Protein 2KKX (pdb70)

Sequence (102 aa):
SQESIQNKISQCKFSVCPERLQCPLEAIQCPITLEQPEKGIFVKNSDGSDVCTLFDAAAFSRLVGEGLPHPLTREPITASIIVKHEECIYDDTRGNFIIKGNSQESIQNKISQCKFSVCPERLQCPLEAIQCPITLEQPEKGIFVKNSDGSDVCTLFDAAAFSRLVGEGLPHPLTREPITASIIVKHEECIYDDTRGNFIIKGNSQESIQNKISQCKFSVCPERLQCPLEAIQCPITLEQPEKGIFVKNSDGSDVCTLFDAAAFSRLVGEGLPHPLTREPITASIIVKHEECIYDDTRGNFIIKGNSQESIQNKISQCKFSVCPERLQCPLEAIQCPITLEQPEKGIFVKNSDGSDVCTLFDAAAFSRLVGEGLPHPLTREPITASIIVKHEECIYDDTRGNFIIKGNSQESIQNKISQCKFSVCPERLQCPLEAIQCPITLEQPEKGIFVKNSDGSDVCTLFDAAAFSRLVGEGLPHPLTREPITASIIVKHEECIYDDTRGNFIIKGNSQESIQNKISQCKFSVCPERLQCPLEAIQCPITLEQPEKGIFVKNSDGSDVCTLFDAAAFSRLVGEGLPHPLTREPITASIIVKHEECIYDDTRGNFIIKGNSQESIQNKISQCKFSVCPERLQCPLEAIQCPITLEQPEKGIFVKNSDGSDVCTLFDAAAFSRLVGEGLPHPLTREPITASIIVKHEECIYDDTRGNFIIKGNSQESIQNKISQCKFSVCPERLQCPLEAIQCPITLEQPEKGIFVKNSDGSDVCTLFDAAAFSRLVGEGLPHPLTREPITASIIVKHEECIYDDTRGNFIIKGNSQESIQNKISQCKFSVCPERLQCPLEAIQCPITLEQPEKGIFVKNSDGSDVCTLFDAAAFSRLVGEGLPHPLTREPITASIIVKHEECIYDDTRGNFIIKGNSQESIQNKISQCKFSVCPERLQCPLEAIQCPITLEQPEKGIFVKNSDGSDVCTLFDAAAFSRLVGEGLPHPLTREPITASIIVKHEECIYDDTRGNFIIKGNSQESIQNKISQCKFSVCPERLQCPLEAIQCPITLEQPEKGIFVKNSDGSDVCTLFDAAAFSRLVGEGLPHPLTREPITASIIVKHEECIYDDTRGNFIIKGNSQESIQNKISQCKFSVCPERLQCPLEAIQCPITLEQPEKGIFVKNSDGSDVCTLFDAAAFSRLVGEGLPHPLTREPITASIIVKHEECIYDDTRGNFIIKGNSQESIQNKISQCKFSVCPERLQCPLEAIQCPITLEQPEKGIFVKNSDGSDVCTLFDAAAFSRLVGEGLPHPLTREPITASIIVKHEECIYDDTRGNFIIKGNSQESIQNKISQCKFSVCPERLQCPLEAIQCPITLEQPEKGIFVKNSDGSDVCTLFDAAAFSRLVGEGLPHPLTREPITASIIVKHEECIYDDTRGNFIIKGNSQESIQNKISQCKFSVCPERLQCPLEAIQCPITLEQPEKGIFVKNSDGSDVCTLFDAAAFSRLVGEGLPHPLTREPITASIIVKHEECIYDDTRGNFIIKGNSQESIQNKISQCKFSVCPERLQCPLEAIQCPITLEQPEKGIFVKNSDGSDVCTLFDAAAFSRLVGEGLPHPLTREPITASIIVKHEECIYDDTRGNFIIKGNSQESIQNKISQCKFSVCPERLQCPLEAIQCPITLEQPEKGIFVKNSDGSDVCTLFDAAAFSRLVGEGLPHPLTREPITASIIVKHEECIYDDTRGNFIIKGNSQESIQNKISQCKFSVCPERLQCPLEAIQCPITLEQPEKGIFVKNSDGSDVCTLFDAAAFSRLVGEGLPHPLTREPITASIIVKHEECIYDDTRGNFIIKGNSQESIQNKISQCKFSVCPERLQCPLEAIQCPITLEQPEKGIFVKNSDGSDVCTLFDAAAFSRLVGEGLPHPLTREPITASIIVKHEECIYDDTRGNFIIKGNSQESIQNKISQCKFSVCPERLQCPLEAIQCPITLEQPEKGIFVKNSDGSDVCTLFDAAAFSRLVGEGLPHPLTREPITASIIVKHEECIYDDTRGNFIIKGN

GO terms:
  GO:0039648 symbiont-mediated perturbation of host ubiquitin-like protein modification (P, EXP)

Foldseek 3Di:
DLVLLLVLLVVQKDQDDCVVVVHDFVLQAAPQVRGRERMWFWFQPVVVPQATHTHHSVRVNVCSVVVAADPPPRHHDDSVRTHHPVQWDQDVVVRGIHGDPD

Organism: Escherichia coli O157:H7 (NCBI:txid83334)

CATH classification: 3.30.40.80

Secondary structure (DSSP, 8-state):
-HHHHHHHHHHH-EE--TTTTT--TGGG-BTTTTB--SEEEEEEETTTTSEEEEEEHHHHHHHHHHT---TTT-----TTTEE-TTSEEEETTTTEEEE---

InterPro domains:
  IPR010489 Effector protein NleG [PF06416] (81-189)
  IPR038436 Effector protein NleG superfamily [G3DSA:3.30.40.80] (90-191)

Structure (mmCIF, N/CA/C/O backbone):
data_2KKX
#
_entry.id   2KKX
#
loop_
_atom_site.group_PDB
_atom_site.id
_atom_site.type_symbol
_atom_site.label_atom_id
_atom_site.label_alt_id
_atom_site.label_comp_id
_atom_site.label_asym_id
_atom_site.label_entity_id
_atom_site.label_seq_id
_atom_site.pdbx_PDB_ins_code
_atom_site.Cartn_x
_atom_site.Cartn_y
_atom_site.Cartn_z
_atom_site.occupancy
_atom_site.B_iso_or_equiv
_atom_site.auth_seq_id
_atom_site.auth_comp_id
_atom_site.auth_asym_id
_atom_site.auth_atom_id
_atom_site.pdbx_PDB_model_num
ATOM 1 N N . SER A 1 1 ? -3.724 -17.973 -0.246 1.00 0.00 90 SER A N 1
ATOM 2 C CA . SER A 1 1 ? -2.926 -18.335 -1.444 1.00 0.00 90 SER A CA 1
ATOM 3 C C . SER A 1 1 ? -2.171 -17.102 -1.973 1.00 0.00 90 SER A C 1
ATOM 4 O O . SER A 1 1 ? -2.749 -16.017 -2.106 1.00 0.00 90 SER A O 1
ATOM 14 N N . GLN A 1 2 ? -0.876 -17.297 -2.278 1.00 0.00 91 GLN A N 1
ATOM 15 C CA . GLN A 1 2 ? 0.058 -16.220 -2.622 1.00 0.00 91 GLN A CA 1
ATOM 16 C C . GLN A 1 2 ? -0.251 -15.622 -3.992 1.00 0.00 91 GLN A C 1
ATOM 17 O O . GLN A 1 2 ? -0.246 -14.412 -4.145 1.00 0.00 91 GLN A O 1
ATOM 31 N N . GLU A 1 3 ? -0.551 -16.500 -4.959 1.00 0.00 92 GLU A N 1
ATOM 32 C CA . GLU A 1 3 ? -0.609 -16.155 -6.395 1.00 0.00 92 GLU A CA 1
ATOM 33 C C . GLU A 1 3 ? -1.537 -14.956 -6.705 1.00 0.00 92 GLU A C 1
ATOM 34 O O . GLU A 1 3 ? -1.136 -14.046 -7.431 1.00 0.00 92 GLU A O 1
ATOM 46 N N . SER A 1 4 ? -2.747 -14.939 -6.115 1.00 0.00 93 SER A N 1
ATOM 47 C CA . SER A 1 4 ? -3.745 -13.873 -6.365 1.00 0.00 93 SER A CA 1
ATOM 48 C C . SER A 1 4 ? -3.308 -12.558 -5.711 1.00 0.00 93 SER A C 1
ATOM 49 O O . SER A 1 4 ? -3.508 -11.482 -6.278 1.00 0.00 93 SER A O 1
ATOM 57 N N . ILE A 1 5 ? -2.689 -12.672 -4.523 1.00 0.00 94 ILE A N 1
ATOM 58 C CA . ILE A 1 5 ? -2.151 -11.522 -3.786 1.00 0.00 94 ILE A CA 1
ATOM 59 C C . ILE A 1 5 ? -1.031 -10.869 -4.615 1.00 0.00 94 ILE A C 1
ATOM 60 O O . ILE A 1 5 ? -0.978 -9.655 -4.733 1.00 0.00 94 ILE A O 1
ATOM 76 N N . GLN A 1 6 ? -0.179 -11.719 -5.222 1.00 0.00 95 GLN A N 1
ATOM 77 C CA . GLN A 1 6 ? 0.950 -11.303 -6.069 1.00 0.00 95 GLN A CA 1
ATOM 78 C C . GLN A 1 6 ? 0.487 -10.662 -7.382 1.00 0.00 95 GLN A C 1
ATOM 79 O O . GLN A 1 6 ? 1.175 -9.787 -7.912 1.00 0.00 95 GLN A O 1
ATOM 93 N N . ASN A 1 7 ? -0.674 -11.116 -7.912 1.00 0.00 96 ASN A N 1
ATOM 94 C CA . ASN A 1 7 ? -1.357 -10.421 -9.029 1.00 0.00 96 ASN A CA 1
ATOM 95 C C . ASN A 1 7 ? -1.689 -8.980 -8.622 1.00 0.00 96 ASN A C 1
ATOM 96 O O . ASN A 1 7 ? -1.414 -8.037 -9.367 1.00 0.00 96 ASN A O 1
ATOM 107 N N . LYS A 1 8 ? -2.251 -8.831 -7.409 1.00 0.00 97 LYS A N 1
ATOM 108 C CA . LYS A 1 8 ? -2.636 -7.526 -6.863 1.00 0.00 97 LYS A CA 1
ATOM 109 C C . LYS A 1 8 ? -1.395 -6.665 -6.586 1.00 0.00 97 LYS A C 1
ATOM 110 O O . LYS A 1 8 ? -1.410 -5.497 -6.888 1.00 0.00 97 LYS A O 1
ATOM 129 N N . ILE A 1 9 ? -0.314 -7.260 -6.054 1.00 0.00 98 ILE A N 1
ATOM 130 C CA . ILE A 1 9 ? 0.929 -6.520 -5.740 1.00 0.00 98 ILE A CA 1
ATOM 131 C C . ILE A 1 9 ? 1.559 -5.973 -7.040 1.00 0.00 98 ILE A C 1
ATOM 132 O O . ILE A 1 9 ? 1.935 -4.805 -7.108 1.00 0.00 98 ILE A O 1
ATOM 148 N N . SER A 1 10 ? 1.610 -6.825 -8.074 1.00 0.00 99 SER A N 1
ATOM 149 C CA . SER A 1 10 ? 2.247 -6.498 -9.361 1.00 0.00 99 SER A CA 1
ATOM 150 C C . SER A 1 10 ? 1.495 -5.385 -10.127 1.00 0.00 99 SER A C 1
ATOM 151 O O . SER A 1 10 ? 2.122 -4.578 -10.823 1.00 0.00 99 SER A O 1
ATOM 159 N N . GLN A 1 11 ? 0.157 -5.365 -10.018 1.00 0.00 100 GLN A N 1
ATOM 160 C CA . GLN A 1 11 ? -0.683 -4.346 -10.683 1.00 0.00 100 GLN A CA 1
ATOM 161 C C . GLN A 1 11 ? -0.777 -3.060 -9.844 1.00 0.00 100 GLN A C 1
ATOM 162 O O . GLN A 1 11 ? -0.481 -1.969 -10.343 1.00 0.00 100 GLN A O 1
ATOM 176 N N . CYS A 1 12 ? -1.146 -3.219 -8.561 1.00 0.00 101 CYS A N 1
ATOM 177 C CA . CYS A 1 12 ? -1.403 -2.104 -7.613 1.00 0.00 101 CYS A CA 1
ATOM 178 C C . CYS A 1 12 ? -0.153 -1.261 -7.314 1.00 0.00 101 CYS A C 1
ATOM 179 O O . CYS A 1 12 ? -0.283 -0.106 -6.875 1.00 0.00 101 CYS A O 1
ATOM 187 N N . LYS A 1 13 ? 1.049 -1.838 -7.543 1.00 0.00 102 LYS A N 1
ATOM 188 C CA . LYS A 1 13 ? 2.319 -1.137 -7.286 1.00 0.00 102 LYS A CA 1
ATOM 189 C C . LYS A 1 13 ? 2.545 0.030 -8.252 1.00 0.00 102 LYS A C 1
ATOM 190 O O . LYS A 1 13 ? 1.799 0.220 -9.222 1.00 0.00 102 LYS A O 1
ATOM 209 N N . PHE A 1 14 ? 3.606 0.779 -7.975 1.00 0.00 103 PHE A N 1
ATOM 210 C CA . PHE A 1 14 ? 4.106 1.845 -8.840 1.00 0.00 103 PHE A CA 1
ATOM 211 C C . PHE A 1 14 ? 5.578 2.102 -8.505 1.00 0.00 103 PHE A C 1
ATOM 212 O O . PHE A 1 14 ? 6.033 1.759 -7.406 1.00 0.00 103 PHE A O 1
ATOM 229 N N . SER A 1 15 ? 6.304 2.716 -9.442 1.00 0.00 104 SER A N 1
ATOM 230 C CA . SER A 1 15 ? 7.671 3.179 -9.204 1.00 0.00 104 SER A CA 1
ATOM 231 C C . SER A 1 15 ? 7.595 4.488 -8.387 1.00 0.00 104 SER A C 1
ATOM 232 O O . SER A 1 15 ? 7.140 5.528 -8.892 1.00 0.00 104 SER A O 1
ATOM 240 N N . VAL A 1 16 ? 7.988 4.400 -7.107 1.00 0.00 105 VAL A N 1
ATOM 241 C CA . VAL A 1 16 ? 7.813 5.485 -6.134 1.00 0.00 105 VAL A CA 1
ATOM 242 C C . VAL A 1 16 ? 8.776 6.650 -6.424 1.00 0.00 105 VAL A C 1
ATOM 243 O O . VAL A 1 16 ? 9.964 6.441 -6.696 1.00 0.00 105 VAL A O 1
ATOM 256 N N . CYS A 1 17 ? 8.233 7.871 -6.377 1.00 0.00 106 CYS A N 1
ATOM 257 C CA . CYS A 1 17 ? 8.968 9.109 -6.634 1.00 0.00 106 CYS A CA 1
ATOM 258 C C . CYS A 1 17 ? 8.581 10.156 -5.562 1.00 0.00 106 CYS A C 1
ATOM 259 O O . CYS A 1 17 ? 7.568 10.828 -5.720 1.00 0.00 106 CYS A O 1
ATOM 267 N N . PRO A 1 18 ? 9.375 10.288 -4.441 1.00 0.00 107 PRO A N 1
ATOM 268 C CA . PRO A 1 18 ? 9.044 11.184 -3.290 1.00 0.00 107 PRO A CA 1
ATOM 269 C C . PRO A 1 18 ? 8.877 12.666 -3.682 1.00 0.00 107 PRO A C 1
ATOM 270 O O . PRO A 1 18 ? 8.018 13.369 -3.132 1.00 0.00 107 PRO A O 1
ATOM 281 N N . GLU A 1 19 ? 9.681 13.113 -4.655 1.00 0.00 108 GLU A N 1
ATOM 282 C CA . GLU A 1 19 ? 9.717 14.525 -5.083 1.00 0.00 108 GLU A CA 1
ATOM 283 C C . GLU A 1 19 ? 8.569 14.845 -6.062 1.00 0.00 108 GLU A C 1
ATOM 284 O O . GLU A 1 19 ? 8.065 15.967 -6.074 1.00 0.00 108 GLU A O 1
ATOM 296 N N . ARG A 1 20 ? 8.158 13.855 -6.870 1.00 0.00 109 ARG A N 1
ATOM 297 C CA . ARG A 1 20 ? 7.010 14.004 -7.792 1.00 0.00 109 ARG A CA 1
ATOM 298 C C . ARG A 1 20 ? 5.678 13.937 -7.020 1.00 0.00 109 ARG A C 1
ATOM 299 O O . ARG A 1 20 ? 4.745 14.700 -7.304 1.00 0.00 109 ARG A O 1
ATOM 320 N N . LEU A 1 21 ? 5.612 13.018 -6.036 1.00 0.00 110 LEU A N 1
ATOM 321 C CA . LEU A 1 21 ? 4.439 12.844 -5.151 1.00 0.00 110 LEU A CA 1
ATOM 322 C C . LEU A 1 21 ? 4.298 14.006 -4.145 1.00 0.00 110 LEU A C 1
ATOM 323 O O . LEU A 1 21 ? 3.243 14.139 -3.520 1.00 0.00 110 LEU A O 1
ATOM 339 N N . GLN A 1 22 ? 5.382 14.812 -3.994 1.00 0.00 111 GLN A N 1
ATOM 340 C CA . GLN A 1 22 ? 5.509 15.882 -2.963 1.00 0.00 111 GLN A CA 1
ATOM 341 C C . GLN A 1 22 ? 5.510 15.303 -1.522 1.00 0.00 111 GLN A C 1
ATOM 342 O O . GLN A 1 22 ? 5.453 16.055 -0.543 1.00 0.00 111 GLN A O 1
ATOM 356 N N . CYS A 1 23 ? 5.621 13.965 -1.413 1.00 0.00 112 CYS A N 1
ATOM 357 C CA . CYS A 1 23 ? 5.483 13.231 -0.146 1.00 0.00 112 CYS A CA 1
ATOM 358 C C . CYS A 1 23 ? 6.864 13.005 0.488 1.00 0.00 112 CYS A C 1
ATOM 359 O O . CYS A 1 23 ? 7.781 12.551 -0.210 1.00 0.00 112 CYS A O 1
ATOM 367 N N . PRO A 1 24 ? 7.048 13.321 1.818 1.00 0.00 113 PRO A N 1
ATOM 368 C CA . PRO A 1 24 ? 8.323 13.075 2.527 1.00 0.00 113 PRO A CA 1
ATOM 369 C C . PRO A 1 24 ? 8.615 11.571 2.660 1.00 0.00 113 PRO A C 1
ATOM 370 O O . PRO A 1 24 ? 7.679 10.758 2.659 1.00 0.00 113 PRO A O 1
ATOM 381 N N . LEU A 1 25 ? 9.912 11.232 2.793 1.00 0.00 114 LEU A N 1
ATOM 382 C CA . LEU A 1 25 ? 10.400 9.840 2.803 1.00 0.00 114 LEU A CA 1
ATOM 383 C C . LEU A 1 25 ? 9.653 8.976 3.833 1.00 0.00 114 LEU A C 1
ATOM 384 O O . LEU A 1 25 ? 9.151 7.912 3.489 1.00 0.00 114 LEU A O 1
ATOM 400 N N . GLU A 1 26 ? 9.561 9.488 5.075 1.00 0.00 115 GLU A N 1
ATOM 401 C CA . GLU A 1 26 ? 8.858 8.828 6.198 1.00 0.00 115 GLU A CA 1
ATOM 402 C C . GLU A 1 26 ? 7.386 8.486 5.870 1.00 0.00 115 GLU A C 1
ATOM 403 O O . GLU A 1 26 ? 6.921 7.386 6.178 1.00 0.00 115 GLU A O 1
ATOM 415 N N . ALA A 1 27 ? 6.691 9.418 5.189 1.00 0.00 116 ALA A N 1
ATOM 416 C CA . ALA A 1 27 ? 5.246 9.307 4.897 1.00 0.00 116 ALA A CA 1
ATOM 417 C C . ALA A 1 27 ? 4.954 8.194 3.882 1.00 0.00 116 ALA A C 1
ATOM 418 O O . ALA A 1 27 ? 3.826 7.694 3.807 1.00 0.00 116 ALA A O 1
ATOM 425 N N . ILE A 1 28 ? 5.978 7.827 3.093 1.00 0.00 117 ILE A N 1
ATOM 426 C CA . ILE A 1 28 ? 5.875 6.788 2.048 1.00 0.00 117 ILE A CA 1
ATOM 427 C C . ILE A 1 28 ? 6.973 5.715 2.232 1.00 0.00 117 ILE A C 1
ATOM 428 O O . ILE A 1 28 ? 7.254 4.948 1.314 1.00 0.00 117 ILE A O 1
ATOM 444 N N . GLN A 1 29 ? 7.569 5.665 3.443 1.00 0.00 118 GLN A N 1
ATOM 445 C CA . GLN A 1 29 ? 8.614 4.675 3.799 1.00 0.00 118 GLN A CA 1
ATOM 446 C C . GLN A 1 29 ? 8.021 3.263 3.912 1.00 0.00 118 GLN A C 1
ATOM 447 O O . GLN A 1 29 ? 6.926 3.089 4.457 1.00 0.00 118 GLN A O 1
ATOM 461 N N . CYS A 1 30 ? 8.751 2.274 3.368 1.00 0.00 119 CYS A N 1
ATOM 462 C CA . CYS A 1 30 ? 8.443 0.858 3.547 1.00 0.00 119 CYS A CA 1
ATOM 463 C C . CYS A 1 30 ? 8.821 0.438 4.977 1.00 0.00 119 CYS A C 1
ATOM 464 O O . CYS A 1 30 ? 10.015 0.418 5.314 1.00 0.00 119 CYS A O 1
ATOM 472 N N . PRO A 1 31 ? 7.814 0.104 5.848 1.00 0.00 120 PRO A N 1
ATOM 473 C CA . PRO A 1 31 ? 8.065 -0.259 7.262 1.00 0.00 120 PRO A CA 1
ATOM 474 C C . PRO A 1 31 ? 8.700 -1.659 7.416 1.00 0.00 120 PRO A C 1
ATOM 475 O O . PRO A 1 31 ? 9.042 -2.063 8.528 1.00 0.00 120 PRO A O 1
ATOM 486 N N . ILE A 1 32 ? 8.852 -2.381 6.286 1.00 0.00 121 ILE A N 1
ATOM 487 C CA . ILE A 1 32 ? 9.490 -3.707 6.240 1.00 0.00 121 ILE A CA 1
ATOM 488 C C . ILE A 1 32 ? 11.022 -3.534 6.164 1.00 0.00 121 ILE A C 1
ATOM 489 O O . ILE A 1 32 ? 11.773 -4.050 6.997 1.00 0.00 121 ILE A O 1
ATOM 505 N N . THR A 1 33 ? 11.448 -2.762 5.151 1.00 0.00 122 THR A N 1
ATOM 506 C CA . THR A 1 33 ? 12.866 -2.574 4.789 1.00 0.00 122 THR A CA 1
ATOM 507 C C . THR A 1 33 ? 13.510 -1.401 5.557 1.00 0.00 122 THR A C 1
ATOM 508 O O . THR A 1 33 ? 14.740 -1.260 5.536 1.00 0.00 122 THR A O 1
ATOM 519 N N . LEU A 1 34 ? 12.668 -0.572 6.223 1.00 0.00 123 LEU A N 1
ATOM 520 C CA . LEU A 1 34 ? 13.111 0.631 6.978 1.00 0.00 123 LEU A CA 1
ATOM 521 C C . LEU A 1 34 ? 13.803 1.649 6.058 1.00 0.00 123 LEU A C 1
ATOM 522 O O . LEU A 1 34 ? 14.737 2.343 6.465 1.00 0.00 123 LEU A O 1
ATOM 538 N N . GLU A 1 35 ? 13.287 1.745 4.829 1.00 0.00 124 GLU A N 1
ATOM 539 C CA . GLU A 1 35 ? 13.751 2.706 3.823 1.00 0.00 124 GLU A CA 1
ATOM 540 C C . GLU A 1 35 ? 12.576 3.106 2.932 1.00 0.00 124 GLU A C 1
ATOM 541 O O . GLU A 1 35 ? 11.623 2.333 2.764 1.00 0.00 124 GLU A O 1
ATOM 553 N N . GLN A 1 36 ? 12.641 4.329 2.393 1.00 0.00 125 GLN A N 1
ATOM 554 C CA . GLN A 1 36 ? 11.681 4.816 1.400 1.00 0.00 125 GLN A CA 1
ATOM 555 C C . GLN A 1 36 ? 11.903 4.023 0.090 1.00 0.00 125 GLN A C 1
ATOM 556 O O . GLN A 1 36 ? 12.977 4.135 -0.506 1.00 0.00 125 GLN A O 1
ATOM 570 N N . PRO A 1 37 ? 10.899 3.208 -0.365 1.00 0.00 126 PRO A N 1
ATOM 571 C CA . PRO A 1 37 ? 11.104 2.221 -1.442 1.00 0.00 126 PRO A CA 1
ATOM 572 C C . PRO A 1 37 ? 11.272 2.859 -2.822 1.00 0.00 126 PRO A C 1
ATOM 573 O O . PRO A 1 37 ? 10.863 4.002 -3.057 1.00 0.00 126 PRO A O 1
ATOM 584 N N . GLU A 1 38 ? 11.858 2.083 -3.732 1.00 0.00 127 GLU A N 1
ATOM 585 C CA . GLU A 1 38 ? 12.052 2.475 -5.135 1.00 0.00 127 GLU A CA 1
ATOM 586 C C . GLU A 1 38 ? 10.766 2.172 -5.927 1.00 0.00 127 GLU A C 1
ATOM 587 O O . GLU A 1 38 ? 10.426 2.876 -6.880 1.00 0.00 127 GLU A O 1
ATOM 599 N N . LYS A 1 39 ? 10.055 1.114 -5.480 1.00 0.00 128 LYS A N 1
ATOM 600 C CA . LYS A 1 39 ? 8.738 0.700 -5.991 1.00 0.00 128 LYS A CA 1
ATOM 601 C C . LYS A 1 39 ? 7.922 0.142 -4.817 1.00 0.00 128 LYS A C 1
ATOM 602 O O . LYS A 1 39 ? 8.491 -0.463 -3.909 1.00 0.00 128 LYS A O 1
ATOM 621 N N . GLY A 1 40 ? 6.602 0.358 -4.817 1.00 0.00 129 GLY A N 1
ATOM 622 C CA . GLY A 1 40 ? 5.782 -0.067 -3.697 1.00 0.00 129 GLY A CA 1
ATOM 623 C C . GLY A 1 40 ? 4.301 -0.057 -3.986 1.00 0.00 129 GLY A C 1
ATOM 624 O O . GLY A 1 40 ? 3.859 0.483 -4.999 1.00 0.00 129 GLY A O 1
ATOM 628 N N . ILE A 1 41 ? 3.542 -0.647 -3.050 1.00 0.00 130 ILE A N 1
ATOM 629 C CA . ILE A 1 41 ? 2.082 -0.784 -3.108 1.00 0.00 130 ILE A CA 1
ATOM 630 C C . ILE A 1 41 ? 1.456 -0.110 -1.872 1.00 0.00 130 ILE A C 1
ATOM 631 O O . ILE A 1 41 ? 2.093 -0.018 -0.812 1.00 0.00 130 ILE A O 1
ATOM 647 N N . PHE A 1 42 ? 0.213 0.337 -2.014 1.00 0.00 131 PHE A N 1
ATOM 648 C CA . PHE A 1 42 ? -0.583 0.831 -0.875 1.00 0.00 131 PHE A CA 1
ATOM 649 C C . PHE A 1 42 ? -1.512 -0.290 -0.385 1.00 0.00 131 PHE A C 1
ATOM 650 O O . PHE A 1 42 ? -2.358 -0.785 -1.137 1.00 0.00 131 PHE A O 1
ATOM 667 N N . VAL A 1 43 ? -1.300 -0.716 0.871 1.00 0.00 132 VAL A N 1
ATOM 668 C CA . VAL A 1 43 ? -2.147 -1.702 1.560 1.00 0.00 132 VAL A CA 1
ATOM 669 C C . VAL A 1 43 ? -2.901 -0.971 2.677 1.00 0.00 132 VAL A C 1
ATOM 670 O O . VAL A 1 43 ? -2.274 -0.314 3.524 1.00 0.00 132 VAL A O 1
ATOM 683 N N . LYS A 1 44 ? -4.242 -1.056 2.640 1.00 0.00 133 LYS A N 1
ATOM 684 C CA . LYS A 1 44 ? -5.108 -0.374 3.602 1.00 0.00 133 LYS A CA 1
ATOM 685 C C . LYS A 1 44 ? -5.002 -1.037 4.982 1.00 0.00 133 LYS A C 1
ATOM 686 O O . LYS A 1 44 ? -5.425 -2.187 5.189 1.00 0.00 133 LYS A O 1
ATOM 705 N N . ASN A 1 45 ? -4.351 -0.324 5.908 1.00 0.00 134 ASN A N 1
ATOM 706 C CA . ASN A 1 45 ? -4.332 -0.680 7.326 1.00 0.00 134 ASN A CA 1
ATOM 707 C C . ASN A 1 45 ? -5.694 -0.293 7.929 1.00 0.00 134 ASN A C 1
ATOM 708 O O . ASN A 1 45 ? -5.846 0.755 8.583 1.00 0.00 134 ASN A O 1
ATOM 719 N N . SER A 1 46 ? -6.692 -1.140 7.611 1.00 0.00 135 SER A N 1
ATOM 720 C CA . SER A 1 46 ? -8.100 -0.942 7.966 1.00 0.00 135 SER A CA 1
ATOM 721 C C . SER A 1 46 ? -8.296 -1.103 9.474 1.00 0.00 135 SER A C 1
ATOM 722 O O . SER A 1 46 ? -9.143 -0.430 10.068 1.00 0.00 135 SER A O 1
ATOM 730 N N . ASP A 1 47 ? -7.478 -1.992 10.076 1.00 0.00 136 ASP A N 1
ATOM 731 C CA . ASP A 1 47 ? -7.452 -2.229 11.528 1.00 0.00 136 ASP A CA 1
ATOM 732 C C . ASP A 1 47 ? -7.114 -0.933 12.288 1.00 0.00 136 ASP A C 1
ATOM 733 O O . ASP A 1 47 ? -7.748 -0.619 13.299 1.00 0.00 136 ASP A O 1
ATOM 742 N N . GLY A 1 48 ? -6.100 -0.202 11.784 1.00 0.00 137 GLY A N 1
ATOM 743 C CA . GLY A 1 48 ? -5.650 1.030 12.427 1.00 0.00 137 GLY A CA 1
ATOM 744 C C . GLY A 1 48 ? -6.657 2.166 12.300 1.00 0.00 137 GLY A C 1
ATOM 745 O O . GLY A 1 48 ? -7.284 2.545 13.293 1.00 0.00 137 GLY A O 1
ATOM 749 N N . SER A 1 49 ? -6.855 2.653 11.058 1.00 0.00 138 SER A N 1
ATOM 750 C CA . SER A 1 49 ? -7.782 3.775 10.742 1.00 0.00 138 SER A CA 1
ATOM 751 C C . SER A 1 49 ? -7.942 3.924 9.211 1.00 0.00 138 SER A C 1
ATOM 752 O O . SER A 1 49 ? -8.135 5.045 8.710 1.00 0.00 138 SER A O 1
ATOM 760 N N . ASP A 1 50 ? -7.880 2.779 8.483 1.00 0.00 139 ASP A N 1
ATOM 761 C CA . ASP A 1 50 ? -8.010 2.727 6.994 1.00 0.00 139 ASP A CA 1
ATOM 762 C C . ASP A 1 50 ? -6.824 3.462 6.302 1.00 0.00 139 ASP A C 1
ATOM 763 O O . ASP A 1 50 ? -6.881 3.857 5.126 1.00 0.00 139 ASP A O 1
ATOM 772 N N . VAL A 1 51 ? -5.702 3.562 7.032 1.00 0.00 140 VAL A N 1
ATOM 773 C CA . VAL A 1 51 ? -4.525 4.317 6.567 1.00 0.00 140 VAL A CA 1
ATOM 774 C C . VAL A 1 51 ? -3.759 3.492 5.529 1.00 0.00 140 VAL A C 1
ATOM 775 O O . VAL A 1 51 ? -3.335 2.369 5.812 1.00 0.00 140 VAL A O 1
ATOM 788 N N . CYS A 1 52 ? -3.550 4.072 4.351 1.00 0.00 141 CYS A N 1
ATOM 789 C CA . CYS A 1 52 ? -2.863 3.404 3.255 1.00 0.00 141 CYS A CA 1
ATOM 790 C C . CYS A 1 52 ? -1.357 3.561 3.463 1.00 0.00 141 CYS A C 1
ATOM 791 O O . CYS A 1 52 ? -0.829 4.682 3.505 1.00 0.00 141 CYS A O 1
ATOM 799 N N . THR A 1 53 ? -0.683 2.421 3.610 1.00 0.00 142 THR A N 1
ATOM 800 C CA . THR A 1 53 ? 0.730 2.371 3.972 1.00 0.00 142 THR A CA 1
ATOM 801 C C . THR A 1 53 ? 1.513 1.846 2.774 1.00 0.00 142 THR A C 1
ATOM 802 O O . THR A 1 53 ? 1.091 0.866 2.140 1.00 0.00 142 THR A O 1
ATOM 813 N N . LEU A 1 54 ? 2.631 2.511 2.457 1.00 0.00 143 LEU A N 1
ATOM 814 C CA . LEU A 1 54 ? 3.428 2.175 1.281 1.00 0.00 143 LEU A CA 1
ATOM 815 C C . LEU A 1 54 ? 4.496 1.135 1.652 1.00 0.00 143 LEU A C 1
ATOM 816 O O . LEU A 1 54 ? 5.496 1.449 2.305 1.00 0.00 143 LEU A O 1
ATOM 832 N N . PHE A 1 55 ? 4.228 -0.112 1.264 1.00 0.00 144 PHE A N 1
ATOM 833 C CA . PHE A 1 55 ? 5.146 -1.244 1.432 1.00 0.00 144 PHE A CA 1
ATOM 834 C C . PHE A 1 55 ? 5.897 -1.437 0.122 1.00 0.00 144 PHE A C 1
ATOM 835 O O . PHE A 1 55 ? 5.264 -1.373 -0.920 1.00 0.00 144 PHE A O 1
ATOM 852 N N . ASP A 1 56 ? 7.223 -1.679 0.163 1.00 0.00 145 ASP A N 1
ATOM 853 C CA . ASP A 1 56 ? 7.997 -2.001 -1.058 1.00 0.00 145 ASP A CA 1
ATOM 854 C C . ASP A 1 56 ? 7.391 -3.243 -1.718 1.00 0.00 145 ASP A C 1
ATOM 855 O O . ASP A 1 56 ? 7.149 -4.237 -1.034 1.00 0.00 145 ASP A O 1
ATOM 864 N N . ALA A 1 57 ? 7.138 -3.151 -3.034 1.00 0.00 146 ALA A N 1
ATOM 865 C CA . ALA A 1 57 ? 6.409 -4.179 -3.794 1.00 0.00 146 ALA A CA 1
ATOM 866 C C . ALA A 1 57 ? 7.053 -5.564 -3.647 1.00 0.00 146 ALA A C 1
ATOM 867 O O . ALA A 1 57 ? 6.357 -6.542 -3.393 1.00 0.00 146 ALA A O 1
ATOM 874 N N . ALA A 1 58 ? 8.393 -5.614 -3.728 1.00 0.00 147 ALA A N 1
ATOM 875 C CA . ALA A 1 58 ? 9.153 -6.873 -3.639 1.00 0.00 147 ALA A CA 1
ATOM 876 C C . ALA A 1 58 ? 9.310 -7.341 -2.182 1.00 0.00 147 ALA A C 1
ATOM 877 O O . ALA A 1 58 ? 9.420 -8.545 -1.933 1.00 0.00 147 ALA A O 1
ATOM 884 N N . ALA A 1 59 ? 9.321 -6.388 -1.229 1.00 0.00 148 ALA A N 1
ATOM 885 C CA . ALA A 1 59 ? 9.467 -6.692 0.209 1.00 0.00 148 ALA A CA 1
ATOM 886 C C . ALA A 1 59 ? 8.185 -7.303 0.788 1.00 0.00 148 ALA A C 1
ATOM 887 O O . ALA A 1 59 ? 8.243 -8.176 1.658 1.00 0.00 148 ALA A O 1
ATOM 894 N N . PHE A 1 60 ? 7.034 -6.816 0.308 1.00 0.00 149 PHE A N 1
ATOM 895 C CA . PHE A 1 60 ? 5.718 -7.322 0.712 1.00 0.00 149 PHE A CA 1
ATOM 896 C C . PHE A 1 60 ? 5.451 -8.654 -0.004 1.00 0.00 149 PHE A C 1
ATOM 897 O O . PHE A 1 60 ? 4.935 -9.589 0.599 1.00 0.00 149 PHE A O 1
ATOM 914 N N . SER A 1 61 ? 5.855 -8.716 -1.291 1.00 0.00 150 SER A N 1
ATOM 915 C CA . SER A 1 61 ? 5.893 -9.947 -2.096 1.00 0.00 150 SER A CA 1
ATOM 916 C C . SER A 1 61 ? 6.726 -11.040 -1.411 1.00 0.00 150 SER A C 1
ATOM 917 O O . SER A 1 61 ? 6.404 -12.228 -1.512 1.00 0.00 150 SER A O 1
ATOM 925 N N . ARG A 1 62 ? 7.794 -10.614 -0.709 1.00 0.00 151 ARG A N 1
ATOM 926 C CA . ARG A 1 62 ? 8.628 -11.510 0.094 1.00 0.00 151 ARG A CA 1
ATOM 927 C C . ARG A 1 62 ? 7.800 -12.118 1.219 1.00 0.00 151 ARG A C 1
ATOM 928 O O . ARG A 1 62 ? 7.719 -13.334 1.324 1.00 0.00 151 ARG A O 1
ATOM 949 N N . LEU A 1 63 ? 7.158 -11.242 2.015 1.00 0.00 152 LEU A N 1
ATOM 950 C CA . LEU A 1 63 ? 6.338 -11.645 3.177 1.00 0.00 152 LEU A CA 1
ATOM 951 C C . LEU A 1 63 ? 5.243 -12.646 2.779 1.00 0.00 152 LEU A C 1
ATOM 952 O O . LEU A 1 63 ? 5.048 -13.655 3.456 1.00 0.00 152 LEU A O 1
ATOM 968 N N . VAL A 1 64 ? 4.563 -12.358 1.653 1.00 0.00 153 VAL A N 1
ATOM 969 C CA . VAL A 1 64 ? 3.492 -13.209 1.125 1.00 0.00 153 VAL A CA 1
ATOM 970 C C . VAL A 1 64 ? 4.077 -14.569 0.709 1.00 0.00 153 VAL A C 1
ATOM 971 O O . VAL A 1 64 ? 3.568 -15.618 1.110 1.00 0.00 153 VAL A O 1
ATOM 984 N N . GLY A 1 65 ? 5.196 -14.516 -0.033 1.00 0.00 154 GLY A N 1
ATOM 985 C CA . GLY A 1 65 ? 5.882 -15.711 -0.535 1.00 0.00 154 GLY A CA 1
ATOM 986 C C . GLY A 1 65 ? 6.410 -16.625 0.575 1.00 0.00 154 GLY A C 1
ATOM 987 O O . GLY A 1 65 ? 6.456 -17.848 0.405 1.00 0.00 154 GLY A O 1
ATOM 991 N N . GLU A 1 66 ? 6.805 -16.024 1.710 1.00 0.00 155 GLU A N 1
ATOM 992 C CA . GLU A 1 66 ? 7.343 -16.759 2.873 1.00 0.00 155 GLU A CA 1
ATOM 993 C C . GLU A 1 66 ? 6.211 -17.316 3.749 1.00 0.00 155 GLU A C 1
ATOM 994 O O . GLU A 1 66 ? 6.385 -18.346 4.405 1.00 0.00 155 GLU A O 1
ATOM 1006 N N . GLY A 1 67 ? 5.058 -16.626 3.744 1.00 0.00 156 GLY A N 1
ATOM 1007 C CA . GLY A 1 67 ? 3.928 -16.955 4.623 1.00 0.00 156 GLY A CA 1
ATOM 1008 C C . GLY A 1 67 ? 3.895 -16.098 5.883 1.00 0.00 156 GLY A C 1
ATOM 1009 O O . GLY A 1 67 ? 3.193 -16.425 6.843 1.00 0.00 156 GLY A O 1
ATOM 1013 N N . LEU A 1 68 ? 4.677 -15.008 5.875 1.00 0.00 157 LEU A N 1
ATOM 1014 C CA . LEU A 1 68 ? 4.717 -14.012 6.957 1.00 0.00 157 LEU A CA 1
ATOM 1015 C C . LEU A 1 68 ? 3.512 -13.058 6.829 1.00 0.00 157 LEU A C 1
ATOM 1016 O O . LEU A 1 68 ? 3.240 -12.588 5.720 1.00 0.00 157 LEU A O 1
ATOM 1032 N N . PRO A 1 69 ? 2.781 -12.739 7.947 1.00 0.00 158 PRO A N 1
ATOM 1033 C CA . PRO A 1 69 ? 1.580 -11.862 7.899 1.00 0.00 158 PRO A CA 1
ATOM 1034 C C . PRO A 1 69 ? 1.939 -10.374 7.709 1.00 0.00 158 PRO A C 1
ATOM 1035 O O . PRO A 1 69 ? 3.097 -10.029 7.425 1.00 0.00 158 PRO A O 1
ATOM 1046 N N . HIS A 1 70 ? 0.918 -9.507 7.840 1.00 0.00 159 HIS A N 1
ATOM 1047 C CA . HIS A 1 70 ? 1.060 -8.054 7.682 1.00 0.00 159 HIS A CA 1
ATOM 1048 C C . HIS A 1 70 ? 2.049 -7.527 8.746 1.00 0.00 159 HIS A C 1
ATOM 1049 O O . HIS A 1 70 ? 1.826 -7.737 9.935 1.00 0.00 159 HIS A O 1
ATOM 1063 N N . PRO A 1 71 ? 3.148 -6.823 8.346 1.00 0.00 160 PRO A N 1
ATOM 1064 C CA . PRO A 1 71 ? 4.273 -6.521 9.270 1.00 0.00 160 PRO A CA 1
ATOM 1065 C C . PRO A 1 71 ? 3.910 -5.476 10.350 1.00 0.00 160 PRO A C 1
ATOM 1066 O O . PRO A 1 71 ? 4.660 -5.288 11.309 1.00 0.00 160 PRO A O 1
ATOM 1077 N N . LEU A 1 72 ? 2.746 -4.813 10.185 1.00 0.00 161 LEU A N 1
ATOM 1078 C CA . LEU A 1 72 ? 2.237 -3.828 11.151 1.00 0.00 161 LEU A CA 1
ATOM 1079 C C . LEU A 1 72 ? 1.228 -4.481 12.109 1.00 0.00 161 LEU A C 1
ATOM 1080 O O . LEU A 1 72 ? 1.499 -4.623 13.302 1.00 0.00 161 LEU A O 1
ATOM 1096 N N . THR A 1 73 ? 0.074 -4.914 11.565 1.00 0.00 162 THR A N 1
ATOM 1097 C CA . THR A 1 73 ? -1.099 -5.322 12.381 1.00 0.00 162 THR A CA 1
ATOM 1098 C C . THR A 1 73 ? -1.182 -6.857 12.549 1.00 0.00 162 THR A C 1
ATOM 1099 O O . THR A 1 73 ? -2.069 -7.363 13.243 1.00 0.00 162 THR A O 1
ATOM 1110 N N . ARG A 1 74 ? -0.242 -7.578 11.891 1.00 0.00 163 ARG A N 1
ATOM 1111 C CA . ARG A 1 74 ? -0.055 -9.051 11.989 1.00 0.00 163 ARG A CA 1
ATOM 1112 C C . ARG A 1 74 ? -1.246 -9.837 11.410 1.00 0.00 163 ARG A C 1
ATOM 1113 O O . ARG A 1 74 ? -1.357 -11.045 11.637 1.00 0.00 163 ARG A O 1
ATOM 1134 N N . GLU A 1 75 ? -2.103 -9.156 10.630 1.00 0.00 164 GLU A N 1
ATOM 1135 C CA . GLU A 1 75 ? -3.291 -9.766 10.018 1.00 0.00 164 GLU A CA 1
ATOM 1136 C C . GLU A 1 75 ? -2.904 -10.629 8.807 1.00 0.00 164 GLU A C 1
ATOM 1137 O O . GLU A 1 75 ? -1.898 -10.341 8.148 1.00 0.00 164 GLU A O 1
ATOM 1149 N N . PRO A 1 76 ? -3.695 -11.707 8.501 1.00 0.00 165 PRO A N 1
ATOM 1150 C CA . PRO A 1 76 ? -3.405 -12.596 7.366 1.00 0.00 165 PRO A CA 1
ATOM 1151 C C . PRO A 1 76 ? -3.524 -11.815 6.044 1.00 0.00 165 PRO A C 1
ATOM 1152 O O . PRO A 1 76 ? -4.614 -11.309 5.715 1.00 0.00 165 PRO A O 1
ATOM 1163 N N . ILE A 1 77 ? -2.379 -11.646 5.352 1.00 0.00 166 ILE A N 1
ATOM 1164 C CA . ILE A 1 77 ? -2.313 -10.908 4.088 1.00 0.00 166 ILE A CA 1
ATOM 1165 C C . ILE A 1 77 ? -3.291 -11.510 3.068 1.00 0.00 166 ILE A C 1
ATOM 1166 O O . ILE A 1 77 ? -3.301 -12.725 2.831 1.00 0.00 166 ILE A O 1
ATOM 1182 N N . THR A 1 78 ? -4.117 -10.634 2.500 1.00 0.00 167 THR A N 1
ATOM 1183 C CA . THR A 1 78 ? -5.187 -11.003 1.580 1.00 0.00 167 THR A CA 1
ATOM 1184 C C . THR A 1 78 ? -5.313 -9.924 0.501 1.00 0.00 167 THR A C 1
ATOM 1185 O O . THR A 1 78 ? -4.890 -8.773 0.704 1.00 0.00 167 THR A O 1
ATOM 1196 N N . ALA A 1 79 ? -5.898 -10.308 -0.640 1.00 0.00 168 ALA A N 1
ATOM 1197 C CA . ALA A 1 79 ? -6.174 -9.394 -1.755 1.00 0.00 168 ALA A CA 1
ATOM 1198 C C . ALA A 1 79 ? -7.244 -8.343 -1.374 1.00 0.00 168 ALA A C 1
ATOM 1199 O O . ALA A 1 79 ? -7.391 -7.326 -2.061 1.00 0.00 168 ALA A O 1
ATOM 1206 N N . SER A 1 80 ? -7.969 -8.607 -0.263 1.00 0.00 169 SER A N 1
ATOM 1207 C CA . SER A 1 80 ? -8.963 -7.692 0.304 1.00 0.00 169 SER A CA 1
ATOM 1208 C C . SER A 1 80 ? -8.307 -6.412 0.873 1.00 0.00 169 SER A C 1
ATOM 1209 O O . SER A 1 80 ? -8.757 -5.302 0.578 1.00 0.00 169 SER A O 1
ATOM 1217 N N . ILE A 1 81 ? -7.234 -6.574 1.682 1.00 0.00 170 ILE A N 1
ATOM 1218 C CA . ILE A 1 81 ? -6.597 -5.438 2.400 1.00 0.00 170 ILE A CA 1
ATOM 1219 C C . ILE A 1 81 ? -5.594 -4.675 1.521 1.00 0.00 170 ILE A C 1
ATOM 1220 O O . ILE A 1 81 ? -5.059 -3.663 1.963 1.00 0.00 170 ILE A O 1
ATOM 1236 N N . ILE A 1 82 ? -5.313 -5.142 0.295 1.00 0.00 171 ILE A N 1
ATOM 1237 C CA . ILE A 1 82 ? -4.441 -4.397 -0.635 1.00 0.00 171 ILE A CA 1
ATOM 1238 C C . ILE A 1 82 ? -5.327 -3.662 -1.657 1.00 0.00 171 ILE A C 1
ATOM 1239 O O . ILE A 1 82 ? -6.352 -4.196 -2.107 1.00 0.00 171 ILE A O 1
ATOM 1255 N N . VAL A 1 83 ? -4.953 -2.419 -1.982 1.00 0.00 172 VAL A N 1
ATOM 1256 C CA . VAL A 1 83 ? -5.654 -1.591 -2.979 1.00 0.00 172 VAL A CA 1
ATOM 1257 C C . VAL A 1 83 ? -4.667 -1.112 -4.036 1.00 0.00 172 VAL A C 1
ATOM 1258 O O . VAL A 1 83 ? -3.443 -1.250 -3.878 1.00 0.00 172 VAL A O 1
ATOM 1271 N N . LYS A 1 84 ? -5.213 -0.523 -5.103 1.00 0.00 173 LYS A N 1
ATOM 1272 C CA . LYS A 1 84 ? -4.418 0.120 -6.147 1.00 0.00 173 LYS A CA 1
ATOM 1273 C C . LYS A 1 84 ? -4.026 1.522 -5.686 1.00 0.00 173 LYS A C 1
ATOM 1274 O O . LYS A 1 84 ? -4.769 2.167 -4.932 1.00 0.00 173 LYS A O 1
ATOM 1293 N N . HIS A 1 85 ? -2.866 1.985 -6.165 1.00 0.00 174 HIS A N 1
ATOM 1294 C CA . HIS A 1 85 ? -2.267 3.270 -5.737 1.00 0.00 174 HIS A CA 1
ATOM 1295 C C . HIS A 1 85 ? -3.134 4.493 -6.114 1.00 0.00 174 HIS A C 1
ATOM 1296 O O . HIS A 1 85 ? -2.952 5.576 -5.554 1.00 0.00 174 HIS A O 1
ATOM 1311 N N . GLU A 1 86 ? -4.057 4.305 -7.075 1.00 0.00 175 GLU A N 1
ATOM 1312 C CA . GLU A 1 86 ? -4.981 5.358 -7.529 1.00 0.00 175 GLU A CA 1
ATOM 1313 C C . GLU A 1 86 ? -6.266 5.396 -6.671 1.00 0.00 175 GLU A C 1
ATOM 1314 O O . GLU A 1 86 ? -6.905 6.447 -6.549 1.00 0.00 175 GLU A O 1
ATOM 1326 N N . GLU A 1 87 ? -6.615 4.260 -6.031 1.00 0.00 176 GLU A N 1
ATOM 1327 C CA . GLU A 1 87 ? -7.811 4.153 -5.164 1.00 0.00 176 GLU A CA 1
ATOM 1328 C C . GLU A 1 87 ? -7.471 4.560 -3.724 1.00 0.00 176 GLU A C 1
ATOM 1329 O O . GLU A 1 87 ? -8.307 4.454 -2.832 1.00 0.00 176 GLU A O 1
ATOM 1341 N N . CYS A 1 88 ? -6.237 5.029 -3.521 1.00 0.00 177 CYS A N 1
ATOM 1342 C CA . CYS A 1 88 ? -5.794 5.626 -2.267 1.00 0.00 177 CYS A CA 1
ATOM 1343 C C . CYS A 1 88 ? -5.140 6.981 -2.577 1.00 0.00 177 CYS A C 1
ATOM 1344 O O . CYS A 1 88 ? -4.298 7.087 -3.479 1.00 0.00 177 CYS A O 1
ATOM 1352 N N . ILE A 1 89 ? -5.552 8.019 -1.848 1.00 0.00 178 ILE A N 1
ATOM 1353 C CA . ILE A 1 89 ? -5.118 9.410 -2.083 1.00 0.00 178 ILE A CA 1
ATOM 1354 C C . ILE A 1 89 ? -4.727 10.033 -0.740 1.00 0.00 178 ILE A C 1
ATOM 1355 O O . ILE A 1 89 ? -5.172 9.542 0.312 1.00 0.00 178 ILE A O 1
ATOM 1371 N N . TYR A 1 90 ? -3.894 11.093 -0.757 1.00 0.00 179 TYR A N 1
ATOM 1372 C CA . TYR A 1 90 ? -3.664 11.901 0.452 1.00 0.00 179 TYR A CA 1
ATOM 1373 C C . TYR A 1 90 ? -4.984 12.631 0.778 1.00 0.00 179 TYR A C 1
ATOM 1374 O O . TYR A 1 90 ? -5.530 13.350 -0.067 1.00 0.00 179 TYR A O 1
ATOM 1392 N N . ASP A 1 91 ? -5.552 12.369 1.948 1.00 0.00 180 ASP A N 1
ATOM 1393 C CA . ASP A 1 91 ? -6.791 13.029 2.378 1.00 0.00 180 ASP A CA 1
ATOM 1394 C C . ASP A 1 91 ? -6.420 14.167 3.334 1.00 0.00 180 ASP A C 1
ATOM 1395 O O . ASP A 1 91 ? -5.601 13.974 4.243 1.00 0.00 180 ASP A O 1
ATOM 1404 N N . ASP A 1 92 ? -7.045 15.331 3.126 1.00 0.00 181 ASP A N 1
ATOM 1405 C CA . ASP A 1 92 ? -6.705 16.581 3.826 1.00 0.00 181 ASP A CA 1
ATOM 1406 C C . ASP A 1 92 ? -7.340 16.646 5.235 1.00 0.00 181 ASP A C 1
ATOM 1407 O O . ASP A 1 92 ? -6.713 17.178 6.159 1.00 0.00 181 ASP A O 1
ATOM 1416 N N . THR A 1 93 ? -8.566 16.094 5.417 1.00 0.00 182 THR A N 1
ATOM 1417 C CA . THR A 1 93 ? -9.229 16.101 6.747 1.00 0.00 182 THR A CA 1
ATOM 1418 C C . THR A 1 93 ? -8.677 14.964 7.639 1.00 0.00 182 THR A C 1
ATOM 1419 O O . THR A 1 93 ? -8.651 15.086 8.869 1.00 0.00 182 THR A O 1
ATOM 1430 N N . ARG A 1 94 ? -8.233 13.857 7.006 1.00 0.00 183 ARG A N 1
ATOM 1431 C CA . ARG A 1 94 ? -7.573 12.739 7.710 1.00 0.00 183 ARG A CA 1
ATOM 1432 C C . ARG A 1 94 ? -6.087 13.051 7.935 1.00 0.00 183 ARG A C 1
ATOM 1433 O O . ARG A 1 94 ? -5.463 12.500 8.845 1.00 0.00 183 ARG A O 1
ATOM 1454 N N . GLY A 1 95 ? -5.532 13.915 7.065 1.00 0.00 184 GLY A N 1
ATOM 1455 C CA . GLY A 1 95 ? -4.143 14.375 7.167 1.00 0.00 184 GLY A CA 1
ATOM 1456 C C . GLY A 1 95 ? -3.115 13.338 6.718 1.00 0.00 184 GLY A C 1
ATOM 1457 O O . GLY A 1 95 ? -1.927 13.465 7.038 1.00 0.00 184 GLY A O 1
ATOM 1461 N N . ASN A 1 96 ? -3.570 12.329 5.956 1.00 0.00 185 ASN A N 1
ATOM 1462 C CA . ASN A 1 96 ? -2.735 11.171 5.560 1.00 0.00 185 ASN A CA 1
ATOM 1463 C C . ASN A 1 96 ? -3.449 10.390 4.433 1.00 0.00 185 ASN A C 1
ATOM 1464 O O . ASN A 1 96 ? -4.652 10.595 4.204 1.00 0.00 185 ASN A O 1
ATOM 1475 N N . PHE A 1 97 ? -2.701 9.510 3.734 1.00 0.00 186 PHE A N 1
ATOM 1476 C CA . PHE A 1 97 ? -3.241 8.622 2.694 1.00 0.00 186 PHE A CA 1
ATOM 1477 C C . PHE A 1 97 ? -4.330 7.688 3.261 1.00 0.00 186 PHE A C 1
ATOM 1478 O O . PHE A 1 97 ? -4.080 6.954 4.218 1.00 0.00 186 PHE A O 1
ATOM 1495 N N . ILE A 1 98 ? -5.545 7.774 2.696 1.00 0.00 187 ILE A N 1
ATOM 1496 C CA . ILE A 1 98 ? -6.637 6.805 2.939 1.00 0.00 187 ILE A CA 1
ATOM 1497 C C . ILE A 1 98 ? -7.254 6.386 1.589 1.00 0.00 187 ILE A C 1
ATOM 1498 O O . ILE A 1 98 ? -6.866 6.903 0.539 1.00 0.00 187 ILE A O 1
ATOM 1514 N N . ILE A 1 99 ? -8.226 5.464 1.638 1.00 0.00 188 ILE A N 1
ATOM 1515 C CA . ILE A 1 99 ? -8.952 4.986 0.441 1.00 0.00 188 ILE A CA 1
ATOM 1516 C C . ILE A 1 99 ? -9.983 6.042 -0.023 1.00 0.00 188 ILE A C 1
ATOM 1517 O O . ILE A 1 99 ? -10.464 6.845 0.789 1.00 0.00 188 ILE A O 1
ATOM 1533 N N . LYS A 1 100 ? -10.314 6.039 -1.329 1.00 0.00 189 LYS A N 1
ATOM 1534 C CA . LYS A 1 100 ? -11.354 6.910 -1.905 1.00 0.00 189 LYS A CA 1
ATOM 1535 C C . LYS A 1 100 ? -12.760 6.493 -1.431 1.00 0.00 189 LYS A C 1
ATOM 1536 O O . LYS A 1 100 ? -12.959 5.361 -0.965 1.00 0.00 189 LYS A O 1
ATOM 1555 N N . GLY A 1 101 ? -13.729 7.409 -1.606 1.00 0.00 190 GLY A N 1
ATOM 1556 C CA . GLY A 1 101 ? -15.127 7.172 -1.217 1.00 0.00 190 GLY A CA 1
ATOM 1557 C C . GLY A 1 101 ? -15.810 6.146 -2.112 1.00 0.00 190 GLY A C 1
ATOM 1558 O O . GLY A 1 101 ? -16.518 5.251 -1.632 1.00 0.00 190 GLY A O 1
ATOM 1562 N N . ASN A 1 102 ? -15.571 6.282 -3.422 1.00 0.00 191 ASN A N 1
ATOM 1563 C CA . ASN A 1 102 ? -16.091 5.370 -4.454 1.00 0.00 191 ASN A CA 1
ATOM 1564 C C . ASN A 1 102 ? -15.110 5.399 -5.644 1.00 0.00 191 ASN A C 1
ATOM 1565 O O . ASN A 1 102 ? -14.441 4.383 -5.906 1.00 0.00 191 ASN A O 1
ATOM 1577 N N . SER A 1 1 ? -6.166 -18.021 -2.062 1.00 0.00 90 SER A N 2
ATOM 1578 C CA . SER A 1 1 ? -5.339 -17.788 -3.264 1.00 0.00 90 SER A CA 2
ATOM 1579 C C . SER A 1 1 ? -4.193 -16.822 -2.918 1.00 0.00 90 SER A C 2
ATOM 1580 O O . SER A 1 1 ? -4.359 -15.596 -2.952 1.00 0.00 90 SER A O 2
ATOM 1590 N N . GLN A 1 2 ? -3.051 -17.399 -2.525 1.00 0.00 91 GLN A N 2
ATOM 1591 C CA . GLN A 1 2 ? -1.835 -16.654 -2.143 1.00 0.00 91 GLN A CA 2
ATOM 1592 C C . GLN A 1 2 ? -1.236 -15.929 -3.370 1.00 0.00 91 GLN A C 2
ATOM 1593 O O . GLN A 1 2 ? -0.733 -14.799 -3.269 1.00 0.00 91 GLN A O 2
ATOM 1607 N N . GLU A 1 3 ? -1.323 -16.607 -4.537 1.00 0.00 92 GLU A N 2
ATOM 1608 C CA . GLU A 1 3 ? -0.837 -16.087 -5.828 1.00 0.00 92 GLU A CA 2
ATOM 1609 C C . GLU A 1 3 ? -1.693 -14.907 -6.319 1.00 0.00 92 GLU A C 2
ATOM 1610 O O . GLU A 1 3 ? -1.224 -14.099 -7.114 1.00 0.00 92 GLU A O 2
ATOM 1622 N N . SER A 1 4 ? -2.939 -14.806 -5.812 1.00 0.00 93 SER A N 2
ATOM 1623 C CA . SER A 1 4 ? -3.842 -13.689 -6.133 1.00 0.00 93 SER A CA 2
ATOM 1624 C C . SER A 1 4 ? -3.296 -12.403 -5.513 1.00 0.00 93 SER A C 2
ATOM 1625 O O . SER A 1 4 ? -3.305 -11.356 -6.149 1.00 0.00 93 SER A O 2
ATOM 1633 N N . ILE A 1 5 ? -2.781 -12.524 -4.274 1.00 0.00 94 ILE A N 2
ATOM 1634 C CA . ILE A 1 5 ? -2.159 -11.402 -3.559 1.00 0.00 94 ILE A CA 2
ATOM 1635 C C . ILE A 1 5 ? -0.914 -10.942 -4.335 1.00 0.00 94 ILE A C 2
ATOM 1636 O O . ILE A 1 5 ? -0.759 -9.759 -4.594 1.00 0.00 94 ILE A O 2
ATOM 1652 N N . GLN A 1 6 ? -0.067 -11.925 -4.720 1.00 0.00 95 GLN A N 2
ATOM 1653 C CA . GLN A 1 6 ? 1.157 -11.708 -5.531 1.00 0.00 95 GLN A CA 2
ATOM 1654 C C . GLN A 1 6 ? 0.842 -10.944 -6.837 1.00 0.00 95 GLN A C 2
ATOM 1655 O O . GLN A 1 6 ? 1.552 -9.998 -7.198 1.00 0.00 95 GLN A O 2
ATOM 1669 N N . ASN A 1 7 ? -0.247 -11.366 -7.520 1.00 0.00 96 ASN A N 2
ATOM 1670 C CA . ASN A 1 7 ? -0.747 -10.708 -8.748 1.00 0.00 96 ASN A CA 2
ATOM 1671 C C . ASN A 1 7 ? -1.127 -9.249 -8.463 1.00 0.00 96 ASN A C 2
ATOM 1672 O O . ASN A 1 7 ? -0.772 -8.353 -9.228 1.00 0.00 96 ASN A O 2
ATOM 1683 N N . LYS A 1 8 ? -1.838 -9.032 -7.341 1.00 0.00 97 LYS A N 2
ATOM 1684 C CA . LYS A 1 8 ? -2.306 -7.701 -6.928 1.00 0.00 97 LYS A CA 2
ATOM 1685 C C . LYS A 1 8 ? -1.126 -6.798 -6.545 1.00 0.00 97 LYS A C 2
ATOM 1686 O O . LYS A 1 8 ? -1.184 -5.617 -6.783 1.00 0.00 97 LYS A O 2
ATOM 1705 N N . ILE A 1 9 ? -0.055 -7.376 -5.984 1.00 0.00 98 ILE A N 2
ATOM 1706 C CA . ILE A 1 9 ? 1.162 -6.622 -5.611 1.00 0.00 98 ILE A CA 2
ATOM 1707 C C . ILE A 1 9 ? 1.877 -6.119 -6.883 1.00 0.00 98 ILE A C 2
ATOM 1708 O O . ILE A 1 9 ? 2.322 -4.971 -6.949 1.00 0.00 98 ILE A O 2
ATOM 1724 N N . SER A 1 10 ? 1.928 -6.991 -7.901 1.00 0.00 99 SER A N 2
ATOM 1725 C CA . SER A 1 10 ? 2.511 -6.672 -9.216 1.00 0.00 99 SER A CA 2
ATOM 1726 C C . SER A 1 10 ? 1.687 -5.596 -9.961 1.00 0.00 99 SER A C 2
ATOM 1727 O O . SER A 1 10 ? 2.250 -4.703 -10.599 1.00 0.00 99 SER A O 2
ATOM 1735 N N . GLN A 1 11 ? 0.349 -5.684 -9.861 1.00 0.00 100 GLN A N 2
ATOM 1736 C CA . GLN A 1 11 ? -0.576 -4.760 -10.556 1.00 0.00 100 GLN A CA 2
ATOM 1737 C C . GLN A 1 11 ? -0.770 -3.429 -9.795 1.00 0.00 100 GLN A C 2
ATOM 1738 O O . GLN A 1 11 ? -0.995 -2.392 -10.418 1.00 0.00 100 GLN A O 2
ATOM 1752 N N . CYS A 1 12 ? -0.673 -3.460 -8.454 1.00 0.00 101 CYS A N 2
ATOM 1753 C CA . CYS A 1 12 ? -0.942 -2.275 -7.603 1.00 0.00 101 CYS A CA 2
ATOM 1754 C C . CYS A 1 12 ? 0.307 -1.432 -7.358 1.00 0.00 101 CYS A C 2
ATOM 1755 O O . CYS A 1 12 ? 0.190 -0.283 -6.898 1.00 0.00 101 CYS A O 2
ATOM 1763 N N . LYS A 1 13 ? 1.501 -1.992 -7.635 1.00 0.00 102 LYS A N 2
ATOM 1764 C CA . LYS A 1 13 ? 2.756 -1.262 -7.407 1.00 0.00 102 LYS A CA 2
ATOM 1765 C C . LYS A 1 13 ? 2.966 -0.129 -8.418 1.00 0.00 102 LYS A C 2
ATOM 1766 O O . LYS A 1 13 ? 2.259 -0.020 -9.430 1.00 0.00 102 LYS A O 2
ATOM 1785 N N . PHE A 1 14 ? 3.957 0.697 -8.101 1.00 0.00 103 PHE A N 2
ATOM 1786 C CA . PHE A 1 14 ? 4.470 1.757 -8.967 1.00 0.00 103 PHE A CA 2
ATOM 1787 C C . PHE A 1 14 ? 5.908 2.070 -8.532 1.00 0.00 103 PHE A C 2
ATOM 1788 O O . PHE A 1 14 ? 6.268 1.835 -7.371 1.00 0.00 103 PHE A O 2
ATOM 1805 N N . SER A 1 15 ? 6.721 2.612 -9.449 1.00 0.00 104 SER A N 2
ATOM 1806 C CA . SER A 1 15 ? 8.081 3.053 -9.124 1.00 0.00 104 SER A CA 2
ATOM 1807 C C . SER A 1 15 ? 7.987 4.347 -8.293 1.00 0.00 104 SER A C 2
ATOM 1808 O O . SER A 1 15 ? 7.541 5.389 -8.793 1.00 0.00 104 SER A O 2
ATOM 1816 N N . VAL A 1 16 ? 8.339 4.233 -7.003 1.00 0.00 105 VAL A N 2
ATOM 1817 C CA . VAL A 1 16 ? 8.192 5.314 -6.024 1.00 0.00 105 VAL A CA 2
ATOM 1818 C C . VAL A 1 16 ? 9.248 6.402 -6.276 1.00 0.00 105 VAL A C 2
ATOM 1819 O O . VAL A 1 16 ? 10.443 6.195 -6.027 1.00 0.00 105 VAL A O 2
ATOM 1832 N N . CYS A 1 17 ? 8.778 7.538 -6.797 1.00 0.00 106 CYS A N 2
ATOM 1833 C CA . CYS A 1 17 ? 9.606 8.690 -7.161 1.00 0.00 106 CYS A CA 2
ATOM 1834 C C . CYS A 1 17 ? 9.274 9.856 -6.204 1.00 0.00 106 CYS A C 2
ATOM 1835 O O . CYS A 1 17 ? 8.305 10.560 -6.444 1.00 0.00 106 CYS A O 2
ATOM 1843 N N . PRO A 1 18 ? 10.066 10.059 -5.095 1.00 0.00 107 PRO A N 2
ATOM 1844 C CA . PRO A 1 18 ? 9.741 11.037 -4.010 1.00 0.00 107 PRO A CA 2
ATOM 1845 C C . PRO A 1 18 ? 9.522 12.477 -4.499 1.00 0.00 107 PRO A C 2
ATOM 1846 O O . PRO A 1 18 ? 8.651 13.189 -3.997 1.00 0.00 107 PRO A O 2
ATOM 1857 N N . GLU A 1 19 ? 10.314 12.868 -5.499 1.00 0.00 108 GLU A N 2
ATOM 1858 C CA . GLU A 1 19 ? 10.316 14.239 -6.042 1.00 0.00 108 GLU A CA 2
ATOM 1859 C C . GLU A 1 19 ? 9.156 14.452 -7.029 1.00 0.00 108 GLU A C 2
ATOM 1860 O O . GLU A 1 19 ? 8.665 15.574 -7.178 1.00 0.00 108 GLU A O 2
ATOM 1872 N N . ARG A 1 20 ? 8.710 13.375 -7.694 1.00 0.00 109 ARG A N 2
ATOM 1873 C CA . ARG A 1 20 ? 7.531 13.430 -8.584 1.00 0.00 109 ARG A CA 2
ATOM 1874 C C . ARG A 1 20 ? 6.240 13.402 -7.739 1.00 0.00 109 ARG A C 2
ATOM 1875 O O . ARG A 1 20 ? 5.271 14.106 -8.035 1.00 0.00 109 ARG A O 2
ATOM 1896 N N . LEU A 1 21 ? 6.257 12.581 -6.674 1.00 0.00 110 LEU A N 2
ATOM 1897 C CA . LEU A 1 21 ? 5.141 12.446 -5.715 1.00 0.00 110 LEU A CA 2
ATOM 1898 C C . LEU A 1 21 ? 5.031 13.684 -4.809 1.00 0.00 110 LEU A C 2
ATOM 1899 O O . LEU A 1 21 ? 3.972 13.938 -4.237 1.00 0.00 110 LEU A O 2
ATOM 1915 N N . GLN A 1 22 ? 6.153 14.433 -4.679 1.00 0.00 111 GLN A N 2
ATOM 1916 C CA . GLN A 1 22 ? 6.295 15.571 -3.734 1.00 0.00 111 GLN A CA 2
ATOM 1917 C C . GLN A 1 22 ? 6.012 15.179 -2.255 1.00 0.00 111 GLN A C 2
ATOM 1918 O O . GLN A 1 22 ? 5.938 16.050 -1.386 1.00 0.00 111 GLN A O 2
ATOM 1932 N N . CYS A 1 23 ? 5.920 13.867 -1.975 1.00 0.00 112 CYS A N 2
ATOM 1933 C CA . CYS A 1 23 ? 5.556 13.340 -0.654 1.00 0.00 112 CYS A CA 2
ATOM 1934 C C . CYS A 1 23 ? 6.806 13.271 0.235 1.00 0.00 112 CYS A C 2
ATOM 1935 O O . CYS A 1 23 ? 7.869 12.873 -0.263 1.00 0.00 112 CYS A O 2
ATOM 1943 N N . PRO A 1 24 ? 6.719 13.652 1.555 1.00 0.00 113 PRO A N 2
ATOM 1944 C CA . PRO A 1 24 ? 7.855 13.506 2.493 1.00 0.00 113 PRO A CA 2
ATOM 1945 C C . PRO A 1 24 ? 8.285 12.027 2.593 1.00 0.00 113 PRO A C 2
ATOM 1946 O O . PRO A 1 24 ? 7.429 11.133 2.541 1.00 0.00 113 PRO A O 2
ATOM 1957 N N . LEU A 1 25 ? 9.605 11.797 2.708 1.00 0.00 114 LEU A N 2
ATOM 1958 C CA . LEU A 1 25 ? 10.214 10.451 2.679 1.00 0.00 114 LEU A CA 2
ATOM 1959 C C . LEU A 1 25 ? 9.555 9.497 3.695 1.00 0.00 114 LEU A C 2
ATOM 1960 O O . LEU A 1 25 ? 9.291 8.339 3.370 1.00 0.00 114 LEU A O 2
ATOM 1976 N N . GLU A 1 26 ? 9.252 10.025 4.897 1.00 0.00 115 GLU A N 2
ATOM 1977 C CA . GLU A 1 26 ? 8.560 9.285 5.976 1.00 0.00 115 GLU A CA 2
ATOM 1978 C C . GLU A 1 26 ? 7.210 8.690 5.507 1.00 0.00 115 GLU A C 2
ATOM 1979 O O . GLU A 1 26 ? 6.918 7.522 5.770 1.00 0.00 115 GLU A O 2
ATOM 1991 N N . ALA A 1 27 ? 6.426 9.501 4.766 1.00 0.00 116 ALA A N 2
ATOM 1992 C CA . ALA A 1 27 ? 5.068 9.133 4.311 1.00 0.00 116 ALA A CA 2
ATOM 1993 C C . ALA A 1 27 ? 5.119 8.002 3.283 1.00 0.00 116 ALA A C 2
ATOM 1994 O O . ALA A 1 27 ? 4.195 7.186 3.190 1.00 0.00 116 ALA A O 2
ATOM 2001 N N . ILE A 1 28 ? 6.218 7.969 2.521 1.00 0.00 117 ILE A N 2
ATOM 2002 C CA . ILE A 1 28 ? 6.444 6.988 1.454 1.00 0.00 117 ILE A CA 2
ATOM 2003 C C . ILE A 1 28 ? 7.596 6.033 1.824 1.00 0.00 117 ILE A C 2
ATOM 2004 O O . ILE A 1 28 ? 8.202 5.440 0.943 1.00 0.00 117 ILE A O 2
ATOM 2020 N N . GLN A 1 29 ? 7.871 5.890 3.137 1.00 0.00 118 GLN A N 2
ATOM 2021 C CA . GLN A 1 29 ? 8.869 4.933 3.658 1.00 0.00 118 GLN A CA 2
ATOM 2022 C C . GLN A 1 29 ? 8.237 3.551 3.813 1.00 0.00 118 GLN A C 2
ATOM 2023 O O . GLN A 1 29 ? 7.169 3.427 4.417 1.00 0.00 118 GLN A O 2
ATOM 2037 N N . CYS A 1 30 ? 8.910 2.529 3.267 1.00 0.00 119 CYS A N 2
ATOM 2038 C CA . CYS A 1 30 ? 8.537 1.129 3.456 1.00 0.00 119 CYS A CA 2
ATOM 2039 C C . CYS A 1 30 ? 8.807 0.744 4.923 1.00 0.00 119 CYS A C 2
ATOM 2040 O O . CYS A 1 30 ? 9.977 0.687 5.336 1.00 0.00 119 CYS A O 2
ATOM 2048 N N . PRO A 1 31 ? 7.738 0.483 5.744 1.00 0.00 120 PRO A N 2
ATOM 2049 C CA . PRO A 1 31 ? 7.893 0.168 7.188 1.00 0.00 120 PRO A CA 2
ATOM 2050 C C . PRO A 1 31 ? 8.501 -1.227 7.432 1.00 0.00 120 PRO A C 2
ATOM 2051 O O . PRO A 1 31 ? 8.828 -1.582 8.571 1.00 0.00 120 PRO A O 2
ATOM 2062 N N . ILE A 1 32 ? 8.632 -2.015 6.351 1.00 0.00 121 ILE A N 2
ATOM 2063 C CA . ILE A 1 32 ? 9.261 -3.338 6.370 1.00 0.00 121 ILE A CA 2
ATOM 2064 C C . ILE A 1 32 ? 10.789 -3.168 6.390 1.00 0.00 121 ILE A C 2
ATOM 2065 O O . ILE A 1 32 ? 11.473 -3.619 7.310 1.00 0.00 121 ILE A O 2
ATOM 2081 N N . THR A 1 33 ? 11.294 -2.463 5.367 1.00 0.00 122 THR A N 2
ATOM 2082 C CA . THR A 1 33 ? 12.738 -2.336 5.082 1.00 0.00 122 THR A CA 2
ATOM 2083 C C . THR A 1 33 ? 13.369 -1.108 5.771 1.00 0.00 122 THR A C 2
ATOM 2084 O O . THR A 1 33 ? 14.593 -0.935 5.708 1.00 0.00 122 THR A O 2
ATOM 2095 N N . LEU A 1 34 ? 12.523 -0.264 6.417 1.00 0.00 123 LEU A N 2
ATOM 2096 C CA . LEU A 1 34 ? 12.965 0.938 7.179 1.00 0.00 123 LEU A CA 2
ATOM 2097 C C . LEU A 1 34 ? 13.688 1.955 6.280 1.00 0.00 123 LEU A C 2
ATOM 2098 O O . LEU A 1 34 ? 14.541 2.721 6.738 1.00 0.00 123 LEU A O 2
ATOM 2114 N N . GLU A 1 35 ? 13.275 1.991 5.014 1.00 0.00 124 GLU A N 2
ATOM 2115 C CA . GLU A 1 35 ? 13.843 2.890 4.008 1.00 0.00 124 GLU A CA 2
ATOM 2116 C C . GLU A 1 35 ? 12.746 3.325 3.041 1.00 0.00 124 GLU A C 2
ATOM 2117 O O . GLU A 1 35 ? 11.736 2.624 2.872 1.00 0.00 124 GLU A O 2
ATOM 2129 N N . GLN A 1 36 ? 12.950 4.490 2.441 1.00 0.00 125 GLN A N 2
ATOM 2130 C CA . GLN A 1 36 ? 12.151 4.980 1.319 1.00 0.00 125 GLN A CA 2
ATOM 2131 C C . GLN A 1 36 ? 12.446 4.048 0.100 1.00 0.00 125 GLN A C 2
ATOM 2132 O O . GLN A 1 36 ? 13.591 4.014 -0.366 1.00 0.00 125 GLN A O 2
ATOM 2146 N N . PRO A 1 37 ? 11.440 3.251 -0.399 1.00 0.00 126 PRO A N 2
ATOM 2147 C CA . PRO A 1 37 ? 11.665 2.215 -1.431 1.00 0.00 126 PRO A CA 2
ATOM 2148 C C . PRO A 1 37 ? 11.832 2.781 -2.852 1.00 0.00 126 PRO A C 2
ATOM 2149 O O . PRO A 1 37 ? 11.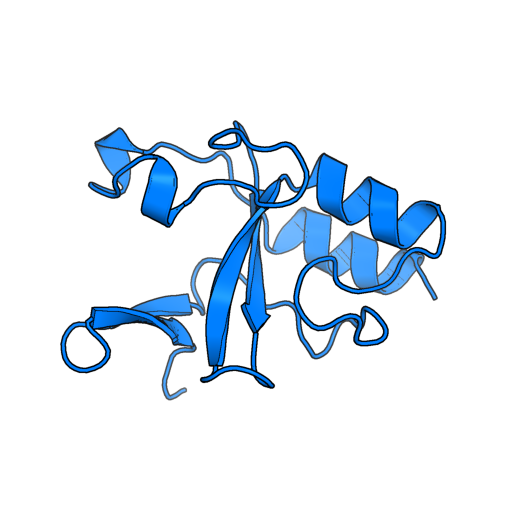520 3.946 -3.133 1.00 0.00 126 PRO A O 2
ATOM 2160 N N . GLU A 1 38 ? 12.326 1.916 -3.734 1.00 0.00 127 GLU A N 2
ATOM 2161 C CA . GLU A 1 38 ? 12.488 2.202 -5.172 1.00 0.00 127 GLU A CA 2
ATOM 2162 C C . GLU A 1 38 ? 11.142 2.040 -5.904 1.00 0.00 127 GLU A C 2
ATOM 2163 O O . GLU A 1 38 ? 10.831 2.788 -6.835 1.00 0.00 127 GLU A O 2
ATOM 2175 N N . LYS A 1 39 ? 10.357 1.052 -5.454 1.00 0.00 128 LYS A N 2
ATOM 2176 C CA . LYS A 1 39 ? 9.043 0.707 -6.014 1.00 0.00 128 LYS A CA 2
ATOM 2177 C C . LYS A 1 39 ? 8.192 0.102 -4.889 1.00 0.00 128 LYS A C 2
ATOM 2178 O O . LYS A 1 39 ? 8.726 -0.572 -4.003 1.00 0.00 128 LYS A O 2
ATOM 2197 N N . GLY A 1 40 ? 6.875 0.342 -4.919 1.00 0.00 129 GLY A N 2
ATOM 2198 C CA . GLY A 1 40 ? 6.020 -0.035 -3.804 1.00 0.00 129 GLY A CA 2
ATOM 2199 C C . GLY A 1 40 ? 4.539 0.026 -4.104 1.00 0.00 129 GLY A C 2
ATOM 2200 O O . GLY A 1 40 ? 4.113 0.580 -5.118 1.00 0.00 129 GLY A O 2
ATOM 2204 N N . ILE A 1 41 ? 3.767 -0.530 -3.160 1.00 0.00 130 ILE A N 2
ATOM 2205 C CA . ILE A 1 41 ? 2.313 -0.695 -3.234 1.00 0.00 130 ILE A CA 2
ATOM 2206 C C . ILE A 1 41 ? 1.642 0.011 -2.032 1.00 0.00 130 ILE A C 2
ATOM 2207 O O . ILE A 1 41 ? 2.263 0.190 -0.977 1.00 0.00 130 ILE A O 2
ATOM 2223 N N . PHE A 1 42 ? 0.377 0.387 -2.207 1.00 0.00 131 PHE A N 2
ATOM 2224 C CA . PHE A 1 42 ? -0.477 0.855 -1.103 1.00 0.00 131 PHE A CA 2
ATOM 2225 C C . PHE A 1 42 ? -1.292 -0.327 -0.572 1.00 0.00 131 PHE A C 2
ATOM 2226 O O . PHE A 1 42 ? -1.990 -0.986 -1.334 1.00 0.00 131 PHE A O 2
ATOM 2243 N N . VAL A 1 43 ? -1.145 -0.625 0.724 1.00 0.00 132 VAL A N 2
ATOM 2244 C CA . VAL A 1 43 ? -1.962 -1.625 1.429 1.00 0.00 132 VAL A CA 2
ATOM 2245 C C . VAL A 1 43 ? -2.545 -0.944 2.666 1.00 0.00 132 VAL A C 2
ATOM 2246 O O . VAL A 1 43 ? -1.789 -0.397 3.488 1.00 0.00 132 VAL A O 2
ATOM 2259 N N . LYS A 1 44 ? -3.880 -0.929 2.759 1.00 0.00 133 LYS A N 2
ATOM 2260 C CA . LYS A 1 44 ? -4.577 -0.376 3.913 1.00 0.00 133 LYS A CA 2
ATOM 2261 C C . LYS A 1 44 ? -4.317 -1.243 5.167 1.00 0.00 133 LYS A C 2
ATOM 2262 O O . LYS A 1 44 ? -4.663 -2.436 5.219 1.00 0.00 133 LYS A O 2
ATOM 2281 N N . ASN A 1 45 ? -3.612 -0.651 6.139 1.00 0.00 134 ASN A N 2
ATOM 2282 C CA . ASN A 1 45 ? -3.574 -1.159 7.507 1.00 0.00 134 ASN A CA 2
ATOM 2283 C C . ASN A 1 45 ? -4.951 -0.885 8.130 1.00 0.00 134 ASN A C 2
ATOM 2284 O O . ASN A 1 45 ? -5.195 0.186 8.720 1.00 0.00 134 ASN A O 2
ATOM 2295 N N . SER A 1 46 ? -5.868 -1.844 7.869 1.00 0.00 135 SER A N 2
ATOM 2296 C CA . SER A 1 46 ? -7.285 -1.756 8.234 1.00 0.00 135 SER A CA 2
ATOM 2297 C C . SER A 1 46 ? -7.464 -1.736 9.755 1.00 0.00 135 SER A C 2
ATOM 2298 O O . SER A 1 46 ? -8.200 -0.902 10.275 1.00 0.00 135 SER A O 2
ATOM 2306 N N . ASP A 1 47 ? -6.756 -2.642 10.446 1.00 0.00 136 ASP A N 2
ATOM 2307 C CA . ASP A 1 47 ? -6.829 -2.784 11.916 1.00 0.00 136 ASP A CA 2
ATOM 2308 C C . ASP A 1 47 ? -6.295 -1.528 12.624 1.00 0.00 136 ASP A C 2
ATOM 2309 O O . ASP A 1 47 ? -6.840 -1.107 13.654 1.00 0.00 136 ASP A O 2
ATOM 2318 N N . GLY A 1 48 ? -5.227 -0.946 12.051 1.00 0.00 137 GLY A N 2
ATOM 2319 C CA . GLY A 1 48 ? -4.608 0.253 12.606 1.00 0.00 137 GLY A CA 2
ATOM 2320 C C . GLY A 1 48 ? -5.534 1.469 12.562 1.00 0.00 137 GLY A C 2
ATOM 2321 O O . GLY A 1 48 ? -5.934 1.989 13.613 1.00 0.00 137 GLY A O 2
ATOM 2325 N N . SER A 1 49 ? -5.892 1.910 11.337 1.00 0.00 138 SER A N 2
ATOM 2326 C CA . SER A 1 49 ? -6.745 3.108 11.118 1.00 0.00 138 SER A CA 2
ATOM 2327 C C . SER A 1 49 ? -7.387 3.111 9.708 1.00 0.00 138 SER A C 2
ATOM 2328 O O . SER A 1 49 ? -7.928 4.135 9.284 1.00 0.00 138 SER A O 2
ATOM 2336 N N . ASP A 1 50 ? -7.347 1.952 9.013 1.00 0.00 139 ASP A N 2
ATOM 2337 C CA . ASP A 1 50 ? -7.796 1.814 7.592 1.00 0.00 139 ASP A CA 2
ATOM 2338 C C . ASP A 1 50 ? -6.983 2.724 6.644 1.00 0.00 139 ASP A C 2
ATOM 2339 O O . ASP A 1 50 ? -7.442 3.092 5.555 1.00 0.00 139 ASP A O 2
ATOM 2348 N N . VAL A 1 51 ? -5.739 3.012 7.058 1.00 0.00 140 VAL A N 2
ATOM 2349 C CA . VAL A 1 51 ? -4.847 3.962 6.358 1.00 0.00 140 VAL A CA 2
ATOM 2350 C C . VAL A 1 51 ? -3.944 3.208 5.379 1.00 0.00 140 VAL A C 2
ATOM 2351 O O . VAL A 1 51 ? -3.393 2.158 5.715 1.00 0.00 140 VAL A O 2
ATOM 2364 N N . CYS A 1 52 ? -3.770 3.796 4.189 1.00 0.00 141 CYS A N 2
ATOM 2365 C CA . CYS A 1 52 ? -2.997 3.217 3.097 1.00 0.00 141 CYS A CA 2
ATOM 2366 C C . CYS A 1 52 ? -1.522 3.554 3.313 1.00 0.00 141 CYS A C 2
ATOM 2367 O O . CYS A 1 52 ? -1.153 4.730 3.408 1.00 0.00 141 CYS A O 2
ATOM 2375 N N . THR A 1 53 ? -0.700 2.511 3.406 1.00 0.00 142 THR A N 2
ATOM 2376 C CA . THR A 1 53 ? 0.719 2.631 3.729 1.00 0.00 142 THR A CA 2
ATOM 2377 C C . THR A 1 53 ? 1.522 2.077 2.552 1.00 0.00 142 THR A C 2
ATOM 2378 O O . THR A 1 53 ? 1.110 1.087 1.927 1.00 0.00 142 THR A O 2
ATOM 2389 N N . LEU A 1 54 ? 2.642 2.726 2.242 1.00 0.00 143 LEU A N 2
ATOM 2390 C CA . LEU A 1 54 ? 3.477 2.365 1.098 1.00 0.00 143 LEU A CA 2
ATOM 2391 C C . LEU A 1 54 ? 4.564 1.367 1.535 1.00 0.00 143 LEU A C 2
ATOM 2392 O O . LEU A 1 54 ? 5.524 1.728 2.223 1.00 0.00 143 LEU A O 2
ATOM 2408 N N . PHE A 1 55 ? 4.364 0.106 1.153 1.00 0.00 144 PHE A N 2
ATOM 2409 C CA . PHE A 1 55 ? 5.317 -0.990 1.381 1.00 0.00 144 PHE A CA 2
ATOM 2410 C C . PHE A 1 55 ? 6.105 -1.200 0.092 1.00 0.00 144 PHE A C 2
ATOM 2411 O O . PHE A 1 55 ? 5.521 -1.074 -0.974 1.00 0.00 144 PHE A O 2
ATOM 2428 N N . ASP A 1 56 ? 7.412 -1.525 0.172 1.00 0.00 145 ASP A N 2
ATOM 2429 C CA . ASP A 1 56 ? 8.186 -1.917 -1.027 1.00 0.00 145 ASP A CA 2
ATOM 2430 C C . ASP A 1 56 ? 7.543 -3.177 -1.618 1.00 0.00 145 ASP A C 2
ATOM 2431 O O . ASP A 1 56 ? 7.282 -4.131 -0.880 1.00 0.00 145 ASP A O 2
ATOM 2440 N N . ALA A 1 57 ? 7.270 -3.150 -2.929 1.00 0.00 146 ALA A N 2
ATOM 2441 C CA . ALA A 1 57 ? 6.515 -4.208 -3.617 1.00 0.00 146 ALA A CA 2
ATOM 2442 C C . ALA A 1 57 ? 7.172 -5.588 -3.450 1.00 0.00 146 ALA A C 2
ATOM 2443 O O . ALA A 1 57 ? 6.482 -6.560 -3.165 1.00 0.00 146 ALA A O 2
ATOM 2450 N N . ALA A 1 58 ? 8.513 -5.644 -3.554 1.00 0.00 147 ALA A N 2
ATOM 2451 C CA . ALA A 1 58 ? 9.276 -6.905 -3.413 1.00 0.00 147 ALA A CA 2
ATOM 2452 C C . ALA A 1 58 ? 9.363 -7.344 -1.941 1.00 0.00 147 ALA A C 2
ATOM 2453 O O . ALA A 1 58 ? 9.469 -8.538 -1.659 1.00 0.00 147 ALA A O 2
ATOM 2460 N N . ALA A 1 59 ? 9.316 -6.366 -1.014 1.00 0.00 148 ALA A N 2
ATOM 2461 C CA . ALA A 1 59 ? 9.377 -6.621 0.442 1.00 0.00 148 ALA A CA 2
ATOM 2462 C C . ALA A 1 59 ? 8.070 -7.233 0.960 1.00 0.00 148 ALA A C 2
ATOM 2463 O O . ALA A 1 59 ? 8.088 -8.165 1.764 1.00 0.00 148 ALA A O 2
ATOM 2470 N N . PHE A 1 60 ? 6.939 -6.688 0.493 1.00 0.00 149 PHE A N 2
ATOM 2471 C CA . PHE A 1 60 ? 5.603 -7.148 0.899 1.00 0.00 149 PHE A CA 2
ATOM 2472 C C . PHE A 1 60 ? 5.271 -8.470 0.189 1.00 0.00 149 PHE A C 2
ATOM 2473 O O . PHE A 1 60 ? 4.667 -9.369 0.781 1.00 0.00 149 PHE A O 2
ATOM 2490 N N . SER A 1 61 ? 5.692 -8.573 -1.090 1.00 0.00 150 SER A N 2
ATOM 2491 C CA . SER A 1 61 ? 5.569 -9.806 -1.883 1.00 0.00 150 SER A CA 2
ATOM 2492 C C . SER A 1 61 ? 6.416 -10.928 -1.280 1.00 0.00 150 SER A C 2
ATOM 2493 O O . SER A 1 61 ? 6.045 -12.102 -1.373 1.00 0.00 150 SER A O 2
ATOM 2501 N N . ARG A 1 62 ? 7.558 -10.548 -0.675 1.00 0.00 151 ARG A N 2
ATOM 2502 C CA . ARG A 1 62 ? 8.406 -11.474 0.083 1.00 0.00 151 ARG A CA 2
ATOM 2503 C C . ARG A 1 62 ? 7.596 -12.079 1.229 1.00 0.00 151 ARG A C 2
ATOM 2504 O O . ARG A 1 62 ? 7.489 -13.292 1.321 1.00 0.00 151 ARG A O 2
ATOM 2525 N N . LEU A 1 63 ? 6.982 -11.198 2.047 1.00 0.00 152 LEU A N 2
ATOM 2526 C CA . LEU A 1 63 ? 6.166 -11.597 3.218 1.00 0.00 152 LEU A CA 2
ATOM 2527 C C . LEU A 1 63 ? 5.069 -12.600 2.827 1.00 0.00 152 LEU A C 2
ATOM 2528 O O . LEU A 1 63 ? 4.938 -13.650 3.448 1.00 0.00 152 LEU A O 2
ATOM 2544 N N . VAL A 1 64 ? 4.334 -12.281 1.751 1.00 0.00 153 VAL A N 2
ATOM 2545 C CA . VAL A 1 64 ? 3.230 -13.120 1.251 1.00 0.00 153 VAL A CA 2
ATOM 2546 C C . VAL A 1 64 ? 3.771 -14.463 0.720 1.00 0.00 153 VAL A C 2
ATOM 2547 O O . VAL A 1 64 ? 3.203 -15.521 0.983 1.00 0.00 153 VAL A O 2
ATOM 2560 N N . GLY A 1 65 ? 4.906 -14.405 0.019 1.00 0.00 154 GLY A N 2
ATOM 2561 C CA . GLY A 1 65 ? 5.558 -15.603 -0.516 1.00 0.00 154 GLY A CA 2
ATOM 2562 C C . GLY A 1 65 ? 6.164 -16.491 0.580 1.00 0.00 154 GLY A C 2
ATOM 2563 O O . GLY A 1 65 ? 6.387 -17.687 0.363 1.00 0.00 154 GLY A O 2
ATOM 2567 N N . GLU A 1 66 ? 6.436 -15.892 1.758 1.00 0.00 155 GLU A N 2
ATOM 2568 C CA . GLU A 1 66 ? 6.915 -16.618 2.957 1.00 0.00 155 GLU A CA 2
ATOM 2569 C C . GLU A 1 66 ? 5.731 -17.084 3.840 1.00 0.00 155 GLU A C 2
ATOM 2570 O O . GLU A 1 66 ? 5.924 -17.875 4.769 1.00 0.00 155 GLU A O 2
ATOM 2582 N N . GLY A 1 67 ? 4.518 -16.578 3.544 1.00 0.00 156 GLY A N 2
ATOM 2583 C CA . GLY A 1 67 ? 3.302 -16.916 4.299 1.00 0.00 156 GLY A CA 2
ATOM 2584 C C . GLY A 1 67 ? 3.154 -16.104 5.586 1.00 0.00 156 GLY A C 2
ATOM 2585 O O . GLY A 1 67 ? 2.357 -16.456 6.461 1.00 0.00 156 GLY A O 2
ATOM 2589 N N . LEU A 1 68 ? 3.934 -15.018 5.683 1.00 0.00 157 LEU A N 2
ATOM 2590 C CA . LEU A 1 68 ? 3.948 -14.096 6.827 1.00 0.00 157 LEU A CA 2
ATOM 2591 C C . LEU A 1 68 ? 2.791 -13.082 6.718 1.00 0.00 157 LEU A C 2
ATOM 2592 O O . LEU A 1 68 ? 2.523 -12.584 5.617 1.00 0.00 157 LEU A O 2
ATOM 2608 N N . PRO A 1 69 ? 2.086 -12.765 7.852 1.00 0.00 158 PRO A N 2
ATOM 2609 C CA . PRO A 1 69 ? 0.997 -11.761 7.861 1.00 0.00 158 PRO A CA 2
ATOM 2610 C C . PRO A 1 69 ? 1.528 -10.308 7.821 1.00 0.00 158 PRO A C 2
ATOM 2611 O O . PRO A 1 69 ? 2.743 -10.081 7.815 1.00 0.00 158 PRO A O 2
ATOM 2622 N N . HIS A 1 70 ? 0.581 -9.347 7.790 1.00 0.00 159 HIS A N 2
ATOM 2623 C CA . HIS A 1 70 ? 0.847 -7.901 7.604 1.00 0.00 159 HIS A CA 2
ATOM 2624 C C . HIS A 1 70 ? 1.917 -7.387 8.608 1.00 0.00 159 HIS A C 2
ATOM 2625 O O . HIS A 1 70 ? 1.818 -7.680 9.786 1.00 0.00 159 HIS A O 2
ATOM 2639 N N . PRO A 1 71 ? 2.957 -6.617 8.171 1.00 0.00 160 PRO A N 2
ATOM 2640 C CA . PRO A 1 71 ? 4.099 -6.263 9.057 1.00 0.00 160 PRO A CA 2
ATOM 2641 C C . PRO A 1 71 ? 3.722 -5.266 10.177 1.00 0.00 160 PRO A C 2
ATOM 2642 O O . PRO A 1 71 ? 4.381 -5.223 11.220 1.00 0.00 160 PRO A O 2
ATOM 2653 N N . LEU A 1 72 ? 2.649 -4.481 9.956 1.00 0.00 161 LEU A N 2
ATOM 2654 C CA . LEU A 1 72 ? 2.220 -3.436 10.903 1.00 0.00 161 LEU A CA 2
ATOM 2655 C C . LEU A 1 72 ? 1.275 -3.982 11.982 1.00 0.00 161 LEU A C 2
ATOM 2656 O O . LEU A 1 72 ? 1.400 -3.625 13.151 1.00 0.00 161 LEU A O 2
ATOM 2672 N N . THR A 1 73 ? 0.313 -4.819 11.575 1.00 0.00 162 THR A N 2
ATOM 2673 C CA . THR A 1 73 ? -0.772 -5.289 12.478 1.00 0.00 162 THR A CA 2
ATOM 2674 C C . THR A 1 73 ? -0.829 -6.831 12.628 1.00 0.00 162 THR A C 2
ATOM 2675 O O . THR A 1 73 ? -1.493 -7.342 13.536 1.00 0.00 162 THR A O 2
ATOM 2686 N N . ARG A 1 74 ? -0.125 -7.547 11.735 1.00 0.00 163 ARG A N 2
ATOM 2687 C CA . ARG A 1 74 ? -0.091 -9.034 11.685 1.00 0.00 163 ARG A CA 2
ATOM 2688 C C . ARG A 1 74 ? -1.468 -9.640 11.375 1.00 0.00 163 ARG A C 2
ATOM 2689 O O . ARG A 1 74 ? -1.754 -10.779 11.746 1.00 0.00 163 ARG A O 2
ATOM 2710 N N . GLU A 1 75 ? -2.291 -8.872 10.651 1.00 0.00 164 GLU A N 2
ATOM 2711 C CA . GLU A 1 75 ? -3.580 -9.341 10.117 1.00 0.00 164 GLU A CA 2
ATOM 2712 C C . GLU A 1 75 ? -3.351 -10.201 8.853 1.00 0.00 164 GLU A C 2
ATOM 2713 O O . GLU A 1 75 ? -2.338 -10.015 8.164 1.00 0.00 164 GLU A O 2
ATOM 2725 N N . PRO A 1 76 ? -4.283 -11.164 8.534 1.00 0.00 165 PRO A N 2
ATOM 2726 C CA . PRO A 1 76 ? -4.156 -12.038 7.348 1.00 0.00 165 PRO A CA 2
ATOM 2727 C C . PRO A 1 76 ? -4.187 -11.214 6.041 1.00 0.00 165 PRO A C 2
ATOM 2728 O O . PRO A 1 76 ? -5.193 -10.556 5.736 1.00 0.00 165 PRO A O 2
ATOM 2739 N N . ILE A 1 77 ? -3.050 -11.219 5.308 1.00 0.00 166 ILE A N 2
ATOM 2740 C CA . ILE A 1 77 ? -2.905 -10.453 4.059 1.00 0.00 166 ILE A CA 2
ATOM 2741 C C . ILE A 1 77 ? -3.846 -11.024 2.988 1.00 0.00 166 ILE A C 2
ATOM 2742 O O . ILE A 1 77 ? -3.991 -12.244 2.854 1.00 0.00 166 ILE A O 2
ATOM 2758 N N . THR A 1 78 ? -4.474 -10.119 2.235 1.00 0.00 167 THR A N 2
ATOM 2759 C CA . THR A 1 78 ? -5.452 -10.461 1.208 1.00 0.00 167 THR A CA 2
ATOM 2760 C C . THR A 1 78 ? -5.446 -9.409 0.093 1.00 0.00 167 THR A C 2
ATOM 2761 O O . THR A 1 78 ? -4.910 -8.304 0.263 1.00 0.00 167 THR A O 2
ATOM 2772 N N . ALA A 1 79 ? -6.051 -9.779 -1.044 1.00 0.00 168 ALA A N 2
ATOM 2773 C CA . ALA A 1 79 ? -6.222 -8.895 -2.204 1.00 0.00 168 ALA A CA 2
ATOM 2774 C C . ALA A 1 79 ? -7.183 -7.734 -1.870 1.00 0.00 168 ALA A C 2
ATOM 2775 O O . ALA A 1 79 ? -7.131 -6.674 -2.497 1.00 0.00 168 ALA A O 2
ATOM 2782 N N . SER A 1 80 ? -8.043 -7.957 -0.857 1.00 0.00 169 SER A N 2
ATOM 2783 C CA . SER A 1 80 ? -9.032 -6.976 -0.399 1.00 0.00 169 SER A CA 2
ATOM 2784 C C . SER A 1 80 ? -8.354 -5.736 0.230 1.00 0.00 169 SER A C 2
ATOM 2785 O O . SER A 1 80 ? -8.759 -4.600 -0.036 1.00 0.00 169 SER A O 2
ATOM 2793 N N . ILE A 1 81 ? -7.313 -5.962 1.066 1.00 0.00 170 ILE A N 2
ATOM 2794 C CA . ILE A 1 81 ? -6.641 -4.865 1.815 1.00 0.00 170 ILE A CA 2
ATOM 2795 C C . ILE A 1 81 ? -5.543 -4.176 0.992 1.00 0.00 170 ILE A C 2
ATOM 2796 O O . ILE A 1 81 ? -5.037 -3.132 1.408 1.00 0.00 170 ILE A O 2
ATOM 2812 N N . ILE A 1 82 ? -5.168 -4.735 -0.165 1.00 0.00 171 ILE A N 2
ATOM 2813 C CA . ILE A 1 82 ? -4.191 -4.078 -1.054 1.00 0.00 171 ILE A CA 2
ATOM 2814 C C . ILE A 1 82 ? -4.943 -3.290 -2.143 1.00 0.00 171 ILE A C 2
ATOM 2815 O O . ILE A 1 82 ? -5.932 -3.771 -2.706 1.00 0.00 171 ILE A O 2
ATOM 2831 N N . VAL A 1 83 ? -4.480 -2.058 -2.389 1.00 0.00 172 VAL A N 2
ATOM 2832 C CA . VAL A 1 83 ? -5.073 -1.108 -3.344 1.00 0.00 172 VAL A CA 2
ATOM 2833 C C . VAL A 1 83 ? -3.969 -0.451 -4.194 1.00 0.00 172 VAL A C 2
ATOM 2834 O O . VAL A 1 83 ? -2.775 -0.677 -3.972 1.00 0.00 172 VAL A O 2
ATOM 2847 N N . LYS A 1 84 ? -4.389 0.370 -5.163 1.00 0.00 173 LYS A N 2
ATOM 2848 C CA . LYS A 1 84 ? -3.473 1.107 -6.056 1.00 0.00 173 LYS A CA 2
ATOM 2849 C C . LYS A 1 84 ? -3.316 2.561 -5.586 1.00 0.00 173 LYS A C 2
ATOM 2850 O O . LYS A 1 84 ? -4.092 3.034 -4.747 1.00 0.00 173 LYS A O 2
ATOM 2869 N N . HIS A 1 85 ? -2.304 3.257 -6.141 1.00 0.00 174 HIS A N 2
ATOM 2870 C CA . HIS A 1 85 ? -2.032 4.681 -5.848 1.00 0.00 174 HIS A CA 2
ATOM 2871 C C . HIS A 1 85 ? -3.263 5.576 -6.109 1.00 0.00 174 HIS A C 2
ATOM 2872 O O . HIS A 1 85 ? -3.546 6.469 -5.319 1.00 0.00 174 HIS A O 2
ATOM 2887 N N . GLU A 1 86 ? -3.954 5.341 -7.235 1.00 0.00 175 GLU A N 2
ATOM 2888 C CA . GLU A 1 86 ? -5.145 6.124 -7.634 1.00 0.00 175 GLU A CA 2
ATOM 2889 C C . GLU A 1 86 ? -6.407 5.673 -6.859 1.00 0.00 175 GLU A C 2
ATOM 2890 O O . GLU A 1 86 ? -7.368 6.437 -6.715 1.00 0.00 175 GLU A O 2
ATOM 2902 N N . GLU A 1 87 ? -6.373 4.440 -6.332 1.00 0.00 176 GLU A N 2
ATOM 2903 C CA . GLU A 1 87 ? -7.523 3.805 -5.658 1.00 0.00 176 GLU A CA 2
ATOM 2904 C C . GLU A 1 87 ? -7.632 4.303 -4.197 1.00 0.00 176 GLU A C 2
ATOM 2905 O O . GLU A 1 87 ? -8.705 4.271 -3.583 1.00 0.00 176 GLU A O 2
ATOM 2917 N N . CYS A 1 88 ? -6.488 4.737 -3.655 1.00 0.00 177 CYS A N 2
ATOM 2918 C CA . CYS A 1 88 ? -6.401 5.480 -2.390 1.00 0.00 177 CYS A CA 2
ATOM 2919 C C . CYS A 1 88 ? -6.111 6.955 -2.700 1.00 0.00 177 CYS A C 2
ATOM 2920 O O . CYS A 1 88 ? -5.540 7.268 -3.747 1.00 0.00 177 CYS A O 2
ATOM 2928 N N . ILE A 1 89 ? -6.514 7.862 -1.805 1.00 0.00 178 ILE A N 2
ATOM 2929 C CA . ILE A 1 89 ? -6.228 9.313 -1.925 1.00 0.00 178 ILE A CA 2
ATOM 2930 C C . ILE A 1 89 ? -5.782 9.843 -0.563 1.00 0.00 178 ILE A C 2
ATOM 2931 O O . ILE A 1 89 ? -6.013 9.191 0.461 1.00 0.00 178 ILE A O 2
ATOM 2947 N N . TYR A 1 90 ? -5.141 11.021 -0.549 1.00 0.00 179 TYR A N 2
ATOM 2948 C CA . TYR A 1 90 ? -4.863 11.737 0.703 1.00 0.00 179 TYR A CA 2
ATOM 2949 C C . TYR A 1 90 ? -6.187 12.319 1.226 1.00 0.00 179 TYR A C 2
ATOM 2950 O O . TYR A 1 90 ? -6.993 12.862 0.447 1.00 0.00 179 TYR A O 2
ATOM 2968 N N . ASP A 1 91 ? -6.441 12.151 2.518 1.00 0.00 180 ASP A N 2
ATOM 2969 C CA . ASP A 1 91 ? -7.631 12.705 3.173 1.00 0.00 180 ASP A CA 2
ATOM 2970 C C . ASP A 1 91 ? -7.191 13.723 4.224 1.00 0.00 180 ASP A C 2
ATOM 2971 O O . ASP A 1 91 ? -6.459 13.374 5.157 1.00 0.00 180 ASP A O 2
ATOM 2980 N N . ASP A 1 92 ? -7.641 14.976 4.054 1.00 0.00 181 ASP A N 2
ATOM 2981 C CA . ASP A 1 92 ? -7.216 16.109 4.884 1.00 0.00 181 ASP A CA 2
ATOM 2982 C C . ASP A 1 92 ? -7.773 16.026 6.319 1.00 0.00 181 ASP A C 2
ATOM 2983 O O . ASP A 1 92 ? -7.032 16.282 7.274 1.00 0.00 181 ASP A O 2
ATOM 2992 N N . THR A 1 93 ? -9.063 15.648 6.474 1.00 0.00 182 THR A N 2
ATOM 2993 C CA . THR A 1 93 ? -9.723 15.651 7.796 1.00 0.00 182 THR A CA 2
ATOM 2994 C C . THR A 1 93 ? -9.185 14.498 8.679 1.00 0.00 182 THR A C 2
ATOM 2995 O O . THR A 1 93 ? -9.123 14.632 9.901 1.00 0.00 182 THR A O 2
ATOM 3006 N N . ARG A 1 94 ? -8.769 13.382 8.039 1.00 0.00 183 ARG A N 2
ATOM 3007 C CA . ARG A 1 94 ? -8.017 12.295 8.704 1.00 0.00 183 ARG A CA 2
ATOM 3008 C C . ARG A 1 94 ? -6.547 12.705 8.899 1.00 0.00 183 ARG A C 2
ATOM 3009 O O . ARG A 1 94 ? -5.906 12.311 9.876 1.00 0.00 183 ARG A O 2
ATOM 3030 N N . GLY A 1 95 ? -6.040 13.501 7.939 1.00 0.00 184 GLY A N 2
ATOM 3031 C CA . GLY A 1 95 ? -4.627 13.881 7.862 1.00 0.00 184 GLY A CA 2
ATOM 3032 C C . GLY A 1 95 ? -3.766 12.818 7.179 1.00 0.00 184 GLY A C 2
ATOM 3033 O O . GLY A 1 95 ? -2.545 12.976 7.087 1.00 0.00 184 GLY A O 2
ATOM 3037 N N . ASN A 1 96 ? -4.407 11.754 6.656 1.00 0.00 185 ASN A N 2
ATOM 3038 C CA . ASN A 1 96 ? -3.715 10.528 6.180 1.00 0.00 185 ASN A CA 2
ATOM 3039 C C . ASN A 1 96 ? -4.371 9.993 4.900 1.00 0.00 185 ASN A C 2
ATOM 3040 O O . ASN A 1 96 ? -5.541 10.270 4.639 1.00 0.00 185 ASN A O 2
ATOM 3051 N N . PHE A 1 97 ? -3.596 9.210 4.117 1.00 0.00 186 PHE A N 2
ATOM 3052 C CA . PHE A 1 97 ? -4.093 8.492 2.927 1.00 0.00 186 PHE A CA 2
ATOM 3053 C C . PHE A 1 97 ? -5.050 7.363 3.355 1.00 0.00 186 PHE A C 2
ATOM 3054 O O . PHE A 1 97 ? -4.710 6.573 4.225 1.00 0.00 186 PHE A O 2
ATOM 3071 N N . ILE A 1 98 ? -6.246 7.323 2.750 1.00 0.00 187 ILE A N 2
ATOM 3072 C CA . ILE A 1 98 ? -7.267 6.270 2.991 1.00 0.00 187 ILE A CA 2
ATOM 3073 C C . ILE A 1 98 ? -7.869 5.818 1.645 1.00 0.00 187 ILE A C 2
ATOM 3074 O O . ILE A 1 98 ? -7.566 6.411 0.600 1.00 0.00 187 ILE A O 2
ATOM 3090 N N . ILE A 1 99 ? -8.738 4.798 1.685 1.00 0.00 188 ILE A N 2
ATOM 3091 C CA . ILE A 1 99 ? -9.355 4.216 0.473 1.00 0.00 188 ILE A CA 2
ATOM 3092 C C . ILE A 1 99 ? -10.513 5.115 0.027 1.00 0.00 188 ILE A C 2
ATOM 3093 O O . ILE A 1 99 ? -11.225 5.661 0.878 1.00 0.00 188 ILE A O 2
ATOM 3109 N N . LYS A 1 100 ? -10.693 5.259 -1.295 1.00 0.00 189 LYS A N 2
ATOM 3110 C CA . LYS A 1 100 ? -11.804 6.026 -1.886 1.00 0.00 189 LYS A CA 2
ATOM 3111 C C . LYS A 1 100 ? -13.179 5.442 -1.514 1.00 0.00 189 LYS A C 2
ATOM 3112 O O . LYS A 1 100 ? -13.305 4.264 -1.149 1.00 0.00 189 LYS A O 2
ATOM 3131 N N . GLY A 1 101 ? -14.193 6.296 -1.642 1.00 0.00 190 GLY A N 2
ATOM 3132 C CA . GLY A 1 101 ? -15.597 5.917 -1.478 1.00 0.00 190 GLY A CA 2
ATOM 3133 C C . GLY A 1 101 ? -16.336 5.910 -2.812 1.00 0.00 190 GLY A C 2
ATOM 3134 O O . GLY A 1 101 ? -17.492 5.476 -2.882 1.00 0.00 190 GLY A O 2
ATOM 3138 N N . ASN A 1 102 ? -15.662 6.412 -3.869 1.00 0.00 191 ASN A N 2
ATOM 3139 C CA . ASN A 1 102 ? -16.183 6.434 -5.245 1.00 0.00 191 ASN A CA 2
ATOM 3140 C C . ASN A 1 102 ? -15.763 5.141 -5.977 1.00 0.00 191 ASN A C 2
ATOM 3141 O O . ASN A 1 102 ? -14.548 4.930 -6.163 1.00 0.00 191 ASN A O 2
ATOM 3153 N N . SER A 1 1 ? -4.163 -17.138 -0.078 1.00 0.00 90 SER A N 3
ATOM 3154 C CA . SER A 1 1 ? -3.805 -17.449 -1.480 1.00 0.00 90 SER A CA 3
ATOM 3155 C C . SER A 1 1 ? -2.676 -16.528 -1.954 1.00 0.00 90 SER A C 3
ATOM 3156 O O . SER A 1 1 ? -2.939 -15.422 -2.429 1.00 0.00 90 SER A O 3
ATOM 3166 N N . GLN A 1 2 ? -1.419 -17.008 -1.823 1.00 0.00 91 GLN A N 3
ATOM 3167 C CA . GLN A 1 2 ? -0.215 -16.195 -2.068 1.00 0.00 91 GLN A CA 3
ATOM 3168 C C . GLN A 1 2 ? -0.168 -15.657 -3.507 1.00 0.00 91 GLN A C 3
ATOM 3169 O O . GLN A 1 2 ? 0.008 -14.465 -3.701 1.00 0.00 91 GLN A O 3
ATOM 3183 N N . GLU A 1 3 ? -0.371 -16.549 -4.493 1.00 0.00 92 GLU A N 3
ATOM 3184 C CA . GLU A 1 3 ? -0.223 -16.217 -5.936 1.00 0.00 92 GLU A CA 3
ATOM 3185 C C . GLU A 1 3 ? -1.238 -15.142 -6.374 1.00 0.00 92 GLU A C 3
ATOM 3186 O O . GLU A 1 3 ? -0.915 -14.268 -7.184 1.00 0.00 92 GLU A O 3
ATOM 3198 N N . SER A 1 4 ? -2.449 -15.197 -5.787 1.00 0.00 93 SER A N 3
ATOM 3199 C CA . SER A 1 4 ? -3.533 -14.238 -6.067 1.00 0.00 93 SER A CA 3
ATOM 3200 C C . SER A 1 4 ? -3.136 -12.836 -5.562 1.00 0.00 93 SER A C 3
ATOM 3201 O O . SER A 1 4 ? -3.302 -11.828 -6.268 1.00 0.00 93 SER A O 3
ATOM 3209 N N . ILE A 1 5 ? -2.548 -12.821 -4.350 1.00 0.00 94 ILE A N 3
ATOM 3210 C CA . ILE A 1 5 ? -2.053 -11.592 -3.696 1.00 0.00 94 ILE A CA 3
ATOM 3211 C C . ILE A 1 5 ? -0.891 -10.999 -4.516 1.00 0.00 94 ILE A C 3
ATOM 3212 O O . ILE A 1 5 ? -0.814 -9.795 -4.688 1.00 0.00 94 ILE A O 3
ATOM 3228 N N . GLN A 1 6 ? 0.000 -11.887 -5.013 1.00 0.00 95 GLN A N 3
ATOM 3229 C CA . GLN A 1 6 ? 1.176 -11.523 -5.823 1.00 0.00 95 GLN A CA 3
ATOM 3230 C C . GLN A 1 6 ? 0.772 -10.761 -7.099 1.00 0.00 95 GLN A C 3
ATOM 3231 O O . GLN A 1 6 ? 1.423 -9.777 -7.469 1.00 0.00 95 GLN A O 3
ATOM 3245 N N . ASN A 1 7 ? -0.310 -11.228 -7.754 1.00 0.00 96 ASN A N 3
ATOM 3246 C CA . ASN A 1 7 ? -0.905 -10.537 -8.915 1.00 0.00 96 ASN A CA 3
ATOM 3247 C C . ASN A 1 7 ? -1.369 -9.123 -8.525 1.00 0.00 96 ASN A C 3
ATOM 3248 O O . ASN A 1 7 ? -1.163 -8.171 -9.283 1.00 0.00 96 ASN A O 3
ATOM 3259 N N . LYS A 1 8 ? -1.984 -9.003 -7.323 1.00 0.00 97 LYS A N 3
ATOM 3260 C CA . LYS A 1 8 ? -2.461 -7.708 -6.798 1.00 0.00 97 LYS A CA 3
ATOM 3261 C C . LYS A 1 8 ? -1.283 -6.766 -6.535 1.00 0.00 97 LYS A C 3
ATOM 3262 O O . LYS A 1 8 ? -1.331 -5.626 -6.945 1.00 0.00 97 LYS A O 3
ATOM 3281 N N . ILE A 1 9 ? -0.211 -7.290 -5.915 1.00 0.00 98 ILE A N 3
ATOM 3282 C CA . ILE A 1 9 ? 1.021 -6.525 -5.597 1.00 0.00 98 ILE A CA 3
ATOM 3283 C C . ILE A 1 9 ? 1.642 -5.965 -6.893 1.00 0.00 98 ILE A C 3
ATOM 3284 O O . ILE A 1 9 ? 2.067 -4.809 -6.950 1.00 0.00 98 ILE A O 3
ATOM 3300 N N . SER A 1 10 ? 1.628 -6.806 -7.938 1.00 0.00 99 SER A N 3
ATOM 3301 C CA . SER A 1 10 ? 2.144 -6.468 -9.273 1.00 0.00 99 SER A CA 3
ATOM 3302 C C . SER A 1 10 ? 1.324 -5.331 -9.932 1.00 0.00 99 SER A C 3
ATOM 3303 O O . SER A 1 10 ? 1.887 -4.456 -10.600 1.00 0.00 99 SER A O 3
ATOM 3311 N N . GLN A 1 11 ? -0.004 -5.370 -9.743 1.00 0.00 100 GLN A N 3
ATOM 3312 C CA . GLN A 1 11 ? -0.944 -4.390 -10.336 1.00 0.00 100 GLN A CA 3
ATOM 3313 C C . GLN A 1 11 ? -1.126 -3.126 -9.466 1.00 0.00 100 GLN A C 3
ATOM 3314 O O . GLN A 1 11 ? -1.502 -2.069 -9.987 1.00 0.00 100 GLN A O 3
ATOM 3328 N N . CYS A 1 12 ? -0.861 -3.244 -8.154 1.00 0.00 101 CYS A N 3
ATOM 3329 C CA . CYS A 1 12 ? -1.095 -2.161 -7.169 1.00 0.00 101 CYS A CA 3
ATOM 3330 C C . CYS A 1 12 ? 0.125 -1.252 -7.030 1.00 0.00 101 CYS A C 3
ATOM 3331 O O . CYS A 1 12 ? -0.012 -0.088 -6.616 1.00 0.00 101 CYS A O 3
ATOM 3339 N N . LYS A 1 13 ? 1.316 -1.789 -7.364 1.00 0.00 102 LYS A N 3
ATOM 3340 C CA . LYS A 1 13 ? 2.571 -1.046 -7.222 1.00 0.00 102 LYS A CA 3
ATOM 3341 C C . LYS A 1 13 ? 2.670 0.106 -8.219 1.00 0.00 102 LYS A C 3
ATOM 3342 O O . LYS A 1 13 ? 1.888 0.204 -9.179 1.00 0.00 102 LYS A O 3
ATOM 3361 N N . PHE A 1 14 ? 3.670 0.953 -7.981 1.00 0.00 103 PHE A N 3
ATOM 3362 C CA . PHE A 1 14 ? 4.072 2.022 -8.893 1.00 0.00 103 PHE A CA 3
ATOM 3363 C C . PHE A 1 14 ? 5.536 2.373 -8.622 1.00 0.00 103 PHE A C 3
ATOM 3364 O O . PHE A 1 14 ? 6.096 1.981 -7.583 1.00 0.00 103 PHE A O 3
ATOM 3381 N N . SER A 1 15 ? 6.146 3.099 -9.564 1.00 0.00 104 SER A N 3
ATOM 3382 C CA . SER A 1 15 ? 7.459 3.705 -9.371 1.00 0.00 104 SER A CA 3
ATOM 3383 C C . SER A 1 15 ? 7.326 4.816 -8.318 1.00 0.00 104 SER A C 3
ATOM 3384 O O . SER A 1 15 ? 6.818 5.908 -8.618 1.00 0.00 104 SER A O 3
ATOM 3392 N N . VAL A 1 16 ? 7.700 4.491 -7.065 1.00 0.00 105 VAL A N 3
ATOM 3393 C CA . VAL A 1 16 ? 7.603 5.430 -5.943 1.00 0.00 105 VAL A CA 3
ATOM 3394 C C . VAL A 1 16 ? 8.658 6.530 -6.117 1.00 0.00 105 VAL A C 3
ATOM 3395 O O . VAL A 1 16 ? 9.835 6.351 -5.778 1.00 0.00 105 VAL A O 3
ATOM 3408 N N . CYS A 1 17 ? 8.207 7.647 -6.696 1.00 0.00 106 CYS A N 3
ATOM 3409 C CA . CYS A 1 17 ? 9.035 8.812 -6.993 1.00 0.00 106 CYS A CA 3
ATOM 3410 C C . CYS A 1 17 ? 8.798 9.863 -5.893 1.00 0.00 106 CYS A C 3
ATOM 3411 O O . CYS A 1 17 ? 7.792 10.584 -5.952 1.00 0.00 106 CYS A O 3
ATOM 3419 N N . PRO A 1 18 ? 9.706 9.952 -4.864 1.00 0.00 107 PRO A N 3
ATOM 3420 C CA . PRO A 1 18 ? 9.459 10.741 -3.631 1.00 0.00 107 PRO A CA 3
ATOM 3421 C C . PRO A 1 18 ? 9.180 12.233 -3.894 1.00 0.00 107 PRO A C 3
ATOM 3422 O O . PRO A 1 18 ? 8.311 12.832 -3.248 1.00 0.00 107 PRO A O 3
ATOM 3433 N N . GLU A 1 19 ? 9.898 12.796 -4.879 1.00 0.00 108 GLU A N 3
ATOM 3434 C CA . GLU A 1 19 ? 9.790 14.218 -5.253 1.00 0.00 108 GLU A CA 3
ATOM 3435 C C . GLU A 1 19 ? 8.445 14.521 -5.948 1.00 0.00 108 GLU A C 3
ATOM 3436 O O . GLU A 1 19 ? 7.896 15.613 -5.795 1.00 0.00 108 GLU A O 3
ATOM 3448 N N . ARG A 1 20 ? 7.902 13.529 -6.684 1.00 0.00 109 ARG A N 3
ATOM 3449 C CA . ARG A 1 20 ? 6.616 13.672 -7.406 1.00 0.00 109 ARG A CA 3
ATOM 3450 C C . ARG A 1 20 ? 5.430 13.519 -6.444 1.00 0.00 109 ARG A C 3
ATOM 3451 O O . ARG A 1 20 ? 4.407 14.206 -6.592 1.00 0.00 109 ARG A O 3
ATOM 3472 N N . LEU A 1 21 ? 5.580 12.611 -5.463 1.00 0.00 110 LEU A N 3
ATOM 3473 C CA . LEU A 1 21 ? 4.547 12.357 -4.441 1.00 0.00 110 LEU A CA 3
ATOM 3474 C C . LEU A 1 21 ? 4.420 13.553 -3.485 1.00 0.00 110 LEU A C 3
ATOM 3475 O O . LEU A 1 21 ? 3.366 13.731 -2.870 1.00 0.00 110 LEU A O 3
ATOM 3491 N N . GLN A 1 22 ? 5.501 14.373 -3.425 1.00 0.00 111 GLN A N 3
ATOM 3492 C CA . GLN A 1 22 ? 5.644 15.588 -2.577 1.00 0.00 111 GLN A CA 3
ATOM 3493 C C . GLN A 1 22 ? 5.756 15.277 -1.063 1.00 0.00 111 GLN A C 3
ATOM 3494 O O . GLN A 1 22 ? 6.523 15.944 -0.358 1.00 0.00 111 GLN A O 3
ATOM 3508 N N . CYS A 1 23 ? 4.962 14.296 -0.576 1.00 0.00 112 CYS A N 3
ATOM 3509 C CA . CYS A 1 23 ? 4.999 13.800 0.805 1.00 0.00 112 CYS A CA 3
ATOM 3510 C C . CYS A 1 23 ? 6.424 13.321 1.139 1.00 0.00 112 CYS A C 3
ATOM 3511 O O . CYS A 1 23 ? 7.018 12.616 0.314 1.00 0.00 112 CYS A O 3
ATOM 3519 N N . PRO A 1 24 ? 6.987 13.692 2.343 1.00 0.00 113 PRO A N 3
ATOM 3520 C CA . PRO A 1 24 ? 8.406 13.426 2.694 1.00 0.00 113 PRO A CA 3
ATOM 3521 C C . PRO A 1 24 ? 8.743 11.928 2.725 1.00 0.00 113 PRO A C 3
ATOM 3522 O O . PRO A 1 24 ? 7.840 11.084 2.716 1.00 0.00 113 PRO A O 3
ATOM 3533 N N . LEU A 1 25 ? 10.055 11.626 2.764 1.00 0.00 114 LEU A N 3
ATOM 3534 C CA . LEU A 1 25 ? 10.583 10.250 2.678 1.00 0.00 114 LEU A CA 3
ATOM 3535 C C . LEU A 1 25 ? 9.896 9.317 3.687 1.00 0.00 114 LEU A C 3
ATOM 3536 O O . LEU A 1 25 ? 9.427 8.241 3.318 1.00 0.00 114 LEU A O 3
ATOM 3552 N N . GLU A 1 26 ? 9.795 9.789 4.947 1.00 0.00 115 GLU A N 3
ATOM 3553 C CA . GLU A 1 26 ? 9.131 9.062 6.049 1.00 0.00 115 GLU A CA 3
ATOM 3554 C C . GLU A 1 26 ? 7.650 8.738 5.736 1.00 0.00 115 GLU A C 3
ATOM 3555 O O . GLU A 1 26 ? 7.188 7.633 6.011 1.00 0.00 115 GLU A O 3
ATOM 3567 N N . ALA A 1 27 ? 6.938 9.697 5.108 1.00 0.00 116 ALA A N 3
ATOM 3568 C CA . ALA A 1 27 ? 5.485 9.589 4.834 1.00 0.00 116 ALA A CA 3
ATOM 3569 C C . ALA A 1 27 ? 5.165 8.486 3.803 1.00 0.00 116 ALA A C 3
ATOM 3570 O O . ALA A 1 27 ? 4.055 7.942 3.787 1.00 0.00 116 ALA A O 3
ATOM 3577 N N . ILE A 1 28 ? 6.161 8.171 2.964 1.00 0.00 117 ILE A N 3
ATOM 3578 C CA . ILE A 1 28 ? 6.044 7.175 1.875 1.00 0.00 117 ILE A CA 3
ATOM 3579 C C . ILE A 1 28 ? 7.070 6.030 2.062 1.00 0.00 117 ILE A C 3
ATOM 3580 O O . ILE A 1 28 ? 7.265 5.201 1.169 1.00 0.00 117 ILE A O 3
ATOM 3596 N N . GLN A 1 29 ? 7.699 6.000 3.251 1.00 0.00 118 GLN A N 3
ATOM 3597 C CA . GLN A 1 29 ? 8.703 4.992 3.640 1.00 0.00 118 GLN A CA 3
ATOM 3598 C C . GLN A 1 29 ? 8.061 3.617 3.855 1.00 0.00 118 GLN A C 3
ATOM 3599 O O . GLN A 1 29 ? 7.014 3.517 4.499 1.00 0.00 118 GLN A O 3
ATOM 3613 N N . CYS A 1 30 ? 8.702 2.580 3.300 1.00 0.00 119 CYS A N 3
ATOM 3614 C CA . CYS A 1 30 ? 8.329 1.184 3.518 1.00 0.00 119 CYS A CA 3
ATOM 3615 C C . CYS A 1 30 ? 8.604 0.809 4.988 1.00 0.00 119 CYS A C 3
ATOM 3616 O O . CYS A 1 30 ? 9.768 0.814 5.407 1.00 0.00 119 CYS A O 3
ATOM 3624 N N . PRO A 1 31 ? 7.545 0.489 5.801 1.00 0.00 120 PRO A N 3
ATOM 3625 C CA . PRO A 1 31 ? 7.712 0.139 7.236 1.00 0.00 120 PRO A CA 3
ATOM 3626 C C . PRO A 1 31 ? 8.249 -1.296 7.451 1.00 0.00 120 PRO A C 3
ATOM 3627 O O . PRO A 1 31 ? 8.396 -1.740 8.592 1.00 0.00 120 PRO A O 3
ATOM 3638 N N . ILE A 1 32 ? 8.508 -2.019 6.344 1.00 0.00 121 ILE A N 3
ATOM 3639 C CA . ILE A 1 32 ? 9.148 -3.346 6.366 1.00 0.00 121 ILE A CA 3
ATOM 3640 C C . ILE A 1 32 ? 10.677 -3.167 6.401 1.00 0.00 121 ILE A C 3
ATOM 3641 O O . ILE A 1 32 ? 11.361 -3.675 7.287 1.00 0.00 121 ILE A O 3
ATOM 3657 N N . THR A 1 33 ? 11.181 -2.403 5.420 1.00 0.00 122 THR A N 3
ATOM 3658 C CA . THR A 1 33 ? 12.629 -2.248 5.164 1.00 0.00 122 THR A CA 3
ATOM 3659 C C . THR A 1 33 ? 13.197 -0.987 5.844 1.00 0.00 122 THR A C 3
ATOM 3660 O O . THR A 1 33 ? 14.421 -0.800 5.865 1.00 0.00 122 THR A O 3
ATOM 3671 N N . LEU A 1 34 ? 12.292 -0.143 6.402 1.00 0.00 123 LEU A N 3
ATOM 3672 C CA . LEU A 1 34 ? 12.642 1.126 7.089 1.00 0.00 123 LEU A CA 3
ATOM 3673 C C . LEU A 1 34 ? 13.434 2.076 6.168 1.00 0.00 123 LEU A C 3
ATOM 3674 O O . LEU A 1 34 ? 14.370 2.753 6.598 1.00 0.00 123 LEU A O 3
ATOM 3690 N N . GLU A 1 35 ? 12.985 2.154 4.908 1.00 0.00 124 GLU A N 3
ATOM 3691 C CA . GLU A 1 35 ? 13.579 3.023 3.877 1.00 0.00 124 GLU A CA 3
ATOM 3692 C C . GLU A 1 35 ? 12.495 3.424 2.872 1.00 0.00 124 GLU A C 3
ATOM 3693 O O . GLU A 1 35 ? 11.501 2.707 2.712 1.00 0.00 124 GLU A O 3
ATOM 3705 N N . GLN A 1 36 ? 12.681 4.575 2.228 1.00 0.00 125 GLN A N 3
ATOM 3706 C CA . GLN A 1 36 ? 11.793 5.051 1.160 1.00 0.00 125 GLN A CA 3
ATOM 3707 C C . GLN A 1 36 ? 12.026 4.182 -0.115 1.00 0.00 125 GLN A C 3
ATOM 3708 O O . GLN A 1 36 ? 13.156 4.146 -0.628 1.00 0.00 125 GLN A O 3
ATOM 3722 N N . PRO A 1 37 ? 10.976 3.445 -0.621 1.00 0.00 126 PRO A N 3
ATOM 3723 C CA . PRO A 1 37 ? 11.121 2.521 -1.776 1.00 0.00 126 PRO A CA 3
ATOM 3724 C C . PRO A 1 37 ? 11.223 3.248 -3.133 1.00 0.00 126 PRO A C 3
ATOM 3725 O O . PRO A 1 37 ? 10.893 4.431 -3.251 1.00 0.00 126 PRO A O 3
ATOM 3736 N N . GLU A 1 38 ? 11.694 2.510 -4.148 1.00 0.00 127 GLU A N 3
ATOM 3737 C CA . GLU A 1 38 ? 11.726 2.979 -5.558 1.00 0.00 127 GLU A CA 3
ATOM 3738 C C . GLU A 1 38 ? 10.522 2.386 -6.324 1.00 0.00 127 GLU A C 3
ATOM 3739 O O . GLU A 1 38 ? 10.116 2.901 -7.367 1.00 0.00 127 GLU A O 3
ATOM 3751 N N . LYS A 1 39 ? 9.977 1.289 -5.767 1.00 0.00 128 LYS A N 3
ATOM 3752 C CA . LYS A 1 39 ? 8.758 0.614 -6.225 1.00 0.00 128 LYS A CA 3
ATOM 3753 C C . LYS A 1 39 ? 8.008 0.158 -4.974 1.00 0.00 128 LYS A C 3
ATOM 3754 O O . LYS A 1 39 ? 8.619 -0.383 -4.047 1.00 0.00 128 LYS A O 3
ATOM 3773 N N . GLY A 1 40 ? 6.705 0.414 -4.922 1.00 0.00 129 GLY A N 3
ATOM 3774 C CA . GLY A 1 40 ? 5.923 0.071 -3.752 1.00 0.00 129 GLY A CA 3
ATOM 3775 C C . GLY A 1 40 ? 4.437 0.079 -4.003 1.00 0.00 129 GLY A C 3
ATOM 3776 O O . GLY A 1 40 ? 3.959 0.728 -4.935 1.00 0.00 129 GLY A O 3
ATOM 3780 N N . ILE A 1 41 ? 3.718 -0.641 -3.139 1.00 0.00 130 ILE A N 3
ATOM 3781 C CA . ILE A 1 41 ? 2.270 -0.858 -3.228 1.00 0.00 130 ILE A CA 3
ATOM 3782 C C . ILE A 1 41 ? 1.554 -0.181 -2.052 1.00 0.00 130 ILE A C 3
ATOM 3783 O O . ILE A 1 41 ? 2.149 0.050 -0.991 1.00 0.00 130 ILE A O 3
ATOM 3799 N N . PHE A 1 42 ? 0.276 0.113 -2.246 1.00 0.00 131 PHE A N 3
ATOM 3800 C CA . PHE A 1 42 ? -0.600 0.622 -1.185 1.00 0.00 131 PHE A CA 3
ATOM 3801 C C . PHE A 1 42 ? -1.454 -0.528 -0.611 1.00 0.00 131 PHE A C 3
ATOM 3802 O O . PHE A 1 42 ? -2.217 -1.168 -1.337 1.00 0.00 131 PHE A O 3
ATOM 3819 N N . VAL A 1 43 ? -1.277 -0.807 0.696 1.00 0.00 132 VAL A N 3
ATOM 3820 C CA . VAL A 1 43 ? -2.051 -1.812 1.445 1.00 0.00 132 VAL A CA 3
ATOM 3821 C C . VAL A 1 43 ? -2.703 -1.098 2.635 1.00 0.00 132 VAL A C 3
ATOM 3822 O O . VAL A 1 43 ? -1.992 -0.515 3.472 1.00 0.00 132 VAL A O 3
ATOM 3835 N N . LYS A 1 44 ? -4.042 -1.117 2.683 1.00 0.00 133 LYS A N 3
ATOM 3836 C CA . LYS A 1 44 ? -4.804 -0.454 3.742 1.00 0.00 133 LYS A CA 3
ATOM 3837 C C . LYS A 1 44 ? -4.589 -1.141 5.097 1.00 0.00 133 LYS A C 3
ATOM 3838 O O . LYS A 1 44 ? -4.929 -2.318 5.279 1.00 0.00 133 LYS A O 3
ATOM 3857 N N . ASN A 1 45 ? -3.960 -0.413 6.028 1.00 0.00 134 ASN A N 3
ATOM 3858 C CA . ASN A 1 45 ? -3.951 -0.772 7.443 1.00 0.00 134 ASN A CA 3
ATOM 3859 C C . ASN A 1 45 ? -5.364 -0.453 7.997 1.00 0.00 134 ASN A C 3
ATOM 3860 O O . ASN A 1 45 ? -5.632 0.655 8.515 1.00 0.00 134 ASN A O 3
ATOM 3871 N N . SER A 1 46 ? -6.277 -1.418 7.771 1.00 0.00 135 SER A N 3
ATOM 3872 C CA . SER A 1 46 ? -7.697 -1.321 8.142 1.00 0.00 135 SER A CA 3
ATOM 3873 C C . SER A 1 46 ? -7.862 -1.185 9.668 1.00 0.00 135 SER A C 3
ATOM 3874 O O . SER A 1 46 ? -8.765 -0.488 10.143 1.00 0.00 135 SER A O 3
ATOM 3882 N N . ASP A 1 47 ? -6.958 -1.844 10.417 1.00 0.00 136 ASP A N 3
ATOM 3883 C CA . ASP A 1 47 ? -6.923 -1.784 11.894 1.00 0.00 136 ASP A CA 3
ATOM 3884 C C . ASP A 1 47 ? -6.550 -0.376 12.394 1.00 0.00 136 ASP A C 3
ATOM 3885 O O . ASP A 1 47 ? -7.063 0.065 13.427 1.00 0.00 136 ASP A O 3
ATOM 3894 N N . GLY A 1 48 ? -5.645 0.298 11.648 1.00 0.00 137 GLY A N 3
ATOM 3895 C CA . GLY A 1 48 ? -5.199 1.653 11.984 1.00 0.00 137 GLY A CA 3
ATOM 3896 C C . GLY A 1 48 ? -6.374 2.619 12.067 1.00 0.00 137 GLY A C 3
ATOM 3897 O O . GLY A 1 48 ? -6.674 3.141 13.145 1.00 0.00 137 GLY A O 3
ATOM 3901 N N . SER A 1 49 ? -7.051 2.793 10.917 1.00 0.00 138 SER A N 3
ATOM 3902 C CA . SER A 1 49 ? -8.312 3.554 10.769 1.00 0.00 138 SER A CA 3
ATOM 3903 C C . SER A 1 49 ? -8.652 3.594 9.273 1.00 0.00 138 SER A C 3
ATOM 3904 O O . SER A 1 49 ? -8.966 4.667 8.723 1.00 0.00 138 SER A O 3
ATOM 3912 N N . ASP A 1 50 ? -8.558 2.398 8.613 1.00 0.00 139 ASP A N 3
ATOM 3913 C CA . ASP A 1 50 ? -8.720 2.260 7.141 1.00 0.00 139 ASP A CA 3
ATOM 3914 C C . ASP A 1 50 ? -7.556 3.007 6.408 1.00 0.00 139 ASP A C 3
ATOM 3915 O O . ASP A 1 50 ? -7.586 3.228 5.194 1.00 0.00 139 ASP A O 3
ATOM 3924 N N . VAL A 1 51 ? -6.473 3.311 7.170 1.00 0.00 140 VAL A N 3
ATOM 3925 C CA . VAL A 1 51 ? -5.373 4.168 6.694 1.00 0.00 140 VAL A CA 3
ATOM 3926 C C . VAL A 1 51 ? -4.450 3.367 5.780 1.00 0.00 140 VAL A C 3
ATOM 3927 O O . VAL A 1 51 ? -3.919 2.342 6.191 1.00 0.00 140 VAL A O 3
ATOM 3940 N N . CYS A 1 52 ? -4.239 3.861 4.555 1.00 0.00 141 CYS A N 3
ATOM 3941 C CA . CYS A 1 52 ? -3.470 3.144 3.538 1.00 0.00 141 CYS A CA 3
ATOM 3942 C C . CYS A 1 52 ? -1.976 3.446 3.712 1.00 0.00 141 CYS A C 3
ATOM 3943 O O . CYS A 1 52 ? -1.578 4.603 3.901 1.00 0.00 141 CYS A O 3
ATOM 3951 N N . THR A 1 53 ? -1.159 2.389 3.673 1.00 0.00 142 THR A N 3
ATOM 3952 C CA . THR A 1 53 ? 0.276 2.464 3.951 1.00 0.00 142 THR A CA 3
ATOM 3953 C C . THR A 1 53 ? 1.061 2.004 2.712 1.00 0.00 142 THR A C 3
ATOM 3954 O O . THR A 1 53 ? 0.677 1.027 2.053 1.00 0.00 142 THR A O 3
ATOM 3965 N N . LEU A 1 54 ? 2.152 2.720 2.405 1.00 0.00 143 LEU A N 3
ATOM 3966 C CA . LEU A 1 54 ? 3.009 2.414 1.255 1.00 0.00 143 LEU A CA 3
ATOM 3967 C C . LEU A 1 54 ? 4.137 1.457 1.687 1.00 0.00 143 LEU A C 3
ATOM 3968 O O . LEU A 1 54 ? 5.052 1.838 2.431 1.00 0.00 143 LEU A O 3
ATOM 3984 N N . PHE A 1 55 ? 4.023 0.203 1.247 1.00 0.00 144 PHE A N 3
ATOM 3985 C CA . PHE A 1 55 ? 5.033 -0.845 1.457 1.00 0.00 144 PHE A CA 3
ATOM 3986 C C . PHE A 1 55 ? 5.876 -0.954 0.196 1.00 0.00 144 PHE A C 3
ATOM 3987 O O . PHE A 1 55 ? 5.397 -0.600 -0.868 1.00 0.00 144 PHE A O 3
ATOM 4004 N N . ASP A 1 56 ? 7.119 -1.444 0.308 1.00 0.00 145 ASP A N 3
ATOM 4005 C CA . ASP A 1 56 ? 7.948 -1.745 -0.875 1.00 0.00 145 ASP A CA 3
ATOM 4006 C C . ASP A 1 56 ? 7.358 -2.962 -1.599 1.00 0.00 145 ASP A C 3
ATOM 4007 O O . ASP A 1 56 ? 6.920 -3.918 -0.945 1.00 0.00 145 ASP A O 3
ATOM 4016 N N . ALA A 1 57 ? 7.365 -2.911 -2.942 1.00 0.00 146 ALA A N 3
ATOM 4017 C CA . ALA A 1 57 ? 6.683 -3.900 -3.781 1.00 0.00 146 ALA A CA 3
ATOM 4018 C C . ALA A 1 57 ? 7.294 -5.296 -3.601 1.00 0.00 146 ALA A C 3
ATOM 4019 O O . ALA A 1 57 ? 6.569 -6.269 -3.433 1.00 0.00 146 ALA A O 3
ATOM 4026 N N . ALA A 1 58 ? 8.637 -5.353 -3.564 1.00 0.00 147 ALA A N 3
ATOM 4027 C CA . ALA A 1 58 ? 9.390 -6.619 -3.454 1.00 0.00 147 ALA A CA 3
ATOM 4028 C C . ALA A 1 58 ? 9.471 -7.121 -1.999 1.00 0.00 147 ALA A C 3
ATOM 4029 O O . ALA A 1 58 ? 9.603 -8.329 -1.766 1.00 0.00 147 ALA A O 3
ATOM 4036 N N . ALA A 1 59 ? 9.407 -6.187 -1.032 1.00 0.00 148 ALA A N 3
ATOM 4037 C CA . ALA A 1 59 ? 9.507 -6.505 0.405 1.00 0.00 148 ALA A CA 3
ATOM 4038 C C . ALA A 1 59 ? 8.214 -7.144 0.922 1.00 0.00 148 ALA A C 3
ATOM 4039 O O . ALA A 1 59 ? 8.250 -8.103 1.697 1.00 0.00 148 ALA A O 3
ATOM 4046 N N . PHE A 1 60 ? 7.070 -6.593 0.487 1.00 0.00 149 PHE A N 3
ATOM 4047 C CA . PHE A 1 60 ? 5.747 -7.115 0.857 1.00 0.00 149 PHE A CA 3
ATOM 4048 C C . PHE A 1 60 ? 5.466 -8.409 0.075 1.00 0.00 149 PHE A C 3
ATOM 4049 O O . PHE A 1 60 ? 4.904 -9.360 0.626 1.00 0.00 149 PHE A O 3
ATOM 4066 N N . SER A 1 61 ? 5.893 -8.425 -1.209 1.00 0.00 150 SER A N 3
ATOM 4067 C CA . SER A 1 61 ? 5.838 -9.619 -2.074 1.00 0.00 150 SER A CA 3
ATOM 4068 C C . SER A 1 61 ? 6.601 -10.791 -1.443 1.00 0.00 150 SER A C 3
ATOM 4069 O O . SER A 1 61 ? 6.169 -11.949 -1.538 1.00 0.00 150 SER A O 3
ATOM 4077 N N . ARG A 1 62 ? 7.729 -10.453 -0.786 1.00 0.00 151 ARG A N 3
ATOM 4078 C CA . ARG A 1 62 ? 8.534 -11.407 -0.026 1.00 0.00 151 ARG A CA 3
ATOM 4079 C C . ARG A 1 62 ? 7.700 -12.027 1.098 1.00 0.00 151 ARG A C 3
ATOM 4080 O O . ARG A 1 62 ? 7.521 -13.238 1.124 1.00 0.00 151 ARG A O 3
ATOM 4101 N N . LEU A 1 63 ? 7.151 -11.157 1.973 1.00 0.00 152 LEU A N 3
ATOM 4102 C CA . LEU A 1 63 ? 6.373 -11.565 3.165 1.00 0.00 152 LEU A CA 3
ATOM 4103 C C . LEU A 1 63 ? 5.231 -12.522 2.797 1.00 0.00 152 LEU A C 3
ATOM 4104 O O . LEU A 1 63 ? 5.033 -13.545 3.446 1.00 0.00 152 LEU A O 3
ATOM 4120 N N . VAL A 1 64 ? 4.517 -12.184 1.710 1.00 0.00 153 VAL A N 3
ATOM 4121 C CA . VAL A 1 64 ? 3.401 -12.987 1.195 1.00 0.00 153 VAL A CA 3
ATOM 4122 C C . VAL A 1 64 ? 3.902 -14.373 0.761 1.00 0.00 153 VAL A C 3
ATOM 4123 O O . VAL A 1 64 ? 3.328 -15.392 1.150 1.00 0.00 153 VAL A O 3
ATOM 4136 N N . GLY A 1 65 ? 4.998 -14.378 -0.012 1.00 0.00 154 GLY A N 3
ATOM 4137 C CA . GLY A 1 65 ? 5.576 -15.605 -0.562 1.00 0.00 154 GLY A CA 3
ATOM 4138 C C . GLY A 1 65 ? 6.168 -16.526 0.506 1.00 0.00 154 GLY A C 3
ATOM 4139 O O . GLY A 1 65 ? 6.270 -17.737 0.298 1.00 0.00 154 GLY A O 3
ATOM 4143 N N . GLU A 1 66 ? 6.564 -15.942 1.650 1.00 0.00 155 GLU A N 3
ATOM 4144 C CA . GLU A 1 66 ? 7.048 -16.707 2.819 1.00 0.00 155 GLU A CA 3
ATOM 4145 C C . GLU A 1 66 ? 5.862 -17.307 3.602 1.00 0.00 155 GLU A C 3
ATOM 4146 O O . GLU A 1 66 ? 6.023 -18.293 4.319 1.00 0.00 155 GLU A O 3
ATOM 4158 N N . GLY A 1 67 ? 4.678 -16.689 3.441 1.00 0.00 156 GLY A N 3
ATOM 4159 C CA . GLY A 1 67 ? 3.462 -17.089 4.155 1.00 0.00 156 GLY A CA 3
ATOM 4160 C C . GLY A 1 67 ? 3.277 -16.333 5.466 1.00 0.00 156 GLY A C 3
ATOM 4161 O O . GLY A 1 67 ? 2.597 -16.806 6.380 1.00 0.00 156 GLY A O 3
ATOM 4165 N N . LEU A 1 68 ? 3.888 -15.145 5.537 1.00 0.00 157 LEU A N 3
ATOM 4166 C CA . LEU A 1 68 ? 3.863 -14.267 6.720 1.00 0.00 157 LEU A CA 3
ATOM 4167 C C . LEU A 1 68 ? 2.624 -13.344 6.690 1.00 0.00 157 LEU A C 3
ATOM 4168 O O . LEU A 1 68 ? 2.065 -13.101 5.608 1.00 0.00 157 LEU A O 3
ATOM 4184 N N . PRO A 1 69 ? 2.173 -12.825 7.882 1.00 0.00 158 PRO A N 3
ATOM 4185 C CA . PRO A 1 69 ? 1.083 -11.824 7.964 1.00 0.00 158 PRO A CA 3
ATOM 4186 C C . PRO A 1 69 ? 1.555 -10.395 7.620 1.00 0.00 158 PRO A C 3
ATOM 4187 O O . PRO A 1 69 ? 2.709 -10.176 7.232 1.00 0.00 158 PRO A O 3
ATOM 4198 N N . HIS A 1 70 ? 0.620 -9.442 7.738 1.00 0.00 159 HIS A N 3
ATOM 4199 C CA . HIS A 1 70 ? 0.878 -8.011 7.550 1.00 0.00 159 HIS A CA 3
ATOM 4200 C C . HIS A 1 70 ? 1.913 -7.532 8.601 1.00 0.00 159 HIS A C 3
ATOM 4201 O O . HIS A 1 70 ? 1.692 -7.739 9.787 1.00 0.00 159 HIS A O 3
ATOM 4215 N N . PRO A 1 71 ? 3.039 -6.872 8.195 1.00 0.00 160 PRO A N 3
ATOM 4216 C CA . PRO A 1 71 ? 4.186 -6.593 9.116 1.00 0.00 160 PRO A CA 3
ATOM 4217 C C . PRO A 1 71 ? 3.824 -5.630 10.274 1.00 0.00 160 PRO A C 3
ATOM 4218 O O . PRO A 1 71 ? 4.500 -5.621 11.311 1.00 0.00 160 PRO A O 3
ATOM 4229 N N . LEU A 1 72 ? 2.748 -4.839 10.086 1.00 0.00 161 LEU A N 3
ATOM 4230 C CA . LEU A 1 72 ? 2.310 -3.838 11.069 1.00 0.00 161 LEU A CA 3
ATOM 4231 C C . LEU A 1 72 ? 1.323 -4.448 12.072 1.00 0.00 161 LEU A C 3
ATOM 4232 O O . LEU A 1 72 ? 1.646 -4.617 13.249 1.00 0.00 161 LEU A O 3
ATOM 4248 N N . THR A 1 73 ? 0.138 -4.830 11.575 1.00 0.00 162 THR A N 3
ATOM 4249 C CA . THR A 1 73 ? -1.018 -5.190 12.433 1.00 0.00 162 THR A CA 3
ATOM 4250 C C . THR A 1 73 ? -1.238 -6.722 12.480 1.00 0.00 162 THR A C 3
ATOM 4251 O O . THR A 1 73 ? -2.142 -7.210 13.166 1.00 0.00 162 THR A O 3
ATOM 4262 N N . ARG A 1 74 ? -0.388 -7.469 11.736 1.00 0.00 163 ARG A N 3
ATOM 4263 C CA . ARG A 1 74 ? -0.281 -8.950 11.796 1.00 0.00 163 ARG A CA 3
ATOM 4264 C C . ARG A 1 74 ? -1.585 -9.666 11.384 1.00 0.00 163 ARG A C 3
ATOM 4265 O O . ARG A 1 74 ? -1.839 -10.813 11.774 1.00 0.00 163 ARG A O 3
ATOM 4286 N N . GLU A 1 75 ? -2.366 -8.970 10.544 1.00 0.00 164 GLU A N 3
ATOM 4287 C CA . GLU A 1 75 ? -3.588 -9.501 9.921 1.00 0.00 164 GLU A CA 3
ATOM 4288 C C . GLU A 1 75 ? -3.225 -10.427 8.744 1.00 0.00 164 GLU A C 3
ATOM 4289 O O . GLU A 1 75 ? -2.183 -10.226 8.113 1.00 0.00 164 GLU A O 3
ATOM 4301 N N . PRO A 1 76 ? -4.071 -11.457 8.429 1.00 0.00 165 PRO A N 3
ATOM 4302 C CA . PRO A 1 76 ? -3.790 -12.395 7.325 1.00 0.00 165 PRO A CA 3
ATOM 4303 C C . PRO A 1 76 ? -3.848 -11.653 5.971 1.00 0.00 165 PRO A C 3
ATOM 4304 O O . PRO A 1 76 ? -4.909 -11.125 5.596 1.00 0.00 165 PRO A O 3
ATOM 4315 N N . ILE A 1 77 ? -2.678 -11.555 5.284 1.00 0.00 166 ILE A N 3
ATOM 4316 C CA . ILE A 1 77 ? -2.556 -10.815 4.016 1.00 0.00 166 ILE A CA 3
ATOM 4317 C C . ILE A 1 77 ? -3.509 -11.404 2.963 1.00 0.00 166 ILE A C 3
ATOM 4318 O O . ILE A 1 77 ? -3.571 -12.621 2.787 1.00 0.00 166 ILE A O 3
ATOM 4334 N N . THR A 1 78 ? -4.233 -10.519 2.282 1.00 0.00 167 THR A N 3
ATOM 4335 C CA . THR A 1 78 ? -5.240 -10.887 1.289 1.00 0.00 167 THR A CA 3
ATOM 4336 C C . THR A 1 78 ? -5.359 -9.770 0.241 1.00 0.00 167 THR A C 3
ATOM 4337 O O . THR A 1 78 ? -4.865 -8.647 0.449 1.00 0.00 167 THR A O 3
ATOM 4348 N N . ALA A 1 79 ? -6.027 -10.097 -0.875 1.00 0.00 168 ALA A N 3
ATOM 4349 C CA . ALA A 1 79 ? -6.313 -9.163 -1.976 1.00 0.00 168 ALA A CA 3
ATOM 4350 C C . ALA A 1 79 ? -7.308 -8.062 -1.540 1.00 0.00 168 ALA A C 3
ATOM 4351 O O . ALA A 1 79 ? -7.401 -7.008 -2.181 1.00 0.00 168 ALA A O 3
ATOM 4358 N N . SER A 1 80 ? -8.040 -8.330 -0.439 1.00 0.00 169 SER A N 3
ATOM 4359 C CA . SER A 1 80 ? -9.015 -7.395 0.143 1.00 0.00 169 SER A CA 3
ATOM 4360 C C . SER A 1 80 ? -8.322 -6.196 0.821 1.00 0.00 169 SER A C 3
ATOM 4361 O O . SER A 1 80 ? -8.767 -5.056 0.665 1.00 0.00 169 SER A O 3
ATOM 4369 N N . ILE A 1 81 ? -7.227 -6.452 1.571 1.00 0.00 170 ILE A N 3
ATOM 4370 C CA . ILE A 1 81 ? -6.526 -5.389 2.330 1.00 0.00 170 ILE A CA 3
ATOM 4371 C C . ILE A 1 81 ? -5.489 -4.653 1.467 1.00 0.00 170 ILE A C 3
ATOM 4372 O O . ILE A 1 81 ? -4.944 -3.651 1.907 1.00 0.00 170 ILE A O 3
ATOM 4388 N N . ILE A 1 82 ? -5.211 -5.135 0.252 1.00 0.00 171 ILE A N 3
ATOM 4389 C CA . ILE A 1 82 ? -4.315 -4.425 -0.676 1.00 0.00 171 ILE A CA 3
ATOM 4390 C C . ILE A 1 82 ? -5.172 -3.736 -1.747 1.00 0.00 171 ILE A C 3
ATOM 4391 O O . ILE A 1 82 ? -6.124 -4.327 -2.278 1.00 0.00 171 ILE A O 3
ATOM 4407 N N . VAL A 1 83 ? -4.843 -2.472 -2.032 1.00 0.00 172 VAL A N 3
ATOM 4408 C CA . VAL A 1 83 ? -5.572 -1.642 -2.999 1.00 0.00 172 VAL A CA 3
ATOM 4409 C C . VAL A 1 83 ? -4.622 -1.163 -4.092 1.00 0.00 172 VAL A C 3
ATOM 4410 O O . VAL A 1 83 ? -3.401 -1.133 -3.908 1.00 0.00 172 VAL A O 3
ATOM 4423 N N . LYS A 1 84 ? -5.209 -0.767 -5.213 1.00 0.00 173 LYS A N 3
ATOM 4424 C CA . LYS A 1 84 ? -4.488 -0.130 -6.311 1.00 0.00 173 LYS A CA 3
ATOM 4425 C C . LYS A 1 84 ? -4.126 1.311 -5.900 1.00 0.00 173 LYS A C 3
ATOM 4426 O O . LYS A 1 84 ? -4.863 1.931 -5.122 1.00 0.00 173 LYS A O 3
ATOM 4445 N N . HIS A 1 85 ? -3.002 1.835 -6.422 1.00 0.00 174 HIS A N 3
ATOM 4446 C CA . HIS A 1 85 ? -2.538 3.205 -6.087 1.00 0.00 174 HIS A CA 3
ATOM 4447 C C . HIS A 1 85 ? -3.545 4.276 -6.566 1.00 0.00 174 HIS A C 3
ATOM 4448 O O . HIS A 1 85 ? -3.586 5.383 -6.025 1.00 0.00 174 HIS A O 3
ATOM 4463 N N . GLU A 1 86 ? -4.350 3.910 -7.584 1.00 0.00 175 GLU A N 3
ATOM 4464 C CA . GLU A 1 86 ? -5.434 4.755 -8.119 1.00 0.00 175 GLU A CA 3
ATOM 4465 C C . GLU A 1 86 ? -6.594 4.873 -7.102 1.00 0.00 175 GLU A C 3
ATOM 4466 O O . GLU A 1 86 ? -7.278 5.893 -7.060 1.00 0.00 175 GLU A O 3
ATOM 4478 N N . GLU A 1 87 ? -6.790 3.826 -6.261 1.00 0.00 176 GLU A N 3
ATOM 4479 C CA . GLU A 1 87 ? -7.892 3.755 -5.282 1.00 0.00 176 GLU A CA 3
ATOM 4480 C C . GLU A 1 87 ? -7.472 4.271 -3.897 1.00 0.00 176 GLU A C 3
ATOM 4481 O O . GLU A 1 87 ? -8.155 4.020 -2.906 1.00 0.00 176 GLU A O 3
ATOM 4493 N N . CYS A 1 88 ? -6.365 5.017 -3.850 1.00 0.00 177 CYS A N 3
ATOM 4494 C CA . CYS A 1 88 ? -5.907 5.701 -2.638 1.00 0.00 177 CYS A CA 3
ATOM 4495 C C . CYS A 1 88 ? -5.354 7.079 -3.011 1.00 0.00 177 CYS A C 3
ATOM 4496 O O . CYS A 1 88 ? -4.619 7.225 -3.997 1.00 0.00 177 CYS A O 3
ATOM 4504 N N . ILE A 1 89 ? -5.749 8.085 -2.233 1.00 0.00 178 ILE A N 3
ATOM 4505 C CA . ILE A 1 89 ? -5.371 9.496 -2.423 1.00 0.00 178 ILE A CA 3
ATOM 4506 C C . ILE A 1 89 ? -4.908 10.037 -1.067 1.00 0.00 178 ILE A C 3
ATOM 4507 O O . ILE A 1 89 ? -5.261 9.452 -0.033 1.00 0.00 178 ILE A O 3
ATOM 4523 N N . TYR A 1 90 ? -4.132 11.140 -1.047 1.00 0.00 179 TYR A N 3
ATOM 4524 C CA . TYR A 1 90 ? -3.793 11.809 0.224 1.00 0.00 179 TYR A CA 3
ATOM 4525 C C . TYR A 1 90 ? -5.092 12.414 0.794 1.00 0.00 179 TYR A C 3
ATOM 4526 O O . TYR A 1 90 ? -5.923 12.946 0.037 1.00 0.00 179 TYR A O 3
ATOM 4544 N N . ASP A 1 91 ? -5.278 12.323 2.101 1.00 0.00 180 ASP A N 3
ATOM 4545 C CA . ASP A 1 91 ? -6.433 12.922 2.778 1.00 0.00 180 ASP A CA 3
ATOM 4546 C C . ASP A 1 91 ? -5.966 13.999 3.742 1.00 0.00 180 ASP A C 3
ATOM 4547 O O . ASP A 1 91 ? -4.973 13.812 4.449 1.00 0.00 180 ASP A O 3
ATOM 4556 N N . ASP A 1 92 ? -6.717 15.109 3.751 1.00 0.00 181 ASP A N 3
ATOM 4557 C CA . ASP A 1 92 ? -6.523 16.250 4.658 1.00 0.00 181 ASP A CA 3
ATOM 4558 C C . ASP A 1 92 ? -6.774 15.835 6.114 1.00 0.00 181 ASP A C 3
ATOM 4559 O O . ASP A 1 92 ? -5.990 16.156 7.011 1.00 0.00 181 ASP A O 3
ATOM 4568 N N . THR A 1 93 ? -7.878 15.106 6.316 1.00 0.00 182 THR A N 3
ATOM 4569 C CA . THR A 1 93 ? -8.365 14.716 7.632 1.00 0.00 182 THR A CA 3
ATOM 4570 C C . THR A 1 93 ? -7.392 13.738 8.342 1.00 0.00 182 THR A C 3
ATOM 4571 O O . THR A 1 93 ? -7.023 13.952 9.505 1.00 0.00 182 THR A O 3
ATOM 4582 N N . ARG A 1 94 ? -6.960 12.686 7.622 1.00 0.00 183 ARG A N 3
ATOM 4583 C CA . ARG A 1 94 ? -6.019 11.670 8.145 1.00 0.00 183 ARG A CA 3
ATOM 4584 C C . ARG A 1 94 ? -4.567 12.161 8.041 1.00 0.00 183 ARG A C 3
ATOM 4585 O O . ARG A 1 94 ? -3.698 11.708 8.782 1.00 0.00 183 ARG A O 3
ATOM 4606 N N . GLY A 1 95 ? -4.330 13.091 7.103 1.00 0.00 184 GLY A N 3
ATOM 4607 C CA . GLY A 1 95 ? -2.993 13.655 6.858 1.00 0.00 184 GLY A CA 3
ATOM 4608 C C . GLY A 1 95 ? -2.082 12.705 6.087 1.00 0.00 184 GLY A C 3
ATOM 4609 O O . GLY A 1 95 ? -0.854 12.853 6.110 1.00 0.00 184 GLY A O 3
ATOM 4613 N N . ASN A 1 96 ? -2.698 11.762 5.361 1.00 0.00 185 ASN A N 3
ATOM 4614 C CA . ASN A 1 96 ? -1.984 10.638 4.717 1.00 0.00 185 ASN A CA 3
ATOM 4615 C C . ASN A 1 96 ? -2.890 9.967 3.680 1.00 0.00 185 ASN A C 3
ATOM 4616 O O . ASN A 1 96 ? -4.112 10.173 3.684 1.00 0.00 185 ASN A O 3
ATOM 4627 N N . PHE A 1 97 ? -2.264 9.157 2.816 1.00 0.00 186 PHE A N 3
ATOM 4628 C CA . PHE A 1 97 ? -2.933 8.345 1.804 1.00 0.00 186 PHE A CA 3
ATOM 4629 C C . PHE A 1 97 ? -3.914 7.360 2.464 1.00 0.00 186 PHE A C 3
ATOM 4630 O O . PHE A 1 97 ? -3.521 6.563 3.318 1.00 0.00 186 PHE A O 3
ATOM 4647 N N . ILE A 1 98 ? -5.197 7.473 2.106 1.00 0.00 187 ILE A N 3
ATOM 4648 C CA . ILE A 1 98 ? -6.267 6.545 2.522 1.00 0.00 187 ILE A CA 3
ATOM 4649 C C . ILE A 1 98 ? -7.125 6.190 1.288 1.00 0.00 187 ILE A C 3
ATOM 4650 O O . ILE A 1 98 ? -6.985 6.822 0.233 1.00 0.00 187 ILE A O 3
ATOM 4666 N N . ILE A 1 99 ? -8.010 5.189 1.434 1.00 0.00 188 ILE A N 3
ATOM 4667 C CA . ILE A 1 99 ? -8.784 4.603 0.306 1.00 0.00 188 ILE A CA 3
ATOM 4668 C C . ILE A 1 99 ? -9.856 5.600 -0.188 1.00 0.00 188 ILE A C 3
ATOM 4669 O O . ILE A 1 99 ? -10.330 6.411 0.607 1.00 0.00 188 ILE A O 3
ATOM 4685 N N . LYS A 1 100 ? -10.241 5.541 -1.488 1.00 0.00 189 LYS A N 3
ATOM 4686 C CA . LYS A 1 100 ? -11.253 6.463 -2.066 1.00 0.00 189 LYS A CA 3
ATOM 4687 C C . LYS A 1 100 ? -12.650 6.259 -1.437 1.00 0.00 189 LYS A C 3
ATOM 4688 O O . LYS A 1 100 ? -12.911 5.246 -0.778 1.00 0.00 189 LYS A O 3
ATOM 4707 N N . GLY A 1 101 ? -13.533 7.244 -1.654 1.00 0.00 190 GLY A N 3
ATOM 4708 C CA . GLY A 1 101 ? -14.870 7.258 -1.065 1.00 0.00 190 GLY A CA 3
ATOM 4709 C C . GLY A 1 101 ? -15.951 7.426 -2.118 1.00 0.00 190 GLY A C 3
ATOM 4710 O O . GLY A 1 101 ? -16.542 8.505 -2.247 1.00 0.00 190 GLY A O 3
ATOM 4714 N N . ASN A 1 102 ? -16.199 6.346 -2.875 1.00 0.00 191 ASN A N 3
ATOM 4715 C CA . ASN A 1 102 ? -17.193 6.324 -3.966 1.00 0.00 191 ASN A CA 3
ATOM 4716 C C . ASN A 1 102 ? -17.653 4.860 -4.210 1.00 0.00 191 ASN A C 3
ATOM 4717 O O . ASN A 1 102 ? -18.753 4.488 -3.747 1.00 0.00 191 ASN A O 3
ATOM 4729 N N . SER A 1 1 ? -3.941 -17.310 0.368 1.00 0.00 90 SER A N 4
ATOM 4730 C CA . SER A 1 1 ? -4.347 -16.757 -0.941 1.00 0.00 90 SER A CA 4
ATOM 4731 C C . SER A 1 1 ? -3.155 -16.057 -1.626 1.00 0.00 90 SER A C 4
ATOM 4732 O O . SER A 1 1 ? -3.352 -15.161 -2.456 1.00 0.00 90 SER A O 4
ATOM 4742 N N . GLN A 1 2 ? -1.932 -16.557 -1.332 1.00 0.00 91 GLN A N 4
ATOM 4743 C CA . GLN A 1 2 ? -0.641 -15.930 -1.699 1.00 0.00 91 GLN A CA 4
ATOM 4744 C C . GLN A 1 2 ? -0.551 -15.605 -3.199 1.00 0.00 91 GLN A C 4
ATOM 4745 O O . GLN A 1 2 ? -0.111 -14.523 -3.565 1.00 0.00 91 GLN A O 4
ATOM 4759 N N . GLU A 1 3 ? -0.994 -16.558 -4.032 1.00 0.00 92 GLU A N 4
ATOM 4760 C CA . GLU A 1 3 ? -1.027 -16.418 -5.503 1.00 0.00 92 GLU A CA 4
ATOM 4761 C C . GLU A 1 3 ? -1.786 -15.142 -5.942 1.00 0.00 92 GLU A C 4
ATOM 4762 O O . GLU A 1 3 ? -1.255 -14.333 -6.708 1.00 0.00 92 GLU A O 4
ATOM 4774 N N . SER A 1 4 ? -2.999 -14.948 -5.383 1.00 0.00 93 SER A N 4
ATOM 4775 C CA . SER A 1 4 ? -3.877 -13.808 -5.700 1.00 0.00 93 SER A CA 4
ATOM 4776 C C . SER A 1 4 ? -3.240 -12.490 -5.248 1.00 0.00 93 SER A C 4
ATOM 4777 O O . SER A 1 4 ? -3.320 -11.476 -5.945 1.00 0.00 93 SER A O 4
ATOM 4785 N N . ILE A 1 5 ? -2.553 -12.548 -4.098 1.00 0.00 94 ILE A N 4
ATOM 4786 C CA . ILE A 1 5 ? -1.912 -11.376 -3.492 1.00 0.00 94 ILE A CA 4
ATOM 4787 C C . ILE A 1 5 ? -0.740 -10.912 -4.379 1.00 0.00 94 ILE A C 4
ATOM 4788 O O . ILE A 1 5 ? -0.616 -9.728 -4.651 1.00 0.00 94 ILE A O 4
ATOM 4804 N N . GLN A 1 6 ? 0.090 -11.884 -4.828 1.00 0.00 95 GLN A N 4
ATOM 4805 C CA . GLN A 1 6 ? 1.259 -11.656 -5.712 1.00 0.00 95 GLN A CA 4
ATOM 4806 C C . GLN A 1 6 ? 0.851 -10.898 -6.992 1.00 0.00 95 GLN A C 4
ATOM 4807 O O . GLN A 1 6 ? 1.517 -9.927 -7.393 1.00 0.00 95 GLN A O 4
ATOM 4821 N N . ASN A 1 7 ? -0.256 -11.355 -7.616 1.00 0.00 96 ASN A N 4
ATOM 4822 C CA . ASN A 1 7 ? -0.868 -10.674 -8.777 1.00 0.00 96 ASN A CA 4
ATOM 4823 C C . ASN A 1 7 ? -1.231 -9.222 -8.428 1.00 0.00 96 ASN A C 4
ATOM 4824 O O . ASN A 1 7 ? -0.842 -8.290 -9.138 1.00 0.00 96 ASN A O 4
ATOM 4835 N N . LYS A 1 8 ? -1.934 -9.051 -7.293 1.00 0.00 97 LYS A N 4
ATOM 4836 C CA . LYS A 1 8 ? -2.431 -7.740 -6.836 1.00 0.00 97 LYS A CA 4
ATOM 4837 C C . LYS A 1 8 ? -1.278 -6.776 -6.524 1.00 0.00 97 LYS A C 4
ATOM 4838 O O . LYS A 1 8 ? -1.402 -5.598 -6.788 1.00 0.00 97 LYS A O 4
ATOM 4857 N N . ILE A 1 9 ? -0.157 -7.290 -5.999 1.00 0.00 98 ILE A N 4
ATOM 4858 C CA . ILE A 1 9 ? 1.034 -6.469 -5.688 1.00 0.00 98 ILE A CA 4
ATOM 4859 C C . ILE A 1 9 ? 1.629 -5.922 -6.996 1.00 0.00 98 ILE A C 4
ATOM 4860 O O . ILE A 1 9 ? 1.941 -4.737 -7.098 1.00 0.00 98 ILE A O 4
ATOM 4876 N N . SER A 1 10 ? 1.724 -6.806 -8.001 1.00 0.00 99 SER A N 4
ATOM 4877 C CA . SER A 1 10 ? 2.303 -6.487 -9.312 1.00 0.00 99 SER A CA 4
ATOM 4878 C C . SER A 1 10 ? 1.460 -5.441 -10.088 1.00 0.00 99 SER A C 4
ATOM 4879 O O . SER A 1 10 ? 2.014 -4.613 -10.820 1.00 0.00 99 SER A O 4
ATOM 4887 N N . GLN A 1 11 ? 0.125 -5.500 -9.937 1.00 0.00 100 GLN A N 4
ATOM 4888 C CA . GLN A 1 11 ? -0.803 -4.554 -10.601 1.00 0.00 100 GLN A CA 4
ATOM 4889 C C . GLN A 1 11 ? -0.896 -3.217 -9.838 1.00 0.00 100 GLN A C 4
ATOM 4890 O O . GLN A 1 11 ? -0.736 -2.145 -10.429 1.00 0.00 100 GLN A O 4
ATOM 4904 N N . CYS A 1 12 ? -1.124 -3.314 -8.516 1.00 0.00 101 CYS A N 4
ATOM 4905 C CA . CYS A 1 12 ? -1.397 -2.159 -7.625 1.00 0.00 101 CYS A CA 4
ATOM 4906 C C . CYS A 1 12 ? -0.174 -1.250 -7.414 1.00 0.00 101 CYS A C 4
ATOM 4907 O O . CYS A 1 12 ? -0.334 -0.076 -7.036 1.00 0.00 101 CYS A O 4
ATOM 4915 N N . LYS A 1 13 ? 1.036 -1.797 -7.647 1.00 0.00 102 LYS A N 4
ATOM 4916 C CA . LYS A 1 13 ? 2.295 -1.072 -7.409 1.00 0.00 102 LYS A CA 4
ATOM 4917 C C . LYS A 1 13 ? 2.522 0.087 -8.379 1.00 0.00 102 LYS A C 4
ATOM 4918 O O . LYS A 1 13 ? 1.774 0.279 -9.348 1.00 0.00 102 LYS A O 4
ATOM 4937 N N . PHE A 1 14 ? 3.591 0.839 -8.094 1.00 0.00 103 PHE A N 4
ATOM 4938 C CA . PHE A 1 14 ? 4.070 1.933 -8.933 1.00 0.00 103 PHE A CA 4
ATOM 4939 C C . PHE A 1 14 ? 5.535 2.239 -8.592 1.00 0.00 103 PHE A C 4
ATOM 4940 O O . PHE A 1 14 ? 6.028 1.854 -7.527 1.00 0.00 103 PHE A O 4
ATOM 4957 N N . SER A 1 15 ? 6.212 2.933 -9.509 1.00 0.00 104 SER A N 4
ATOM 4958 C CA . SER A 1 15 ? 7.541 3.498 -9.271 1.00 0.00 104 SER A CA 4
ATOM 4959 C C . SER A 1 15 ? 7.420 4.652 -8.262 1.00 0.00 104 SER A C 4
ATOM 4960 O O . SER A 1 15 ? 6.855 5.705 -8.590 1.00 0.00 104 SER A O 4
ATOM 4968 N N . VAL A 1 16 ? 7.887 4.423 -7.027 1.00 0.00 105 VAL A N 4
ATOM 4969 C CA . VAL A 1 16 ? 7.845 5.433 -5.966 1.00 0.00 105 VAL A CA 4
ATOM 4970 C C . VAL A 1 16 ? 8.887 6.523 -6.250 1.00 0.00 105 VAL A C 4
ATOM 4971 O O . VAL A 1 16 ? 10.088 6.342 -6.012 1.00 0.00 105 VAL A O 4
ATOM 4984 N N . CYS A 1 17 ? 8.394 7.628 -6.809 1.00 0.00 106 CYS A N 4
ATOM 4985 C CA . CYS A 1 17 ? 9.161 8.837 -7.076 1.00 0.00 106 CYS A CA 4
ATOM 4986 C C . CYS A 1 17 ? 8.763 9.894 -6.030 1.00 0.00 106 CYS A C 4
ATOM 4987 O O . CYS A 1 17 ? 7.676 10.466 -6.135 1.00 0.00 106 CYS A O 4
ATOM 4995 N N . PRO A 1 18 ? 9.613 10.129 -4.968 1.00 0.00 107 PRO A N 4
ATOM 4996 C CA . PRO A 1 18 ? 9.355 11.152 -3.911 1.00 0.00 107 PRO A CA 4
ATOM 4997 C C . PRO A 1 18 ? 9.093 12.564 -4.475 1.00 0.00 107 PRO A C 4
ATOM 4998 O O . PRO A 1 18 ? 8.375 13.362 -3.860 1.00 0.00 107 PRO A O 4
ATOM 5009 N N . GLU A 1 19 ? 9.665 12.838 -5.663 1.00 0.00 108 GLU A N 4
ATOM 5010 C CA . GLU A 1 19 ? 9.510 14.125 -6.364 1.00 0.00 108 GLU A CA 4
ATOM 5011 C C . GLU A 1 19 ? 8.080 14.269 -6.927 1.00 0.00 108 GLU A C 4
ATOM 5012 O O . GLU A 1 19 ? 7.475 15.340 -6.843 1.00 0.00 108 GLU A O 4
ATOM 5024 N N . ARG A 1 20 ? 7.540 13.160 -7.475 1.00 0.00 109 ARG A N 4
ATOM 5025 C CA . ARG A 1 20 ? 6.184 13.115 -8.058 1.00 0.00 109 ARG A CA 4
ATOM 5026 C C . ARG A 1 20 ? 5.139 13.136 -6.933 1.00 0.00 109 ARG A C 4
ATOM 5027 O O . ARG A 1 20 ? 4.145 13.861 -7.013 1.00 0.00 109 ARG A O 4
ATOM 5048 N N . LEU A 1 21 ? 5.390 12.334 -5.884 1.00 0.00 110 LEU A N 4
ATOM 5049 C CA . LEU A 1 21 ? 4.476 12.196 -4.738 1.00 0.00 110 LEU A CA 4
ATOM 5050 C C . LEU A 1 21 ? 4.478 13.457 -3.859 1.00 0.00 110 LEU A C 4
ATOM 5051 O O . LEU A 1 21 ? 3.521 13.686 -3.116 1.00 0.00 110 LEU A O 4
ATOM 5067 N N . GLN A 1 22 ? 5.573 14.252 -3.949 1.00 0.00 111 GLN A N 4
ATOM 5068 C CA . GLN A 1 22 ? 5.787 15.500 -3.168 1.00 0.00 111 GLN A CA 4
ATOM 5069 C C . GLN A 1 22 ? 5.685 15.279 -1.637 1.00 0.00 111 GLN A C 4
ATOM 5070 O O . GLN A 1 22 ? 5.585 16.242 -0.873 1.00 0.00 111 GLN A O 4
ATOM 5084 N N . CYS A 1 23 ? 5.722 14.008 -1.207 1.00 0.00 112 CYS A N 4
ATOM 5085 C CA . CYS A 1 23 ? 5.593 13.608 0.199 1.00 0.00 112 CYS A CA 4
ATOM 5086 C C . CYS A 1 23 ? 6.991 13.331 0.760 1.00 0.00 112 CYS A C 4
ATOM 5087 O O . CYS A 1 23 ? 7.789 12.687 0.064 1.00 0.00 112 CYS A O 4
ATOM 5095 N N . PRO A 1 24 ? 7.316 13.807 2.012 1.00 0.00 113 PRO A N 4
ATOM 5096 C CA . PRO A 1 24 ? 8.651 13.602 2.633 1.00 0.00 113 PRO A CA 4
ATOM 5097 C C . PRO A 1 24 ? 9.060 12.109 2.667 1.00 0.00 113 PRO A C 4
ATOM 5098 O O . PRO A 1 24 ? 8.196 11.226 2.738 1.00 0.00 113 PRO A O 4
ATOM 5109 N N . LEU A 1 25 ? 10.380 11.861 2.610 1.00 0.00 114 LEU A N 4
ATOM 5110 C CA . LEU A 1 25 ? 10.967 10.515 2.443 1.00 0.00 114 LEU A CA 4
ATOM 5111 C C . LEU A 1 25 ? 10.437 9.517 3.494 1.00 0.00 114 LEU A C 4
ATOM 5112 O O . LEU A 1 25 ? 9.966 8.426 3.150 1.00 0.00 114 LEU A O 4
ATOM 5128 N N . GLU A 1 26 ? 10.479 9.944 4.764 1.00 0.00 115 GLU A N 4
ATOM 5129 C CA . GLU A 1 26 ? 9.986 9.164 5.918 1.00 0.00 115 GLU A CA 4
ATOM 5130 C C . GLU A 1 26 ? 8.469 8.843 5.815 1.00 0.00 115 GLU A C 4
ATOM 5131 O O . GLU A 1 26 ? 8.041 7.745 6.188 1.00 0.00 115 GLU A O 4
ATOM 5143 N N . ALA A 1 27 ? 7.679 9.783 5.258 1.00 0.00 116 ALA A N 4
ATOM 5144 C CA . ALA A 1 27 ? 6.207 9.632 5.128 1.00 0.00 116 ALA A CA 4
ATOM 5145 C C . ALA A 1 27 ? 5.836 8.512 4.134 1.00 0.00 116 ALA A C 4
ATOM 5146 O O . ALA A 1 27 ? 4.802 7.848 4.283 1.00 0.00 116 ALA A O 4
ATOM 5153 N N . ILE A 1 28 ? 6.709 8.299 3.135 1.00 0.00 117 ILE A N 4
ATOM 5154 C CA . ILE A 1 28 ? 6.500 7.283 2.078 1.00 0.00 117 ILE A CA 4
ATOM 5155 C C . ILE A 1 28 ? 7.477 6.103 2.244 1.00 0.00 117 ILE A C 4
ATOM 5156 O O . ILE A 1 28 ? 7.491 5.194 1.418 1.00 0.00 117 ILE A O 4
ATOM 5172 N N . GLN A 1 29 ? 8.274 6.131 3.333 1.00 0.00 118 GLN A N 4
ATOM 5173 C CA . GLN A 1 29 ? 9.230 5.060 3.677 1.00 0.00 118 GLN A CA 4
ATOM 5174 C C . GLN A 1 29 ? 8.507 3.718 3.900 1.00 0.00 118 GLN A C 4
ATOM 5175 O O . GLN A 1 29 ? 7.458 3.671 4.553 1.00 0.00 118 GLN A O 4
ATOM 5189 N N . CYS A 1 30 ? 9.078 2.648 3.317 1.00 0.00 119 CYS A N 4
ATOM 5190 C CA . CYS A 1 30 ? 8.608 1.282 3.481 1.00 0.00 119 CYS A CA 4
ATOM 5191 C C . CYS A 1 30 ? 8.836 0.852 4.935 1.00 0.00 119 CYS A C 4
ATOM 5192 O O . CYS A 1 30 ? 9.994 0.756 5.365 1.00 0.00 119 CYS A O 4
ATOM 5200 N N . PRO A 1 31 ? 7.749 0.598 5.724 1.00 0.00 120 PRO A N 4
ATOM 5201 C CA . PRO A 1 31 ? 7.868 0.249 7.161 1.00 0.00 120 PRO A CA 4
ATOM 5202 C C . PRO A 1 31 ? 8.456 -1.159 7.387 1.00 0.00 120 PRO A C 4
ATOM 5203 O O . PRO A 1 31 ? 8.770 -1.520 8.516 1.00 0.00 120 PRO A O 4
ATOM 5214 N N . ILE A 1 32 ? 8.597 -1.937 6.297 1.00 0.00 121 ILE A N 4
ATOM 5215 C CA . ILE A 1 32 ? 9.176 -3.288 6.325 1.00 0.00 121 ILE A CA 4
ATOM 5216 C C . ILE A 1 32 ? 10.712 -3.193 6.345 1.00 0.00 121 ILE A C 4
ATOM 5217 O O . ILE A 1 32 ? 11.375 -3.728 7.235 1.00 0.00 121 ILE A O 4
ATOM 5233 N N . THR A 1 33 ? 11.252 -2.483 5.339 1.00 0.00 122 THR A N 4
ATOM 5234 C CA . THR A 1 33 ? 12.704 -2.425 5.051 1.00 0.00 122 THR A CA 4
ATOM 5235 C C . THR A 1 33 ? 13.368 -1.157 5.617 1.00 0.00 122 THR A C 4
ATOM 5236 O O . THR A 1 33 ? 14.596 -1.020 5.544 1.00 0.00 122 THR A O 4
ATOM 5247 N N . LEU A 1 34 ? 12.542 -0.241 6.162 1.00 0.00 123 LEU A N 4
ATOM 5248 C CA . LEU A 1 34 ? 13.003 1.001 6.827 1.00 0.00 123 LEU A CA 4
ATOM 5249 C C . LEU A 1 34 ? 13.799 1.912 5.874 1.00 0.00 123 LEU A C 4
ATOM 5250 O O . LEU A 1 34 ? 14.696 2.647 6.289 1.00 0.00 123 LEU A O 4
ATOM 5266 N N . GLU A 1 35 ? 13.393 1.901 4.604 1.00 0.00 124 GLU A N 4
ATOM 5267 C CA . GLU A 1 35 ? 14.006 2.714 3.546 1.00 0.00 124 GLU A CA 4
ATOM 5268 C C . GLU A 1 35 ? 12.894 3.358 2.712 1.00 0.00 124 GLU A C 4
ATOM 5269 O O . GLU A 1 35 ? 11.810 2.778 2.582 1.00 0.00 124 GLU A O 4
ATOM 5281 N N . GLN A 1 36 ? 13.145 4.560 2.182 1.00 0.00 125 GLN A N 4
ATOM 5282 C CA . GLN A 1 36 ? 12.249 5.206 1.208 1.00 0.00 125 GLN A CA 4
ATOM 5283 C C . GLN A 1 36 ? 12.314 4.376 -0.100 1.00 0.00 125 GLN A C 4
ATOM 5284 O O . GLN A 1 36 ? 13.355 4.384 -0.773 1.00 0.00 125 GLN A O 4
ATOM 5298 N N . PRO A 1 37 ? 11.224 3.614 -0.463 1.00 0.00 126 PRO A N 4
ATOM 5299 C CA . PRO A 1 37 ? 11.284 2.604 -1.533 1.00 0.00 126 PRO A CA 4
ATOM 5300 C C . PRO A 1 37 ? 11.458 3.215 -2.928 1.00 0.00 126 PRO A C 4
ATOM 5301 O O . PRO A 1 37 ? 11.097 4.367 -3.176 1.00 0.00 126 PRO A O 4
ATOM 5312 N N . GLU A 1 38 ? 12.022 2.412 -3.814 1.00 0.00 127 GLU A N 4
ATOM 5313 C CA . GLU A 1 38 ? 12.190 2.747 -5.237 1.00 0.00 127 GLU A CA 4
ATOM 5314 C C . GLU A 1 38 ? 10.877 2.464 -5.997 1.00 0.00 127 GLU A C 4
ATOM 5315 O O . GLU A 1 38 ? 10.545 3.135 -6.980 1.00 0.00 127 GLU A O 4
ATOM 5327 N N . LYS A 1 39 ? 10.138 1.458 -5.496 1.00 0.00 128 LYS A N 4
ATOM 5328 C CA . LYS A 1 39 ? 8.856 0.996 -6.050 1.00 0.00 128 LYS A CA 4
ATOM 5329 C C . LYS A 1 39 ? 8.033 0.373 -4.916 1.00 0.00 128 LYS A C 4
ATOM 5330 O O . LYS A 1 39 ? 8.596 -0.267 -4.032 1.00 0.00 128 LYS A O 4
ATOM 5349 N N . GLY A 1 40 ? 6.707 0.581 -4.924 1.00 0.00 129 GLY A N 4
ATOM 5350 C CA . GLY A 1 40 ? 5.870 0.173 -3.799 1.00 0.00 129 GLY A CA 4
ATOM 5351 C C . GLY A 1 40 ? 4.388 0.140 -4.105 1.00 0.00 129 GLY A C 4
ATOM 5352 O O . GLY A 1 40 ? 3.964 0.513 -5.195 1.00 0.00 129 GLY A O 4
ATOM 5356 N N . ILE A 1 41 ? 3.609 -0.280 -3.095 1.00 0.00 130 ILE A N 4
ATOM 5357 C CA . ILE A 1 41 ? 2.161 -0.522 -3.172 1.00 0.00 130 ILE A CA 4
ATOM 5358 C C . ILE A 1 41 ? 1.471 0.134 -1.960 1.00 0.00 130 ILE A C 4
ATOM 5359 O O . ILE A 1 41 ? 2.113 0.420 -0.941 1.00 0.00 130 ILE A O 4
ATOM 5375 N N . PHE A 1 42 ? 0.158 0.343 -2.072 1.00 0.00 131 PHE A N 4
ATOM 5376 C CA . PHE A 1 42 ? -0.680 0.790 -0.945 1.00 0.00 131 PHE A CA 4
ATOM 5377 C C . PHE A 1 42 ? -1.549 -0.365 -0.436 1.00 0.00 131 PHE A C 4
ATOM 5378 O O . PHE A 1 42 ? -2.383 -0.900 -1.170 1.00 0.00 131 PHE A O 4
ATOM 5395 N N . VAL A 1 43 ? -1.320 -0.767 0.828 1.00 0.00 132 VAL A N 4
ATOM 5396 C CA . VAL A 1 43 ? -2.116 -1.804 1.513 1.00 0.00 132 VAL A CA 4
ATOM 5397 C C . VAL A 1 43 ? -2.805 -1.140 2.713 1.00 0.00 132 VAL A C 4
ATOM 5398 O O . VAL A 1 43 ? -2.129 -0.550 3.573 1.00 0.00 132 VAL A O 4
ATOM 5411 N N . LYS A 1 44 ? -4.142 -1.207 2.734 1.00 0.00 133 LYS A N 4
ATOM 5412 C CA . LYS A 1 44 ? -4.962 -0.594 3.777 1.00 0.00 133 LYS A CA 4
ATOM 5413 C C . LYS A 1 44 ? -4.853 -1.393 5.095 1.00 0.00 133 LYS A C 4
ATOM 5414 O O . LYS A 1 44 ? -5.199 -2.584 5.164 1.00 0.00 133 LYS A O 4
ATOM 5433 N N . ASN A 1 45 ? -4.268 -0.751 6.111 1.00 0.00 134 ASN A N 4
ATOM 5434 C CA . ASN A 1 45 ? -4.368 -1.192 7.500 1.00 0.00 134 ASN A CA 4
ATOM 5435 C C . ASN A 1 45 ? -5.832 -0.987 7.937 1.00 0.00 134 ASN A C 4
ATOM 5436 O O . ASN A 1 45 ? -6.218 0.101 8.403 1.00 0.00 134 ASN A O 4
ATOM 5447 N N . SER A 1 46 ? -6.642 -2.031 7.684 1.00 0.00 135 SER A N 4
ATOM 5448 C CA . SER A 1 46 ? -8.094 -2.029 7.919 1.00 0.00 135 SER A CA 4
ATOM 5449 C C . SER A 1 46 ? -8.423 -1.804 9.412 1.00 0.00 135 SER A C 4
ATOM 5450 O O . SER A 1 46 ? -9.323 -1.017 9.739 1.00 0.00 135 SER A O 4
ATOM 5458 N N . ASP A 1 47 ? -7.651 -2.458 10.306 1.00 0.00 136 ASP A N 4
ATOM 5459 C CA . ASP A 1 47 ? -7.814 -2.324 11.775 1.00 0.00 136 ASP A CA 4
ATOM 5460 C C . ASP A 1 47 ? -7.424 -0.906 12.247 1.00 0.00 136 ASP A C 4
ATOM 5461 O O . ASP A 1 47 ? -8.018 -0.361 13.179 1.00 0.00 136 ASP A O 4
ATOM 5470 N N . GLY A 1 48 ? -6.450 -0.316 11.533 1.00 0.00 137 GLY A N 4
ATOM 5471 C CA . GLY A 1 48 ? -5.956 1.039 11.783 1.00 0.00 137 GLY A CA 4
ATOM 5472 C C . GLY A 1 48 ? -6.829 2.136 11.159 1.00 0.00 137 GLY A C 4
ATOM 5473 O O . GLY A 1 48 ? -6.370 3.274 11.049 1.00 0.00 137 GLY A O 4
ATOM 5477 N N . SER A 1 49 ? -8.062 1.753 10.721 1.00 0.00 138 SER A N 4
ATOM 5478 C CA . SER A 1 49 ? -9.088 2.637 10.105 1.00 0.00 138 SER A CA 4
ATOM 5479 C C . SER A 1 49 ? -8.853 2.803 8.592 1.00 0.00 138 SER A C 4
ATOM 5480 O O . SER A 1 49 ? -8.903 3.915 8.056 1.00 0.00 138 SER A O 4
ATOM 5488 N N . ASP A 1 50 ? -8.593 1.654 7.922 1.00 0.00 139 ASP A N 4
ATOM 5489 C CA . ASP A 1 50 ? -8.522 1.534 6.436 1.00 0.00 139 ASP A CA 4
ATOM 5490 C C . ASP A 1 50 ? -7.407 2.415 5.830 1.00 0.00 139 ASP A C 4
ATOM 5491 O O . ASP A 1 50 ? -7.436 2.746 4.634 1.00 0.00 139 ASP A O 4
ATOM 5500 N N . VAL A 1 51 ? -6.408 2.753 6.671 1.00 0.00 140 VAL A N 4
ATOM 5501 C CA . VAL A 1 51 ? -5.305 3.658 6.292 1.00 0.00 140 VAL A CA 4
ATOM 5502 C C . VAL A 1 51 ? -4.293 2.921 5.414 1.00 0.00 140 VAL A C 4
ATOM 5503 O O . VAL A 1 51 ? -3.674 1.960 5.856 1.00 0.00 140 VAL A O 4
ATOM 5516 N N . CYS A 1 52 ? -4.090 3.424 4.195 1.00 0.00 141 CYS A N 4
ATOM 5517 C CA . CYS A 1 52 ? -3.173 2.827 3.225 1.00 0.00 141 CYS A CA 4
ATOM 5518 C C . CYS A 1 52 ? -1.744 3.308 3.514 1.00 0.00 141 CYS A C 4
ATOM 5519 O O . CYS A 1 52 ? -1.516 4.492 3.780 1.00 0.00 141 CYS A O 4
ATOM 5527 N N . THR A 1 53 ? -0.800 2.369 3.508 1.00 0.00 142 THR A N 4
ATOM 5528 C CA . THR A 1 53 ? 0.612 2.639 3.809 1.00 0.00 142 THR A CA 4
ATOM 5529 C C . THR A 1 53 ? 1.459 2.145 2.633 1.00 0.00 142 THR A C 4
ATOM 5530 O O . THR A 1 53 ? 1.073 1.179 1.957 1.00 0.00 142 THR A O 4
ATOM 5541 N N . LEU A 1 54 ? 2.584 2.824 2.369 1.00 0.00 143 LEU A N 4
ATOM 5542 C CA . LEU A 1 54 ? 3.440 2.516 1.224 1.00 0.00 143 LEU A CA 4
ATOM 5543 C C . LEU A 1 54 ? 4.504 1.472 1.611 1.00 0.00 143 LEU A C 4
ATOM 5544 O O . LEU A 1 54 ? 5.458 1.767 2.338 1.00 0.00 143 LEU A O 4
ATOM 5560 N N . PHE A 1 55 ? 4.283 0.240 1.141 1.00 0.00 144 PHE A N 4
ATOM 5561 C CA . PHE A 1 55 ? 5.197 -0.898 1.321 1.00 0.00 144 PHE A CA 4
ATOM 5562 C C . PHE A 1 55 ? 5.954 -1.116 0.015 1.00 0.00 144 PHE A C 4
ATOM 5563 O O . PHE A 1 55 ? 5.317 -1.131 -1.030 1.00 0.00 144 PHE A O 4
ATOM 5580 N N . ASP A 1 56 ? 7.286 -1.300 0.064 1.00 0.00 145 ASP A N 4
ATOM 5581 C CA . ASP A 1 56 ? 8.076 -1.632 -1.146 1.00 0.00 145 ASP A CA 4
ATOM 5582 C C . ASP A 1 56 ? 7.518 -2.923 -1.784 1.00 0.00 145 ASP A C 4
ATOM 5583 O O . ASP A 1 56 ? 7.310 -3.905 -1.076 1.00 0.00 145 ASP A O 4
ATOM 5592 N N . ALA A 1 57 ? 7.272 -2.888 -3.109 1.00 0.00 146 ALA A N 4
ATOM 5593 C CA . ALA A 1 57 ? 6.564 -3.961 -3.842 1.00 0.00 146 ALA A CA 4
ATOM 5594 C C . ALA A 1 57 ? 7.251 -5.332 -3.676 1.00 0.00 146 ALA A C 4
ATOM 5595 O O . ALA A 1 57 ? 6.577 -6.330 -3.429 1.00 0.00 146 ALA A O 4
ATOM 5602 N N . ALA A 1 58 ? 8.595 -5.347 -3.751 1.00 0.00 147 ALA A N 4
ATOM 5603 C CA . ALA A 1 58 ? 9.392 -6.585 -3.606 1.00 0.00 147 ALA A CA 4
ATOM 5604 C C . ALA A 1 58 ? 9.441 -7.041 -2.137 1.00 0.00 147 ALA A C 4
ATOM 5605 O O . ALA A 1 58 ? 9.462 -8.244 -1.858 1.00 0.00 147 ALA A O 4
ATOM 5612 N N . ALA A 1 59 ? 9.451 -6.059 -1.209 1.00 0.00 148 ALA A N 4
ATOM 5613 C CA . ALA A 1 59 ? 9.523 -6.307 0.246 1.00 0.00 148 ALA A CA 4
ATOM 5614 C C . ALA A 1 59 ? 8.235 -6.950 0.779 1.00 0.00 148 ALA A C 4
ATOM 5615 O O . ALA A 1 59 ? 8.282 -7.874 1.595 1.00 0.00 148 ALA A O 4
ATOM 5622 N N . PHE A 1 60 ? 7.086 -6.446 0.319 1.00 0.00 149 PHE A N 4
ATOM 5623 C CA . PHE A 1 60 ? 5.772 -6.948 0.748 1.00 0.00 149 PHE A CA 4
ATOM 5624 C C . PHE A 1 60 ? 5.487 -8.294 0.064 1.00 0.00 149 PHE A C 4
ATOM 5625 O O . PHE A 1 60 ? 4.954 -9.210 0.691 1.00 0.00 149 PHE A O 4
ATOM 5642 N N . SER A 1 61 ? 5.884 -8.399 -1.220 1.00 0.00 150 SER A N 4
ATOM 5643 C CA . SER A 1 61 ? 5.793 -9.648 -2.001 1.00 0.00 150 SER A CA 4
ATOM 5644 C C . SER A 1 61 ? 6.674 -10.748 -1.387 1.00 0.00 150 SER A C 4
ATOM 5645 O O . SER A 1 61 ? 6.374 -11.943 -1.520 1.00 0.00 150 SER A O 4
ATOM 5653 N N . ARG A 1 62 ? 7.759 -10.316 -0.720 1.00 0.00 151 ARG A N 4
ATOM 5654 C CA . ARG A 1 62 ? 8.628 -11.198 0.064 1.00 0.00 151 ARG A CA 4
ATOM 5655 C C . ARG A 1 62 ? 7.851 -11.799 1.238 1.00 0.00 151 ARG A C 4
ATOM 5656 O O . ARG A 1 62 ? 7.817 -13.017 1.391 1.00 0.00 151 ARG A O 4
ATOM 5677 N N . LEU A 1 63 ? 7.211 -10.921 2.038 1.00 0.00 152 LEU A N 4
ATOM 5678 C CA . LEU A 1 63 ? 6.440 -11.322 3.240 1.00 0.00 152 LEU A CA 4
ATOM 5679 C C . LEU A 1 63 ? 5.324 -12.319 2.883 1.00 0.00 152 LEU A C 4
ATOM 5680 O O . LEU A 1 63 ? 5.124 -13.317 3.573 1.00 0.00 152 LEU A O 4
ATOM 5696 N N . VAL A 1 64 ? 4.629 -12.031 1.773 1.00 0.00 153 VAL A N 4
ATOM 5697 C CA . VAL A 1 64 ? 3.552 -12.882 1.241 1.00 0.00 153 VAL A CA 4
ATOM 5698 C C . VAL A 1 64 ? 4.131 -14.226 0.778 1.00 0.00 153 VAL A C 4
ATOM 5699 O O . VAL A 1 64 ? 3.594 -15.287 1.099 1.00 0.00 153 VAL A O 4
ATOM 5712 N N . GLY A 1 65 ? 5.265 -14.149 0.066 1.00 0.00 154 GLY A N 4
ATOM 5713 C CA . GLY A 1 65 ? 5.966 -15.327 -0.439 1.00 0.00 154 GLY A CA 4
ATOM 5714 C C . GLY A 1 65 ? 6.478 -16.244 0.682 1.00 0.00 154 GLY A C 4
ATOM 5715 O O . GLY A 1 65 ? 6.634 -17.450 0.480 1.00 0.00 154 GLY A O 4
ATOM 5719 N N . GLU A 1 66 ? 6.733 -15.648 1.862 1.00 0.00 155 GLU A N 4
ATOM 5720 C CA . GLU A 1 66 ? 7.122 -16.383 3.085 1.00 0.00 155 GLU A CA 4
ATOM 5721 C C . GLU A 1 66 ? 5.893 -17.003 3.781 1.00 0.00 155 GLU A C 4
ATOM 5722 O O . GLU A 1 66 ? 6.000 -18.049 4.427 1.00 0.00 155 GLU A O 4
ATOM 5734 N N . GLY A 1 67 ? 4.736 -16.338 3.632 1.00 0.00 156 GLY A N 4
ATOM 5735 C CA . GLY A 1 67 ? 3.501 -16.712 4.339 1.00 0.00 156 GLY A CA 4
ATOM 5736 C C . GLY A 1 67 ? 3.341 -15.972 5.664 1.00 0.00 156 GLY A C 4
ATOM 5737 O O . GLY A 1 67 ? 2.593 -16.405 6.547 1.00 0.00 156 GLY A O 4
ATOM 5741 N N . LEU A 1 68 ? 4.048 -14.842 5.778 1.00 0.00 157 LEU A N 4
ATOM 5742 C CA . LEU A 1 68 ? 4.022 -13.965 6.960 1.00 0.00 157 LEU A CA 4
ATOM 5743 C C . LEU A 1 68 ? 2.746 -13.103 6.964 1.00 0.00 157 LEU A C 4
ATOM 5744 O O . LEU A 1 68 ? 2.219 -12.791 5.887 1.00 0.00 157 LEU A O 4
ATOM 5760 N N . PRO A 1 69 ? 2.223 -12.705 8.170 1.00 0.00 158 PRO A N 4
ATOM 5761 C CA . PRO A 1 69 ? 1.080 -11.770 8.274 1.00 0.00 158 PRO A CA 4
ATOM 5762 C C . PRO A 1 69 ? 1.511 -10.314 8.005 1.00 0.00 158 PRO A C 4
ATOM 5763 O O . PRO A 1 69 ? 2.711 -10.033 7.849 1.00 0.00 158 PRO A O 4
ATOM 5774 N N . HIS A 1 70 ? 0.514 -9.407 7.947 1.00 0.00 159 HIS A N 4
ATOM 5775 C CA . HIS A 1 70 ? 0.725 -7.978 7.649 1.00 0.00 159 HIS A CA 4
ATOM 5776 C C . HIS A 1 70 ? 1.768 -7.374 8.619 1.00 0.00 159 HIS A C 4
ATOM 5777 O O . HIS A 1 70 ? 1.631 -7.541 9.830 1.00 0.00 159 HIS A O 4
ATOM 5791 N N . PRO A 1 71 ? 2.824 -6.669 8.110 1.00 0.00 160 PRO A N 4
ATOM 5792 C CA . PRO A 1 71 ? 3.979 -6.241 8.944 1.00 0.00 160 PRO A CA 4
ATOM 5793 C C . PRO A 1 71 ? 3.594 -5.273 10.089 1.00 0.00 160 PRO A C 4
ATOM 5794 O O . PRO A 1 71 ? 4.307 -5.186 11.093 1.00 0.00 160 PRO A O 4
ATOM 5805 N N . LEU A 1 72 ? 2.445 -4.578 9.941 1.00 0.00 161 LEU A N 4
ATOM 5806 C CA . LEU A 1 72 ? 2.018 -3.526 10.890 1.00 0.00 161 LEU A CA 4
ATOM 5807 C C . LEU A 1 72 ? 0.907 -4.021 11.830 1.00 0.00 161 LEU A C 4
ATOM 5808 O O . LEU A 1 72 ? 1.031 -3.908 13.051 1.00 0.00 161 LEU A O 4
ATOM 5824 N N . THR A 1 73 ? -0.184 -4.565 11.260 1.00 0.00 162 THR A N 4
ATOM 5825 C CA . THR A 1 73 ? -1.394 -4.943 12.041 1.00 0.00 162 THR A CA 4
ATOM 5826 C C . THR A 1 73 ? -1.499 -6.474 12.258 1.00 0.00 162 THR A C 4
ATOM 5827 O O . THR A 1 73 ? -2.368 -6.936 13.003 1.00 0.00 162 THR A O 4
ATOM 5838 N N . ARG A 1 74 ? -0.616 -7.241 11.586 1.00 0.00 163 ARG A N 4
ATOM 5839 C CA . ARG A 1 74 ? -0.517 -8.723 11.714 1.00 0.00 163 ARG A CA 4
ATOM 5840 C C . ARG A 1 74 ? -1.815 -9.453 11.322 1.00 0.00 163 ARG A C 4
ATOM 5841 O O . ARG A 1 74 ? -2.031 -10.609 11.697 1.00 0.00 163 ARG A O 4
ATOM 5862 N N . GLU A 1 75 ? -2.642 -8.775 10.511 1.00 0.00 164 GLU A N 4
ATOM 5863 C CA . GLU A 1 75 ? -3.847 -9.356 9.912 1.00 0.00 164 GLU A CA 4
ATOM 5864 C C . GLU A 1 75 ? -3.458 -10.300 8.754 1.00 0.00 164 GLU A C 4
ATOM 5865 O O . GLU A 1 75 ? -2.362 -10.154 8.192 1.00 0.00 164 GLU A O 4
ATOM 5877 N N . PRO A 1 76 ? -4.327 -11.300 8.397 1.00 0.00 165 PRO A N 4
ATOM 5878 C CA . PRO A 1 76 ? -4.101 -12.161 7.221 1.00 0.00 165 PRO A CA 4
ATOM 5879 C C . PRO A 1 76 ? -4.001 -11.312 5.940 1.00 0.00 165 PRO A C 4
ATOM 5880 O O . PRO A 1 76 ? -4.970 -10.616 5.585 1.00 0.00 165 PRO A O 4
ATOM 5891 N N . ILE A 1 77 ? -2.815 -11.314 5.299 1.00 0.00 166 ILE A N 4
ATOM 5892 C CA . ILE A 1 77 ? -2.614 -10.615 4.029 1.00 0.00 166 ILE A CA 4
ATOM 5893 C C . ILE A 1 77 ? -3.519 -11.252 2.963 1.00 0.00 166 ILE A C 4
ATOM 5894 O O . ILE A 1 77 ? -3.564 -12.480 2.829 1.00 0.00 166 ILE A O 4
ATOM 5910 N N . THR A 1 78 ? -4.247 -10.402 2.239 1.00 0.00 167 THR A N 4
ATOM 5911 C CA . THR A 1 78 ? -5.228 -10.821 1.238 1.00 0.00 167 THR A CA 4
ATOM 5912 C C . THR A 1 78 ? -5.393 -9.726 0.178 1.00 0.00 167 THR A C 4
ATOM 5913 O O . THR A 1 78 ? -5.021 -8.560 0.402 1.00 0.00 167 THR A O 4
ATOM 5924 N N . ALA A 1 79 ? -5.963 -10.123 -0.976 1.00 0.00 168 ALA A N 4
ATOM 5925 C CA . ALA A 1 79 ? -6.270 -9.221 -2.100 1.00 0.00 168 ALA A CA 4
ATOM 5926 C C . ALA A 1 79 ? -7.327 -8.167 -1.700 1.00 0.00 168 ALA A C 4
ATOM 5927 O O . ALA A 1 79 ? -7.442 -7.117 -2.345 1.00 0.00 168 ALA A O 4
ATOM 5934 N N . SER A 1 80 ? -8.079 -8.470 -0.620 1.00 0.00 169 SER A N 4
ATOM 5935 C CA . SER A 1 80 ? -9.074 -7.568 -0.032 1.00 0.00 169 SER A CA 4
ATOM 5936 C C . SER A 1 80 ? -8.411 -6.316 0.577 1.00 0.00 169 SER A C 4
ATOM 5937 O O . SER A 1 80 ? -8.846 -5.191 0.312 1.00 0.00 169 SER A O 4
ATOM 5945 N N . ILE A 1 81 ? -7.349 -6.512 1.386 1.00 0.00 170 ILE A N 4
ATOM 5946 C CA . ILE A 1 81 ? -6.712 -5.401 2.134 1.00 0.00 170 ILE A CA 4
ATOM 5947 C C . ILE A 1 81 ? -5.598 -4.702 1.334 1.00 0.00 170 ILE A C 4
ATOM 5948 O O . ILE A 1 81 ? -5.023 -3.738 1.822 1.00 0.00 170 ILE A O 4
ATOM 5964 N N . ILE A 1 82 ? -5.283 -5.171 0.123 1.00 0.00 171 ILE A N 4
ATOM 5965 C CA . ILE A 1 82 ? -4.375 -4.432 -0.779 1.00 0.00 171 ILE A CA 4
ATOM 5966 C C . ILE A 1 82 ? -5.222 -3.703 -1.832 1.00 0.00 171 ILE A C 4
ATOM 5967 O O . ILE A 1 82 ? -6.205 -4.257 -2.343 1.00 0.00 171 ILE A O 4
ATOM 5983 N N . VAL A 1 83 ? -4.859 -2.447 -2.113 1.00 0.00 172 VAL A N 4
ATOM 5984 C CA . VAL A 1 83 ? -5.550 -1.593 -3.093 1.00 0.00 172 VAL A CA 4
ATOM 5985 C C . VAL A 1 83 ? -4.521 -0.966 -4.043 1.00 0.00 172 VAL A C 4
ATOM 5986 O O . VAL A 1 83 ? -3.307 -1.032 -3.808 1.00 0.00 172 VAL A O 4
ATOM 5999 N N . LYS A 1 84 ? -5.028 -0.343 -5.105 1.00 0.00 173 LYS A N 4
ATOM 6000 C CA . LYS A 1 84 ? -4.200 0.296 -6.131 1.00 0.00 173 LYS A CA 4
ATOM 6001 C C . LYS A 1 84 ? -3.784 1.706 -5.679 1.00 0.00 173 LYS A C 4
ATOM 6002 O O . LYS A 1 84 ? -4.453 2.318 -4.835 1.00 0.00 173 LYS A O 4
ATOM 6021 N N . HIS A 1 85 ? -2.669 2.205 -6.236 1.00 0.00 174 HIS A N 4
ATOM 6022 C CA . HIS A 1 85 ? -2.147 3.554 -5.925 1.00 0.00 174 HIS A CA 4
ATOM 6023 C C . HIS A 1 85 ? -3.107 4.683 -6.376 1.00 0.00 174 HIS A C 4
ATOM 6024 O O . HIS A 1 85 ? -3.048 5.794 -5.850 1.00 0.00 174 HIS A O 4
ATOM 6039 N N . GLU A 1 86 ? -3.968 4.386 -7.365 1.00 0.00 175 GLU A N 4
ATOM 6040 C CA . GLU A 1 86 ? -5.012 5.318 -7.854 1.00 0.00 175 GLU A CA 4
ATOM 6041 C C . GLU A 1 86 ? -6.305 5.149 -7.015 1.00 0.00 175 GLU A C 4
ATOM 6042 O O . GLU A 1 86 ? -7.110 6.066 -6.928 1.00 0.00 175 GLU A O 4
ATOM 6054 N N . GLU A 1 87 ? -6.451 3.972 -6.364 1.00 0.00 176 GLU A N 4
ATOM 6055 C CA . GLU A 1 87 ? -7.667 3.589 -5.597 1.00 0.00 176 GLU A CA 4
ATOM 6056 C C . GLU A 1 87 ? -7.695 4.264 -4.207 1.00 0.00 176 GLU A C 4
ATOM 6057 O O . GLU A 1 87 ? -8.742 4.338 -3.540 1.00 0.00 176 GLU A O 4
ATOM 6069 N N . CYS A 1 88 ? -6.528 4.755 -3.786 1.00 0.00 177 CYS A N 4
ATOM 6070 C CA . CYS A 1 88 ? -6.347 5.471 -2.521 1.00 0.00 177 CYS A CA 4
ATOM 6071 C C . CYS A 1 88 ? -5.629 6.800 -2.788 1.00 0.00 177 CYS A C 4
ATOM 6072 O O . CYS A 1 88 ? -4.905 6.934 -3.780 1.00 0.00 177 CYS A O 4
ATOM 6080 N N . ILE A 1 89 ? -5.841 7.782 -1.897 1.00 0.00 178 ILE A N 4
ATOM 6081 C CA . ILE A 1 89 ? -5.208 9.128 -1.963 1.00 0.00 178 ILE A CA 4
ATOM 6082 C C . ILE A 1 89 ? -4.725 9.515 -0.557 1.00 0.00 178 ILE A C 4
ATOM 6083 O O . ILE A 1 89 ? -5.143 8.902 0.426 1.00 0.00 178 ILE A O 4
ATOM 6099 N N . TYR A 1 90 ? -3.854 10.536 -0.461 1.00 0.00 179 TYR A N 4
ATOM 6100 C CA . TYR A 1 90 ? -3.543 11.171 0.834 1.00 0.00 179 TYR A CA 4
ATOM 6101 C C . TYR A 1 90 ? -4.703 12.135 1.170 1.00 0.00 179 TYR A C 4
ATOM 6102 O O . TYR A 1 90 ? -5.063 12.997 0.357 1.00 0.00 179 TYR A O 4
ATOM 6120 N N . ASP A 1 91 ? -5.348 11.922 2.312 1.00 0.00 180 ASP A N 4
ATOM 6121 C CA . ASP A 1 91 ? -6.421 12.800 2.796 1.00 0.00 180 ASP A CA 4
ATOM 6122 C C . ASP A 1 91 ? -5.868 13.644 3.955 1.00 0.00 180 ASP A C 4
ATOM 6123 O O . ASP A 1 91 ? -5.331 13.099 4.943 1.00 0.00 180 ASP A O 4
ATOM 6132 N N . ASP A 1 92 ? -6.039 14.966 3.823 1.00 0.00 181 ASP A N 4
ATOM 6133 C CA . ASP A 1 92 ? -5.418 15.959 4.704 1.00 0.00 181 ASP A CA 4
ATOM 6134 C C . ASP A 1 92 ? -6.022 15.942 6.123 1.00 0.00 181 ASP A C 4
ATOM 6135 O O . ASP A 1 92 ? -5.280 16.045 7.104 1.00 0.00 181 ASP A O 4
ATOM 6144 N N . THR A 1 93 ? -7.366 15.785 6.231 1.00 0.00 182 THR A N 4
ATOM 6145 C CA . THR A 1 93 ? -8.062 15.871 7.531 1.00 0.00 182 THR A CA 4
ATOM 6146 C C . THR A 1 93 ? -7.812 14.609 8.383 1.00 0.00 182 THR A C 4
ATOM 6147 O O . THR A 1 93 ? -7.899 14.661 9.615 1.00 0.00 182 THR A O 4
ATOM 6158 N N . ARG A 1 94 ? -7.488 13.477 7.722 1.00 0.00 183 ARG A N 4
ATOM 6159 C CA . ARG A 1 94 ? -7.068 12.236 8.423 1.00 0.00 183 ARG A CA 4
ATOM 6160 C C . ARG A 1 94 ? -5.583 12.354 8.817 1.00 0.00 183 ARG A C 4
ATOM 6161 O O . ARG A 1 94 ? -5.143 11.784 9.819 1.00 0.00 183 ARG A O 4
ATOM 6182 N N . GLY A 1 95 ? -4.832 13.107 7.986 1.00 0.00 184 GLY A N 4
ATOM 6183 C CA . GLY A 1 95 ? -3.380 13.227 8.110 1.00 0.00 184 GLY A CA 4
ATOM 6184 C C . GLY A 1 95 ? -2.655 11.978 7.624 1.00 0.00 184 GLY A C 4
ATOM 6185 O O . GLY A 1 95 ? -1.528 11.711 8.046 1.00 0.00 184 GLY A O 4
ATOM 6189 N N . ASN A 1 96 ? -3.314 11.222 6.717 1.00 0.00 185 ASN A N 4
ATOM 6190 C CA . ASN A 1 96 ? -2.869 9.875 6.262 1.00 0.00 185 ASN A CA 4
ATOM 6191 C C . ASN A 1 96 ? -3.450 9.563 4.880 1.00 0.00 185 ASN A C 4
ATOM 6192 O O . ASN A 1 96 ? -4.438 10.174 4.467 1.00 0.00 185 ASN A O 4
ATOM 6203 N N . PHE A 1 97 ? -2.833 8.586 4.182 1.00 0.00 186 PHE A N 4
ATOM 6204 C CA . PHE A 1 97 ? -3.394 7.996 2.957 1.00 0.00 186 PHE A CA 4
ATOM 6205 C C . PHE A 1 97 ? -4.559 7.072 3.342 1.00 0.00 186 PHE A C 4
ATOM 6206 O O . PHE A 1 97 ? -4.397 6.218 4.206 1.00 0.00 186 PHE A O 4
ATOM 6223 N N . ILE A 1 98 ? -5.732 7.281 2.733 1.00 0.00 187 ILE A N 4
ATOM 6224 C CA . ILE A 1 98 ? -6.931 6.444 2.954 1.00 0.00 187 ILE A CA 4
ATOM 6225 C C . ILE A 1 98 ? -7.561 6.056 1.603 1.00 0.00 187 ILE A C 4
ATOM 6226 O O . ILE A 1 98 ? -7.113 6.512 0.545 1.00 0.00 187 ILE A O 4
ATOM 6242 N N . ILE A 1 99 ? -8.628 5.247 1.667 1.00 0.00 188 ILE A N 4
ATOM 6243 C CA . ILE A 1 99 ? -9.395 4.819 0.488 1.00 0.00 188 ILE A CA 4
ATOM 6244 C C . ILE A 1 99 ? -10.318 5.968 0.015 1.00 0.00 188 ILE A C 4
ATOM 6245 O O . ILE A 1 99 ? -10.857 6.712 0.851 1.00 0.00 188 ILE A O 4
ATOM 6261 N N . LYS A 1 100 ? -10.494 6.097 -1.321 1.00 0.00 189 LYS A N 4
ATOM 6262 C CA . LYS A 1 100 ? -11.325 7.162 -1.930 1.00 0.00 189 LYS A CA 4
ATOM 6263 C C . LYS A 1 100 ? -12.821 7.004 -1.593 1.00 0.00 189 LYS A C 4
ATOM 6264 O O . LYS A 1 100 ? -13.295 5.896 -1.294 1.00 0.00 189 LYS A O 4
ATOM 6283 N N . GLY A 1 101 ? -13.547 8.132 -1.688 1.00 0.00 190 GLY A N 4
ATOM 6284 C CA . GLY A 1 101 ? -14.960 8.212 -1.299 1.00 0.00 190 GLY A CA 4
ATOM 6285 C C . GLY A 1 101 ? -15.892 7.666 -2.378 1.00 0.00 190 GLY A C 4
ATOM 6286 O O . GLY A 1 101 ? -16.161 6.457 -2.398 1.00 0.00 190 GLY A O 4
ATOM 6290 N N . ASN A 1 102 ? -16.357 8.572 -3.272 1.00 0.00 191 ASN A N 4
ATOM 6291 C CA . ASN A 1 102 ? -17.267 8.271 -4.409 1.00 0.00 191 ASN A CA 4
ATOM 6292 C C . ASN A 1 102 ? -18.669 7.816 -3.907 1.00 0.00 191 ASN A C 4
ATOM 6293 O O . ASN A 1 102 ? -18.851 6.624 -3.566 1.00 0.00 191 ASN A O 4
ATOM 6305 N N . SER A 1 1 ? -4.336 -18.416 -2.354 1.00 0.00 90 SER A N 5
ATOM 6306 C CA . SER A 1 1 ? -4.432 -17.081 -1.739 1.00 0.00 90 SER A CA 5
ATOM 6307 C C . SER A 1 1 ? -3.226 -16.209 -2.152 1.00 0.00 90 SER A C 5
ATOM 6308 O O . SER A 1 1 ? -3.419 -15.097 -2.662 1.00 0.00 90 SER A O 5
ATOM 6318 N N . GLN A 1 2 ? -1.990 -16.747 -1.956 1.00 0.00 91 GLN A N 5
ATOM 6319 C CA . GLN A 1 2 ? -0.711 -16.059 -2.288 1.00 0.00 91 GLN A CA 5
ATOM 6320 C C . GLN A 1 2 ? -0.714 -15.485 -3.719 1.00 0.00 91 GLN A C 5
ATOM 6321 O O . GLN A 1 2 ? -0.436 -14.308 -3.907 1.00 0.00 91 GLN A O 5
ATOM 6335 N N . GLU A 1 3 ? -1.074 -16.333 -4.695 1.00 0.00 92 GLU A N 5
ATOM 6336 C CA . GLU A 1 3 ? -1.020 -15.992 -6.138 1.00 0.00 92 GLU A CA 5
ATOM 6337 C C . GLU A 1 3 ? -1.873 -14.744 -6.464 1.00 0.00 92 GLU A C 5
ATOM 6338 O O . GLU A 1 3 ? -1.451 -13.892 -7.231 1.00 0.00 92 GLU A O 5
ATOM 6350 N N . SER A 1 4 ? -3.040 -14.629 -5.803 1.00 0.00 93 SER A N 5
ATOM 6351 C CA . SER A 1 4 ? -3.999 -13.529 -6.014 1.00 0.00 93 SER A CA 5
ATOM 6352 C C . SER A 1 4 ? -3.432 -12.225 -5.443 1.00 0.00 93 SER A C 5
ATOM 6353 O O . SER A 1 4 ? -3.483 -11.173 -6.089 1.00 0.00 93 SER A O 5
ATOM 6361 N N . ILE A 1 5 ? -2.853 -12.339 -4.240 1.00 0.00 94 ILE A N 5
ATOM 6362 C CA . ILE A 1 5 ? -2.266 -11.208 -3.507 1.00 0.00 94 ILE A CA 5
ATOM 6363 C C . ILE A 1 5 ? -1.079 -10.620 -4.289 1.00 0.00 94 ILE A C 5
ATOM 6364 O O . ILE A 1 5 ? -1.013 -9.422 -4.509 1.00 0.00 94 ILE A O 5
ATOM 6380 N N . GLN A 1 6 ? -0.156 -11.498 -4.709 1.00 0.00 95 GLN A N 5
ATOM 6381 C CA . GLN A 1 6 ? 1.098 -11.117 -5.370 1.00 0.00 95 GLN A CA 5
ATOM 6382 C C . GLN A 1 6 ? 0.871 -10.672 -6.829 1.00 0.00 95 GLN A C 5
ATOM 6383 O O . GLN A 1 6 ? 1.677 -9.919 -7.378 1.00 0.00 95 GLN A O 5
ATOM 6397 N N . ASN A 1 7 ? -0.241 -11.123 -7.444 1.00 0.00 96 ASN A N 5
ATOM 6398 C CA . ASN A 1 7 ? -0.723 -10.542 -8.722 1.00 0.00 96 ASN A CA 5
ATOM 6399 C C . ASN A 1 7 ? -1.202 -9.093 -8.494 1.00 0.00 96 ASN A C 5
ATOM 6400 O O . ASN A 1 7 ? -0.976 -8.216 -9.334 1.00 0.00 96 ASN A O 5
ATOM 6411 N N . LYS A 1 8 ? -1.859 -8.858 -7.337 1.00 0.00 97 LYS A N 5
ATOM 6412 C CA . LYS A 1 8 ? -2.290 -7.510 -6.915 1.00 0.00 97 LYS A CA 5
ATOM 6413 C C . LYS A 1 8 ? -1.074 -6.633 -6.604 1.00 0.00 97 LYS A C 5
ATOM 6414 O O . LYS A 1 8 ? -1.088 -5.470 -6.924 1.00 0.00 97 LYS A O 5
ATOM 6433 N N . ILE A 1 9 ? -0.021 -7.219 -6.007 1.00 0.00 98 ILE A N 5
ATOM 6434 C CA . ILE A 1 9 ? 1.236 -6.498 -5.685 1.00 0.00 98 ILE A CA 5
ATOM 6435 C C . ILE A 1 9 ? 1.946 -6.060 -6.986 1.00 0.00 98 ILE A C 5
ATOM 6436 O O . ILE A 1 9 ? 2.491 -4.953 -7.067 1.00 0.00 98 ILE A O 5
ATOM 6452 N N . SER A 1 10 ? 1.883 -6.942 -7.998 1.00 0.00 99 SER A N 5
ATOM 6453 C CA . SER A 1 10 ? 2.441 -6.708 -9.343 1.00 0.00 99 SER A CA 5
ATOM 6454 C C . SER A 1 10 ? 1.787 -5.486 -10.030 1.00 0.00 99 SER A C 5
ATOM 6455 O O . SER A 1 10 ? 2.467 -4.703 -10.706 1.00 0.00 99 SER A O 5
ATOM 6463 N N . GLN A 1 11 ? 0.459 -5.354 -9.861 1.00 0.00 100 GLN A N 5
ATOM 6464 C CA . GLN A 1 11 ? -0.330 -4.272 -10.490 1.00 0.00 100 GLN A CA 5
ATOM 6465 C C . GLN A 1 11 ? -0.351 -2.983 -9.637 1.00 0.00 100 GLN A C 5
ATOM 6466 O O . GLN A 1 11 ? -0.277 -1.872 -10.174 1.00 0.00 100 GLN A O 5
ATOM 6480 N N . CYS A 1 12 ? -0.471 -3.147 -8.308 1.00 0.00 101 CYS A N 5
ATOM 6481 C CA . CYS A 1 12 ? -0.680 -2.028 -7.358 1.00 0.00 101 CYS A CA 5
ATOM 6482 C C . CYS A 1 12 ? 0.615 -1.252 -7.100 1.00 0.00 101 CYS A C 5
ATOM 6483 O O . CYS A 1 12 ? 0.567 -0.130 -6.566 1.00 0.00 101 CYS A O 5
ATOM 6491 N N . LYS A 1 13 ? 1.775 -1.848 -7.452 1.00 0.00 102 LYS A N 5
ATOM 6492 C CA . LYS A 1 13 ? 3.054 -1.146 -7.331 1.00 0.00 102 LYS A CA 5
ATOM 6493 C C . LYS A 1 13 ? 3.176 -0.039 -8.376 1.00 0.00 102 LYS A C 5
ATOM 6494 O O . LYS A 1 13 ? 2.575 -0.104 -9.459 1.00 0.00 102 LYS A O 5
ATOM 6513 N N . PHE A 1 14 ? 3.996 0.946 -8.040 1.00 0.00 103 PHE A N 5
ATOM 6514 C CA . PHE A 1 14 ? 4.305 2.076 -8.906 1.00 0.00 103 PHE A CA 5
ATOM 6515 C C . PHE A 1 14 ? 5.735 2.539 -8.617 1.00 0.00 103 PHE A C 5
ATOM 6516 O O . PHE A 1 14 ? 6.301 2.214 -7.557 1.00 0.00 103 PHE A O 5
ATOM 6533 N N . SER A 1 15 ? 6.305 3.284 -9.569 1.00 0.00 104 SER A N 5
ATOM 6534 C CA . SER A 1 15 ? 7.612 3.924 -9.418 1.00 0.00 104 SER A CA 5
ATOM 6535 C C . SER A 1 15 ? 7.548 5.005 -8.316 1.00 0.00 104 SER A C 5
ATOM 6536 O O . SER A 1 15 ? 7.069 6.122 -8.554 1.00 0.00 104 SER A O 5
ATOM 6544 N N . VAL A 1 16 ? 7.968 4.637 -7.091 1.00 0.00 105 VAL A N 5
ATOM 6545 C CA . VAL A 1 16 ? 7.992 5.560 -5.952 1.00 0.00 105 VAL A CA 5
ATOM 6546 C C . VAL A 1 16 ? 9.203 6.497 -6.086 1.00 0.00 105 VAL A C 5
ATOM 6547 O O . VAL A 1 16 ? 10.342 6.130 -5.749 1.00 0.00 105 VAL A O 5
ATOM 6560 N N . CYS A 1 17 ? 8.936 7.693 -6.615 1.00 0.00 106 CYS A N 5
ATOM 6561 C CA . CYS A 1 17 ? 9.945 8.728 -6.842 1.00 0.00 106 CYS A CA 5
ATOM 6562 C C . CYS A 1 17 ? 9.680 9.884 -5.855 1.00 0.00 106 CYS A C 5
ATOM 6563 O O . CYS A 1 17 ? 8.710 10.621 -6.041 1.00 0.00 106 CYS A O 5
ATOM 6571 N N . PRO A 1 18 ? 10.526 10.064 -4.791 1.00 0.00 107 PRO A N 5
ATOM 6572 C CA . PRO A 1 18 ? 10.284 11.075 -3.715 1.00 0.00 107 PRO A CA 5
ATOM 6573 C C . PRO A 1 18 ? 10.322 12.534 -4.235 1.00 0.00 107 PRO A C 5
ATOM 6574 O O . PRO A 1 18 ? 9.759 13.442 -3.617 1.00 0.00 107 PRO A O 5
ATOM 6585 N N . GLU A 1 19 ? 10.973 12.715 -5.399 1.00 0.00 108 GLU A N 5
ATOM 6586 C CA . GLU A 1 19 ? 11.120 14.016 -6.079 1.00 0.00 108 GLU A CA 5
ATOM 6587 C C . GLU A 1 19 ? 9.852 14.356 -6.903 1.00 0.00 108 GLU A C 5
ATOM 6588 O O . GLU A 1 19 ? 9.445 15.521 -6.975 1.00 0.00 108 GLU A O 5
ATOM 6600 N N . ARG A 1 20 ? 9.211 13.322 -7.495 1.00 0.00 109 ARG A N 5
ATOM 6601 C CA . ARG A 1 20 ? 7.991 13.494 -8.316 1.00 0.00 109 ARG A CA 5
ATOM 6602 C C . ARG A 1 20 ? 6.760 13.667 -7.416 1.00 0.00 109 ARG A C 5
ATOM 6603 O O . ARG A 1 20 ? 5.972 14.608 -7.586 1.00 0.00 109 ARG A O 5
ATOM 6624 N N . LEU A 1 21 ? 6.636 12.757 -6.434 1.00 0.00 110 LEU A N 5
ATOM 6625 C CA . LEU A 1 21 ? 5.523 12.743 -5.465 1.00 0.00 110 LEU A CA 5
ATOM 6626 C C . LEU A 1 21 ? 5.608 13.946 -4.502 1.00 0.00 110 LEU A C 5
ATOM 6627 O O . LEU A 1 21 ? 4.603 14.327 -3.895 1.00 0.00 110 LEU A O 5
ATOM 6643 N N . GLN A 1 22 ? 6.832 14.523 -4.378 1.00 0.00 111 GLN A N 5
ATOM 6644 C CA . GLN A 1 22 ? 7.162 15.592 -3.403 1.00 0.00 111 GLN A CA 5
ATOM 6645 C C . GLN A 1 22 ? 6.838 15.194 -1.948 1.00 0.00 111 GLN A C 5
ATOM 6646 O O . GLN A 1 22 ? 6.749 16.056 -1.068 1.00 0.00 111 GLN A O 5
ATOM 6660 N N . CYS A 1 23 ? 6.708 13.884 -1.709 1.00 0.00 112 CYS A N 5
ATOM 6661 C CA . CYS A 1 23 ? 6.448 13.330 -0.387 1.00 0.00 112 CYS A CA 5
ATOM 6662 C C . CYS A 1 23 ? 7.784 13.149 0.348 1.00 0.00 112 CYS A C 5
ATOM 6663 O O . CYS A 1 23 ? 8.751 12.662 -0.266 1.00 0.00 112 CYS A O 5
ATOM 6671 N N . PRO A 1 24 ? 7.885 13.566 1.653 1.00 0.00 113 PRO A N 5
ATOM 6672 C CA . PRO A 1 24 ? 9.085 13.298 2.475 1.00 0.00 113 PRO A CA 5
ATOM 6673 C C . PRO A 1 24 ? 9.352 11.781 2.569 1.00 0.00 113 PRO A C 5
ATOM 6674 O O . PRO A 1 24 ? 8.402 10.987 2.520 1.00 0.00 113 PRO A O 5
ATOM 6685 N N . LEU A 1 25 ? 10.635 11.405 2.689 1.00 0.00 114 LEU A N 5
ATOM 6686 C CA . LEU A 1 25 ? 11.079 9.995 2.699 1.00 0.00 114 LEU A CA 5
ATOM 6687 C C . LEU A 1 25 ? 10.298 9.166 3.740 1.00 0.00 114 LEU A C 5
ATOM 6688 O O . LEU A 1 25 ? 9.840 8.066 3.439 1.00 0.00 114 LEU A O 5
ATOM 6704 N N . GLU A 1 26 ? 10.118 9.749 4.944 1.00 0.00 115 GLU A N 5
ATOM 6705 C CA . GLU A 1 26 ? 9.362 9.128 6.053 1.00 0.00 115 GLU A CA 5
ATOM 6706 C C . GLU A 1 26 ? 7.883 8.844 5.679 1.00 0.00 115 GLU A C 5
ATOM 6707 O O . GLU A 1 26 ? 7.339 7.804 6.055 1.00 0.00 115 GLU A O 5
ATOM 6719 N N . ALA A 1 27 ? 7.256 9.757 4.908 1.00 0.00 116 ALA A N 5
ATOM 6720 C CA . ALA A 1 27 ? 5.839 9.628 4.488 1.00 0.00 116 ALA A CA 5
ATOM 6721 C C . ALA A 1 27 ? 5.654 8.449 3.518 1.00 0.00 116 ALA A C 5
ATOM 6722 O O . ALA A 1 27 ? 4.601 7.806 3.497 1.00 0.00 116 ALA A O 5
ATOM 6729 N N . ILE A 1 28 ? 6.706 8.171 2.727 1.00 0.00 117 ILE A N 5
ATOM 6730 C CA . ILE A 1 28 ? 6.727 7.076 1.735 1.00 0.00 117 ILE A CA 5
ATOM 6731 C C . ILE A 1 28 ? 7.811 6.048 2.108 1.00 0.00 117 ILE A C 5
ATOM 6732 O O . ILE A 1 28 ? 8.397 5.391 1.240 1.00 0.00 117 ILE A O 5
ATOM 6748 N N . GLN A 1 29 ? 8.051 5.909 3.428 1.00 0.00 118 GLN A N 5
ATOM 6749 C CA . GLN A 1 29 ? 8.945 4.891 3.999 1.00 0.00 118 GLN A CA 5
ATOM 6750 C C . GLN A 1 29 ? 8.305 3.502 3.866 1.00 0.00 118 GLN A C 5
ATOM 6751 O O . GLN A 1 29 ? 7.130 3.337 4.227 1.00 0.00 118 GLN A O 5
ATOM 6765 N N . CYS A 1 30 ? 9.046 2.522 3.310 1.00 0.00 119 CYS A N 5
ATOM 6766 C CA . CYS A 1 30 ? 8.697 1.109 3.469 1.00 0.00 119 CYS A CA 5
ATOM 6767 C C . CYS A 1 30 ? 9.074 0.690 4.907 1.00 0.00 119 CYS A C 5
ATOM 6768 O O . CYS A 1 30 ? 10.269 0.609 5.227 1.00 0.00 119 CYS A O 5
ATOM 6776 N N . PRO A 1 31 ? 8.070 0.427 5.798 1.00 0.00 120 PRO A N 5
ATOM 6777 C CA . PRO A 1 31 ? 8.317 0.120 7.232 1.00 0.00 120 PRO A CA 5
ATOM 6778 C C . PRO A 1 31 ? 8.933 -1.280 7.444 1.00 0.00 120 PRO A C 5
ATOM 6779 O O . PRO A 1 31 ? 9.400 -1.599 8.541 1.00 0.00 120 PRO A O 5
ATOM 6790 N N . ILE A 1 32 ? 8.935 -2.101 6.378 1.00 0.00 121 ILE A N 5
ATOM 6791 C CA . ILE A 1 32 ? 9.491 -3.461 6.400 1.00 0.00 121 ILE A CA 5
ATOM 6792 C C . ILE A 1 32 ? 11.027 -3.379 6.336 1.00 0.00 121 ILE A C 5
ATOM 6793 O O . ILE A 1 32 ? 11.738 -3.930 7.179 1.00 0.00 121 ILE A O 5
ATOM 6809 N N . THR A 1 33 ? 11.508 -2.647 5.322 1.00 0.00 122 THR A N 5
ATOM 6810 C CA . THR A 1 33 ? 12.938 -2.552 4.963 1.00 0.00 122 THR A CA 5
ATOM 6811 C C . THR A 1 33 ? 13.640 -1.360 5.641 1.00 0.00 122 THR A C 5
ATOM 6812 O O . THR A 1 33 ? 14.875 -1.284 5.624 1.00 0.00 122 THR A O 5
ATOM 6823 N N . LEU A 1 34 ? 12.839 -0.443 6.227 1.00 0.00 123 LEU A N 5
ATOM 6824 C CA . LEU A 1 34 ? 13.335 0.791 6.874 1.00 0.00 123 LEU A CA 5
ATOM 6825 C C . LEU A 1 34 ? 14.068 1.695 5.867 1.00 0.00 123 LEU A C 5
ATOM 6826 O O . LEU A 1 34 ? 15.036 2.373 6.212 1.00 0.00 123 LEU A O 5
ATOM 6842 N N . GLU A 1 35 ? 13.546 1.745 4.634 1.00 0.00 124 GLU A N 5
ATOM 6843 C CA . GLU A 1 35 ? 14.099 2.583 3.562 1.00 0.00 124 GLU A CA 5
ATOM 6844 C C . GLU A 1 35 ? 12.958 3.058 2.657 1.00 0.00 124 GLU A C 5
ATOM 6845 O O . GLU A 1 35 ? 11.914 2.394 2.562 1.00 0.00 124 GLU A O 5
ATOM 6857 N N . GLN A 1 36 ? 13.149 4.223 2.033 1.00 0.00 125 GLN A N 5
ATOM 6858 C CA . GLN A 1 36 ? 12.229 4.740 1.019 1.00 0.00 125 GLN A CA 5
ATOM 6859 C C . GLN A 1 36 ? 12.440 3.931 -0.293 1.00 0.00 125 GLN A C 5
ATOM 6860 O O . GLN A 1 36 ? 13.535 3.979 -0.865 1.00 0.00 125 GLN A O 5
ATOM 6874 N N . PRO A 1 37 ? 11.412 3.152 -0.771 1.00 0.00 126 PRO A N 5
ATOM 6875 C CA . PRO A 1 37 ? 11.559 2.256 -1.941 1.00 0.00 126 PRO A CA 5
ATOM 6876 C C . PRO A 1 37 ? 11.556 3.002 -3.289 1.00 0.00 126 PRO A C 5
ATOM 6877 O O . PRO A 1 37 ? 11.105 4.146 -3.385 1.00 0.00 126 PRO A O 5
ATOM 6888 N N . GLU A 1 38 ? 12.075 2.317 -4.318 1.00 0.00 127 GLU A N 5
ATOM 6889 C CA . GLU A 1 38 ? 12.014 2.787 -5.721 1.00 0.00 127 GLU A CA 5
ATOM 6890 C C . GLU A 1 38 ? 10.700 2.300 -6.366 1.00 0.00 127 GLU A C 5
ATOM 6891 O O . GLU A 1 38 ? 10.233 2.858 -7.360 1.00 0.00 127 GLU A O 5
ATOM 6903 N N . LYS A 1 39 ? 10.116 1.251 -5.763 1.00 0.00 128 LYS A N 5
ATOM 6904 C CA . LYS A 1 39 ? 8.854 0.645 -6.182 1.00 0.00 128 LYS A CA 5
ATOM 6905 C C . LYS A 1 39 ? 8.112 0.162 -4.931 1.00 0.00 128 LYS A C 5
ATOM 6906 O O . LYS A 1 39 ? 8.711 -0.438 -4.029 1.00 0.00 128 LYS A O 5
ATOM 6925 N N . GLY A 1 40 ? 6.818 0.454 -4.866 1.00 0.00 129 GLY A N 5
ATOM 6926 C CA . GLY A 1 40 ? 6.021 0.120 -3.698 1.00 0.00 129 GLY A CA 5
ATOM 6927 C C . GLY A 1 40 ? 4.547 0.165 -3.993 1.00 0.00 129 GLY A C 5
ATOM 6928 O O . GLY A 1 40 ? 4.127 0.721 -5.006 1.00 0.00 129 GLY A O 5
ATOM 6932 N N . ILE A 1 41 ? 3.767 -0.390 -3.070 1.00 0.00 130 ILE A N 5
ATOM 6933 C CA . ILE A 1 41 ? 2.330 -0.630 -3.214 1.00 0.00 130 ILE A CA 5
ATOM 6934 C C . ILE A 1 41 ? 1.578 0.038 -2.040 1.00 0.00 130 ILE A C 5
ATOM 6935 O O . ILE A 1 41 ? 2.159 0.254 -0.963 1.00 0.00 130 ILE A O 5
ATOM 6951 N N . PHE A 1 42 ? 0.299 0.361 -2.251 1.00 0.00 131 PHE A N 5
ATOM 6952 C CA . PHE A 1 42 ? -0.590 0.843 -1.179 1.00 0.00 131 PHE A CA 5
ATOM 6953 C C . PHE A 1 42 ? -1.372 -0.340 -0.601 1.00 0.00 131 PHE A C 5
ATOM 6954 O O . PHE A 1 42 ? -2.147 -0.980 -1.311 1.00 0.00 131 PHE A O 5
ATOM 6971 N N . VAL A 1 43 ? -1.123 -0.656 0.681 1.00 0.00 132 VAL A N 5
ATOM 6972 C CA . VAL A 1 43 ? -1.888 -1.661 1.438 1.00 0.00 132 VAL A CA 5
ATOM 6973 C C . VAL A 1 43 ? -2.450 -0.969 2.683 1.00 0.00 132 VAL A C 5
ATOM 6974 O O . VAL A 1 43 ? -1.686 -0.379 3.461 1.00 0.00 132 VAL A O 5
ATOM 6987 N N . LYS A 1 44 ? -3.780 -1.009 2.838 1.00 0.00 133 LYS A N 5
ATOM 6988 C CA . LYS A 1 44 ? -4.452 -0.449 4.004 1.00 0.00 133 LYS A CA 5
ATOM 6989 C C . LYS A 1 44 ? -4.088 -1.230 5.276 1.00 0.00 133 LYS A C 5
ATOM 6990 O O . LYS A 1 44 ? -4.260 -2.460 5.355 1.00 0.00 133 LYS A O 5
ATOM 7009 N N . ASN A 1 45 ? -3.499 -0.511 6.238 1.00 0.00 134 ASN A N 5
ATOM 7010 C CA . ASN A 1 45 ? -3.429 -0.958 7.625 1.00 0.00 134 ASN A CA 5
ATOM 7011 C C . ASN A 1 45 ? -4.856 -0.809 8.187 1.00 0.00 134 ASN A C 5
ATOM 7012 O O . ASN A 1 45 ? -5.237 0.247 8.735 1.00 0.00 134 ASN A O 5
ATOM 7023 N N . SER A 1 46 ? -5.652 -1.861 7.917 1.00 0.00 135 SER A N 5
ATOM 7024 C CA . SER A 1 46 ? -7.104 -1.884 8.109 1.00 0.00 135 SER A CA 5
ATOM 7025 C C . SER A 1 46 ? -7.474 -1.829 9.599 1.00 0.00 135 SER A C 5
ATOM 7026 O O . SER A 1 46 ? -8.180 -0.915 10.034 1.00 0.00 135 SER A O 5
ATOM 7034 N N . ASP A 1 47 ? -6.962 -2.794 10.375 1.00 0.00 136 ASP A N 5
ATOM 7035 C CA . ASP A 1 47 ? -7.276 -2.922 11.815 1.00 0.00 136 ASP A CA 5
ATOM 7036 C C . ASP A 1 47 ? -6.640 -1.782 12.633 1.00 0.00 136 ASP A C 5
ATOM 7037 O O . ASP A 1 47 ? -7.193 -1.355 13.656 1.00 0.00 136 ASP A O 5
ATOM 7046 N N . GLY A 1 48 ? -5.469 -1.307 12.165 1.00 0.00 137 GLY A N 5
ATOM 7047 C CA . GLY A 1 48 ? -4.738 -0.237 12.837 1.00 0.00 137 GLY A CA 5
ATOM 7048 C C . GLY A 1 48 ? -5.511 1.077 12.882 1.00 0.00 137 GLY A C 5
ATOM 7049 O O . GLY A 1 48 ? -5.869 1.554 13.967 1.00 0.00 137 GLY A O 5
ATOM 7053 N N . SER A 1 49 ? -5.790 1.658 11.703 1.00 0.00 138 SER A N 5
ATOM 7054 C CA . SER A 1 49 ? -6.502 2.954 11.595 1.00 0.00 138 SER A CA 5
ATOM 7055 C C . SER A 1 49 ? -7.332 3.059 10.298 1.00 0.00 138 SER A C 5
ATOM 7056 O O . SER A 1 49 ? -7.902 4.126 10.025 1.00 0.00 138 SER A O 5
ATOM 7064 N N . ASP A 1 50 ? -7.400 1.948 9.513 1.00 0.00 139 ASP A N 5
ATOM 7065 C CA . ASP A 1 50 ? -8.111 1.890 8.199 1.00 0.00 139 ASP A CA 5
ATOM 7066 C C . ASP A 1 50 ? -7.423 2.811 7.144 1.00 0.00 139 ASP A C 5
ATOM 7067 O O . ASP A 1 50 ? -7.998 3.156 6.103 1.00 0.00 139 ASP A O 5
ATOM 7076 N N . VAL A 1 51 ? -6.138 3.118 7.406 1.00 0.00 140 VAL A N 5
ATOM 7077 C CA . VAL A 1 51 ? -5.320 4.077 6.610 1.00 0.00 140 VAL A CA 5
ATOM 7078 C C . VAL A 1 51 ? -4.305 3.294 5.757 1.00 0.00 140 VAL A C 5
ATOM 7079 O O . VAL A 1 51 ? -3.769 2.284 6.223 1.00 0.00 140 VAL A O 5
ATOM 7092 N N . CYS A 1 52 ? -4.017 3.766 4.525 1.00 0.00 141 CYS A N 5
ATOM 7093 C CA . CYS A 1 52 ? -3.097 3.061 3.608 1.00 0.00 141 CYS A CA 5
ATOM 7094 C C . CYS A 1 52 ? -1.648 3.480 3.887 1.00 0.00 141 CYS A C 5
ATOM 7095 O O . CYS A 1 52 ? -1.372 4.651 4.179 1.00 0.00 141 CYS A O 5
ATOM 7103 N N . THR A 1 53 ? -0.747 2.497 3.820 1.00 0.00 142 THR A N 5
ATOM 7104 C CA . THR A 1 53 ? 0.690 2.670 4.058 1.00 0.00 142 THR A CA 5
ATOM 7105 C C . THR A 1 53 ? 1.452 2.096 2.844 1.00 0.00 142 THR A C 5
ATOM 7106 O O . THR A 1 53 ? 0.973 1.151 2.194 1.00 0.00 142 THR A O 5
ATOM 7117 N N . LEU A 1 54 ? 2.612 2.686 2.530 1.00 0.00 143 LEU A N 5
ATOM 7118 C CA . LEU A 1 54 ? 3.430 2.275 1.389 1.00 0.00 143 LEU A CA 5
ATOM 7119 C C . LEU A 1 54 ? 4.415 1.175 1.821 1.00 0.00 143 LEU A C 5
ATOM 7120 O O . LEU A 1 54 ? 5.194 1.359 2.763 1.00 0.00 143 LEU A O 5
ATOM 7136 N N . PHE A 1 55 ? 4.357 0.036 1.129 1.00 0.00 144 PHE A N 5
ATOM 7137 C CA . PHE A 1 55 ? 5.248 -1.110 1.353 1.00 0.00 144 PHE A CA 5
ATOM 7138 C C . PHE A 1 55 ? 6.002 -1.400 0.064 1.00 0.00 144 PHE A C 5
ATOM 7139 O O . PHE A 1 55 ? 5.377 -1.449 -0.988 1.00 0.00 144 PHE A O 5
ATOM 7156 N N . ASP A 1 56 ? 7.330 -1.592 0.141 1.00 0.00 145 ASP A N 5
ATOM 7157 C CA . ASP A 1 56 ? 8.149 -1.992 -1.024 1.00 0.00 145 ASP A CA 5
ATOM 7158 C C . ASP A 1 56 ? 7.560 -3.262 -1.654 1.00 0.00 145 ASP A C 5
ATOM 7159 O O . ASP A 1 56 ? 7.279 -4.227 -0.933 1.00 0.00 145 ASP A O 5
ATOM 7168 N N . ALA A 1 57 ? 7.372 -3.236 -2.983 1.00 0.00 146 ALA A N 5
ATOM 7169 C CA . ALA A 1 57 ? 6.676 -4.299 -3.724 1.00 0.00 146 ALA A CA 5
ATOM 7170 C C . ALA A 1 57 ? 7.313 -5.678 -3.478 1.00 0.00 146 ALA A C 5
ATOM 7171 O O . ALA A 1 57 ? 6.610 -6.638 -3.162 1.00 0.00 146 ALA A O 5
ATOM 7178 N N . ALA A 1 58 ? 8.652 -5.736 -3.558 1.00 0.00 147 ALA A N 5
ATOM 7179 C CA . ALA A 1 58 ? 9.414 -6.988 -3.407 1.00 0.00 147 ALA A CA 5
ATOM 7180 C C . ALA A 1 58 ? 9.421 -7.475 -1.947 1.00 0.00 147 ALA A C 5
ATOM 7181 O O . ALA A 1 58 ? 9.426 -8.682 -1.693 1.00 0.00 147 ALA A O 5
ATOM 7188 N N . ALA A 1 59 ? 9.422 -6.523 -1.001 1.00 0.00 148 ALA A N 5
ATOM 7189 C CA . ALA A 1 59 ? 9.499 -6.806 0.445 1.00 0.00 148 ALA A CA 5
ATOM 7190 C C . ALA A 1 59 ? 8.183 -7.385 0.976 1.00 0.00 148 ALA A C 5
ATOM 7191 O O . ALA A 1 59 ? 8.183 -8.335 1.757 1.00 0.00 148 ALA A O 5
ATOM 7198 N N . PHE A 1 60 ? 7.063 -6.787 0.543 1.00 0.00 149 PHE A N 5
ATOM 7199 C CA . PHE A 1 60 ? 5.720 -7.213 0.950 1.00 0.00 149 PHE A CA 5
ATOM 7200 C C . PHE A 1 60 ? 5.366 -8.545 0.266 1.00 0.00 149 PHE A C 5
ATOM 7201 O O . PHE A 1 60 ? 4.819 -9.450 0.899 1.00 0.00 149 PHE A O 5
ATOM 7218 N N . SER A 1 61 ? 5.716 -8.658 -1.035 1.00 0.00 150 SER A N 5
ATOM 7219 C CA . SER A 1 61 ? 5.522 -9.892 -1.821 1.00 0.00 150 SER A CA 5
ATOM 7220 C C . SER A 1 61 ? 6.365 -11.044 -1.249 1.00 0.00 150 SER A C 5
ATOM 7221 O O . SER A 1 61 ? 5.977 -12.211 -1.345 1.00 0.00 150 SER A O 5
ATOM 7229 N N . ARG A 1 62 ? 7.516 -10.694 -0.641 1.00 0.00 151 ARG A N 5
ATOM 7230 C CA . ARG A 1 62 ? 8.348 -11.658 0.088 1.00 0.00 151 ARG A CA 5
ATOM 7231 C C . ARG A 1 62 ? 7.557 -12.244 1.258 1.00 0.00 151 ARG A C 5
ATOM 7232 O O . ARG A 1 62 ? 7.446 -13.463 1.371 1.00 0.00 151 ARG A O 5
ATOM 7253 N N . LEU A 1 63 ? 6.979 -11.348 2.085 1.00 0.00 152 LEU A N 5
ATOM 7254 C CA . LEU A 1 63 ? 6.200 -11.726 3.282 1.00 0.00 152 LEU A CA 5
ATOM 7255 C C . LEU A 1 63 ? 5.055 -12.691 2.920 1.00 0.00 152 LEU A C 5
ATOM 7256 O O . LEU A 1 63 ? 4.853 -13.703 3.594 1.00 0.00 152 LEU A O 5
ATOM 7272 N N . VAL A 1 64 ? 4.345 -12.379 1.816 1.00 0.00 153 VAL A N 5
ATOM 7273 C CA . VAL A 1 64 ? 3.208 -13.181 1.347 1.00 0.00 153 VAL A CA 5
ATOM 7274 C C . VAL A 1 64 ? 3.705 -14.555 0.865 1.00 0.00 153 VAL A C 5
ATOM 7275 O O . VAL A 1 64 ? 3.148 -15.594 1.234 1.00 0.00 153 VAL A O 5
ATOM 7288 N N . GLY A 1 65 ? 4.804 -14.526 0.080 1.00 0.00 154 GLY A N 5
ATOM 7289 C CA . GLY A 1 65 ? 5.457 -15.734 -0.439 1.00 0.00 154 GLY A CA 5
ATOM 7290 C C . GLY A 1 65 ? 5.966 -16.669 0.663 1.00 0.00 154 GLY A C 5
ATOM 7291 O O . GLY A 1 65 ? 6.080 -17.879 0.455 1.00 0.00 154 GLY A O 5
ATOM 7295 N N . GLU A 1 66 ? 6.291 -16.090 1.834 1.00 0.00 155 GLU A N 5
ATOM 7296 C CA . GLU A 1 66 ? 6.695 -16.858 3.028 1.00 0.00 155 GLU A CA 5
ATOM 7297 C C . GLU A 1 66 ? 5.462 -17.458 3.738 1.00 0.00 155 GLU A C 5
ATOM 7298 O O . GLU A 1 66 ? 5.524 -18.567 4.275 1.00 0.00 155 GLU A O 5
ATOM 7310 N N . GLY A 1 67 ? 4.342 -16.725 3.696 1.00 0.00 156 GLY A N 5
ATOM 7311 C CA . GLY A 1 67 ? 3.140 -17.062 4.471 1.00 0.00 156 GLY A CA 5
ATOM 7312 C C . GLY A 1 67 ? 3.110 -16.329 5.810 1.00 0.00 156 GLY A C 5
ATOM 7313 O O . GLY A 1 67 ? 2.545 -16.820 6.791 1.00 0.00 156 GLY A O 5
ATOM 7317 N N . LEU A 1 68 ? 3.744 -15.150 5.831 1.00 0.00 157 LEU A N 5
ATOM 7318 C CA . LEU A 1 68 ? 3.769 -14.235 6.980 1.00 0.00 157 LEU A CA 5
ATOM 7319 C C . LEU A 1 68 ? 2.599 -13.229 6.865 1.00 0.00 157 LEU A C 5
ATOM 7320 O O . LEU A 1 68 ? 2.247 -12.830 5.747 1.00 0.00 157 LEU A O 5
ATOM 7336 N N . PRO A 1 69 ? 1.965 -12.823 8.012 1.00 0.00 158 PRO A N 5
ATOM 7337 C CA . PRO A 1 69 ? 0.878 -11.813 8.015 1.00 0.00 158 PRO A CA 5
ATOM 7338 C C . PRO A 1 69 ? 1.410 -10.371 7.854 1.00 0.00 158 PRO A C 5
ATOM 7339 O O . PRO A 1 69 ? 2.614 -10.160 7.682 1.00 0.00 158 PRO A O 5
ATOM 7350 N N . HIS A 1 70 ? 0.479 -9.398 7.894 1.00 0.00 159 HIS A N 5
ATOM 7351 C CA . HIS A 1 70 ? 0.756 -7.970 7.656 1.00 0.00 159 HIS A CA 5
ATOM 7352 C C . HIS A 1 70 ? 1.879 -7.461 8.594 1.00 0.00 159 HIS A C 5
ATOM 7353 O O . HIS A 1 70 ? 1.801 -7.675 9.799 1.00 0.00 159 HIS A O 5
ATOM 7367 N N . PRO A 1 71 ? 2.928 -6.772 8.052 1.00 0.00 160 PRO A N 5
ATOM 7368 C CA . PRO A 1 71 ? 4.144 -6.405 8.833 1.00 0.00 160 PRO A CA 5
ATOM 7369 C C . PRO A 1 71 ? 3.863 -5.480 10.042 1.00 0.00 160 PRO A C 5
ATOM 7370 O O . PRO A 1 71 ? 4.631 -5.475 11.011 1.00 0.00 160 PRO A O 5
ATOM 7381 N N . LEU A 1 72 ? 2.746 -4.724 9.988 1.00 0.00 161 LEU A N 5
ATOM 7382 C CA . LEU A 1 72 ? 2.428 -3.692 10.997 1.00 0.00 161 LEU A CA 5
ATOM 7383 C C . LEU A 1 72 ? 1.355 -4.170 11.986 1.00 0.00 161 LEU A C 5
ATOM 7384 O O . LEU A 1 72 ? 1.590 -4.188 13.197 1.00 0.00 161 LEU A O 5
ATOM 7400 N N . THR A 1 73 ? 0.182 -4.573 11.466 1.00 0.00 162 THR A N 5
ATOM 7401 C CA . THR A 1 73 ? -1.001 -4.902 12.309 1.00 0.00 162 THR A CA 5
ATOM 7402 C C . THR A 1 73 ? -1.187 -6.429 12.447 1.00 0.00 162 THR A C 5
ATOM 7403 O O . THR A 1 73 ? -2.028 -6.887 13.236 1.00 0.00 162 THR A O 5
ATOM 7414 N N . ARG A 1 74 ? -0.401 -7.204 11.666 1.00 0.00 163 ARG A N 5
ATOM 7415 C CA . ARG A 1 74 ? -0.370 -8.682 11.723 1.00 0.00 163 ARG A CA 5
ATOM 7416 C C . ARG A 1 74 ? -1.714 -9.315 11.331 1.00 0.00 163 ARG A C 5
ATOM 7417 O O . ARG A 1 74 ? -2.009 -10.455 11.701 1.00 0.00 163 ARG A O 5
ATOM 7438 N N . GLU A 1 75 ? -2.506 -8.575 10.536 1.00 0.00 164 GLU A N 5
ATOM 7439 C CA . GLU A 1 75 ? -3.751 -9.080 9.938 1.00 0.00 164 GLU A CA 5
ATOM 7440 C C . GLU A 1 75 ? -3.441 -10.071 8.799 1.00 0.00 164 GLU A C 5
ATOM 7441 O O . GLU A 1 75 ? -2.363 -9.999 8.203 1.00 0.00 164 GLU A O 5
ATOM 7453 N N . PRO A 1 76 ? -4.377 -11.016 8.477 1.00 0.00 165 PRO A N 5
ATOM 7454 C CA . PRO A 1 76 ? -4.176 -11.969 7.374 1.00 0.00 165 PRO A CA 5
ATOM 7455 C C . PRO A 1 76 ? -4.159 -11.222 6.018 1.00 0.00 165 PRO A C 5
ATOM 7456 O O . PRO A 1 76 ? -5.163 -10.594 5.638 1.00 0.00 165 PRO A O 5
ATOM 7467 N N . ILE A 1 77 ? -2.982 -11.231 5.340 1.00 0.00 166 ILE A N 5
ATOM 7468 C CA . ILE A 1 77 ? -2.797 -10.515 4.069 1.00 0.00 166 ILE A CA 5
ATOM 7469 C C . ILE A 1 77 ? -3.731 -11.101 3.002 1.00 0.00 166 ILE A C 5
ATOM 7470 O O . ILE A 1 77 ? -3.840 -12.324 2.863 1.00 0.00 166 ILE A O 5
ATOM 7486 N N . THR A 1 78 ? -4.389 -10.209 2.262 1.00 0.00 167 THR A N 5
ATOM 7487 C CA . THR A 1 78 ? -5.377 -10.560 1.240 1.00 0.00 167 THR A CA 5
ATOM 7488 C C . THR A 1 78 ? -5.367 -9.503 0.123 1.00 0.00 167 THR A C 5
ATOM 7489 O O . THR A 1 78 ? -4.840 -8.395 0.308 1.00 0.00 167 THR A O 5
ATOM 7500 N N . ALA A 1 79 ? -5.958 -9.866 -1.030 1.00 0.00 168 ALA A N 5
ATOM 7501 C CA . ALA A 1 79 ? -6.147 -8.947 -2.170 1.00 0.00 168 ALA A CA 5
ATOM 7502 C C . ALA A 1 79 ? -7.140 -7.820 -1.809 1.00 0.00 168 ALA A C 5
ATOM 7503 O O . ALA A 1 79 ? -7.177 -6.782 -2.473 1.00 0.00 168 ALA A O 5
ATOM 7510 N N . SER A 1 80 ? -7.932 -8.048 -0.737 1.00 0.00 169 SER A N 5
ATOM 7511 C CA . SER A 1 80 ? -8.919 -7.082 -0.236 1.00 0.00 169 SER A CA 5
ATOM 7512 C C . SER A 1 80 ? -8.240 -5.863 0.432 1.00 0.00 169 SER A C 5
ATOM 7513 O O . SER A 1 80 ? -8.684 -4.725 0.249 1.00 0.00 169 SER A O 5
ATOM 7521 N N . ILE A 1 81 ? -7.169 -6.107 1.216 1.00 0.00 170 ILE A N 5
ATOM 7522 C CA . ILE A 1 81 ? -6.482 -5.026 1.967 1.00 0.00 170 ILE A CA 5
ATOM 7523 C C . ILE A 1 81 ? -5.423 -4.307 1.120 1.00 0.00 170 ILE A C 5
ATOM 7524 O O . ILE A 1 81 ? -4.928 -3.255 1.525 1.00 0.00 170 ILE A O 5
ATOM 7540 N N . ILE A 1 82 ? -5.069 -4.845 -0.056 1.00 0.00 171 ILE A N 5
ATOM 7541 C CA . ILE A 1 82 ? -4.152 -4.150 -0.977 1.00 0.00 171 ILE A CA 5
ATOM 7542 C C . ILE A 1 82 ? -4.980 -3.459 -2.075 1.00 0.00 171 ILE A C 5
ATOM 7543 O O . ILE A 1 82 ? -5.906 -4.049 -2.643 1.00 0.00 171 ILE A O 5
ATOM 7559 N N . VAL A 1 83 ? -4.647 -2.194 -2.340 1.00 0.00 172 VAL A N 5
ATOM 7560 C CA . VAL A 1 83 ? -5.400 -1.313 -3.250 1.00 0.00 172 VAL A CA 5
ATOM 7561 C C . VAL A 1 83 ? -4.451 -0.671 -4.271 1.00 0.00 172 VAL A C 5
ATOM 7562 O O . VAL A 1 83 ? -3.226 -0.805 -4.172 1.00 0.00 172 VAL A O 5
ATOM 7575 N N . LYS A 1 84 ? -5.042 0.052 -5.223 1.00 0.00 173 LYS A N 5
ATOM 7576 C CA . LYS A 1 84 ? -4.308 0.748 -6.290 1.00 0.00 173 LYS A CA 5
ATOM 7577 C C . LYS A 1 84 ? -4.036 2.214 -5.883 1.00 0.00 173 LYS A C 5
ATOM 7578 O O . LYS A 1 84 ? -4.656 2.726 -4.938 1.00 0.00 173 LYS A O 5
ATOM 7597 N N . HIS A 1 85 ? -3.104 2.875 -6.602 1.00 0.00 174 HIS A N 5
ATOM 7598 C CA . HIS A 1 85 ? -2.744 4.290 -6.356 1.00 0.00 174 HIS A CA 5
ATOM 7599 C C . HIS A 1 85 ? -3.960 5.250 -6.457 1.00 0.00 174 HIS A C 5
ATOM 7600 O O . HIS A 1 85 ? -4.068 6.180 -5.663 1.00 0.00 174 HIS A O 5
ATOM 7615 N N . GLU A 1 86 ? -4.867 5.030 -7.436 1.00 0.00 175 GLU A N 5
ATOM 7616 C CA . GLU A 1 86 ? -6.093 5.858 -7.592 1.00 0.00 175 GLU A CA 5
ATOM 7617 C C . GLU A 1 86 ? -7.278 5.285 -6.776 1.00 0.00 175 GLU A C 5
ATOM 7618 O O . GLU A 1 86 ? -8.350 5.897 -6.728 1.00 0.00 175 GLU A O 5
ATOM 7630 N N . GLU A 1 87 ? -7.085 4.111 -6.140 1.00 0.00 176 GLU A N 5
ATOM 7631 C CA . GLU A 1 87 ? -8.109 3.492 -5.267 1.00 0.00 176 GLU A CA 5
ATOM 7632 C C . GLU A 1 87 ? -7.964 4.040 -3.827 1.00 0.00 176 GLU A C 5
ATOM 7633 O O . GLU A 1 87 ? -8.904 4.006 -3.025 1.00 0.00 176 GLU A O 5
ATOM 7645 N N . CYS A 1 88 ? -6.766 4.549 -3.517 1.00 0.00 177 CYS A N 5
ATOM 7646 C CA . CYS A 1 88 ? -6.512 5.336 -2.308 1.00 0.00 177 CYS A CA 5
ATOM 7647 C C . CYS A 1 88 ? -6.440 6.824 -2.688 1.00 0.00 177 CYS A C 5
ATOM 7648 O O . CYS A 1 88 ? -5.933 7.175 -3.761 1.00 0.00 177 CYS A O 5
ATOM 7656 N N . ILE A 1 89 ? -6.978 7.692 -1.822 1.00 0.00 178 ILE A N 5
ATOM 7657 C CA . ILE A 1 89 ? -6.958 9.159 -1.995 1.00 0.00 178 ILE A CA 5
ATOM 7658 C C . ILE A 1 89 ? -6.501 9.792 -0.676 1.00 0.00 178 ILE A C 5
ATOM 7659 O O . ILE A 1 89 ? -6.615 9.157 0.382 1.00 0.00 178 ILE A O 5
ATOM 7675 N N . TYR A 1 90 ? -5.984 11.030 -0.721 1.00 0.00 179 TYR A N 5
ATOM 7676 C CA . TYR A 1 90 ? -5.752 11.802 0.509 1.00 0.00 179 TYR A CA 5
ATOM 7677 C C . TYR A 1 90 ? -7.128 12.301 1.001 1.00 0.00 179 TYR A C 5
ATOM 7678 O O . TYR A 1 90 ? -7.891 12.903 0.227 1.00 0.00 179 TYR A O 5
ATOM 7696 N N . ASP A 1 91 ? -7.494 11.959 2.234 1.00 0.00 180 ASP A N 5
ATOM 7697 C CA . ASP A 1 91 ? -8.729 12.454 2.847 1.00 0.00 180 ASP A CA 5
ATOM 7698 C C . ASP A 1 91 ? -8.368 13.626 3.761 1.00 0.00 180 ASP A C 5
ATOM 7699 O O . ASP A 1 91 ? -7.461 13.505 4.602 1.00 0.00 180 ASP A O 5
ATOM 7708 N N . ASP A 1 92 ? -9.095 14.736 3.588 1.00 0.00 181 ASP A N 5
ATOM 7709 C CA . ASP A 1 92 ? -8.846 15.998 4.293 1.00 0.00 181 ASP A CA 5
ATOM 7710 C C . ASP A 1 92 ? -9.209 15.896 5.788 1.00 0.00 181 ASP A C 5
ATOM 7711 O O . ASP A 1 92 ? -8.535 16.493 6.632 1.00 0.00 181 ASP A O 5
ATOM 7720 N N . THR A 1 93 ? -10.267 15.117 6.110 1.00 0.00 182 THR A N 5
ATOM 7721 C CA . THR A 1 93 ? -10.720 14.943 7.502 1.00 0.00 182 THR A CA 5
ATOM 7722 C C . THR A 1 93 ? -9.763 14.011 8.283 1.00 0.00 182 THR A C 5
ATOM 7723 O O . THR A 1 93 ? -9.623 14.136 9.503 1.00 0.00 182 THR A O 5
ATOM 7734 N N . ARG A 1 94 ? -9.106 13.086 7.555 1.00 0.00 183 ARG A N 5
ATOM 7735 C CA . ARG A 1 94 ? -8.079 12.179 8.110 1.00 0.00 183 ARG A CA 5
ATOM 7736 C C . ARG A 1 94 ? -6.711 12.875 8.191 1.00 0.00 183 ARG A C 5
ATOM 7737 O O . ARG A 1 94 ? -5.911 12.586 9.084 1.00 0.00 183 ARG A O 5
ATOM 7758 N N . GLY A 1 95 ? -6.465 13.779 7.236 1.00 0.00 184 GLY A N 5
ATOM 7759 C CA . GLY A 1 95 ? -5.164 14.426 7.080 1.00 0.00 184 GLY A CA 5
ATOM 7760 C C . GLY A 1 95 ? -4.100 13.485 6.516 1.00 0.00 184 GLY A C 5
ATOM 7761 O O . GLY A 1 95 ? -2.899 13.701 6.722 1.00 0.00 184 GLY A O 5
ATOM 7765 N N . ASN A 1 96 ? -4.548 12.445 5.786 1.00 0.00 185 ASN A N 5
ATOM 7766 C CA . ASN A 1 96 ? -3.658 11.376 5.278 1.00 0.00 185 ASN A CA 5
ATOM 7767 C C . ASN A 1 96 ? -4.390 10.553 4.200 1.00 0.00 185 ASN A C 5
ATOM 7768 O O . ASN A 1 96 ? -5.630 10.558 4.135 1.00 0.00 185 ASN A O 5
ATOM 7779 N N . PHE A 1 97 ? -3.593 9.860 3.371 1.00 0.00 186 PHE A N 5
ATOM 7780 C CA . PHE A 1 97 ? -4.066 8.916 2.360 1.00 0.00 186 PHE A CA 5
ATOM 7781 C C . PHE A 1 97 ? -4.750 7.698 3.014 1.00 0.00 186 PHE A C 5
ATOM 7782 O O . PHE A 1 97 ? -4.128 6.960 3.783 1.00 0.00 186 PHE A O 5
ATOM 7799 N N . ILE A 1 98 ? -6.035 7.522 2.694 1.00 0.00 187 ILE A N 5
ATOM 7800 C CA . ILE A 1 98 ? -6.845 6.356 3.079 1.00 0.00 187 ILE A CA 5
ATOM 7801 C C . ILE A 1 98 ? -7.514 5.800 1.810 1.00 0.00 187 ILE A C 5
ATOM 7802 O O . ILE A 1 98 ? -7.321 6.346 0.722 1.00 0.00 187 ILE A O 5
ATOM 7818 N N . ILE A 1 99 ? -8.301 4.727 1.952 1.00 0.00 188 ILE A N 5
ATOM 7819 C CA . ILE A 1 99 ? -8.995 4.094 0.814 1.00 0.00 188 ILE A CA 5
ATOM 7820 C C . ILE A 1 99 ? -10.309 4.847 0.532 1.00 0.00 188 ILE A C 5
ATOM 7821 O O . ILE A 1 99 ? -10.855 5.515 1.422 1.00 0.00 188 ILE A O 5
ATOM 7837 N N . LYS A 1 100 ? -10.794 4.737 -0.711 1.00 0.00 189 LYS A N 5
ATOM 7838 C CA . LYS A 1 100 ? -12.069 5.317 -1.148 1.00 0.00 189 LYS A CA 5
ATOM 7839 C C . LYS A 1 100 ? -13.275 4.724 -0.392 1.00 0.00 189 LYS A C 5
ATOM 7840 O O . LYS A 1 100 ? -13.239 3.584 0.086 1.00 0.00 189 LYS A O 5
ATOM 7859 N N . GLY A 1 101 ? -14.332 5.537 -0.322 1.00 0.00 190 GLY A N 5
ATOM 7860 C CA . GLY A 1 101 ? -15.603 5.165 0.313 1.00 0.00 190 GLY A CA 5
ATOM 7861 C C . GLY A 1 101 ? -16.605 4.616 -0.702 1.00 0.00 190 GLY A C 5
ATOM 7862 O O . GLY A 1 101 ? -17.566 3.931 -0.333 1.00 0.00 190 GLY A O 5
ATOM 7866 N N . ASN A 1 102 ? -16.386 4.950 -1.990 1.00 0.00 191 ASN A N 5
ATOM 7867 C CA . ASN A 1 102 ? -17.209 4.475 -3.112 1.00 0.00 191 ASN A CA 5
ATOM 7868 C C . ASN A 1 102 ? -16.649 3.127 -3.628 1.00 0.00 191 ASN A C 5
ATOM 7869 O O . ASN A 1 102 ? -17.310 2.082 -3.445 1.00 0.00 191 ASN A O 5
ATOM 7881 N N . SER A 1 1 ? -3.631 -18.731 -0.431 1.00 0.00 90 SER A N 6
ATOM 7882 C CA . SER A 1 1 ? -4.212 -17.721 -1.332 1.00 0.00 90 SER A CA 6
ATOM 7883 C C . SER A 1 1 ? -3.135 -16.718 -1.794 1.00 0.00 90 SER A C 6
ATOM 7884 O O . SER A 1 1 ? -3.454 -15.661 -2.355 1.00 0.00 90 SER A O 6
ATOM 7894 N N . GLN A 1 2 ? -1.858 -17.112 -1.615 1.00 0.00 91 GLN A N 6
ATOM 7895 C CA . GLN A 1 2 ? -0.684 -16.265 -1.849 1.00 0.00 91 GLN A CA 6
ATOM 7896 C C . GLN A 1 2 ? -0.573 -15.830 -3.319 1.00 0.00 91 GLN A C 6
ATOM 7897 O O . GLN A 1 2 ? -0.308 -14.670 -3.582 1.00 0.00 91 GLN A O 6
ATOM 7911 N N . GLU A 1 3 ? -0.806 -16.779 -4.248 1.00 0.00 92 GLU A N 6
ATOM 7912 C CA . GLU A 1 3 ? -0.631 -16.562 -5.707 1.00 0.00 92 GLU A CA 6
ATOM 7913 C C . GLU A 1 3 ? -1.517 -15.408 -6.231 1.00 0.00 92 GLU A C 6
ATOM 7914 O O . GLU A 1 3 ? -1.072 -14.607 -7.058 1.00 0.00 92 GLU A O 6
ATOM 7926 N N . SER A 1 4 ? -2.751 -15.306 -5.697 1.00 0.00 93 SER A N 6
ATOM 7927 C CA . SER A 1 4 ? -3.701 -14.241 -6.056 1.00 0.00 93 SER A CA 6
ATOM 7928 C C . SER A 1 4 ? -3.189 -12.868 -5.574 1.00 0.00 93 SER A C 6
ATOM 7929 O O . SER A 1 4 ? -3.268 -11.873 -6.298 1.00 0.00 93 SER A O 6
ATOM 7937 N N . ILE A 1 5 ? -2.595 -12.866 -4.370 1.00 0.00 94 ILE A N 6
ATOM 7938 C CA . ILE A 1 5 ? -2.059 -11.648 -3.736 1.00 0.00 94 ILE A CA 6
ATOM 7939 C C . ILE A 1 5 ? -0.826 -11.154 -4.523 1.00 0.00 94 ILE A C 6
ATOM 7940 O O . ILE A 1 5 ? -0.684 -9.965 -4.769 1.00 0.00 94 ILE A O 6
ATOM 7956 N N . GLN A 1 6 ? 0.033 -12.113 -4.932 1.00 0.00 95 GLN A N 6
ATOM 7957 C CA . GLN A 1 6 ? 1.250 -11.871 -5.743 1.00 0.00 95 GLN A CA 6
ATOM 7958 C C . GLN A 1 6 ? 0.897 -11.155 -7.066 1.00 0.00 95 GLN A C 6
ATOM 7959 O O . GLN A 1 6 ? 1.609 -10.232 -7.492 1.00 0.00 95 GLN A O 6
ATOM 7973 N N . ASN A 1 7 ? -0.223 -11.588 -7.695 1.00 0.00 96 ASN A N 6
ATOM 7974 C CA . ASN A 1 7 ? -0.772 -10.926 -8.896 1.00 0.00 96 ASN A CA 6
ATOM 7975 C C . ASN A 1 7 ? -1.170 -9.467 -8.598 1.00 0.00 96 ASN A C 6
ATOM 7976 O O . ASN A 1 7 ? -0.849 -8.565 -9.377 1.00 0.00 96 ASN A O 6
ATOM 7987 N N . LYS A 1 8 ? -1.851 -9.254 -7.457 1.00 0.00 97 LYS A N 6
ATOM 7988 C CA . LYS A 1 8 ? -2.312 -7.918 -7.035 1.00 0.00 97 LYS A CA 6
ATOM 7989 C C . LYS A 1 8 ? -1.131 -6.972 -6.779 1.00 0.00 97 LYS A C 6
ATOM 7990 O O . LYS A 1 8 ? -1.192 -5.818 -7.164 1.00 0.00 97 LYS A O 6
ATOM 8009 N N . ILE A 1 9 ? -0.053 -7.486 -6.172 1.00 0.00 98 ILE A N 6
ATOM 8010 C CA . ILE A 1 9 ? 1.150 -6.692 -5.849 1.00 0.00 98 ILE A CA 6
ATOM 8011 C C . ILE A 1 9 ? 1.842 -6.217 -7.143 1.00 0.00 98 ILE A C 6
ATOM 8012 O O . ILE A 1 9 ? 2.326 -5.090 -7.218 1.00 0.00 98 ILE A O 6
ATOM 8028 N N . SER A 1 10 ? 1.841 -7.092 -8.159 1.00 0.00 99 SER A N 6
ATOM 8029 C CA . SER A 1 10 ? 2.345 -6.777 -9.507 1.00 0.00 99 SER A CA 6
ATOM 8030 C C . SER A 1 10 ? 1.533 -5.637 -10.173 1.00 0.00 99 SER A C 6
ATOM 8031 O O . SER A 1 10 ? 2.108 -4.705 -10.745 1.00 0.00 99 SER A O 6
ATOM 8039 N N . GLN A 1 11 ? 0.196 -5.728 -10.081 1.00 0.00 100 GLN A N 6
ATOM 8040 C CA . GLN A 1 11 ? -0.728 -4.778 -10.742 1.00 0.00 100 GLN A CA 6
ATOM 8041 C C . GLN A 1 11 ? -0.840 -3.442 -9.973 1.00 0.00 100 GLN A C 6
ATOM 8042 O O . GLN A 1 11 ? -1.091 -2.390 -10.575 1.00 0.00 100 GLN A O 6
ATOM 8056 N N . CYS A 1 12 ? -0.659 -3.500 -8.641 1.00 0.00 101 CYS A N 6
ATOM 8057 C CA . CYS A 1 12 ? -0.891 -2.353 -7.737 1.00 0.00 101 CYS A CA 6
ATOM 8058 C C . CYS A 1 12 ? 0.404 -1.623 -7.373 1.00 0.00 101 CYS A C 6
ATOM 8059 O O . CYS A 1 12 ? 0.342 -0.552 -6.747 1.00 0.00 101 CYS A O 6
ATOM 8067 N N . LYS A 1 13 ? 1.578 -2.199 -7.711 1.00 0.00 102 LYS A N 6
ATOM 8068 C CA . LYS A 1 13 ? 2.855 -1.492 -7.492 1.00 0.00 102 LYS A CA 6
ATOM 8069 C C . LYS A 1 13 ? 3.049 -0.378 -8.513 1.00 0.00 102 LYS A C 6
ATOM 8070 O O . LYS A 1 13 ? 2.458 -0.398 -9.604 1.00 0.00 102 LYS A O 6
ATOM 8089 N N . PHE A 1 14 ? 3.928 0.557 -8.165 1.00 0.00 103 PHE A N 6
ATOM 8090 C CA . PHE A 1 14 ? 4.288 1.673 -9.030 1.00 0.00 103 PHE A CA 6
ATOM 8091 C C . PHE A 1 14 ? 5.715 2.127 -8.706 1.00 0.00 103 PHE A C 6
ATOM 8092 O O . PHE A 1 14 ? 6.247 1.829 -7.624 1.00 0.00 103 PHE A O 6
ATOM 8109 N N . SER A 1 15 ? 6.317 2.837 -9.659 1.00 0.00 104 SER A N 6
ATOM 8110 C CA . SER A 1 15 ? 7.608 3.495 -9.483 1.00 0.00 104 SER A CA 6
ATOM 8111 C C . SER A 1 15 ? 7.458 4.632 -8.452 1.00 0.00 104 SER A C 6
ATOM 8112 O O . SER A 1 15 ? 6.916 5.698 -8.769 1.00 0.00 104 SER A O 6
ATOM 8120 N N . VAL A 1 16 ? 7.870 4.360 -7.207 1.00 0.00 105 VAL A N 6
ATOM 8121 C CA . VAL A 1 16 ? 7.804 5.339 -6.118 1.00 0.00 105 VAL A CA 6
ATOM 8122 C C . VAL A 1 16 ? 8.792 6.482 -6.389 1.00 0.00 105 VAL A C 6
ATOM 8123 O O . VAL A 1 16 ? 10.009 6.295 -6.312 1.00 0.00 105 VAL A O 6
ATOM 8136 N N . CYS A 1 17 ? 8.245 7.647 -6.741 1.00 0.00 106 CYS A N 6
ATOM 8137 C CA . CYS A 1 17 ? 9.020 8.833 -7.107 1.00 0.00 106 CYS A CA 6
ATOM 8138 C C . CYS A 1 17 ? 8.713 9.979 -6.126 1.00 0.00 106 CYS A C 6
ATOM 8139 O O . CYS A 1 17 ? 7.807 10.757 -6.382 1.00 0.00 106 CYS A O 6
ATOM 8147 N N . PRO A 1 18 ? 9.456 10.053 -4.960 1.00 0.00 107 PRO A N 6
ATOM 8148 C CA . PRO A 1 18 ? 9.250 11.050 -3.861 1.00 0.00 107 PRO A CA 6
ATOM 8149 C C . PRO A 1 18 ? 9.019 12.494 -4.326 1.00 0.00 107 PRO A C 6
ATOM 8150 O O . PRO A 1 18 ? 8.092 13.167 -3.859 1.00 0.00 107 PRO A O 6
ATOM 8161 N N . GLU A 1 19 ? 9.850 12.937 -5.274 1.00 0.00 108 GLU A N 6
ATOM 8162 C CA . GLU A 1 19 ? 9.869 14.335 -5.738 1.00 0.00 108 GLU A CA 6
ATOM 8163 C C . GLU A 1 19 ? 8.693 14.646 -6.695 1.00 0.00 108 GLU A C 6
ATOM 8164 O O . GLU A 1 19 ? 8.343 15.811 -6.895 1.00 0.00 108 GLU A O 6
ATOM 8176 N N . ARG A 1 20 ? 8.106 13.594 -7.299 1.00 0.00 109 ARG A N 6
ATOM 8177 C CA . ARG A 1 20 ? 6.897 13.723 -8.144 1.00 0.00 109 ARG A CA 6
ATOM 8178 C C . ARG A 1 20 ? 5.621 13.536 -7.297 1.00 0.00 109 ARG A C 6
ATOM 8179 O O . ARG A 1 20 ? 4.584 14.145 -7.574 1.00 0.00 109 ARG A O 6
ATOM 8200 N N . LEU A 1 21 ? 5.721 12.694 -6.251 1.00 0.00 110 LEU A N 6
ATOM 8201 C CA . LEU A 1 21 ? 4.637 12.474 -5.273 1.00 0.00 110 LEU A CA 6
ATOM 8202 C C . LEU A 1 21 ? 4.488 13.704 -4.351 1.00 0.00 110 LEU A C 6
ATOM 8203 O O . LEU A 1 21 ? 3.436 13.896 -3.733 1.00 0.00 110 LEU A O 6
ATOM 8219 N N . GLN A 1 22 ? 5.572 14.524 -4.291 1.00 0.00 111 GLN A N 6
ATOM 8220 C CA . GLN A 1 22 ? 5.701 15.722 -3.421 1.00 0.00 111 GLN A CA 6
ATOM 8221 C C . GLN A 1 22 ? 5.557 15.374 -1.920 1.00 0.00 111 GLN A C 6
ATOM 8222 O O . GLN A 1 22 ? 5.320 16.251 -1.083 1.00 0.00 111 GLN A O 6
ATOM 8236 N N . CYS A 1 23 ? 5.740 14.083 -1.600 1.00 0.00 112 CYS A N 6
ATOM 8237 C CA . CYS A 1 23 ? 5.628 13.549 -0.242 1.00 0.00 112 CYS A CA 6
ATOM 8238 C C . CYS A 1 23 ? 7.038 13.379 0.343 1.00 0.00 112 CYS A C 6
ATOM 8239 O O . CYS A 1 23 ? 7.945 12.940 -0.388 1.00 0.00 112 CYS A O 6
ATOM 8247 N N . PRO A 1 24 ? 7.271 13.741 1.652 1.00 0.00 113 PRO A N 6
ATOM 8248 C CA . PRO A 1 24 ? 8.572 13.500 2.325 1.00 0.00 113 PRO A CA 6
ATOM 8249 C C . PRO A 1 24 ? 8.915 11.998 2.362 1.00 0.00 113 PRO A C 6
ATOM 8250 O O . PRO A 1 24 ? 8.010 11.155 2.269 1.00 0.00 113 PRO A O 6
ATOM 8261 N N . LEU A 1 25 ? 10.215 11.681 2.503 1.00 0.00 114 LEU A N 6
ATOM 8262 C CA . LEU A 1 25 ? 10.712 10.294 2.478 1.00 0.00 114 LEU A CA 6
ATOM 8263 C C . LEU A 1 25 ? 10.002 9.420 3.544 1.00 0.00 114 LEU A C 6
ATOM 8264 O O . LEU A 1 25 ? 9.647 8.270 3.268 1.00 0.00 114 LEU A O 6
ATOM 8280 N N . GLU A 1 26 ? 9.751 10.012 4.735 1.00 0.00 115 GLU A N 6
ATOM 8281 C CA . GLU A 1 26 ? 9.008 9.366 5.841 1.00 0.00 115 GLU A CA 6
ATOM 8282 C C . GLU A 1 26 ? 7.568 8.973 5.446 1.00 0.00 115 GLU A C 6
ATOM 8283 O O . GLU A 1 26 ? 7.094 7.898 5.818 1.00 0.00 115 GLU A O 6
ATOM 8295 N N . ALA A 1 27 ? 6.901 9.833 4.651 1.00 0.00 116 ALA A N 6
ATOM 8296 C CA . ALA A 1 27 ? 5.495 9.628 4.240 1.00 0.00 116 ALA A CA 6
ATOM 8297 C C . ALA A 1 27 ? 5.344 8.397 3.345 1.00 0.00 116 ALA A C 6
ATOM 8298 O O . ALA A 1 27 ? 4.268 7.808 3.255 1.00 0.00 116 ALA A O 6
ATOM 8305 N N . ILE A 1 28 ? 6.448 8.024 2.687 1.00 0.00 117 ILE A N 6
ATOM 8306 C CA . ILE A 1 28 ? 6.492 6.914 1.725 1.00 0.00 117 ILE A CA 6
ATOM 8307 C C . ILE A 1 28 ? 7.566 5.877 2.121 1.00 0.00 117 ILE A C 6
ATOM 8308 O O . ILE A 1 28 ? 7.945 5.040 1.305 1.00 0.00 117 ILE A O 6
ATOM 8324 N N . GLN A 1 29 ? 8.028 5.938 3.385 1.00 0.00 118 GLN A N 6
ATOM 8325 C CA . GLN A 1 29 ? 9.017 4.994 3.957 1.00 0.00 118 GLN A CA 6
ATOM 8326 C C . GLN A 1 29 ? 8.437 3.570 3.987 1.00 0.00 118 GLN A C 6
ATOM 8327 O O . GLN A 1 29 ? 7.350 3.380 4.541 1.00 0.00 118 GLN A O 6
ATOM 8341 N N . CYS A 1 30 ? 9.144 2.583 3.388 1.00 0.00 119 CYS A N 6
ATOM 8342 C CA . CYS A 1 30 ? 8.760 1.173 3.510 1.00 0.00 119 CYS A CA 6
ATOM 8343 C C . CYS A 1 30 ? 9.073 0.704 4.939 1.00 0.00 119 CYS A C 6
ATOM 8344 O O . CYS A 1 30 ? 10.253 0.610 5.305 1.00 0.00 119 CYS A O 6
ATOM 8352 N N . PRO A 1 31 ? 8.027 0.409 5.779 1.00 0.00 120 PRO A N 6
ATOM 8353 C CA . PRO A 1 31 ? 8.221 0.031 7.197 1.00 0.00 120 PRO A CA 6
ATOM 8354 C C . PRO A 1 31 ? 8.747 -1.416 7.347 1.00 0.00 120 PRO A C 6
ATOM 8355 O O . PRO A 1 31 ? 9.021 -1.872 8.462 1.00 0.00 120 PRO A O 6
ATOM 8366 N N . ILE A 1 32 ? 8.870 -2.136 6.213 1.00 0.00 121 ILE A N 6
ATOM 8367 C CA . ILE A 1 32 ? 9.409 -3.497 6.164 1.00 0.00 121 ILE A CA 6
ATOM 8368 C C . ILE A 1 32 ? 10.946 -3.436 6.078 1.00 0.00 121 ILE A C 6
ATOM 8369 O O . ILE A 1 32 ? 11.653 -3.970 6.934 1.00 0.00 121 ILE A O 6
ATOM 8385 N N . THR A 1 33 ? 11.432 -2.765 5.020 1.00 0.00 122 THR A N 6
ATOM 8386 C CA . THR A 1 33 ? 12.867 -2.711 4.662 1.00 0.00 122 THR A CA 6
ATOM 8387 C C . THR A 1 33 ? 13.609 -1.556 5.355 1.00 0.00 122 THR A C 6
ATOM 8388 O O . THR A 1 33 ? 14.847 -1.519 5.324 1.00 0.00 122 THR A O 6
ATOM 8399 N N . LEU A 1 34 ? 12.844 -0.615 5.949 1.00 0.00 123 LEU A N 6
ATOM 8400 C CA . LEU A 1 34 ? 13.396 0.573 6.641 1.00 0.00 123 LEU A CA 6
ATOM 8401 C C . LEU A 1 34 ? 14.188 1.471 5.676 1.00 0.00 123 LEU A C 6
ATOM 8402 O O . LEU A 1 34 ? 15.143 2.141 6.065 1.00 0.00 123 LEU A O 6
ATOM 8418 N N . GLU A 1 35 ? 13.726 1.510 4.425 1.00 0.00 124 GLU A N 6
ATOM 8419 C CA . GLU A 1 35 ? 14.295 2.354 3.367 1.00 0.00 124 GLU A CA 6
ATOM 8420 C C . GLU A 1 35 ? 13.143 2.936 2.535 1.00 0.00 124 GLU A C 6
ATOM 8421 O O . GLU A 1 35 ? 12.053 2.350 2.478 1.00 0.00 124 GLU A O 6
ATOM 8433 N N . GLN A 1 36 ? 13.379 4.105 1.932 1.00 0.00 125 GLN A N 6
ATOM 8434 C CA . GLN A 1 36 ? 12.432 4.732 1.007 1.00 0.00 125 GLN A CA 6
ATOM 8435 C C . GLN A 1 36 ? 12.470 3.916 -0.318 1.00 0.00 125 GLN A C 6
ATOM 8436 O O . GLN A 1 36 ? 13.485 3.953 -1.024 1.00 0.00 125 GLN A O 6
ATOM 8450 N N . PRO A 1 37 ? 11.373 3.160 -0.653 1.00 0.00 126 PRO A N 6
ATOM 8451 C CA . PRO A 1 37 ? 11.378 2.150 -1.736 1.00 0.00 126 PRO A CA 6
ATOM 8452 C C . PRO A 1 37 ? 11.514 2.740 -3.150 1.00 0.00 126 PRO A C 6
ATOM 8453 O O . PRO A 1 37 ? 11.127 3.882 -3.410 1.00 0.00 126 PRO A O 6
ATOM 8464 N N . GLU A 1 38 ? 12.058 1.914 -4.054 1.00 0.00 127 GLU A N 6
ATOM 8465 C CA . GLU A 1 38 ? 12.182 2.233 -5.493 1.00 0.00 127 GLU A CA 6
ATOM 8466 C C . GLU A 1 38 ? 10.836 1.974 -6.198 1.00 0.00 127 GLU A C 6
ATOM 8467 O O . GLU A 1 38 ? 10.405 2.731 -7.073 1.00 0.00 127 GLU A O 6
ATOM 8479 N N . LYS A 1 39 ? 10.184 0.887 -5.767 1.00 0.00 128 LYS A N 6
ATOM 8480 C CA . LYS A 1 39 ? 8.869 0.453 -6.235 1.00 0.00 128 LYS A CA 6
ATOM 8481 C C . LYS A 1 39 ? 8.081 -0.015 -5.016 1.00 0.00 128 LYS A C 6
ATOM 8482 O O . LYS A 1 39 ? 8.664 -0.603 -4.093 1.00 0.00 128 LYS A O 6
ATOM 8501 N N . GLY A 1 40 ? 6.774 0.246 -4.999 1.00 0.00 129 GLY A N 6
ATOM 8502 C CA . GLY A 1 40 ? 5.954 -0.083 -3.844 1.00 0.00 129 GLY A CA 6
ATOM 8503 C C . GLY A 1 40 ? 4.477 -0.076 -4.141 1.00 0.00 129 GLY A C 6
ATOM 8504 O O . GLY A 1 40 ? 4.041 0.430 -5.169 1.00 0.00 129 GLY A O 6
ATOM 8508 N N . ILE A 1 41 ? 3.717 -0.644 -3.205 1.00 0.00 130 ILE A N 6
ATOM 8509 C CA . ILE A 1 41 ? 2.265 -0.777 -3.273 1.00 0.00 130 ILE A CA 6
ATOM 8510 C C . ILE A 1 41 ? 1.635 -0.072 -2.050 1.00 0.00 130 ILE A C 6
ATOM 8511 O O . ILE A 1 41 ? 2.282 0.077 -1.006 1.00 0.00 130 ILE A O 6
ATOM 8527 N N . PHE A 1 42 ? 0.386 0.346 -2.190 1.00 0.00 131 PHE A N 6
ATOM 8528 C CA . PHE A 1 42 ? -0.411 0.849 -1.054 1.00 0.00 131 PHE A CA 6
ATOM 8529 C C . PHE A 1 42 ? -1.303 -0.279 -0.526 1.00 0.00 131 PHE A C 6
ATOM 8530 O O . PHE A 1 42 ? -2.046 -0.879 -1.283 1.00 0.00 131 PHE A O 6
ATOM 8547 N N . VAL A 1 43 ? -1.174 -0.601 0.768 1.00 0.00 132 VAL A N 6
ATOM 8548 C CA . VAL A 1 43 ? -2.020 -1.597 1.452 1.00 0.00 132 VAL A CA 6
ATOM 8549 C C . VAL A 1 43 ? -2.697 -0.917 2.641 1.00 0.00 132 VAL A C 6
ATOM 8550 O O . VAL A 1 43 ? -2.015 -0.356 3.514 1.00 0.00 132 VAL A O 6
ATOM 8563 N N . LYS A 1 44 ? -4.036 -0.944 2.646 1.00 0.00 133 LYS A N 6
ATOM 8564 C CA . LYS A 1 44 ? -4.845 -0.347 3.706 1.00 0.00 133 LYS A CA 6
ATOM 8565 C C . LYS A 1 44 ? -4.733 -1.164 5.003 1.00 0.00 133 LYS A C 6
ATOM 8566 O O . LYS A 1 44 ? -5.049 -2.367 5.037 1.00 0.00 133 LYS A O 6
ATOM 8585 N N . ASN A 1 45 ? -4.231 -0.513 6.052 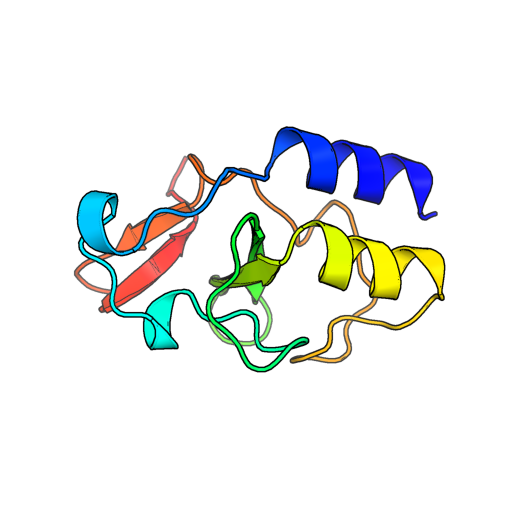1.00 0.00 134 ASN A N 6
ATOM 8586 C CA . ASN A 1 45 ? -4.344 -1.009 7.418 1.00 0.00 134 ASN A CA 6
ATOM 8587 C C . ASN A 1 45 ? -5.809 -0.785 7.851 1.00 0.00 134 ASN A C 6
ATOM 8588 O O . ASN A 1 45 ? -6.165 0.257 8.438 1.00 0.00 134 ASN A O 6
ATOM 8599 N N . SER A 1 46 ? -6.660 -1.736 7.423 1.00 0.00 135 SER A N 6
ATOM 8600 C CA . SER A 1 46 ? -8.107 -1.718 7.659 1.00 0.00 135 SER A CA 6
ATOM 8601 C C . SER A 1 46 ? -8.409 -1.939 9.149 1.00 0.00 135 SER A C 6
ATOM 8602 O O . SER A 1 46 ? -9.409 -1.443 9.674 1.00 0.00 135 SER A O 6
ATOM 8610 N N . ASP A 1 47 ? -7.499 -2.665 9.819 1.00 0.00 136 ASP A N 6
ATOM 8611 C CA . ASP A 1 47 ? -7.556 -2.909 11.269 1.00 0.00 136 ASP A CA 6
ATOM 8612 C C . ASP A 1 47 ? -7.350 -1.595 12.041 1.00 0.00 136 ASP A C 6
ATOM 8613 O O . ASP A 1 47 ? -7.981 -1.366 13.076 1.00 0.00 136 ASP A O 6
ATOM 8622 N N . GLY A 1 48 ? -6.456 -0.744 11.505 1.00 0.00 137 GLY A N 6
ATOM 8623 C CA . GLY A 1 48 ? -6.157 0.549 12.101 1.00 0.00 137 GLY A CA 6
ATOM 8624 C C . GLY A 1 48 ? -7.297 1.544 11.944 1.00 0.00 137 GLY A C 6
ATOM 8625 O O . GLY A 1 48 ? -7.924 1.918 12.940 1.00 0.00 137 GLY A O 6
ATOM 8629 N N . SER A 1 49 ? -7.590 1.921 10.677 1.00 0.00 138 SER A N 6
ATOM 8630 C CA . SER A 1 49 ? -8.672 2.875 10.324 1.00 0.00 138 SER A CA 6
ATOM 8631 C C . SER A 1 49 ? -8.750 3.047 8.785 1.00 0.00 138 SER A C 6
ATOM 8632 O O . SER A 1 49 ? -9.022 4.149 8.285 1.00 0.00 138 SER A O 6
ATOM 8640 N N . ASP A 1 50 ? -8.524 1.930 8.045 1.00 0.00 139 ASP A N 6
ATOM 8641 C CA . ASP A 1 50 ? -8.527 1.898 6.553 1.00 0.00 139 ASP A CA 6
ATOM 8642 C C . ASP A 1 50 ? -7.423 2.803 5.969 1.00 0.00 139 ASP A C 6
ATOM 8643 O O . ASP A 1 50 ? -7.485 3.216 4.799 1.00 0.00 139 ASP A O 6
ATOM 8652 N N . VAL A 1 51 ? -6.384 3.059 6.786 1.00 0.00 140 VAL A N 6
ATOM 8653 C CA . VAL A 1 51 ? -5.297 3.987 6.443 1.00 0.00 140 VAL A CA 6
ATOM 8654 C C . VAL A 1 51 ? -4.257 3.248 5.601 1.00 0.00 140 VAL A C 6
ATOM 8655 O O . VAL A 1 51 ? -3.643 2.289 6.079 1.00 0.00 140 VAL A O 6
ATOM 8668 N N . CYS A 1 52 ? -4.046 3.705 4.359 1.00 0.00 141 CYS A N 6
ATOM 8669 C CA . CYS A 1 52 ? -3.161 3.025 3.409 1.00 0.00 141 CYS A CA 6
ATOM 8670 C C . CYS A 1 52 ? -1.709 3.460 3.640 1.00 0.00 141 CYS A C 6
ATOM 8671 O O . CYS A 1 52 ? -1.423 4.632 3.917 1.00 0.00 141 CYS A O 6
ATOM 8679 N N . THR A 1 53 ? -0.807 2.481 3.564 1.00 0.00 142 THR A N 6
ATOM 8680 C CA . THR A 1 53 ? 0.623 2.659 3.819 1.00 0.00 142 THR A CA 6
ATOM 8681 C C . THR A 1 53 ? 1.409 2.097 2.632 1.00 0.00 142 THR A C 6
ATOM 8682 O O . THR A 1 53 ? 0.994 1.102 2.020 1.00 0.00 142 THR A O 6
ATOM 8693 N N . LEU A 1 54 ? 2.534 2.745 2.308 1.00 0.00 143 LEU A N 6
ATOM 8694 C CA . LEU A 1 54 ? 3.375 2.340 1.186 1.00 0.00 143 LEU A CA 6
ATOM 8695 C C . LEU A 1 54 ? 4.397 1.296 1.661 1.00 0.00 143 LEU A C 6
ATOM 8696 O O . LEU A 1 54 ? 5.291 1.593 2.465 1.00 0.00 143 LEU A O 6
ATOM 8712 N N . PHE A 1 55 ? 4.213 0.071 1.179 1.00 0.00 144 PHE A N 6
ATOM 8713 C CA . PHE A 1 55 ? 5.115 -1.057 1.408 1.00 0.00 144 PHE A CA 6
ATOM 8714 C C . PHE A 1 55 ? 5.896 -1.304 0.124 1.00 0.00 144 PHE A C 6
ATOM 8715 O O . PHE A 1 55 ? 5.304 -1.239 -0.941 1.00 0.00 144 PHE A O 6
ATOM 8732 N N . ASP A 1 56 ? 7.208 -1.575 0.217 1.00 0.00 145 ASP A N 6
ATOM 8733 C CA . ASP A 1 56 ? 8.030 -1.904 -0.972 1.00 0.00 145 ASP A CA 6
ATOM 8734 C C . ASP A 1 56 ? 7.459 -3.151 -1.669 1.00 0.00 145 ASP A C 6
ATOM 8735 O O . ASP A 1 56 ? 7.109 -4.120 -1.000 1.00 0.00 145 ASP A O 6
ATOM 8744 N N . ALA A 1 57 ? 7.365 -3.093 -3.005 1.00 0.00 146 ALA A N 6
ATOM 8745 C CA . ALA A 1 57 ? 6.703 -4.118 -3.821 1.00 0.00 146 ALA A CA 6
ATOM 8746 C C . ALA A 1 57 ? 7.348 -5.498 -3.635 1.00 0.00 146 ALA A C 6
ATOM 8747 O O . ALA A 1 57 ? 6.644 -6.491 -3.444 1.00 0.00 146 ALA A O 6
ATOM 8754 N N . ALA A 1 58 ? 8.690 -5.532 -3.651 1.00 0.00 147 ALA A N 6
ATOM 8755 C CA . ALA A 1 58 ? 9.458 -6.778 -3.505 1.00 0.00 147 ALA A CA 6
ATOM 8756 C C . ALA A 1 58 ? 9.417 -7.286 -2.054 1.00 0.00 147 ALA A C 6
ATOM 8757 O O . ALA A 1 58 ? 9.370 -8.496 -1.815 1.00 0.00 147 ALA A O 6
ATOM 8764 N N . ALA A 1 59 ? 9.410 -6.342 -1.098 1.00 0.00 148 ALA A N 6
ATOM 8765 C CA . ALA A 1 59 ? 9.447 -6.641 0.344 1.00 0.00 148 ALA A CA 6
ATOM 8766 C C . ALA A 1 59 ? 8.137 -7.275 0.834 1.00 0.00 148 ALA A C 6
ATOM 8767 O O . ALA A 1 59 ? 8.156 -8.282 1.538 1.00 0.00 148 ALA A O 6
ATOM 8774 N N . PHE A 1 60 ? 7.008 -6.657 0.457 1.00 0.00 149 PHE A N 6
ATOM 8775 C CA . PHE A 1 60 ? 5.671 -7.111 0.865 1.00 0.00 149 PHE A CA 6
ATOM 8776 C C . PHE A 1 60 ? 5.331 -8.433 0.168 1.00 0.00 149 PHE A C 6
ATOM 8777 O O . PHE A 1 60 ? 4.780 -9.340 0.789 1.00 0.00 149 PHE A O 6
ATOM 8794 N N . SER A 1 61 ? 5.695 -8.530 -1.125 1.00 0.00 150 SER A N 6
ATOM 8795 C CA . SER A 1 61 ? 5.518 -9.757 -1.914 1.00 0.00 150 SER A CA 6
ATOM 8796 C C . SER A 1 61 ? 6.339 -10.913 -1.330 1.00 0.00 150 SER A C 6
ATOM 8797 O O . SER A 1 61 ? 5.915 -12.073 -1.397 1.00 0.00 150 SER A O 6
ATOM 8805 N N . ARG A 1 62 ? 7.499 -10.577 -0.739 1.00 0.00 151 ARG A N 6
ATOM 8806 C CA . ARG A 1 62 ? 8.353 -11.550 -0.053 1.00 0.00 151 ARG A CA 6
ATOM 8807 C C . ARG A 1 62 ? 7.634 -12.122 1.169 1.00 0.00 151 ARG A C 6
ATOM 8808 O O . ARG A 1 62 ? 7.571 -13.337 1.342 1.00 0.00 151 ARG A O 6
ATOM 8829 N N . LEU A 1 63 ? 7.083 -11.213 1.991 1.00 0.00 152 LEU A N 6
ATOM 8830 C CA . LEU A 1 63 ? 6.320 -11.567 3.205 1.00 0.00 152 LEU A CA 6
ATOM 8831 C C . LEU A 1 63 ? 5.140 -12.495 2.869 1.00 0.00 152 LEU A C 6
ATOM 8832 O O . LEU A 1 63 ? 4.929 -13.505 3.542 1.00 0.00 152 LEU A O 6
ATOM 8848 N N . VAL A 1 64 ? 4.401 -12.147 1.797 1.00 0.00 153 VAL A N 6
ATOM 8849 C CA . VAL A 1 64 ? 3.258 -12.939 1.314 1.00 0.00 153 VAL A CA 6
ATOM 8850 C C . VAL A 1 64 ? 3.725 -14.338 0.886 1.00 0.00 153 VAL A C 6
ATOM 8851 O O . VAL A 1 64 ? 3.142 -15.343 1.295 1.00 0.00 153 VAL A O 6
ATOM 8864 N N . GLY A 1 65 ? 4.820 -14.368 0.111 1.00 0.00 154 GLY A N 6
ATOM 8865 C CA . GLY A 1 65 ? 5.390 -15.606 -0.413 1.00 0.00 154 GLY A CA 6
ATOM 8866 C C . GLY A 1 65 ? 5.902 -16.545 0.681 1.00 0.00 154 GLY A C 6
ATOM 8867 O O . GLY A 1 65 ? 5.859 -17.766 0.526 1.00 0.00 154 GLY A O 6
ATOM 8871 N N . GLU A 1 66 ? 6.371 -15.959 1.792 1.00 0.00 155 GLU A N 6
ATOM 8872 C CA . GLU A 1 66 ? 6.824 -16.707 2.984 1.00 0.00 155 GLU A CA 6
ATOM 8873 C C . GLU A 1 66 ? 5.637 -17.128 3.878 1.00 0.00 155 GLU A C 6
ATOM 8874 O O . GLU A 1 66 ? 5.794 -17.984 4.753 1.00 0.00 155 GLU A O 6
ATOM 8886 N N . GLY A 1 67 ? 4.466 -16.511 3.655 1.00 0.00 156 GLY A N 6
ATOM 8887 C CA . GLY A 1 67 ? 3.251 -16.806 4.429 1.00 0.00 156 GLY A CA 6
ATOM 8888 C C . GLY A 1 67 ? 3.237 -16.110 5.779 1.00 0.00 156 GLY A C 6
ATOM 8889 O O . GLY A 1 67 ? 2.714 -16.637 6.763 1.00 0.00 156 GLY A O 6
ATOM 8893 N N . LEU A 1 68 ? 3.854 -14.932 5.814 1.00 0.00 157 LEU A N 6
ATOM 8894 C CA . LEU A 1 68 ? 3.916 -14.058 6.989 1.00 0.00 157 LEU A CA 6
ATOM 8895 C C . LEU A 1 68 ? 2.716 -13.084 6.988 1.00 0.00 157 LEU A C 6
ATOM 8896 O O . LEU A 1 68 ? 2.198 -12.753 5.911 1.00 0.00 157 LEU A O 6
ATOM 8912 N N . PRO A 1 69 ? 2.236 -12.634 8.193 1.00 0.00 158 PRO A N 6
ATOM 8913 C CA . PRO A 1 69 ? 1.136 -11.643 8.298 1.00 0.00 158 PRO A CA 6
ATOM 8914 C C . PRO A 1 69 ? 1.591 -10.199 7.995 1.00 0.00 158 PRO A C 6
ATOM 8915 O O . PRO A 1 69 ? 2.759 -9.957 7.676 1.00 0.00 158 PRO A O 6
ATOM 8926 N N . HIS A 1 70 ? 0.634 -9.259 8.088 1.00 0.00 159 HIS A N 6
ATOM 8927 C CA . HIS A 1 70 ? 0.847 -7.833 7.803 1.00 0.00 159 HIS A CA 6
ATOM 8928 C C . HIS A 1 70 ? 1.987 -7.245 8.682 1.00 0.00 159 HIS A C 6
ATOM 8929 O O . HIS A 1 70 ? 1.946 -7.377 9.911 1.00 0.00 159 HIS A O 6
ATOM 8943 N N . PRO A 1 71 ? 3.016 -6.577 8.070 1.00 0.00 160 PRO A N 6
ATOM 8944 C CA . PRO A 1 71 ? 4.237 -6.123 8.798 1.00 0.00 160 PRO A CA 6
ATOM 8945 C C . PRO A 1 71 ? 3.983 -4.977 9.799 1.00 0.00 160 PRO A C 6
ATOM 8946 O O . PRO A 1 71 ? 4.919 -4.534 10.470 1.00 0.00 160 PRO A O 6
ATOM 8957 N N . LEU A 1 72 ? 2.728 -4.486 9.890 1.00 0.00 161 LEU A N 6
ATOM 8958 C CA . LEU A 1 72 ? 2.335 -3.485 10.901 1.00 0.00 161 LEU A CA 6
ATOM 8959 C C . LEU A 1 72 ? 1.397 -4.106 11.938 1.00 0.00 161 LEU A C 6
ATOM 8960 O O . LEU A 1 72 ? 1.768 -4.269 13.102 1.00 0.00 161 LEU A O 6
ATOM 8976 N N . THR A 1 73 ? 0.204 -4.523 11.483 1.00 0.00 162 THR A N 6
ATOM 8977 C CA . THR A 1 73 ? -0.911 -4.887 12.384 1.00 0.00 162 THR A CA 6
ATOM 8978 C C . THR A 1 73 ? -1.008 -6.417 12.597 1.00 0.00 162 THR A C 6
ATOM 8979 O O . THR A 1 73 ? -1.823 -6.878 13.395 1.00 0.00 162 THR A O 6
ATOM 8990 N N . ARG A 1 74 ? -0.158 -7.184 11.880 1.00 0.00 163 ARG A N 6
ATOM 8991 C CA . ARG A 1 74 ? -0.065 -8.664 11.987 1.00 0.00 163 ARG A CA 6
ATOM 8992 C C . ARG A 1 74 ? -1.381 -9.379 11.603 1.00 0.00 163 ARG A C 6
ATOM 8993 O O . ARG A 1 74 ? -1.589 -10.542 11.963 1.00 0.00 163 ARG A O 6
ATOM 9014 N N . GLU A 1 75 ? -2.241 -8.688 10.841 1.00 0.00 164 GLU A N 6
ATOM 9015 C CA . GLU A 1 75 ? -3.492 -9.254 10.309 1.00 0.00 164 GLU A CA 6
ATOM 9016 C C . GLU A 1 75 ? -3.211 -10.107 9.052 1.00 0.00 164 GLU A C 6
ATOM 9017 O O . GLU A 1 75 ? -2.238 -9.846 8.341 1.00 0.00 164 GLU A O 6
ATOM 9029 N N . PRO A 1 76 ? -4.066 -11.138 8.758 1.00 0.00 165 PRO A N 6
ATOM 9030 C CA . PRO A 1 76 ? -3.852 -12.057 7.614 1.00 0.00 165 PRO A CA 6
ATOM 9031 C C . PRO A 1 76 ? -3.899 -11.316 6.257 1.00 0.00 165 PRO A C 6
ATOM 9032 O O . PRO A 1 76 ? -4.939 -10.752 5.890 1.00 0.00 165 PRO A O 6
ATOM 9043 N N . ILE A 1 77 ? -2.751 -11.293 5.545 1.00 0.00 166 ILE A N 6
ATOM 9044 C CA . ILE A 1 77 ? -2.627 -10.591 4.254 1.00 0.00 166 ILE A CA 6
ATOM 9045 C C . ILE A 1 77 ? -3.562 -11.216 3.200 1.00 0.00 166 ILE A C 6
ATOM 9046 O O . ILE A 1 77 ? -3.566 -12.436 3.008 1.00 0.00 166 ILE A O 6
ATOM 9062 N N . THR A 1 78 ? -4.323 -10.360 2.521 1.00 0.00 167 THR A N 6
ATOM 9063 C CA . THR A 1 78 ? -5.284 -10.757 1.491 1.00 0.00 167 THR A CA 6
ATOM 9064 C C . THR A 1 78 ? -5.259 -9.740 0.347 1.00 0.00 167 THR A C 6
ATOM 9065 O O . THR A 1 78 ? -4.748 -8.620 0.507 1.00 0.00 167 THR A O 6
ATOM 9076 N N . ALA A 1 79 ? -5.803 -10.145 -0.809 1.00 0.00 168 ALA A N 6
ATOM 9077 C CA . ALA A 1 79 ? -5.946 -9.268 -1.978 1.00 0.00 168 ALA A CA 6
ATOM 9078 C C . ALA A 1 79 ? -6.950 -8.119 -1.704 1.00 0.00 168 ALA A C 6
ATOM 9079 O O . ALA A 1 79 ? -6.909 -7.079 -2.374 1.00 0.00 168 ALA A O 6
ATOM 9086 N N . SER A 1 80 ? -7.836 -8.322 -0.706 1.00 0.00 169 SER A N 6
ATOM 9087 C CA . SER A 1 80 ? -8.838 -7.326 -0.294 1.00 0.00 169 SER A CA 6
ATOM 9088 C C . SER A 1 80 ? -8.184 -6.052 0.294 1.00 0.00 169 SER A C 6
ATOM 9089 O O . SER A 1 80 ? -8.614 -4.933 -0.014 1.00 0.00 169 SER A O 6
ATOM 9097 N N . ILE A 1 81 ? -7.131 -6.225 1.127 1.00 0.00 170 ILE A N 6
ATOM 9098 C CA . ILE A 1 81 ? -6.492 -5.084 1.831 1.00 0.00 170 ILE A CA 6
ATOM 9099 C C . ILE A 1 81 ? -5.419 -4.382 0.987 1.00 0.00 170 ILE A C 6
ATOM 9100 O O . ILE A 1 81 ? -4.914 -3.341 1.398 1.00 0.00 170 ILE A O 6
ATOM 9116 N N . ILE A 1 82 ? -5.051 -4.923 -0.177 1.00 0.00 171 ILE A N 6
ATOM 9117 C CA . ILE A 1 82 ? -4.093 -4.235 -1.065 1.00 0.00 171 ILE A CA 6
ATOM 9118 C C . ILE A 1 82 ? -4.867 -3.405 -2.104 1.00 0.00 171 ILE A C 6
ATOM 9119 O O . ILE A 1 82 ? -5.865 -3.865 -2.662 1.00 0.00 171 ILE A O 6
ATOM 9135 N N . VAL A 1 83 ? -4.406 -2.171 -2.314 1.00 0.00 172 VAL A N 6
ATOM 9136 C CA . VAL A 1 83 ? -4.997 -1.184 -3.235 1.00 0.00 172 VAL A CA 6
ATOM 9137 C C . VAL A 1 83 ? -3.889 -0.541 -4.095 1.00 0.00 172 VAL A C 6
ATOM 9138 O O . VAL A 1 83 ? -2.707 -0.873 -3.949 1.00 0.00 172 VAL A O 6
ATOM 9151 N N . LYS A 1 84 ? -4.277 0.377 -4.997 1.00 0.00 173 LYS A N 6
ATOM 9152 C CA . LYS A 1 84 ? -3.317 1.145 -5.827 1.00 0.00 173 LYS A CA 6
ATOM 9153 C C . LYS A 1 84 ? -3.130 2.567 -5.263 1.00 0.00 173 LYS A C 6
ATOM 9154 O O . LYS A 1 84 ? -3.937 3.020 -4.437 1.00 0.00 173 LYS A O 6
ATOM 9173 N N . HIS A 1 85 ? -2.062 3.270 -5.721 1.00 0.00 174 HIS A N 6
ATOM 9174 C CA . HIS A 1 85 ? -1.715 4.624 -5.216 1.00 0.00 174 HIS A CA 6
ATOM 9175 C C . HIS A 1 85 ? -2.816 5.665 -5.481 1.00 0.00 174 HIS A C 6
ATOM 9176 O O . HIS A 1 85 ? -2.995 6.570 -4.671 1.00 0.00 174 HIS A O 6
ATOM 9191 N N . GLU A 1 86 ? -3.500 5.566 -6.639 1.00 0.00 175 GLU A N 6
ATOM 9192 C CA . GLU A 1 86 ? -4.598 6.492 -7.005 1.00 0.00 175 GLU A CA 6
ATOM 9193 C C . GLU A 1 86 ? -5.966 5.974 -6.489 1.00 0.00 175 GLU A C 6
ATOM 9194 O O . GLU A 1 86 ? -6.946 6.732 -6.414 1.00 0.00 175 GLU A O 6
ATOM 9206 N N . GLU A 1 87 ? -6.010 4.681 -6.110 1.00 0.00 176 GLU A N 6
ATOM 9207 C CA . GLU A 1 87 ? -7.215 4.024 -5.553 1.00 0.00 176 GLU A CA 6
ATOM 9208 C C . GLU A 1 87 ? -7.403 4.461 -4.087 1.00 0.00 176 GLU A C 6
ATOM 9209 O O . GLU A 1 87 ? -8.518 4.474 -3.540 1.00 0.00 176 GLU A O 6
ATOM 9221 N N . CYS A 1 88 ? -6.276 4.811 -3.470 1.00 0.00 177 CYS A N 6
ATOM 9222 C CA . CYS A 1 88 ? -6.232 5.545 -2.212 1.00 0.00 177 CYS A CA 6
ATOM 9223 C C . CYS A 1 88 ? -5.829 7.002 -2.498 1.00 0.00 177 CYS A C 6
ATOM 9224 O O . CYS A 1 88 ? -5.298 7.309 -3.564 1.00 0.00 177 CYS A O 6
ATOM 9232 N N . ILE A 1 89 ? -6.105 7.908 -1.557 1.00 0.00 178 ILE A N 6
ATOM 9233 C CA . ILE A 1 89 ? -5.697 9.329 -1.649 1.00 0.00 178 ILE A CA 6
ATOM 9234 C C . ILE A 1 89 ? -5.172 9.792 -0.290 1.00 0.00 178 ILE A C 6
ATOM 9235 O O . ILE A 1 89 ? -5.414 9.137 0.727 1.00 0.00 178 ILE A O 6
ATOM 9251 N N . TYR A 1 90 ? -4.446 10.916 -0.277 1.00 0.00 179 TYR A N 6
ATOM 9252 C CA . TYR A 1 90 ? -4.181 11.653 0.969 1.00 0.00 179 TYR A CA 6
ATOM 9253 C C . TYR A 1 90 ? -5.496 12.341 1.386 1.00 0.00 179 TYR A C 6
ATOM 9254 O O . TYR A 1 90 ? -6.198 12.896 0.529 1.00 0.00 179 TYR A O 6
ATOM 9272 N N . ASP A 1 91 ? -5.866 12.272 2.662 1.00 0.00 180 ASP A N 6
ATOM 9273 C CA . ASP A 1 91 ? -7.038 13.002 3.170 1.00 0.00 180 ASP A CA 6
ATOM 9274 C C . ASP A 1 91 ? -6.572 13.983 4.251 1.00 0.00 180 ASP A C 6
ATOM 9275 O O . ASP A 1 91 ? -5.901 13.583 5.209 1.00 0.00 180 ASP A O 6
ATOM 9284 N N . ASP A 1 92 ? -6.951 15.255 4.079 1.00 0.00 181 ASP A N 6
ATOM 9285 C CA . ASP A 1 92 ? -6.486 16.367 4.910 1.00 0.00 181 ASP A CA 6
ATOM 9286 C C . ASP A 1 92 ? -7.171 16.373 6.289 1.00 0.00 181 ASP A C 6
ATOM 9287 O O . ASP A 1 92 ? -6.492 16.572 7.302 1.00 0.00 181 ASP A O 6
ATOM 9296 N N . THR A 1 93 ? -8.504 16.148 6.341 1.00 0.00 182 THR A N 6
ATOM 9297 C CA . THR A 1 93 ? -9.256 16.202 7.617 1.00 0.00 182 THR A CA 6
ATOM 9298 C C . THR A 1 93 ? -9.012 14.924 8.453 1.00 0.00 182 THR A C 6
ATOM 9299 O O . THR A 1 93 ? -9.057 14.975 9.684 1.00 0.00 182 THR A O 6
ATOM 9310 N N . ARG A 1 94 ? -8.725 13.785 7.776 1.00 0.00 183 ARG A N 6
ATOM 9311 C CA . ARG A 1 94 ? -8.213 12.564 8.445 1.00 0.00 183 ARG A CA 6
ATOM 9312 C C . ARG A 1 94 ? -6.749 12.793 8.883 1.00 0.00 183 ARG A C 6
ATOM 9313 O O . ARG A 1 94 ? -6.295 12.249 9.893 1.00 0.00 183 ARG A O 6
ATOM 9334 N N . GLY A 1 95 ? -6.033 13.615 8.084 1.00 0.00 184 GLY A N 6
ATOM 9335 C CA . GLY A 1 95 ? -4.603 13.887 8.278 1.00 0.00 184 GLY A CA 6
ATOM 9336 C C . GLY A 1 95 ? -3.721 12.724 7.840 1.00 0.00 184 GLY A C 6
ATOM 9337 O O . GLY A 1 95 ? -2.533 12.680 8.175 1.00 0.00 184 GLY A O 6
ATOM 9341 N N . ASN A 1 96 ? -4.314 11.793 7.072 1.00 0.00 185 ASN A N 6
ATOM 9342 C CA . ASN A 1 96 ? -3.697 10.504 6.715 1.00 0.00 185 ASN A CA 6
ATOM 9343 C C . ASN A 1 96 ? -4.187 10.046 5.344 1.00 0.00 185 ASN A C 6
ATOM 9344 O O . ASN A 1 96 ? -5.310 10.371 4.941 1.00 0.00 185 ASN A O 6
ATOM 9355 N N . PHE A 1 97 ? -3.324 9.299 4.632 1.00 0.00 186 PHE A N 6
ATOM 9356 C CA . PHE A 1 97 ? -3.692 8.572 3.412 1.00 0.00 186 PHE A CA 6
ATOM 9357 C C . PHE A 1 97 ? -4.742 7.493 3.739 1.00 0.00 186 PHE A C 6
ATOM 9358 O O . PHE A 1 97 ? -4.482 6.602 4.546 1.00 0.00 186 PHE A O 6
ATOM 9375 N N . ILE A 1 98 ? -5.927 7.599 3.126 1.00 0.00 187 ILE A N 6
ATOM 9376 C CA . ILE A 1 98 ? -7.031 6.629 3.289 1.00 0.00 187 ILE A CA 6
ATOM 9377 C C . ILE A 1 98 ? -7.507 6.146 1.906 1.00 0.00 187 ILE A C 6
ATOM 9378 O O . ILE A 1 98 ? -7.019 6.608 0.880 1.00 0.00 187 ILE A O 6
ATOM 9394 N N . ILE A 1 99 ? -8.477 5.227 1.907 1.00 0.00 188 ILE A N 6
ATOM 9395 C CA . ILE A 1 99 ? -9.085 4.687 0.676 1.00 0.00 188 ILE A CA 6
ATOM 9396 C C . ILE A 1 99 ? -10.231 5.600 0.207 1.00 0.00 188 ILE A C 6
ATOM 9397 O O . ILE A 1 99 ? -10.860 6.273 1.036 1.00 0.00 188 ILE A O 6
ATOM 9413 N N . LYS A 1 100 ? -10.488 5.630 -1.121 1.00 0.00 189 LYS A N 6
ATOM 9414 C CA . LYS A 1 100 ? -11.631 6.365 -1.692 1.00 0.00 189 LYS A CA 6
ATOM 9415 C C . LYS A 1 100 ? -12.979 5.753 -1.257 1.00 0.00 189 LYS A C 6
ATOM 9416 O O . LYS A 1 100 ? -13.068 4.553 -0.942 1.00 0.00 189 LYS A O 6
ATOM 9435 N N . GLY A 1 101 ? -14.018 6.596 -1.273 1.00 0.00 190 GLY A N 6
ATOM 9436 C CA . GLY A 1 101 ? -15.381 6.194 -0.908 1.00 0.00 190 GLY A CA 6
ATOM 9437 C C . GLY A 1 101 ? -16.232 5.936 -2.145 1.00 0.00 190 GLY A C 6
ATOM 9438 O O . GLY A 1 101 ? -17.024 4.984 -2.182 1.00 0.00 190 GLY A O 6
ATOM 9442 N N . ASN A 1 102 ? -16.067 6.816 -3.148 1.00 0.00 191 ASN A N 6
ATOM 9443 C CA . ASN A 1 102 ? -16.689 6.700 -4.482 1.00 0.00 191 ASN A CA 6
ATOM 9444 C C . ASN A 1 102 ? -15.986 7.692 -5.439 1.00 0.00 191 ASN A C 6
ATOM 9445 O O . ASN A 1 102 ? -15.167 7.258 -6.275 1.00 0.00 191 ASN A O 6
ATOM 9457 N N . SER A 1 1 ? -3.364 -18.313 0.426 1.00 0.00 90 SER A N 7
ATOM 9458 C CA . SER A 1 1 ? -3.460 -18.245 -1.041 1.00 0.00 90 SER A CA 7
ATOM 9459 C C . SER A 1 1 ? -2.580 -17.089 -1.544 1.00 0.00 90 SER A C 7
ATOM 9460 O O . SER A 1 1 ? -3.061 -15.975 -1.798 1.00 0.00 90 SER A O 7
ATOM 9470 N N . GLN A 1 2 ? -1.265 -17.364 -1.634 1.00 0.00 91 GLN A N 7
ATOM 9471 C CA . GLN A 1 2 ? -0.248 -16.342 -1.919 1.00 0.00 91 GLN A CA 7
ATOM 9472 C C . GLN A 1 2 ? -0.284 -15.910 -3.390 1.00 0.00 91 GLN A C 7
ATOM 9473 O O . GLN A 1 2 ? -0.162 -14.729 -3.674 1.00 0.00 91 GLN A O 7
ATOM 9487 N N . GLU A 1 3 ? -0.473 -16.884 -4.300 1.00 0.00 92 GLU A N 7
ATOM 9488 C CA . GLU A 1 3 ? -0.303 -16.695 -5.767 1.00 0.00 92 GLU A CA 7
ATOM 9489 C C . GLU A 1 3 ? -1.137 -15.515 -6.314 1.00 0.00 92 GLU A C 7
ATOM 9490 O O . GLU A 1 3 ? -0.634 -14.708 -7.106 1.00 0.00 92 GLU A O 7
ATOM 9502 N N . SER A 1 4 ? -2.385 -15.394 -5.827 1.00 0.00 93 SER A N 7
ATOM 9503 C CA . SER A 1 4 ? -3.309 -14.322 -6.220 1.00 0.00 93 SER A CA 7
ATOM 9504 C C . SER A 1 4 ? -2.772 -12.964 -5.745 1.00 0.00 93 SER A C 7
ATOM 9505 O O . SER A 1 4 ? -2.694 -12.012 -6.523 1.00 0.00 93 SER A O 7
ATOM 9513 N N . ILE A 1 5 ? -2.332 -12.940 -4.476 1.00 0.00 94 ILE A N 7
ATOM 9514 C CA . ILE A 1 5 ? -1.844 -11.723 -3.800 1.00 0.00 94 ILE A CA 7
ATOM 9515 C C . ILE A 1 5 ? -0.572 -11.198 -4.503 1.00 0.00 94 ILE A C 7
ATOM 9516 O O . ILE A 1 5 ? -0.433 -10.003 -4.706 1.00 0.00 94 ILE A O 7
ATOM 9532 N N . GLN A 1 6 ? 0.322 -12.131 -4.890 1.00 0.00 95 GLN A N 7
ATOM 9533 C CA . GLN A 1 6 ? 1.592 -11.836 -5.593 1.00 0.00 95 GLN A CA 7
ATOM 9534 C C . GLN A 1 6 ? 1.318 -11.122 -6.934 1.00 0.00 95 GLN A C 7
ATOM 9535 O O . GLN A 1 6 ? 1.999 -10.144 -7.275 1.00 0.00 95 GLN A O 7
ATOM 9549 N N . ASN A 1 7 ? 0.289 -11.613 -7.671 1.00 0.00 96 ASN A N 7
ATOM 9550 C CA . ASN A 1 7 ? -0.197 -10.946 -8.898 1.00 0.00 96 ASN A CA 7
ATOM 9551 C C . ASN A 1 7 ? -0.726 -9.538 -8.569 1.00 0.00 96 ASN A C 7
ATOM 9552 O O . ASN A 1 7 ? -0.416 -8.583 -9.279 1.00 0.00 96 ASN A O 7
ATOM 9563 N N . LYS A 1 8 ? -1.495 -9.423 -7.460 1.00 0.00 97 LYS A N 7
ATOM 9564 C CA . LYS A 1 8 ? -2.100 -8.142 -7.019 1.00 0.00 97 LYS A CA 7
ATOM 9565 C C . LYS A 1 8 ? -1.022 -7.117 -6.639 1.00 0.00 97 LYS A C 7
ATOM 9566 O O . LYS A 1 8 ? -1.233 -5.928 -6.802 1.00 0.00 97 LYS A O 7
ATOM 9585 N N . ILE A 1 9 ? 0.116 -7.600 -6.132 1.00 0.00 98 ILE A N 7
ATOM 9586 C CA . ILE A 1 9 ? 1.265 -6.750 -5.766 1.00 0.00 98 ILE A CA 7
ATOM 9587 C C . ILE A 1 9 ? 1.927 -6.194 -7.043 1.00 0.00 98 ILE A C 7
ATOM 9588 O O . ILE A 1 9 ? 2.285 -5.017 -7.104 1.00 0.00 98 ILE A O 7
ATOM 9604 N N . SER A 1 10 ? 2.034 -7.052 -8.071 1.00 0.00 99 SER A N 7
ATOM 9605 C CA . SER A 1 10 ? 2.545 -6.664 -9.402 1.00 0.00 99 SER A CA 7
ATOM 9606 C C . SER A 1 10 ? 1.593 -5.649 -10.099 1.00 0.00 99 SER A C 7
ATOM 9607 O O . SER A 1 10 ? 2.043 -4.774 -10.851 1.00 0.00 99 SER A O 7
ATOM 9615 N N . GLN A 1 11 ? 0.279 -5.796 -9.840 1.00 0.00 100 GLN A N 7
ATOM 9616 C CA . GLN A 1 11 ? -0.779 -4.910 -10.371 1.00 0.00 100 GLN A CA 7
ATOM 9617 C C . GLN A 1 11 ? -0.815 -3.542 -9.652 1.00 0.00 100 GLN A C 7
ATOM 9618 O O . GLN A 1 11 ? -0.885 -2.494 -10.297 1.00 0.00 100 GLN A O 7
ATOM 9632 N N . CYS A 1 12 ? -0.764 -3.578 -8.312 1.00 0.00 101 CYS A N 7
ATOM 9633 C CA . CYS A 1 12 ? -1.016 -2.400 -7.454 1.00 0.00 101 CYS A CA 7
ATOM 9634 C C . CYS A 1 12 ? 0.217 -1.496 -7.305 1.00 0.00 101 CYS A C 7
ATOM 9635 O O . CYS A 1 12 ? 0.085 -0.336 -6.880 1.00 0.00 101 CYS A O 7
ATOM 9643 N N . LYS A 1 13 ? 1.413 -2.032 -7.634 1.00 0.00 102 LYS A N 7
ATOM 9644 C CA . LYS A 1 13 ? 2.677 -1.291 -7.479 1.00 0.00 102 LYS A CA 7
ATOM 9645 C C . LYS A 1 13 ? 2.817 -0.148 -8.489 1.00 0.00 102 LYS A C 7
ATOM 9646 O O . LYS A 1 13 ? 2.115 -0.095 -9.503 1.00 0.00 102 LYS A O 7
ATOM 9665 N N . PHE A 1 14 ? 3.780 0.728 -8.208 1.00 0.00 103 PHE A N 7
ATOM 9666 C CA . PHE A 1 14 ? 4.160 1.837 -9.088 1.00 0.00 103 PHE A CA 7
ATOM 9667 C C . PHE A 1 14 ? 5.600 2.256 -8.784 1.00 0.00 103 PHE A C 7
ATOM 9668 O O . PHE A 1 14 ? 6.116 1.968 -7.700 1.00 0.00 103 PHE A O 7
ATOM 9685 N N . SER A 1 15 ? 6.232 2.941 -9.749 1.00 0.00 104 SER A N 7
ATOM 9686 C CA . SER A 1 15 ? 7.557 3.549 -9.565 1.00 0.00 104 SER A CA 7
ATOM 9687 C C . SER A 1 15 ? 7.464 4.698 -8.544 1.00 0.00 104 SER A C 7
ATOM 9688 O O . SER A 1 15 ? 6.947 5.777 -8.856 1.00 0.00 104 SER A O 7
ATOM 9696 N N . VAL A 1 16 ? 7.911 4.426 -7.311 1.00 0.00 105 VAL A N 7
ATOM 9697 C CA . VAL A 1 16 ? 7.861 5.390 -6.209 1.00 0.00 105 VAL A CA 7
ATOM 9698 C C . VAL A 1 16 ? 8.984 6.433 -6.365 1.00 0.00 105 VAL A C 7
ATOM 9699 O O . VAL A 1 16 ? 10.159 6.148 -6.106 1.00 0.00 105 VAL A O 7
ATOM 9712 N N . CYS A 1 17 ? 8.597 7.625 -6.837 1.00 0.00 106 CYS A N 7
ATOM 9713 C CA . CYS A 1 17 ? 9.496 8.768 -7.023 1.00 0.00 106 CYS A CA 7
ATOM 9714 C C . CYS A 1 17 ? 9.111 9.872 -6.013 1.00 0.00 106 CYS A C 7
ATOM 9715 O O . CYS A 1 17 ? 8.063 10.502 -6.179 1.00 0.00 106 CYS A O 7
ATOM 9723 N N . PRO A 1 18 ? 9.936 10.102 -4.926 1.00 0.00 107 PRO A N 7
ATOM 9724 C CA . PRO A 1 18 ? 9.679 11.170 -3.912 1.00 0.00 107 PRO A CA 7
ATOM 9725 C C . PRO A 1 18 ? 9.657 12.587 -4.529 1.00 0.00 107 PRO A C 7
ATOM 9726 O O . PRO A 1 18 ? 9.097 13.520 -3.940 1.00 0.00 107 PRO A O 7
ATOM 9737 N N . GLU A 1 19 ? 10.244 12.715 -5.740 1.00 0.00 108 GLU A N 7
ATOM 9738 C CA . GLU A 1 19 ? 10.261 13.969 -6.506 1.00 0.00 108 GLU A CA 7
ATOM 9739 C C . GLU A 1 19 ? 8.850 14.277 -7.062 1.00 0.00 108 GLU A C 7
ATOM 9740 O O . GLU A 1 19 ? 8.436 15.434 -7.119 1.00 0.00 108 GLU A O 7
ATOM 9752 N N . ARG A 1 20 ? 8.114 13.217 -7.453 1.00 0.00 109 ARG A N 7
ATOM 9753 C CA . ARG A 1 20 ? 6.763 13.344 -8.030 1.00 0.00 109 ARG A CA 7
ATOM 9754 C C . ARG A 1 20 ? 5.718 13.457 -6.918 1.00 0.00 109 ARG A C 7
ATOM 9755 O O . ARG A 1 20 ? 4.871 14.358 -6.934 1.00 0.00 109 ARG A O 7
ATOM 9776 N N . LEU A 1 21 ? 5.804 12.529 -5.945 1.00 0.00 110 LEU A N 7
ATOM 9777 C CA . LEU A 1 21 ? 4.798 12.386 -4.879 1.00 0.00 110 LEU A CA 7
ATOM 9778 C C . LEU A 1 21 ? 4.806 13.606 -3.929 1.00 0.00 110 LEU A C 7
ATOM 9779 O O . LEU A 1 21 ? 3.798 13.896 -3.276 1.00 0.00 110 LEU A O 7
ATOM 9795 N N . GLN A 1 22 ? 5.965 14.322 -3.889 1.00 0.00 111 GLN A N 7
ATOM 9796 C CA . GLN A 1 22 ? 6.194 15.503 -3.015 1.00 0.00 111 GLN A CA 7
ATOM 9797 C C . GLN A 1 22 ? 5.910 15.208 -1.522 1.00 0.00 111 GLN A C 7
ATOM 9798 O O . GLN A 1 22 ? 5.698 16.125 -0.724 1.00 0.00 111 GLN A O 7
ATOM 9812 N N . CYS A 1 23 ? 5.939 13.918 -1.162 1.00 0.00 112 CYS A N 7
ATOM 9813 C CA . CYS A 1 23 ? 5.763 13.441 0.211 1.00 0.00 112 CYS A CA 7
ATOM 9814 C C . CYS A 1 23 ? 7.134 13.047 0.763 1.00 0.00 112 CYS A C 7
ATOM 9815 O O . CYS A 1 23 ? 7.905 12.412 0.030 1.00 0.00 112 CYS A O 7
ATOM 9823 N N . PRO A 1 24 ? 7.469 13.414 2.046 1.00 0.00 113 PRO A N 7
ATOM 9824 C CA . PRO A 1 24 ? 8.784 13.089 2.658 1.00 0.00 113 PRO A CA 7
ATOM 9825 C C . PRO A 1 24 ? 9.073 11.574 2.624 1.00 0.00 113 PRO A C 7
ATOM 9826 O O . PRO A 1 24 ? 8.129 10.769 2.583 1.00 0.00 113 PRO A O 7
ATOM 9837 N N . LEU A 1 25 ? 10.376 11.208 2.633 1.00 0.00 114 LEU A N 7
ATOM 9838 C CA . LEU A 1 25 ? 10.831 9.805 2.507 1.00 0.00 114 LEU A CA 7
ATOM 9839 C C . LEU A 1 25 ? 10.087 8.888 3.488 1.00 0.00 114 LEU A C 7
ATOM 9840 O O . LEU A 1 25 ? 9.562 7.865 3.083 1.00 0.00 114 LEU A O 7
ATOM 9856 N N . GLU A 1 26 ? 9.990 9.344 4.746 1.00 0.00 115 GLU A N 7
ATOM 9857 C CA . GLU A 1 26 ? 9.313 8.632 5.854 1.00 0.00 115 GLU A CA 7
ATOM 9858 C C . GLU A 1 26 ? 7.832 8.290 5.541 1.00 0.00 115 GLU A C 7
ATOM 9859 O O . GLU A 1 26 ? 7.368 7.179 5.825 1.00 0.00 115 GLU A O 7
ATOM 9871 N N . ALA A 1 27 ? 7.126 9.240 4.905 1.00 0.00 116 ALA A N 7
ATOM 9872 C CA . ALA A 1 27 ? 5.679 9.135 4.618 1.00 0.00 116 ALA A CA 7
ATOM 9873 C C . ALA A 1 27 ? 5.388 8.061 3.556 1.00 0.00 116 ALA A C 7
ATOM 9874 O O . ALA A 1 27 ? 4.312 7.454 3.546 1.00 0.00 116 ALA A O 7
ATOM 9881 N N . ILE A 1 28 ? 6.376 7.843 2.673 1.00 0.00 117 ILE A N 7
ATOM 9882 C CA . ILE A 1 28 ? 6.298 6.872 1.562 1.00 0.00 117 ILE A CA 7
ATOM 9883 C C . ILE A 1 28 ? 7.317 5.723 1.752 1.00 0.00 117 ILE A C 7
ATOM 9884 O O . ILE A 1 28 ? 7.490 4.886 0.864 1.00 0.00 117 ILE A O 7
ATOM 9900 N N . GLN A 1 29 ? 7.966 5.704 2.931 1.00 0.00 118 GLN A N 7
ATOM 9901 C CA . GLN A 1 29 ? 8.961 4.684 3.312 1.00 0.00 118 GLN A CA 7
ATOM 9902 C C . GLN A 1 29 ? 8.301 3.317 3.504 1.00 0.00 118 GLN A C 7
ATOM 9903 O O . GLN A 1 29 ? 7.223 3.223 4.100 1.00 0.00 118 GLN A O 7
ATOM 9917 N N . CYS A 1 30 ? 8.960 2.283 2.963 1.00 0.00 119 CYS A N 7
ATOM 9918 C CA . CYS A 1 30 ? 8.594 0.894 3.182 1.00 0.00 119 CYS A CA 7
ATOM 9919 C C . CYS A 1 30 ? 8.904 0.534 4.651 1.00 0.00 119 CYS A C 7
ATOM 9920 O O . CYS A 1 30 ? 10.082 0.458 5.022 1.00 0.00 119 CYS A O 7
ATOM 9928 N N . PRO A 1 31 ? 7.857 0.313 5.515 1.00 0.00 120 PRO A N 7
ATOM 9929 C CA . PRO A 1 31 ? 8.046 0.030 6.964 1.00 0.00 120 PRO A CA 7
ATOM 9930 C C . PRO A 1 31 ? 8.579 -1.399 7.230 1.00 0.00 120 PRO A C 7
ATOM 9931 O O . PRO A 1 31 ? 8.799 -1.785 8.383 1.00 0.00 120 PRO A O 7
ATOM 9942 N N . ILE A 1 32 ? 8.766 -2.161 6.138 1.00 0.00 121 ILE A N 7
ATOM 9943 C CA . ILE A 1 32 ? 9.319 -3.518 6.141 1.00 0.00 121 ILE A CA 7
ATOM 9944 C C . ILE A 1 32 ? 10.860 -3.453 6.134 1.00 0.00 121 ILE A C 7
ATOM 9945 O O . ILE A 1 32 ? 11.533 -4.052 6.972 1.00 0.00 121 ILE A O 7
ATOM 9961 N N . THR A 1 33 ? 11.394 -2.699 5.160 1.00 0.00 122 THR A N 7
ATOM 9962 C CA . THR A 1 33 ? 12.845 -2.600 4.891 1.00 0.00 122 THR A CA 7
ATOM 9963 C C . THR A 1 33 ? 13.475 -1.347 5.531 1.00 0.00 122 THR A C 7
ATOM 9964 O O . THR A 1 33 ? 14.709 -1.210 5.539 1.00 0.00 122 THR A O 7
ATOM 9975 N N . LEU A 1 34 ? 12.618 -0.439 6.058 1.00 0.00 123 LEU A N 7
ATOM 9976 C CA . LEU A 1 34 ? 13.041 0.817 6.728 1.00 0.00 123 LEU A CA 7
ATOM 9977 C C . LEU A 1 34 ? 13.808 1.747 5.772 1.00 0.00 123 LEU A C 7
ATOM 9978 O O . LEU A 1 34 ? 14.729 2.464 6.175 1.00 0.00 123 LEU A O 7
ATOM 9994 N N . GLU A 1 35 ? 13.360 1.768 4.514 1.00 0.00 124 GLU A N 7
ATOM 9995 C CA . GLU A 1 35 ? 13.921 2.626 3.459 1.00 0.00 124 GLU A CA 7
ATOM 9996 C C . GLU A 1 35 ? 12.796 3.068 2.518 1.00 0.00 124 GLU A C 7
ATOM 9997 O O . GLU A 1 35 ? 11.791 2.362 2.370 1.00 0.00 124 GLU A O 7
ATOM 10009 N N . GLN A 1 36 ? 12.960 4.245 1.913 1.00 0.00 125 GLN A N 7
ATOM 10010 C CA . GLN A 1 36 ? 12.049 4.749 0.883 1.00 0.00 125 GLN A CA 7
ATOM 10011 C C . GLN A 1 36 ? 12.260 3.903 -0.398 1.00 0.00 125 GLN A C 7
ATOM 10012 O O . GLN A 1 36 ? 13.369 3.897 -0.941 1.00 0.00 125 GLN A O 7
ATOM 10026 N N . PRO A 1 37 ? 11.207 3.169 -0.882 1.00 0.00 126 PRO A N 7
ATOM 10027 C CA . PRO A 1 37 ? 11.344 2.187 -1.986 1.00 0.00 126 PRO A CA 7
ATOM 10028 C C . PRO A 1 37 ? 11.514 2.825 -3.376 1.00 0.00 126 PRO A C 7
ATOM 10029 O O . PRO A 1 37 ? 11.211 4.003 -3.587 1.00 0.00 126 PRO A O 7
ATOM 10040 N N . GLU A 1 38 ? 12.000 1.999 -4.315 1.00 0.00 127 GLU A N 7
ATOM 10041 C CA . GLU A 1 38 ? 12.096 2.342 -5.752 1.00 0.00 127 GLU A CA 7
ATOM 10042 C C . GLU A 1 38 ? 10.733 2.101 -6.436 1.00 0.00 127 GLU A C 7
ATOM 10043 O O . GLU A 1 38 ? 10.352 2.803 -7.380 1.00 0.00 127 GLU A O 7
ATOM 10055 N N . LYS A 1 39 ? 10.019 1.094 -5.919 1.00 0.00 128 LYS A N 7
ATOM 10056 C CA . LYS A 1 39 ? 8.704 0.665 -6.386 1.00 0.00 128 LYS A CA 7
ATOM 10057 C C . LYS A 1 39 ? 7.937 0.148 -5.173 1.00 0.00 128 LYS A C 7
ATOM 10058 O O . LYS A 1 39 ? 8.529 -0.467 -4.278 1.00 0.00 128 LYS A O 7
ATOM 10077 N N . GLY A 1 40 ? 6.631 0.398 -5.137 1.00 0.00 129 GLY A N 7
ATOM 10078 C CA . GLY A 1 40 ? 5.834 0.058 -3.976 1.00 0.00 129 GLY A CA 7
ATOM 10079 C C . GLY A 1 40 ? 4.352 0.072 -4.249 1.00 0.00 129 GLY A C 7
ATOM 10080 O O . GLY A 1 40 ? 3.884 0.687 -5.209 1.00 0.00 129 GLY A O 7
ATOM 10084 N N . ILE A 1 41 ? 3.629 -0.610 -3.363 1.00 0.00 130 ILE A N 7
ATOM 10085 C CA . ILE A 1 41 ? 2.179 -0.787 -3.397 1.00 0.00 130 ILE A CA 7
ATOM 10086 C C . ILE A 1 41 ? 1.546 -0.073 -2.178 1.00 0.00 130 ILE A C 7
ATOM 10087 O O . ILE A 1 41 ? 2.185 0.081 -1.127 1.00 0.00 130 ILE A O 7
ATOM 10103 N N . PHE A 1 42 ? 0.297 0.356 -2.328 1.00 0.00 131 PHE A N 7
ATOM 10104 C CA . PHE A 1 42 ? -0.513 0.836 -1.194 1.00 0.00 131 PHE A CA 7
ATOM 10105 C C . PHE A 1 42 ? -1.339 -0.333 -0.657 1.00 0.00 131 PHE A C 7
ATOM 10106 O O . PHE A 1 42 ? -2.092 -0.944 -1.399 1.00 0.00 131 PHE A O 7
ATOM 10123 N N . VAL A 1 43 ? -1.147 -0.680 0.623 1.00 0.00 132 VAL A N 7
ATOM 10124 C CA . VAL A 1 43 ? -1.970 -1.680 1.318 1.00 0.00 132 VAL A CA 7
ATOM 10125 C C . VAL A 1 43 ? -2.621 -0.982 2.510 1.00 0.00 132 VAL A C 7
ATOM 10126 O O . VAL A 1 43 ? -1.913 -0.431 3.371 1.00 0.00 132 VAL A O 7
ATOM 10139 N N . LYS A 1 44 ? -3.961 -0.959 2.524 1.00 0.00 133 LYS A N 7
ATOM 10140 C CA . LYS A 1 44 ? -4.722 -0.361 3.611 1.00 0.00 133 LYS A CA 7
ATOM 10141 C C . LYS A 1 44 ? -4.578 -1.198 4.889 1.00 0.00 133 LYS A C 7
ATOM 10142 O O . LYS A 1 44 ? -4.882 -2.401 4.917 1.00 0.00 133 LYS A O 7
ATOM 10161 N N . ASN A 1 45 ? -4.024 -0.561 5.920 1.00 0.00 134 ASN A N 7
ATOM 10162 C CA . ASN A 1 45 ? -4.111 -1.036 7.295 1.00 0.00 134 ASN A CA 7
ATOM 10163 C C . ASN A 1 45 ? -5.579 -0.843 7.735 1.00 0.00 134 ASN A C 7
ATOM 10164 O O . ASN A 1 45 ? -5.946 0.182 8.335 1.00 0.00 134 ASN A O 7
ATOM 10175 N N . SER A 1 46 ? -6.402 -1.827 7.318 1.00 0.00 135 SER A N 7
ATOM 10176 C CA . SER A 1 46 ? -7.865 -1.788 7.385 1.00 0.00 135 SER A CA 7
ATOM 10177 C C . SER A 1 46 ? -8.345 -1.815 8.837 1.00 0.00 135 SER A C 7
ATOM 10178 O O . SER A 1 46 ? -9.053 -0.906 9.290 1.00 0.00 135 SER A O 7
ATOM 10186 N N . ASP A 1 47 ? -7.913 -2.859 9.560 1.00 0.00 136 ASP A N 7
ATOM 10187 C CA . ASP A 1 47 ? -8.335 -3.124 10.945 1.00 0.00 136 ASP A CA 7
ATOM 10188 C C . ASP A 1 47 ? -7.813 -2.045 11.911 1.00 0.00 136 ASP A C 7
ATOM 10189 O O . ASP A 1 47 ? -8.444 -1.760 12.937 1.00 0.00 136 ASP A O 7
ATOM 10198 N N . GLY A 1 48 ? -6.664 -1.437 11.559 1.00 0.00 137 GLY A N 7
ATOM 10199 C CA . GLY A 1 48 ? -6.052 -0.404 12.385 1.00 0.00 137 GLY A CA 7
ATOM 10200 C C . GLY A 1 48 ? -6.789 0.931 12.322 1.00 0.00 137 GLY A C 7
ATOM 10201 O O . GLY A 1 48 ? -7.388 1.360 13.316 1.00 0.00 137 GLY A O 7
ATOM 10205 N N . SER A 1 49 ? -6.785 1.575 11.134 1.00 0.00 138 SER A N 7
ATOM 10206 C CA . SER A 1 49 ? -7.348 2.940 10.958 1.00 0.00 138 SER A CA 7
ATOM 10207 C C . SER A 1 49 ? -7.844 3.194 9.515 1.00 0.00 138 SER A C 7
ATOM 10208 O O . SER A 1 49 ? -8.157 4.340 9.173 1.00 0.00 138 SER A O 7
ATOM 10216 N N . ASP A 1 50 ? -7.925 2.121 8.682 1.00 0.00 139 ASP A N 7
ATOM 10217 C CA . ASP A 1 50 ? -8.321 2.207 7.238 1.00 0.00 139 ASP A CA 7
ATOM 10218 C C . ASP A 1 50 ? -7.251 2.986 6.406 1.00 0.00 139 ASP A C 7
ATOM 10219 O O . ASP A 1 50 ? -7.466 3.339 5.238 1.00 0.00 139 ASP A O 7
ATOM 10228 N N . VAL A 1 51 ? -6.062 3.174 7.007 1.00 0.00 140 VAL A N 7
ATOM 10229 C CA . VAL A 1 51 ? -4.991 4.040 6.452 1.00 0.00 140 VAL A CA 7
ATOM 10230 C C . VAL A 1 51 ? -4.083 3.223 5.522 1.00 0.00 140 VAL A C 7
ATOM 10231 O O . VAL A 1 51 ? -3.506 2.221 5.945 1.00 0.00 140 VAL A O 7
ATOM 10244 N N . CYS A 1 52 ? -3.924 3.686 4.272 1.00 0.00 141 CYS A N 7
ATOM 10245 C CA . CYS A 1 52 ? -3.091 3.009 3.275 1.00 0.00 141 CYS A CA 7
ATOM 10246 C C . CYS A 1 52 ? -1.635 3.449 3.455 1.00 0.00 141 CYS A C 7
ATOM 10247 O O . CYS A 1 52 ? -1.337 4.640 3.599 1.00 0.00 141 CYS A O 7
ATOM 10255 N N . THR A 1 53 ? -0.738 2.461 3.463 1.00 0.00 142 THR A N 7
ATOM 10256 C CA . THR A 1 53 ? 0.695 2.651 3.708 1.00 0.00 142 THR A CA 7
ATOM 10257 C C . THR A 1 53 ? 1.456 2.124 2.488 1.00 0.00 142 THR A C 7
ATOM 10258 O O . THR A 1 53 ? 1.003 1.167 1.841 1.00 0.00 142 THR A O 7
ATOM 10269 N N . LEU A 1 54 ? 2.588 2.752 2.170 1.00 0.00 143 LEU A N 7
ATOM 10270 C CA . LEU A 1 54 ? 3.384 2.391 0.999 1.00 0.00 143 LEU A CA 7
ATOM 10271 C C . LEU A 1 54 ? 4.468 1.368 1.391 1.00 0.00 143 LEU A C 7
ATOM 10272 O O . LEU A 1 54 ? 5.455 1.701 2.054 1.00 0.00 143 LEU A O 7
ATOM 10288 N N . PHE A 1 55 ? 4.228 0.113 1.002 1.00 0.00 144 PHE A N 7
ATOM 10289 C CA . PHE A 1 55 ? 5.148 -1.014 1.205 1.00 0.00 144 PHE A CA 7
ATOM 10290 C C . PHE A 1 55 ? 5.894 -1.250 -0.101 1.00 0.00 144 PHE A C 7
ATOM 10291 O O . PHE A 1 55 ? 5.276 -1.161 -1.150 1.00 0.00 144 PHE A O 7
ATOM 10308 N N . ASP A 1 56 ? 7.203 -1.552 -0.050 1.00 0.00 145 ASP A N 7
ATOM 10309 C CA . ASP A 1 56 ? 7.979 -1.877 -1.268 1.00 0.00 145 ASP A CA 7
ATOM 10310 C C . ASP A 1 56 ? 7.387 -3.126 -1.941 1.00 0.00 145 ASP A C 7
ATOM 10311 O O . ASP A 1 56 ? 6.970 -4.064 -1.248 1.00 0.00 145 ASP A O 7
ATOM 10320 N N . ALA A 1 57 ? 7.348 -3.106 -3.285 1.00 0.00 146 ALA A N 7
ATOM 10321 C CA . ALA A 1 57 ? 6.742 -4.171 -4.093 1.00 0.00 146 ALA A CA 7
ATOM 10322 C C . ALA A 1 57 ? 7.376 -5.538 -3.781 1.00 0.00 146 ALA A C 7
ATOM 10323 O O . ALA A 1 57 ? 6.668 -6.498 -3.482 1.00 0.00 146 ALA A O 7
ATOM 10330 N N . ALA A 1 58 ? 8.717 -5.585 -3.790 1.00 0.00 147 ALA A N 7
ATOM 10331 C CA . ALA A 1 58 ? 9.488 -6.821 -3.543 1.00 0.00 147 ALA A CA 7
ATOM 10332 C C . ALA A 1 58 ? 9.435 -7.237 -2.058 1.00 0.00 147 ALA A C 7
ATOM 10333 O O . ALA A 1 58 ? 9.423 -8.434 -1.747 1.00 0.00 147 ALA A O 7
ATOM 10340 N N . ALA A 1 59 ? 9.389 -6.240 -1.151 1.00 0.00 148 ALA A N 7
ATOM 10341 C CA . ALA A 1 59 ? 9.434 -6.464 0.312 1.00 0.00 148 ALA A CA 7
ATOM 10342 C C . ALA A 1 59 ? 8.150 -7.121 0.833 1.00 0.00 148 ALA A C 7
ATOM 10343 O O . ALA A 1 59 ? 8.205 -8.090 1.600 1.00 0.00 148 ALA A O 7
ATOM 10350 N N . PHE A 1 60 ? 7.000 -6.569 0.420 1.00 0.00 149 PHE A N 7
ATOM 10351 C CA . PHE A 1 60 ? 5.681 -7.069 0.830 1.00 0.00 149 PHE A CA 7
ATOM 10352 C C . PHE A 1 60 ? 5.399 -8.418 0.155 1.00 0.00 149 PHE A C 7
ATOM 10353 O O . PHE A 1 60 ? 4.850 -9.325 0.782 1.00 0.00 149 PHE A O 7
ATOM 10370 N N . SER A 1 61 ? 5.797 -8.527 -1.131 1.00 0.00 150 SER A N 7
ATOM 10371 C CA . SER A 1 61 ? 5.671 -9.770 -1.911 1.00 0.00 150 SER A CA 7
ATOM 10372 C C . SER A 1 61 ? 6.464 -10.907 -1.259 1.00 0.00 150 SER A C 7
ATOM 10373 O O . SER A 1 61 ? 6.035 -12.071 -1.284 1.00 0.00 150 SER A O 7
ATOM 10381 N N . ARG A 1 62 ? 7.616 -10.548 -0.668 1.00 0.00 151 ARG A N 7
ATOM 10382 C CA . ARG A 1 62 ? 8.415 -11.480 0.122 1.00 0.00 151 ARG A CA 7
ATOM 10383 C C . ARG A 1 62 ? 7.610 -11.962 1.340 1.00 0.00 151 ARG A C 7
ATOM 10384 O O . ARG A 1 62 ? 7.440 -13.162 1.498 1.00 0.00 151 ARG A O 7
ATOM 10405 N N . LEU A 1 63 ? 7.072 -11.017 2.152 1.00 0.00 152 LEU A N 7
ATOM 10406 C CA . LEU A 1 63 ? 6.307 -11.341 3.390 1.00 0.00 152 LEU A CA 7
ATOM 10407 C C . LEU A 1 63 ? 5.170 -12.337 3.121 1.00 0.00 152 LEU A C 7
ATOM 10408 O O . LEU A 1 63 ? 5.003 -13.314 3.857 1.00 0.00 152 LEU A O 7
ATOM 10424 N N . VAL A 1 64 ? 4.411 -12.079 2.039 1.00 0.00 153 VAL A N 7
ATOM 10425 C CA . VAL A 1 64 ? 3.304 -12.948 1.610 1.00 0.00 153 VAL A CA 7
ATOM 10426 C C . VAL A 1 64 ? 3.841 -14.347 1.257 1.00 0.00 153 VAL A C 7
ATOM 10427 O O . VAL A 1 64 ? 3.357 -15.355 1.776 1.00 0.00 153 VAL A O 7
ATOM 10440 N N . GLY A 1 65 ? 4.898 -14.365 0.427 1.00 0.00 154 GLY A N 7
ATOM 10441 C CA . GLY A 1 65 ? 5.523 -15.603 -0.045 1.00 0.00 154 GLY A CA 7
ATOM 10442 C C . GLY A 1 65 ? 6.239 -16.398 1.059 1.00 0.00 154 GLY A C 7
ATOM 10443 O O . GLY A 1 65 ? 6.516 -17.587 0.883 1.00 0.00 154 GLY A O 7
ATOM 10447 N N . GLU A 1 66 ? 6.558 -15.731 2.186 1.00 0.00 155 GLU A N 7
ATOM 10448 C CA . GLU A 1 66 ? 7.120 -16.386 3.389 1.00 0.00 155 GLU A CA 7
ATOM 10449 C C . GLU A 1 66 ? 5.983 -17.001 4.230 1.00 0.00 155 GLU A C 7
ATOM 10450 O O . GLU A 1 66 ? 6.189 -17.989 4.933 1.00 0.00 155 GLU A O 7
ATOM 10462 N N . GLY A 1 67 ? 4.792 -16.390 4.146 1.00 0.00 156 GLY A N 7
ATOM 10463 C CA . GLY A 1 67 ? 3.626 -16.796 4.939 1.00 0.00 156 GLY A CA 7
ATOM 10464 C C . GLY A 1 67 ? 3.468 -15.963 6.202 1.00 0.00 156 GLY A C 7
ATOM 10465 O O . GLY A 1 67 ? 2.878 -16.418 7.184 1.00 0.00 156 GLY A O 7
ATOM 10469 N N . LEU A 1 68 ? 4.030 -14.747 6.173 1.00 0.00 157 LEU A N 7
ATOM 10470 C CA . LEU A 1 68 ? 3.946 -13.765 7.268 1.00 0.00 157 LEU A CA 7
ATOM 10471 C C . LEU A 1 68 ? 2.723 -12.841 7.059 1.00 0.00 157 LEU A C 7
ATOM 10472 O O . LEU A 1 68 ? 2.366 -12.565 5.911 1.00 0.00 157 LEU A O 7
ATOM 10488 N N . PRO A 1 69 ? 2.066 -12.346 8.162 1.00 0.00 158 PRO A N 7
ATOM 10489 C CA . PRO A 1 69 ? 0.915 -11.418 8.065 1.00 0.00 158 PRO A CA 7
ATOM 10490 C C . PRO A 1 69 ? 1.360 -9.964 7.791 1.00 0.00 158 PRO A C 7
ATOM 10491 O O . PRO A 1 69 ? 2.504 -9.719 7.400 1.00 0.00 158 PRO A O 7
ATOM 10502 N N . HIS A 1 70 ? 0.423 -9.018 7.954 1.00 0.00 159 HIS A N 7
ATOM 10503 C CA . HIS A 1 70 ? 0.666 -7.587 7.730 1.00 0.00 159 HIS A CA 7
ATOM 10504 C C . HIS A 1 70 ? 1.743 -7.075 8.724 1.00 0.00 159 HIS A C 7
ATOM 10505 O O . HIS A 1 70 ? 1.589 -7.258 9.939 1.00 0.00 159 HIS A O 7
ATOM 10519 N N . PRO A 1 71 ? 2.842 -6.419 8.235 1.00 0.00 160 PRO A N 7
ATOM 10520 C CA . PRO A 1 71 ? 4.016 -6.061 9.085 1.00 0.00 160 PRO A CA 7
ATOM 10521 C C . PRO A 1 71 ? 3.713 -4.984 10.144 1.00 0.00 160 PRO A C 7
ATOM 10522 O O . PRO A 1 71 ? 4.546 -4.729 11.022 1.00 0.00 160 PRO A O 7
ATOM 10533 N N . LEU A 1 72 ? 2.532 -4.350 10.051 1.00 0.00 161 LEU A N 7
ATOM 10534 C CA . LEU A 1 72 ? 2.108 -3.308 10.997 1.00 0.00 161 LEU A CA 7
ATOM 10535 C C . LEU A 1 72 ? 1.102 -3.889 12.005 1.00 0.00 161 LEU A C 7
ATOM 10536 O O . LEU A 1 72 ? 1.406 -4.026 13.191 1.00 0.00 161 LEU A O 7
ATOM 10552 N N . THR A 1 73 ? -0.071 -4.297 11.498 1.00 0.00 162 THR A N 7
ATOM 10553 C CA . THR A 1 73 ? -1.249 -4.628 12.336 1.00 0.00 162 THR A CA 7
ATOM 10554 C C . THR A 1 73 ? -1.381 -6.153 12.580 1.00 0.00 162 THR A C 7
ATOM 10555 O O . THR A 1 73 ? -2.267 -6.587 13.323 1.00 0.00 162 THR A O 7
ATOM 10566 N N . ARG A 1 74 ? -0.500 -6.953 11.929 1.00 0.00 163 ARG A N 7
ATOM 10567 C CA . ARG A 1 74 ? -0.449 -8.434 12.061 1.00 0.00 163 ARG A CA 7
ATOM 10568 C C . ARG A 1 74 ? -1.743 -9.122 11.573 1.00 0.00 163 ARG A C 7
ATOM 10569 O O . ARG A 1 74 ? -2.016 -10.274 11.935 1.00 0.00 163 ARG A O 7
ATOM 10590 N N . GLU A 1 75 ? -2.505 -8.421 10.722 1.00 0.00 164 GLU A N 7
ATOM 10591 C CA . GLU A 1 75 ? -3.736 -8.954 10.119 1.00 0.00 164 GLU A CA 7
ATOM 10592 C C . GLU A 1 75 ? -3.414 -9.864 8.920 1.00 0.00 164 GLU A C 7
ATOM 10593 O O . GLU A 1 75 ? -2.390 -9.673 8.265 1.00 0.00 164 GLU A O 7
ATOM 10605 N N . PRO A 1 76 ? -4.291 -10.871 8.621 1.00 0.00 165 PRO A N 7
ATOM 10606 C CA . PRO A 1 76 ? -4.079 -11.799 7.493 1.00 0.00 165 PRO A CA 7
ATOM 10607 C C . PRO A 1 76 ? -4.093 -11.051 6.137 1.00 0.00 165 PRO A C 7
ATOM 10608 O O . PRO A 1 76 ? -5.083 -10.387 5.789 1.00 0.00 165 PRO A O 7
ATOM 10619 N N . ILE A 1 77 ? -2.955 -11.122 5.412 1.00 0.00 166 ILE A N 7
ATOM 10620 C CA . ILE A 1 77 ? -2.790 -10.463 4.108 1.00 0.00 166 ILE A CA 7
ATOM 10621 C C . ILE A 1 77 ? -3.747 -11.077 3.074 1.00 0.00 166 ILE A C 7
ATOM 10622 O O . ILE A 1 77 ? -3.881 -12.299 2.983 1.00 0.00 166 ILE A O 7
ATOM 10638 N N . THR A 1 78 ? -4.398 -10.203 2.311 1.00 0.00 167 THR A N 7
ATOM 10639 C CA . THR A 1 78 ? -5.391 -10.584 1.307 1.00 0.00 167 THR A CA 7
ATOM 10640 C C . THR A 1 78 ? -5.372 -9.577 0.146 1.00 0.00 167 THR A C 7
ATOM 10641 O O . THR A 1 78 ? -4.823 -8.472 0.271 1.00 0.00 167 THR A O 7
ATOM 10652 N N . ALA A 1 79 ? -5.968 -9.985 -0.982 1.00 0.00 168 ALA A N 7
ATOM 10653 C CA . ALA A 1 79 ? -6.125 -9.145 -2.177 1.00 0.00 168 ALA A CA 7
ATOM 10654 C C . ALA A 1 79 ? -7.085 -7.969 -1.914 1.00 0.00 168 ALA A C 7
ATOM 10655 O O . ALA A 1 79 ? -7.014 -6.940 -2.590 1.00 0.00 168 ALA A O 7
ATOM 10662 N N . SER A 1 80 ? -7.976 -8.141 -0.924 1.00 0.00 169 SER A N 7
ATOM 10663 C CA . SER A 1 80 ? -8.944 -7.114 -0.511 1.00 0.00 169 SER A CA 7
ATOM 10664 C C . SER A 1 80 ? -8.245 -5.864 0.078 1.00 0.00 169 SER A C 7
ATOM 10665 O O . SER A 1 80 ? -8.584 -4.733 -0.281 1.00 0.00 169 SER A O 7
ATOM 10673 N N . ILE A 1 81 ? -7.256 -6.078 0.975 1.00 0.00 170 ILE A N 7
ATOM 10674 C CA . ILE A 1 81 ? -6.586 -4.966 1.688 1.00 0.00 170 ILE A CA 7
ATOM 10675 C C . ILE A 1 81 ? -5.496 -4.289 0.837 1.00 0.00 170 ILE A C 7
ATOM 10676 O O . ILE A 1 81 ? -4.970 -3.256 1.241 1.00 0.00 170 ILE A O 7
ATOM 10692 N N . ILE A 1 82 ? -5.149 -4.851 -0.335 1.00 0.00 171 ILE A N 7
ATOM 10693 C CA . ILE A 1 82 ? -4.163 -4.214 -1.229 1.00 0.00 171 ILE A CA 7
ATOM 10694 C C . ILE A 1 82 ? -4.905 -3.403 -2.317 1.00 0.00 171 ILE A C 7
ATOM 10695 O O . ILE A 1 82 ? -5.851 -3.894 -2.950 1.00 0.00 171 ILE A O 7
ATOM 10711 N N . VAL A 1 83 ? -4.477 -2.142 -2.485 1.00 0.00 172 VAL A N 7
ATOM 10712 C CA . VAL A 1 83 ? -5.121 -1.131 -3.352 1.00 0.00 172 VAL A CA 7
ATOM 10713 C C . VAL A 1 83 ? -4.056 -0.430 -4.221 1.00 0.00 172 VAL A C 7
ATOM 10714 O O . VAL A 1 83 ? -2.851 -0.645 -4.041 1.00 0.00 172 VAL A O 7
ATOM 10727 N N . LYS A 1 84 ? -4.506 0.427 -5.154 1.00 0.00 173 LYS A N 7
ATOM 10728 C CA . LYS A 1 84 ? -3.597 1.232 -5.998 1.00 0.00 173 LYS A CA 7
ATOM 10729 C C . LYS A 1 84 ? -3.512 2.668 -5.485 1.00 0.00 173 LYS A C 7
ATOM 10730 O O . LYS A 1 84 ? -4.300 3.087 -4.620 1.00 0.00 173 LYS A O 7
ATOM 10749 N N . HIS A 1 85 ? -2.552 3.414 -6.055 1.00 0.00 174 HIS A N 7
ATOM 10750 C CA . HIS A 1 85 ? -2.354 4.847 -5.791 1.00 0.00 174 HIS A CA 7
ATOM 10751 C C . HIS A 1 85 ? -3.617 5.672 -6.152 1.00 0.00 174 HIS A C 7
ATOM 10752 O O . HIS A 1 85 ? -3.862 6.723 -5.564 1.00 0.00 174 HIS A O 7
ATOM 10767 N N . GLU A 1 86 ? -4.401 5.176 -7.129 1.00 0.00 175 GLU A N 7
ATOM 10768 C CA . GLU A 1 86 ? -5.627 5.845 -7.610 1.00 0.00 175 GLU A CA 7
ATOM 10769 C C . GLU A 1 86 ? -6.807 5.613 -6.649 1.00 0.00 175 GLU A C 7
ATOM 10770 O O . GLU A 1 86 ? -7.653 6.496 -6.474 1.00 0.00 175 GLU A O 7
ATOM 10782 N N . GLU A 1 87 ? -6.838 4.429 -6.004 1.00 0.00 176 GLU A N 7
ATOM 10783 C CA . GLU A 1 87 ? -7.978 4.003 -5.155 1.00 0.00 176 GLU A CA 7
ATOM 10784 C C . GLU A 1 87 ? -7.827 4.546 -3.721 1.00 0.00 176 GLU A C 7
ATOM 10785 O O . GLU A 1 87 ? -8.778 4.546 -2.934 1.00 0.00 176 GLU A O 7
ATOM 10797 N N . CYS A 1 88 ? -6.617 5.002 -3.390 1.00 0.00 177 CYS A N 7
ATOM 10798 C CA . CYS A 1 88 ? -6.325 5.681 -2.127 1.00 0.00 177 CYS A CA 7
ATOM 10799 C C . CYS A 1 88 ? -5.974 7.147 -2.416 1.00 0.00 177 CYS A C 7
ATOM 10800 O O . CYS A 1 88 ? -5.408 7.461 -3.467 1.00 0.00 177 CYS A O 7
ATOM 10808 N N . ILE A 1 89 ? -6.333 8.046 -1.491 1.00 0.00 178 ILE A N 7
ATOM 10809 C CA . ILE A 1 89 ? -6.025 9.489 -1.575 1.00 0.00 178 ILE A CA 7
ATOM 10810 C C . ILE A 1 89 ? -5.509 9.954 -0.207 1.00 0.00 178 ILE A C 7
ATOM 10811 O O . ILE A 1 89 ? -5.821 9.326 0.808 1.00 0.00 178 ILE A O 7
ATOM 10827 N N . TYR A 1 90 ? -4.698 11.026 -0.179 1.00 0.00 179 TYR A N 7
ATOM 10828 C CA . TYR A 1 90 ? -4.409 11.738 1.076 1.00 0.00 179 TYR A CA 7
ATOM 10829 C C . TYR A 1 90 ? -5.716 12.416 1.522 1.00 0.00 179 TYR A C 7
ATOM 10830 O O . TYR A 1 90 ? -6.443 12.978 0.685 1.00 0.00 179 TYR A O 7
ATOM 10848 N N . ASP A 1 91 ? -6.055 12.315 2.801 1.00 0.00 180 ASP A N 7
ATOM 10849 C CA . ASP A 1 91 ? -7.242 12.978 3.344 1.00 0.00 180 ASP A CA 7
ATOM 10850 C C . ASP A 1 91 ? -6.811 14.076 4.317 1.00 0.00 180 ASP A C 7
ATOM 10851 O O . ASP A 1 91 ? -5.951 13.853 5.182 1.00 0.00 180 ASP A O 7
ATOM 10860 N N . ASP A 1 92 ? -7.440 15.244 4.160 1.00 0.00 181 ASP A N 7
ATOM 10861 C CA . ASP A 1 92 ? -7.145 16.457 4.926 1.00 0.00 181 ASP A CA 7
ATOM 10862 C C . ASP A 1 92 ? -7.631 16.352 6.395 1.00 0.00 181 ASP A C 7
ATOM 10863 O O . ASP A 1 92 ? -6.847 16.607 7.317 1.00 0.00 181 ASP A O 7
ATOM 10872 N N . THR A 1 93 ? -8.905 15.951 6.617 1.00 0.00 182 THR A N 7
ATOM 10873 C CA . THR A 1 93 ? -9.501 15.925 7.980 1.00 0.00 182 THR A CA 7
ATOM 10874 C C . THR A 1 93 ? -8.893 14.783 8.836 1.00 0.00 182 THR A C 7
ATOM 10875 O O . THR A 1 93 ? -8.896 14.860 10.067 1.00 0.00 182 THR A O 7
ATOM 10886 N N . ARG A 1 94 ? -8.375 13.733 8.162 1.00 0.00 183 ARG A N 7
ATOM 10887 C CA . ARG A 1 94 ? -7.657 12.623 8.817 1.00 0.00 183 ARG A CA 7
ATOM 10888 C C . ARG A 1 94 ? -6.175 12.978 9.019 1.00 0.00 183 ARG A C 7
ATOM 10889 O O . ARG A 1 94 ? -5.567 12.592 10.021 1.00 0.00 183 ARG A O 7
ATOM 10910 N N . GLY A 1 95 ? -5.618 13.747 8.059 1.00 0.00 184 GLY A N 7
ATOM 10911 C CA . GLY A 1 95 ? -4.174 14.000 7.994 1.00 0.00 184 GLY A CA 7
ATOM 10912 C C . GLY A 1 95 ? -3.390 12.742 7.632 1.00 0.00 184 GLY A C 7
ATOM 10913 O O . GLY A 1 95 ? -2.218 12.595 7.997 1.00 0.00 184 GLY A O 7
ATOM 10917 N N . ASN A 1 96 ? -4.059 11.848 6.889 1.00 0.00 185 ASN A N 7
ATOM 10918 C CA . ASN A 1 96 ? -3.577 10.485 6.591 1.00 0.00 185 ASN A CA 7
ATOM 10919 C C . ASN A 1 96 ? -4.072 10.061 5.216 1.00 0.00 185 ASN A C 7
ATOM 10920 O O . ASN A 1 96 ? -5.199 10.396 4.839 1.00 0.00 185 ASN A O 7
ATOM 10931 N N . PHE A 1 97 ? -3.231 9.314 4.484 1.00 0.00 186 PHE A N 7
ATOM 10932 C CA . PHE A 1 97 ? -3.633 8.635 3.252 1.00 0.00 186 PHE A CA 7
ATOM 10933 C C . PHE A 1 97 ? -4.608 7.503 3.612 1.00 0.00 186 PHE A C 7
ATOM 10934 O O . PHE A 1 97 ? -4.239 6.571 4.325 1.00 0.00 186 PHE A O 7
ATOM 10951 N N . ILE A 1 98 ? -5.847 7.621 3.140 1.00 0.00 187 ILE A N 7
ATOM 10952 C CA . ILE A 1 98 ? -6.923 6.642 3.377 1.00 0.00 187 ILE A CA 7
ATOM 10953 C C . ILE A 1 98 ? -7.450 6.156 2.021 1.00 0.00 187 ILE A C 7
ATOM 10954 O O . ILE A 1 98 ? -6.993 6.606 0.968 1.00 0.00 187 ILE A O 7
ATOM 10970 N N . ILE A 1 99 ? -8.415 5.234 2.058 1.00 0.00 188 ILE A N 7
ATOM 10971 C CA . ILE A 1 99 ? -9.088 4.739 0.845 1.00 0.00 188 ILE A CA 7
ATOM 10972 C C . ILE A 1 99 ? -10.228 5.700 0.455 1.00 0.00 188 ILE A C 7
ATOM 10973 O O . ILE A 1 99 ? -10.731 6.447 1.302 1.00 0.00 188 ILE A O 7
ATOM 10989 N N . LYS A 1 100 ? -10.601 5.706 -0.832 1.00 0.00 189 LYS A N 7
ATOM 10990 C CA . LYS A 1 100 ? -11.753 6.476 -1.316 1.00 0.00 189 LYS A CA 7
ATOM 10991 C C . LYS A 1 100 ? -13.063 5.884 -0.766 1.00 0.00 189 LYS A C 7
ATOM 10992 O O . LYS A 1 100 ? -13.113 4.712 -0.357 1.00 0.00 189 LYS A O 7
ATOM 11011 N N . GLY A 1 101 ? -14.111 6.703 -0.766 1.00 0.00 190 GLY A N 7
ATOM 11012 C CA . GLY A 1 101 ? -15.406 6.317 -0.211 1.00 0.00 190 GLY A CA 7
ATOM 11013 C C . GLY A 1 101 ? -16.151 7.510 0.354 1.00 0.00 190 GLY A C 7
ATOM 11014 O O . GLY A 1 101 ? -16.331 7.614 1.572 1.00 0.00 190 GLY A O 7
ATOM 11018 N N . ASN A 1 102 ? -16.569 8.408 -0.550 1.00 0.00 191 ASN A N 7
ATOM 11019 C CA . ASN A 1 102 ? -17.235 9.680 -0.212 1.00 0.00 191 ASN A CA 7
ATOM 11020 C C . ASN A 1 102 ? -18.555 9.444 0.578 1.00 0.00 191 ASN A C 7
ATOM 11021 O O . ASN A 1 102 ? -19.491 8.837 0.013 1.00 0.00 191 ASN A O 7
ATOM 11033 N N . SER A 1 1 ? -2.883 -19.443 -2.779 1.00 0.00 90 SER A N 8
ATOM 11034 C CA . SER A 1 1 ? -2.901 -18.393 -1.741 1.00 0.00 90 SER A CA 8
ATOM 11035 C C . SER A 1 1 ? -2.022 -17.215 -2.168 1.00 0.00 90 SER A C 8
ATOM 11036 O O . SER A 1 1 ? -2.516 -16.112 -2.431 1.00 0.00 90 SER A O 8
ATOM 11046 N N . GLN A 1 2 ? -0.711 -17.485 -2.282 1.00 0.00 91 GLN A N 8
ATOM 11047 C CA . GLN A 1 2 ? 0.299 -16.466 -2.593 1.00 0.00 91 GLN A CA 8
ATOM 11048 C C . GLN A 1 2 ? 0.116 -15.936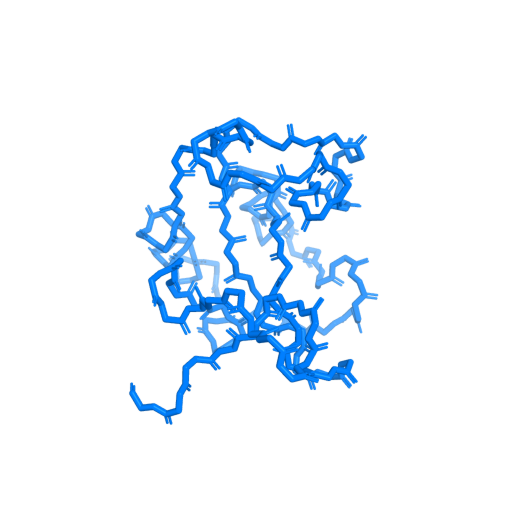 -4.024 1.00 0.00 91 GLN A C 8
ATOM 11049 O O . GLN A 1 2 ? 0.215 -14.738 -4.249 1.00 0.00 91 GLN A O 8
ATOM 11063 N N . GLU A 1 3 ? -0.205 -16.855 -4.955 1.00 0.00 92 GLU A N 8
ATOM 11064 C CA . GLU A 1 3 ? -0.270 -16.582 -6.407 1.00 0.00 92 GLU A CA 8
ATOM 11065 C C . GLU A 1 3 ? -1.107 -15.320 -6.739 1.00 0.00 92 GLU A C 8
ATOM 11066 O O . GLU A 1 3 ? -0.607 -14.405 -7.391 1.00 0.00 92 GLU A O 8
ATOM 11078 N N . SER A 1 4 ? -2.340 -15.247 -6.207 1.00 0.00 93 SER A N 8
ATOM 11079 C CA . SER A 1 4 ? -3.277 -14.160 -6.531 1.00 0.00 93 SER A CA 8
ATOM 11080 C C . SER A 1 4 ? -2.841 -12.853 -5.861 1.00 0.00 93 SER A C 8
ATOM 11081 O O . SER A 1 4 ? -2.855 -11.795 -6.491 1.00 0.00 93 SER A O 8
ATOM 11089 N N . ILE A 1 5 ? -2.432 -12.958 -4.587 1.00 0.00 94 ILE A N 8
ATOM 11090 C CA . ILE A 1 5 ? -2.062 -11.800 -3.754 1.00 0.00 94 ILE A CA 8
ATOM 11091 C C . ILE A 1 5 ? -0.843 -11.056 -4.346 1.00 0.00 94 ILE A C 8
ATOM 11092 O O . ILE A 1 5 ? -0.876 -9.839 -4.511 1.00 0.00 94 ILE A O 8
ATOM 11108 N N . GLN A 1 6 ? 0.215 -11.812 -4.677 1.00 0.00 95 GLN A N 8
ATOM 11109 C CA . GLN A 1 6 ? 1.450 -11.270 -5.267 1.00 0.00 95 GLN A CA 8
ATOM 11110 C C . GLN A 1 6 ? 1.204 -10.734 -6.689 1.00 0.00 95 GLN A C 8
ATOM 11111 O O . GLN A 1 6 ? 1.871 -9.785 -7.116 1.00 0.00 95 GLN A O 8
ATOM 11125 N N . ASN A 1 7 ? 0.227 -11.324 -7.408 1.00 0.00 96 ASN A N 8
ATOM 11126 C CA . ASN A 1 7 ? -0.241 -10.761 -8.690 1.00 0.00 96 ASN A CA 8
ATOM 11127 C C . ASN A 1 7 ? -0.845 -9.363 -8.452 1.00 0.00 96 ASN A C 8
ATOM 11128 O O . ASN A 1 7 ? -0.530 -8.429 -9.192 1.00 0.00 96 ASN A O 8
ATOM 11139 N N . LYS A 1 8 ? -1.659 -9.217 -7.371 1.00 0.00 97 LYS A N 8
ATOM 11140 C CA . LYS A 1 8 ? -2.256 -7.919 -6.986 1.00 0.00 97 LYS A CA 8
ATOM 11141 C C . LYS A 1 8 ? -1.150 -6.903 -6.672 1.00 0.00 97 LYS A C 8
ATOM 11142 O O . LYS A 1 8 ? -1.245 -5.762 -7.073 1.00 0.00 97 LYS A O 8
ATOM 11161 N N . ILE A 1 9 ? -0.092 -7.367 -5.982 1.00 0.00 98 ILE A N 8
ATOM 11162 C CA . ILE A 1 9 ? 1.061 -6.527 -5.580 1.00 0.00 98 ILE A CA 8
ATOM 11163 C C . ILE A 1 9 ? 1.787 -5.946 -6.818 1.00 0.00 98 ILE A C 8
ATOM 11164 O O . ILE A 1 9 ? 2.192 -4.784 -6.818 1.00 0.00 98 ILE A O 8
ATOM 11180 N N . SER A 1 10 ? 1.892 -6.761 -7.879 1.00 0.00 99 SER A N 8
ATOM 11181 C CA . SER A 1 10 ? 2.578 -6.378 -9.122 1.00 0.00 99 SER A CA 8
ATOM 11182 C C . SER A 1 10 ? 1.772 -5.314 -9.891 1.00 0.00 99 SER A C 8
ATOM 11183 O O . SER A 1 10 ? 2.344 -4.454 -10.563 1.00 0.00 99 SER A O 8
ATOM 11191 N N . GLN A 1 11 ? 0.438 -5.391 -9.778 1.00 0.00 100 GLN A N 8
ATOM 11192 C CA . GLN A 1 11 ? -0.484 -4.453 -10.450 1.00 0.00 100 GLN A CA 8
ATOM 11193 C C . GLN A 1 11 ? -0.667 -3.153 -9.636 1.00 0.00 100 GLN A C 8
ATOM 11194 O O . GLN A 1 11 ? -0.735 -2.057 -10.199 1.00 0.00 100 GLN A O 8
ATOM 11208 N N . CYS A 1 12 ? -0.746 -3.300 -8.302 1.00 0.00 101 CYS A N 8
ATOM 11209 C CA . CYS A 1 12 ? -1.098 -2.204 -7.374 1.00 0.00 101 CYS A CA 8
ATOM 11210 C C . CYS A 1 12 ? 0.102 -1.299 -7.093 1.00 0.00 101 CYS A C 8
ATOM 11211 O O . CYS A 1 12 ? -0.075 -0.151 -6.647 1.00 0.00 101 CYS A O 8
ATOM 11219 N N . LYS A 1 13 ? 1.321 -1.821 -7.346 1.00 0.00 102 LYS A N 8
ATOM 11220 C CA . LYS A 1 13 ? 2.553 -1.055 -7.131 1.00 0.00 102 LYS A CA 8
ATOM 11221 C C . LYS A 1 13 ? 2.679 0.074 -8.156 1.00 0.00 102 LYS A C 8
ATOM 11222 O O . LYS A 1 13 ? 2.046 0.040 -9.215 1.00 0.00 102 LYS A O 8
ATOM 11241 N N . PHE A 1 14 ? 3.536 1.030 -7.843 1.00 0.00 103 PHE A N 8
ATOM 11242 C CA . PHE A 1 14 ? 3.869 2.139 -8.740 1.00 0.00 103 PHE A CA 8
ATOM 11243 C C . PHE A 1 14 ? 5.321 2.544 -8.490 1.00 0.00 103 PHE A C 8
ATOM 11244 O O . PHE A 1 14 ? 5.877 2.229 -7.426 1.00 0.00 103 PHE A O 8
ATOM 11261 N N . SER A 1 15 ? 5.933 3.230 -9.469 1.00 0.00 104 SER A N 8
ATOM 11262 C CA . SER A 1 15 ? 7.277 3.784 -9.312 1.00 0.00 104 SER A CA 8
ATOM 11263 C C . SER A 1 15 ? 7.231 4.927 -8.285 1.00 0.00 104 SER A C 8
ATOM 11264 O O . SER A 1 15 ? 6.802 6.047 -8.599 1.00 0.00 104 SER A O 8
ATOM 11272 N N . VAL A 1 16 ? 7.599 4.602 -7.031 1.00 0.00 105 VAL A N 8
ATOM 11273 C CA . VAL A 1 16 ? 7.589 5.557 -5.922 1.00 0.00 105 VAL A CA 8
ATOM 11274 C C . VAL A 1 16 ? 8.691 6.600 -6.145 1.00 0.00 105 VAL A C 8
ATOM 11275 O O . VAL A 1 16 ? 9.871 6.346 -5.868 1.00 0.00 105 VAL A O 8
ATOM 11288 N N . CYS A 1 17 ? 8.287 7.751 -6.692 1.00 0.00 106 CYS A N 8
ATOM 11289 C CA . CYS A 1 17 ? 9.188 8.856 -7.010 1.00 0.00 106 CYS A CA 8
ATOM 11290 C C . CYS A 1 17 ? 8.940 10.002 -6.014 1.00 0.00 106 CYS A C 8
ATOM 11291 O O . CYS A 1 17 ? 7.948 10.722 -6.163 1.00 0.00 106 CYS A O 8
ATOM 11299 N N . PRO A 1 18 ? 9.827 10.182 -4.970 1.00 0.00 107 PRO A N 8
ATOM 11300 C CA . PRO A 1 18 ? 9.682 11.249 -3.935 1.00 0.00 107 PRO A CA 8
ATOM 11301 C C . PRO A 1 18 ? 9.562 12.657 -4.547 1.00 0.00 107 PRO A C 8
ATOM 11302 O O . PRO A 1 18 ? 8.866 13.518 -4.005 1.00 0.00 107 PRO A O 8
ATOM 11313 N N . GLU A 1 19 ? 10.195 12.826 -5.722 1.00 0.00 108 GLU A N 8
ATOM 11314 C CA . GLU A 1 19 ? 10.258 14.099 -6.465 1.00 0.00 108 GLU A CA 8
ATOM 11315 C C . GLU A 1 19 ? 8.879 14.482 -7.054 1.00 0.00 108 GLU A C 8
ATOM 11316 O O . GLU A 1 19 ? 8.532 15.660 -7.109 1.00 0.00 108 GLU A O 8
ATOM 11328 N N . ARG A 1 20 ? 8.109 13.460 -7.483 1.00 0.00 109 ARG A N 8
ATOM 11329 C CA . ARG A 1 20 ? 6.824 13.643 -8.192 1.00 0.00 109 ARG A CA 8
ATOM 11330 C C . ARG A 1 20 ? 5.637 13.612 -7.211 1.00 0.00 109 ARG A C 8
ATOM 11331 O O . ARG A 1 20 ? 4.656 14.345 -7.385 1.00 0.00 109 ARG A O 8
ATOM 11352 N N . LEU A 1 21 ? 5.742 12.751 -6.176 1.00 0.00 110 LEU A N 8
ATOM 11353 C CA . LEU A 1 21 ? 4.689 12.569 -5.146 1.00 0.00 110 LEU A CA 8
ATOM 11354 C C . LEU A 1 21 ? 4.588 13.788 -4.200 1.00 0.00 110 LEU A C 8
ATOM 11355 O O . LEU A 1 21 ? 3.576 13.947 -3.504 1.00 0.00 110 LEU A O 8
ATOM 11371 N N . GLN A 1 22 ? 5.664 14.618 -4.180 1.00 0.00 111 GLN A N 8
ATOM 11372 C CA . GLN A 1 22 ? 5.827 15.785 -3.259 1.00 0.00 111 GLN A CA 8
ATOM 11373 C C . GLN A 1 22 ? 5.891 15.335 -1.780 1.00 0.00 111 GLN A C 8
ATOM 11374 O O . GLN A 1 22 ? 5.733 16.147 -0.861 1.00 0.00 111 GLN A O 8
ATOM 11388 N N . CYS A 1 23 ? 6.164 14.036 -1.578 1.00 0.00 112 CYS A N 8
ATOM 11389 C CA . CYS A 1 23 ? 6.205 13.396 -0.261 1.00 0.00 112 CYS A CA 8
ATOM 11390 C C . CYS A 1 23 ? 7.667 13.158 0.152 1.00 0.00 112 CYS A C 8
ATOM 11391 O O . CYS A 1 23 ? 8.436 12.608 -0.649 1.00 0.00 112 CYS A O 8
ATOM 11399 N N . PRO A 1 24 ? 8.082 13.581 1.399 1.00 0.00 113 PRO A N 8
ATOM 11400 C CA . PRO A 1 24 ? 9.444 13.312 1.926 1.00 0.00 113 PRO A CA 8
ATOM 11401 C C . PRO A 1 24 ? 9.686 11.806 2.140 1.00 0.00 113 PRO A C 8
ATOM 11402 O O . PRO A 1 24 ? 8.724 11.023 2.141 1.00 0.00 113 PRO A O 8
ATOM 11413 N N . LEU A 1 25 ? 10.965 11.423 2.343 1.00 0.00 114 LEU A N 8
ATOM 11414 C CA . LEU A 1 25 ? 11.371 10.011 2.503 1.00 0.00 114 LEU A CA 8
ATOM 11415 C C . LEU A 1 25 ? 10.548 9.321 3.608 1.00 0.00 114 LEU A C 8
ATOM 11416 O O . LEU A 1 25 ? 10.020 8.235 3.388 1.00 0.00 114 LEU A O 8
ATOM 11432 N N . GLU A 1 26 ? 10.422 9.998 4.773 1.00 0.00 115 GLU A N 8
ATOM 11433 C CA . GLU A 1 26 ? 9.606 9.531 5.918 1.00 0.00 115 GLU A CA 8
ATOM 11434 C C . GLU A 1 26 ? 8.152 9.173 5.515 1.00 0.00 115 GLU A C 8
ATOM 11435 O O . GLU A 1 26 ? 7.637 8.126 5.909 1.00 0.00 115 GLU A O 8
ATOM 11447 N N . ALA A 1 27 ? 7.533 10.028 4.680 1.00 0.00 116 ALA A N 8
ATOM 11448 C CA . ALA A 1 27 ? 6.111 9.898 4.290 1.00 0.00 116 ALA A CA 8
ATOM 11449 C C . ALA A 1 27 ? 5.878 8.649 3.429 1.00 0.00 116 ALA A C 8
ATOM 11450 O O . ALA A 1 27 ? 4.799 8.055 3.454 1.00 0.00 116 ALA A O 8
ATOM 11457 N N . ILE A 1 28 ? 6.917 8.262 2.677 1.00 0.00 117 ILE A N 8
ATOM 11458 C CA . ILE A 1 28 ? 6.879 7.117 1.748 1.00 0.00 117 ILE A CA 8
ATOM 11459 C C . ILE A 1 28 ? 7.969 6.092 2.117 1.00 0.00 117 ILE A C 8
ATOM 11460 O O . ILE A 1 28 ? 8.468 5.344 1.261 1.00 0.00 117 ILE A O 8
ATOM 11476 N N . GLN A 1 29 ? 8.292 6.050 3.417 1.00 0.00 118 GLN A N 8
ATOM 11477 C CA . GLN A 1 29 ? 9.211 5.070 4.007 1.00 0.00 118 GLN A CA 8
ATOM 11478 C C . GLN A 1 29 ? 8.518 3.704 4.087 1.00 0.00 118 GLN A C 8
ATOM 11479 O O . GLN A 1 29 ? 7.447 3.605 4.693 1.00 0.00 118 GLN A O 8
ATOM 11493 N N . CYS A 1 30 ? 9.099 2.670 3.454 1.00 0.00 119 CYS A N 8
ATOM 11494 C CA . CYS A 1 30 ? 8.602 1.296 3.593 1.00 0.00 119 CYS A CA 8
ATOM 11495 C C . CYS A 1 30 ? 8.880 0.821 5.033 1.00 0.00 119 CYS A C 8
ATOM 11496 O O . CYS A 1 30 ? 10.049 0.702 5.408 1.00 0.00 119 CYS A O 8
ATOM 11504 N N . PRO A 1 31 ? 7.823 0.548 5.869 1.00 0.00 120 PRO A N 8
ATOM 11505 C CA . PRO A 1 31 ? 8.002 0.157 7.293 1.00 0.00 120 PRO A CA 8
ATOM 11506 C C . PRO A 1 31 ? 8.621 -1.247 7.453 1.00 0.00 120 PRO A C 8
ATOM 11507 O O . PRO A 1 31 ? 9.042 -1.624 8.550 1.00 0.00 120 PRO A O 8
ATOM 11518 N N . ILE A 1 32 ? 8.664 -2.015 6.346 1.00 0.00 121 ILE A N 8
ATOM 11519 C CA . ILE A 1 32 ? 9.191 -3.386 6.327 1.00 0.00 121 ILE A CA 8
ATOM 11520 C C . ILE A 1 32 ? 10.729 -3.354 6.302 1.00 0.00 121 ILE A C 8
ATOM 11521 O O . ILE A 1 32 ? 11.394 -3.991 7.121 1.00 0.00 121 ILE A O 8
ATOM 11537 N N . THR A 1 33 ? 11.268 -2.586 5.344 1.00 0.00 122 THR A N 8
ATOM 11538 C CA . THR A 1 33 ? 12.710 -2.522 5.042 1.00 0.00 122 THR A CA 8
ATOM 11539 C C . THR A 1 33 ? 13.398 -1.332 5.729 1.00 0.00 122 THR A C 8
ATOM 11540 O O . THR A 1 33 ? 14.620 -1.332 5.894 1.00 0.00 122 THR A O 8
ATOM 11551 N N . LEU A 1 34 ? 12.592 -0.333 6.133 1.00 0.00 123 LEU A N 8
ATOM 11552 C CA . LEU A 1 34 ? 13.070 0.968 6.643 1.00 0.00 123 LEU A CA 8
ATOM 11553 C C . LEU A 1 34 ? 13.959 1.688 5.623 1.00 0.00 123 LEU A C 8
ATOM 11554 O O . LEU A 1 34 ? 15.018 2.229 5.960 1.00 0.00 123 LEU A O 8
ATOM 11570 N N . GLU A 1 35 ? 13.478 1.718 4.376 1.00 0.00 124 GLU A N 8
ATOM 11571 C CA . GLU A 1 35 ? 14.078 2.515 3.302 1.00 0.00 124 GLU A CA 8
ATOM 11572 C C . GLU A 1 35 ? 12.967 2.983 2.354 1.00 0.00 124 GLU A C 8
ATOM 11573 O O . GLU A 1 35 ? 11.908 2.343 2.261 1.00 0.00 124 GLU A O 8
ATOM 11585 N N . GLN A 1 36 ? 13.200 4.123 1.691 1.00 0.00 125 GLN A N 8
ATOM 11586 C CA . GLN A 1 36 ? 12.306 4.655 0.658 1.00 0.00 125 GLN A CA 8
ATOM 11587 C C . GLN A 1 36 ? 12.511 3.833 -0.644 1.00 0.00 125 GLN A C 8
ATOM 11588 O O . GLN A 1 36 ? 13.599 3.888 -1.231 1.00 0.00 125 GLN A O 8
ATOM 11602 N N . PRO A 1 37 ? 11.488 3.049 -1.100 1.00 0.00 126 PRO A N 8
ATOM 11603 C CA . PRO A 1 37 ? 11.628 2.131 -2.250 1.00 0.00 126 PRO A CA 8
ATOM 11604 C C . PRO A 1 37 ? 11.505 2.836 -3.617 1.00 0.00 126 PRO A C 8
ATOM 11605 O O . PRO A 1 37 ? 11.080 3.997 -3.711 1.00 0.00 126 PRO A O 8
ATOM 11616 N N . GLU A 1 38 ? 11.891 2.106 -4.674 1.00 0.00 127 GLU A N 8
ATOM 11617 C CA . GLU A 1 38 ? 11.737 2.556 -6.072 1.00 0.00 127 GLU A CA 8
ATOM 11618 C C . GLU A 1 38 ? 10.330 2.186 -6.589 1.00 0.00 127 GLU A C 8
ATOM 11619 O O . GLU A 1 38 ? 9.815 2.793 -7.527 1.00 0.00 127 GLU A O 8
ATOM 11631 N N . LYS A 1 39 ? 9.738 1.168 -5.949 1.00 0.00 128 LYS A N 8
ATOM 11632 C CA . LYS A 1 39 ? 8.421 0.616 -6.280 1.00 0.00 128 LYS A CA 8
ATOM 11633 C C . LYS A 1 39 ? 7.723 0.219 -4.980 1.00 0.00 128 LYS A C 8
ATOM 11634 O O . LYS A 1 39 ? 8.370 -0.289 -4.054 1.00 0.00 128 LYS A O 8
ATOM 11653 N N . GLY A 1 40 ? 6.419 0.464 -4.896 1.00 0.00 129 GLY A N 8
ATOM 11654 C CA . GLY A 1 40 ? 5.671 0.140 -3.695 1.00 0.00 129 GLY A CA 8
ATOM 11655 C C . GLY A 1 40 ? 4.184 0.189 -3.917 1.00 0.00 129 GLY A C 8
ATOM 11656 O O . GLY A 1 40 ? 3.711 0.855 -4.832 1.00 0.00 129 GLY A O 8
ATOM 11660 N N . ILE A 1 41 ? 3.461 -0.524 -3.067 1.00 0.00 130 ILE A N 8
ATOM 11661 C CA . ILE A 1 41 ? 2.005 -0.632 -3.090 1.00 0.00 130 ILE A CA 8
ATOM 11662 C C . ILE A 1 41 ? 1.410 0.091 -1.869 1.00 0.00 130 ILE A C 8
ATOM 11663 O O . ILE A 1 41 ? 2.101 0.333 -0.871 1.00 0.00 130 ILE A O 8
ATOM 11679 N N . PHE A 1 42 ? 0.121 0.410 -1.952 1.00 0.00 131 PHE A N 8
ATOM 11680 C CA . PHE A 1 42 ? -0.653 0.888 -0.793 1.00 0.00 131 PHE A CA 8
ATOM 11681 C C . PHE A 1 42 ? -1.568 -0.229 -0.292 1.00 0.00 131 PHE A C 8
ATOM 11682 O O . PHE A 1 42 ? -2.403 -0.723 -1.036 1.00 0.00 131 PHE A O 8
ATOM 11699 N N . VAL A 1 43 ? -1.363 -0.664 0.957 1.00 0.00 132 VAL A N 8
ATOM 11700 C CA . VAL A 1 43 ? -2.221 -1.659 1.610 1.00 0.00 132 VAL A CA 8
ATOM 11701 C C . VAL A 1 43 ? -2.931 -0.991 2.786 1.00 0.00 132 VAL A C 8
ATOM 11702 O O . VAL A 1 43 ? -2.278 -0.384 3.650 1.00 0.00 132 VAL A O 8
ATOM 11715 N N . LYS A 1 44 ? -4.261 -1.090 2.789 1.00 0.00 133 LYS A N 8
ATOM 11716 C CA . LYS A 1 44 ? -5.097 -0.520 3.835 1.00 0.00 133 LYS A CA 8
ATOM 11717 C C . LYS A 1 44 ? -4.980 -1.359 5.119 1.00 0.00 133 LYS A C 8
ATOM 11718 O O . LYS A 1 44 ? -5.319 -2.548 5.139 1.00 0.00 133 LYS A O 8
ATOM 11737 N N . ASN A 1 45 ? -4.418 -0.747 6.170 1.00 0.00 134 ASN A N 8
ATOM 11738 C CA . ASN A 1 45 ? -4.555 -1.239 7.544 1.00 0.00 134 ASN A CA 8
ATOM 11739 C C . ASN A 1 45 ? -6.015 -0.950 7.963 1.00 0.00 134 ASN A C 8
ATOM 11740 O O . ASN A 1 45 ? -6.328 0.095 8.567 1.00 0.00 134 ASN A O 8
ATOM 11751 N N . SER A 1 46 ? -6.902 -1.855 7.503 1.00 0.00 135 SER A N 8
ATOM 11752 C CA . SER A 1 46 ? -8.356 -1.732 7.633 1.00 0.00 135 SER A CA 8
ATOM 11753 C C . SER A 1 46 ? -8.774 -1.779 9.105 1.00 0.00 135 SER A C 8
ATOM 11754 O O . SER A 1 46 ? -9.494 -0.899 9.581 1.00 0.00 135 SER A O 8
ATOM 11762 N N . ASP A 1 47 ? -8.258 -2.792 9.817 1.00 0.00 136 ASP A N 8
ATOM 11763 C CA . ASP A 1 47 ? -8.564 -3.026 11.239 1.00 0.00 136 ASP A CA 8
ATOM 11764 C C . ASP A 1 47 ? -8.023 -1.887 12.131 1.00 0.00 136 ASP A C 8
ATOM 11765 O O . ASP A 1 47 ? -8.581 -1.607 13.200 1.00 0.00 136 ASP A O 8
ATOM 11774 N N . GLY A 1 48 ? -6.938 -1.233 11.670 1.00 0.00 137 GLY A N 8
ATOM 11775 C CA . GLY A 1 48 ? -6.351 -0.106 12.390 1.00 0.00 137 GLY A CA 8
ATOM 11776 C C . GLY A 1 48 ? -7.246 1.129 12.364 1.00 0.00 137 GLY A C 8
ATOM 11777 O O . GLY A 1 48 ? -7.781 1.528 13.404 1.00 0.00 137 GLY A O 8
ATOM 11781 N N . SER A 1 49 ? -7.447 1.697 11.160 1.00 0.00 138 SER A N 8
ATOM 11782 C CA . SER A 1 49 ? -8.269 2.920 10.957 1.00 0.00 138 SER A CA 8
ATOM 11783 C C . SER A 1 49 ? -8.695 3.069 9.475 1.00 0.00 138 SER A C 8
ATOM 11784 O O . SER A 1 49 ? -9.104 4.167 9.057 1.00 0.00 138 SER A O 8
ATOM 11792 N N . ASP A 1 50 ? -8.611 1.952 8.698 1.00 0.00 139 ASP A N 8
ATOM 11793 C CA . ASP A 1 50 ? -8.930 1.913 7.236 1.00 0.00 139 ASP A CA 8
ATOM 11794 C C . ASP A 1 50 ? -7.904 2.744 6.413 1.00 0.00 139 ASP A C 8
ATOM 11795 O O . ASP A 1 50 ? -8.149 3.129 5.258 1.00 0.00 139 ASP A O 8
ATOM 11804 N N . VAL A 1 51 ? -6.714 2.949 7.004 1.00 0.00 140 VAL A N 8
ATOM 11805 C CA . VAL A 1 51 ? -5.681 3.858 6.459 1.00 0.00 140 VAL A CA 8
ATOM 11806 C C . VAL A 1 51 ? -4.657 3.067 5.633 1.00 0.00 140 VAL A C 8
ATOM 11807 O O . VAL A 1 51 ? -4.177 2.023 6.071 1.00 0.00 140 VAL A O 8
ATOM 11820 N N . CYS A 1 52 ? -4.315 3.593 4.450 1.00 0.00 141 CYS A N 8
ATOM 11821 C CA . CYS A 1 52 ? -3.353 2.971 3.531 1.00 0.00 141 CYS A CA 8
ATOM 11822 C C . CYS A 1 52 ? -1.919 3.413 3.878 1.00 0.00 141 CYS A C 8
ATOM 11823 O O . CYS A 1 52 ? -1.682 4.580 4.218 1.00 0.00 141 CYS A O 8
ATOM 11831 N N . THR A 1 53 ? -0.983 2.460 3.800 1.00 0.00 142 THR A N 8
ATOM 11832 C CA . THR A 1 53 ? 0.450 2.684 4.050 1.00 0.00 142 THR A CA 8
ATOM 11833 C C . THR A 1 53 ? 1.249 2.157 2.855 1.00 0.00 142 THR A C 8
ATOM 11834 O O . THR A 1 53 ? 0.840 1.180 2.210 1.00 0.00 142 THR A O 8
ATOM 11845 N N . LEU A 1 54 ? 2.383 2.809 2.561 1.00 0.00 143 LEU A N 8
ATOM 11846 C CA . LEU A 1 54 ? 3.244 2.419 1.451 1.00 0.00 143 LEU A CA 8
ATOM 11847 C C . LEU A 1 54 ? 4.213 1.313 1.894 1.00 0.00 143 LEU A C 8
ATOM 11848 O O . LEU A 1 54 ? 5.097 1.537 2.728 1.00 0.00 143 LEU A O 8
ATOM 11864 N N . PHE A 1 55 ? 4.016 0.126 1.335 1.00 0.00 144 PHE A N 8
ATOM 11865 C CA . PHE A 1 55 ? 4.901 -1.023 1.514 1.00 0.00 144 PHE A CA 8
ATOM 11866 C C . PHE A 1 55 ? 5.644 -1.249 0.210 1.00 0.00 144 PHE A C 8
ATOM 11867 O O . PHE A 1 55 ? 5.031 -1.157 -0.840 1.00 0.00 144 PHE A O 8
ATOM 11884 N N . ASP A 1 56 ? 6.955 -1.528 0.268 1.00 0.00 145 ASP A N 8
ATOM 11885 C CA . ASP A 1 56 ? 7.738 -1.875 -0.936 1.00 0.00 145 ASP A CA 8
ATOM 11886 C C . ASP A 1 56 ? 7.133 -3.112 -1.616 1.00 0.00 145 ASP A C 8
ATOM 11887 O O . ASP A 1 56 ? 6.761 -4.064 -0.935 1.00 0.00 145 ASP A O 8
ATOM 11896 N N . ALA A 1 57 ? 7.050 -3.065 -2.954 1.00 0.00 146 ALA A N 8
ATOM 11897 C CA . ALA A 1 57 ? 6.456 -4.126 -3.772 1.00 0.00 146 ALA A CA 8
ATOM 11898 C C . ALA A 1 57 ? 7.162 -5.468 -3.536 1.00 0.00 146 ALA A C 8
ATOM 11899 O O . ALA A 1 57 ? 6.511 -6.487 -3.324 1.00 0.00 146 ALA A O 8
ATOM 11906 N N . ALA A 1 58 ? 8.500 -5.432 -3.522 1.00 0.00 147 ALA A N 8
ATOM 11907 C CA . ALA A 1 58 ? 9.333 -6.632 -3.360 1.00 0.00 147 ALA A CA 8
ATOM 11908 C C . ALA A 1 58 ? 9.324 -7.142 -1.907 1.00 0.00 147 ALA A C 8
ATOM 11909 O O . ALA A 1 58 ? 9.372 -8.352 -1.673 1.00 0.00 147 ALA A O 8
ATOM 11916 N N . ALA A 1 59 ? 9.247 -6.202 -0.948 1.00 0.00 148 ALA A N 8
ATOM 11917 C CA . ALA A 1 59 ? 9.296 -6.507 0.496 1.00 0.00 148 ALA A CA 8
ATOM 11918 C C . ALA A 1 59 ? 8.006 -7.163 0.990 1.00 0.00 148 ALA A C 8
ATOM 11919 O O . ALA A 1 59 ? 8.044 -8.122 1.758 1.00 0.00 148 ALA A O 8
ATOM 11926 N N . PHE A 1 60 ? 6.869 -6.616 0.550 1.00 0.00 149 PHE A N 8
ATOM 11927 C CA . PHE A 1 60 ? 5.541 -7.093 0.952 1.00 0.00 149 PHE A CA 8
ATOM 11928 C C . PHE A 1 60 ? 5.238 -8.426 0.260 1.00 0.00 149 PHE A C 8
ATOM 11929 O O . PHE A 1 60 ? 4.665 -9.331 0.866 1.00 0.00 149 PHE A O 8
ATOM 11946 N N . SER A 1 61 ? 5.650 -8.528 -1.019 1.00 0.00 150 SER A N 8
ATOM 11947 C CA . SER A 1 61 ? 5.529 -9.761 -1.805 1.00 0.00 150 SER A CA 8
ATOM 11948 C C . SER A 1 61 ? 6.371 -10.884 -1.181 1.00 0.00 150 SER A C 8
ATOM 11949 O O . SER A 1 61 ? 5.941 -12.042 -1.150 1.00 0.00 150 SER A O 8
ATOM 11957 N N . ARG A 1 62 ? 7.562 -10.511 -0.663 1.00 0.00 151 ARG A N 8
ATOM 11958 C CA . ARG A 1 62 ? 8.426 -11.421 0.106 1.00 0.00 151 ARG A CA 8
ATOM 11959 C C . ARG A 1 62 ? 7.618 -12.042 1.263 1.00 0.00 151 ARG A C 8
ATOM 11960 O O . ARG A 1 62 ? 7.520 -13.261 1.356 1.00 0.00 151 ARG A O 8
ATOM 11981 N N . LEU A 1 63 ? 6.983 -11.170 2.073 1.00 0.00 152 LEU A N 8
ATOM 11982 C CA . LEU A 1 63 ? 6.182 -11.583 3.245 1.00 0.00 152 LEU A CA 8
ATOM 11983 C C . LEU A 1 63 ? 5.083 -12.591 2.861 1.00 0.00 152 LEU A C 8
ATOM 11984 O O . LEU A 1 63 ? 4.883 -13.580 3.558 1.00 0.00 152 LEU A O 8
ATOM 12000 N N . VAL A 1 64 ? 4.401 -12.332 1.723 1.00 0.00 153 VAL A N 8
ATOM 12001 C CA . VAL A 1 64 ? 3.300 -13.187 1.247 1.00 0.00 153 VAL A CA 8
ATOM 12002 C C . VAL A 1 64 ? 3.831 -14.582 0.894 1.00 0.00 153 VAL A C 8
ATOM 12003 O O . VAL A 1 64 ? 3.269 -15.594 1.317 1.00 0.00 153 VAL A O 8
ATOM 12016 N N . GLY A 1 65 ? 4.945 -14.604 0.147 1.00 0.00 154 GLY A N 8
ATOM 12017 C CA . GLY A 1 65 ? 5.580 -15.845 -0.294 1.00 0.00 154 GLY A CA 8
ATOM 12018 C C . GLY A 1 65 ? 6.049 -16.719 0.872 1.00 0.00 154 GLY A C 8
ATOM 12019 O O . GLY A 1 65 ? 5.973 -17.951 0.805 1.00 0.00 154 GLY A O 8
ATOM 12023 N N . GLU A 1 66 ? 6.529 -16.061 1.949 1.00 0.00 155 GLU A N 8
ATOM 12024 C CA . GLU A 1 66 ? 6.987 -16.735 3.185 1.00 0.00 155 GLU A CA 8
ATOM 12025 C C . GLU A 1 66 ? 5.787 -17.211 4.026 1.00 0.00 155 GLU A C 8
ATOM 12026 O O . GLU A 1 66 ? 5.888 -18.193 4.764 1.00 0.00 155 GLU A O 8
ATOM 12038 N N . GLY A 1 67 ? 4.657 -16.508 3.878 1.00 0.00 156 GLY A N 8
ATOM 12039 C CA . GLY A 1 67 ? 3.436 -16.787 4.649 1.00 0.00 156 GLY A CA 8
ATOM 12040 C C . GLY A 1 67 ? 3.340 -15.956 5.920 1.00 0.00 156 GLY A C 8
ATOM 12041 O O . GLY A 1 67 ? 2.611 -16.310 6.849 1.00 0.00 156 GLY A O 8
ATOM 12045 N N . LEU A 1 68 ? 4.089 -14.847 5.942 1.00 0.00 157 LEU A N 8
ATOM 12046 C CA . LEU A 1 68 ? 4.088 -13.877 7.043 1.00 0.00 157 LEU A CA 8
ATOM 12047 C C . LEU A 1 68 ? 2.903 -12.905 6.874 1.00 0.00 157 LEU A C 8
ATOM 12048 O O . LEU A 1 68 ? 2.574 -12.547 5.737 1.00 0.00 157 LEU A O 8
ATOM 12064 N N . PRO A 1 69 ? 2.254 -12.455 8.000 1.00 0.00 158 PRO A N 8
ATOM 12065 C CA . PRO A 1 69 ? 1.077 -11.555 7.948 1.00 0.00 158 PRO A CA 8
ATOM 12066 C C . PRO A 1 69 ? 1.467 -10.093 7.647 1.00 0.00 158 PRO A C 8
ATOM 12067 O O . PRO A 1 69 ? 2.606 -9.800 7.263 1.00 0.00 158 PRO A O 8
ATOM 12078 N N . HIS A 1 70 ? 0.485 -9.190 7.784 1.00 0.00 159 HIS A N 8
ATOM 12079 C CA . HIS A 1 70 ? 0.667 -7.753 7.555 1.00 0.00 159 HIS A CA 8
ATOM 12080 C C . HIS A 1 70 ? 1.696 -7.200 8.566 1.00 0.00 159 HIS A C 8
ATOM 12081 O O . HIS A 1 70 ? 1.529 -7.400 9.769 1.00 0.00 159 HIS A O 8
ATOM 12095 N N . PRO A 1 71 ? 2.769 -6.499 8.110 1.00 0.00 160 PRO A N 8
ATOM 12096 C CA . PRO A 1 71 ? 3.901 -6.119 8.994 1.00 0.00 160 PRO A CA 8
ATOM 12097 C C . PRO A 1 71 ? 3.522 -5.057 10.052 1.00 0.00 160 PRO A C 8
ATOM 12098 O O . PRO A 1 71 ? 4.266 -4.862 11.014 1.00 0.00 160 PRO A O 8
ATOM 12109 N N . LEU A 1 72 ? 2.360 -4.384 9.871 1.00 0.00 161 LEU A N 8
ATOM 12110 C CA . LEU A 1 72 ? 1.851 -3.401 10.846 1.00 0.00 161 LEU A CA 8
ATOM 12111 C C . LEU A 1 72 ? 0.832 -4.050 11.798 1.00 0.00 161 LEU A C 8
ATOM 12112 O O . LEU A 1 72 ? 1.099 -4.201 12.995 1.00 0.00 161 LEU A O 8
ATOM 12128 N N . THR A 1 73 ? -0.331 -4.473 11.258 1.00 0.00 162 THR A N 8
ATOM 12129 C CA . THR A 1 73 ? -1.489 -4.893 12.088 1.00 0.00 162 THR A CA 8
ATOM 12130 C C . THR A 1 73 ? -1.456 -6.406 12.401 1.00 0.00 162 THR A C 8
ATOM 12131 O O . THR A 1 73 ? -2.242 -6.887 13.224 1.00 0.00 162 THR A O 8
ATOM 12142 N N . ARG A 1 74 ? -0.543 -7.137 11.725 1.00 0.00 163 ARG A N 8
ATOM 12143 C CA . ARG A 1 74 ? -0.345 -8.600 11.883 1.00 0.00 163 ARG A CA 8
ATOM 12144 C C . ARG A 1 74 ? -1.585 -9.422 11.464 1.00 0.00 163 ARG A C 8
ATOM 12145 O O . ARG A 1 74 ? -1.679 -10.611 11.783 1.00 0.00 163 ARG A O 8
ATOM 12166 N N . GLU A 1 75 ? -2.503 -8.792 10.712 1.00 0.00 164 GLU A N 8
ATOM 12167 C CA . GLU A 1 75 ? -3.669 -9.472 10.132 1.00 0.00 164 GLU A CA 8
ATOM 12168 C C . GLU A 1 75 ? -3.237 -10.218 8.860 1.00 0.00 164 GLU A C 8
ATOM 12169 O O . GLU A 1 75 ? -2.369 -9.731 8.137 1.00 0.00 164 GLU A O 8
ATOM 12181 N N . PRO A 1 76 ? -3.835 -11.415 8.574 1.00 0.00 165 PRO A N 8
ATOM 12182 C CA . PRO A 1 76 ? -3.423 -12.263 7.430 1.00 0.00 165 PRO A CA 8
ATOM 12183 C C . PRO A 1 76 ? -3.555 -11.508 6.087 1.00 0.00 165 PRO A C 8
ATOM 12184 O O . PRO A 1 76 ? -4.643 -10.996 5.767 1.00 0.00 165 PRO A O 8
ATOM 12195 N N . ILE A 1 77 ? -2.430 -11.408 5.336 1.00 0.00 166 ILE A N 8
ATOM 12196 C CA . ILE A 1 77 ? -2.382 -10.663 4.066 1.00 0.00 166 ILE A CA 8
ATOM 12197 C C . ILE A 1 77 ? -3.343 -11.295 3.046 1.00 0.00 166 ILE A C 8
ATOM 12198 O O . ILE A 1 77 ? -3.339 -12.512 2.844 1.00 0.00 166 ILE A O 8
ATOM 12214 N N . THR A 1 78 ? -4.146 -10.447 2.414 1.00 0.00 167 THR A N 8
ATOM 12215 C CA . THR A 1 78 ? -5.139 -10.851 1.424 1.00 0.00 167 THR A CA 8
ATOM 12216 C C . THR A 1 78 ? -5.216 -9.787 0.326 1.00 0.00 167 THR A C 8
ATOM 12217 O O . THR A 1 78 ? -4.754 -8.648 0.516 1.00 0.00 167 THR A O 8
ATOM 12228 N N . ALA A 1 79 ? -5.786 -10.173 -0.823 1.00 0.00 168 ALA A N 8
ATOM 12229 C CA . ALA A 1 79 ? -6.054 -9.250 -1.936 1.00 0.00 168 ALA A CA 8
ATOM 12230 C C . ALA A 1 79 ? -7.129 -8.211 -1.537 1.00 0.00 168 ALA A C 8
ATOM 12231 O O . ALA A 1 79 ? -7.191 -7.117 -2.103 1.00 0.00 168 ALA A O 8
ATOM 12238 N N . SER A 1 80 ? -7.952 -8.572 -0.534 1.00 0.00 169 SER A N 8
ATOM 12239 C CA . SER A 1 80 ? -9.049 -7.732 -0.026 1.00 0.00 169 SER A CA 8
ATOM 12240 C C . SER A 1 80 ? -8.542 -6.479 0.732 1.00 0.00 169 SER A C 8
ATOM 12241 O O . SER A 1 80 ? -9.281 -5.502 0.862 1.00 0.00 169 SER A O 8
ATOM 12249 N N . ILE A 1 81 ? -7.288 -6.508 1.246 1.00 0.00 170 ILE A N 8
ATOM 12250 C CA . ILE A 1 81 ? -6.707 -5.352 1.984 1.00 0.00 170 ILE A CA 8
ATOM 12251 C C . ILE A 1 81 ? -5.654 -4.598 1.147 1.00 0.00 170 ILE A C 8
ATOM 12252 O O . ILE A 1 81 ? -5.124 -3.593 1.604 1.00 0.00 170 ILE A O 8
ATOM 12268 N N . ILE A 1 82 ? -5.347 -5.055 -0.075 1.00 0.00 171 ILE A N 8
ATOM 12269 C CA . ILE A 1 82 ? -4.397 -4.329 -0.949 1.00 0.00 171 ILE A CA 8
ATOM 12270 C C . ILE A 1 82 ? -5.173 -3.453 -1.954 1.00 0.00 171 ILE A C 8
ATOM 12271 O O . ILE A 1 82 ? -6.232 -3.851 -2.460 1.00 0.00 171 ILE A O 8
ATOM 12287 N N . VAL A 1 83 ? -4.643 -2.242 -2.198 1.00 0.00 172 VAL A N 8
ATOM 12288 C CA . VAL A 1 83 ? -5.219 -1.240 -3.116 1.00 0.00 172 VAL A CA 8
ATOM 12289 C C . VAL A 1 83 ? -4.094 -0.522 -3.888 1.00 0.00 172 VAL A C 8
ATOM 12290 O O . VAL A 1 83 ? -2.905 -0.812 -3.708 1.00 0.00 172 VAL A O 8
ATOM 12303 N N . LYS A 1 84 ? -4.488 0.418 -4.757 1.00 0.00 173 LYS A N 8
ATOM 12304 C CA . LYS A 1 84 ? -3.548 1.216 -5.561 1.00 0.00 173 LYS A CA 8
ATOM 12305 C C . LYS A 1 84 ? -3.296 2.584 -4.902 1.00 0.00 173 LYS A C 8
ATOM 12306 O O . LYS A 1 84 ? -4.015 2.987 -3.979 1.00 0.00 173 LYS A O 8
ATOM 12325 N N . HIS A 1 85 ? -2.280 3.297 -5.417 1.00 0.00 174 HIS A N 8
ATOM 12326 C CA . HIS A 1 85 ? -2.009 4.703 -5.063 1.00 0.00 174 HIS A CA 8
ATOM 12327 C C . HIS A 1 85 ? -3.120 5.626 -5.596 1.00 0.00 174 HIS A C 8
ATOM 12328 O O . HIS A 1 85 ? -3.318 6.718 -5.074 1.00 0.00 174 HIS A O 8
ATOM 12343 N N . GLU A 1 86 ? -3.813 5.185 -6.660 1.00 0.00 175 GLU A N 8
ATOM 12344 C CA . GLU A 1 86 ? -4.956 5.923 -7.230 1.00 0.00 175 GLU A CA 8
ATOM 12345 C C . GLU A 1 86 ? -6.261 5.574 -6.478 1.00 0.00 175 GLU A C 8
ATOM 12346 O O . GLU A 1 86 ? -7.225 6.352 -6.500 1.00 0.00 175 GLU A O 8
ATOM 12358 N N . GLU A 1 87 ? -6.287 4.401 -5.804 1.00 0.00 176 GLU A N 8
ATOM 12359 C CA . GLU A 1 87 ? -7.461 3.952 -5.024 1.00 0.00 176 GLU A CA 8
ATOM 12360 C C . GLU A 1 87 ? -7.432 4.532 -3.598 1.00 0.00 176 GLU A C 8
ATOM 12361 O O . GLU A 1 87 ? -8.465 4.610 -2.914 1.00 0.00 176 GLU A O 8
ATOM 12373 N N . CYS A 1 88 ? -6.246 4.925 -3.148 1.00 0.00 177 CYS A N 8
ATOM 12374 C CA . CYS A 1 88 ? -6.092 5.727 -1.939 1.00 0.00 177 CYS A CA 8
ATOM 12375 C C . CYS A 1 88 ? -5.849 7.184 -2.349 1.00 0.00 177 CYS A C 8
ATOM 12376 O O . CYS A 1 88 ? -5.229 7.447 -3.384 1.00 0.00 177 CYS A O 8
ATOM 12384 N N . ILE A 1 89 ? -6.362 8.131 -1.556 1.00 0.00 178 ILE A N 8
ATOM 12385 C CA . ILE A 1 89 ? -6.146 9.579 -1.770 1.00 0.00 178 ILE A CA 8
ATOM 12386 C C . ILE A 1 89 ? -5.656 10.165 -0.449 1.00 0.00 178 ILE A C 8
ATOM 12387 O O . ILE A 1 89 ? -6.087 9.694 0.622 1.00 0.00 178 ILE A O 8
ATOM 12403 N N . TYR A 1 90 ? -4.733 11.150 -0.497 1.00 0.00 179 TYR A N 8
ATOM 12404 C CA . TYR A 1 90 ? -4.216 11.784 0.723 1.00 0.00 179 TYR A CA 8
ATOM 12405 C C . TYR A 1 90 ? -5.379 12.552 1.397 1.00 0.00 179 TYR A C 8
ATOM 12406 O O . TYR A 1 90 ? -5.838 13.596 0.908 1.00 0.00 179 TYR A O 8
ATOM 12424 N N . ASP A 1 91 ? -5.938 11.953 2.450 1.00 0.00 180 ASP A N 8
ATOM 12425 C CA . ASP A 1 91 ? -7.019 12.573 3.209 1.00 0.00 180 ASP A CA 8
ATOM 12426 C C . ASP A 1 91 ? -6.431 13.713 4.028 1.00 0.00 180 ASP A C 8
ATOM 12427 O O . ASP A 1 91 ? -5.485 13.512 4.791 1.00 0.00 180 ASP A O 8
ATOM 12436 N N . ASP A 1 92 ? -6.992 14.898 3.831 1.00 0.00 181 ASP A N 8
ATOM 12437 C CA . ASP A 1 92 ? -6.563 16.129 4.490 1.00 0.00 181 ASP A CA 8
ATOM 12438 C C . ASP A 1 92 ? -6.968 16.146 5.985 1.00 0.00 181 ASP A C 8
ATOM 12439 O O . ASP A 1 92 ? -6.229 16.681 6.816 1.00 0.00 181 ASP A O 8
ATOM 12448 N N . THR A 1 93 ? -8.141 15.554 6.321 1.00 0.00 182 THR A N 8
ATOM 12449 C CA . THR A 1 93 ? -8.648 15.543 7.715 1.00 0.00 182 THR A CA 8
ATOM 12450 C C . THR A 1 93 ? -7.958 14.441 8.551 1.00 0.00 182 THR A C 8
ATOM 12451 O O . THR A 1 93 ? -7.882 14.550 9.778 1.00 0.00 182 THR A O 8
ATOM 12462 N N . ARG A 1 94 ? -7.466 13.376 7.880 1.00 0.00 183 ARG A N 8
ATOM 12463 C CA . ARG A 1 94 ? -6.728 12.272 8.550 1.00 0.00 183 ARG A CA 8
ATOM 12464 C C . ARG A 1 94 ? -5.205 12.414 8.362 1.00 0.00 183 ARG A C 8
ATOM 12465 O O . ARG A 1 94 ? -4.429 11.755 9.063 1.00 0.00 183 ARG A O 8
ATOM 12486 N N . GLY A 1 95 ? -4.801 13.275 7.415 1.00 0.00 184 GLY A N 8
ATOM 12487 C CA . GLY A 1 95 ? -3.392 13.592 7.175 1.00 0.00 184 GLY A CA 8
ATOM 12488 C C . GLY A 1 95 ? -2.594 12.492 6.477 1.00 0.00 184 GLY A C 8
ATOM 12489 O O . GLY A 1 95 ? -1.361 12.501 6.555 1.00 0.00 184 GLY A O 8
ATOM 12493 N N . ASN A 1 96 ? -3.283 11.561 5.783 1.00 0.00 185 ASN A N 8
ATOM 12494 C CA . ASN A 1 96 ? -2.631 10.398 5.122 1.00 0.00 185 ASN A CA 8
ATOM 12495 C C . ASN A 1 96 ? -3.600 9.728 4.135 1.00 0.00 185 ASN A C 8
ATOM 12496 O O . ASN A 1 96 ? -4.813 9.937 4.218 1.00 0.00 185 ASN A O 8
ATOM 12507 N N . PHE A 1 97 ? -3.035 8.915 3.222 1.00 0.00 186 PHE A N 8
ATOM 12508 C CA . PHE A 1 97 ? -3.791 8.147 2.217 1.00 0.00 186 PHE A CA 8
ATOM 12509 C C . PHE A 1 97 ? -4.785 7.170 2.874 1.00 0.00 186 PHE A C 8
ATOM 12510 O O . PHE A 1 97 ? -4.400 6.375 3.732 1.00 0.00 186 PHE A O 8
ATOM 12527 N N . ILE A 1 98 ? -6.066 7.274 2.475 1.00 0.00 187 ILE A N 8
ATOM 12528 C CA . ILE A 1 98 ? -7.146 6.337 2.869 1.00 0.00 187 ILE A CA 8
ATOM 12529 C C . ILE A 1 98 ? -7.953 5.943 1.619 1.00 0.00 187 ILE A C 8
ATOM 12530 O O . ILE A 1 98 ? -7.802 6.567 0.565 1.00 0.00 187 ILE A O 8
ATOM 12546 N N . ILE A 1 99 ? -8.827 4.937 1.763 1.00 0.00 188 ILE A N 8
ATOM 12547 C CA . ILE A 1 99 ? -9.640 4.396 0.648 1.00 0.00 188 ILE A CA 8
ATOM 12548 C C . ILE A 1 99 ? -10.721 5.399 0.228 1.00 0.00 188 ILE A C 8
ATOM 12549 O O . ILE A 1 99 ? -11.351 6.013 1.089 1.00 0.00 188 ILE A O 8
ATOM 12565 N N . LYS A 1 100 ? -10.960 5.520 -1.087 1.00 0.00 189 LYS A N 8
ATOM 12566 C CA . LYS A 1 100 ? -12.034 6.364 -1.638 1.00 0.00 189 LYS A CA 8
ATOM 12567 C C . LYS A 1 100 ? -13.427 5.870 -1.212 1.00 0.00 189 LYS A C 8
ATOM 12568 O O . LYS A 1 100 ? -13.597 4.738 -0.742 1.00 0.00 189 LYS A O 8
ATOM 12587 N N . GLY A 1 101 ? -14.408 6.742 -1.411 1.00 0.00 190 GLY A N 8
ATOM 12588 C CA . GLY A 1 101 ? -15.818 6.428 -1.186 1.00 0.00 190 GLY A CA 8
ATOM 12589 C C . GLY A 1 101 ? -16.488 5.914 -2.460 1.00 0.00 190 GLY A C 8
ATOM 12590 O O . GLY A 1 101 ? -17.495 5.195 -2.398 1.00 0.00 190 GLY A O 8
ATOM 12594 N N . ASN A 1 102 ? -15.920 6.298 -3.619 1.00 0.00 191 ASN A N 8
ATOM 12595 C CA . ASN A 1 102 ? -16.375 5.858 -4.947 1.00 0.00 191 ASN A CA 8
ATOM 12596 C C . ASN A 1 102 ? -15.154 5.764 -5.890 1.00 0.00 191 ASN A C 8
ATOM 12597 O O . ASN A 1 102 ? -14.514 6.796 -6.143 1.00 0.00 191 ASN A O 8
ATOM 12609 N N . SER A 1 1 ? -1.680 -19.516 -0.027 1.00 0.00 90 SER A N 9
ATOM 12610 C CA . SER A 1 1 ? -2.611 -18.778 -0.900 1.00 0.00 90 SER A CA 9
ATOM 12611 C C . SER A 1 1 ? -1.976 -17.440 -1.306 1.00 0.00 90 SER A C 9
ATOM 12612 O O . SER A 1 1 ? -2.563 -16.363 -1.145 1.00 0.00 90 SER A O 9
ATOM 12622 N N . GLN A 1 2 ? -0.755 -17.541 -1.847 1.00 0.00 91 GLN A N 9
ATOM 12623 C CA . GLN A 1 2 ? 0.048 -16.387 -2.263 1.00 0.00 91 GLN A CA 9
ATOM 12624 C C . GLN A 1 2 ? -0.423 -15.870 -3.624 1.00 0.00 91 GLN A C 9
ATOM 12625 O O . GLN A 1 2 ? -0.405 -14.669 -3.851 1.00 0.00 91 GLN A O 9
ATOM 12639 N N . GLU A 1 3 ? -0.874 -16.802 -4.491 1.00 0.00 92 GLU A N 9
ATOM 12640 C CA . GLU A 1 3 ? -1.062 -16.563 -5.942 1.00 0.00 92 GLU A CA 9
ATOM 12641 C C . GLU A 1 3 ? -1.861 -15.267 -6.258 1.00 0.00 92 GLU A C 9
ATOM 12642 O O . GLU A 1 3 ? -1.342 -14.375 -6.934 1.00 0.00 92 GLU A O 9
ATOM 12654 N N . SER A 1 4 ? -3.079 -15.144 -5.692 1.00 0.00 93 SER A N 9
ATOM 12655 C CA . SER A 1 4 ? -3.994 -14.016 -5.972 1.00 0.00 93 SER A CA 9
ATOM 12656 C C . SER A 1 4 ? -3.416 -12.689 -5.444 1.00 0.00 93 SER A C 9
ATOM 12657 O O . SER A 1 4 ? -3.576 -11.636 -6.068 1.00 0.00 93 SER A O 9
ATOM 12665 N N . ILE A 1 5 ? -2.710 -12.781 -4.305 1.00 0.00 94 ILE A N 9
ATOM 12666 C CA . ILE A 1 5 ? -2.092 -11.623 -3.644 1.00 0.00 94 ILE A CA 9
ATOM 12667 C C . ILE A 1 5 ? -0.911 -11.105 -4.497 1.00 0.00 94 ILE A C 9
ATOM 12668 O O . ILE A 1 5 ? -0.799 -9.912 -4.724 1.00 0.00 94 ILE A O 9
ATOM 12684 N N . GLN A 1 6 ? -0.070 -12.046 -4.981 1.00 0.00 95 GLN A N 9
ATOM 12685 C CA . GLN A 1 6 ? 1.126 -11.767 -5.810 1.00 0.00 95 GLN A CA 9
ATOM 12686 C C . GLN A 1 6 ? 0.748 -11.000 -7.096 1.00 0.00 95 GLN A C 9
ATOM 12687 O O . GLN A 1 6 ? 1.426 -10.032 -7.475 1.00 0.00 95 GLN A O 9
ATOM 12701 N N . ASN A 1 7 ? -0.348 -11.454 -7.749 1.00 0.00 96 ASN A N 9
ATOM 12702 C CA . ASN A 1 7 ? -0.940 -10.758 -8.916 1.00 0.00 96 ASN A CA 9
ATOM 12703 C C . ASN A 1 7 ? -1.334 -9.320 -8.548 1.00 0.00 96 ASN A C 9
ATOM 12704 O O . ASN A 1 7 ? -1.025 -8.379 -9.284 1.00 0.00 96 ASN A O 9
ATOM 12715 N N . LYS A 1 8 ? -1.988 -9.169 -7.381 1.00 0.00 97 LYS A N 9
ATOM 12716 C CA . LYS A 1 8 ? -2.457 -7.861 -6.886 1.00 0.00 97 LYS A CA 9
ATOM 12717 C C . LYS A 1 8 ? -1.290 -6.929 -6.534 1.00 0.00 97 LYS A C 9
ATOM 12718 O O . LYS A 1 8 ? -1.404 -5.735 -6.734 1.00 0.00 97 LYS A O 9
ATOM 12737 N N . ILE A 1 9 ? -0.174 -7.483 -6.032 1.00 0.00 98 ILE A N 9
ATOM 12738 C CA . ILE A 1 9 ? 1.025 -6.692 -5.682 1.00 0.00 98 ILE A CA 9
ATOM 12739 C C . ILE A 1 9 ? 1.637 -6.086 -6.962 1.00 0.00 98 ILE A C 9
ATOM 12740 O O . ILE A 1 9 ? 1.993 -4.905 -6.994 1.00 0.00 98 ILE A O 9
ATOM 12756 N N . SER A 1 10 ? 1.702 -6.911 -8.021 1.00 0.00 99 SER A N 9
ATOM 12757 C CA . SER A 1 10 ? 2.223 -6.503 -9.338 1.00 0.00 99 SER A CA 9
ATOM 12758 C C . SER A 1 10 ? 1.332 -5.415 -9.999 1.00 0.00 99 SER A C 9
ATOM 12759 O O . SER A 1 10 ? 1.835 -4.547 -10.719 1.00 0.00 99 SER A O 9
ATOM 12767 N N . GLN A 1 11 ? 0.010 -5.490 -9.759 1.00 0.00 100 GLN A N 9
ATOM 12768 C CA . GLN A 1 11 ? -0.969 -4.505 -10.280 1.00 0.00 100 GLN A CA 9
ATOM 12769 C C . GLN A 1 11 ? -0.957 -3.193 -9.460 1.00 0.00 100 GLN A C 9
ATOM 12770 O O . GLN A 1 11 ? -0.939 -2.099 -10.028 1.00 0.00 100 GLN A O 9
ATOM 12784 N N . CYS A 1 12 ? -0.939 -3.327 -8.125 1.00 0.00 101 CYS A N 9
ATOM 12785 C CA . CYS A 1 12 ? -1.145 -2.201 -7.182 1.00 0.00 101 CYS A CA 9
ATOM 12786 C C . CYS A 1 12 ? 0.091 -1.305 -7.053 1.00 0.00 101 CYS A C 9
ATOM 12787 O O . CYS A 1 12 ? -0.020 -0.155 -6.598 1.00 0.00 101 CYS A O 9
ATOM 12795 N N . LYS A 1 13 ? 1.267 -1.845 -7.412 1.00 0.00 102 LYS A N 9
ATOM 12796 C CA . LYS A 1 13 ? 2.529 -1.118 -7.268 1.00 0.00 102 LYS A CA 9
ATOM 12797 C C . LYS A 1 13 ? 2.663 0.032 -8.269 1.00 0.00 102 LYS A C 9
ATOM 12798 O O . LYS A 1 13 ? 1.904 0.137 -9.246 1.00 0.00 102 LYS A O 9
ATOM 12817 N N . PHE A 1 14 ? 3.673 0.867 -8.016 1.00 0.00 103 PHE A N 9
ATOM 12818 C CA . PHE A 1 14 ? 4.050 1.976 -8.890 1.00 0.00 103 PHE A CA 9
ATOM 12819 C C . PHE A 1 14 ? 5.502 2.377 -8.608 1.00 0.00 103 PHE A C 9
ATOM 12820 O O . PHE A 1 14 ? 6.046 2.050 -7.543 1.00 0.00 103 PHE A O 9
ATOM 12837 N N . SER A 1 15 ? 6.114 3.078 -9.570 1.00 0.00 104 SER A N 9
ATOM 12838 C CA . SER A 1 15 ? 7.432 3.696 -9.392 1.00 0.00 104 SER A CA 9
ATOM 12839 C C . SER A 1 15 ? 7.320 4.870 -8.391 1.00 0.00 104 SER A C 9
ATOM 12840 O O . SER A 1 15 ? 6.846 5.956 -8.747 1.00 0.00 104 SER A O 9
ATOM 12848 N N . VAL A 1 16 ? 7.693 4.606 -7.130 1.00 0.00 105 VAL A N 9
ATOM 12849 C CA . VAL A 1 16 ? 7.653 5.602 -6.048 1.00 0.00 105 VAL A CA 9
ATOM 12850 C C . VAL A 1 16 ? 8.726 6.682 -6.283 1.00 0.00 105 VAL A C 9
ATOM 12851 O O . VAL A 1 16 ? 9.923 6.376 -6.347 1.00 0.00 105 VAL A O 9
ATOM 12864 N N . CYS A 1 17 ? 8.278 7.939 -6.415 1.00 0.00 106 CYS A N 9
ATOM 12865 C CA . CYS A 1 17 ? 9.139 9.091 -6.718 1.00 0.00 106 CYS A CA 9
ATOM 12866 C C . CYS A 1 17 ? 8.783 10.259 -5.774 1.00 0.00 106 CYS A C 9
ATOM 12867 O O . CYS A 1 17 ? 7.762 10.915 -5.986 1.00 0.00 106 CYS A O 9
ATOM 12875 N N . PRO A 1 18 ? 9.599 10.516 -4.689 1.00 0.00 107 PRO A N 9
ATOM 12876 C CA . PRO A 1 18 ? 9.404 11.667 -3.752 1.00 0.00 107 PRO A CA 9
ATOM 12877 C C . PRO A 1 18 ? 9.290 13.043 -4.458 1.00 0.00 107 PRO A C 9
ATOM 12878 O O . PRO A 1 18 ? 8.686 13.976 -3.909 1.00 0.00 107 PRO A O 9
ATOM 12889 N N . GLU A 1 19 ? 9.839 13.140 -5.685 1.00 0.00 108 GLU A N 9
ATOM 12890 C CA . GLU A 1 19 ? 9.814 14.372 -6.499 1.00 0.00 108 GLU A CA 9
ATOM 12891 C C . GLU A 1 19 ? 8.394 14.628 -7.065 1.00 0.00 108 GLU A C 9
ATOM 12892 O O . GLU A 1 19 ? 7.929 15.770 -7.119 1.00 0.00 108 GLU A O 9
ATOM 12904 N N . ARG A 1 20 ? 7.705 13.538 -7.462 1.00 0.00 109 ARG A N 9
ATOM 12905 C CA . ARG A 1 20 ? 6.372 13.598 -8.108 1.00 0.00 109 ARG A CA 9
ATOM 12906 C C . ARG A 1 20 ? 5.238 13.463 -7.076 1.00 0.00 109 ARG A C 9
ATOM 12907 O O . ARG A 1 20 ? 4.096 13.860 -7.345 1.00 0.00 109 ARG A O 9
ATOM 12928 N N . LEU A 1 21 ? 5.557 12.882 -5.908 1.00 0.00 110 LEU A N 9
ATOM 12929 C CA . LEU A 1 21 ? 4.601 12.726 -4.793 1.00 0.00 110 LEU A CA 9
ATOM 12930 C C . LEU A 1 21 ? 4.585 13.969 -3.880 1.00 0.00 110 LEU A C 9
ATOM 12931 O O . LEU A 1 21 ? 3.604 14.193 -3.162 1.00 0.00 110 LEU A O 9
ATOM 12947 N N . GLN A 1 22 ? 5.678 14.777 -3.931 1.00 0.00 111 GLN A N 9
ATOM 12948 C CA . GLN A 1 22 ? 5.887 15.965 -3.053 1.00 0.00 111 GLN A CA 9
ATOM 12949 C C . GLN A 1 22 ? 5.900 15.569 -1.560 1.00 0.00 111 GLN A C 9
ATOM 12950 O O . GLN A 1 22 ? 5.648 16.396 -0.676 1.00 0.00 111 GLN A O 9
ATOM 12964 N N . CYS A 1 23 ? 6.233 14.299 -1.305 1.00 0.00 112 CYS A N 9
ATOM 12965 C CA . CYS A 1 23 ? 6.296 13.719 0.041 1.00 0.00 112 CYS A CA 9
ATOM 12966 C C . CYS A 1 23 ? 7.768 13.443 0.391 1.00 0.00 112 CYS A C 9
ATOM 12967 O O . CYS A 1 23 ? 8.509 12.960 -0.481 1.00 0.00 112 CYS A O 9
ATOM 12975 N N . PRO A 1 24 ? 8.234 13.756 1.652 1.00 0.00 113 PRO A N 9
ATOM 12976 C CA . PRO A 1 24 ? 9.603 13.396 2.104 1.00 0.00 113 PRO A CA 9
ATOM 12977 C C . PRO A 1 24 ? 9.795 11.864 2.163 1.00 0.00 113 PRO A C 9
ATOM 12978 O O . PRO A 1 24 ? 8.805 11.117 2.181 1.00 0.00 113 PRO A O 9
ATOM 12989 N N . LEU A 1 25 ? 11.066 11.417 2.204 1.00 0.00 114 LEU A N 9
ATOM 12990 C CA . LEU A 1 25 ? 11.428 9.985 2.165 1.00 0.00 114 LEU A CA 9
ATOM 12991 C C . LEU A 1 25 ? 10.699 9.193 3.269 1.00 0.00 114 LEU A C 9
ATOM 12992 O O . LEU A 1 25 ? 10.115 8.137 3.003 1.00 0.00 114 LEU A O 9
ATOM 13008 N N . GLU A 1 26 ? 10.714 9.751 4.491 1.00 0.00 115 GLU A N 9
ATOM 13009 C CA . GLU A 1 26 ? 10.037 9.179 5.667 1.00 0.00 115 GLU A CA 9
ATOM 13010 C C . GLU A 1 26 ? 8.527 8.927 5.424 1.00 0.00 115 GLU A C 9
ATOM 13011 O O . GLU A 1 26 ? 8.007 7.873 5.799 1.00 0.00 115 GLU A O 9
ATOM 13023 N N . ALA A 1 27 ? 7.851 9.885 4.755 1.00 0.00 116 ALA A N 9
ATOM 13024 C CA . ALA A 1 27 ? 6.385 9.844 4.520 1.00 0.00 116 ALA A CA 9
ATOM 13025 C C . ALA A 1 27 ? 5.980 8.673 3.605 1.00 0.00 116 ALA A C 9
ATOM 13026 O O . ALA A 1 27 ? 4.861 8.151 3.692 1.00 0.00 116 ALA A O 9
ATOM 13033 N N . ILE A 1 28 ? 6.917 8.272 2.733 1.00 0.00 117 ILE A N 9
ATOM 13034 C CA . ILE A 1 28 ? 6.711 7.206 1.728 1.00 0.00 117 ILE A CA 9
ATOM 13035 C C . ILE A 1 28 ? 7.769 6.097 1.917 1.00 0.00 117 ILE A C 9
ATOM 13036 O O . ILE A 1 28 ? 8.164 5.407 0.971 1.00 0.00 117 ILE A O 9
ATOM 13052 N N . GLN A 1 29 ? 8.187 5.930 3.182 1.00 0.00 118 GLN A N 9
ATOM 13053 C CA . GLN A 1 29 ? 9.116 4.870 3.608 1.00 0.00 118 GLN A CA 9
ATOM 13054 C C . GLN A 1 29 ? 8.375 3.529 3.744 1.00 0.00 118 GLN A C 9
ATOM 13055 O O . GLN A 1 29 ? 7.269 3.479 4.294 1.00 0.00 118 GLN A O 9
ATOM 13069 N N . CYS A 1 30 ? 8.995 2.465 3.213 1.00 0.00 119 CYS A N 9
ATOM 13070 C CA . CYS A 1 30 ? 8.547 1.082 3.402 1.00 0.00 119 CYS A CA 9
ATOM 13071 C C . CYS A 1 30 ? 8.832 0.650 4.860 1.00 0.00 119 CYS A C 9
ATOM 13072 O O . CYS A 1 30 ? 10.003 0.575 5.254 1.00 0.00 119 CYS A O 9
ATOM 13080 N N . PRO A 1 31 ? 7.772 0.367 5.689 1.00 0.00 120 PRO A N 9
ATOM 13081 C CA . PRO A 1 31 ? 7.942 -0.026 7.115 1.00 0.00 120 PRO A CA 9
ATOM 13082 C C . PRO A 1 31 ? 8.476 -1.463 7.298 1.00 0.00 120 PRO A C 9
ATOM 13083 O O . PRO A 1 31 ? 8.723 -1.893 8.429 1.00 0.00 120 PRO A O 9
ATOM 13094 N N . ILE A 1 32 ? 8.621 -2.197 6.186 1.00 0.00 121 ILE A N 9
ATOM 13095 C CA . ILE A 1 32 ? 9.179 -3.558 6.169 1.00 0.00 121 ILE A CA 9
ATOM 13096 C C . ILE A 1 32 ? 10.714 -3.479 6.220 1.00 0.00 121 ILE A C 9
ATOM 13097 O O . ILE A 1 32 ? 11.366 -4.075 7.082 1.00 0.00 121 ILE A O 9
ATOM 13113 N N . THR A 1 33 ? 11.259 -2.697 5.282 1.00 0.00 122 THR A N 9
ATOM 13114 C CA . THR A 1 33 ? 12.702 -2.581 5.035 1.00 0.00 122 THR A CA 9
ATOM 13115 C C . THR A 1 33 ? 13.325 -1.381 5.779 1.00 0.00 122 THR A C 9
ATOM 13116 O O . THR A 1 33 ? 14.552 -1.265 5.826 1.00 0.00 122 THR A O 9
ATOM 13127 N N . LEU A 1 34 ? 12.469 -0.497 6.339 1.00 0.00 123 LEU A N 9
ATOM 13128 C CA . LEU A 1 34 ? 12.896 0.739 7.048 1.00 0.00 123 LEU A CA 9
ATOM 13129 C C . LEU A 1 34 ? 13.682 1.682 6.117 1.00 0.00 123 LEU A C 9
ATOM 13130 O O . LEU A 1 34 ? 14.603 2.386 6.546 1.00 0.00 123 LEU A O 9
ATOM 13146 N N . GLU A 1 35 ? 13.247 1.729 4.851 1.00 0.00 124 GLU A N 9
ATOM 13147 C CA . GLU A 1 35 ? 13.847 2.590 3.825 1.00 0.00 124 GLU A CA 9
ATOM 13148 C C . GLU A 1 35 ? 12.775 2.979 2.800 1.00 0.00 124 GLU A C 9
ATOM 13149 O O . GLU A 1 35 ? 11.825 2.225 2.567 1.00 0.00 124 GLU A O 9
ATOM 13161 N N . GLN A 1 36 ? 12.922 4.173 2.227 1.00 0.00 125 GLN A N 9
ATOM 13162 C CA . GLN A 1 36 ? 12.050 4.664 1.154 1.00 0.00 125 GLN A CA 9
ATOM 13163 C C . GLN A 1 36 ? 12.359 3.893 -0.156 1.00 0.00 125 GLN A C 9
ATOM 13164 O O . GLN A 1 36 ? 13.497 3.944 -0.636 1.00 0.00 125 GLN A O 9
ATOM 13178 N N . PRO A 1 37 ? 11.361 3.144 -0.734 1.00 0.00 126 PRO A N 9
ATOM 13179 C CA . PRO A 1 37 ? 11.564 2.358 -1.967 1.00 0.00 126 PRO A CA 9
ATOM 13180 C C . PRO A 1 37 ? 11.458 3.196 -3.253 1.00 0.00 126 PRO A C 9
ATOM 13181 O O . PRO A 1 37 ? 10.897 4.295 -3.258 1.00 0.00 126 PRO A O 9
ATOM 13192 N N . GLU A 1 38 ? 11.994 2.640 -4.346 1.00 0.00 127 GLU A N 9
ATOM 13193 C CA . GLU A 1 38 ? 11.824 3.209 -5.697 1.00 0.00 127 GLU A CA 9
ATOM 13194 C C . GLU A 1 38 ? 10.539 2.657 -6.345 1.00 0.00 127 GLU A C 9
ATOM 13195 O O . GLU A 1 38 ? 10.084 3.174 -7.367 1.00 0.00 127 GLU A O 9
ATOM 13207 N N . LYS A 1 39 ? 9.978 1.580 -5.747 1.00 0.00 128 LYS A N 9
ATOM 13208 C CA . LYS A 1 39 ? 8.749 0.926 -6.223 1.00 0.00 128 LYS A CA 9
ATOM 13209 C C . LYS A 1 39 ? 8.012 0.266 -5.039 1.00 0.00 128 LYS A C 9
ATOM 13210 O O . LYS A 1 39 ? 8.624 -0.420 -4.203 1.00 0.00 128 LYS A O 9
ATOM 13229 N N . GLY A 1 40 ? 6.690 0.476 -4.974 1.00 0.00 129 GLY A N 9
ATOM 13230 C CA . GLY A 1 40 ? 5.906 0.043 -3.828 1.00 0.00 129 GLY A CA 9
ATOM 13231 C C . GLY A 1 40 ? 4.414 0.091 -4.071 1.00 0.00 129 GLY A C 9
ATOM 13232 O O . GLY A 1 40 ? 3.950 0.708 -5.028 1.00 0.00 129 GLY A O 9
ATOM 13236 N N . ILE A 1 41 ? 3.676 -0.575 -3.178 1.00 0.00 130 ILE A N 9
ATOM 13237 C CA . ILE A 1 41 ? 2.212 -0.707 -3.204 1.00 0.00 130 ILE A CA 9
ATOM 13238 C C . ILE A 1 41 ? 1.584 0.013 -1.987 1.00 0.00 130 ILE A C 9
ATOM 13239 O O . ILE A 1 41 ? 2.250 0.233 -0.969 1.00 0.00 130 ILE A O 9
ATOM 13255 N N . PHE A 1 42 ? 0.298 0.351 -2.096 1.00 0.00 131 PHE A N 9
ATOM 13256 C CA . PHE A 1 42 ? -0.496 0.823 -0.943 1.00 0.00 131 PHE A CA 9
ATOM 13257 C C . PHE A 1 42 ? -1.346 -0.333 -0.409 1.00 0.00 131 PHE A C 9
ATOM 13258 O O . PHE A 1 42 ? -2.078 -0.958 -1.155 1.00 0.00 131 PHE A O 9
ATOM 13275 N N . VAL A 1 43 ? -1.197 -0.656 0.884 1.00 0.00 132 VAL A N 9
ATOM 13276 C CA . VAL A 1 43 ? -2.034 -1.654 1.571 1.00 0.00 132 VAL A CA 9
ATOM 13277 C C . VAL A 1 43 ? -2.769 -0.944 2.708 1.00 0.00 132 VAL A C 9
ATOM 13278 O O . VAL A 1 43 ? -2.132 -0.350 3.591 1.00 0.00 132 VAL A O 9
ATOM 13291 N N . LYS A 1 44 ? -4.106 -0.973 2.647 1.00 0.00 133 LYS A N 9
ATOM 13292 C CA . LYS A 1 44 ? -4.962 -0.345 3.644 1.00 0.00 133 LYS A CA 9
ATOM 13293 C C . LYS A 1 44 ? -4.974 -1.186 4.935 1.00 0.00 133 LYS A C 9
ATOM 13294 O O . LYS A 1 44 ? -5.400 -2.350 4.944 1.00 0.00 133 LYS A O 9
ATOM 13313 N N . ASN A 1 45 ? -4.422 -0.597 6.004 1.00 0.00 134 ASN A N 9
ATOM 13314 C CA . ASN A 1 45 ? -4.494 -1.133 7.367 1.00 0.00 134 ASN A CA 9
ATOM 13315 C C . ASN A 1 45 ? -5.934 -0.913 7.883 1.00 0.00 134 ASN A C 9
ATOM 13316 O O . ASN A 1 45 ? -6.188 -0.010 8.693 1.00 0.00 134 ASN A O 9
ATOM 13327 N N . SER A 1 46 ? -6.864 -1.722 7.334 1.00 0.00 135 SER A N 9
ATOM 13328 C CA . SER A 1 46 ? -8.315 -1.519 7.461 1.00 0.00 135 SER A CA 9
ATOM 13329 C C . SER A 1 46 ? -8.797 -1.742 8.896 1.00 0.00 135 SER A C 9
ATOM 13330 O O . SER A 1 46 ? -9.395 -0.842 9.496 1.00 0.00 135 SER A O 9
ATOM 13338 N N . ASP A 1 47 ? -8.492 -2.932 9.441 1.00 0.00 136 ASP A N 9
ATOM 13339 C CA . ASP A 1 47 ? -8.990 -3.397 10.756 1.00 0.00 136 ASP A CA 9
ATOM 13340 C C . ASP A 1 47 ? -8.594 -2.439 11.900 1.00 0.00 136 ASP A C 9
ATOM 13341 O O . ASP A 1 47 ? -9.358 -2.238 12.853 1.00 0.00 136 ASP A O 9
ATOM 13350 N N . GLY A 1 48 ? -7.401 -1.843 11.765 1.00 0.00 137 GLY A N 9
ATOM 13351 C CA . GLY A 1 48 ? -6.848 -0.959 12.775 1.00 0.00 137 GLY A CA 9
ATOM 13352 C C . GLY A 1 48 ? -7.466 0.427 12.740 1.00 0.00 137 GLY A C 9
ATOM 13353 O O . GLY A 1 48 ? -8.118 0.842 13.704 1.00 0.00 137 GLY A O 9
ATOM 13357 N N . SER A 1 49 ? -7.285 1.136 11.613 1.00 0.00 138 SER A N 9
ATOM 13358 C CA . SER A 1 49 ? -7.704 2.549 11.498 1.00 0.00 138 SER A CA 9
ATOM 13359 C C . SER A 1 49 ? -8.109 2.922 10.061 1.00 0.00 138 SER A C 9
ATOM 13360 O O . SER A 1 49 ? -8.445 4.076 9.811 1.00 0.00 138 SER A O 9
ATOM 13368 N N . ASP A 1 50 ? -8.115 1.943 9.138 1.00 0.00 139 ASP A N 9
ATOM 13369 C CA . ASP A 1 50 ? -8.448 2.166 7.709 1.00 0.00 139 ASP A CA 9
ATOM 13370 C C . ASP A 1 50 ? -7.476 3.191 7.071 1.00 0.00 139 ASP A C 9
ATOM 13371 O O . ASP A 1 50 ? -7.893 4.139 6.415 1.00 0.00 139 ASP A O 9
ATOM 13380 N N . VAL A 1 51 ? -6.167 2.999 7.312 1.00 0.00 140 VAL A N 9
ATOM 13381 C CA . VAL A 1 51 ? -5.102 3.903 6.782 1.00 0.00 140 VAL A CA 9
ATOM 13382 C C . VAL A 1 51 ? -4.220 3.151 5.769 1.00 0.00 140 VAL A C 9
ATOM 13383 O O . VAL A 1 51 ? -3.617 2.134 6.111 1.00 0.00 140 VAL A O 9
ATOM 13396 N N . CYS A 1 52 ? -4.097 3.694 4.542 1.00 0.00 141 CYS A N 9
ATOM 13397 C CA . CYS A 1 52 ? -3.315 3.072 3.457 1.00 0.00 141 CYS A CA 9
ATOM 13398 C C . CYS A 1 52 ? -1.838 3.458 3.599 1.00 0.00 141 CYS A C 9
ATOM 13399 O O . CYS A 1 52 ? -1.508 4.640 3.712 1.00 0.00 141 CYS A O 9
ATOM 13407 N N . THR A 1 53 ? -0.966 2.443 3.579 1.00 0.00 142 THR A N 9
ATOM 13408 C CA . THR A 1 53 ? 0.470 2.576 3.873 1.00 0.00 142 THR A CA 9
ATOM 13409 C C . THR A 1 53 ? 1.289 2.069 2.682 1.00 0.00 142 THR A C 9
ATOM 13410 O O . THR A 1 53 ? 0.904 1.092 2.033 1.00 0.00 142 THR A O 9
ATOM 13421 N N . LEU A 1 54 ? 2.418 2.733 2.406 1.00 0.00 143 LEU A N 9
ATOM 13422 C CA . LEU A 1 54 ? 3.287 2.381 1.287 1.00 0.00 143 LEU A CA 9
ATOM 13423 C C . LEU A 1 54 ? 4.325 1.333 1.728 1.00 0.00 143 LEU A C 9
ATOM 13424 O O . LEU A 1 54 ? 5.266 1.637 2.470 1.00 0.00 143 LEU A O 9
ATOM 13440 N N . PHE A 1 55 ? 4.113 0.099 1.281 1.00 0.00 144 PHE A N 9
ATOM 13441 C CA . PHE A 1 55 ? 5.051 -1.017 1.454 1.00 0.00 144 PHE A CA 9
ATOM 13442 C C . PHE A 1 55 ? 5.831 -1.173 0.152 1.00 0.00 144 PHE A C 9
ATOM 13443 O O . PHE A 1 55 ? 5.297 -0.846 -0.899 1.00 0.00 144 PHE A O 9
ATOM 13460 N N . ASP A 1 56 ? 7.085 -1.644 0.208 1.00 0.00 145 ASP A N 9
ATOM 13461 C CA . ASP A 1 56 ? 7.831 -1.997 -1.020 1.00 0.00 145 ASP A CA 9
ATOM 13462 C C . ASP A 1 56 ? 7.138 -3.193 -1.686 1.00 0.00 145 ASP A C 9
ATOM 13463 O O . ASP A 1 56 ? 6.735 -4.128 -0.987 1.00 0.00 145 ASP A O 9
ATOM 13472 N N . ALA A 1 57 ? 7.008 -3.144 -3.020 1.00 0.00 146 ALA A N 9
ATOM 13473 C CA . ALA A 1 57 ? 6.299 -4.179 -3.795 1.00 0.00 146 ALA A CA 9
ATOM 13474 C C . ALA A 1 57 ? 6.893 -5.583 -3.550 1.00 0.00 146 ALA A C 9
ATOM 13475 O O . ALA A 1 57 ? 6.182 -6.500 -3.134 1.00 0.00 146 ALA A O 9
ATOM 13482 N N . ALA A 1 58 ? 8.214 -5.706 -3.731 1.00 0.00 147 ALA A N 9
ATOM 13483 C CA . ALA A 1 58 ? 8.924 -6.993 -3.629 1.00 0.00 147 ALA A CA 9
ATOM 13484 C C . ALA A 1 58 ? 9.118 -7.432 -2.158 1.00 0.00 147 ALA A C 9
ATOM 13485 O O . ALA A 1 58 ? 9.201 -8.629 -1.888 1.00 0.00 147 ALA A O 9
ATOM 13492 N N . ALA A 1 59 ? 9.180 -6.464 -1.222 1.00 0.00 148 ALA A N 9
ATOM 13493 C CA . ALA A 1 59 ? 9.392 -6.741 0.219 1.00 0.00 148 ALA A CA 9
ATOM 13494 C C . ALA A 1 59 ? 8.112 -7.282 0.862 1.00 0.00 148 ALA A C 9
ATOM 13495 O O . ALA A 1 59 ? 8.160 -8.142 1.744 1.00 0.00 148 ALA A O 9
ATOM 13502 N N . PHE A 1 60 ? 6.969 -6.752 0.413 1.00 0.00 149 PHE A N 9
ATOM 13503 C CA . PHE A 1 60 ? 5.648 -7.233 0.839 1.00 0.00 149 PHE A CA 9
ATOM 13504 C C . PHE A 1 60 ? 5.373 -8.591 0.181 1.00 0.00 149 PHE A C 9
ATOM 13505 O O . PHE A 1 60 ? 4.829 -9.492 0.812 1.00 0.00 149 PHE A O 9
ATOM 13522 N N . SER A 1 61 ? 5.801 -8.711 -1.092 1.00 0.00 150 SER A N 9
ATOM 13523 C CA . SER A 1 61 ? 5.734 -9.961 -1.867 1.00 0.00 150 SER A CA 9
ATOM 13524 C C . SER A 1 61 ? 6.574 -11.062 -1.202 1.00 0.00 150 SER A C 9
ATOM 13525 O O . SER A 1 61 ? 6.242 -12.247 -1.307 1.00 0.00 150 SER A O 9
ATOM 13533 N N . ARG A 1 62 ? 7.668 -10.642 -0.531 1.00 0.00 151 ARG A N 9
ATOM 13534 C CA . ARG A 1 62 ? 8.513 -11.531 0.274 1.00 0.00 151 ARG A CA 9
ATOM 13535 C C . ARG A 1 62 ? 7.696 -12.100 1.438 1.00 0.00 151 ARG A C 9
ATOM 13536 O O . ARG A 1 62 ? 7.607 -13.314 1.581 1.00 0.00 151 ARG A O 9
ATOM 13557 N N . LEU A 1 63 ? 7.081 -11.195 2.228 1.00 0.00 152 LEU A N 9
ATOM 13558 C CA . LEU A 1 63 ? 6.260 -11.559 3.406 1.00 0.00 152 LEU A CA 9
ATOM 13559 C C . LEU A 1 63 ? 5.145 -12.550 3.028 1.00 0.00 152 LEU A C 9
ATOM 13560 O O . LEU A 1 63 ? 4.966 -13.578 3.682 1.00 0.00 152 LEU A O 9
ATOM 13576 N N . VAL A 1 64 ? 4.438 -12.234 1.929 1.00 0.00 153 VAL A N 9
ATOM 13577 C CA . VAL A 1 64 ? 3.354 -13.073 1.392 1.00 0.00 153 VAL A CA 9
ATOM 13578 C C . VAL A 1 64 ? 3.906 -14.456 1.011 1.00 0.00 153 VAL A C 9
ATOM 13579 O O . VAL A 1 64 ? 3.384 -15.483 1.453 1.00 0.00 153 VAL A O 9
ATOM 13592 N N . GLY A 1 65 ? 5.006 -14.442 0.234 1.00 0.00 154 GLY A N 9
ATOM 13593 C CA . GLY A 1 65 ? 5.651 -15.657 -0.263 1.00 0.00 154 GLY A CA 9
ATOM 13594 C C . GLY A 1 65 ? 6.137 -16.587 0.853 1.00 0.00 154 GLY A C 9
ATOM 13595 O O . GLY A 1 65 ? 6.101 -17.816 0.707 1.00 0.00 154 GLY A O 9
ATOM 13599 N N . GLU A 1 66 ? 6.557 -15.988 1.987 1.00 0.00 155 GLU A N 9
ATOM 13600 C CA . GLU A 1 66 ? 7.016 -16.733 3.179 1.00 0.00 155 GLU A CA 9
ATOM 13601 C C . GLU A 1 66 ? 5.829 -17.332 3.951 1.00 0.00 155 GLU A C 9
ATOM 13602 O O . GLU A 1 66 ? 5.958 -18.383 4.578 1.00 0.00 155 GLU A O 9
ATOM 13614 N N . GLY A 1 67 ? 4.680 -16.642 3.893 1.00 0.00 156 GLY A N 9
ATOM 13615 C CA . GLY A 1 67 ? 3.510 -16.979 4.715 1.00 0.00 156 GLY A CA 9
ATOM 13616 C C . GLY A 1 67 ? 3.389 -16.082 5.942 1.00 0.00 156 GLY A C 9
ATOM 13617 O O . GLY A 1 67 ? 2.568 -16.338 6.833 1.00 0.00 156 GLY A O 9
ATOM 13621 N N . LEU A 1 68 ? 4.223 -15.029 5.975 1.00 0.00 157 LEU A N 9
ATOM 13622 C CA . LEU A 1 68 ? 4.212 -14.007 7.030 1.00 0.00 157 LEU A CA 9
ATOM 13623 C C . LEU A 1 68 ? 2.996 -13.082 6.827 1.00 0.00 157 LEU A C 9
ATOM 13624 O O . LEU A 1 68 ? 2.682 -12.737 5.680 1.00 0.00 157 LEU A O 9
ATOM 13640 N N . PRO A 1 69 ? 2.290 -12.668 7.926 1.00 0.00 158 PRO A N 9
ATOM 13641 C CA . PRO A 1 69 ? 1.171 -11.701 7.833 1.00 0.00 158 PRO A CA 9
ATOM 13642 C C . PRO A 1 69 ? 1.667 -10.249 7.618 1.00 0.00 158 PRO A C 9
ATOM 13643 O O . PRO A 1 69 ? 2.809 -10.014 7.200 1.00 0.00 158 PRO A O 9
ATOM 13654 N N . HIS A 1 70 ? 0.760 -9.295 7.844 1.00 0.00 159 HIS A N 9
ATOM 13655 C CA . HIS A 1 70 ? 1.030 -7.853 7.741 1.00 0.00 159 HIS A CA 9
ATOM 13656 C C . HIS A 1 70 ? 2.119 -7.437 8.771 1.00 0.00 159 HIS A C 9
ATOM 13657 O O . HIS A 1 70 ? 2.010 -7.796 9.938 1.00 0.00 159 HIS A O 9
ATOM 13671 N N . PRO A 1 71 ? 3.182 -6.677 8.368 1.00 0.00 160 PRO A N 9
ATOM 13672 C CA . PRO A 1 71 ? 4.343 -6.393 9.261 1.00 0.00 160 PRO A CA 9
ATOM 13673 C C . PRO A 1 71 ? 4.002 -5.421 10.417 1.00 0.00 160 PRO A C 9
ATOM 13674 O O . PRO A 1 71 ? 4.660 -5.441 11.466 1.00 0.00 160 PRO A O 9
ATOM 13685 N N . LEU A 1 72 ? 2.967 -4.584 10.214 1.00 0.00 161 LEU A N 9
ATOM 13686 C CA . LEU A 1 72 ? 2.560 -3.561 11.192 1.00 0.00 161 LEU A CA 9
ATOM 13687 C C . LEU A 1 72 ? 1.615 -4.152 12.247 1.00 0.00 161 LEU A C 9
ATOM 13688 O O . LEU A 1 72 ? 1.913 -4.147 13.443 1.00 0.00 161 LEU A O 9
ATOM 13704 N N . THR A 1 73 ? 0.484 -4.681 11.773 1.00 0.00 162 THR A N 9
ATOM 13705 C CA . THR A 1 73 ? -0.657 -5.059 12.634 1.00 0.00 162 THR A CA 9
ATOM 13706 C C . THR A 1 73 ? -0.807 -6.590 12.753 1.00 0.00 162 THR A C 9
ATOM 13707 O O . THR A 1 73 ? -1.616 -7.070 13.556 1.00 0.00 162 THR A O 9
ATOM 13718 N N . ARG A 1 74 ? -0.015 -7.339 11.952 1.00 0.00 163 ARG A N 9
ATOM 13719 C CA . ARG A 1 74 ? 0.007 -8.824 11.937 1.00 0.00 163 ARG A CA 9
ATOM 13720 C C . ARG A 1 74 ? -1.323 -9.423 11.433 1.00 0.00 163 ARG A C 9
ATOM 13721 O O . ARG A 1 74 ? -1.596 -10.610 11.645 1.00 0.00 163 ARG A O 9
ATOM 13742 N N . GLU A 1 75 ? -2.121 -8.598 10.727 1.00 0.00 164 GLU A N 9
ATOM 13743 C CA . GLU A 1 75 ? -3.387 -9.032 10.113 1.00 0.00 164 GLU A CA 9
ATOM 13744 C C . GLU A 1 75 ? -3.104 -9.950 8.906 1.00 0.00 164 GLU A C 9
ATOM 13745 O O . GLU A 1 75 ? -2.124 -9.734 8.194 1.00 0.00 164 GLU A O 9
ATOM 13757 N N . PRO A 1 76 ? -3.958 -10.989 8.664 1.00 0.00 165 PRO A N 9
ATOM 13758 C CA . PRO A 1 76 ? -3.739 -11.955 7.568 1.00 0.00 165 PRO A CA 9
ATOM 13759 C C . PRO A 1 76 ? -3.828 -11.254 6.191 1.00 0.00 165 PRO A C 9
ATOM 13760 O O . PRO A 1 76 ? -4.872 -10.674 5.845 1.00 0.00 165 PRO A O 9
ATOM 13771 N N . ILE A 1 77 ? -2.695 -11.256 5.452 1.00 0.00 166 ILE A N 9
ATOM 13772 C CA . ILE A 1 77 ? -2.589 -10.591 4.141 1.00 0.00 166 ILE A CA 9
ATOM 13773 C C . ILE A 1 77 ? -3.584 -11.204 3.139 1.00 0.00 166 ILE A C 9
ATOM 13774 O O . ILE A 1 77 ? -3.689 -12.424 3.015 1.00 0.00 166 ILE A O 9
ATOM 13790 N N . THR A 1 78 ? -4.299 -10.329 2.439 1.00 0.00 167 THR A N 9
ATOM 13791 C CA . THR A 1 78 ? -5.275 -10.710 1.420 1.00 0.00 167 THR A CA 9
ATOM 13792 C C . THR A 1 78 ? -5.295 -9.649 0.318 1.00 0.00 167 THR A C 9
ATOM 13793 O O . THR A 1 78 ? -4.782 -8.532 0.505 1.00 0.00 167 THR A O 9
ATOM 13804 N N . ALA A 1 79 ? -5.896 -10.008 -0.824 1.00 0.00 168 ALA A N 9
ATOM 13805 C CA . ALA A 1 79 ? -6.114 -9.085 -1.941 1.00 0.00 168 ALA A CA 9
ATOM 13806 C C . ALA A 1 79 ? -7.096 -7.966 -1.535 1.00 0.00 168 ALA A C 9
ATOM 13807 O O . ALA A 1 79 ? -7.054 -6.859 -2.075 1.00 0.00 168 ALA A O 9
ATOM 13814 N N . SER A 1 80 ? -7.943 -8.270 -0.532 1.00 0.00 169 SER A N 9
ATOM 13815 C CA . SER A 1 80 ? -8.983 -7.359 -0.031 1.00 0.00 169 SER A CA 9
ATOM 13816 C C . SER A 1 80 ? -8.386 -6.138 0.720 1.00 0.00 169 SER A C 9
ATOM 13817 O O . SER A 1 80 ? -9.018 -5.078 0.763 1.00 0.00 169 SER A O 9
ATOM 13825 N N . ILE A 1 81 ? -7.173 -6.272 1.298 1.00 0.00 170 ILE A N 9
ATOM 13826 C CA . ILE A 1 81 ? -6.528 -5.147 2.038 1.00 0.00 170 ILE A CA 9
ATOM 13827 C C . ILE A 1 81 ? -5.457 -4.434 1.195 1.00 0.00 170 ILE A C 9
ATOM 13828 O O . ILE A 1 81 ? -4.931 -3.420 1.629 1.00 0.00 170 ILE A O 9
ATOM 13844 N N . ILE A 1 82 ? -5.129 -4.939 -0.005 1.00 0.00 171 ILE A N 9
ATOM 13845 C CA . ILE A 1 82 ? -4.141 -4.272 -0.883 1.00 0.00 171 ILE A CA 9
ATOM 13846 C C . ILE A 1 82 ? -4.874 -3.474 -1.982 1.00 0.00 171 ILE A C 9
ATOM 13847 O O . ILE A 1 82 ? -5.854 -3.952 -2.565 1.00 0.00 171 ILE A O 9
ATOM 13863 N N . VAL A 1 83 ? -4.398 -2.239 -2.229 1.00 0.00 172 VAL A N 9
ATOM 13864 C CA . VAL A 1 83 ? -5.015 -1.257 -3.145 1.00 0.00 172 VAL A CA 9
ATOM 13865 C C . VAL A 1 83 ? -3.939 -0.540 -3.986 1.00 0.00 172 VAL A C 9
ATOM 13866 O O . VAL A 1 83 ? -2.740 -0.677 -3.732 1.00 0.00 172 VAL A O 9
ATOM 13879 N N . LYS A 1 84 ? -4.386 0.246 -4.975 1.00 0.00 173 LYS A N 9
ATOM 13880 C CA . LYS A 1 84 ? -3.495 0.960 -5.912 1.00 0.00 173 LYS A CA 9
ATOM 13881 C C . LYS A 1 84 ? -3.201 2.383 -5.402 1.00 0.00 173 LYS A C 9
ATOM 13882 O O . LYS A 1 84 ? -3.907 2.896 -4.522 1.00 0.00 173 LYS A O 9
ATOM 13901 N N . HIS A 1 85 ? -2.162 3.009 -5.976 1.00 0.00 174 HIS A N 9
ATOM 13902 C CA . HIS A 1 85 ? -1.801 4.416 -5.705 1.00 0.00 174 HIS A CA 9
ATOM 13903 C C . HIS A 1 85 ? -2.882 5.386 -6.212 1.00 0.00 174 HIS A C 9
ATOM 13904 O O . HIS A 1 85 ? -3.092 6.444 -5.624 1.00 0.00 174 HIS A O 9
ATOM 13919 N N . GLU A 1 86 ? -3.536 5.025 -7.321 1.00 0.00 175 GLU A N 9
ATOM 13920 C CA . GLU A 1 86 ? -4.636 5.819 -7.910 1.00 0.00 175 GLU A CA 9
ATOM 13921 C C . GLU A 1 86 ? -5.964 5.560 -7.161 1.00 0.00 175 GLU A C 9
ATOM 13922 O O . GLU A 1 86 ? -6.895 6.366 -7.229 1.00 0.00 175 GLU A O 9
ATOM 13934 N N . GLU A 1 87 ? -6.022 4.426 -6.448 1.00 0.00 176 GLU A N 9
ATOM 13935 C CA . GLU A 1 87 ? -7.214 3.982 -5.701 1.00 0.00 176 GLU A CA 9
ATOM 13936 C C . GLU A 1 87 ? -7.261 4.627 -4.302 1.00 0.00 176 GLU A C 9
ATOM 13937 O O . GLU A 1 87 ? -8.342 4.819 -3.723 1.00 0.00 176 GLU A O 9
ATOM 13949 N N . CYS A 1 88 ? -6.082 4.951 -3.768 1.00 0.00 177 CYS A N 9
ATOM 13950 C CA . CYS A 1 88 ? -5.941 5.713 -2.519 1.00 0.00 177 CYS A CA 9
ATOM 13951 C C . CYS A 1 88 ? -5.499 7.149 -2.855 1.00 0.00 177 CYS A C 9
ATOM 13952 O O . CYS A 1 88 ? -4.856 7.378 -3.875 1.00 0.00 177 CYS A O 9
ATOM 13960 N N . ILE A 1 89 ? -5.864 8.112 -2.001 1.00 0.00 178 ILE A N 9
ATOM 13961 C CA . ILE A 1 89 ? -5.479 9.537 -2.139 1.00 0.00 178 ILE A CA 9
ATOM 13962 C C . ILE A 1 89 ? -5.071 10.064 -0.762 1.00 0.00 178 ILE A C 9
ATOM 13963 O O . ILE A 1 89 ? -5.464 9.478 0.255 1.00 0.00 178 ILE A O 9
ATOM 13979 N N . TYR A 1 90 ? -4.291 11.166 -0.717 1.00 0.00 179 TYR A N 9
ATOM 13980 C CA . TYR A 1 90 ? -4.019 11.877 0.549 1.00 0.00 179 TYR A CA 9
ATOM 13981 C C . TYR A 1 90 ? -5.359 12.453 1.067 1.00 0.00 179 TYR A C 9
ATOM 13982 O O . TYR A 1 90 ? -6.123 13.051 0.288 1.00 0.00 179 TYR A O 9
ATOM 14000 N N . ASP A 1 91 ? -5.687 12.221 2.339 1.00 0.00 180 ASP A N 9
ATOM 14001 C CA . ASP A 1 91 ? -6.898 12.786 2.949 1.00 0.00 180 ASP A CA 9
ATOM 14002 C C . ASP A 1 91 ? -6.509 13.918 3.893 1.00 0.00 180 ASP A C 9
ATOM 14003 O O . ASP A 1 91 ? -5.556 13.782 4.666 1.00 0.00 180 ASP A O 9
ATOM 14012 N N . ASP A 1 92 ? -7.257 15.023 3.804 1.00 0.00 181 ASP A N 9
ATOM 14013 C CA . ASP A 1 92 ? -7.005 16.240 4.578 1.00 0.00 181 ASP A CA 9
ATOM 14014 C C . ASP A 1 92 ? -7.522 16.116 6.025 1.00 0.00 181 ASP A C 9
ATOM 14015 O O . ASP A 1 92 ? -6.765 16.376 6.969 1.00 0.00 181 ASP A O 9
ATOM 14024 N N . THR A 1 93 ? -8.796 15.700 6.206 1.00 0.00 182 THR A N 9
ATOM 14025 C CA . THR A 1 93 ? -9.432 15.676 7.547 1.00 0.00 182 THR A CA 9
ATOM 14026 C C . THR A 1 93 ? -8.863 14.536 8.429 1.00 0.00 182 THR A C 9
ATOM 14027 O O . THR A 1 93 ? -8.870 14.638 9.665 1.00 0.00 182 THR A O 9
ATOM 14038 N N . ARG A 1 94 ? -8.361 13.457 7.788 1.00 0.00 183 ARG A N 9
ATOM 14039 C CA . ARG A 1 94 ? -7.692 12.336 8.484 1.00 0.00 183 ARG A CA 9
ATOM 14040 C C . ARG A 1 94 ? -6.173 12.554 8.539 1.00 0.00 183 ARG A C 9
ATOM 14041 O O . ARG A 1 94 ? -5.506 12.055 9.452 1.00 0.00 183 ARG A O 9
ATOM 14062 N N . GLY A 1 95 ? -5.639 13.275 7.540 1.00 0.00 184 GLY A N 9
ATOM 14063 C CA . GLY A 1 95 ? -4.226 13.653 7.509 1.00 0.00 184 GLY A CA 9
ATOM 14064 C C . GLY A 1 95 ? -3.296 12.554 7.003 1.00 0.00 184 GLY A C 9
ATOM 14065 O O . GLY A 1 95 ? -2.114 12.526 7.376 1.00 0.00 184 GLY A O 9
ATOM 14069 N N . ASN A 1 96 ? -3.813 11.662 6.129 1.00 0.00 185 ASN A N 9
ATOM 14070 C CA . ASN A 1 96 ? -3.026 10.518 5.591 1.00 0.00 185 ASN A CA 9
ATOM 14071 C C . ASN A 1 96 ? -3.794 9.834 4.436 1.00 0.00 185 ASN A C 9
ATOM 14072 O O . ASN A 1 96 ? -5.006 10.017 4.299 1.00 0.00 185 ASN A O 9
ATOM 14083 N N . PHE A 1 97 ? -3.061 9.050 3.621 1.00 0.00 186 PHE A N 9
ATOM 14084 C CA . PHE A 1 97 ? -3.599 8.290 2.481 1.00 0.00 186 PHE A CA 9
ATOM 14085 C C . PHE A 1 97 ? -4.668 7.268 2.924 1.00 0.00 186 PHE A C 9
ATOM 14086 O O . PHE A 1 97 ? -4.412 6.447 3.806 1.00 0.00 186 PHE A O 9
ATOM 14103 N N . ILE A 1 98 ? -5.870 7.365 2.321 1.00 0.00 187 ILE A N 9
ATOM 14104 C CA . ILE A 1 98 ? -7.001 6.420 2.510 1.00 0.00 187 ILE A CA 9
ATOM 14105 C C . ILE A 1 98 ? -7.684 6.155 1.139 1.00 0.00 187 ILE A C 9
ATOM 14106 O O . ILE A 1 98 ? -7.306 6.764 0.141 1.00 0.00 187 ILE A O 9
ATOM 14122 N N . ILE A 1 99 ? -8.713 5.281 1.112 1.00 0.00 188 ILE A N 9
ATOM 14123 C CA . ILE A 1 99 ? -9.418 4.883 -0.142 1.00 0.00 188 ILE A CA 9
ATOM 14124 C C . ILE A 1 99 ? -10.386 5.991 -0.593 1.00 0.00 188 ILE A C 9
ATOM 14125 O O . ILE A 1 99 ? -10.976 6.662 0.250 1.00 0.00 188 ILE A O 9
ATOM 14141 N N . LYS A 1 100 ? -10.551 6.162 -1.922 1.00 0.00 189 LYS A N 9
ATOM 14142 C CA . LYS A 1 100 ? -11.467 7.159 -2.507 1.00 0.00 189 LYS A CA 9
ATOM 14143 C C . LYS A 1 100 ? -12.933 6.896 -2.117 1.00 0.00 189 LYS A C 9
ATOM 14144 O O . LYS A 1 100 ? -13.291 5.794 -1.685 1.00 0.00 189 LYS A O 9
ATOM 14163 N N . GLY A 1 101 ? -13.762 7.928 -2.280 1.00 0.00 190 GLY A N 9
ATOM 14164 C CA . GLY A 1 101 ? -15.199 7.852 -2.024 1.00 0.00 190 GLY A CA 9
ATOM 14165 C C . GLY A 1 101 ? -15.930 7.626 -3.332 1.00 0.00 190 GLY A C 9
ATOM 14166 O O . GLY A 1 101 ? -16.649 8.515 -3.807 1.00 0.00 190 GLY A O 9
ATOM 14170 N N . ASN A 1 102 ? -15.692 6.422 -3.902 1.00 0.00 191 ASN A N 9
ATOM 14171 C CA . ASN A 1 102 ? -16.033 6.033 -5.290 1.00 0.00 191 ASN A CA 9
ATOM 14172 C C . ASN A 1 102 ? -14.968 6.655 -6.239 1.00 0.00 191 ASN A C 9
ATOM 14173 O O . ASN A 1 102 ? -13.943 5.986 -6.499 1.00 0.00 191 ASN A O 9
ATOM 14185 N N . SER A 1 1 ? -3.221 -18.533 -1.455 1.00 0.00 90 SER A N 10
ATOM 14186 C CA . SER A 1 1 ? -3.605 -17.411 -2.329 1.00 0.00 90 SER A CA 10
ATOM 14187 C C . SER A 1 1 ? -2.401 -16.506 -2.608 1.00 0.00 90 SER A C 10
ATOM 14188 O O . SER A 1 1 ? -2.576 -15.387 -3.064 1.00 0.00 90 SER A O 10
ATOM 14198 N N . GLN A 1 2 ? -1.182 -17.031 -2.375 1.00 0.00 91 GLN A N 10
ATOM 14199 C CA . GLN A 1 2 ? 0.066 -16.264 -2.467 1.00 0.00 91 GLN A CA 10
ATOM 14200 C C . GLN A 1 2 ? 0.247 -15.696 -3.875 1.00 0.00 91 GLN A C 10
ATOM 14201 O O . GLN A 1 2 ? 0.431 -14.498 -4.031 1.00 0.00 91 GLN A O 10
ATOM 14215 N N . GLU A 1 3 ? 0.115 -16.554 -4.900 1.00 0.00 92 GLU A N 10
ATOM 14216 C CA . GLU A 1 3 ? 0.256 -16.133 -6.307 1.00 0.00 92 GLU A CA 10
ATOM 14217 C C . GLU A 1 3 ? -0.820 -15.090 -6.701 1.00 0.00 92 GLU A C 10
ATOM 14218 O O . GLU A 1 3 ? -0.555 -14.226 -7.528 1.00 0.00 92 GLU A O 10
ATOM 14230 N N . SER A 1 4 ? -2.013 -15.162 -6.068 1.00 0.00 93 SER A N 10
ATOM 14231 C CA . SER A 1 4 ? -3.119 -14.218 -6.320 1.00 0.00 93 SER A CA 10
ATOM 14232 C C . SER A 1 4 ? -2.772 -12.847 -5.724 1.00 0.00 93 SER A C 10
ATOM 14233 O O . SER A 1 4 ? -2.845 -11.834 -6.411 1.00 0.00 93 SER A O 10
ATOM 14241 N N . ILE A 1 5 ? -2.315 -12.865 -4.462 1.00 0.00 94 ILE A N 10
ATOM 14242 C CA . ILE A 1 5 ? -1.951 -11.654 -3.701 1.00 0.00 94 ILE A CA 10
ATOM 14243 C C . ILE A 1 5 ? -0.820 -10.891 -4.422 1.00 0.00 94 ILE A C 10
ATOM 14244 O O . ILE A 1 5 ? -0.939 -9.699 -4.675 1.00 0.00 94 ILE A O 10
ATOM 14260 N N . GLN A 1 6 ? 0.250 -11.628 -4.779 1.00 0.00 95 GLN A N 10
ATOM 14261 C CA . GLN A 1 6 ? 1.454 -11.083 -5.424 1.00 0.00 95 GLN A CA 10
ATOM 14262 C C . GLN A 1 6 ? 1.168 -10.626 -6.869 1.00 0.00 95 GLN A C 10
ATOM 14263 O O . GLN A 1 6 ? 1.822 -9.703 -7.371 1.00 0.00 95 GLN A O 10
ATOM 14277 N N . ASN A 1 7 ? 0.179 -11.267 -7.519 1.00 0.00 96 ASN A N 10
ATOM 14278 C CA . ASN A 1 7 ? -0.356 -10.800 -8.818 1.00 0.00 96 ASN A CA 10
ATOM 14279 C C . ASN A 1 7 ? -0.987 -9.397 -8.648 1.00 0.00 96 ASN A C 10
ATOM 14280 O O . ASN A 1 7 ? -0.736 -8.492 -9.457 1.00 0.00 96 ASN A O 10
ATOM 14291 N N . LYS A 1 8 ? -1.770 -9.224 -7.559 1.00 0.00 97 LYS A N 10
ATOM 14292 C CA . LYS A 1 8 ? -2.409 -7.934 -7.210 1.00 0.00 97 LYS A CA 10
ATOM 14293 C C . LYS A 1 8 ? -1.356 -6.891 -6.817 1.00 0.00 97 LYS A C 10
ATOM 14294 O O . LYS A 1 8 ? -1.549 -5.719 -7.076 1.00 0.00 97 LYS A O 10
ATOM 14313 N N . ILE A 1 9 ? -0.254 -7.341 -6.189 1.00 0.00 98 ILE A N 10
ATOM 14314 C CA . ILE A 1 9 ? 0.873 -6.455 -5.801 1.00 0.00 98 ILE A CA 10
ATOM 14315 C C . ILE A 1 9 ? 1.516 -5.846 -7.065 1.00 0.00 98 ILE A C 10
ATOM 14316 O O . ILE A 1 9 ? 1.745 -4.637 -7.136 1.00 0.00 98 ILE A O 10
ATOM 14332 N N . SER A 1 10 ? 1.734 -6.705 -8.073 1.00 0.00 99 SER A N 10
ATOM 14333 C CA . SER A 1 10 ? 2.321 -6.313 -9.370 1.00 0.00 99 SER A CA 10
ATOM 14334 C C . SER A 1 10 ? 1.406 -5.350 -10.169 1.00 0.00 99 SER A C 10
ATOM 14335 O O . SER A 1 10 ? 1.898 -4.530 -10.960 1.00 0.00 99 SER A O 10
ATOM 14343 N N . GLN A 1 11 ? 0.079 -5.471 -9.973 1.00 0.00 100 GLN A N 10
ATOM 14344 C CA . GLN A 1 11 ? -0.912 -4.564 -10.594 1.00 0.00 100 GLN A CA 10
ATOM 14345 C C . GLN A 1 11 ? -1.025 -3.229 -9.830 1.00 0.00 100 GLN A C 10
ATOM 14346 O O . GLN A 1 11 ? -1.009 -2.159 -10.435 1.00 0.00 100 GLN A O 10
ATOM 14360 N N . CYS A 1 12 ? -1.117 -3.311 -8.498 1.00 0.00 101 CYS A N 10
ATOM 14361 C CA . CYS A 1 12 ? -1.482 -2.170 -7.624 1.00 0.00 101 CYS A CA 10
ATOM 14362 C C . CYS A 1 12 ? -0.307 -1.209 -7.373 1.00 0.00 101 CYS A C 10
ATOM 14363 O O . CYS A 1 12 ? -0.523 -0.047 -6.981 1.00 0.00 101 CYS A O 10
ATOM 14371 N N . LYS A 1 13 ? 0.927 -1.698 -7.598 1.00 0.00 102 LYS A N 10
ATOM 14372 C CA . LYS A 1 13 ? 2.159 -0.923 -7.352 1.00 0.00 102 LYS A CA 10
ATOM 14373 C C . LYS A 1 13 ? 2.319 0.275 -8.307 1.00 0.00 102 LYS A C 10
ATOM 14374 O O . LYS A 1 13 ? 1.581 0.424 -9.286 1.00 0.00 102 LYS A O 10
ATOM 14393 N N . PHE A 1 14 ? 3.333 1.095 -8.015 1.00 0.00 103 PHE A N 10
ATOM 14394 C CA . PHE A 1 14 ? 3.776 2.200 -8.877 1.00 0.00 103 PHE A CA 10
ATOM 14395 C C . PHE A 1 14 ? 5.238 2.524 -8.559 1.00 0.00 103 PHE A C 10
ATOM 14396 O O . PHE A 1 14 ? 5.717 2.219 -7.460 1.00 0.00 103 PHE A O 10
ATOM 14413 N N . SER A 1 15 ? 5.935 3.140 -9.521 1.00 0.00 104 SER A N 10
ATOM 14414 C CA . SER A 1 15 ? 7.317 3.601 -9.340 1.00 0.00 104 SER A CA 10
ATOM 14415 C C . SER A 1 15 ? 7.335 4.805 -8.372 1.00 0.00 104 SER A C 10
ATOM 14416 O O . SER A 1 15 ? 6.954 5.926 -8.749 1.00 0.00 104 SER A O 10
ATOM 14424 N N . VAL A 1 16 ? 7.719 4.543 -7.111 1.00 0.00 105 VAL A N 10
ATOM 14425 C CA . VAL A 1 16 ? 7.711 5.550 -6.039 1.00 0.00 105 VAL A CA 10
ATOM 14426 C C . VAL A 1 16 ? 8.896 6.511 -6.219 1.00 0.00 105 VAL A C 10
ATOM 14427 O O . VAL A 1 16 ? 10.032 6.191 -5.852 1.00 0.00 105 VAL A O 10
ATOM 14440 N N . CYS A 1 17 ? 8.610 7.674 -6.822 1.00 0.00 106 CYS A N 10
ATOM 14441 C CA . CYS A 1 17 ? 9.590 8.740 -7.054 1.00 0.00 106 CYS A CA 10
ATOM 14442 C C . CYS A 1 17 ? 9.360 9.869 -6.022 1.00 0.00 106 CYS A C 10
ATOM 14443 O O . CYS A 1 17 ? 8.409 10.639 -6.174 1.00 0.00 106 CYS A O 10
ATOM 14451 N N . PRO A 1 18 ? 10.215 9.978 -4.943 1.00 0.00 107 PRO A N 10
ATOM 14452 C CA . PRO A 1 18 ? 10.048 10.999 -3.866 1.00 0.00 107 PRO A CA 10
ATOM 14453 C C . PRO A 1 18 ? 10.112 12.443 -4.406 1.00 0.00 107 PRO A C 10
ATOM 14454 O O . PRO A 1 18 ? 9.457 13.344 -3.872 1.00 0.00 107 PRO A O 10
ATOM 14465 N N . GLU A 1 19 ? 10.863 12.625 -5.510 1.00 0.00 108 GLU A N 10
ATOM 14466 C CA . GLU A 1 19 ? 11.045 13.932 -6.175 1.00 0.00 108 GLU A CA 10
ATOM 14467 C C . GLU A 1 19 ? 9.716 14.423 -6.790 1.00 0.00 108 GLU A C 10
ATOM 14468 O O . GLU A 1 19 ? 9.434 15.624 -6.829 1.00 0.00 108 GLU A O 10
ATOM 14480 N N . ARG A 1 20 ? 8.911 13.455 -7.257 1.00 0.00 109 ARG A N 10
ATOM 14481 C CA . ARG A 1 20 ? 7.660 13.709 -7.978 1.00 0.00 109 ARG A CA 10
ATOM 14482 C C . ARG A 1 20 ? 6.500 13.843 -6.983 1.00 0.00 109 ARG A C 10
ATOM 14483 O O . ARG A 1 20 ? 5.707 14.786 -7.065 1.00 0.00 109 ARG A O 10
ATOM 14504 N N . LEU A 1 21 ? 6.440 12.896 -6.020 1.00 0.00 110 LEU A N 10
ATOM 14505 C CA . LEU A 1 21 ? 5.375 12.845 -4.994 1.00 0.00 110 LEU A CA 10
ATOM 14506 C C . LEU A 1 21 ? 5.498 14.020 -4.000 1.00 0.00 110 LEU A C 10
ATOM 14507 O O . LEU A 1 21 ? 4.510 14.401 -3.364 1.00 0.00 110 LEU A O 10
ATOM 14523 N N . GLN A 1 22 ? 6.727 14.581 -3.893 1.00 0.00 111 GLN A N 10
ATOM 14524 C CA . GLN A 1 22 ? 7.072 15.685 -2.958 1.00 0.00 111 GLN A CA 10
ATOM 14525 C C . GLN A 1 22 ? 6.793 15.350 -1.469 1.00 0.00 111 GLN A C 10
ATOM 14526 O O . GLN A 1 22 ? 6.835 16.240 -0.615 1.00 0.00 111 GLN A O 10
ATOM 14540 N N . CYS A 1 23 ? 6.554 14.063 -1.163 1.00 0.00 112 CYS A N 10
ATOM 14541 C CA . CYS A 1 23 ? 6.319 13.585 0.208 1.00 0.00 112 CYS A CA 10
ATOM 14542 C C . CYS A 1 23 ? 7.672 13.183 0.832 1.00 0.00 112 CYS A C 10
ATOM 14543 O O . CYS A 1 23 ? 8.458 12.508 0.148 1.00 0.00 112 CYS A O 10
ATOM 14551 N N . PRO A 1 24 ? 7.981 13.600 2.112 1.00 0.00 113 PRO A N 10
ATOM 14552 C CA . PRO A 1 24 ? 9.251 13.237 2.798 1.00 0.00 113 PRO A CA 10
ATOM 14553 C C . PRO A 1 24 ? 9.517 11.714 2.790 1.00 0.00 113 PRO A C 10
ATOM 14554 O O . PRO A 1 24 ? 8.568 10.917 2.795 1.00 0.00 113 PRO A O 10
ATOM 14565 N N . LEU A 1 25 ? 10.812 11.343 2.774 1.00 0.00 114 LEU A N 10
ATOM 14566 C CA . LEU A 1 25 ? 11.272 9.942 2.664 1.00 0.00 114 LEU A CA 10
ATOM 14567 C C . LEU A 1 25 ? 10.594 9.032 3.706 1.00 0.00 114 LEU A C 10
ATOM 14568 O O . LEU A 1 25 ? 10.071 7.970 3.357 1.00 0.00 114 LEU A O 10
ATOM 14584 N N . GLU A 1 26 ? 10.561 9.507 4.969 1.00 0.00 115 GLU A N 10
ATOM 14585 C CA . GLU A 1 26 ? 9.944 8.786 6.106 1.00 0.00 115 GLU A CA 10
ATOM 14586 C C . GLU A 1 26 ? 8.430 8.517 5.881 1.00 0.00 115 GLU A C 10
ATOM 14587 O O . GLU A 1 26 ? 7.921 7.451 6.233 1.00 0.00 115 GLU A O 10
ATOM 14599 N N . ALA A 1 27 ? 7.739 9.486 5.250 1.00 0.00 116 ALA A N 10
ATOM 14600 C CA . ALA A 1 27 ? 6.278 9.436 5.032 1.00 0.00 116 ALA A CA 10
ATOM 14601 C C . ALA A 1 27 ? 5.900 8.365 3.993 1.00 0.00 116 ALA A C 10
ATOM 14602 O O . ALA A 1 27 ? 4.827 7.754 4.069 1.00 0.00 116 ALA A O 10
ATOM 14609 N N . ILE A 1 28 ? 6.810 8.139 3.028 1.00 0.00 117 ILE A N 10
ATOM 14610 C CA . ILE A 1 28 ? 6.624 7.153 1.942 1.00 0.00 117 ILE A CA 10
ATOM 14611 C C . ILE A 1 28 ? 7.530 5.928 2.155 1.00 0.00 117 ILE A C 10
ATOM 14612 O O . ILE A 1 28 ? 7.575 5.039 1.309 1.00 0.00 117 ILE A O 10
ATOM 14628 N N . GLN A 1 29 ? 8.230 5.902 3.309 1.00 0.00 118 GLN A N 10
ATOM 14629 C CA . GLN A 1 29 ? 9.103 4.790 3.730 1.00 0.00 118 GLN A CA 10
ATOM 14630 C C . GLN A 1 29 ? 8.316 3.476 3.804 1.00 0.00 118 GLN A C 10
ATOM 14631 O O . GLN A 1 29 ? 7.247 3.423 4.425 1.00 0.00 118 GLN A O 10
ATOM 14645 N N . CYS A 1 30 ? 8.848 2.441 3.137 1.00 0.00 119 CYS A N 10
ATOM 14646 C CA . CYS A 1 30 ? 8.387 1.068 3.264 1.00 0.00 119 CYS A CA 10
ATOM 14647 C C . CYS A 1 30 ? 8.641 0.603 4.711 1.00 0.00 119 CYS A C 10
ATOM 14648 O O . CYS A 1 30 ? 9.806 0.439 5.094 1.00 0.00 119 CYS A O 10
ATOM 14656 N N . PRO A 1 31 ? 7.571 0.400 5.540 1.00 0.00 120 PRO A N 10
ATOM 14657 C CA . PRO A 1 31 ? 7.720 0.061 6.977 1.00 0.00 120 PRO A CA 10
ATOM 14658 C C . PRO A 1 31 ? 8.186 -1.398 7.194 1.00 0.00 120 PRO A C 10
ATOM 14659 O O . PRO A 1 31 ? 8.411 -1.823 8.327 1.00 0.00 120 PRO A O 10
ATOM 14670 N N . ILE A 1 32 ? 8.324 -2.154 6.090 1.00 0.00 121 ILE A N 10
ATOM 14671 C CA . ILE A 1 32 ? 8.830 -3.529 6.100 1.00 0.00 121 ILE A CA 10
ATOM 14672 C C . ILE A 1 32 ? 10.366 -3.502 6.159 1.00 0.00 121 ILE A C 10
ATOM 14673 O O . ILE A 1 32 ? 10.983 -4.104 7.032 1.00 0.00 121 ILE A O 10
ATOM 14689 N N . THR A 1 33 ? 10.960 -2.758 5.212 1.00 0.00 122 THR A N 10
ATOM 14690 C CA . THR A 1 33 ? 12.421 -2.708 5.001 1.00 0.00 122 THR A CA 10
ATOM 14691 C C . THR A 1 33 ? 13.065 -1.502 5.712 1.00 0.00 122 THR A C 10
ATOM 14692 O O . THR A 1 33 ? 14.299 -1.424 5.806 1.00 0.00 122 THR A O 10
ATOM 14703 N N . LEU A 1 34 ? 12.210 -0.587 6.214 1.00 0.00 123 LEU A N 10
ATOM 14704 C CA . LEU A 1 34 ? 12.614 0.665 6.878 1.00 0.00 123 LEU A CA 10
ATOM 14705 C C . LEU A 1 34 ? 13.540 1.506 5.979 1.00 0.00 123 LEU A C 10
ATOM 14706 O O . LEU A 1 34 ? 14.626 1.924 6.385 1.00 0.00 123 LEU A O 10
ATOM 14722 N N . GLU A 1 35 ? 13.056 1.754 4.759 1.00 0.00 124 GLU A N 10
ATOM 14723 C CA . GLU A 1 35 ? 13.729 2.613 3.769 1.00 0.00 124 GLU A CA 10
ATOM 14724 C C . GLU A 1 35 ? 12.691 3.129 2.768 1.00 0.00 124 GLU A C 10
ATOM 14725 O O . GLU A 1 35 ? 11.607 2.550 2.649 1.00 0.00 124 GLU A O 10
ATOM 14737 N N . GLN A 1 36 ? 13.019 4.213 2.054 1.00 0.00 125 GLN A N 10
ATOM 14738 C CA . GLN A 1 36 ? 12.152 4.752 0.998 1.00 0.00 125 GLN A CA 10
ATOM 14739 C C . GLN A 1 36 ? 12.237 3.806 -0.238 1.00 0.00 125 GLN A C 10
ATOM 14740 O O . GLN A 1 36 ? 13.333 3.586 -0.758 1.00 0.00 125 GLN A O 10
ATOM 14754 N N . PRO A 1 37 ? 11.085 3.206 -0.692 1.00 0.00 126 PRO A N 10
ATOM 14755 C CA . PRO A 1 37 ? 11.070 2.190 -1.771 1.00 0.00 126 PRO A CA 10
ATOM 14756 C C . PRO A 1 37 ? 11.252 2.778 -3.181 1.00 0.00 126 PRO A C 10
ATOM 14757 O O . PRO A 1 37 ? 10.975 3.959 -3.431 1.00 0.00 126 PRO A O 10
ATOM 14768 N N . GLU A 1 38 ? 11.698 1.911 -4.095 1.00 0.00 127 GLU A N 10
ATOM 14769 C CA . GLU A 1 38 ? 11.858 2.232 -5.528 1.00 0.00 127 GLU A CA 10
ATOM 14770 C C . GLU A 1 38 ? 10.491 2.116 -6.234 1.00 0.00 127 GLU A C 10
ATOM 14771 O O . GLU A 1 38 ? 10.155 2.900 -7.129 1.00 0.00 127 GLU A O 10
ATOM 14783 N N . LYS A 1 39 ? 9.715 1.121 -5.785 1.00 0.00 128 LYS A N 10
ATOM 14784 C CA . LYS A 1 39 ? 8.357 0.836 -6.236 1.00 0.00 128 LYS A CA 10
ATOM 14785 C C . LYS A 1 39 ? 7.574 0.322 -5.029 1.00 0.00 128 LYS A C 10
ATOM 14786 O O . LYS A 1 39 ? 8.149 -0.322 -4.149 1.00 0.00 128 LYS A O 10
ATOM 14805 N N . GLY A 1 40 ? 6.270 0.599 -4.988 1.00 0.00 129 GLY A N 10
ATOM 14806 C CA . GLY A 1 40 ? 5.462 0.271 -3.823 1.00 0.00 129 GLY A CA 10
ATOM 14807 C C . GLY A 1 40 ? 3.976 0.302 -4.098 1.00 0.00 129 GLY A C 10
ATOM 14808 O O . GLY A 1 40 ? 3.522 0.927 -5.056 1.00 0.00 129 GLY A O 10
ATOM 14812 N N . ILE A 1 41 ? 3.234 -0.380 -3.225 1.00 0.00 130 ILE A N 10
ATOM 14813 C CA . ILE A 1 41 ? 1.778 -0.517 -3.271 1.00 0.00 130 ILE A CA 10
ATOM 14814 C C . ILE A 1 41 ? 1.152 0.192 -2.057 1.00 0.00 130 ILE A C 10
ATOM 14815 O O . ILE A 1 41 ? 1.839 0.524 -1.084 1.00 0.00 130 ILE A O 10
ATOM 14831 N N . PHE A 1 42 ? -0.161 0.386 -2.121 1.00 0.00 131 PHE A N 10
ATOM 14832 C CA . PHE A 1 42 ? -0.964 0.797 -0.959 1.00 0.00 131 PHE A CA 10
ATOM 14833 C C . PHE A 1 42 ? -1.784 -0.396 -0.459 1.00 0.00 131 PHE A C 10
ATOM 14834 O O . PHE A 1 42 ? -2.469 -1.054 -1.237 1.00 0.00 131 PHE A O 10
ATOM 14851 N N . VAL A 1 43 ? -1.649 -0.711 0.836 1.00 0.00 132 VAL A N 10
ATOM 14852 C CA . VAL A 1 43 ? -2.478 -1.718 1.521 1.00 0.00 132 VAL A CA 10
ATOM 14853 C C . VAL A 1 43 ? -3.299 -1.002 2.599 1.00 0.00 132 VAL A C 10
ATOM 14854 O O . VAL A 1 43 ? -2.731 -0.287 3.443 1.00 0.00 132 VAL A O 10
ATOM 14867 N N . LYS A 1 44 ? -4.633 -1.171 2.534 1.00 0.00 133 LYS A N 10
ATOM 14868 C CA . LYS A 1 44 ? -5.563 -0.548 3.474 1.00 0.00 133 LYS A CA 10
ATOM 14869 C C . LYS A 1 44 ? -5.514 -1.272 4.833 1.00 0.00 133 LYS A C 10
ATOM 14870 O O . LYS A 1 44 ? -5.998 -2.402 4.991 1.00 0.00 133 LYS A O 10
ATOM 14889 N N . ASN A 1 45 ? -4.859 -0.623 5.793 1.00 0.00 134 ASN A N 10
ATOM 14890 C CA . ASN A 1 45 ? -4.847 -1.038 7.202 1.00 0.00 134 ASN A CA 10
ATOM 14891 C C . ASN A 1 45 ? -6.177 -0.588 7.827 1.00 0.00 134 ASN A C 10
ATOM 14892 O O . ASN A 1 45 ? -6.246 0.395 8.587 1.00 0.00 134 ASN A O 10
ATOM 14903 N N . SER A 1 46 ? -7.249 -1.293 7.413 1.00 0.00 135 SER A N 10
ATOM 14904 C CA . SER A 1 46 ? -8.635 -0.960 7.765 1.00 0.00 135 SER A CA 10
ATOM 14905 C C . SER A 1 46 ? -8.888 -1.223 9.267 1.00 0.00 135 SER A C 10
ATOM 14906 O O . SER A 1 46 ? -9.720 -0.562 9.896 1.00 0.00 135 SER A O 10
ATOM 14914 N N . ASP A 1 47 ? -8.105 -2.170 9.821 1.00 0.00 136 ASP A N 10
ATOM 14915 C CA . ASP A 1 47 ? -8.055 -2.466 11.265 1.00 0.00 136 ASP A CA 10
ATOM 14916 C C . ASP A 1 47 ? -7.546 -1.240 12.057 1.00 0.00 136 ASP A C 10
ATOM 14917 O O . ASP A 1 47 ? -8.056 -0.936 13.139 1.00 0.00 136 ASP A O 10
ATOM 14926 N N . GLY A 1 48 ? -6.536 -0.543 11.487 1.00 0.00 137 GLY A N 10
ATOM 14927 C CA . GLY A 1 48 ? -5.920 0.619 12.138 1.00 0.00 137 GLY A CA 10
ATOM 14928 C C . GLY A 1 48 ? -6.852 1.825 12.175 1.00 0.00 137 GLY A C 10
ATOM 14929 O O . GLY A 1 48 ? -7.290 2.243 13.255 1.00 0.00 137 GLY A O 10
ATOM 14933 N N . SER A 1 49 ? -7.189 2.331 10.973 1.00 0.00 138 SER A N 10
ATOM 14934 C CA . SER A 1 49 ? -8.090 3.492 10.781 1.00 0.00 138 SER A CA 10
ATOM 14935 C C . SER A 1 49 ? -8.315 3.724 9.271 1.00 0.00 138 SER A C 10
ATOM 14936 O O . SER A 1 49 ? -8.447 4.867 8.813 1.00 0.00 138 SER A O 10
ATOM 14944 N N . ASP A 1 50 ? -8.374 2.603 8.512 1.00 0.00 139 ASP A N 10
ATOM 14945 C CA . ASP A 1 50 ? -8.485 2.597 7.027 1.00 0.00 139 ASP A CA 10
ATOM 14946 C C . ASP A 1 50 ? -7.243 3.263 6.379 1.00 0.00 139 ASP A C 10
ATOM 14947 O O . ASP A 1 50 ? -7.284 3.759 5.246 1.00 0.00 139 ASP A O 10
ATOM 14956 N N . VAL A 1 51 ? -6.112 3.191 7.114 1.00 0.00 140 VAL A N 10
ATOM 14957 C CA . VAL A 1 51 ? -4.856 3.848 6.729 1.00 0.00 140 VAL A CA 10
ATOM 14958 C C . VAL A 1 51 ? -4.177 3.063 5.602 1.00 0.00 140 VAL A C 10
ATOM 14959 O O . VAL A 1 51 ? -3.653 1.979 5.834 1.00 0.00 140 VAL A O 10
ATOM 14972 N N . CYS A 1 52 ? -4.171 3.626 4.396 1.00 0.00 141 CYS A N 10
ATOM 14973 C CA . CYS A 1 52 ? -3.488 3.022 3.250 1.00 0.00 141 CYS A CA 10
ATOM 14974 C C . CYS A 1 52 ? -2.012 3.427 3.328 1.00 0.00 141 CYS A C 10
ATOM 14975 O O . CYS A 1 52 ? -1.687 4.613 3.318 1.00 0.00 141 CYS A O 10
ATOM 14983 N N . THR A 1 53 ? -1.125 2.438 3.431 1.00 0.00 142 THR A N 10
ATOM 14984 C CA . THR A 1 53 ? 0.299 2.671 3.725 1.00 0.00 142 THR A CA 10
ATOM 14985 C C . THR A 1 53 ? 1.142 2.153 2.565 1.00 0.00 142 THR A C 10
ATOM 14986 O O . THR A 1 53 ? 0.764 1.172 1.908 1.00 0.00 142 THR A O 10
ATOM 14997 N N . LEU A 1 54 ? 2.252 2.849 2.287 1.00 0.00 143 LEU A N 10
ATOM 14998 C CA . LEU A 1 54 ? 3.121 2.538 1.159 1.00 0.00 143 LEU A CA 10
ATOM 14999 C C . LEU A 1 54 ? 4.158 1.471 1.553 1.00 0.00 143 LEU A C 10
ATOM 15000 O O . LEU A 1 54 ? 5.120 1.743 2.282 1.00 0.00 143 LEU A O 10
ATOM 15016 N N . PHE A 1 55 ? 3.904 0.242 1.088 1.00 0.00 144 PHE A N 10
ATOM 15017 C CA . PHE A 1 55 ? 4.780 -0.921 1.279 1.00 0.00 144 PHE A CA 10
ATOM 15018 C C . PHE A 1 55 ? 5.532 -1.162 -0.028 1.00 0.00 144 PHE A C 10
ATOM 15019 O O . PHE A 1 55 ? 4.897 -1.152 -1.076 1.00 0.00 144 PHE A O 10
ATOM 15036 N N . ASP A 1 56 ? 6.862 -1.380 0.023 1.00 0.00 145 ASP A N 10
ATOM 15037 C CA . ASP A 1 56 ? 7.655 -1.713 -1.188 1.00 0.00 145 ASP A CA 10
ATOM 15038 C C . ASP A 1 56 ? 7.069 -2.967 -1.862 1.00 0.00 145 ASP A C 10
ATOM 15039 O O . ASP A 1 56 ? 6.751 -3.943 -1.175 1.00 0.00 145 ASP A O 10
ATOM 15048 N N . ALA A 1 57 ? 6.915 -2.904 -3.194 1.00 0.00 146 ALA A N 10
ATOM 15049 C CA . ALA A 1 57 ? 6.245 -3.944 -3.988 1.00 0.00 146 ALA A CA 10
ATOM 15050 C C . ALA A 1 57 ? 6.901 -5.325 -3.782 1.00 0.00 146 ALA A C 10
ATOM 15051 O O . ALA A 1 57 ? 6.208 -6.315 -3.537 1.00 0.00 146 ALA A O 10
ATOM 15058 N N . ALA A 1 58 ? 8.244 -5.355 -3.807 1.00 0.00 147 ALA A N 10
ATOM 15059 C CA . ALA A 1 58 ? 9.021 -6.606 -3.677 1.00 0.00 147 ALA A CA 10
ATOM 15060 C C . ALA A 1 58 ? 9.150 -7.049 -2.204 1.00 0.00 147 ALA A C 10
ATOM 15061 O O . ALA A 1 58 ? 9.366 -8.229 -1.935 1.00 0.00 147 ALA A O 10
ATOM 15068 N N . ALA A 1 59 ? 9.020 -6.089 -1.266 1.00 0.00 148 ALA A N 10
ATOM 15069 C CA . ALA A 1 59 ? 9.137 -6.347 0.187 1.00 0.00 148 ALA A CA 10
ATOM 15070 C C . ALA A 1 59 ? 7.862 -6.969 0.755 1.00 0.00 148 ALA A C 10
ATOM 15071 O O . ALA A 1 59 ? 7.923 -7.845 1.619 1.00 0.00 148 ALA A O 10
ATOM 15078 N N . PHE A 1 60 ? 6.707 -6.488 0.277 1.00 0.00 149 PHE A N 10
ATOM 15079 C CA . PHE A 1 60 ? 5.398 -7.018 0.685 1.00 0.00 149 PHE A CA 10
ATOM 15080 C C . PHE A 1 60 ? 5.180 -8.378 0.016 1.00 0.00 149 PHE A C 10
ATOM 15081 O O . PHE A 1 60 ? 4.687 -9.309 0.646 1.00 0.00 149 PHE A O 10
ATOM 15098 N N . SER A 1 61 ? 5.605 -8.474 -1.261 1.00 0.00 150 SER A N 10
ATOM 15099 C CA . SER A 1 61 ? 5.603 -9.734 -2.025 1.00 0.00 150 SER A CA 10
ATOM 15100 C C . SER A 1 61 ? 6.512 -10.778 -1.364 1.00 0.00 150 SER A C 10
ATOM 15101 O O . SER A 1 61 ? 6.200 -11.974 -1.375 1.00 0.00 150 SER A O 10
ATOM 15109 N N . ARG A 1 62 ? 7.629 -10.302 -0.771 1.00 0.00 151 ARG A N 10
ATOM 15110 C CA . ARG A 1 62 ? 8.532 -11.140 0.037 1.00 0.00 151 ARG A CA 10
ATOM 15111 C C . ARG A 1 62 ? 7.744 -11.782 1.185 1.00 0.00 151 ARG A C 10
ATOM 15112 O O . ARG A 1 62 ? 7.754 -12.998 1.318 1.00 0.00 151 ARG A O 10
ATOM 15133 N N . LEU A 1 63 ? 7.018 -10.944 1.954 1.00 0.00 152 LEU A N 10
ATOM 15134 C CA . LEU A 1 63 ? 6.222 -11.390 3.129 1.00 0.00 152 LEU A CA 10
ATOM 15135 C C . LEU A 1 63 ? 5.229 -12.506 2.761 1.00 0.00 152 LEU A C 10
ATOM 15136 O O . LEU A 1 63 ? 5.083 -13.482 3.501 1.00 0.00 152 LEU A O 10
ATOM 15152 N N . VAL A 1 64 ? 4.575 -12.342 1.594 1.00 0.00 153 VAL A N 10
ATOM 15153 C CA . VAL A 1 64 ? 3.552 -13.282 1.104 1.00 0.00 153 VAL A CA 10
ATOM 15154 C C . VAL A 1 64 ? 4.215 -14.619 0.717 1.00 0.00 153 VAL A C 10
ATOM 15155 O O . VAL A 1 64 ? 3.708 -15.699 1.040 1.00 0.00 153 VAL A O 10
ATOM 15168 N N . GLY A 1 65 ? 5.386 -14.515 0.065 1.00 0.00 154 GLY A N 10
ATOM 15169 C CA . GLY A 1 65 ? 6.179 -15.679 -0.335 1.00 0.00 154 GLY A CA 10
ATOM 15170 C C . GLY A 1 65 ? 6.775 -16.442 0.856 1.00 0.00 154 GLY A C 10
ATOM 15171 O O . GLY A 1 65 ? 7.002 -17.653 0.777 1.00 0.00 154 GLY A O 10
ATOM 15175 N N . GLU A 1 66 ? 7.044 -15.717 1.960 1.00 0.00 155 GLU A N 10
ATOM 15176 C CA . GLU A 1 66 ? 7.584 -16.306 3.204 1.00 0.00 155 GLU A CA 10
ATOM 15177 C C . GLU A 1 66 ? 6.449 -16.885 4.073 1.00 0.00 155 GLU A C 10
ATOM 15178 O O . GLU A 1 66 ? 6.683 -17.776 4.892 1.00 0.00 155 GLU A O 10
ATOM 15190 N N . GLY A 1 67 ? 5.227 -16.359 3.880 1.00 0.00 156 GLY A N 10
ATOM 15191 C CA . GLY A 1 67 ? 4.056 -16.745 4.679 1.00 0.00 156 GLY A CA 10
ATOM 15192 C C . GLY A 1 67 ? 3.930 -15.943 5.971 1.00 0.00 156 GLY A C 10
ATOM 15193 O O . GLY A 1 67 ? 3.247 -16.366 6.906 1.00 0.00 156 GLY A O 10
ATOM 15197 N N . LEU A 1 68 ? 4.600 -14.779 6.006 1.00 0.00 157 LEU A N 10
ATOM 15198 C CA . LEU A 1 68 ? 4.583 -13.850 7.151 1.00 0.00 157 LEU A CA 10
ATOM 15199 C C . LEU A 1 68 ? 3.272 -13.028 7.168 1.00 0.00 157 LEU A C 10
ATOM 15200 O O . LEU A 1 68 ? 2.722 -12.735 6.100 1.00 0.00 157 LEU A O 10
ATOM 15216 N N . PRO A 1 69 ? 2.744 -12.652 8.384 1.00 0.00 158 PRO A N 10
ATOM 15217 C CA . PRO A 1 69 ? 1.578 -11.747 8.497 1.00 0.00 158 PRO A CA 10
ATOM 15218 C C . PRO A 1 69 ? 1.965 -10.273 8.240 1.00 0.00 158 PRO A C 10
ATOM 15219 O O . PRO A 1 69 ? 3.146 -9.949 8.052 1.00 0.00 158 PRO A O 10
ATOM 15230 N N . HIS A 1 70 ? 0.943 -9.403 8.240 1.00 0.00 159 HIS A N 10
ATOM 15231 C CA . HIS A 1 70 ? 1.072 -7.967 7.938 1.00 0.00 159 HIS A CA 10
ATOM 15232 C C . HIS A 1 70 ? 2.121 -7.293 8.863 1.00 0.00 159 HIS A C 10
ATOM 15233 O O . HIS A 1 70 ? 2.062 -7.472 10.077 1.00 0.00 159 HIS A O 10
ATOM 15247 N N . PRO A 1 71 ? 3.078 -6.487 8.312 1.00 0.00 160 PRO A N 10
ATOM 15248 C CA . PRO A 1 71 ? 4.249 -5.993 9.088 1.00 0.00 160 PRO A CA 10
ATOM 15249 C C . PRO A 1 71 ? 3.883 -4.964 10.185 1.00 0.00 160 PRO A C 10
ATOM 15250 O O . PRO A 1 71 ? 4.683 -4.727 11.094 1.00 0.00 160 PRO A O 10
ATOM 15261 N N . LEU A 1 72 ? 2.680 -4.359 10.088 1.00 0.00 161 LEU A N 10
ATOM 15262 C CA . LEU A 1 72 ? 2.221 -3.327 11.043 1.00 0.00 161 LEU A CA 10
ATOM 15263 C C . LEU A 1 72 ? 1.284 -3.924 12.101 1.00 0.00 161 LEU A C 10
ATOM 15264 O O . LEU A 1 72 ? 1.598 -3.929 13.289 1.00 0.00 161 LEU A O 10
ATOM 15280 N N . THR A 1 73 ? 0.141 -4.449 11.639 1.00 0.00 162 THR A N 10
ATOM 15281 C CA . THR A 1 73 ? -0.991 -4.848 12.515 1.00 0.00 162 THR A CA 10
ATOM 15282 C C . THR A 1 73 ? -1.082 -6.384 12.670 1.00 0.00 162 THR A C 10
ATOM 15283 O O . THR A 1 73 ? -1.877 -6.887 13.477 1.00 0.00 162 THR A O 10
ATOM 15294 N N . ARG A 1 74 ? -0.246 -7.115 11.889 1.00 0.00 163 ARG A N 10
ATOM 15295 C CA . ARG A 1 74 ? -0.145 -8.594 11.920 1.00 0.00 163 ARG A CA 10
ATOM 15296 C C . ARG A 1 74 ? -1.459 -9.276 11.496 1.00 0.00 163 ARG A C 10
ATOM 15297 O O . ARG A 1 74 ? -1.726 -10.428 11.853 1.00 0.00 163 ARG A O 10
ATOM 15318 N N . GLU A 1 75 ? -2.244 -8.551 10.682 1.00 0.00 164 GLU A N 10
ATOM 15319 C CA . GLU A 1 75 ? -3.445 -9.074 10.018 1.00 0.00 164 GLU A CA 10
ATOM 15320 C C . GLU A 1 75 ? -3.051 -10.140 8.968 1.00 0.00 164 GLU A C 10
ATOM 15321 O O . GLU A 1 75 ? -1.920 -10.123 8.468 1.00 0.00 164 GLU A O 10
ATOM 15333 N N . PRO A 1 76 ? -3.968 -11.095 8.628 1.00 0.00 165 PRO A N 10
ATOM 15334 C CA . PRO A 1 76 ? -3.711 -12.077 7.558 1.00 0.00 165 PRO A CA 10
ATOM 15335 C C . PRO A 1 76 ? -3.624 -11.355 6.195 1.00 0.00 165 PRO A C 10
ATOM 15336 O O . PRO A 1 76 ? -4.605 -10.738 5.749 1.00 0.00 165 PRO A O 10
ATOM 15347 N N . ILE A 1 77 ? -2.415 -11.363 5.590 1.00 0.00 166 ILE A N 10
ATOM 15348 C CA . ILE A 1 77 ? -2.182 -10.736 4.280 1.00 0.00 166 ILE A CA 10
ATOM 15349 C C . ILE A 1 77 ? -3.072 -11.410 3.223 1.00 0.00 166 ILE A C 10
ATOM 15350 O O . ILE A 1 77 ? -3.013 -12.627 3.035 1.00 0.00 166 ILE A O 10
ATOM 15366 N N . THR A 1 78 ? -3.898 -10.599 2.564 1.00 0.00 167 THR A N 10
ATOM 15367 C CA . THR A 1 78 ? -4.894 -11.062 1.596 1.00 0.00 167 THR A CA 10
ATOM 15368 C C . THR A 1 78 ? -5.071 -10.004 0.497 1.00 0.00 167 THR A C 10
ATOM 15369 O O . THR A 1 78 ? -4.677 -8.837 0.671 1.00 0.00 167 THR A O 10
ATOM 15380 N N . ALA A 1 79 ? -5.659 -10.420 -0.639 1.00 0.00 168 ALA A N 10
ATOM 15381 C CA . ALA A 1 79 ? -5.952 -9.516 -1.764 1.00 0.00 168 ALA A CA 10
ATOM 15382 C C . ALA A 1 79 ? -7.126 -8.567 -1.421 1.00 0.00 168 ALA A C 10
ATOM 15383 O O . ALA A 1 79 ? -7.341 -7.559 -2.108 1.00 0.00 168 ALA A O 10
ATOM 15390 N N . SER A 1 80 ? -7.871 -8.903 -0.346 1.00 0.00 169 SER A N 10
ATOM 15391 C CA . SER A 1 80 ? -8.995 -8.092 0.157 1.00 0.00 169 SER A CA 10
ATOM 15392 C C . SER A 1 80 ? -8.511 -6.768 0.799 1.00 0.00 169 SER A C 10
ATOM 15393 O O . SER A 1 80 ? -9.226 -5.763 0.771 1.00 0.00 169 SER A O 10
ATOM 15401 N N . ILE A 1 81 ? -7.294 -6.777 1.391 1.00 0.00 170 ILE A N 10
ATOM 15402 C CA . ILE A 1 81 ? -6.726 -5.589 2.083 1.00 0.00 170 ILE A CA 10
ATOM 15403 C C . ILE A 1 81 ? -5.722 -4.824 1.208 1.00 0.00 170 ILE A C 10
ATOM 15404 O O . ILE A 1 81 ? -5.293 -3.740 1.595 1.00 0.00 170 ILE A O 10
ATOM 15420 N N . ILE A 1 82 ? -5.334 -5.365 0.035 1.00 0.00 171 ILE A N 10
ATOM 15421 C CA . ILE A 1 82 ? -4.459 -4.622 -0.895 1.00 0.00 171 ILE A CA 10
ATOM 15422 C C . ILE A 1 82 ? -5.338 -3.773 -1.831 1.00 0.00 171 ILE A C 10
ATOM 15423 O O . ILE A 1 82 ? -6.410 -4.223 -2.265 1.00 0.00 171 ILE A O 10
ATOM 15439 N N . VAL A 1 83 ? -4.907 -2.531 -2.094 1.00 0.00 172 VAL A N 10
ATOM 15440 C CA . VAL A 1 83 ? -5.616 -1.594 -2.980 1.00 0.00 172 VAL A CA 10
ATOM 15441 C C . VAL A 1 83 ? -4.657 -0.946 -3.977 1.00 0.00 172 VAL A C 10
ATOM 15442 O O . VAL A 1 83 ? -3.433 -1.033 -3.843 1.00 0.00 172 VAL A O 10
ATOM 15455 N N . LYS A 1 84 ? -5.246 -0.278 -4.968 1.00 0.00 173 LYS A N 10
ATOM 15456 C CA . LYS A 1 84 ? -4.512 0.391 -6.045 1.00 0.00 173 LYS A CA 10
ATOM 15457 C C . LYS A 1 84 ? -4.208 1.845 -5.644 1.00 0.00 173 LYS A C 10
ATOM 15458 O O . LYS A 1 84 ? -4.939 2.435 -4.840 1.00 0.00 173 LYS A O 10
ATOM 15477 N N . HIS A 1 85 ? -3.126 2.403 -6.210 1.00 0.00 174 HIS A N 10
ATOM 15478 C CA . HIS A 1 85 ? -2.675 3.784 -5.917 1.00 0.00 174 HIS A CA 10
ATOM 15479 C C . HIS A 1 85 ? -3.689 4.860 -6.383 1.00 0.00 174 HIS A C 10
ATOM 15480 O O . HIS A 1 85 ? -3.682 5.975 -5.869 1.00 0.00 174 HIS A O 10
ATOM 15495 N N . GLU A 1 86 ? -4.533 4.516 -7.368 1.00 0.00 175 GLU A N 10
ATOM 15496 C CA . GLU A 1 86 ? -5.618 5.397 -7.863 1.00 0.00 175 GLU A CA 10
ATOM 15497 C C . GLU A 1 86 ? -6.886 5.234 -6.992 1.00 0.00 175 GLU A C 10
ATOM 15498 O O . GLU A 1 86 ? -7.742 6.122 -6.936 1.00 0.00 175 GLU A O 10
ATOM 15510 N N . GLU A 1 87 ? -6.970 4.088 -6.305 1.00 0.00 176 GLU A N 10
ATOM 15511 C CA . GLU A 1 87 ? -8.152 3.675 -5.521 1.00 0.00 176 GLU A CA 10
ATOM 15512 C C . GLU A 1 87 ? -8.127 4.291 -4.103 1.00 0.00 176 GLU A C 10
ATOM 15513 O O . GLU A 1 87 ? -9.150 4.355 -3.411 1.00 0.00 176 GLU A O 10
ATOM 15525 N N . CYS A 1 88 ? -6.935 4.748 -3.697 1.00 0.00 177 CYS A N 10
ATOM 15526 C CA . CYS A 1 88 ? -6.700 5.434 -2.421 1.00 0.00 177 CYS A CA 10
ATOM 15527 C C . CYS A 1 88 ? -5.915 6.733 -2.678 1.00 0.00 177 CYS A C 10
ATOM 15528 O O . CYS A 1 88 ? -5.170 6.825 -3.658 1.00 0.00 177 CYS A O 10
ATOM 15536 N N . ILE A 1 89 ? -6.091 7.728 -1.790 1.00 0.00 178 ILE A N 10
ATOM 15537 C CA . ILE A 1 89 ? -5.464 9.080 -1.891 1.00 0.00 178 ILE A CA 10
ATOM 15538 C C . ILE A 1 89 ? -4.994 9.522 -0.496 1.00 0.00 178 ILE A C 10
ATOM 15539 O O . ILE A 1 89 ? -5.414 8.930 0.501 1.00 0.00 178 ILE A O 10
ATOM 15555 N N . TYR A 1 90 ? -4.133 10.562 -0.426 1.00 0.00 179 TYR A N 10
ATOM 15556 C CA . TYR A 1 90 ? -3.840 11.241 0.854 1.00 0.00 179 TYR A CA 10
ATOM 15557 C C . TYR A 1 90 ? -5.073 12.090 1.202 1.00 0.00 179 TYR A C 10
ATOM 15558 O O . TYR A 1 90 ? -5.588 12.819 0.340 1.00 0.00 179 TYR A O 10
ATOM 15576 N N . ASP A 1 91 ? -5.595 11.943 2.416 1.00 0.00 180 ASP A N 10
ATOM 15577 C CA . ASP A 1 91 ? -6.734 12.745 2.882 1.00 0.00 180 ASP A CA 10
ATOM 15578 C C . ASP A 1 91 ? -6.248 13.783 3.899 1.00 0.00 180 ASP A C 10
ATOM 15579 O O . ASP A 1 91 ? -5.403 13.482 4.753 1.00 0.00 180 ASP A O 10
ATOM 15588 N N . ASP A 1 92 ? -6.811 14.991 3.803 1.00 0.00 181 ASP A N 10
ATOM 15589 C CA . ASP A 1 92 ? -6.406 16.144 4.610 1.00 0.00 181 ASP A CA 10
ATOM 15590 C C . ASP A 1 92 ? -6.995 16.102 6.043 1.00 0.00 181 ASP A C 10
ATOM 15591 O O . ASP A 1 92 ? -6.246 16.285 7.009 1.00 0.00 181 ASP A O 10
ATOM 15600 N N . THR A 1 93 ? -8.327 15.854 6.191 1.00 0.00 182 THR A N 10
ATOM 15601 C CA . THR A 1 93 ? -8.977 15.832 7.533 1.00 0.00 182 THR A CA 10
ATOM 15602 C C . THR A 1 93 ? -8.560 14.588 8.344 1.00 0.00 182 THR A C 10
ATOM 15603 O O . THR A 1 93 ? -8.618 14.597 9.579 1.00 0.00 182 THR A O 10
ATOM 15614 N N . ARG A 1 94 ? -8.155 13.512 7.652 1.00 0.00 183 ARG A N 10
ATOM 15615 C CA . ARG A 1 94 ? -7.538 12.344 8.295 1.00 0.00 183 ARG A CA 10
ATOM 15616 C C . ARG A 1 94 ? -6.050 12.616 8.557 1.00 0.00 183 ARG A C 10
ATOM 15617 O O . ARG A 1 94 ? -5.489 12.132 9.535 1.00 0.00 183 ARG A O 10
ATOM 15638 N N . GLY A 1 95 ? -5.436 13.405 7.658 1.00 0.00 184 GLY A N 10
ATOM 15639 C CA . GLY A 1 95 ? -4.011 13.750 7.738 1.00 0.00 184 GLY A CA 10
ATOM 15640 C C . GLY A 1 95 ? -3.103 12.606 7.300 1.00 0.00 184 GLY A C 10
ATOM 15641 O O . GLY A 1 95 ? -1.920 12.569 7.663 1.00 0.00 184 GLY A O 10
ATOM 15645 N N . ASN A 1 96 ? -3.672 11.685 6.502 1.00 0.00 185 ASN A N 10
ATOM 15646 C CA . ASN A 1 96 ? -3.002 10.446 6.059 1.00 0.00 185 ASN A CA 10
ATOM 15647 C C . ASN A 1 96 ? -3.833 9.807 4.923 1.00 0.00 185 ASN A C 10
ATOM 15648 O O . ASN A 1 96 ? -5.021 10.124 4.760 1.00 0.00 185 ASN A O 10
ATOM 15659 N N . PHE A 1 97 ? -3.199 8.896 4.165 1.00 0.00 186 PHE A N 10
ATOM 15660 C CA . PHE A 1 97 ? -3.817 8.167 3.051 1.00 0.00 186 PHE A CA 10
ATOM 15661 C C . PHE A 1 97 ? -4.964 7.251 3.525 1.00 0.00 186 PHE A C 10
ATOM 15662 O O . PHE A 1 97 ? -4.788 6.470 4.464 1.00 0.00 186 PHE A O 10
ATOM 15679 N N . ILE A 1 98 ? -6.130 7.382 2.875 1.00 0.00 187 ILE A N 10
ATOM 15680 C CA . ILE A 1 98 ? -7.300 6.491 3.056 1.00 0.00 187 ILE A CA 10
ATOM 15681 C C . ILE A 1 98 ? -7.849 6.068 1.676 1.00 0.00 187 ILE A C 10
ATOM 15682 O O . ILE A 1 98 ? -7.369 6.539 0.639 1.00 0.00 187 ILE A O 10
ATOM 15698 N N . ILE A 1 99 ? -8.884 5.209 1.693 1.00 0.00 188 ILE A N 10
ATOM 15699 C CA . ILE A 1 99 ? -9.600 4.781 0.473 1.00 0.00 188 ILE A CA 10
ATOM 15700 C C . ILE A 1 99 ? -10.521 5.917 -0.011 1.00 0.00 188 ILE A C 10
ATOM 15701 O O . ILE A 1 99 ? -10.962 6.748 0.793 1.00 0.00 188 ILE A O 10
ATOM 15717 N N . LYS A 1 100 ? -10.776 5.971 -1.328 1.00 0.00 189 LYS A N 10
ATOM 15718 C CA . LYS A 1 100 ? -11.717 6.930 -1.925 1.00 0.00 189 LYS A CA 10
ATOM 15719 C C . LYS A 1 100 ? -13.172 6.552 -1.616 1.00 0.00 189 LYS A C 10
ATOM 15720 O O . LYS A 1 100 ? -13.480 5.396 -1.300 1.00 0.00 189 LYS A O 10
ATOM 15739 N N . GLY A 1 101 ? -14.053 7.549 -1.728 1.00 0.00 190 GLY A N 10
ATOM 15740 C CA . GLY A 1 101 ? -15.476 7.369 -1.458 1.00 0.00 190 GLY A CA 10
ATOM 15741 C C . GLY A 1 101 ? -16.238 6.878 -2.677 1.00 0.00 190 GLY A C 10
ATOM 15742 O O . GLY A 1 101 ? -17.097 5.992 -2.574 1.00 0.00 190 GLY A O 10
ATOM 15746 N N . ASN A 1 102 ? -15.903 7.461 -3.838 1.00 0.00 191 ASN A N 10
ATOM 15747 C CA . ASN A 1 102 ? -16.512 7.123 -5.136 1.00 0.00 191 ASN A CA 10
ATOM 15748 C C . ASN A 1 102 ? -15.586 7.623 -6.278 1.00 0.00 191 ASN A C 10
ATOM 15749 O O . ASN A 1 102 ? -15.057 6.790 -7.044 1.00 0.00 191 ASN A O 10
ATOM 15761 N N . SER A 1 1 ? -4.336 -18.444 -1.879 1.00 0.00 90 SER A N 11
ATOM 15762 C CA . SER A 1 1 ? -4.079 -17.197 -1.132 1.00 0.00 90 SER A CA 11
ATOM 15763 C C . SER A 1 1 ? -2.919 -16.412 -1.783 1.00 0.00 90 SER A C 11
ATOM 15764 O O . SER A 1 1 ? -3.162 -15.370 -2.408 1.00 0.00 90 SER A O 11
ATOM 15774 N N . GLN A 1 2 ? -1.672 -16.948 -1.680 1.00 0.00 91 GLN A N 11
ATOM 15775 C CA . GLN A 1 2 ? -0.439 -16.280 -2.187 1.00 0.00 91 GLN A CA 11
ATOM 15776 C C . GLN A 1 2 ? -0.557 -15.867 -3.658 1.00 0.00 91 GLN A C 11
ATOM 15777 O O . GLN A 1 2 ? -0.262 -14.726 -3.983 1.00 0.00 91 GLN A O 11
ATOM 15791 N N . GLU A 1 3 ? -1.031 -16.797 -4.522 1.00 0.00 92 GLU A N 11
ATOM 15792 C CA . GLU A 1 3 ? -1.013 -16.615 -5.997 1.00 0.00 92 GLU A CA 11
ATOM 15793 C C . GLU A 1 3 ? -1.739 -15.320 -6.415 1.00 0.00 92 GLU A C 11
ATOM 15794 O O . GLU A 1 3 ? -1.203 -14.521 -7.191 1.00 0.00 92 GLU A O 11
ATOM 15806 N N . SER A 1 4 ? -2.916 -15.091 -5.812 1.00 0.00 93 SER A N 11
ATOM 15807 C CA . SER A 1 4 ? -3.748 -13.918 -6.079 1.00 0.00 93 SER A CA 11
ATOM 15808 C C . SER A 1 4 ? -3.057 -12.640 -5.586 1.00 0.00 93 SER A C 11
ATOM 15809 O O . SER A 1 4 ? -3.017 -11.641 -6.304 1.00 0.00 93 SER A O 11
ATOM 15817 N N . ILE A 1 5 ? -2.471 -12.714 -4.370 1.00 0.00 94 ILE A N 11
ATOM 15818 C CA . ILE A 1 5 ? -1.827 -11.560 -3.720 1.00 0.00 94 ILE A CA 11
ATOM 15819 C C . ILE A 1 5 ? -0.607 -11.097 -4.547 1.00 0.00 94 ILE A C 11
ATOM 15820 O O . ILE A 1 5 ? -0.449 -9.914 -4.785 1.00 0.00 94 ILE A O 11
ATOM 15836 N N . GLN A 1 6 ? 0.212 -12.069 -5.001 1.00 0.00 95 GLN A N 11
ATOM 15837 C CA . GLN A 1 6 ? 1.443 -11.829 -5.798 1.00 0.00 95 GLN A CA 11
ATOM 15838 C C . GLN A 1 6 ? 1.110 -11.072 -7.105 1.00 0.00 95 GLN A C 11
ATOM 15839 O O . GLN A 1 6 ? 1.804 -10.107 -7.474 1.00 0.00 95 GLN A O 11
ATOM 15853 N N . ASN A 1 7 ? 0.019 -11.512 -7.782 1.00 0.00 96 ASN A N 11
ATOM 15854 C CA . ASN A 1 7 ? -0.513 -10.820 -8.976 1.00 0.00 96 ASN A CA 11
ATOM 15855 C C . ASN A 1 7 ? -0.982 -9.393 -8.617 1.00 0.00 96 ASN A C 11
ATOM 15856 O O . ASN A 1 7 ? -0.707 -8.447 -9.352 1.00 0.00 96 ASN A O 11
ATOM 15867 N N . LYS A 1 8 ? -1.670 -9.259 -7.464 1.00 0.00 97 LYS A N 11
ATOM 15868 C CA . LYS A 1 8 ? -2.212 -7.970 -6.975 1.00 0.00 97 LYS A CA 11
ATOM 15869 C C . LYS A 1 8 ? -1.087 -6.986 -6.643 1.00 0.00 97 LYS A C 11
ATOM 15870 O O . LYS A 1 8 ? -1.237 -5.804 -6.862 1.00 0.00 97 LYS A O 11
ATOM 15889 N N . ILE A 1 9 ? 0.033 -7.503 -6.124 1.00 0.00 98 ILE A N 11
ATOM 15890 C CA . ILE A 1 9 ? 1.214 -6.677 -5.778 1.00 0.00 98 ILE A CA 11
ATOM 15891 C C . ILE A 1 9 ? 1.811 -6.078 -7.063 1.00 0.00 98 ILE A C 11
ATOM 15892 O O . ILE A 1 9 ? 2.162 -4.901 -7.100 1.00 0.00 98 ILE A O 11
ATOM 15908 N N . SER A 1 10 ? 1.866 -6.903 -8.121 1.00 0.00 99 SER A N 11
ATOM 15909 C CA . SER A 1 10 ? 2.312 -6.479 -9.459 1.00 0.00 99 SER A CA 11
ATOM 15910 C C . SER A 1 10 ? 1.356 -5.418 -10.074 1.00 0.00 99 SER A C 11
ATOM 15911 O O . SER A 1 10 ? 1.809 -4.451 -10.697 1.00 0.00 99 SER A O 11
ATOM 15919 N N . GLN A 1 11 ? 0.036 -5.613 -9.876 1.00 0.00 100 GLN A N 11
ATOM 15920 C CA . GLN A 1 11 ? -1.016 -4.737 -10.453 1.00 0.00 100 GLN A CA 11
ATOM 15921 C C . GLN A 1 11 ? -1.224 -3.434 -9.647 1.00 0.00 100 GLN A C 11
ATOM 15922 O O . GLN A 1 11 ? -1.644 -2.414 -10.211 1.00 0.00 100 GLN A O 11
ATOM 15936 N N . CYS A 1 12 ? -0.949 -3.480 -8.333 1.00 0.00 101 CYS A N 11
ATOM 15937 C CA . CYS A 1 12 ? -1.215 -2.350 -7.409 1.00 0.00 101 CYS A CA 11
ATOM 15938 C C . CYS A 1 12 ? 0.023 -1.486 -7.176 1.00 0.00 101 CYS A C 11
ATOM 15939 O O . CYS A 1 12 ? -0.103 -0.346 -6.688 1.00 0.00 101 CYS A O 11
ATOM 15947 N N . LYS A 1 13 ? 1.220 -2.025 -7.489 1.00 0.00 102 LYS A N 11
ATOM 15948 C CA . LYS A 1 13 ? 2.471 -1.275 -7.307 1.00 0.00 102 LYS A CA 11
ATOM 15949 C C . LYS A 1 13 ? 2.608 -0.156 -8.340 1.00 0.00 102 LYS A C 11
ATOM 15950 O O . LYS A 1 13 ? 1.864 -0.096 -9.331 1.00 0.00 102 LYS A O 11
ATOM 15969 N N . PHE A 1 14 ? 3.595 0.701 -8.099 1.00 0.00 103 PHE A N 11
ATOM 15970 C CA . PHE A 1 14 ? 3.969 1.782 -9.007 1.00 0.00 103 PHE A CA 11
ATOM 15971 C C . PHE A 1 14 ? 5.431 2.168 -8.764 1.00 0.00 103 PHE A C 11
ATOM 15972 O O . PHE A 1 14 ? 5.980 1.890 -7.682 1.00 0.00 103 PHE A O 11
ATOM 15989 N N . SER A 1 15 ? 6.056 2.791 -9.773 1.00 0.00 104 SER A N 11
ATOM 15990 C CA . SER A 1 15 ? 7.404 3.351 -9.660 1.00 0.00 104 SER A CA 11
ATOM 15991 C C . SER A 1 15 ? 7.365 4.558 -8.697 1.00 0.00 104 SER A C 11
ATOM 15992 O O . SER A 1 15 ? 6.963 5.664 -9.091 1.00 0.00 104 SER A O 11
ATOM 16000 N N . VAL A 1 16 ? 7.712 4.305 -7.420 1.00 0.00 105 VAL A N 11
ATOM 16001 C CA . VAL A 1 16 ? 7.647 5.316 -6.350 1.00 0.00 105 VAL A CA 11
ATOM 16002 C C . VAL A 1 16 ? 8.733 6.383 -6.562 1.00 0.00 105 VAL A C 11
ATOM 16003 O O . VAL A 1 16 ? 9.916 6.150 -6.277 1.00 0.00 105 VAL A O 11
ATOM 16016 N N . CYS A 1 17 ? 8.307 7.527 -7.116 1.00 0.00 106 CYS A N 11
ATOM 16017 C CA . CYS A 1 17 ? 9.164 8.691 -7.360 1.00 0.00 106 CYS A CA 11
ATOM 16018 C C . CYS A 1 17 ? 8.896 9.739 -6.258 1.00 0.00 106 CYS A C 11
ATOM 16019 O O . CYS A 1 17 ? 7.896 10.463 -6.352 1.00 0.00 106 CYS A O 11
ATOM 16027 N N . PRO A 1 18 ? 9.760 9.829 -5.184 1.00 0.00 107 PRO A N 11
ATOM 16028 C CA . PRO A 1 18 ? 9.528 10.746 -4.038 1.00 0.00 107 PRO A CA 11
ATOM 16029 C C . PRO A 1 18 ? 9.410 12.217 -4.480 1.00 0.00 107 PRO A C 11
ATOM 16030 O O . PRO A 1 18 ? 8.570 12.957 -3.957 1.00 0.00 107 PRO A O 11
ATOM 16041 N N . GLU A 1 19 ? 10.209 12.583 -5.505 1.00 0.00 108 GLU A N 11
ATOM 16042 C CA . GLU A 1 19 ? 10.308 13.964 -6.014 1.00 0.00 108 GLU A CA 11
ATOM 16043 C C . GLU A 1 19 ? 9.061 14.366 -6.835 1.00 0.00 108 GLU A C 11
ATOM 16044 O O . GLU A 1 19 ? 8.782 15.549 -6.982 1.00 0.00 108 GLU A O 11
ATOM 16056 N N . ARG A 1 20 ? 8.327 13.366 -7.368 1.00 0.00 109 ARG A N 11
ATOM 16057 C CA . ARG A 1 20 ? 7.115 13.600 -8.188 1.00 0.00 109 ARG A CA 11
ATOM 16058 C C . ARG A 1 20 ? 5.852 13.607 -7.317 1.00 0.00 109 ARG A C 11
ATOM 16059 O O . ARG A 1 20 ? 4.973 14.458 -7.489 1.00 0.00 109 ARG A O 11
ATOM 16080 N N . LEU A 1 21 ? 5.789 12.654 -6.365 1.00 0.00 110 LEU A N 11
ATOM 16081 C CA . LEU A 1 21 ? 4.617 12.452 -5.482 1.00 0.00 110 LEU A CA 11
ATOM 16082 C C . LEU A 1 21 ? 4.370 13.656 -4.548 1.00 0.00 110 LEU A C 11
ATOM 16083 O O . LEU A 1 21 ? 3.264 13.813 -4.025 1.00 0.00 110 LEU A O 11
ATOM 16099 N N . GLN A 1 22 ? 5.413 14.496 -4.361 1.00 0.00 111 GLN A N 11
ATOM 16100 C CA . GLN A 1 22 ? 5.421 15.622 -3.384 1.00 0.00 111 GLN A CA 11
ATOM 16101 C C . GLN A 1 22 ? 5.114 15.154 -1.940 1.00 0.00 111 GLN A C 11
ATOM 16102 O O . GLN A 1 22 ? 4.709 15.954 -1.087 1.00 0.00 111 GLN A O 11
ATOM 16116 N N . CYS A 1 23 ? 5.348 13.863 -1.684 1.00 0.00 112 CYS A N 11
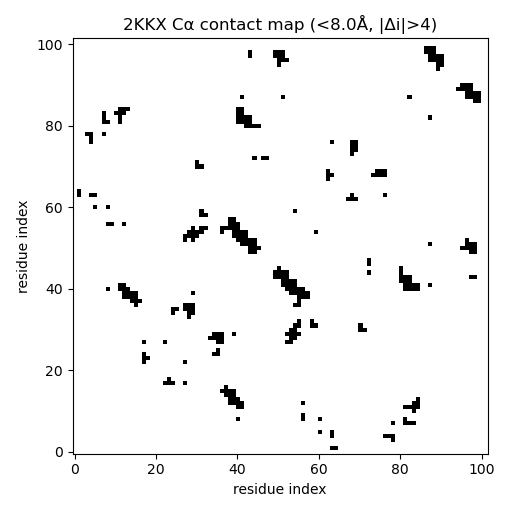ATOM 16117 C CA . CYS A 1 23 ? 5.099 13.229 -0.387 1.00 0.00 112 CYS A CA 11
ATOM 16118 C C . CYS A 1 23 ? 6.396 13.215 0.441 1.00 0.00 112 CYS A C 11
ATOM 16119 O O . CYS A 1 23 ? 7.477 13.013 -0.136 1.00 0.00 112 CYS A O 11
ATOM 16127 N N . PRO A 1 24 ? 6.326 13.444 1.791 1.00 0.00 113 PRO A N 11
ATOM 16128 C CA . PRO A 1 24 ? 7.509 13.320 2.670 1.00 0.00 113 PRO A CA 11
ATOM 16129 C C . PRO A 1 24 ? 7.968 11.848 2.743 1.00 0.00 113 PRO A C 11
ATOM 16130 O O . PRO A 1 24 ? 7.132 10.940 2.680 1.00 0.00 113 PRO A O 11
ATOM 16141 N N . LEU A 1 25 ? 9.294 11.637 2.856 1.00 0.00 114 LEU A N 11
ATOM 16142 C CA . LEU A 1 25 ? 9.927 10.297 2.805 1.00 0.00 114 LEU A CA 11
ATOM 16143 C C . LEU A 1 25 ? 9.272 9.302 3.778 1.00 0.00 114 LEU A C 11
ATOM 16144 O O . LEU A 1 25 ? 8.998 8.169 3.403 1.00 0.00 114 LEU A O 11
ATOM 16160 N N . GLU A 1 26 ? 8.998 9.761 5.013 1.00 0.00 115 GLU A N 11
ATOM 16161 C CA . GLU A 1 26 ? 8.351 8.945 6.066 1.00 0.00 115 GLU A CA 11
ATOM 16162 C C . GLU A 1 26 ? 6.933 8.454 5.663 1.00 0.00 115 GLU A C 11
ATOM 16163 O O . GLU A 1 26 ? 6.554 7.315 5.966 1.00 0.00 115 GLU A O 11
ATOM 16175 N N . ALA A 1 27 ? 6.178 9.307 4.942 1.00 0.00 116 ALA A N 11
ATOM 16176 C CA . ALA A 1 27 ? 4.802 8.985 4.495 1.00 0.00 116 ALA A CA 11
ATOM 16177 C C . ALA A 1 27 ? 4.821 7.912 3.392 1.00 0.00 116 ALA A C 11
ATOM 16178 O O . ALA A 1 27 ? 3.868 7.144 3.244 1.00 0.00 116 ALA A O 11
ATOM 16185 N N . ILE A 1 28 ? 5.929 7.881 2.629 1.00 0.00 117 ILE A N 11
ATOM 16186 C CA . ILE A 1 28 ? 6.162 6.898 1.556 1.00 0.00 117 ILE A CA 11
ATOM 16187 C C . ILE A 1 28 ? 7.345 5.976 1.920 1.00 0.00 117 ILE A C 11
ATOM 16188 O O . ILE A 1 28 ? 8.023 5.448 1.042 1.00 0.00 117 ILE A O 11
ATOM 16204 N N . GLN A 1 29 ? 7.570 5.782 3.232 1.00 0.00 118 GLN A N 11
ATOM 16205 C CA . GLN A 1 29 ? 8.578 4.837 3.750 1.00 0.00 118 GLN A CA 11
ATOM 16206 C C . GLN A 1 29 ? 7.964 3.442 3.841 1.00 0.00 118 GLN A C 11
ATOM 16207 O O . GLN A 1 29 ? 6.868 3.286 4.389 1.00 0.00 118 GLN A O 11
ATOM 16221 N N . CYS A 1 30 ? 8.664 2.449 3.274 1.00 0.00 119 CYS A N 11
ATOM 16222 C CA . CYS A 1 30 ? 8.342 1.033 3.449 1.00 0.00 119 CYS A CA 11
ATOM 16223 C C . CYS A 1 30 ? 8.640 0.646 4.909 1.00 0.00 119 CYS A C 11
ATOM 16224 O O . CYS A 1 30 ? 9.813 0.642 5.303 1.00 0.00 119 CYS A O 11
ATOM 16232 N N . PRO A 1 31 ? 7.599 0.330 5.747 1.00 0.00 120 PRO A N 11
ATOM 16233 C CA . PRO A 1 31 ? 7.794 0.003 7.182 1.00 0.00 120 PRO A CA 11
ATOM 16234 C C . PRO A 1 31 ? 8.352 -1.424 7.398 1.00 0.00 120 PRO A C 11
ATOM 16235 O O . PRO A 1 31 ? 8.546 -1.854 8.539 1.00 0.00 120 PRO A O 11
ATOM 16246 N N . ILE A 1 32 ? 8.588 -2.152 6.287 1.00 0.00 121 ILE A N 11
ATOM 16247 C CA . ILE A 1 32 ? 9.251 -3.463 6.297 1.00 0.00 121 ILE A CA 11
ATOM 16248 C C . ILE A 1 32 ? 10.779 -3.249 6.284 1.00 0.00 121 ILE A C 11
ATOM 16249 O O . ILE A 1 32 ? 11.495 -3.701 7.174 1.00 0.00 121 ILE A O 11
ATOM 16265 N N . THR A 1 33 ? 11.251 -2.496 5.272 1.00 0.00 122 THR A N 11
ATOM 16266 C CA . THR A 1 33 ? 12.693 -2.299 5.001 1.00 0.00 122 THR A CA 11
ATOM 16267 C C . THR A 1 33 ? 13.240 -1.034 5.696 1.00 0.00 122 THR A C 11
ATOM 16268 O O . THR A 1 33 ? 14.455 -0.810 5.702 1.00 0.00 122 THR A O 11
ATOM 16279 N N . LEU A 1 34 ? 12.321 -0.220 6.268 1.00 0.00 123 LEU A N 11
ATOM 16280 C CA . LEU A 1 34 ? 12.642 1.035 6.987 1.00 0.00 123 LEU A CA 11
ATOM 16281 C C . LEU A 1 34 ? 13.370 2.043 6.086 1.00 0.00 123 LEU A C 11
ATOM 16282 O O . LEU A 1 34 ? 14.242 2.787 6.536 1.00 0.00 123 LEU A O 11
ATOM 16298 N N . GLU A 1 35 ? 12.921 2.111 4.831 1.00 0.00 124 GLU A N 11
ATOM 16299 C CA . GLU A 1 35 ? 13.454 3.045 3.831 1.00 0.00 124 GLU A CA 11
ATOM 16300 C C . GLU A 1 35 ? 12.365 3.366 2.806 1.00 0.00 124 GLU A C 11
ATOM 16301 O O . GLU A 1 35 ? 11.463 2.549 2.574 1.00 0.00 124 GLU A O 11
ATOM 16313 N N . GLN A 1 36 ? 12.453 4.555 2.213 1.00 0.00 125 GLN A N 11
ATOM 16314 C CA . GLN A 1 36 ? 11.599 4.960 1.097 1.00 0.00 125 GLN A CA 11
ATOM 16315 C C . GLN A 1 36 ? 11.972 4.089 -0.139 1.00 0.00 125 GLN A C 11
ATOM 16316 O O . GLN A 1 36 ? 13.125 4.132 -0.581 1.00 0.00 125 GLN A O 11
ATOM 16330 N N . PRO A 1 37 ? 11.020 3.257 -0.685 1.00 0.00 126 PRO A N 11
ATOM 16331 C CA . PRO A 1 37 ? 11.310 2.309 -1.787 1.00 0.00 126 PRO A CA 11
ATOM 16332 C C . PRO A 1 37 ? 11.371 2.976 -3.180 1.00 0.00 126 PRO A C 11
ATOM 16333 O O . PRO A 1 37 ? 10.947 4.118 -3.367 1.00 0.00 126 PRO A O 11
ATOM 16344 N N . GLU A 1 38 ? 11.906 2.219 -4.145 1.00 0.00 127 GLU A N 11
ATOM 16345 C CA . GLU A 1 38 ? 11.975 2.612 -5.568 1.00 0.00 127 GLU A CA 11
ATOM 16346 C C . GLU A 1 38 ? 10.662 2.216 -6.287 1.00 0.00 127 GLU A C 11
ATOM 16347 O O . GLU A 1 38 ? 10.251 2.847 -7.259 1.00 0.00 127 GLU A O 11
ATOM 16359 N N . LYS A 1 39 ? 10.017 1.163 -5.770 1.00 0.00 128 LYS A N 11
ATOM 16360 C CA . LYS A 1 39 ? 8.714 0.656 -6.235 1.00 0.00 128 LYS A CA 11
ATOM 16361 C C . LYS A 1 39 ? 7.955 0.128 -5.013 1.00 0.00 128 LYS A C 11
ATOM 16362 O O . LYS A 1 39 ? 8.568 -0.388 -4.076 1.00 0.00 128 LYS A O 11
ATOM 16381 N N . GLY A 1 40 ? 6.635 0.282 -5.006 1.00 0.00 129 GLY A N 11
ATOM 16382 C CA . GLY A 1 40 ? 5.846 -0.140 -3.868 1.00 0.00 129 GLY A CA 11
ATOM 16383 C C . GLY A 1 40 ? 4.363 -0.055 -4.106 1.00 0.00 129 GLY A C 11
ATOM 16384 O O . GLY A 1 40 ? 3.909 0.564 -5.064 1.00 0.00 129 GLY A O 11
ATOM 16388 N N . ILE A 1 41 ? 3.628 -0.685 -3.197 1.00 0.00 130 ILE A N 11
ATOM 16389 C CA . ILE A 1 41 ? 2.169 -0.789 -3.214 1.00 0.00 130 ILE A CA 11
ATOM 16390 C C . ILE A 1 41 ? 1.584 -0.038 -1.996 1.00 0.00 130 ILE A C 11
ATOM 16391 O O . ILE A 1 41 ? 2.249 0.108 -0.964 1.00 0.00 130 ILE A O 11
ATOM 16407 N N . PHE A 1 42 ? 0.347 0.422 -2.132 1.00 0.00 131 PHE A N 11
ATOM 16408 C CA . PHE A 1 42 ? -0.444 0.916 -0.990 1.00 0.00 131 PHE A CA 11
ATOM 16409 C C . PHE A 1 42 ? -1.357 -0.213 -0.508 1.00 0.00 131 PHE A C 11
ATOM 16410 O O . PHE A 1 42 ? -2.101 -0.776 -1.289 1.00 0.00 131 PHE A O 11
ATOM 16427 N N . VAL A 1 43 ? -1.231 -0.591 0.765 1.00 0.00 132 VAL A N 11
ATOM 16428 C CA . VAL A 1 43 ? -2.122 -1.559 1.417 1.00 0.00 132 VAL A CA 11
ATOM 16429 C C . VAL A 1 43 ? -2.887 -0.816 2.511 1.00 0.00 132 VAL A C 11
ATOM 16430 O O . VAL A 1 43 ? -2.267 -0.180 3.381 1.00 0.00 132 VAL A O 11
ATOM 16443 N N . LYS A 1 44 ? -4.224 -0.865 2.446 1.00 0.00 133 LYS A N 11
ATOM 16444 C CA . LYS A 1 44 ? -5.087 -0.247 3.451 1.00 0.00 133 LYS A CA 11
ATOM 16445 C C . LYS A 1 44 ? -4.955 -1.025 4.770 1.00 0.00 133 LYS A C 11
ATOM 16446 O O . LYS A 1 44 ? -5.357 -2.197 4.878 1.00 0.00 133 LYS A O 11
ATOM 16465 N N . ASN A 1 45 ? -4.279 -0.409 5.741 1.00 0.00 134 ASN A N 11
ATOM 16466 C CA . ASN A 1 45 ? -4.247 -0.921 7.104 1.00 0.00 134 ASN A CA 11
ATOM 16467 C C . ASN A 1 45 ? -5.630 -0.633 7.709 1.00 0.00 134 ASN A C 11
ATOM 16468 O O . ASN A 1 45 ? -5.895 0.467 8.223 1.00 0.00 134 ASN A O 11
ATOM 16479 N N . SER A 1 46 ? -6.524 -1.616 7.518 1.00 0.00 135 SER A N 11
ATOM 16480 C CA . SER A 1 46 ? -7.927 -1.543 7.920 1.00 0.00 135 SER A CA 11
ATOM 16481 C C . SER A 1 46 ? -8.062 -1.426 9.450 1.00 0.00 135 SER A C 11
ATOM 16482 O O . SER A 1 46 ? -8.921 -0.691 9.934 1.00 0.00 135 SER A O 11
ATOM 16490 N N . ASP A 1 47 ? -7.174 -2.123 10.193 1.00 0.00 136 ASP A N 11
ATOM 16491 C CA . ASP A 1 47 ? -7.094 -2.029 11.671 1.00 0.00 136 ASP A CA 11
ATOM 16492 C C . ASP A 1 47 ? -6.603 -0.632 12.106 1.00 0.00 136 ASP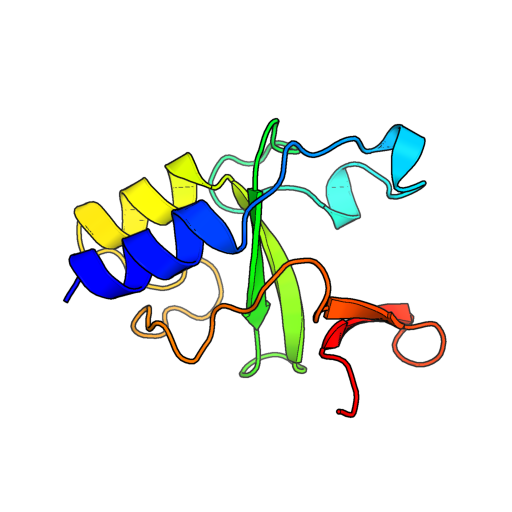 A C 11
ATOM 16493 O O . ASP A 1 47 ? -6.933 -0.147 13.192 1.00 0.00 136 ASP A O 11
ATOM 16502 N N . GLY A 1 48 ? -5.839 0.008 11.209 1.00 0.00 137 GLY A N 11
ATOM 16503 C CA . GLY A 1 48 ? -5.403 1.391 11.362 1.00 0.00 137 GLY A CA 11
ATOM 16504 C C . GLY A 1 48 ? -6.445 2.413 10.901 1.00 0.00 137 GLY A C 11
ATOM 16505 O O . GLY A 1 48 ? -6.090 3.573 10.714 1.00 0.00 137 GLY A O 11
ATOM 16509 N N . SER A 1 49 ? -7.711 1.956 10.693 1.00 0.00 138 SER A N 11
ATOM 16510 C CA . SER A 1 49 ? -8.849 2.774 10.202 1.00 0.00 138 SER A CA 11
ATOM 16511 C C . SER A 1 49 ? -8.750 3.006 8.685 1.00 0.00 138 SER A C 11
ATOM 16512 O O . SER A 1 49 ? -8.958 4.118 8.200 1.00 0.00 138 SER A O 11
ATOM 16520 N N . ASP A 1 50 ? -8.423 1.914 7.952 1.00 0.00 139 ASP A N 11
ATOM 16521 C CA . ASP A 1 50 ? -8.394 1.872 6.462 1.00 0.00 139 ASP A CA 11
ATOM 16522 C C . ASP A 1 50 ? -7.380 2.871 5.869 1.00 0.00 139 ASP A C 11
ATOM 16523 O O . ASP A 1 50 ? -7.490 3.282 4.703 1.00 0.00 139 ASP A O 11
ATOM 16532 N N . VAL A 1 51 ? -6.367 3.220 6.683 1.00 0.00 140 VAL A N 11
ATOM 16533 C CA . VAL A 1 51 ? -5.300 4.157 6.288 1.00 0.00 140 VAL A CA 11
ATOM 16534 C C . VAL A 1 51 ? -4.267 3.412 5.428 1.00 0.00 140 VAL A C 11
ATOM 16535 O O . VAL A 1 51 ? -3.712 2.394 5.855 1.00 0.00 140 VAL A O 11
ATOM 16548 N N . CYS A 1 52 ? -4.003 3.949 4.230 1.00 0.00 141 CYS A N 11
ATOM 16549 C CA . CYS A 1 52 ? -3.178 3.295 3.212 1.00 0.00 141 CYS A CA 11
ATOM 16550 C C . CYS A 1 52 ? -1.697 3.599 3.453 1.00 0.00 141 CYS A C 11
ATOM 16551 O O . CYS A 1 52 ? -1.310 4.764 3.614 1.00 0.00 141 CYS A O 11
ATOM 16559 N N . THR A 1 53 ? -0.886 2.541 3.468 1.00 0.00 142 THR A N 11
ATOM 16560 C CA . THR A 1 53 ? 0.536 2.599 3.814 1.00 0.00 142 THR A CA 11
ATOM 16561 C C . THR A 1 53 ? 1.355 2.018 2.657 1.00 0.00 142 THR A C 11
ATOM 16562 O O . THR A 1 53 ? 0.946 1.022 2.050 1.00 0.00 142 THR A O 11
ATOM 16573 N N . LEU A 1 54 ? 2.493 2.650 2.351 1.00 0.00 143 LEU A N 11
ATOM 16574 C CA . LEU A 1 54 ? 3.341 2.251 1.226 1.00 0.00 143 LEU A CA 11
ATOM 16575 C C . LEU A 1 54 ? 4.362 1.202 1.683 1.00 0.00 143 LEU A C 11
ATOM 16576 O O . LEU A 1 54 ? 5.250 1.497 2.486 1.00 0.00 143 LEU A O 11
ATOM 16592 N N . PHE A 1 55 ? 4.186 -0.023 1.195 1.00 0.00 144 PHE A N 11
ATOM 16593 C CA . PHE A 1 55 ? 5.121 -1.138 1.394 1.00 0.00 144 PHE A CA 11
ATOM 16594 C C . PHE A 1 55 ? 5.908 -1.339 0.100 1.00 0.00 144 PHE A C 11
ATOM 16595 O O . PHE A 1 55 ? 5.330 -1.205 -0.970 1.00 0.00 144 PHE A O 11
ATOM 16612 N N . ASP A 1 56 ? 7.212 -1.655 0.189 1.00 0.00 145 ASP A N 11
ATOM 16613 C CA . ASP A 1 56 ? 8.024 -1.994 -1.000 1.00 0.00 145 ASP A CA 11
ATOM 16614 C C . ASP A 1 56 ? 7.454 -3.259 -1.652 1.00 0.00 145 ASP A C 11
ATOM 16615 O O . ASP A 1 56 ? 7.173 -4.231 -0.947 1.00 0.00 145 ASP A O 11
ATOM 16624 N N . ALA A 1 57 ? 7.270 -3.223 -2.983 1.00 0.00 146 ALA A N 11
ATOM 16625 C CA . ALA A 1 57 ? 6.599 -4.301 -3.734 1.00 0.00 146 ALA A CA 11
ATOM 16626 C C . ALA A 1 57 ? 7.333 -5.650 -3.581 1.00 0.00 146 ALA A C 11
ATOM 16627 O O . ALA A 1 57 ? 6.690 -6.686 -3.434 1.00 0.00 146 ALA A O 11
ATOM 16634 N N . ALA A 1 58 ? 8.678 -5.610 -3.553 1.00 0.00 147 ALA A N 11
ATOM 16635 C CA . ALA A 1 58 ? 9.516 -6.824 -3.425 1.00 0.00 147 ALA A CA 11
ATOM 16636 C C . ALA A 1 58 ? 9.531 -7.348 -1.977 1.00 0.00 147 ALA A C 11
ATOM 16637 O O . ALA A 1 58 ? 9.520 -8.562 -1.752 1.00 0.00 147 ALA A O 11
ATOM 16644 N N . ALA A 1 59 ? 9.545 -6.411 -1.011 1.00 0.00 148 ALA A N 11
ATOM 16645 C CA . ALA A 1 59 ? 9.626 -6.721 0.431 1.00 0.00 148 ALA A CA 11
ATOM 16646 C C . ALA A 1 59 ? 8.311 -7.316 0.955 1.00 0.00 148 ALA A C 11
ATOM 16647 O O . ALA A 1 59 ? 8.317 -8.211 1.799 1.00 0.00 148 ALA A O 11
ATOM 16654 N N . PHE A 1 60 ? 7.187 -6.791 0.449 1.00 0.00 149 PHE A N 11
ATOM 16655 C CA . PHE A 1 60 ? 5.845 -7.259 0.821 1.00 0.00 149 PHE A CA 11
ATOM 16656 C C . PHE A 1 60 ? 5.570 -8.612 0.153 1.00 0.00 149 PHE A C 11
ATOM 16657 O O . PHE A 1 60 ? 5.018 -9.513 0.779 1.00 0.00 149 PHE A O 11
ATOM 16674 N N . SER A 1 61 ? 5.999 -8.738 -1.119 1.00 0.00 150 SER A N 11
ATOM 16675 C CA . SER A 1 61 ? 5.894 -9.992 -1.894 1.00 0.00 150 SER A CA 11
ATOM 16676 C C . SER A 1 61 ? 6.745 -11.106 -1.259 1.00 0.00 150 SER A C 11
ATOM 16677 O O . SER A 1 61 ? 6.406 -12.294 -1.356 1.00 0.00 150 SER A O 11
ATOM 16685 N N . ARG A 1 62 ? 7.851 -10.695 -0.609 1.00 0.00 151 ARG A N 11
ATOM 16686 C CA . ARG A 1 62 ? 8.703 -11.582 0.196 1.00 0.00 151 ARG A CA 11
ATOM 16687 C C . ARG A 1 62 ? 7.893 -12.149 1.375 1.00 0.00 151 ARG A C 11
ATOM 16688 O O . ARG A 1 62 ? 7.842 -13.364 1.559 1.00 0.00 151 ARG A O 11
ATOM 16709 N N . LEU A 1 63 ? 7.245 -11.243 2.147 1.00 0.00 152 LEU A N 11
ATOM 16710 C CA . LEU A 1 63 ? 6.435 -11.617 3.331 1.00 0.00 152 LEU A CA 11
ATOM 16711 C C . LEU A 1 63 ? 5.317 -12.604 2.952 1.00 0.00 152 LEU A C 11
ATOM 16712 O O . LEU A 1 63 ? 5.148 -13.640 3.598 1.00 0.00 152 LEU A O 11
ATOM 16728 N N . VAL A 1 64 ? 4.593 -12.269 1.869 1.00 0.00 153 VAL A N 11
ATOM 16729 C CA . VAL A 1 64 ? 3.471 -13.073 1.356 1.00 0.00 153 VAL A CA 11
ATOM 16730 C C . VAL A 1 64 ? 3.961 -14.472 0.948 1.00 0.00 153 VAL A C 11
ATOM 16731 O O . VAL A 1 64 ? 3.401 -15.483 1.380 1.00 0.00 153 VAL A O 11
ATOM 16744 N N . GLY A 1 65 ? 5.040 -14.493 0.152 1.00 0.00 154 GLY A N 11
ATOM 16745 C CA . GLY A 1 65 ? 5.618 -15.727 -0.381 1.00 0.00 154 GLY A CA 11
ATOM 16746 C C . GLY A 1 65 ? 6.104 -16.682 0.716 1.00 0.00 154 GLY A C 11
ATOM 16747 O O . GLY A 1 65 ? 5.979 -17.903 0.580 1.00 0.00 154 GLY A O 11
ATOM 16751 N N . GLU A 1 66 ? 6.657 -16.113 1.808 1.00 0.00 155 GLU A N 11
ATOM 16752 C CA . GLU A 1 66 ? 7.106 -16.891 2.990 1.00 0.00 155 GLU A CA 11
ATOM 16753 C C . GLU A 1 66 ? 5.907 -17.400 3.822 1.00 0.00 155 GLU A C 11
ATOM 16754 O O . GLU A 1 66 ? 6.034 -18.376 4.564 1.00 0.00 155 GLU A O 11
ATOM 16766 N N . GLY A 1 67 ? 4.760 -16.718 3.690 1.00 0.00 156 GLY A N 11
ATOM 16767 C CA . GLY A 1 67 ? 3.538 -17.049 4.444 1.00 0.00 156 GLY A CA 11
ATOM 16768 C C . GLY A 1 67 ? 3.409 -16.258 5.739 1.00 0.00 156 GLY A C 11
ATOM 16769 O O . GLY A 1 67 ? 2.662 -16.644 6.644 1.00 0.00 156 GLY A O 11
ATOM 16773 N N . LEU A 1 68 ? 4.154 -15.150 5.807 1.00 0.00 157 LEU A N 11
ATOM 16774 C CA . LEU A 1 68 ? 4.161 -14.213 6.941 1.00 0.00 157 LEU A CA 11
ATOM 16775 C C . LEU A 1 68 ? 2.942 -13.266 6.868 1.00 0.00 157 LEU A C 11
ATOM 16776 O O . LEU A 1 68 ? 2.483 -12.945 5.762 1.00 0.00 157 LEU A O 11
ATOM 16792 N N . PRO A 1 69 ? 2.409 -12.796 8.042 1.00 0.00 158 PRO A N 11
ATOM 16793 C CA . PRO A 1 69 ? 1.266 -11.853 8.089 1.00 0.00 158 PRO A CA 11
ATOM 16794 C C . PRO A 1 69 ? 1.687 -10.399 7.779 1.00 0.00 158 PRO A C 11
ATOM 16795 O O . PRO A 1 69 ? 2.832 -10.135 7.398 1.00 0.00 158 PRO A O 11
ATOM 16806 N N . HIS A 1 70 ? 0.726 -9.478 7.918 1.00 0.00 159 HIS A N 11
ATOM 16807 C CA . HIS A 1 70 ? 0.935 -8.041 7.706 1.00 0.00 159 HIS A CA 11
ATOM 16808 C C . HIS A 1 70 ? 1.931 -7.512 8.768 1.00 0.00 159 HIS A C 11
ATOM 16809 O O . HIS A 1 70 ? 1.710 -7.729 9.952 1.00 0.00 159 HIS A O 11
ATOM 16823 N N . PRO A 1 71 ? 3.035 -6.805 8.374 1.00 0.00 160 PRO A N 11
ATOM 16824 C CA . PRO A 1 71 ? 4.150 -6.483 9.312 1.00 0.00 160 PRO A CA 11
ATOM 16825 C C . PRO A 1 71 ? 3.741 -5.491 10.429 1.00 0.00 160 PRO A C 11
ATOM 16826 O O . PRO A 1 71 ? 4.413 -5.406 11.463 1.00 0.00 160 PRO A O 11
ATOM 16837 N N . LEU A 1 72 ? 2.621 -4.776 10.218 1.00 0.00 161 LEU A N 11
ATOM 16838 C CA . LEU A 1 72 ? 2.132 -3.751 11.153 1.00 0.00 161 LEU A CA 11
ATOM 16839 C C . LEU A 1 72 ? 1.076 -4.333 12.114 1.00 0.00 161 LEU A C 11
ATOM 16840 O O . LEU A 1 72 ? 1.308 -4.403 13.325 1.00 0.00 161 LEU A O 11
ATOM 16856 N N . THR A 1 73 ? -0.065 -4.792 11.560 1.00 0.00 162 THR A N 11
ATOM 16857 C CA . THR A 1 73 ? -1.230 -5.227 12.374 1.00 0.00 162 THR A CA 11
ATOM 16858 C C . THR A 1 73 ? -1.169 -6.739 12.687 1.00 0.00 162 THR A C 11
ATOM 16859 O O . THR A 1 73 ? -1.932 -7.234 13.526 1.00 0.00 162 THR A O 11
ATOM 16870 N N . ARG A 1 74 ? -0.247 -7.453 11.993 1.00 0.00 163 ARG A N 11
ATOM 16871 C CA . ARG A 1 74 ? -0.013 -8.913 12.135 1.00 0.00 163 ARG A CA 11
ATOM 16872 C C . ARG A 1 74 ? -1.265 -9.754 11.813 1.00 0.00 163 ARG A C 11
ATOM 16873 O O . ARG A 1 74 ? -1.391 -10.901 12.249 1.00 0.00 163 ARG A O 11
ATOM 16894 N N . GLU A 1 75 ? -2.167 -9.167 11.021 1.00 0.00 164 GLU A N 11
ATOM 16895 C CA . GLU A 1 75 ? -3.361 -9.844 10.505 1.00 0.00 164 GLU A CA 11
ATOM 16896 C C . GLU A 1 75 ? -3.050 -10.477 9.133 1.00 0.00 164 GLU A C 11
ATOM 16897 O O . GLU A 1 75 ? -2.141 -10.005 8.441 1.00 0.00 164 GLU A O 11
ATOM 16909 N N . PRO A 1 76 ? -3.794 -11.552 8.718 1.00 0.00 165 PRO A N 11
ATOM 16910 C CA . PRO A 1 76 ? -3.464 -12.323 7.496 1.00 0.00 165 PRO A CA 11
ATOM 16911 C C . PRO A 1 76 ? -3.562 -11.456 6.217 1.00 0.00 165 PRO A C 11
ATOM 16912 O O . PRO A 1 76 ? -4.600 -10.834 5.960 1.00 0.00 165 PRO A O 11
ATOM 16923 N N . ILE A 1 77 ? -2.450 -11.391 5.451 1.00 0.00 166 ILE A N 11
ATOM 16924 C CA . ILE A 1 77 ? -2.381 -10.624 4.192 1.00 0.00 166 ILE A CA 11
ATOM 16925 C C . ILE A 1 77 ? -3.365 -11.210 3.166 1.00 0.00 166 ILE A C 11
ATOM 16926 O O . ILE A 1 77 ? -3.447 -12.433 3.003 1.00 0.00 166 ILE A O 11
ATOM 16942 N N . THR A 1 78 ? -4.088 -10.329 2.478 1.00 0.00 167 THR A N 11
ATOM 16943 C CA . THR A 1 78 ? -5.072 -10.711 1.468 1.00 0.00 167 THR A CA 11
ATOM 16944 C C . THR A 1 78 ? -5.134 -9.658 0.351 1.00 0.00 167 THR A C 11
ATOM 16945 O O . THR A 1 78 ? -4.691 -8.514 0.524 1.00 0.00 167 THR A O 11
ATOM 16956 N N . ALA A 1 79 ? -5.693 -10.066 -0.797 1.00 0.00 168 ALA A N 11
ATOM 16957 C CA . ALA A 1 79 ? -5.933 -9.198 -1.958 1.00 0.00 168 ALA A CA 11
ATOM 16958 C C . ALA A 1 79 ? -7.032 -8.155 -1.652 1.00 0.00 168 ALA A C 11
ATOM 16959 O O . ALA A 1 79 ? -7.117 -7.124 -2.321 1.00 0.00 168 ALA A O 11
ATOM 16966 N N . SER A 1 80 ? -7.846 -8.451 -0.620 1.00 0.00 169 SER A N 11
ATOM 16967 C CA . SER A 1 80 ? -8.938 -7.579 -0.158 1.00 0.00 169 SER A CA 11
ATOM 16968 C C . SER A 1 80 ? -8.420 -6.284 0.515 1.00 0.00 169 SER A C 11
ATOM 16969 O O . SER A 1 80 ? -9.134 -5.279 0.544 1.00 0.00 169 SER A O 11
ATOM 16977 N N . ILE A 1 81 ? -7.183 -6.313 1.063 1.00 0.00 170 ILE A N 11
ATOM 16978 C CA . ILE A 1 81 ? -6.603 -5.147 1.782 1.00 0.00 170 ILE A CA 11
ATOM 16979 C C . ILE A 1 81 ? -5.530 -4.421 0.952 1.00 0.00 170 ILE A C 11
ATOM 16980 O O . ILE A 1 81 ? -5.043 -3.373 1.373 1.00 0.00 170 ILE A O 11
ATOM 16996 N N . ILE A 1 82 ? -5.156 -4.946 -0.226 1.00 0.00 171 ILE A N 11
ATOM 16997 C CA . ILE A 1 82 ? -4.145 -4.291 -1.083 1.00 0.00 171 ILE A CA 11
ATOM 16998 C C . ILE A 1 82 ? -4.853 -3.449 -2.161 1.00 0.00 171 ILE A C 11
ATOM 16999 O O . ILE A 1 82 ? -5.803 -3.905 -2.805 1.00 0.00 171 ILE A O 11
ATOM 17015 N N . VAL A 1 83 ? -4.395 -2.200 -2.317 1.00 0.00 172 VAL A N 11
ATOM 17016 C CA . VAL A 1 83 ? -5.019 -1.189 -3.190 1.00 0.00 172 VAL A CA 11
ATOM 17017 C C . VAL A 1 83 ? -3.941 -0.490 -4.045 1.00 0.00 172 VAL A C 11
ATOM 17018 O O . VAL A 1 83 ? -2.740 -0.743 -3.879 1.00 0.00 172 VAL A O 11
ATOM 17031 N N . LYS A 1 84 ? -4.371 0.390 -4.958 1.00 0.00 173 LYS A N 11
ATOM 17032 C CA . LYS A 1 84 ? -3.449 1.152 -5.826 1.00 0.00 173 LYS A CA 11
ATOM 17033 C C . LYS A 1 84 ? -3.185 2.547 -5.243 1.00 0.00 173 LYS A C 11
ATOM 17034 O O . LYS A 1 84 ? -3.923 3.017 -4.365 1.00 0.00 173 LYS A O 11
ATOM 17053 N N . HIS A 1 85 ? -2.140 3.210 -5.781 1.00 0.00 174 HIS A N 11
ATOM 17054 C CA . HIS A 1 85 ? -1.856 4.635 -5.520 1.00 0.00 174 HIS A CA 11
ATOM 17055 C C . HIS A 1 85 ? -3.001 5.517 -6.055 1.00 0.00 174 HIS A C 11
ATOM 17056 O O . HIS A 1 85 ? -3.231 6.622 -5.571 1.00 0.00 174 HIS A O 11
ATOM 17071 N N . GLU A 1 86 ? -3.690 5.001 -7.082 1.00 0.00 175 GLU A N 11
ATOM 17072 C CA . GLU A 1 86 ? -4.819 5.681 -7.731 1.00 0.00 175 GLU A CA 11
ATOM 17073 C C . GLU A 1 86 ? -6.095 5.552 -6.877 1.00 0.00 175 GLU A C 11
ATOM 17074 O O . GLU A 1 86 ? -6.972 6.415 -6.932 1.00 0.00 175 GLU A O 11
ATOM 17086 N N . GLU A 1 87 ? -6.166 4.467 -6.080 1.00 0.00 176 GLU A N 11
ATOM 17087 C CA . GLU A 1 87 ? -7.344 4.127 -5.247 1.00 0.00 176 GLU A CA 11
ATOM 17088 C C . GLU A 1 87 ? -7.302 4.839 -3.877 1.00 0.00 176 GLU A C 11
ATOM 17089 O O . GLU A 1 87 ? -8.329 4.981 -3.207 1.00 0.00 176 GLU A O 11
ATOM 17101 N N . CYS A 1 88 ? -6.102 5.269 -3.473 1.00 0.00 177 CYS A N 11
ATOM 17102 C CA . CYS A 1 88 ? -5.872 6.016 -2.225 1.00 0.00 177 CYS A CA 11
ATOM 17103 C C . CYS A 1 88 ? -5.325 7.414 -2.555 1.00 0.00 177 CYS A C 11
ATOM 17104 O O . CYS A 1 88 ? -4.679 7.598 -3.587 1.00 0.00 177 CYS A O 11
ATOM 17112 N N . ILE A 1 89 ? -5.610 8.402 -1.687 1.00 0.00 178 ILE A N 11
ATOM 17113 C CA . ILE A 1 89 ? -5.099 9.796 -1.808 1.00 0.00 178 ILE A CA 11
ATOM 17114 C C . ILE A 1 89 ? -4.752 10.319 -0.404 1.00 0.00 178 ILE A C 11
ATOM 17115 O O . ILE A 1 89 ? -5.219 9.761 0.590 1.00 0.00 178 ILE A O 11
ATOM 17131 N N . TYR A 1 90 ? -3.927 11.378 -0.335 1.00 0.00 179 TYR A N 11
ATOM 17132 C CA . TYR A 1 90 ? -3.688 12.132 0.920 1.00 0.00 179 TYR A CA 11
ATOM 17133 C C . TYR A 1 90 ? -5.031 12.734 1.410 1.00 0.00 179 TYR A C 11
ATOM 17134 O O . TYR A 1 90 ? -5.840 13.207 0.598 1.00 0.00 179 TYR A O 11
ATOM 17152 N N . ASP A 1 91 ? -5.265 12.706 2.731 1.00 0.00 180 ASP A N 11
ATOM 17153 C CA . ASP A 1 91 ? -6.454 13.325 3.347 1.00 0.00 180 ASP A CA 11
ATOM 17154 C C . ASP A 1 91 ? -6.025 14.308 4.445 1.00 0.00 180 ASP A C 11
ATOM 17155 O O . ASP A 1 91 ? -5.096 14.031 5.216 1.00 0.00 180 ASP A O 11
ATOM 17164 N N . ASP A 1 92 ? -6.725 15.449 4.485 1.00 0.00 181 ASP A N 11
ATOM 17165 C CA . ASP A 1 92 ? -6.473 16.543 5.433 1.00 0.00 181 ASP A CA 11
ATOM 17166 C C . ASP A 1 92 ? -7.014 16.212 6.842 1.00 0.00 181 ASP A C 11
ATOM 17167 O O . ASP A 1 92 ? -6.260 16.265 7.818 1.00 0.00 181 ASP A O 11
ATOM 17176 N N . THR A 1 93 ? -8.306 15.826 6.944 1.00 0.00 182 THR A N 11
ATOM 17177 C CA . THR A 1 93 ? -8.976 15.631 8.255 1.00 0.00 182 THR A CA 11
ATOM 17178 C C . THR A 1 93 ? -8.520 14.322 8.951 1.00 0.00 182 THR A C 11
ATOM 17179 O O . THR A 1 93 ? -8.564 14.231 10.175 1.00 0.00 182 THR A O 11
ATOM 17190 N N . ARG A 1 94 ? -8.087 13.313 8.164 1.00 0.00 183 ARG A N 11
ATOM 17191 C CA . ARG A 1 94 ? -7.421 12.099 8.684 1.00 0.00 183 ARG A CA 11
ATOM 17192 C C . ARG A 1 94 ? -5.935 12.395 8.957 1.00 0.00 183 ARG A C 11
ATOM 17193 O O . ARG A 1 94 ? -5.341 11.851 9.893 1.00 0.00 183 ARG A O 11
ATOM 17214 N N . GLY A 1 95 ? -5.356 13.275 8.119 1.00 0.00 184 GLY A N 11
ATOM 17215 C CA . GLY A 1 95 ? -3.958 13.696 8.246 1.00 0.00 184 GLY A CA 11
ATOM 17216 C C . GLY A 1 95 ? -2.966 12.723 7.613 1.00 0.00 184 GLY A C 11
ATOM 17217 O O . GLY A 1 95 ? -1.798 12.691 8.023 1.00 0.00 184 GLY A O 11
ATOM 17221 N N . ASN A 1 96 ? -3.429 11.948 6.600 1.00 0.00 185 ASN A N 11
ATOM 17222 C CA . ASN A 1 96 ? -2.597 10.925 5.910 1.00 0.00 185 ASN A CA 11
ATOM 17223 C C . ASN A 1 96 ? -3.374 10.272 4.744 1.00 0.00 185 ASN A C 11
ATOM 17224 O O . ASN A 1 96 ? -4.581 10.495 4.591 1.00 0.00 185 ASN A O 11
ATOM 17235 N N . PHE A 1 97 ? -2.649 9.469 3.927 1.00 0.00 186 PHE A N 11
ATOM 17236 C CA . PHE A 1 97 ? -3.204 8.704 2.790 1.00 0.00 186 PHE A CA 11
ATOM 17237 C C . PHE A 1 97 ? -4.252 7.676 3.258 1.00 0.00 186 PHE A C 11
ATOM 17238 O O . PHE A 1 97 ? -3.950 6.825 4.091 1.00 0.00 186 PHE A O 11
ATOM 17255 N N . ILE A 1 98 ? -5.479 7.790 2.723 1.00 0.00 187 ILE A N 11
ATOM 17256 C CA . ILE A 1 98 ? -6.606 6.864 2.990 1.00 0.00 187 ILE A CA 11
ATOM 17257 C C . ILE A 1 98 ? -7.311 6.496 1.663 1.00 0.00 187 ILE A C 11
ATOM 17258 O O . ILE A 1 98 ? -7.004 7.074 0.616 1.00 0.00 187 ILE A O 11
ATOM 17274 N N . ILE A 1 99 ? -8.279 5.561 1.731 1.00 0.00 188 ILE A N 11
ATOM 17275 C CA . ILE A 1 99 ? -9.032 5.065 0.549 1.00 0.00 188 ILE A CA 11
ATOM 17276 C C . ILE A 1 99 ? -10.037 6.124 0.061 1.00 0.00 188 ILE A C 11
ATOM 17277 O O . ILE A 1 99 ? -10.650 6.823 0.878 1.00 0.00 188 ILE A O 11
ATOM 17293 N N . LYS A 1 100 ? -10.215 6.208 -1.268 1.00 0.00 189 LYS A N 11
ATOM 17294 C CA . LYS A 1 100 ? -11.163 7.132 -1.901 1.00 0.00 189 LYS A CA 11
ATOM 17295 C C . LYS A 1 100 ? -12.623 6.783 -1.563 1.00 0.00 189 LYS A C 11
ATOM 17296 O O . LYS A 1 100 ? -12.976 5.616 -1.337 1.00 0.00 189 LYS A O 11
ATOM 17315 N N . GLY A 1 101 ? -13.452 7.830 -1.549 1.00 0.00 190 GLY A N 11
ATOM 17316 C CA . GLY A 1 101 ? -14.884 7.726 -1.257 1.00 0.00 190 GLY A CA 11
ATOM 17317 C C . GLY A 1 101 ? -15.744 7.834 -2.516 1.00 0.00 190 GLY A C 11
ATOM 17318 O O . GLY A 1 101 ? -16.896 7.381 -2.533 1.00 0.00 190 GLY A O 11
ATOM 17322 N N . ASN A 1 102 ? -15.167 8.423 -3.579 1.00 0.00 191 ASN A N 11
ATOM 17323 C CA . ASN A 1 102 ? -15.856 8.660 -4.859 1.00 0.00 191 ASN A CA 11
ATOM 17324 C C . ASN A 1 102 ? -14.798 8.612 -5.994 1.00 0.00 191 ASN A C 11
ATOM 17325 O O . ASN A 1 102 ? -14.091 9.618 -6.207 1.00 0.00 191 ASN A O 11
ATOM 17337 N N . SER A 1 1 ? -2.661 -19.274 0.022 1.00 0.00 90 SER A N 12
ATOM 17338 C CA . SER A 1 1 ? -2.883 -18.822 -1.361 1.00 0.00 90 SER A CA 12
ATOM 17339 C C . SER A 1 1 ? -2.165 -17.479 -1.601 1.00 0.00 90 SER A C 12
ATOM 17340 O O . SER A 1 1 ? -2.643 -16.421 -1.178 1.00 0.00 90 SER A O 12
ATOM 17350 N N . GLN A 1 2 ? -0.977 -17.543 -2.218 1.00 0.00 91 GLN A N 12
ATOM 17351 C CA . GLN A 1 2 ? -0.187 -16.354 -2.573 1.00 0.00 91 GLN A CA 12
ATOM 17352 C C . GLN A 1 2 ? -0.632 -15.773 -3.920 1.00 0.00 91 GLN A C 12
ATOM 17353 O O . GLN A 1 2 ? -0.543 -14.572 -4.114 1.00 0.00 91 GLN A O 12
ATOM 17367 N N . GLU A 1 3 ? -1.144 -16.649 -4.810 1.00 0.00 92 GLU A N 12
ATOM 17368 C CA . GLU A 1 3 ? -1.322 -16.362 -6.261 1.00 0.00 92 GLU A CA 12
ATOM 17369 C C . GLU A 1 3 ? -2.047 -15.020 -6.537 1.00 0.00 92 GLU A C 12
ATOM 17370 O O . GLU A 1 3 ? -1.551 -14.187 -7.301 1.00 0.00 92 GLU A O 12
ATOM 17382 N N . SER A 1 4 ? -3.187 -14.805 -5.860 1.00 0.00 93 SER A N 12
ATOM 17383 C CA . SER A 1 4 ? -4.036 -13.629 -6.068 1.00 0.00 93 SER A CA 12
ATOM 17384 C C . SER A 1 4 ? -3.339 -12.380 -5.527 1.00 0.00 93 SER A C 12
ATOM 17385 O O . SER A 1 4 ? -3.317 -11.345 -6.184 1.00 0.00 93 SER A O 12
ATOM 17393 N N . ILE A 1 5 ? -2.701 -12.537 -4.359 1.00 0.00 94 ILE A N 12
ATOM 17394 C CA . ILE A 1 5 ? -2.033 -11.437 -3.651 1.00 0.00 94 ILE A CA 12
ATOM 17395 C C . ILE A 1 5 ? -0.826 -10.929 -4.465 1.00 0.00 94 ILE A C 12
ATOM 17396 O O . ILE A 1 5 ? -0.655 -9.737 -4.607 1.00 0.00 94 ILE A O 12
ATOM 17412 N N . GLN A 1 6 ? -0.015 -11.876 -4.984 1.00 0.00 95 GLN A N 12
ATOM 17413 C CA . GLN A 1 6 ? 1.165 -11.605 -5.837 1.00 0.00 95 GLN A CA 12
ATOM 17414 C C . GLN A 1 6 ? 0.758 -10.806 -7.094 1.00 0.00 95 GLN A C 12
ATOM 17415 O O . GLN A 1 6 ? 1.405 -9.811 -7.458 1.00 0.00 95 GLN A O 12
ATOM 17429 N N . ASN A 1 7 ? -0.336 -11.263 -7.731 1.00 0.00 96 ASN A N 12
ATOM 17430 C CA . ASN A 1 7 ? -0.949 -10.583 -8.890 1.00 0.00 96 ASN A CA 12
ATOM 17431 C C . ASN A 1 7 ? -1.459 -9.185 -8.503 1.00 0.00 96 ASN A C 12
ATOM 17432 O O . ASN A 1 7 ? -1.318 -8.245 -9.282 1.00 0.00 96 ASN A O 12
ATOM 17443 N N . LYS A 1 8 ? -2.006 -9.054 -7.280 1.00 0.00 97 LYS A N 12
ATOM 17444 C CA . LYS A 1 8 ? -2.482 -7.765 -6.741 1.00 0.00 97 LYS A CA 12
ATOM 17445 C C . LYS A 1 8 ? -1.297 -6.809 -6.525 1.00 0.00 97 LYS A C 12
ATOM 17446 O O . LYS A 1 8 ? -1.369 -5.670 -6.934 1.00 0.00 97 LYS A O 12
ATOM 17465 N N . ILE A 1 9 ? -0.190 -7.316 -5.947 1.00 0.00 98 ILE A N 12
ATOM 17466 C CA . ILE A 1 9 ? 1.033 -6.521 -5.667 1.00 0.00 98 ILE A CA 12
ATOM 17467 C C . ILE A 1 9 ? 1.604 -5.965 -6.987 1.00 0.00 98 ILE A C 12
ATOM 17468 O O . ILE A 1 9 ? 2.033 -4.811 -7.060 1.00 0.00 98 ILE A O 12
ATOM 17484 N N . SER A 1 10 ? 1.541 -6.803 -8.030 1.00 0.00 99 SER A N 12
ATOM 17485 C CA . SER A 1 10 ? 1.970 -6.458 -9.391 1.00 0.00 99 SER A CA 12
ATOM 17486 C C . SER A 1 10 ? 1.041 -5.376 -10.011 1.00 0.00 99 SER A C 12
ATOM 17487 O O . SER A 1 10 ? 1.516 -4.435 -10.655 1.00 0.00 99 SER A O 12
ATOM 17495 N N . GLN A 1 11 ? -0.282 -5.512 -9.779 1.00 0.00 100 GLN A N 12
ATOM 17496 C CA . GLN A 1 11 ? -1.312 -4.579 -10.308 1.00 0.00 100 GLN A CA 12
ATOM 17497 C C . GLN A 1 11 ? -1.487 -3.315 -9.435 1.00 0.00 100 GLN A C 12
ATOM 17498 O O . GLN A 1 11 ? -2.119 -2.355 -9.880 1.00 0.00 100 GLN A O 12
ATOM 17512 N N . CYS A 1 12 ? -0.958 -3.321 -8.196 1.00 0.00 101 CYS A N 12
ATOM 17513 C CA . CYS A 1 12 ? -1.176 -2.226 -7.207 1.00 0.00 101 CYS A CA 12
ATOM 17514 C C . CYS A 1 12 ? 0.037 -1.309 -7.070 1.00 0.00 101 CYS A C 12
ATOM 17515 O O . CYS A 1 12 ? -0.111 -0.139 -6.675 1.00 0.00 101 CYS A O 12
ATOM 17523 N N . LYS A 1 13 ? 1.226 -1.849 -7.383 1.00 0.00 102 LYS A N 12
ATOM 17524 C CA . LYS A 1 13 ? 2.492 -1.121 -7.208 1.00 0.00 102 LYS A CA 12
ATOM 17525 C C . LYS A 1 13 ? 2.649 0.050 -8.177 1.00 0.00 102 LYS A C 12
ATOM 17526 O O . LYS A 1 13 ? 1.953 0.142 -9.194 1.00 0.00 102 LYS A O 12
ATOM 17545 N N . PHE A 1 14 ? 3.623 0.897 -7.867 1.00 0.00 103 PHE A N 12
ATOM 17546 C CA . PHE A 1 14 ? 3.990 2.037 -8.692 1.00 0.00 103 PHE A CA 12
ATOM 17547 C C . PHE A 1 14 ? 5.436 2.435 -8.393 1.00 0.00 103 PHE A C 12
ATOM 17548 O O . PHE A 1 14 ? 5.972 2.117 -7.322 1.00 0.00 103 PHE A O 12
ATOM 17565 N N . SER A 1 15 ? 6.051 3.130 -9.349 1.00 0.00 104 SER A N 12
ATOM 17566 C CA . SER A 1 15 ? 7.366 3.739 -9.188 1.00 0.00 104 SER A CA 12
ATOM 17567 C C . SER A 1 15 ? 7.281 4.879 -8.155 1.00 0.00 104 SER A C 12
ATOM 17568 O O . SER A 1 15 ? 6.775 5.973 -8.460 1.00 0.00 104 SER A O 12
ATOM 17576 N N . VAL A 1 16 ? 7.715 4.587 -6.921 1.00 0.00 105 VAL A N 12
ATOM 17577 C CA . VAL A 1 16 ? 7.690 5.554 -5.826 1.00 0.00 105 VAL A CA 12
ATOM 17578 C C . VAL A 1 16 ? 8.709 6.661 -6.102 1.00 0.00 105 VAL A C 12
ATOM 17579 O O . VAL A 1 16 ? 9.917 6.458 -5.957 1.00 0.00 105 VAL A O 12
ATOM 17592 N N . CYS A 1 17 ? 8.209 7.806 -6.564 1.00 0.00 106 CYS A N 12
ATOM 17593 C CA . CYS A 1 17 ? 9.013 9.007 -6.790 1.00 0.00 106 CYS A CA 12
ATOM 17594 C C . CYS A 1 17 ? 8.579 10.077 -5.772 1.00 0.00 106 CYS A C 12
ATOM 17595 O O . CYS A 1 17 ? 7.557 10.715 -5.985 1.00 0.00 106 CYS A O 12
ATOM 17603 N N . PRO A 1 18 ? 9.307 10.234 -4.606 1.00 0.00 107 PRO A N 12
ATOM 17604 C CA . PRO A 1 18 ? 9.067 11.328 -3.611 1.00 0.00 107 PRO A CA 12
ATOM 17605 C C . PRO A 1 18 ? 9.018 12.743 -4.234 1.00 0.00 107 PRO A C 12
ATOM 17606 O O . PRO A 1 18 ? 8.396 13.649 -3.672 1.00 0.00 107 PRO A O 12
ATOM 17617 N N . GLU A 1 19 ? 9.652 12.899 -5.410 1.00 0.00 108 GLU A N 12
ATOM 17618 C CA . GLU A 1 19 ? 9.714 14.174 -6.152 1.00 0.00 108 GLU A CA 12
ATOM 17619 C C . GLU A 1 19 ? 8.366 14.473 -6.852 1.00 0.00 108 GLU A C 12
ATOM 17620 O O . GLU A 1 19 ? 7.998 15.630 -7.038 1.00 0.00 108 GLU A O 12
ATOM 17632 N N . ARG A 1 20 ? 7.638 13.403 -7.237 1.00 0.00 109 ARG A N 12
ATOM 17633 C CA . ARG A 1 20 ? 6.326 13.511 -7.910 1.00 0.00 109 ARG A CA 12
ATOM 17634 C C . ARG A 1 20 ? 5.176 13.452 -6.894 1.00 0.00 109 ARG A C 12
ATOM 17635 O O . ARG A 1 20 ? 4.189 14.189 -7.024 1.00 0.00 109 ARG A O 12
ATOM 17656 N N . LEU A 1 21 ? 5.316 12.567 -5.888 1.00 0.00 110 LEU A N 12
ATOM 17657 C CA . LEU A 1 21 ? 4.329 12.421 -4.801 1.00 0.00 110 LEU A CA 12
ATOM 17658 C C . LEU A 1 21 ? 4.344 13.666 -3.898 1.00 0.00 110 LEU A C 12
ATOM 17659 O O . LEU A 1 21 ? 3.332 13.987 -3.276 1.00 0.00 110 LEU A O 12
ATOM 17675 N N . GLN A 1 22 ? 5.503 14.377 -3.898 1.00 0.00 111 GLN A N 12
ATOM 17676 C CA . GLN A 1 22 ? 5.768 15.562 -3.055 1.00 0.00 111 GLN A CA 12
ATOM 17677 C C . GLN A 1 22 ? 5.321 15.335 -1.594 1.00 0.00 111 GLN A C 12
ATOM 17678 O O . GLN A 1 22 ? 4.602 16.147 -1.004 1.00 0.00 111 GLN A O 12
ATOM 17692 N N . CYS A 1 23 ? 5.769 14.199 -1.036 1.00 0.00 112 CYS A N 12
ATOM 17693 C CA . CYS A 1 23 ? 5.421 13.745 0.323 1.00 0.00 112 CYS A CA 12
ATOM 17694 C C . CYS A 1 23 ? 6.701 13.506 1.143 1.00 0.00 112 CYS A C 12
ATOM 17695 O O . CYS A 1 23 ? 7.730 13.133 0.561 1.00 0.00 112 CYS A O 12
ATOM 17703 N N . PRO A 1 24 ? 6.664 13.720 2.507 1.00 0.00 113 PRO A N 12
ATOM 17704 C CA . PRO A 1 24 ? 7.814 13.413 3.389 1.00 0.00 113 PRO A CA 12
ATOM 17705 C C . PRO A 1 24 ? 8.182 11.919 3.307 1.00 0.00 113 PRO A C 12
ATOM 17706 O O . PRO A 1 24 ? 7.296 11.060 3.167 1.00 0.00 113 PRO A O 12
ATOM 17717 N N . LEU A 1 25 ? 9.495 11.637 3.335 1.00 0.00 114 LEU A N 12
ATOM 17718 C CA . LEU A 1 25 ? 10.046 10.279 3.180 1.00 0.00 114 LEU A CA 12
ATOM 17719 C C . LEU A 1 25 ? 9.440 9.298 4.205 1.00 0.00 114 LEU A C 12
ATOM 17720 O O . LEU A 1 25 ? 9.154 8.151 3.865 1.00 0.00 114 LEU A O 12
ATOM 17736 N N . GLU A 1 26 ? 9.213 9.789 5.443 1.00 0.00 115 GLU A N 12
ATOM 17737 C CA . GLU A 1 26 ? 8.568 9.015 6.532 1.00 0.00 115 GLU A CA 12
ATOM 17738 C C . GLU A 1 26 ? 7.133 8.556 6.155 1.00 0.00 115 GLU A C 12
ATOM 17739 O O . GLU A 1 26 ? 6.737 7.424 6.459 1.00 0.00 115 GLU A O 12
ATOM 17751 N N . ALA A 1 27 ? 6.386 9.429 5.446 1.00 0.00 116 ALA A N 12
ATOM 17752 C CA . ALA A 1 27 ? 4.993 9.149 5.031 1.00 0.00 116 ALA A CA 12
ATOM 17753 C C . ALA A 1 27 ? 4.948 8.049 3.957 1.00 0.00 116 ALA A C 12
ATOM 17754 O O . ALA A 1 27 ? 3.960 7.311 3.847 1.00 0.00 116 ALA A O 12
ATOM 17761 N N . ILE A 1 28 ? 6.038 7.951 3.170 1.00 0.00 117 ILE A N 12
ATOM 17762 C CA . ILE A 1 28 ? 6.190 6.965 2.078 1.00 0.00 117 ILE A CA 12
ATOM 17763 C C . ILE A 1 28 ? 7.357 5.992 2.390 1.00 0.00 117 ILE A C 12
ATOM 17764 O O . ILE A 1 28 ? 7.963 5.410 1.481 1.00 0.00 117 ILE A O 12
ATOM 17780 N N . GLN A 1 29 ? 7.634 5.811 3.694 1.00 0.00 118 GLN A N 12
ATOM 17781 C CA . GLN A 1 29 ? 8.669 4.890 4.205 1.00 0.00 118 GLN A CA 12
ATOM 17782 C C . GLN A 1 29 ? 8.169 3.439 4.132 1.00 0.00 118 GLN A C 12
ATOM 17783 O O . GLN A 1 29 ? 7.061 3.152 4.603 1.00 0.00 118 GLN A O 12
ATOM 17797 N N . CYS A 1 30 ? 8.969 2.543 3.505 1.00 0.00 119 CYS A N 12
ATOM 17798 C CA . CYS A 1 30 ? 8.729 1.095 3.561 1.00 0.00 119 CYS A CA 12
ATOM 17799 C C . CYS A 1 30 ? 9.135 0.577 4.958 1.00 0.00 119 CYS A C 12
ATOM 17800 O O . CYS A 1 30 ? 10.339 0.562 5.289 1.00 0.00 119 CYS A O 12
ATOM 17808 N N . PRO A 1 31 ? 8.148 0.149 5.806 1.00 0.00 120 PRO A N 12
ATOM 17809 C CA . PRO A 1 31 ? 8.420 -0.307 7.184 1.00 0.00 120 PRO A CA 12
ATOM 17810 C C . PRO A 1 31 ? 8.965 -1.752 7.244 1.00 0.00 120 PRO A C 12
ATOM 17811 O O . PRO A 1 31 ? 9.277 -2.252 8.328 1.00 0.00 120 PRO A O 12
ATOM 17822 N N . ILE A 1 32 ? 9.068 -2.421 6.078 1.00 0.00 121 ILE A N 12
ATOM 17823 C CA . ILE A 1 32 ? 9.618 -3.782 5.961 1.00 0.00 121 ILE A CA 12
ATOM 17824 C C . ILE A 1 32 ? 11.156 -3.708 5.842 1.00 0.00 121 ILE A C 12
ATOM 17825 O O . ILE A 1 32 ? 11.892 -4.274 6.649 1.00 0.00 121 ILE A O 12
ATOM 17841 N N . THR A 1 33 ? 11.615 -2.971 4.816 1.00 0.00 122 THR A N 12
ATOM 17842 C CA . THR A 1 33 ? 13.044 -2.849 4.462 1.00 0.00 122 THR A CA 12
ATOM 17843 C C . THR A 1 33 ? 13.775 -1.833 5.356 1.00 0.00 122 THR A C 12
ATOM 17844 O O . THR A 1 33 ? 15.001 -1.920 5.516 1.00 0.00 122 THR A O 12
ATOM 17855 N N . LEU A 1 34 ? 13.003 -0.887 5.935 1.00 0.00 123 LEU A N 12
ATOM 17856 C CA . LEU A 1 34 ? 13.538 0.268 6.680 1.00 0.00 123 LEU A CA 12
ATOM 17857 C C . LEU A 1 34 ? 14.376 1.163 5.748 1.00 0.00 123 LEU A C 12
ATOM 17858 O O . LEU A 1 34 ? 15.508 1.547 6.051 1.00 0.00 123 LEU A O 12
ATOM 17874 N N . GLU A 1 35 ? 13.762 1.486 4.601 1.00 0.00 124 GLU A N 12
ATOM 17875 C CA . GLU A 1 35 ? 14.273 2.461 3.631 1.00 0.00 124 GLU A CA 12
ATOM 17876 C C . GLU A 1 35 ? 13.079 3.041 2.859 1.00 0.00 124 GLU A C 12
ATOM 17877 O O . GLU A 1 35 ? 12.023 2.401 2.765 1.00 0.00 124 GLU A O 12
ATOM 17889 N N . GLN A 1 36 ? 13.244 4.261 2.343 1.00 0.00 125 GLN A N 12
ATOM 17890 C CA . GLN A 1 36 ? 12.272 4.888 1.438 1.00 0.00 125 GLN A CA 12
ATOM 17891 C C . GLN A 1 36 ? 12.373 4.152 0.069 1.00 0.00 125 GLN A C 12
ATOM 17892 O O . GLN A 1 36 ? 13.407 4.266 -0.603 1.00 0.00 125 GLN A O 12
ATOM 17906 N N . PRO A 1 37 ? 11.312 3.380 -0.353 1.00 0.00 126 PRO A N 12
ATOM 17907 C CA . PRO A 1 37 ? 11.401 2.426 -1.487 1.00 0.00 126 PRO A CA 12
ATOM 17908 C C . PRO A 1 37 ? 11.503 3.090 -2.872 1.00 0.00 126 PRO A C 12
ATOM 17909 O O . PRO A 1 37 ? 11.137 4.252 -3.063 1.00 0.00 126 PRO A O 12
ATOM 17920 N N . GLU A 1 38 ? 12.000 2.296 -3.824 1.00 0.00 127 GLU A N 12
ATOM 17921 C CA . GLU A 1 38 ? 12.112 2.666 -5.251 1.00 0.00 127 GLU A CA 12
ATOM 17922 C C . GLU A 1 38 ? 10.748 2.472 -5.947 1.00 0.00 127 GLU A C 12
ATOM 17923 O O . GLU A 1 38 ? 10.332 3.288 -6.769 1.00 0.00 127 GLU A O 12
ATOM 17935 N N . LYS A 1 39 ? 10.066 1.378 -5.575 1.00 0.00 128 LYS A N 12
ATOM 17936 C CA . LYS A 1 39 ? 8.736 1.004 -6.083 1.00 0.00 128 LYS A CA 12
ATOM 17937 C C . LYS A 1 39 ? 7.973 0.306 -4.949 1.00 0.00 128 LYS A C 12
ATOM 17938 O O . LYS A 1 39 ? 8.579 -0.390 -4.132 1.00 0.00 128 LYS A O 12
ATOM 17957 N N . GLY A 1 40 ? 6.650 0.490 -4.891 1.00 0.00 129 GLY A N 12
ATOM 17958 C CA . GLY A 1 40 ? 5.873 0.022 -3.749 1.00 0.00 129 GLY A CA 12
ATOM 17959 C C . GLY A 1 40 ? 4.380 0.057 -3.982 1.00 0.00 129 GLY A C 12
ATOM 17960 O O . GLY A 1 40 ? 3.910 0.612 -4.967 1.00 0.00 129 GLY A O 12
ATOM 17964 N N . ILE A 1 41 ? 3.653 -0.531 -3.031 1.00 0.00 130 ILE A N 12
ATOM 17965 C CA . ILE A 1 41 ? 2.200 -0.699 -3.048 1.00 0.00 130 ILE A CA 12
ATOM 17966 C C . ILE A 1 41 ? 1.598 -0.037 -1.791 1.00 0.00 130 ILE A C 12
ATOM 17967 O O . ILE A 1 41 ? 2.294 0.177 -0.789 1.00 0.00 130 ILE A O 12
ATOM 17983 N N . PHE A 1 42 ? 0.306 0.265 -1.852 1.00 0.00 131 PHE A N 12
ATOM 17984 C CA . PHE A 1 42 ? -0.469 0.709 -0.681 1.00 0.00 131 PHE A CA 12
ATOM 17985 C C . PHE A 1 42 ? -1.362 -0.438 -0.201 1.00 0.00 131 PHE A C 12
ATOM 17986 O O . PHE A 1 42 ? -2.180 -0.954 -0.958 1.00 0.00 131 PHE A O 12
ATOM 18003 N N . VAL A 1 43 ? -1.160 -0.869 1.053 1.00 0.00 132 VAL A N 12
ATOM 18004 C CA . VAL A 1 43 ? -1.999 -1.882 1.718 1.00 0.00 132 VAL A CA 12
ATOM 18005 C C . VAL A 1 43 ? -2.720 -1.193 2.879 1.00 0.00 132 VAL A C 12
ATOM 18006 O O . VAL A 1 43 ? -2.062 -0.598 3.753 1.00 0.00 132 VAL A O 12
ATOM 18019 N N . LYS A 1 44 ? -4.063 -1.235 2.845 1.00 0.00 133 LYS A N 12
ATOM 18020 C CA . LYS A 1 44 ? -4.901 -0.505 3.786 1.00 0.00 133 LYS A CA 12
ATOM 18021 C C . LYS A 1 44 ? -4.730 -0.990 5.236 1.00 0.00 133 LYS A C 12
ATOM 18022 O O . LYS A 1 44 ? -4.791 -2.192 5.524 1.00 0.00 133 LYS A O 12
ATOM 18041 N N . ASN A 1 45 ? -4.451 -0.022 6.124 1.00 0.00 134 ASN A N 12
ATOM 18042 C CA . ASN A 1 45 ? -4.524 -0.179 7.579 1.00 0.00 134 ASN A CA 12
ATOM 18043 C C . ASN A 1 45 ? -6.013 -0.130 7.977 1.00 0.00 134 ASN A C 12
ATOM 18044 O O . ASN A 1 45 ? -6.508 0.898 8.484 1.00 0.00 134 ASN A O 12
ATOM 18055 N N . SER A 1 46 ? -6.727 -1.227 7.646 1.00 0.00 135 SER A N 12
ATOM 18056 C CA . SER A 1 46 ? -8.177 -1.373 7.881 1.00 0.00 135 SER A CA 12
ATOM 18057 C C . SER A 1 46 ? -8.485 -1.314 9.386 1.00 0.00 135 SER A C 12
ATOM 18058 O O . SER A 1 46 ? -9.425 -0.644 9.822 1.00 0.00 135 SER A O 12
ATOM 18066 N N . ASP A 1 47 ? -7.642 -2.005 10.160 1.00 0.00 136 ASP A N 12
ATOM 18067 C CA . ASP A 1 47 ? -7.736 -2.063 11.626 1.00 0.00 136 ASP A CA 12
ATOM 18068 C C . ASP A 1 47 ? -7.471 -0.683 12.265 1.00 0.00 136 ASP A C 12
ATOM 18069 O O . ASP A 1 47 ? -8.146 -0.299 13.227 1.00 0.00 136 ASP A O 12
ATOM 18078 N N . GLY A 1 48 ? -6.478 0.045 11.715 1.00 0.00 137 GLY A N 12
ATOM 18079 C CA . GLY A 1 48 ? -6.006 1.288 12.325 1.00 0.00 137 GLY A CA 12
ATOM 18080 C C . GLY A 1 48 ? -6.996 2.448 12.201 1.00 0.00 137 GLY A C 12
ATOM 18081 O O . GLY A 1 48 ? -7.560 2.886 13.212 1.00 0.00 137 GLY A O 12
ATOM 18085 N N . SER A 1 49 ? -7.232 2.920 10.958 1.00 0.00 138 SER A N 12
ATOM 18086 C CA . SER A 1 49 ? -8.103 4.099 10.685 1.00 0.00 138 SER A CA 12
ATOM 18087 C C . SER A 1 49 ? -8.566 4.135 9.207 1.00 0.00 138 SER A C 12
ATOM 18088 O O . SER A 1 49 ? -8.954 5.204 8.709 1.00 0.00 138 SER A O 12
ATOM 18096 N N . ASP A 1 50 ? -8.543 2.955 8.529 1.00 0.00 139 ASP A N 12
ATOM 18097 C CA . ASP A 1 50 ? -8.841 2.822 7.072 1.00 0.00 139 ASP A CA 12
ATOM 18098 C C . ASP A 1 50 ? -7.801 3.622 6.232 1.00 0.00 139 ASP A C 12
ATOM 18099 O O . ASP A 1 50 ? -8.061 4.103 5.124 1.00 0.00 139 ASP A O 12
ATOM 18108 N N . VAL A 1 51 ? -6.573 3.695 6.776 1.00 0.00 140 VAL A N 12
ATOM 18109 C CA . VAL A 1 51 ? -5.422 4.363 6.109 1.00 0.00 140 VAL A CA 12
ATOM 18110 C C . VAL A 1 51 ? -4.811 3.378 5.088 1.00 0.00 140 VAL A C 12
ATOM 18111 O O . VAL A 1 51 ? -5.325 2.282 4.934 1.00 0.00 140 VAL A O 12
ATOM 18124 N N . CYS A 1 52 ? -3.799 3.792 4.330 1.00 0.00 141 CYS A N 12
ATOM 18125 C CA . CYS A 1 52 ? -2.974 2.887 3.520 1.00 0.00 141 CYS A CA 12
ATOM 18126 C C . CYS A 1 52 ? -1.498 3.259 3.734 1.00 0.00 141 CYS A C 12
ATOM 18127 O O . CYS A 1 52 ? -1.159 4.447 3.821 1.00 0.00 141 CYS A O 12
ATOM 18135 N N . THR A 1 53 ? -0.624 2.246 3.817 1.00 0.00 142 THR A N 12
ATOM 18136 C CA . THR A 1 53 ? 0.820 2.433 4.090 1.00 0.00 142 THR A CA 12
ATOM 18137 C C . THR A 1 53 ? 1.615 1.890 2.898 1.00 0.00 142 THR A C 12
ATOM 18138 O O . THR A 1 53 ? 1.187 0.925 2.244 1.00 0.00 142 THR A O 12
ATOM 18149 N N . LEU A 1 54 ? 2.752 2.532 2.605 1.00 0.00 143 LEU A N 12
ATOM 18150 C CA . LEU A 1 54 ? 3.576 2.203 1.446 1.00 0.00 143 LEU A CA 12
ATOM 18151 C C . LEU A 1 54 ? 4.622 1.136 1.809 1.00 0.00 143 LEU A C 12
ATOM 18152 O O . LEU A 1 54 ? 5.554 1.389 2.576 1.00 0.00 143 LEU A O 12
ATOM 18168 N N . PHE A 1 55 ? 4.407 -0.066 1.275 1.00 0.00 144 PHE A N 12
ATOM 18169 C CA . PHE A 1 55 ? 5.314 -1.213 1.406 1.00 0.00 144 PHE A CA 12
ATOM 18170 C C . PHE A 1 55 ? 6.002 -1.431 0.063 1.00 0.00 144 PHE A C 12
ATOM 18171 O O . PHE A 1 55 ? 5.303 -1.470 -0.940 1.00 0.00 144 PHE A O 12
ATOM 18188 N N . ASP A 1 56 ? 7.344 -1.571 0.033 1.00 0.00 145 ASP A N 12
ATOM 18189 C CA . ASP A 1 56 ? 8.071 -1.876 -1.225 1.00 0.00 145 ASP A CA 12
ATOM 18190 C C . ASP A 1 56 ? 7.487 -3.161 -1.849 1.00 0.00 145 ASP A C 12
ATOM 18191 O O . ASP A 1 56 ? 7.299 -4.149 -1.142 1.00 0.00 145 ASP A O 12
ATOM 18200 N N . ALA A 1 57 ? 7.195 -3.114 -3.163 1.00 0.00 146 ALA A N 12
ATOM 18201 C CA . ALA A 1 57 ? 6.476 -4.190 -3.878 1.00 0.00 146 ALA A CA 12
ATOM 18202 C C . ALA A 1 57 ? 7.175 -5.554 -3.729 1.00 0.00 146 ALA A C 12
ATOM 18203 O O . ALA A 1 57 ? 6.520 -6.551 -3.443 1.00 0.00 146 ALA A O 12
ATOM 18210 N N . ALA A 1 58 ? 8.510 -5.555 -3.861 1.00 0.00 147 ALA A N 12
ATOM 18211 C CA . ALA A 1 58 ? 9.327 -6.782 -3.767 1.00 0.00 147 ALA A CA 12
ATOM 18212 C C . ALA A 1 58 ? 9.442 -7.257 -2.306 1.00 0.00 147 ALA A C 12
ATOM 18213 O O . ALA A 1 58 ? 9.498 -8.461 -2.043 1.00 0.00 147 ALA A O 12
ATOM 18220 N N . ALA A 1 59 ? 9.456 -6.288 -1.370 1.00 0.00 148 ALA A N 12
ATOM 18221 C CA . ALA A 1 59 ? 9.599 -6.543 0.080 1.00 0.00 148 ALA A CA 12
ATOM 18222 C C . ALA A 1 59 ? 8.329 -7.162 0.681 1.00 0.00 148 ALA A C 12
ATOM 18223 O O . ALA A 1 59 ? 8.397 -8.009 1.581 1.00 0.00 148 ALA A O 12
ATOM 18230 N N . PHE A 1 60 ? 7.170 -6.718 0.186 1.00 0.00 149 PHE A N 12
ATOM 18231 C CA . PHE A 1 60 ? 5.868 -7.216 0.638 1.00 0.00 149 PHE A CA 12
ATOM 18232 C C . PHE A 1 60 ? 5.568 -8.552 -0.050 1.00 0.00 149 PHE A C 12
ATOM 18233 O O . PHE A 1 60 ? 5.010 -9.457 0.561 1.00 0.00 149 PHE A O 12
ATOM 18250 N N . SER A 1 61 ? 5.976 -8.661 -1.333 1.00 0.00 150 SER A N 12
ATOM 18251 C CA . SER A 1 61 ? 5.888 -9.913 -2.109 1.00 0.00 150 SER A CA 12
ATOM 18252 C C . SER A 1 61 ? 6.783 -11.002 -1.492 1.00 0.00 150 SER A C 12
ATOM 18253 O O . SER A 1 61 ? 6.474 -12.197 -1.589 1.00 0.00 150 SER A O 12
ATOM 18261 N N . ARG A 1 62 ? 7.885 -10.558 -0.849 1.00 0.00 151 ARG A N 12
ATOM 18262 C CA . ARG A 1 62 ? 8.737 -11.412 -0.014 1.00 0.00 151 ARG A CA 12
ATOM 18263 C C . ARG A 1 62 ? 7.888 -12.005 1.127 1.00 0.00 151 ARG A C 12
ATOM 18264 O O . ARG A 1 62 ? 7.729 -13.220 1.186 1.00 0.00 151 ARG A O 12
ATOM 18285 N N . LEU A 1 63 ? 7.286 -11.120 1.959 1.00 0.00 152 LEU A N 12
ATOM 18286 C CA . LEU A 1 63 ? 6.483 -11.527 3.146 1.00 0.00 152 LEU A CA 12
ATOM 18287 C C . LEU A 1 63 ? 5.364 -12.520 2.771 1.00 0.00 152 LEU A C 12
ATOM 18288 O O . LEU A 1 63 ? 5.207 -13.560 3.416 1.00 0.00 152 LEU A O 12
ATOM 18304 N N . VAL A 1 64 ? 4.629 -12.192 1.696 1.00 0.00 153 VAL A N 12
ATOM 18305 C CA . VAL A 1 64 ? 3.502 -13.002 1.203 1.00 0.00 153 VAL A CA 12
ATOM 18306 C C . VAL A 1 64 ? 3.996 -14.394 0.781 1.00 0.00 153 VAL A C 12
ATOM 18307 O O . VAL A 1 64 ? 3.442 -15.412 1.207 1.00 0.00 153 VAL A O 12
ATOM 18320 N N . GLY A 1 65 ? 5.073 -14.405 -0.021 1.00 0.00 154 GLY A N 12
ATOM 18321 C CA . GLY A 1 65 ? 5.643 -15.632 -0.570 1.00 0.00 154 GLY A CA 12
ATOM 18322 C C . GLY A 1 65 ? 6.174 -16.582 0.509 1.00 0.00 154 GLY A C 12
ATOM 18323 O O . GLY A 1 65 ? 6.059 -17.809 0.377 1.00 0.00 154 GLY A O 12
ATOM 18327 N N . GLU A 1 66 ? 6.740 -15.995 1.580 1.00 0.00 155 GLU A N 12
ATOM 18328 C CA . GLU A 1 66 ? 7.227 -16.743 2.759 1.00 0.00 155 GLU A CA 12
ATOM 18329 C C . GLU A 1 66 ? 6.043 -17.364 3.524 1.00 0.00 155 GLU A C 12
ATOM 18330 O O . GLU A 1 66 ? 6.147 -18.464 4.072 1.00 0.00 155 GLU A O 12
ATOM 18342 N N . GLY A 1 67 ? 4.917 -16.638 3.537 1.00 0.00 156 GLY A N 12
ATOM 18343 C CA . GLY A 1 67 ? 3.730 -17.024 4.304 1.00 0.00 156 GLY A CA 12
ATOM 18344 C C . GLY A 1 67 ? 3.623 -16.271 5.618 1.00 0.00 156 GLY A C 12
ATOM 18345 O O . GLY A 1 67 ? 3.048 -16.773 6.587 1.00 0.00 156 GLY A O 12
ATOM 18349 N N . LEU A 1 68 ? 4.198 -15.064 5.640 1.00 0.00 157 LEU A N 12
ATOM 18350 C CA . LEU A 1 68 ? 4.171 -14.152 6.794 1.00 0.00 157 LEU A CA 12
ATOM 18351 C C . LEU A 1 68 ? 2.936 -13.231 6.703 1.00 0.00 157 LEU A C 12
ATOM 18352 O O . LEU A 1 68 ? 2.501 -12.909 5.590 1.00 0.00 157 LEU A O 12
ATOM 18368 N N . PRO A 1 69 ? 2.352 -12.792 7.863 1.00 0.00 158 PRO A N 12
ATOM 18369 C CA . PRO A 1 69 ? 1.234 -11.822 7.872 1.00 0.00 158 PRO A CA 12
ATOM 18370 C C . PRO A 1 69 ? 1.716 -10.364 7.670 1.00 0.00 158 PRO A C 12
ATOM 18371 O O . PRO A 1 69 ? 2.905 -10.116 7.433 1.00 0.00 158 PRO A O 12
ATOM 18382 N N . HIS A 1 70 ? 0.762 -9.423 7.743 1.00 0.00 159 HIS A N 12
ATOM 18383 C CA . HIS A 1 70 ? 1.005 -7.980 7.559 1.00 0.00 159 HIS A CA 12
ATOM 18384 C C . HIS A 1 70 ? 2.051 -7.468 8.585 1.00 0.00 159 HIS A C 12
ATOM 18385 O O . HIS A 1 70 ? 1.877 -7.690 9.775 1.00 0.00 159 HIS A O 12
ATOM 18399 N N . PRO A 1 71 ? 3.133 -6.753 8.152 1.00 0.00 160 PRO A N 12
ATOM 18400 C CA . PRO A 1 71 ? 4.281 -6.425 9.045 1.00 0.00 160 PRO A CA 12
ATOM 18401 C C . PRO A 1 71 ? 3.937 -5.415 10.166 1.00 0.00 160 PRO A C 12
ATOM 18402 O O . PRO A 1 71 ? 4.715 -5.263 11.114 1.00 0.00 160 PRO A O 12
ATOM 18413 N N . LEU A 1 72 ? 2.774 -4.735 10.057 1.00 0.00 161 LEU A N 12
ATOM 18414 C CA . LEU A 1 72 ? 2.363 -3.694 11.023 1.00 0.00 161 LEU A CA 12
ATOM 18415 C C . LEU A 1 72 ? 1.329 -4.226 12.029 1.00 0.00 161 LEU A C 12
ATOM 18416 O O . LEU A 1 72 ? 1.545 -4.158 13.243 1.00 0.00 161 LEU A O 12
ATOM 18432 N N . THR A 1 73 ? 0.204 -4.760 11.524 1.00 0.00 162 THR A N 12
ATOM 18433 C CA . THR A 1 73 ? -0.948 -5.169 12.373 1.00 0.00 162 THR A CA 12
ATOM 18434 C C . THR A 1 73 ? -1.006 -6.702 12.537 1.00 0.00 162 THR A C 12
ATOM 18435 O O . THR A 1 73 ? -1.787 -7.216 13.346 1.00 0.00 162 THR A O 12
ATOM 18446 N N . ARG A 1 74 ? -0.178 -7.416 11.741 1.00 0.00 163 ARG A N 12
ATOM 18447 C CA . ARG A 1 74 ? -0.038 -8.890 11.779 1.00 0.00 163 ARG A CA 12
ATOM 18448 C C . ARG A 1 74 ? -1.328 -9.625 11.391 1.00 0.00 163 ARG A C 12
ATOM 18449 O O . ARG A 1 74 ? -1.483 -10.807 11.688 1.00 0.00 163 ARG A O 12
ATOM 18470 N N . GLU A 1 75 ? -2.215 -8.928 10.669 1.00 0.00 164 GLU A N 12
ATOM 18471 C CA . GLU A 1 75 ? -3.439 -9.517 10.107 1.00 0.00 164 GLU A CA 12
ATOM 18472 C C . GLU A 1 75 ? -3.097 -10.326 8.837 1.00 0.00 164 GLU A C 12
ATOM 18473 O O . GLU A 1 75 ? -2.116 -9.997 8.162 1.00 0.00 164 GLU A O 12
ATOM 18485 N N . PRO A 1 76 ? -3.891 -11.395 8.497 1.00 0.00 165 PRO A N 12
ATOM 18486 C CA . PRO A 1 76 ? -3.640 -12.232 7.301 1.00 0.00 165 PRO A CA 12
ATOM 18487 C C . PRO A 1 76 ? -3.652 -11.379 6.018 1.00 0.00 165 PRO A C 12
ATOM 18488 O O . PRO A 1 76 ? -4.638 -10.670 5.756 1.00 0.00 165 PRO A O 12
ATOM 18499 N N . ILE A 1 77 ? -2.546 -11.412 5.253 1.00 0.00 166 ILE A N 12
ATOM 18500 C CA . ILE A 1 77 ? -2.452 -10.684 3.989 1.00 0.00 166 ILE A CA 12
ATOM 18501 C C . ILE A 1 77 ? -3.441 -11.296 2.986 1.00 0.00 166 ILE A C 12
ATOM 18502 O O . ILE A 1 77 ? -3.466 -12.517 2.790 1.00 0.00 166 ILE A O 12
ATOM 18518 N N . THR A 1 78 ? -4.261 -10.434 2.391 1.00 0.00 167 THR A N 12
ATOM 18519 C CA . THR A 1 78 ? -5.324 -10.818 1.467 1.00 0.00 167 THR A CA 12
ATOM 18520 C C . THR A 1 78 ? -5.481 -9.738 0.398 1.00 0.00 167 THR A C 12
ATOM 18521 O O . THR A 1 78 ? -5.061 -8.586 0.598 1.00 0.00 167 THR A O 12
ATOM 18532 N N . ALA A 1 79 ? -6.094 -10.124 -0.735 1.00 0.00 168 ALA A N 12
ATOM 18533 C CA . ALA A 1 79 ? -6.387 -9.212 -1.856 1.00 0.00 168 ALA A CA 12
ATOM 18534 C C . ALA A 1 79 ? -7.401 -8.119 -1.437 1.00 0.00 168 ALA A C 12
ATOM 18535 O O . ALA A 1 79 ? -7.493 -7.063 -2.077 1.00 0.00 168 ALA A O 12
ATOM 18542 N N . SER A 1 80 ? -8.139 -8.396 -0.342 1.00 0.00 169 SER A N 12
ATOM 18543 C CA . SER A 1 80 ? -9.106 -7.464 0.252 1.00 0.00 169 SER A CA 12
ATOM 18544 C C . SER A 1 80 ? -8.404 -6.261 0.928 1.00 0.00 169 SER A C 12
ATOM 18545 O O . SER A 1 80 ? -8.889 -5.131 0.833 1.00 0.00 169 SER A O 12
ATOM 18553 N N . ILE A 1 81 ? -7.263 -6.498 1.620 1.00 0.00 170 ILE A N 12
ATOM 18554 C CA . ILE A 1 81 ? -6.560 -5.416 2.370 1.00 0.00 170 ILE A CA 12
ATOM 18555 C C . ILE A 1 81 ? -5.509 -4.695 1.520 1.00 0.00 170 ILE A C 12
ATOM 18556 O O . ILE A 1 81 ? -5.012 -3.661 1.936 1.00 0.00 170 ILE A O 12
ATOM 18572 N N . ILE A 1 82 ? -5.147 -5.223 0.346 1.00 0.00 171 ILE A N 12
ATOM 18573 C CA . ILE A 1 82 ? -4.215 -4.517 -0.559 1.00 0.00 171 ILE A CA 12
ATOM 18574 C C . ILE A 1 82 ? -5.036 -3.720 -1.591 1.00 0.00 171 ILE A C 12
ATOM 18575 O O . ILE A 1 82 ? -6.048 -4.211 -2.095 1.00 0.00 171 ILE A O 12
ATOM 18591 N N . VAL A 1 83 ? -4.608 -2.478 -1.861 1.00 0.00 172 VAL A N 12
ATOM 18592 C CA . VAL A 1 83 ? -5.270 -1.557 -2.808 1.00 0.00 172 VAL A CA 12
ATOM 18593 C C . VAL A 1 83 ? -4.222 -0.988 -3.770 1.00 0.00 172 VAL A C 12
ATOM 18594 O O . VAL A 1 83 ? -3.014 -1.172 -3.575 1.00 0.00 172 VAL A O 12
ATOM 18607 N N . LYS A 1 84 ? -4.691 -0.272 -4.795 1.00 0.00 173 LYS A N 12
ATOM 18608 C CA . LYS A 1 84 ? -3.813 0.426 -5.745 1.00 0.00 173 LYS A CA 12
ATOM 18609 C C . LYS A 1 84 ? -3.499 1.834 -5.236 1.00 0.00 173 LYS A C 12
ATOM 18610 O O . LYS A 1 84 ? -4.189 2.350 -4.349 1.00 0.00 173 LYS A O 12
ATOM 18629 N N . HIS A 1 85 ? -2.483 2.469 -5.844 1.00 0.00 174 HIS A N 12
ATOM 18630 C CA . HIS A 1 85 ? -2.217 3.908 -5.641 1.00 0.00 174 HIS A CA 12
ATOM 18631 C C . HIS A 1 85 ? -3.276 4.741 -6.388 1.00 0.00 174 HIS A C 12
ATOM 18632 O O . HIS A 1 85 ? -3.534 5.895 -6.055 1.00 0.00 174 HIS A O 12
ATOM 18647 N N . GLU A 1 86 ? -3.877 4.123 -7.407 1.00 0.00 175 GLU A N 12
ATOM 18648 C CA . GLU A 1 86 ? -5.026 4.666 -8.134 1.00 0.00 175 GLU A CA 12
ATOM 18649 C C . GLU A 1 86 ? -6.274 4.711 -7.221 1.00 0.00 175 GLU A C 12
ATOM 18650 O O . GLU A 1 86 ? -7.117 5.597 -7.364 1.00 0.00 175 GLU A O 12
ATOM 18662 N N . GLU A 1 87 ? -6.363 3.747 -6.277 1.00 0.00 176 GLU A N 12
ATOM 18663 C CA . GLU A 1 87 ? -7.505 3.619 -5.340 1.00 0.00 176 GLU A CA 12
ATOM 18664 C C . GLU A 1 87 ? -7.176 4.219 -3.949 1.00 0.00 176 GLU A C 12
ATOM 18665 O O . GLU A 1 87 ? -7.950 4.069 -3.001 1.00 0.00 176 GLU A O 12
ATOM 18677 N N . CYS A 1 88 ? -6.048 4.936 -3.830 1.00 0.00 177 CYS A N 12
ATOM 18678 C CA . CYS A 1 88 ? -5.685 5.636 -2.582 1.00 0.00 177 CYS A CA 12
ATOM 18679 C C . CYS A 1 88 ? -5.086 7.016 -2.895 1.00 0.00 177 CYS A C 12
ATOM 18680 O O . CYS A 1 88 ? -4.279 7.164 -3.815 1.00 0.00 177 CYS A O 12
ATOM 18688 N N . ILE A 1 89 ? -5.488 8.017 -2.108 1.00 0.00 178 ILE A N 12
ATOM 18689 C CA . ILE A 1 89 ? -5.129 9.438 -2.302 1.00 0.00 178 ILE A CA 12
ATOM 18690 C C . ILE A 1 89 ? -4.701 10.021 -0.954 1.00 0.00 178 ILE A C 12
ATOM 18691 O O . ILE A 1 89 ? -5.016 9.436 0.093 1.00 0.00 178 ILE A O 12
ATOM 18707 N N . TYR A 1 90 ? -3.998 11.169 -0.969 1.00 0.00 179 TYR A N 12
ATOM 18708 C CA . TYR A 1 90 ? -3.791 11.960 0.253 1.00 0.00 179 TYR A CA 12
ATOM 18709 C C . TYR A 1 90 ? -5.179 12.500 0.680 1.00 0.00 179 TYR A C 12
ATOM 18710 O O . TYR A 1 90 ? -5.913 13.079 -0.142 1.00 0.00 179 TYR A O 12
ATOM 18728 N N . ASP A 1 91 ? -5.587 12.220 1.911 1.00 0.00 180 ASP A N 12
ATOM 18729 C CA . ASP A 1 91 ? -6.828 12.763 2.467 1.00 0.00 180 ASP A CA 12
ATOM 18730 C C . ASP A 1 91 ? -6.470 13.864 3.463 1.00 0.00 180 ASP A C 12
ATOM 18731 O O . ASP A 1 91 ? -5.594 13.676 4.314 1.00 0.00 180 ASP A O 12
ATOM 18740 N N . ASP A 1 92 ? -7.177 14.988 3.353 1.00 0.00 181 ASP A N 12
ATOM 18741 C CA . ASP A 1 92 ? -6.899 16.205 4.113 1.00 0.00 181 ASP A CA 12
ATOM 18742 C C . ASP A 1 92 ? -7.431 16.128 5.557 1.00 0.00 181 ASP A C 12
ATOM 18743 O O . ASP A 1 92 ? -6.780 16.644 6.477 1.00 0.00 181 ASP A O 12
ATOM 18752 N N . THR A 1 93 ? -8.609 15.485 5.766 1.00 0.00 182 THR A N 12
ATOM 18753 C CA . THR A 1 93 ? -9.227 15.386 7.109 1.00 0.00 182 THR A CA 12
ATOM 18754 C C . THR A 1 93 ? -8.490 14.318 7.957 1.00 0.00 182 THR A C 12
ATOM 18755 O O . THR A 1 93 ? -8.529 14.359 9.193 1.00 0.00 182 THR A O 12
ATOM 18766 N N . ARG A 1 94 ? -7.823 13.363 7.267 1.00 0.00 183 ARG A N 12
ATOM 18767 C CA . ARG A 1 94 ? -6.935 12.363 7.895 1.00 0.00 183 ARG A CA 12
ATOM 18768 C C . ARG A 1 94 ? -5.500 12.921 8.038 1.00 0.00 183 ARG A C 12
ATOM 18769 O O . ARG A 1 94 ? -4.799 12.618 9.010 1.00 0.00 183 ARG A O 12
ATOM 18790 N N . GLY A 1 95 ? -5.095 13.752 7.059 1.00 0.00 184 GLY A N 12
ATOM 18791 C CA . GLY A 1 95 ? -3.701 14.203 6.919 1.00 0.00 184 GLY A CA 12
ATOM 18792 C C . GLY A 1 95 ? -2.771 13.087 6.429 1.00 0.00 184 GLY A C 12
ATOM 18793 O O . GLY A 1 95 ? -1.546 13.185 6.560 1.00 0.00 184 GLY A O 12
ATOM 18797 N N . ASN A 1 96 ? -3.371 12.033 5.840 1.00 0.00 185 ASN A N 12
ATOM 18798 C CA . ASN A 1 96 ? -2.684 10.760 5.494 1.00 0.00 185 ASN A CA 12
ATOM 18799 C C . ASN A 1 96 ? -3.316 10.150 4.242 1.00 0.00 185 ASN A C 12
ATOM 18800 O O . ASN A 1 96 ? -4.513 10.349 3.994 1.00 0.00 185 ASN A O 12
ATOM 18811 N N . PHE A 1 97 ? -2.501 9.400 3.464 1.00 0.00 186 PHE A N 12
ATOM 18812 C CA . PHE A 1 97 ? -2.985 8.567 2.349 1.00 0.00 186 PHE A CA 12
ATOM 18813 C C . PHE A 1 97 ? -3.970 7.502 2.866 1.00 0.00 186 PHE A C 12
ATOM 18814 O O . PHE A 1 97 ? -3.594 6.657 3.675 1.00 0.00 186 PHE A O 12
ATOM 18831 N N . ILE A 1 98 ? -5.227 7.567 2.405 1.00 0.00 187 ILE A N 12
ATOM 18832 C CA . ILE A 1 98 ? -6.272 6.566 2.717 1.00 0.00 187 ILE A CA 12
ATOM 18833 C C . ILE A 1 98 ? -6.934 6.110 1.404 1.00 0.00 187 ILE A C 12
ATOM 18834 O O . ILE A 1 98 ? -6.611 6.636 0.330 1.00 0.00 187 ILE A O 12
ATOM 18850 N N . ILE A 1 99 ? -7.887 5.168 1.508 1.00 0.00 188 ILE A N 12
ATOM 18851 C CA . ILE A 1 99 ? -8.635 4.647 0.340 1.00 0.00 188 ILE A CA 12
ATOM 18852 C C . ILE A 1 99 ? -9.597 5.731 -0.185 1.00 0.00 188 ILE A C 12
ATOM 18853 O O . ILE A 1 99 ? -9.994 6.631 0.569 1.00 0.00 188 ILE A O 12
ATOM 18869 N N . LYS A 1 100 ? -9.952 5.662 -1.478 1.00 0.00 189 LYS A N 12
ATOM 18870 C CA . LYS A 1 100 ? -10.928 6.568 -2.083 1.00 0.00 189 LYS A CA 12
ATOM 18871 C C . LYS A 1 100 ? -12.348 6.274 -1.583 1.00 0.00 189 LYS A C 12
ATOM 18872 O O . LYS A 1 100 ? -12.705 5.124 -1.305 1.00 0.00 189 LYS A O 12
ATOM 18891 N N . GLY A 1 101 ? -13.137 7.343 -1.511 1.00 0.00 190 GLY A N 12
ATOM 18892 C CA . GLY A 1 101 ? -14.502 7.308 -0.990 1.00 0.00 190 GLY A CA 12
ATOM 18893 C C . GLY A 1 101 ? -15.535 7.449 -2.094 1.00 0.00 190 GLY A C 12
ATOM 18894 O O . GLY A 1 101 ? -16.554 6.753 -2.100 1.00 0.00 190 GLY A O 12
ATOM 18898 N N . ASN A 1 102 ? -15.260 8.371 -3.027 1.00 0.00 191 ASN A N 12
ATOM 18899 C CA . ASN A 1 102 ? -16.095 8.638 -4.213 1.00 0.00 191 ASN A CA 12
ATOM 18900 C C . ASN A 1 102 ? -15.159 8.719 -5.443 1.00 0.00 191 ASN A C 12
ATOM 18901 O O . ASN A 1 102 ? -14.883 7.666 -6.056 1.00 0.00 191 ASN A O 12
ATOM 18913 N N . SER A 1 1 ? -3.165 -18.216 -0.533 1.00 0.00 90 SER A N 13
ATOM 18914 C CA . SER A 1 1 ? -3.539 -17.635 -1.834 1.00 0.00 90 SER A CA 13
ATOM 18915 C C . SER A 1 1 ? -2.432 -16.685 -2.319 1.00 0.00 90 SER A C 13
ATOM 18916 O O . SER A 1 1 ? -2.697 -15.567 -2.772 1.00 0.00 90 SER A O 13
ATOM 18926 N N . GLN A 1 2 ? -1.186 -17.197 -2.276 1.00 0.00 91 GLN A N 13
ATOM 18927 C CA . GLN A 1 2 ? 0.026 -16.436 -2.624 1.00 0.00 91 GLN A CA 13
ATOM 18928 C C . GLN A 1 2 ? -0.021 -15.958 -4.087 1.00 0.00 91 GLN A C 13
ATOM 18929 O O . GLN A 1 2 ? 0.264 -14.808 -4.366 1.00 0.00 91 GLN A O 13
ATOM 18943 N N . GLU A 1 3 ? -0.430 -16.857 -4.998 1.00 0.00 92 GLU A N 13
ATOM 18944 C CA . GLU A 1 3 ? -0.432 -16.591 -6.458 1.00 0.00 92 GLU A CA 13
ATOM 18945 C C . GLU A 1 3 ? -1.286 -15.350 -6.810 1.00 0.00 92 GLU A C 13
ATOM 18946 O O . GLU A 1 3 ? -0.859 -14.494 -7.582 1.00 0.00 92 GLU A O 13
ATOM 18958 N N . SER A 1 4 ? -2.457 -15.234 -6.161 1.00 0.00 93 SER A N 13
ATOM 18959 C CA . SER A 1 4 ? -3.405 -14.136 -6.389 1.00 0.00 93 SER A CA 13
ATOM 18960 C C . SER A 1 4 ? -2.877 -12.834 -5.783 1.00 0.00 93 SER A C 13
ATOM 18961 O O . SER A 1 4 ? -2.798 -11.819 -6.465 1.00 0.00 93 SER A O 13
ATOM 18969 N N . ILE A 1 5 ? -2.479 -12.899 -4.502 1.00 0.00 94 ILE A N 13
ATOM 18970 C CA . ILE A 1 5 ? -2.079 -11.717 -3.718 1.00 0.00 94 ILE A CA 13
ATOM 18971 C C . ILE A 1 5 ? -0.816 -11.058 -4.308 1.00 0.00 94 ILE A C 13
ATOM 18972 O O . ILE A 1 5 ? -0.773 -9.847 -4.451 1.00 0.00 94 ILE A O 13
ATOM 18988 N N . GLN A 1 6 ? 0.188 -11.872 -4.672 1.00 0.00 95 GLN A N 13
ATOM 18989 C CA . GLN A 1 6 ? 1.440 -11.385 -5.279 1.00 0.00 95 GLN A CA 13
ATOM 18990 C C . GLN A 1 6 ? 1.213 -10.879 -6.718 1.00 0.00 95 GLN A C 13
ATOM 18991 O O . GLN A 1 6 ? 1.936 -9.988 -7.181 1.00 0.00 95 GLN A O 13
ATOM 19005 N N . ASN A 1 7 ? 0.194 -11.428 -7.413 1.00 0.00 96 ASN A N 13
ATOM 19006 C CA . ASN A 1 7 ? -0.286 -10.837 -8.687 1.00 0.00 96 ASN A CA 13
ATOM 19007 C C . ASN A 1 7 ? -0.880 -9.439 -8.428 1.00 0.00 96 ASN A C 13
ATOM 19008 O O . ASN A 1 7 ? -0.623 -8.514 -9.186 1.00 0.00 96 ASN A O 13
ATOM 19019 N N . LYS A 1 8 ? -1.644 -9.298 -7.324 1.00 0.00 97 LYS A N 13
ATOM 19020 C CA . LYS A 1 8 ? -2.253 -8.016 -6.900 1.00 0.00 97 LYS A CA 13
ATOM 19021 C C . LYS A 1 8 ? -1.169 -7.003 -6.516 1.00 0.00 97 LYS A C 13
ATOM 19022 O O . LYS A 1 8 ? -1.333 -5.819 -6.744 1.00 0.00 97 LYS A O 13
ATOM 19041 N N . ILE A 1 9 ? -0.071 -7.492 -5.931 1.00 0.00 98 ILE A N 13
ATOM 19042 C CA . ILE A 1 9 ? 1.097 -6.664 -5.584 1.00 0.00 98 ILE A CA 13
ATOM 19043 C C . ILE A 1 9 ? 1.780 -6.172 -6.877 1.00 0.00 98 ILE A C 13
ATOM 19044 O O . ILE A 1 9 ? 2.212 -5.023 -6.962 1.00 0.00 98 ILE A O 13
ATOM 19060 N N . SER A 1 10 ? 1.812 -7.053 -7.891 1.00 0.00 99 SER A N 13
ATOM 19061 C CA . SER A 1 10 ? 2.370 -6.742 -9.216 1.00 0.00 99 SER A CA 13
ATOM 19062 C C . SER A 1 10 ? 1.518 -5.685 -9.957 1.00 0.00 99 SER A C 13
ATOM 19063 O O . SER A 1 10 ? 2.060 -4.842 -10.675 1.00 0.00 99 SER A O 13
ATOM 19071 N N . GLN A 1 11 ? 0.183 -5.748 -9.785 1.00 0.00 100 GLN A N 13
ATOM 19072 C CA . GLN A 1 11 ? -0.751 -4.788 -10.417 1.00 0.00 100 GLN A CA 13
ATOM 19073 C C . GLN A 1 11 ? -0.695 -3.420 -9.703 1.00 0.00 100 GLN A C 13
ATOM 19074 O O . GLN A 1 11 ? -0.408 -2.399 -10.326 1.00 0.00 100 GLN A O 13
ATOM 19088 N N . CYS A 1 12 ? -0.895 -3.461 -8.373 1.00 0.00 101 CYS A N 13
ATOM 19089 C CA . CYS A 1 12 ? -1.142 -2.270 -7.537 1.00 0.00 101 CYS A CA 13
ATOM 19090 C C . CYS A 1 12 ? 0.110 -1.396 -7.352 1.00 0.00 101 CYS A C 13
ATOM 19091 O O . CYS A 1 12 ? -0.017 -0.218 -6.997 1.00 0.00 101 CYS A O 13
ATOM 19099 N N . LYS A 1 13 ? 1.306 -1.974 -7.579 1.00 0.00 102 LYS A N 13
ATOM 19100 C CA . LYS A 1 13 ? 2.581 -1.265 -7.359 1.00 0.00 102 LYS A CA 13
ATOM 19101 C C . LYS A 1 13 ? 2.804 -0.117 -8.355 1.00 0.00 102 LYS A C 13
ATOM 19102 O O . LYS A 1 13 ? 2.083 0.031 -9.354 1.00 0.00 102 LYS A O 13
ATOM 19121 N N . PHE A 1 14 ? 3.850 0.659 -8.065 1.00 0.00 103 PHE A N 13
ATOM 19122 C CA . PHE A 1 14 ? 4.343 1.726 -8.932 1.00 0.00 103 PHE A CA 13
ATOM 19123 C C . PHE A 1 14 ? 5.785 2.049 -8.549 1.00 0.00 103 PHE A C 13
ATOM 19124 O O . PHE A 1 14 ? 6.201 1.795 -7.414 1.00 0.00 103 PHE A O 13
ATOM 19141 N N . SER A 1 15 ? 6.528 2.619 -9.498 1.00 0.00 104 SER A N 13
ATOM 19142 C CA . SER A 1 15 ? 7.885 3.102 -9.263 1.00 0.00 104 SER A CA 13
ATOM 19143 C C . SER A 1 15 ? 7.814 4.364 -8.377 1.00 0.00 104 SER A C 13
ATOM 19144 O O . SER A 1 15 ? 7.391 5.432 -8.839 1.00 0.00 104 SER A O 13
ATOM 19152 N N . VAL A 1 16 ? 8.160 4.204 -7.087 1.00 0.00 105 VAL A N 13
ATOM 19153 C CA . VAL A 1 16 ? 7.980 5.259 -6.085 1.00 0.00 105 VAL A CA 13
ATOM 19154 C C . VAL A 1 16 ? 9.086 6.317 -6.221 1.00 0.00 105 VAL A C 13
ATOM 19155 O O . VAL A 1 16 ? 10.204 6.150 -5.709 1.00 0.00 105 VAL A O 13
ATOM 19168 N N . CYS A 1 17 ? 8.747 7.396 -6.931 1.00 0.00 106 CYS A N 13
ATOM 19169 C CA . CYS A 1 17 ? 9.642 8.524 -7.186 1.00 0.00 106 CYS A CA 13
ATOM 19170 C C . CYS A 1 17 ? 9.270 9.682 -6.241 1.00 0.00 106 CYS A C 13
ATOM 19171 O O . CYS A 1 17 ? 8.247 10.333 -6.464 1.00 0.00 106 CYS A O 13
ATOM 19179 N N . PRO A 1 18 ? 10.086 9.950 -5.166 1.00 0.00 107 PRO A N 13
ATOM 19180 C CA . PRO A 1 18 ? 9.738 10.941 -4.113 1.00 0.00 107 PRO A CA 13
ATOM 19181 C C . PRO A 1 18 ? 9.584 12.379 -4.648 1.00 0.00 107 PRO A C 13
ATOM 19182 O O . PRO A 1 18 ? 8.753 13.142 -4.140 1.00 0.00 107 PRO A O 13
ATOM 19193 N N . GLU A 1 19 ? 10.348 12.711 -5.704 1.00 0.00 108 GLU A N 13
ATOM 19194 C CA . GLU A 1 19 ? 10.340 14.058 -6.307 1.00 0.00 108 GLU A CA 13
ATOM 19195 C C . GLU A 1 19 ? 9.097 14.244 -7.203 1.00 0.00 108 GLU A C 13
ATOM 19196 O O . GLU A 1 19 ? 8.580 15.351 -7.341 1.00 0.00 108 GLU A O 13
ATOM 19208 N N . ARG A 1 20 ? 8.622 13.133 -7.798 1.00 0.00 109 ARG A N 13
ATOM 19209 C CA . ARG A 1 20 ? 7.428 13.127 -8.669 1.00 0.00 109 ARG A CA 13
ATOM 19210 C C . ARG A 1 20 ? 6.159 13.149 -7.789 1.00 0.00 109 ARG A C 13
ATOM 19211 O O . ARG A 1 20 ? 5.154 13.767 -8.143 1.00 0.00 109 ARG A O 13
ATOM 19232 N N . LEU A 1 21 ? 6.234 12.473 -6.629 1.00 0.00 110 LEU A N 13
ATOM 19233 C CA . LEU A 1 21 ? 5.146 12.441 -5.632 1.00 0.00 110 LEU A CA 13
ATOM 19234 C C . LEU A 1 21 ? 5.108 13.733 -4.787 1.00 0.00 110 LEU A C 13
ATOM 19235 O O . LEU A 1 21 ? 4.082 14.020 -4.154 1.00 0.00 110 LEU A O 13
ATOM 19251 N N . GLN A 1 22 ? 6.239 14.484 -4.772 1.00 0.00 111 GLN A N 13
ATOM 19252 C CA . GLN A 1 22 ? 6.410 15.720 -3.953 1.00 0.00 111 GLN A CA 13
ATOM 19253 C C . GLN A 1 22 ? 6.187 15.468 -2.439 1.00 0.00 111 GLN A C 13
ATOM 19254 O O . GLN A 1 22 ? 5.912 16.402 -1.674 1.00 0.00 111 GLN A O 13
ATOM 19268 N N . CYS A 1 23 ? 6.342 14.201 -2.019 1.00 0.00 112 CYS A N 13
ATOM 19269 C CA . CYS A 1 23 ? 6.132 13.770 -0.627 1.00 0.00 112 CYS A CA 13
ATOM 19270 C C . CYS A 1 23 ? 7.490 13.527 0.049 1.00 0.00 112 CYS A C 13
ATOM 19271 O O . CYS A 1 23 ? 8.430 13.084 -0.630 1.00 0.00 112 CYS A O 13
ATOM 19279 N N . PRO A 1 24 ? 7.625 13.804 1.393 1.00 0.00 113 PRO A N 13
ATOM 19280 C CA . PRO A 1 24 ? 8.856 13.484 2.146 1.00 0.00 113 PRO A CA 13
ATOM 19281 C C . PRO A 1 24 ? 9.089 11.970 2.205 1.00 0.00 113 PRO A C 13
ATOM 19282 O O . PRO A 1 24 ? 8.126 11.193 2.146 1.00 0.00 113 PRO A O 13
ATOM 19293 N N . LEU A 1 25 ? 10.366 11.572 2.328 1.00 0.00 114 LEU A N 13
ATOM 19294 C CA . LEU A 1 25 ? 10.778 10.156 2.316 1.00 0.00 114 LEU A CA 13
ATOM 19295 C C . LEU A 1 25 ? 10.013 9.335 3.372 1.00 0.00 114 LEU A C 13
ATOM 19296 O O . LEU A 1 25 ? 9.571 8.231 3.085 1.00 0.00 114 LEU A O 13
ATOM 19312 N N . GLU A 1 26 ? 9.828 9.926 4.567 1.00 0.00 115 GLU A N 13
ATOM 19313 C CA . GLU A 1 26 ? 9.083 9.319 5.691 1.00 0.00 115 GLU A CA 13
ATOM 19314 C C . GLU A 1 26 ? 7.622 8.953 5.313 1.00 0.00 115 GLU A C 13
ATOM 19315 O O . GLU A 1 26 ? 7.143 7.865 5.648 1.00 0.00 115 GLU A O 13
ATOM 19327 N N . ALA A 1 27 ? 6.957 9.850 4.552 1.00 0.00 116 ALA A N 13
ATOM 19328 C CA . ALA A 1 27 ? 5.535 9.699 4.168 1.00 0.00 116 ALA A CA 13
ATOM 19329 C C . ALA A 1 27 ? 5.345 8.560 3.156 1.00 0.00 116 ALA A C 13
ATOM 19330 O O . ALA A 1 27 ? 4.253 8.002 3.029 1.00 0.00 116 ALA A O 13
ATOM 19337 N N . ILE A 1 28 ? 6.423 8.244 2.430 1.00 0.00 117 ILE A N 13
ATOM 19338 C CA . ILE A 1 28 ? 6.442 7.188 1.407 1.00 0.00 117 ILE A CA 13
ATOM 19339 C C . ILE A 1 28 ? 7.598 6.210 1.698 1.00 0.00 117 ILE A C 13
ATOM 19340 O O . ILE A 1 28 ? 8.216 5.658 0.788 1.00 0.00 117 ILE A O 13
ATOM 19356 N N . GLN A 1 29 ? 7.871 6.012 2.998 1.00 0.00 118 GLN A N 13
ATOM 19357 C CA . GLN A 1 29 ? 8.830 4.996 3.473 1.00 0.00 118 GLN A CA 13
ATOM 19358 C C . GLN A 1 29 ? 8.131 3.631 3.585 1.00 0.00 118 GLN A C 13
ATOM 19359 O O . GLN A 1 29 ? 6.984 3.556 4.033 1.00 0.00 118 GLN A O 13
ATOM 19373 N N . CYS A 1 30 ? 8.829 2.570 3.147 1.00 0.00 119 CYS A N 13
ATOM 19374 C CA . CYS A 1 30 ? 8.426 1.188 3.403 1.00 0.00 119 CYS A CA 13
ATOM 19375 C C . CYS A 1 30 ? 8.780 0.825 4.861 1.00 0.00 119 CYS A C 13
ATOM 19376 O O . CYS A 1 30 ? 9.966 0.783 5.206 1.00 0.00 119 CYS A O 13
ATOM 19384 N N . PRO A 1 31 ? 7.760 0.576 5.748 1.00 0.00 120 PRO A N 13
ATOM 19385 C CA . PRO A 1 31 ? 7.990 0.216 7.171 1.00 0.00 120 PRO A CA 13
ATOM 19386 C C . PRO A 1 31 ? 8.504 -1.234 7.356 1.00 0.00 120 PRO A C 13
ATOM 19387 O O . PRO A 1 31 ? 8.703 -1.680 8.486 1.00 0.00 120 PRO A O 13
ATOM 19398 N N . ILE A 1 32 ? 8.686 -1.970 6.243 1.00 0.00 121 ILE A N 13
ATOM 19399 C CA . ILE A 1 32 ? 9.282 -3.316 6.244 1.00 0.00 121 ILE A CA 13
ATOM 19400 C C . ILE A 1 32 ? 10.814 -3.180 6.194 1.00 0.00 121 ILE A C 13
ATOM 19401 O O . ILE A 1 32 ? 11.533 -3.698 7.044 1.00 0.00 121 ILE A O 13
ATOM 19417 N N . THR A 1 33 ? 11.279 -2.446 5.175 1.00 0.00 122 THR A N 13
ATOM 19418 C CA . THR A 1 33 ? 12.707 -2.282 4.853 1.00 0.00 122 THR A CA 13
ATOM 19419 C C . THR A 1 33 ? 13.355 -1.129 5.648 1.00 0.00 122 THR A C 13
ATOM 19420 O O . THR A 1 33 ? 14.586 -1.066 5.757 1.00 0.00 122 THR A O 13
ATOM 19431 N N . LEU A 1 34 ? 12.503 -0.221 6.180 1.00 0.00 123 LEU A N 13
ATOM 19432 C CA . LEU A 1 34 ? 12.929 0.997 6.917 1.00 0.00 123 LEU A CA 13
ATOM 19433 C C . LEU A 1 34 ? 13.655 1.989 5.992 1.00 0.00 123 LEU A C 13
ATOM 19434 O O . LEU A 1 34 ? 14.571 2.701 6.414 1.00 0.00 123 LEU A O 13
ATOM 19450 N N . GLU A 1 35 ? 13.176 2.063 4.740 1.00 0.00 124 GLU A N 13
ATOM 19451 C CA . GLU A 1 35 ? 13.706 2.984 3.719 1.00 0.00 124 GLU A CA 13
ATOM 19452 C C . GLU A 1 35 ? 12.599 3.320 2.708 1.00 0.00 124 GLU A C 13
ATOM 19453 O O . GLU A 1 35 ? 11.672 2.525 2.505 1.00 0.00 124 GLU A O 13
ATOM 19465 N N . GLN A 1 36 ? 12.694 4.513 2.111 1.00 0.00 125 GLN A N 13
ATOM 19466 C CA . GLN A 1 36 ? 11.805 4.961 1.029 1.00 0.00 125 GLN A CA 13
ATOM 19467 C C . GLN A 1 36 ? 12.117 4.133 -0.245 1.00 0.00 125 GLN A C 13
ATOM 19468 O O . GLN A 1 36 ? 13.218 4.259 -0.787 1.00 0.00 125 GLN A O 13
ATOM 19482 N N . PRO A 1 37 ? 11.172 3.262 -0.729 1.00 0.00 126 PRO A N 13
ATOM 19483 C CA . PRO A 1 37 ? 11.448 2.324 -1.837 1.00 0.00 126 PRO A CA 13
ATOM 19484 C C . PRO A 1 37 ? 11.533 2.999 -3.218 1.00 0.00 126 PRO A C 13
ATOM 19485 O O . PRO A 1 37 ? 11.097 4.143 -3.407 1.00 0.00 126 PRO A O 13
ATOM 19496 N N . GLU A 1 38 ? 12.106 2.259 -4.176 1.00 0.00 127 GLU A N 13
ATOM 19497 C CA . GLU A 1 38 ? 12.151 2.640 -5.608 1.00 0.00 127 GLU A CA 13
ATOM 19498 C C . GLU A 1 38 ? 10.905 2.110 -6.340 1.00 0.00 127 GLU A C 13
ATOM 19499 O O . GLU A 1 38 ? 10.580 2.567 -7.434 1.00 0.00 127 GLU A O 13
ATOM 19511 N N . LYS A 1 39 ? 10.224 1.133 -5.714 1.00 0.00 128 LYS A N 13
ATOM 19512 C CA . LYS A 1 39 ? 8.949 0.589 -6.184 1.00 0.00 128 LYS A CA 13
ATOM 19513 C C . LYS A 1 39 ? 8.166 0.040 -4.980 1.00 0.00 128 LYS A C 13
ATOM 19514 O O . LYS A 1 39 ? 8.761 -0.540 -4.064 1.00 0.00 128 LYS A O 13
ATOM 19533 N N . GLY A 1 40 ? 6.845 0.246 -4.971 1.00 0.00 129 GLY A N 13
ATOM 19534 C CA . GLY A 1 40 ? 6.026 -0.120 -3.821 1.00 0.00 129 GLY A CA 13
ATOM 19535 C C . GLY A 1 40 ? 4.533 -0.039 -4.090 1.00 0.00 129 GLY A C 13
ATOM 19536 O O . GLY A 1 40 ? 4.097 0.524 -5.092 1.00 0.00 129 GLY A O 13
ATOM 19540 N N . ILE A 1 41 ? 3.765 -0.593 -3.148 1.00 0.00 130 ILE A N 13
ATOM 19541 C CA . ILE A 1 41 ? 2.305 -0.714 -3.201 1.00 0.00 130 ILE A CA 13
ATOM 19542 C C . ILE A 1 41 ? 1.674 0.012 -1.993 1.00 0.00 130 ILE A C 13
ATOM 19543 O O . ILE A 1 41 ? 2.319 0.185 -0.955 1.00 0.00 130 ILE A O 13
ATOM 19559 N N . PHE A 1 42 ? 0.413 0.410 -2.136 1.00 0.00 131 PHE A N 13
ATOM 19560 C CA . PHE A 1 42 ? -0.389 0.917 -1.008 1.00 0.00 131 PHE A CA 13
ATOM 19561 C C . PHE A 1 42 ? -1.301 -0.203 -0.494 1.00 0.00 131 PHE A C 13
ATOM 19562 O O . PHE A 1 42 ? -2.039 -0.804 -1.260 1.00 0.00 131 PHE A O 13
ATOM 19579 N N . VAL A 1 43 ? -1.187 -0.523 0.806 1.00 0.00 132 VAL A N 13
ATOM 19580 C CA . VAL A 1 43 ? -2.042 -1.514 1.483 1.00 0.00 132 VAL A CA 13
ATOM 19581 C C . VAL A 1 43 ? -2.706 -0.828 2.677 1.00 0.00 132 VAL A C 13
ATOM 19582 O O . VAL A 1 43 ? -2.007 -0.283 3.550 1.00 0.00 132 VAL A O 13
ATOM 19595 N N . LYS A 1 44 ? -4.046 -0.834 2.697 1.00 0.00 133 LYS A N 13
ATOM 19596 C CA . LYS A 1 44 ? -4.818 -0.278 3.803 1.00 0.00 133 LYS A CA 13
ATOM 19597 C C . LYS A 1 44 ? -4.663 -1.159 5.053 1.00 0.00 133 LYS A C 13
ATOM 19598 O O . LYS A 1 44 ? -4.987 -2.354 5.045 1.00 0.00 133 LYS A O 13
ATOM 19617 N N . ASN A 1 45 ? -4.081 -0.568 6.099 1.00 0.00 134 ASN A N 13
ATOM 19618 C CA . ASN A 1 45 ? -4.115 -1.128 7.446 1.00 0.00 134 ASN A CA 13
ATOM 19619 C C . ASN A 1 45 ? -5.547 -0.897 7.978 1.00 0.00 134 ASN A C 13
ATOM 19620 O O . ASN A 1 45 ? -5.855 0.145 8.581 1.00 0.00 134 ASN A O 13
ATOM 19631 N N . SER A 1 46 ? -6.430 -1.856 7.620 1.00 0.00 135 SER A N 13
ATOM 19632 C CA . SER A 1 46 ? -7.870 -1.811 7.912 1.00 0.00 135 SER A CA 13
ATOM 19633 C C . SER A 1 46 ? -8.134 -1.903 9.424 1.00 0.00 135 SER A C 13
ATOM 19634 O O . SER A 1 46 ? -8.997 -1.198 9.956 1.00 0.00 135 SER A O 13
ATOM 19642 N N . ASP A 1 47 ? -7.349 -2.766 10.093 1.00 0.00 136 ASP A N 13
ATOM 19643 C CA . ASP A 1 47 ? -7.433 -3.000 11.548 1.00 0.00 136 ASP A CA 13
ATOM 19644 C C . ASP A 1 47 ? -7.061 -1.729 12.337 1.00 0.00 136 ASP A C 13
ATOM 19645 O O . ASP A 1 47 ? -7.638 -1.448 13.392 1.00 0.00 136 ASP A O 13
ATOM 19654 N N . GLY A 1 48 ? -6.092 -0.974 11.798 1.00 0.00 137 GLY A N 13
ATOM 19655 C CA . GLY A 1 48 ? -5.607 0.240 12.435 1.00 0.00 137 GLY A CA 13
ATOM 19656 C C . GLY A 1 48 ? -6.621 1.378 12.370 1.00 0.00 137 GLY A C 13
ATOM 19657 O O . GLY A 1 48 ? -7.131 1.812 13.406 1.00 0.00 137 GLY A O 13
ATOM 19661 N N . SER A 1 49 ? -6.931 1.835 11.142 1.00 0.00 138 SER A N 13
ATOM 19662 C CA . SER A 1 49 ? -7.877 2.949 10.901 1.00 0.00 138 SER A CA 13
ATOM 19663 C C . SER A 1 49 ? -8.212 3.064 9.393 1.00 0.00 138 SER A C 13
ATOM 19664 O O . SER A 1 49 ? -8.634 4.132 8.919 1.00 0.00 138 SER A O 13
ATOM 19672 N N . ASP A 1 50 ? -8.048 1.936 8.657 1.00 0.00 139 ASP A N 13
ATOM 19673 C CA . ASP A 1 50 ? -8.271 1.850 7.187 1.00 0.00 139 ASP A CA 13
ATOM 19674 C C . ASP A 1 50 ? -7.361 2.824 6.415 1.00 0.00 139 ASP A C 13
ATOM 19675 O O . ASP A 1 50 ? -7.702 3.297 5.323 1.00 0.00 139 ASP A O 13
ATOM 19684 N N . VAL A 1 51 ? -6.167 3.062 6.986 1.00 0.00 140 VAL A N 13
ATOM 19685 C CA . VAL A 1 51 ? -5.173 4.009 6.435 1.00 0.00 140 VAL A CA 13
ATOM 19686 C C . VAL A 1 51 ? -4.187 3.244 5.548 1.00 0.00 140 VAL A C 13
ATOM 19687 O O . VAL A 1 51 ? -3.594 2.256 5.991 1.00 0.00 140 VAL A O 13
ATOM 19700 N N . CYS A 1 52 ? -3.991 3.725 4.314 1.00 0.00 141 CYS A N 13
ATOM 19701 C CA . CYS A 1 52 ? -3.129 3.060 3.338 1.00 0.00 141 CYS A CA 13
ATOM 19702 C C . CYS A 1 52 ? -1.672 3.488 3.567 1.00 0.00 141 CYS A C 13
ATOM 19703 O O . CYS A 1 52 ? -1.370 4.680 3.714 1.00 0.00 141 CYS A O 13
ATOM 19711 N N . THR A 1 53 ? -0.787 2.493 3.602 1.00 0.00 142 THR A N 13
ATOM 19712 C CA . THR A 1 53 ? 0.637 2.670 3.899 1.00 0.00 142 THR A CA 13
ATOM 19713 C C . THR A 1 53 ? 1.443 2.073 2.739 1.00 0.00 142 THR A C 13
ATOM 19714 O O . THR A 1 53 ? 1.009 1.092 2.120 1.00 0.00 142 THR A O 13
ATOM 19725 N N . LEU A 1 54 ? 2.598 2.672 2.436 1.00 0.00 143 LEU A N 13
ATOM 19726 C CA . LEU A 1 54 ? 3.419 2.259 1.301 1.00 0.00 143 LEU A CA 13
ATOM 19727 C C . LEU A 1 54 ? 4.427 1.188 1.742 1.00 0.00 143 LEU A C 13
ATOM 19728 O O . LEU A 1 54 ? 5.292 1.450 2.567 1.00 0.00 143 LEU A O 13
ATOM 19744 N N . PHE A 1 55 ? 4.278 -0.017 1.196 1.00 0.00 144 PHE A N 13
ATOM 19745 C CA . PHE A 1 55 ? 5.185 -1.151 1.422 1.00 0.00 144 PHE A CA 13
ATOM 19746 C C . PHE A 1 55 ? 5.923 -1.438 0.113 1.00 0.00 144 PHE A C 13
ATOM 19747 O O . PHE A 1 55 ? 5.290 -1.412 -0.926 1.00 0.00 144 PHE A O 13
ATOM 19764 N N . ASP A 1 56 ? 7.241 -1.716 0.160 1.00 0.00 145 ASP A N 13
ATOM 19765 C CA . ASP A 1 56 ? 8.026 -2.071 -1.051 1.00 0.00 145 ASP A CA 13
ATOM 19766 C C . ASP A 1 56 ? 7.395 -3.301 -1.723 1.00 0.00 145 ASP A C 13
ATOM 19767 O O . ASP A 1 56 ? 7.059 -4.265 -1.030 1.00 0.00 145 ASP A O 13
ATOM 19776 N N . ALA A 1 57 ? 7.234 -3.243 -3.058 1.00 0.00 146 ALA A N 13
ATOM 19777 C CA . ALA A 1 57 ? 6.525 -4.283 -3.831 1.00 0.00 146 ALA A CA 13
ATOM 19778 C C . ALA A 1 57 ? 7.150 -5.676 -3.629 1.00 0.00 146 ALA A C 13
ATOM 19779 O O . ALA A 1 57 ? 6.438 -6.649 -3.398 1.00 0.00 146 ALA A O 13
ATOM 19786 N N . ALA A 1 58 ? 8.490 -5.736 -3.641 1.00 0.00 147 ALA A N 13
ATOM 19787 C CA . ALA A 1 58 ? 9.235 -6.997 -3.478 1.00 0.00 147 ALA A CA 13
ATOM 19788 C C . ALA A 1 58 ? 9.237 -7.468 -2.014 1.00 0.00 147 ALA A C 13
ATOM 19789 O O . ALA A 1 58 ? 9.174 -8.671 -1.753 1.00 0.00 147 ALA A O 13
ATOM 19796 N N . ALA A 1 59 ? 9.304 -6.507 -1.072 1.00 0.00 148 ALA A N 13
ATOM 19797 C CA . ALA A 1 59 ? 9.403 -6.799 0.376 1.00 0.00 148 ALA A CA 13
ATOM 19798 C C . ALA A 1 59 ? 8.091 -7.377 0.928 1.00 0.00 148 ALA A C 13
ATOM 19799 O O . ALA A 1 59 ? 8.105 -8.343 1.697 1.00 0.00 148 ALA A O 13
ATOM 19806 N N . PHE A 1 60 ? 6.965 -6.772 0.521 1.00 0.00 149 PHE A N 13
ATOM 19807 C CA . PHE A 1 60 ? 5.623 -7.212 0.931 1.00 0.00 149 PHE A CA 13
ATOM 19808 C C . PHE A 1 60 ? 5.274 -8.540 0.239 1.00 0.00 149 PHE A C 13
ATOM 19809 O O . PHE A 1 60 ? 4.645 -9.415 0.839 1.00 0.00 149 PHE A O 13
ATOM 19826 N N . SER A 1 61 ? 5.710 -8.672 -1.029 1.00 0.00 150 SER A N 13
ATOM 19827 C CA . SER A 1 61 ? 5.570 -9.915 -1.801 1.00 0.00 150 SER A CA 13
ATOM 19828 C C . SER A 1 61 ? 6.366 -11.057 -1.143 1.00 0.00 150 SER A C 13
ATOM 19829 O O . SER A 1 61 ? 5.908 -12.199 -1.129 1.00 0.00 150 SER A O 13
ATOM 19837 N N . ARG A 1 62 ? 7.544 -10.725 -0.577 1.00 0.00 151 ARG A N 13
ATOM 19838 C CA . ARG A 1 62 ? 8.372 -11.693 0.165 1.00 0.00 151 ARG A CA 13
ATOM 19839 C C . ARG A 1 62 ? 7.580 -12.238 1.364 1.00 0.00 151 ARG A C 13
ATOM 19840 O O . ARG A 1 62 ? 7.526 -13.447 1.563 1.00 0.00 151 ARG A O 13
ATOM 19861 N N . LEU A 1 63 ? 6.920 -11.325 2.114 1.00 0.00 152 LEU A N 13
ATOM 19862 C CA . LEU A 1 63 ? 6.091 -11.687 3.284 1.00 0.00 152 LEU A CA 13
ATOM 19863 C C . LEU A 1 63 ? 5.006 -12.713 2.903 1.00 0.00 152 LEU A C 13
ATOM 19864 O O . LEU A 1 63 ? 4.860 -13.736 3.566 1.00 0.00 152 LEU A O 13
ATOM 19880 N N . VAL A 1 64 ? 4.297 -12.448 1.786 1.00 0.00 153 VAL A N 13
ATOM 19881 C CA . VAL A 1 64 ? 3.193 -13.312 1.320 1.00 0.00 153 VAL A CA 13
ATOM 19882 C C . VAL A 1 64 ? 3.736 -14.688 0.899 1.00 0.00 153 VAL A C 13
ATOM 19883 O O . VAL A 1 64 ? 3.201 -15.723 1.308 1.00 0.00 153 VAL A O 13
ATOM 19896 N N . GLY A 1 65 ? 4.833 -14.659 0.120 1.00 0.00 154 GLY A N 13
ATOM 19897 C CA . GLY A 1 65 ? 5.476 -15.859 -0.423 1.00 0.00 154 GLY A CA 13
ATOM 19898 C C . GLY A 1 65 ? 6.004 -16.805 0.658 1.00 0.00 154 GLY A C 13
ATOM 19899 O O . GLY A 1 65 ? 6.014 -18.026 0.469 1.00 0.00 154 GLY A O 13
ATOM 19903 N N . GLU A 1 66 ? 6.456 -16.229 1.787 1.00 0.00 155 GLU A N 13
ATOM 19904 C CA . GLU A 1 66 ? 6.891 -16.998 2.972 1.00 0.00 155 GLU A CA 13
ATOM 19905 C C . GLU A 1 66 ? 5.669 -17.548 3.736 1.00 0.00 155 GLU A C 13
ATOM 19906 O O . GLU A 1 66 ? 5.731 -18.625 4.331 1.00 0.00 155 GLU A O 13
ATOM 19918 N N . GLY A 1 67 ? 4.563 -16.794 3.699 1.00 0.00 156 GLY A N 13
ATOM 19919 C CA . GLY A 1 67 ? 3.330 -17.155 4.410 1.00 0.00 156 GLY A CA 13
ATOM 19920 C C . GLY A 1 67 ? 3.140 -16.365 5.698 1.00 0.00 156 GLY A C 13
ATOM 19921 O O . GLY A 1 67 ? 2.408 -16.791 6.594 1.00 0.00 156 GLY A O 13
ATOM 19925 N N . LEU A 1 68 ? 3.806 -15.207 5.770 1.00 0.00 157 LEU A N 13
ATOM 19926 C CA . LEU A 1 68 ? 3.831 -14.332 6.955 1.00 0.00 157 LEU A CA 13
ATOM 19927 C C . LEU A 1 68 ? 2.608 -13.380 6.973 1.00 0.00 157 LEU A C 13
ATOM 19928 O O . LEU A 1 68 ? 2.059 -13.059 5.912 1.00 0.00 157 LEU A O 13
ATOM 19944 N N . PRO A 1 69 ? 2.162 -12.926 8.189 1.00 0.00 158 PRO A N 13
ATOM 19945 C CA . PRO A 1 69 ? 1.116 -11.877 8.334 1.00 0.00 158 PRO A CA 13
ATOM 19946 C C . PRO A 1 69 ? 1.638 -10.450 8.020 1.00 0.00 158 PRO A C 13
ATOM 19947 O O . PRO A 1 69 ? 2.833 -10.245 7.776 1.00 0.00 158 PRO A O 13
ATOM 19958 N N . HIS A 1 70 ? 0.695 -9.484 8.036 1.00 0.00 159 HIS A N 13
ATOM 19959 C CA . HIS A 1 70 ? 0.943 -8.051 7.769 1.00 0.00 159 HIS A CA 13
ATOM 19960 C C . HIS A 1 70 ? 2.046 -7.494 8.711 1.00 0.00 159 HIS A C 13
ATOM 19961 O O . HIS A 1 70 ? 2.000 -7.756 9.909 1.00 0.00 159 HIS A O 13
ATOM 19975 N N . PRO A 1 71 ? 3.043 -6.710 8.188 1.00 0.00 160 PRO A N 13
ATOM 19976 C CA . PRO A 1 71 ? 4.239 -6.295 8.978 1.00 0.00 160 PRO A CA 13
ATOM 19977 C C . PRO A 1 71 ? 3.910 -5.370 10.172 1.00 0.00 160 PRO A C 13
ATOM 19978 O O . PRO A 1 71 ? 4.650 -5.347 11.160 1.00 0.00 160 PRO A O 13
ATOM 19989 N N . LEU A 1 72 ? 2.794 -4.627 10.072 1.00 0.00 161 LEU A N 13
ATOM 19990 C CA . LEU A 1 72 ? 2.404 -3.637 11.090 1.00 0.00 161 LEU A CA 13
ATOM 19991 C C . LEU A 1 72 ? 1.450 -4.247 12.121 1.00 0.00 161 LEU A C 13
ATOM 19992 O O . LEU A 1 72 ? 1.766 -4.324 13.312 1.00 0.00 161 LEU A O 13
ATOM 20008 N N . THR A 1 73 ? 0.295 -4.708 11.631 1.00 0.00 162 THR A N 13
ATOM 20009 C CA . THR A 1 73 ? -0.857 -5.074 12.481 1.00 0.00 162 THR A CA 13
ATOM 20010 C C . THR A 1 73 ? -1.021 -6.608 12.590 1.00 0.00 162 THR A C 13
ATOM 20011 O O . THR A 1 73 ? -1.888 -7.090 13.324 1.00 0.00 162 THR A O 13
ATOM 20022 N N . ARG A 1 74 ? -0.178 -7.362 11.850 1.00 0.00 163 ARG A N 13
ATOM 20023 C CA . ARG A 1 74 ? -0.121 -8.847 11.905 1.00 0.00 163 ARG A CA 13
ATOM 20024 C C . ARG A 1 74 ? -1.455 -9.508 11.516 1.00 0.00 163 ARG A C 13
ATOM 20025 O O . ARG A 1 74 ? -1.753 -10.631 11.935 1.00 0.00 163 ARG A O 13
ATOM 20046 N N . GLU A 1 75 ? -2.218 -8.805 10.668 1.00 0.00 164 GLU A N 13
ATOM 20047 C CA . GLU A 1 75 ? -3.480 -9.292 10.096 1.00 0.00 164 GLU A CA 13
ATOM 20048 C C . GLU A 1 75 ? -3.229 -10.240 8.908 1.00 0.00 164 GLU A C 13
ATOM 20049 O O . GLU A 1 75 ? -2.138 -10.228 8.329 1.00 0.00 164 GLU A O 13
ATOM 20061 N N . PRO A 1 76 ? -4.235 -11.093 8.533 1.00 0.00 165 PRO A N 13
ATOM 20062 C CA . PRO A 1 76 ? -4.122 -11.966 7.352 1.00 0.00 165 PRO A CA 13
ATOM 20063 C C . PRO A 1 76 ? -4.102 -11.136 6.050 1.00 0.00 165 PRO A C 13
ATOM 20064 O O . PRO A 1 76 ? -5.089 -10.461 5.714 1.00 0.00 165 PRO A O 13
ATOM 20075 N N . ILE A 1 77 ? -2.941 -11.151 5.364 1.00 0.00 166 ILE A N 13
ATOM 20076 C CA . ILE A 1 77 ? -2.747 -10.436 4.093 1.00 0.00 166 ILE A CA 13
ATOM 20077 C C . ILE A 1 77 ? -3.703 -11.006 3.027 1.00 0.00 166 ILE A C 13
ATOM 20078 O O . ILE A 1 77 ? -3.797 -12.225 2.858 1.00 0.00 166 ILE A O 13
ATOM 20094 N N . THR A 1 78 ? -4.400 -10.109 2.326 1.00 0.00 167 THR A N 13
ATOM 20095 C CA . THR A 1 78 ? -5.420 -10.474 1.337 1.00 0.00 167 THR A CA 13
ATOM 20096 C C . THR A 1 78 ? -5.461 -9.441 0.203 1.00 0.00 167 THR A C 13
ATOM 20097 O O . THR A 1 78 ? -4.946 -8.322 0.346 1.00 0.00 167 THR A O 13
ATOM 20108 N N . ALA A 1 79 ? -6.076 -9.835 -0.922 1.00 0.00 168 ALA A N 13
ATOM 20109 C CA . ALA A 1 79 ? -6.278 -8.965 -2.088 1.00 0.00 168 ALA A CA 13
ATOM 20110 C C . ALA A 1 79 ? -7.255 -7.807 -1.775 1.00 0.00 168 ALA A C 13
ATOM 20111 O O . ALA A 1 79 ? -7.244 -6.775 -2.452 1.00 0.00 168 ALA A O 13
ATOM 20118 N N . SER A 1 80 ? -8.094 -8.001 -0.743 1.00 0.00 169 SER A N 13
ATOM 20119 C CA . SER A 1 80 ? -9.079 -6.997 -0.305 1.00 0.00 169 SER A CA 13
ATOM 20120 C C . SER A 1 80 ? -8.391 -5.759 0.319 1.00 0.00 169 SER A C 13
ATOM 20121 O O . SER A 1 80 ? -8.801 -4.623 0.055 1.00 0.00 169 SER A O 13
ATOM 20129 N N . ILE A 1 81 ? -7.334 -5.979 1.135 1.00 0.00 170 ILE A N 13
ATOM 20130 C CA . ILE A 1 81 ? -6.652 -4.877 1.861 1.00 0.00 170 ILE A CA 13
ATOM 20131 C C . ILE A 1 81 ? -5.577 -4.179 1.004 1.00 0.00 170 ILE A C 13
ATOM 20132 O O . ILE A 1 81 ? -5.029 -3.165 1.432 1.00 0.00 170 ILE A O 13
ATOM 20148 N N . ILE A 1 82 ? -5.264 -4.695 -0.195 1.00 0.00 171 ILE A N 13
ATOM 20149 C CA . ILE A 1 82 ? -4.271 -4.048 -1.080 1.00 0.00 171 ILE A CA 13
ATOM 20150 C C . ILE A 1 82 ? -4.994 -3.186 -2.139 1.00 0.00 171 ILE A C 13
ATOM 20151 O O . ILE A 1 82 ? -5.973 -3.622 -2.758 1.00 0.00 171 ILE A O 13
ATOM 20167 N N . VAL A 1 83 ? -4.505 -1.947 -2.308 1.00 0.00 172 VAL A N 13
ATOM 20168 C CA . VAL A 1 83 ? -5.079 -0.921 -3.203 1.00 0.00 172 VAL A CA 13
ATOM 20169 C C . VAL A 1 83 ? -3.957 -0.256 -4.035 1.00 0.00 172 VAL A C 13
ATOM 20170 O O . VAL A 1 83 ? -2.773 -0.580 -3.887 1.00 0.00 172 VAL A O 13
ATOM 20183 N N . LYS A 1 84 ? -4.351 0.672 -4.918 1.00 0.00 173 LYS A N 13
ATOM 20184 C CA . LYS A 1 84 ? -3.414 1.436 -5.773 1.00 0.00 173 LYS A CA 13
ATOM 20185 C C . LYS A 1 84 ? -3.260 2.859 -5.229 1.00 0.00 173 LYS A C 13
ATOM 20186 O O . LYS A 1 84 ? -4.062 3.308 -4.407 1.00 0.00 173 LYS A O 13
ATOM 20205 N N . HIS A 1 85 ? -2.240 3.565 -5.731 1.00 0.00 174 HIS A N 13
ATOM 20206 C CA . HIS A 1 85 ? -2.001 4.992 -5.412 1.00 0.00 174 HIS A CA 13
ATOM 20207 C C . HIS A 1 85 ? -3.058 5.920 -6.060 1.00 0.00 174 HIS A C 13
ATOM 20208 O O . HIS A 1 85 ? -3.145 7.094 -5.705 1.00 0.00 174 HIS A O 13
ATOM 20223 N N . GLU A 1 86 ? -3.811 5.401 -7.056 1.00 0.00 175 GLU A N 13
ATOM 20224 C CA . GLU A 1 86 ? -5.030 6.071 -7.585 1.00 0.00 175 GLU A CA 13
ATOM 20225 C C . GLU A 1 86 ? -6.232 5.823 -6.653 1.00 0.00 175 GLU A C 13
ATOM 20226 O O . GLU A 1 86 ? -7.086 6.700 -6.475 1.00 0.00 175 GLU A O 13
ATOM 20238 N N . GLU A 1 87 ? -6.274 4.614 -6.059 1.00 0.00 176 GLU A N 13
ATOM 20239 C CA . GLU A 1 87 ? -7.445 4.107 -5.308 1.00 0.00 176 GLU A CA 13
ATOM 20240 C C . GLU A 1 87 ? -7.427 4.629 -3.859 1.00 0.00 176 GLU A C 13
ATOM 20241 O O . GLU A 1 87 ? -8.467 4.709 -3.192 1.00 0.00 176 GLU A O 13
ATOM 20253 N N . CYS A 1 88 ? -6.227 4.992 -3.394 1.00 0.00 177 CYS A N 13
ATOM 20254 C CA . CYS A 1 88 ? -6.015 5.627 -2.095 1.00 0.00 177 CYS A CA 13
ATOM 20255 C C . CYS A 1 88 ? -5.465 7.039 -2.317 1.00 0.00 177 CYS A C 13
ATOM 20256 O O . CYS A 1 88 ? -4.655 7.261 -3.222 1.00 0.00 177 CYS A O 13
ATOM 20264 N N . ILE A 1 89 ? -5.909 7.982 -1.484 1.00 0.00 178 ILE A N 13
ATOM 20265 C CA . ILE A 1 89 ? -5.592 9.416 -1.602 1.00 0.00 178 ILE A CA 13
ATOM 20266 C C . ILE A 1 89 ? -5.306 9.983 -0.203 1.00 0.00 178 ILE A C 13
ATOM 20267 O O . ILE A 1 89 ? -5.656 9.360 0.801 1.00 0.00 178 ILE A O 13
ATOM 20283 N N . TYR A 1 90 ? -4.673 11.162 -0.146 1.00 0.00 179 TYR A N 13
ATOM 20284 C CA . TYR A 1 90 ? -4.528 11.912 1.112 1.00 0.00 179 TYR A CA 13
ATOM 20285 C C . TYR A 1 90 ? -5.910 12.476 1.493 1.00 0.00 179 TYR A C 13
ATOM 20286 O O . TYR A 1 90 ? -6.649 12.951 0.618 1.00 0.00 179 TYR A O 13
ATOM 20304 N N . ASP A 1 91 ? -6.279 12.388 2.765 1.00 0.00 180 ASP A N 13
ATOM 20305 C CA . ASP A 1 91 ? -7.512 13.014 3.267 1.00 0.00 180 ASP A CA 13
ATOM 20306 C C . ASP A 1 91 ? -7.164 14.038 4.350 1.00 0.00 180 ASP A C 13
ATOM 20307 O O . ASP A 1 91 ? -6.400 13.735 5.279 1.00 0.00 180 ASP A O 13
ATOM 20316 N N . ASP A 1 92 ? -7.768 15.224 4.220 1.00 0.00 181 ASP A N 13
ATOM 20317 C CA . ASP A 1 92 ? -7.514 16.388 5.076 1.00 0.00 181 ASP A CA 13
ATOM 20318 C C . ASP A 1 92 ? -8.099 16.201 6.489 1.00 0.00 181 ASP A C 13
ATOM 20319 O O . ASP A 1 92 ? -7.380 16.376 7.477 1.00 0.00 181 ASP A O 13
ATOM 20328 N N . THR A 1 93 ? -9.396 15.832 6.586 1.00 0.00 182 THR A N 13
ATOM 20329 C CA . THR A 1 93 ? -10.101 15.755 7.886 1.00 0.00 182 THR A CA 13
ATOM 20330 C C . THR A 1 93 ? -9.638 14.527 8.713 1.00 0.00 182 THR A C 13
ATOM 20331 O O . THR A 1 93 ? -9.764 14.524 9.942 1.00 0.00 182 THR A O 13
ATOM 20342 N N . ARG A 1 94 ? -9.098 13.492 8.028 1.00 0.00 183 ARG A N 13
ATOM 20343 C CA . ARG A 1 94 ? -8.411 12.358 8.685 1.00 0.00 183 ARG A CA 13
ATOM 20344 C C . ARG A 1 94 ? -6.955 12.739 9.044 1.00 0.00 183 ARG A C 13
ATOM 20345 O O . ARG A 1 94 ? -6.418 12.302 10.068 1.00 0.00 183 ARG A O 13
ATOM 20366 N N . GLY A 1 95 ? -6.344 13.576 8.181 1.00 0.00 184 GLY A N 13
ATOM 20367 C CA . GLY A 1 95 ? -4.908 13.891 8.255 1.00 0.00 184 GLY A CA 13
ATOM 20368 C C . GLY A 1 95 ? -4.032 12.698 7.870 1.00 0.00 184 GLY A C 13
ATOM 20369 O O . GLY A 1 95 ? -2.866 12.614 8.271 1.00 0.00 184 GLY A O 13
ATOM 20373 N N . ASN A 1 96 ? -4.605 11.787 7.064 1.00 0.00 185 ASN A N 13
ATOM 20374 C CA . ASN A 1 96 ? -4.014 10.466 6.748 1.00 0.00 185 ASN A CA 13
ATOM 20375 C C . ASN A 1 96 ? -4.381 10.073 5.313 1.00 0.00 185 ASN A C 13
ATOM 20376 O O . ASN A 1 96 ? -5.466 10.429 4.841 1.00 0.00 185 ASN A O 13
ATOM 20387 N N . PHE A 1 97 ? -3.473 9.350 4.623 1.00 0.00 186 PHE A N 13
ATOM 20388 C CA . PHE A 1 97 ? -3.782 8.670 3.358 1.00 0.00 186 PHE A CA 13
ATOM 20389 C C . PHE A 1 97 ? -4.788 7.534 3.626 1.00 0.00 186 PHE A C 13
ATOM 20390 O O . PHE A 1 97 ? -4.475 6.595 4.348 1.00 0.00 186 PHE A O 13
ATOM 20407 N N . ILE A 1 98 ? -5.989 7.633 3.054 1.00 0.00 187 ILE A N 13
ATOM 20408 C CA . ILE A 1 98 ? -7.075 6.645 3.231 1.00 0.00 187 ILE A CA 13
ATOM 20409 C C . ILE A 1 98 ? -7.580 6.190 1.852 1.00 0.00 187 ILE A C 13
ATOM 20410 O O . ILE A 1 98 ? -7.104 6.662 0.826 1.00 0.00 187 ILE A O 13
ATOM 20426 N N . ILE A 1 99 ? -8.557 5.272 1.847 1.00 0.00 188 ILE A N 13
ATOM 20427 C CA . ILE A 1 99 ? -9.164 4.757 0.605 1.00 0.00 188 ILE A CA 13
ATOM 20428 C C . ILE A 1 99 ? -10.302 5.695 0.164 1.00 0.00 188 ILE A C 13
ATOM 20429 O O . ILE A 1 99 ? -10.956 6.321 1.015 1.00 0.00 188 ILE A O 13
ATOM 20445 N N . LYS A 1 100 ? -10.514 5.800 -1.163 1.00 0.00 189 LYS A N 13
ATOM 20446 C CA . LYS A 1 100 ? -11.597 6.609 -1.754 1.00 0.00 189 LYS A CA 13
ATOM 20447 C C . LYS A 1 100 ? -12.987 6.132 -1.298 1.00 0.00 189 LYS A C 13
ATOM 20448 O O . LYS A 1 100 ? -13.183 4.955 -0.961 1.00 0.00 189 LYS A O 13
ATOM 20467 N N . GLY A 1 101 ? -13.938 7.075 -1.320 1.00 0.00 190 GLY A N 13
ATOM 20468 C CA . GLY A 1 101 ? -15.343 6.811 -1.015 1.00 0.00 190 GLY A CA 13
ATOM 20469 C C . GLY A 1 101 ? -16.050 6.313 -2.264 1.00 0.00 190 GLY A C 13
ATOM 20470 O O . GLY A 1 101 ? -16.963 6.972 -2.784 1.00 0.00 190 GLY A O 13
ATOM 20474 N N . ASN A 1 102 ? -15.569 5.139 -2.732 1.00 0.00 191 ASN A N 13
ATOM 20475 C CA . ASN A 1 102 ? -15.893 4.535 -4.034 1.00 0.00 191 ASN A CA 13
ATOM 20476 C C . ASN A 1 102 ? -15.254 5.384 -5.172 1.00 0.00 191 ASN A C 13
ATOM 20477 O O . ASN A 1 102 ? -15.855 6.395 -5.600 1.00 0.00 191 ASN A O 13
ATOM 20489 N N . SER A 1 1 ? -4.042 -18.264 -0.148 1.00 0.00 90 SER A N 14
ATOM 20490 C CA . SER A 1 1 ? -4.554 -17.253 -1.091 1.00 0.00 90 SER A CA 14
ATOM 20491 C C . SER A 1 1 ? -3.418 -16.333 -1.584 1.00 0.00 90 SER A C 14
ATOM 20492 O O . SER A 1 1 ? -3.685 -15.273 -2.165 1.00 0.00 90 SER A O 14
ATOM 20502 N N . GLN A 1 2 ? -2.153 -16.806 -1.414 1.00 0.00 91 GLN A N 14
ATOM 20503 C CA . GLN A 1 2 ? -0.923 -16.044 -1.729 1.00 0.00 91 GLN A CA 14
ATOM 20504 C C . GLN A 1 2 ? -0.913 -15.623 -3.201 1.00 0.00 91 GLN A C 14
ATOM 20505 O O . GLN A 1 2 ? -0.552 -14.503 -3.521 1.00 0.00 91 GLN A O 14
ATOM 20519 N N . GLU A 1 3 ? -1.340 -16.549 -4.067 1.00 0.00 92 GLU A N 14
ATOM 20520 C CA . GLU A 1 3 ? -1.388 -16.360 -5.528 1.00 0.00 92 GLU A CA 14
ATOM 20521 C C . GLU A 1 3 ? -2.159 -15.075 -5.925 1.00 0.00 92 GLU A C 14
ATOM 20522 O O . GLU A 1 3 ? -1.675 -14.280 -6.735 1.00 0.00 92 GLU A O 14
ATOM 20534 N N . SER A 1 4 ? -3.329 -14.862 -5.293 1.00 0.00 93 SER A N 14
ATOM 20535 C CA . SER A 1 4 ? -4.200 -13.699 -5.555 1.00 0.00 93 SER A CA 14
ATOM 20536 C C . SER A 1 4 ? -3.518 -12.398 -5.119 1.00 0.00 93 SER A C 14
ATOM 20537 O O . SER A 1 4 ? -3.597 -11.376 -5.814 1.00 0.00 93 SER A O 14
ATOM 20545 N N . ILE A 1 5 ? -2.820 -12.477 -3.977 1.00 0.00 94 ILE A N 14
ATOM 20546 C CA . ILE A 1 5 ? -2.157 -11.325 -3.358 1.00 0.00 94 ILE A CA 14
ATOM 20547 C C . ILE A 1 5 ? -0.957 -10.884 -4.219 1.00 0.00 94 ILE A C 14
ATOM 20548 O O . ILE A 1 5 ? -0.787 -9.706 -4.473 1.00 0.00 94 ILE A O 14
ATOM 20564 N N . GLN A 1 6 ? -0.151 -11.871 -4.659 1.00 0.00 95 GLN A N 14
ATOM 20565 C CA . GLN A 1 6 ? 1.067 -11.661 -5.477 1.00 0.00 95 GLN A CA 14
ATOM 20566 C C . GLN A 1 6 ? 0.733 -10.940 -6.803 1.00 0.00 95 GLN A C 14
ATOM 20567 O O . GLN A 1 6 ? 1.431 -9.994 -7.200 1.00 0.00 95 GLN A O 14
ATOM 20581 N N . ASN A 1 7 ? -0.347 -11.407 -7.469 1.00 0.00 96 ASN A N 14
ATOM 20582 C CA . ASN A 1 7 ? -0.901 -10.757 -8.684 1.00 0.00 96 ASN A CA 14
ATOM 20583 C C . ASN A 1 7 ? -1.333 -9.310 -8.387 1.00 0.00 96 ASN A C 14
ATOM 20584 O O . ASN A 1 7 ? -1.094 -8.412 -9.199 1.00 0.00 96 ASN A O 14
ATOM 20595 N N . LYS A 1 8 ? -1.960 -9.101 -7.207 1.00 0.00 97 LYS A N 14
ATOM 20596 C CA . LYS A 1 8 ? -2.410 -7.765 -6.755 1.00 0.00 97 LYS A CA 14
ATOM 20597 C C . LYS A 1 8 ? -1.217 -6.824 -6.575 1.00 0.00 97 LYS A C 14
ATOM 20598 O O . LYS A 1 8 ? -1.257 -5.705 -7.043 1.00 0.00 97 LYS A O 14
ATOM 20617 N N . ILE A 1 9 ? -0.154 -7.328 -5.940 1.00 0.00 98 ILE A N 14
ATOM 20618 C CA . ILE A 1 9 ? 1.080 -6.550 -5.645 1.00 0.00 98 ILE A CA 14
ATOM 20619 C C . ILE A 1 9 ? 1.727 -6.058 -6.958 1.00 0.00 98 ILE A C 14
ATOM 20620 O O . ILE A 1 9 ? 2.185 -4.916 -7.050 1.00 0.00 98 ILE A O 14
ATOM 20636 N N . SER A 1 10 ? 1.696 -6.931 -7.973 1.00 0.00 99 SER A N 14
ATOM 20637 C CA . SER A 1 10 ? 2.200 -6.639 -9.326 1.00 0.00 99 SER A CA 14
ATOM 20638 C C . SER A 1 10 ? 1.378 -5.521 -10.018 1.00 0.00 99 SER A C 14
ATOM 20639 O O . SER A 1 10 ? 1.947 -4.659 -10.707 1.00 0.00 99 SER A O 14
ATOM 20647 N N . GLN A 1 11 ? 0.041 -5.552 -9.834 1.00 0.00 100 GLN A N 14
ATOM 20648 C CA . GLN A 1 11 ? -0.891 -4.575 -10.456 1.00 0.00 100 GLN A CA 14
ATOM 20649 C C . GLN A 1 11 ? -1.005 -3.263 -9.645 1.00 0.00 100 GLN A C 14
ATOM 20650 O O . GLN A 1 11 ? -1.299 -2.203 -10.204 1.00 0.00 100 GLN A O 14
ATOM 20664 N N . CYS A 1 12 ? -0.776 -3.348 -8.326 1.00 0.00 101 CYS A N 14
ATOM 20665 C CA . CYS A 1 12 ? -1.022 -2.237 -7.379 1.00 0.00 101 CYS A CA 14
ATOM 20666 C C . CYS A 1 12 ? 0.244 -1.416 -7.097 1.00 0.00 101 CYS A C 14
ATOM 20667 O O . CYS A 1 12 ? 0.159 -0.344 -6.473 1.00 0.00 101 CYS A O 14
ATOM 20675 N N . LYS A 1 13 ? 1.418 -1.926 -7.508 1.00 0.00 102 LYS A N 14
ATOM 20676 C CA . LYS A 1 13 ? 2.675 -1.175 -7.367 1.00 0.00 102 LYS A CA 14
ATOM 20677 C C . LYS A 1 13 ? 2.799 -0.025 -8.375 1.00 0.00 102 LYS A C 14
ATOM 20678 O O . LYS A 1 13 ? 2.067 0.048 -9.369 1.00 0.00 102 LYS A O 14
ATOM 20697 N N . PHE A 1 14 ? 3.760 0.856 -8.081 1.00 0.00 103 PHE A N 14
ATOM 20698 C CA . PHE A 1 14 ? 4.195 1.937 -8.969 1.00 0.00 103 PHE A CA 14
ATOM 20699 C C . PHE A 1 14 ? 5.654 2.273 -8.644 1.00 0.00 103 PHE A C 14
ATOM 20700 O O . PHE A 1 14 ? 6.110 2.032 -7.515 1.00 0.00 103 PHE A O 14
ATOM 20717 N N . SER A 1 15 ? 6.378 2.820 -9.629 1.00 0.00 104 SER A N 14
ATOM 20718 C CA . SER A 1 15 ? 7.746 3.304 -9.420 1.00 0.00 104 SER A CA 14
ATOM 20719 C C . SER A 1 15 ? 7.668 4.645 -8.661 1.00 0.00 104 SER A C 14
ATOM 20720 O O . SER A 1 15 ? 7.267 5.672 -9.228 1.00 0.00 104 SER A O 14
ATOM 20728 N N . VAL A 1 16 ? 8.002 4.587 -7.360 1.00 0.00 105 VAL A N 14
ATOM 20729 C CA . VAL A 1 16 ? 7.822 5.705 -6.417 1.00 0.00 105 VAL A CA 14
ATOM 20730 C C . VAL A 1 16 ? 8.741 6.887 -6.783 1.00 0.00 105 VAL A C 14
ATOM 20731 O O . VAL A 1 16 ? 9.944 6.693 -6.999 1.00 0.00 105 VAL A O 14
ATOM 20744 N N . CYS A 1 17 ? 8.161 8.104 -6.846 1.00 0.00 106 CYS A N 14
ATOM 20745 C CA . CYS A 1 17 ? 8.889 9.342 -7.193 1.00 0.00 106 CYS A CA 14
ATOM 20746 C C . CYS A 1 17 ? 8.749 10.386 -6.049 1.00 0.00 106 CYS A C 14
ATOM 20747 O O . CYS A 1 17 ? 7.890 11.261 -6.135 1.00 0.00 106 CYS A O 14
ATOM 20755 N N . PRO A 1 18 ? 9.580 10.280 -4.948 1.00 0.00 107 PRO A N 14
ATOM 20756 C CA . PRO A 1 18 ? 9.528 11.197 -3.762 1.00 0.00 107 PRO A CA 14
ATOM 20757 C C . PRO A 1 18 ? 9.516 12.691 -4.132 1.00 0.00 107 PRO A C 14
ATOM 20758 O O . PRO A 1 18 ? 8.782 13.489 -3.532 1.00 0.00 107 PRO A O 14
ATOM 20769 N N . GLU A 1 19 ? 10.316 13.022 -5.163 1.00 0.00 108 GLU A N 14
ATOM 20770 C CA . GLU A 1 19 ? 10.469 14.392 -5.678 1.00 0.00 108 GLU A CA 14
ATOM 20771 C C . GLU A 1 19 ? 9.125 14.948 -6.193 1.00 0.00 108 GLU A C 14
ATOM 20772 O O . GLU A 1 19 ? 8.739 16.059 -5.843 1.00 0.00 108 GLU A O 14
ATOM 20784 N N . ARG A 1 20 ? 8.393 14.126 -6.973 1.00 0.00 109 ARG A N 14
ATOM 20785 C CA . ARG A 1 20 ? 7.142 14.546 -7.636 1.00 0.00 109 ARG A CA 14
ATOM 20786 C C . ARG A 1 20 ? 5.938 14.437 -6.687 1.00 0.00 109 ARG A C 14
ATOM 20787 O O . ARG A 1 20 ? 5.001 15.234 -6.773 1.00 0.00 109 ARG A O 14
ATOM 20808 N N . LEU A 1 21 ? 5.991 13.458 -5.765 1.00 0.00 110 LEU A N 14
ATOM 20809 C CA . LEU A 1 21 ? 4.929 13.233 -4.759 1.00 0.00 110 LEU A CA 14
ATOM 20810 C C . LEU A 1 21 ? 4.914 14.365 -3.706 1.00 0.00 110 LEU A C 14
ATOM 20811 O O . LEU A 1 21 ? 3.933 14.517 -2.971 1.00 0.00 110 LEU A O 14
ATOM 20827 N N . GLN A 1 22 ? 6.052 15.115 -3.624 1.00 0.00 111 GLN A N 14
ATOM 20828 C CA . GLN A 1 22 ? 6.282 16.230 -2.660 1.00 0.00 111 GLN A CA 14
ATOM 20829 C C . GLN A 1 22 ? 6.379 15.732 -1.199 1.00 0.00 111 GLN A C 14
ATOM 20830 O O . GLN A 1 22 ? 6.546 16.536 -0.273 1.00 0.00 111 GLN A O 14
ATOM 20844 N N . CYS A 1 23 ? 6.303 14.406 -1.011 1.00 0.00 112 CYS A N 14
ATOM 20845 C CA . CYS A 1 23 ? 6.287 13.768 0.303 1.00 0.00 112 CYS A CA 14
ATOM 20846 C C . CYS A 1 23 ? 7.725 13.409 0.707 1.00 0.00 112 CYS A C 14
ATOM 20847 O O . CYS A 1 23 ? 8.476 12.874 -0.132 1.00 0.00 112 CYS A O 14
ATOM 20855 N N . PRO A 1 24 ? 8.155 13.729 1.978 1.00 0.00 113 PRO A N 14
ATOM 20856 C CA . PRO A 1 24 ? 9.477 13.313 2.503 1.00 0.00 113 PRO A CA 14
ATOM 20857 C C . PRO A 1 24 ? 9.657 11.784 2.478 1.00 0.00 113 PRO A C 14
ATOM 20858 O O . PRO A 1 24 ? 8.664 11.041 2.450 1.00 0.00 113 PRO A O 14
ATOM 20869 N N . LEU A 1 25 ? 10.926 11.339 2.500 1.00 0.00 114 LEU A N 14
ATOM 20870 C CA . LEU A 1 25 ? 11.290 9.914 2.409 1.00 0.00 114 LEU A CA 14
ATOM 20871 C C . LEU A 1 25 ? 10.552 9.073 3.472 1.00 0.00 114 LEU A C 14
ATOM 20872 O O . LEU A 1 25 ? 10.001 8.017 3.158 1.00 0.00 114 LEU A O 14
ATOM 20888 N N . GLU A 1 26 ? 10.511 9.604 4.708 1.00 0.00 115 GLU A N 14
ATOM 20889 C CA . GLU A 1 26 ? 9.815 8.985 5.856 1.00 0.00 115 GLU A CA 14
ATOM 20890 C C . GLU A 1 26 ? 8.301 8.765 5.592 1.00 0.00 115 GLU A C 14
ATOM 20891 O O . GLU A 1 26 ? 7.752 7.722 5.956 1.00 0.00 115 GLU A O 14
ATOM 20903 N N . ALA A 1 27 ? 7.665 9.734 4.905 1.00 0.00 116 ALA A N 14
ATOM 20904 C CA . ALA A 1 27 ? 6.207 9.738 4.650 1.00 0.00 116 ALA A CA 14
ATOM 20905 C C . ALA A 1 27 ? 5.786 8.620 3.682 1.00 0.00 116 ALA A C 14
ATOM 20906 O O . ALA A 1 27 ? 4.617 8.230 3.639 1.00 0.00 116 ALA A O 14
ATOM 20913 N N . ILE A 1 28 ? 6.754 8.112 2.918 1.00 0.00 117 ILE A N 14
ATOM 20914 C CA . ILE A 1 28 ? 6.533 7.059 1.906 1.00 0.00 117 ILE A CA 14
ATOM 20915 C C . ILE A 1 28 ? 7.507 5.881 2.127 1.00 0.00 117 ILE A C 14
ATOM 20916 O O . ILE A 1 28 ? 7.602 4.989 1.284 1.00 0.00 117 ILE A O 14
ATOM 20932 N N . GLN A 1 29 ? 8.190 5.886 3.292 1.00 0.00 118 GLN A N 14
ATOM 20933 C CA . GLN A 1 29 ? 9.143 4.832 3.695 1.00 0.00 118 GLN A CA 14
ATOM 20934 C C . GLN A 1 29 ? 8.431 3.480 3.872 1.00 0.00 118 GLN A C 14
ATOM 20935 O O . GLN A 1 29 ? 7.375 3.414 4.507 1.00 0.00 118 GLN A O 14
ATOM 20949 N N . CYS A 1 30 ? 9.024 2.422 3.283 1.00 0.00 119 CYS A N 14
ATOM 20950 C CA . CYS A 1 30 ? 8.563 1.043 3.444 1.00 0.00 119 CYS A CA 14
ATOM 20951 C C . CYS A 1 30 ? 8.805 0.615 4.899 1.00 0.00 119 CYS A C 14
ATOM 20952 O O . CYS A 1 30 ? 9.968 0.485 5.309 1.00 0.00 119 CYS A O 14
ATOM 20960 N N . PRO A 1 31 ? 7.718 0.400 5.710 1.00 0.00 120 PRO A N 14
ATOM 20961 C CA . PRO A 1 31 ? 7.850 0.064 7.149 1.00 0.00 120 PRO A CA 14
ATOM 20962 C C . PRO A 1 31 ? 8.328 -1.389 7.380 1.00 0.00 120 PRO A C 14
ATOM 20963 O O . PRO A 1 31 ? 8.528 -1.807 8.526 1.00 0.00 120 PRO A O 14
ATOM 20974 N N . ILE A 1 32 ? 8.479 -2.145 6.280 1.00 0.00 121 ILE A N 14
ATOM 20975 C CA . ILE A 1 32 ? 9.024 -3.507 6.277 1.00 0.00 121 ILE A CA 14
ATOM 20976 C C . ILE A 1 32 ? 10.562 -3.444 6.354 1.00 0.00 121 ILE A C 14
ATOM 20977 O O . ILE A 1 32 ? 11.192 -4.050 7.225 1.00 0.00 121 ILE A O 14
ATOM 20993 N N . THR A 1 33 ? 11.141 -2.685 5.413 1.00 0.00 122 THR A N 14
ATOM 20994 C CA . THR A 1 33 ? 12.594 -2.643 5.156 1.00 0.00 122 THR A CA 14
ATOM 20995 C C . THR A 1 33 ? 13.285 -1.408 5.768 1.00 0.00 122 THR A C 14
ATOM 20996 O O . THR A 1 33 ? 14.510 -1.282 5.668 1.00 0.00 122 THR A O 14
ATOM 21007 N N . LEU A 1 34 ? 12.490 -0.497 6.368 1.00 0.00 123 LEU A N 14
ATOM 21008 C CA . LEU A 1 34 ? 12.998 0.704 7.082 1.00 0.00 123 LEU A CA 14
ATOM 21009 C C . LEU A 1 34 ? 13.808 1.633 6.158 1.00 0.00 123 LEU A C 14
ATOM 21010 O O . LEU A 1 34 ? 14.714 2.341 6.597 1.00 0.00 123 LEU A O 14
ATOM 21026 N N . GLU A 1 35 ? 13.395 1.670 4.893 1.00 0.00 124 GLU A N 14
ATOM 21027 C CA . GLU A 1 35 ? 14.006 2.515 3.856 1.00 0.00 124 GLU A CA 14
ATOM 21028 C C . GLU A 1 35 ? 12.915 2.946 2.876 1.00 0.00 124 GLU A C 14
ATOM 21029 O O . GLU A 1 35 ? 11.888 2.266 2.744 1.00 0.00 124 GLU A O 14
ATOM 21041 N N . GLN A 1 36 ? 13.119 4.091 2.227 1.00 0.00 125 GLN A N 14
ATOM 21042 C CA . GLN A 1 36 ? 12.206 4.595 1.204 1.00 0.00 125 GLN A CA 14
ATOM 21043 C C . GLN A 1 36 ? 12.322 3.695 -0.065 1.00 0.00 125 GLN A C 14
ATOM 21044 O O . GLN A 1 36 ? 13.430 3.510 -0.582 1.00 0.00 125 GLN A O 14
ATOM 21058 N N . PRO A 1 37 ? 11.181 3.098 -0.557 1.00 0.00 126 PRO A N 14
ATOM 21059 C CA . PRO A 1 37 ? 11.185 2.140 -1.688 1.00 0.00 126 PRO A CA 14
ATOM 21060 C C . PRO A 1 37 ? 11.355 2.791 -3.071 1.00 0.00 126 PRO A C 14
ATOM 21061 O O . PRO A 1 37 ? 10.986 3.947 -3.286 1.00 0.00 126 PRO A O 14
ATOM 21072 N N . GLU A 1 38 ? 11.882 1.991 -4.002 1.00 0.00 127 GLU A N 14
ATOM 21073 C CA . GLU A 1 38 ? 12.026 2.364 -5.426 1.00 0.00 127 GLU A CA 14
ATOM 21074 C C . GLU A 1 38 ? 10.702 2.104 -6.160 1.00 0.00 127 GLU A C 14
ATOM 21075 O O . GLU A 1 38 ? 10.304 2.856 -7.056 1.00 0.00 127 GLU A O 14
ATOM 21087 N N . LYS A 1 39 ? 10.036 1.027 -5.736 1.00 0.00 128 LYS A N 14
ATOM 21088 C CA . LYS A 1 39 ? 8.736 0.592 -6.226 1.00 0.00 128 LYS A CA 14
ATOM 21089 C C . LYS A 1 39 ? 7.936 0.152 -5.006 1.00 0.00 128 LYS A C 14
ATOM 21090 O O . LYS A 1 39 ? 8.487 -0.488 -4.102 1.00 0.00 128 LYS A O 14
ATOM 21109 N N . GLY A 1 40 ? 6.653 0.500 -4.964 1.00 0.00 129 GLY A N 14
ATOM 21110 C CA . GLY A 1 40 ? 5.838 0.223 -3.796 1.00 0.00 129 GLY A CA 14
ATOM 21111 C C . GLY A 1 40 ? 4.363 0.195 -4.099 1.00 0.00 129 GLY A C 14
ATOM 21112 O O . GLY A 1 40 ? 3.902 0.777 -5.081 1.00 0.00 129 GLY A O 14
ATOM 21116 N N . ILE A 1 41 ? 3.629 -0.493 -3.228 1.00 0.00 130 ILE A N 14
ATOM 21117 C CA . ILE A 1 41 ? 2.178 -0.653 -3.282 1.00 0.00 130 ILE A CA 14
ATOM 21118 C C . ILE A 1 41 ? 1.531 0.073 -2.080 1.00 0.00 130 ILE A C 14
ATOM 21119 O O . ILE A 1 41 ? 2.177 0.287 -1.045 1.00 0.00 130 ILE A O 14
ATOM 21135 N N . PHE A 1 42 ? 0.258 0.443 -2.223 1.00 0.00 131 PHE A N 14
ATOM 21136 C CA . PHE A 1 42 ? -0.554 0.939 -1.094 1.00 0.00 131 PHE A CA 14
ATOM 21137 C C . PHE A 1 42 ? -1.422 -0.198 -0.561 1.00 0.00 131 PHE A C 14
ATOM 21138 O O . PHE A 1 42 ? -2.241 -0.739 -1.283 1.00 0.00 131 PHE A O 14
ATOM 21155 N N . VAL A 1 43 ? -1.198 -0.589 0.698 1.00 0.00 132 VAL A N 14
ATOM 21156 C CA . VAL A 1 43 ? -2.033 -1.574 1.397 1.00 0.00 132 VAL A CA 14
ATOM 21157 C C . VAL A 1 43 ? -2.682 -0.857 2.574 1.00 0.00 132 VAL A C 14
ATOM 21158 O O . VAL A 1 43 ? -1.969 -0.266 3.404 1.00 0.00 132 VAL A O 14
ATOM 21171 N N . LYS A 1 44 ? -4.022 -0.865 2.622 1.00 0.00 133 LYS A N 14
ATOM 21172 C CA . LYS A 1 44 ? -4.752 -0.305 3.744 1.00 0.00 133 LYS A CA 14
ATOM 21173 C C . LYS A 1 44 ? -4.542 -1.190 4.983 1.00 0.00 133 LYS A C 14
ATOM 21174 O O . LYS A 1 44 ? -4.926 -2.371 5.010 1.00 0.00 133 LYS A O 14
ATOM 21193 N N . ASN A 1 45 ? -3.802 -0.641 5.951 1.00 0.00 134 ASN A N 14
ATOM 21194 C CA . ASN A 1 45 ? -3.770 -1.129 7.329 1.00 0.00 134 ASN A CA 14
ATOM 21195 C C . ASN A 1 45 ? -5.201 -1.010 7.895 1.00 0.00 134 ASN A C 14
ATOM 21196 O O . ASN A 1 45 ? -5.562 -0.012 8.536 1.00 0.00 134 ASN A O 14
ATOM 21207 N N . SER A 1 46 ? -6.014 -2.020 7.537 1.00 0.00 135 SER A N 14
ATOM 21208 C CA . SER A 1 46 ? -7.472 -2.028 7.703 1.00 0.00 135 SER A CA 14
ATOM 21209 C C . SER A 1 46 ? -7.864 -2.118 9.185 1.00 0.00 135 SER A C 14
ATOM 21210 O O . SER A 1 46 ? -8.360 -1.143 9.759 1.00 0.00 135 SER A O 14
ATOM 21218 N N . ASP A 1 47 ? -7.591 -3.286 9.790 1.00 0.00 136 ASP A N 14
ATOM 21219 C CA . ASP A 1 47 ? -7.893 -3.571 11.210 1.00 0.00 136 ASP A CA 14
ATOM 21220 C C . ASP A 1 47 ? -7.191 -2.564 12.142 1.00 0.00 136 ASP A C 14
ATOM 21221 O O . ASP A 1 47 ? -7.747 -2.159 13.170 1.00 0.00 136 ASP A O 14
ATOM 21230 N N . GLY A 1 48 ? -5.979 -2.151 11.730 1.00 0.00 137 GLY A N 14
ATOM 21231 C CA . GLY A 1 48 ? -5.162 -1.219 12.494 1.00 0.00 137 GLY A CA 14
ATOM 21232 C C . GLY A 1 48 ? -5.766 0.185 12.587 1.00 0.00 137 GLY A C 14
ATOM 21233 O O . GLY A 1 48 ? -6.106 0.642 13.688 1.00 0.00 137 GLY A O 14
ATOM 21237 N N . SER A 1 49 ? -5.934 0.876 11.434 1.00 0.00 138 SER A N 14
ATOM 21238 C CA . SER A 1 49 ? -6.314 2.317 11.428 1.00 0.00 138 SER A CA 14
ATOM 21239 C C . SER A 1 49 ? -7.126 2.751 10.177 1.00 0.00 138 SER A C 14
ATOM 21240 O O . SER A 1 49 ? -7.422 3.947 10.043 1.00 0.00 138 SER A O 14
ATOM 21248 N N . ASP A 1 50 ? -7.478 1.800 9.277 1.00 0.00 139 ASP A N 14
ATOM 21249 C CA . ASP A 1 50 ? -8.170 2.098 7.978 1.00 0.00 139 ASP A CA 14
ATOM 21250 C C . ASP A 1 50 ? -7.277 2.997 7.058 1.00 0.00 139 ASP A C 14
ATOM 21251 O O . ASP A 1 50 ? -7.753 3.652 6.128 1.00 0.00 139 ASP A O 14
ATOM 21260 N N . VAL A 1 51 ? -5.951 2.967 7.305 1.00 0.00 140 VAL A N 14
ATOM 21261 C CA . VAL A 1 51 ? -4.965 3.861 6.634 1.00 0.00 140 VAL A CA 14
ATOM 21262 C C . VAL A 1 51 ? -4.148 3.089 5.591 1.00 0.00 140 VAL A C 14
ATOM 21263 O O . VAL A 1 51 ? -3.571 2.059 5.904 1.00 0.00 140 VAL A O 14
ATOM 21276 N N . CYS A 1 52 ? -4.063 3.636 4.369 1.00 0.00 141 CYS A N 14
ATOM 21277 C CA . CYS A 1 52 ? -3.252 3.080 3.281 1.00 0.00 141 CYS A CA 14
ATOM 21278 C C . CYS A 1 52 ? -1.806 3.577 3.436 1.00 0.00 141 CYS A C 14
ATOM 21279 O O . CYS A 1 52 ? -1.563 4.780 3.582 1.00 0.00 141 CYS A O 14
ATOM 21287 N N . THR A 1 53 ? -0.869 2.628 3.430 1.00 0.00 142 THR A N 14
ATOM 21288 C CA . THR A 1 53 ? 0.552 2.876 3.700 1.00 0.00 142 THR A CA 14
ATOM 21289 C C . THR A 1 53 ? 1.373 2.313 2.528 1.00 0.00 142 THR A C 14
ATOM 21290 O O . THR A 1 53 ? 0.974 1.313 1.914 1.00 0.00 142 THR A O 14
ATOM 21301 N N . LEU A 1 54 ? 2.501 2.967 2.209 1.00 0.00 143 LEU A N 14
ATOM 21302 C CA . LEU A 1 54 ? 3.350 2.568 1.075 1.00 0.00 143 LEU A CA 14
ATOM 21303 C C . LEU A 1 54 ? 4.380 1.516 1.535 1.00 0.00 143 LEU A C 14
ATOM 21304 O O . LEU A 1 54 ? 5.336 1.830 2.255 1.00 0.00 143 LEU A O 14
ATOM 21320 N N . PHE A 1 55 ? 4.129 0.266 1.148 1.00 0.00 144 PHE A N 14
ATOM 21321 C CA . PHE A 1 55 ? 5.035 -0.866 1.366 1.00 0.00 144 PHE A CA 14
ATOM 21322 C C . PHE A 1 55 ? 5.814 -1.095 0.077 1.00 0.00 144 PHE A C 14
ATOM 21323 O O . PHE A 1 55 ? 5.240 -0.933 -0.986 1.00 0.00 144 PHE A O 14
ATOM 21340 N N . ASP A 1 56 ? 7.101 -1.469 0.157 1.00 0.00 145 ASP A N 14
ATOM 21341 C CA . ASP A 1 56 ? 7.886 -1.803 -1.054 1.00 0.00 145 ASP A CA 14
ATOM 21342 C C . ASP A 1 56 ? 7.269 -3.035 -1.725 1.00 0.00 145 ASP A C 14
ATOM 21343 O O . ASP A 1 56 ? 6.905 -3.991 -1.037 1.00 0.00 145 ASP A O 14
ATOM 21352 N N . ALA A 1 57 ? 7.152 -2.979 -3.057 1.00 0.00 146 ALA A N 14
ATOM 21353 C CA . ALA A 1 57 ? 6.489 -4.007 -3.863 1.00 0.00 146 ALA A CA 14
ATOM 21354 C C . ALA A 1 57 ? 7.134 -5.389 -3.660 1.00 0.00 146 ALA A C 14
ATOM 21355 O O . ALA A 1 57 ? 6.446 -6.352 -3.328 1.00 0.00 146 ALA A O 14
ATOM 21362 N N . ALA A 1 58 ? 8.467 -5.445 -3.786 1.00 0.00 147 ALA A N 14
ATOM 21363 C CA . ALA A 1 58 ? 9.234 -6.700 -3.675 1.00 0.00 147 ALA A CA 14
ATOM 21364 C C . ALA A 1 58 ? 9.311 -7.194 -2.216 1.00 0.00 147 ALA A C 14
ATOM 21365 O O . ALA A 1 58 ? 9.353 -8.404 -1.972 1.00 0.00 147 ALA A O 14
ATOM 21372 N N . ALA A 1 59 ? 9.319 -6.245 -1.258 1.00 0.00 148 ALA A N 14
ATOM 21373 C CA . ALA A 1 59 ? 9.442 -6.541 0.186 1.00 0.00 148 ALA A CA 14
ATOM 21374 C C . ALA A 1 59 ? 8.151 -7.139 0.757 1.00 0.00 148 ALA A C 14
ATOM 21375 O O . ALA A 1 59 ? 8.193 -8.048 1.591 1.00 0.00 148 ALA A O 14
ATOM 21382 N N . PHE A 1 60 ? 7.011 -6.604 0.315 1.00 0.00 149 PHE A N 14
ATOM 21383 C CA . PHE A 1 60 ? 5.684 -7.068 0.754 1.00 0.00 149 PHE A CA 14
ATOM 21384 C C . PHE A 1 60 ? 5.342 -8.387 0.047 1.00 0.00 149 PHE A C 14
ATOM 21385 O O . PHE A 1 60 ? 4.760 -9.294 0.649 1.00 0.00 149 PHE A O 14
ATOM 21402 N N . SER A 1 61 ? 5.739 -8.478 -1.240 1.00 0.00 150 SER A N 14
ATOM 21403 C CA . SER A 1 61 ? 5.613 -9.706 -2.036 1.00 0.00 150 SER A CA 14
ATOM 21404 C C . SER A 1 61 ? 6.469 -10.832 -1.438 1.00 0.00 150 SER A C 14
ATOM 21405 O O . SER A 1 61 ? 6.118 -12.015 -1.544 1.00 0.00 150 SER A O 14
ATOM 21413 N N . ARG A 1 62 ? 7.583 -10.443 -0.794 1.00 0.00 151 ARG A N 14
ATOM 21414 C CA . ARG A 1 62 ? 8.421 -11.368 -0.036 1.00 0.00 151 ARG A CA 14
ATOM 21415 C C . ARG A 1 62 ? 7.646 -11.934 1.158 1.00 0.00 151 ARG A C 14
ATOM 21416 O O . ARG A 1 62 ? 7.560 -13.146 1.297 1.00 0.00 151 ARG A O 14
ATOM 21437 N N . LEU A 1 63 ? 7.061 -11.036 1.984 1.00 0.00 152 LEU A N 14
ATOM 21438 C CA . LEU A 1 63 ? 6.310 -11.418 3.207 1.00 0.00 152 LEU A CA 14
ATOM 21439 C C . LEU A 1 63 ? 5.195 -12.429 2.888 1.00 0.00 152 LEU A C 14
ATOM 21440 O O . LEU A 1 63 ? 5.051 -13.445 3.566 1.00 0.00 152 LEU A O 14
ATOM 21456 N N . VAL A 1 64 ? 4.445 -12.136 1.818 1.00 0.00 153 VAL A N 14
ATOM 21457 C CA . VAL A 1 64 ? 3.336 -12.978 1.339 1.00 0.00 153 VAL A CA 14
ATOM 21458 C C . VAL A 1 64 ? 3.864 -14.341 0.853 1.00 0.00 153 VAL A C 14
ATOM 21459 O O . VAL A 1 64 ? 3.295 -15.392 1.176 1.00 0.00 153 VAL A O 14
ATOM 21472 N N . GLY A 1 65 ? 4.978 -14.295 0.107 1.00 0.00 154 GLY A N 14
ATOM 21473 C CA . GLY A 1 65 ? 5.629 -15.491 -0.422 1.00 0.00 154 GLY A CA 14
ATOM 21474 C C . GLY A 1 65 ? 6.316 -16.333 0.666 1.00 0.00 154 GLY A C 14
ATOM 21475 O O . GLY A 1 65 ? 6.663 -17.493 0.429 1.00 0.00 154 GLY A O 14
ATOM 21479 N N . GLU A 1 66 ? 6.540 -15.729 1.852 1.00 0.00 155 GLU A N 14
ATOM 21480 C CA . GLU A 1 66 ? 7.062 -16.440 3.041 1.00 0.00 155 GLU A CA 14
ATOM 21481 C C . GLU A 1 66 ? 5.913 -16.984 3.906 1.00 0.00 155 GLU A C 14
ATOM 21482 O O . GLU A 1 66 ? 6.099 -17.948 4.648 1.00 0.00 155 GLU A O 14
ATOM 21494 N N . GLY A 1 67 ? 4.728 -16.366 3.779 1.00 0.00 156 GLY A N 14
ATOM 21495 C CA . GLY A 1 67 ? 3.557 -16.711 4.596 1.00 0.00 156 GLY A CA 14
ATOM 21496 C C . GLY A 1 67 ? 3.464 -15.881 5.874 1.00 0.00 156 GLY A C 14
ATOM 21497 O O . GLY A 1 67 ? 2.690 -16.204 6.781 1.00 0.00 156 GLY A O 14
ATOM 21501 N N . LEU A 1 68 ? 4.260 -14.809 5.929 1.00 0.00 157 LEU A N 14
ATOM 21502 C CA . LEU A 1 68 ? 4.315 -13.883 7.067 1.00 0.00 157 LEU A CA 14
ATOM 21503 C C . LEU A 1 68 ? 3.137 -12.888 6.993 1.00 0.00 157 LEU A C 14
ATOM 21504 O O . LEU A 1 68 ? 2.816 -12.421 5.892 1.00 0.00 157 LEU A O 14
ATOM 21520 N N . PRO A 1 69 ? 2.479 -12.546 8.151 1.00 0.00 158 PRO A N 14
ATOM 21521 C CA . PRO A 1 69 ? 1.303 -11.633 8.170 1.00 0.00 158 PRO A CA 14
ATOM 21522 C C . PRO A 1 69 ? 1.680 -10.159 7.918 1.00 0.00 158 PRO A C 14
ATOM 21523 O O . PRO A 1 69 ? 2.850 -9.840 7.659 1.00 0.00 158 PRO A O 14
ATOM 21534 N N . HIS A 1 70 ? 0.662 -9.277 7.987 1.00 0.00 159 HIS A N 14
ATOM 21535 C CA . HIS A 1 70 ? 0.817 -7.839 7.727 1.00 0.00 159 HIS A CA 14
ATOM 21536 C C . HIS A 1 70 ? 1.855 -7.232 8.698 1.00 0.00 159 HIS A C 14
ATOM 21537 O O . HIS A 1 70 ? 1.714 -7.387 9.908 1.00 0.00 159 HIS A O 14
ATOM 21551 N N . PRO A 1 71 ? 2.906 -6.527 8.194 1.00 0.00 160 PRO A N 14
ATOM 21552 C CA . PRO A 1 71 ? 4.055 -6.087 9.029 1.00 0.00 160 PRO A CA 14
ATOM 21553 C C . PRO A 1 71 ? 3.674 -5.032 10.094 1.00 0.00 160 PRO A C 14
ATOM 21554 O O . PRO A 1 71 ? 4.435 -4.807 11.039 1.00 0.00 160 PRO A O 14
ATOM 21565 N N . LEU A 1 72 ? 2.484 -4.404 9.941 1.00 0.00 161 LEU A N 14
ATOM 21566 C CA . LEU A 1 72 ? 1.988 -3.390 10.892 1.00 0.00 161 LEU A CA 14
ATOM 21567 C C . LEU A 1 72 ? 1.014 -4.008 11.907 1.00 0.00 161 LEU A C 14
ATOM 21568 O O . LEU A 1 72 ? 1.320 -4.083 13.100 1.00 0.00 161 LEU A O 14
ATOM 21584 N N . THR A 1 73 ? -0.139 -4.486 11.413 1.00 0.00 162 THR A N 14
ATOM 21585 C CA . THR A 1 73 ? -1.274 -4.908 12.284 1.00 0.00 162 THR A CA 14
ATOM 21586 C C . THR A 1 73 ? -1.238 -6.426 12.579 1.00 0.00 162 THR A C 14
ATOM 21587 O O . THR A 1 73 ? -1.998 -6.916 13.420 1.00 0.00 162 THR A O 14
ATOM 21598 N N . ARG A 1 74 ? -0.336 -7.151 11.880 1.00 0.00 163 ARG A N 14
ATOM 21599 C CA . ARG A 1 74 ? -0.112 -8.615 12.039 1.00 0.00 163 ARG A CA 14
ATOM 21600 C C . ARG A 1 74 ? -1.366 -9.448 11.716 1.00 0.00 163 ARG A C 14
ATOM 21601 O O . ARG A 1 74 ? -1.478 -10.612 12.118 1.00 0.00 163 ARG A O 14
ATOM 21622 N N . GLU A 1 75 ? -2.281 -8.843 10.952 1.00 0.00 164 GLU A N 14
ATOM 21623 C CA . GLU A 1 75 ? -3.506 -9.483 10.468 1.00 0.00 164 GLU A CA 14
ATOM 21624 C C . GLU A 1 75 ? -3.235 -10.215 9.137 1.00 0.00 164 GLU A C 14
ATOM 21625 O O . GLU A 1 75 ? -2.225 -9.924 8.480 1.00 0.00 164 GLU A O 14
ATOM 21637 N N . PRO A 1 76 ? -4.113 -11.186 8.719 1.00 0.00 165 PRO A N 14
ATOM 21638 C CA . PRO A 1 76 ? -3.887 -11.967 7.490 1.00 0.00 165 PRO A CA 14
ATOM 21639 C C . PRO A 1 76 ? -3.921 -11.075 6.228 1.00 0.00 165 PRO A C 14
ATOM 21640 O O . PRO A 1 76 ? -4.918 -10.372 5.979 1.00 0.00 165 PRO A O 14
ATOM 21651 N N . ILE A 1 77 ? -2.806 -11.070 5.469 1.00 0.00 166 ILE A N 14
ATOM 21652 C CA . ILE A 1 77 ? -2.695 -10.314 4.214 1.00 0.00 166 ILE A CA 14
ATOM 21653 C C . ILE A 1 77 ? -3.671 -10.899 3.169 1.00 0.00 166 ILE A C 14
ATOM 21654 O O . ILE A 1 77 ? -3.824 -12.121 3.082 1.00 0.00 166 ILE A O 14
ATOM 21670 N N . THR A 1 78 ? -4.326 -10.018 2.403 1.00 0.00 167 THR A N 14
ATOM 21671 C CA . THR A 1 78 ? -5.313 -10.424 1.395 1.00 0.00 167 THR A CA 14
ATOM 21672 C C . THR A 1 78 ? -5.415 -9.392 0.271 1.00 0.00 167 THR A C 14
ATOM 21673 O O . THR A 1 78 ? -4.941 -8.260 0.408 1.00 0.00 167 THR A O 14
ATOM 21684 N N . ALA A 1 79 ? -6.052 -9.816 -0.834 1.00 0.00 168 ALA A N 14
ATOM 21685 C CA . ALA A 1 79 ? -6.333 -8.974 -2.002 1.00 0.00 168 ALA A CA 14
ATOM 21686 C C . ALA A 1 79 ? -7.321 -7.835 -1.668 1.00 0.00 168 ALA A C 14
ATOM 21687 O O . ALA A 1 79 ? -7.350 -6.808 -2.358 1.00 0.00 168 ALA A O 14
ATOM 21694 N N . SER A 1 80 ? -8.119 -8.038 -0.598 1.00 0.00 169 SER A N 14
ATOM 21695 C CA . SER A 1 80 ? -9.097 -7.053 -0.110 1.00 0.00 169 SER A CA 14
ATOM 21696 C C . SER A 1 80 ? -8.399 -5.804 0.482 1.00 0.00 169 SER A C 14
ATOM 21697 O O . SER A 1 80 ? -8.808 -4.673 0.207 1.00 0.00 169 SER A O 14
ATOM 21705 N N . ILE A 1 81 ? -7.335 -6.015 1.287 1.00 0.00 170 ILE A N 14
ATOM 21706 C CA . ILE A 1 81 ? -6.661 -4.907 2.009 1.00 0.00 170 ILE A CA 14
ATOM 21707 C C . ILE A 1 81 ? -5.599 -4.200 1.148 1.00 0.00 170 ILE A C 14
ATOM 21708 O O . ILE A 1 81 ? -5.141 -3.129 1.519 1.00 0.00 170 ILE A O 14
ATOM 21724 N N . ILE A 1 82 ? -5.210 -4.780 0.007 1.00 0.00 171 ILE A N 14
ATOM 21725 C CA . ILE A 1 82 ? -4.224 -4.144 -0.889 1.00 0.00 171 ILE A CA 14
ATOM 21726 C C . ILE A 1 82 ? -4.968 -3.429 -2.036 1.00 0.00 171 ILE A C 14
ATOM 21727 O O . ILE A 1 82 ? -5.925 -3.967 -2.603 1.00 0.00 171 ILE A O 14
ATOM 21743 N N . VAL A 1 83 ? -4.521 -2.199 -2.344 1.00 0.00 172 VAL A N 14
ATOM 21744 C CA . VAL A 1 83 ? -5.135 -1.303 -3.340 1.00 0.00 172 VAL A CA 14
ATOM 21745 C C . VAL A 1 83 ? -4.051 -0.623 -4.191 1.00 0.00 172 VAL A C 14
ATOM 21746 O O . VAL A 1 83 ? -2.851 -0.739 -3.917 1.00 0.00 172 VAL A O 14
ATOM 21759 N N . LYS A 1 84 ? -4.501 0.108 -5.213 1.00 0.00 173 LYS A N 14
ATOM 21760 C CA . LYS A 1 84 ? -3.617 0.838 -6.137 1.00 0.00 173 LYS A CA 14
ATOM 21761 C C . LYS A 1 84 ? -3.387 2.264 -5.626 1.00 0.00 173 LYS A C 14
ATOM 21762 O O . LYS A 1 84 ? -4.150 2.762 -4.784 1.00 0.00 173 LYS A O 14
ATOM 21781 N N . HIS A 1 85 ? -2.354 2.929 -6.176 1.00 0.00 174 HIS A N 14
ATOM 21782 C CA . HIS A 1 85 ? -2.032 4.338 -5.829 1.00 0.00 174 HIS A CA 14
ATOM 21783 C C . HIS A 1 85 ? -3.151 5.284 -6.302 1.00 0.00 174 HIS A C 14
ATOM 21784 O O . HIS A 1 85 ? -3.308 6.394 -5.790 1.00 0.00 174 HIS A O 14
ATOM 21799 N N . GLU A 1 86 ? -3.878 4.827 -7.333 1.00 0.00 175 GLU A N 14
ATOM 21800 C CA . GLU A 1 86 ? -4.986 5.553 -7.951 1.00 0.00 175 GLU A CA 14
ATOM 21801 C C . GLU A 1 86 ? -6.316 5.256 -7.209 1.00 0.00 175 GLU A C 14
ATOM 21802 O O . GLU A 1 86 ? -7.207 6.110 -7.154 1.00 0.00 175 GLU A O 14
ATOM 21814 N N . GLU A 1 87 ? -6.416 4.049 -6.612 1.00 0.00 176 GLU A N 14
ATOM 21815 C CA . GLU A 1 87 ? -7.647 3.558 -5.942 1.00 0.00 176 GLU A CA 14
ATOM 21816 C C . GLU A 1 87 ? -7.765 4.113 -4.505 1.00 0.00 176 GLU A C 14
ATOM 21817 O O . GLU A 1 87 ? -8.870 4.224 -3.946 1.00 0.00 176 GLU A O 14
ATOM 21829 N N . CYS A 1 88 ? -6.617 4.447 -3.913 1.00 0.00 177 CYS A N 14
ATOM 21830 C CA . CYS A 1 88 ? -6.555 5.216 -2.664 1.00 0.00 177 CYS A CA 14
ATOM 21831 C C . CYS A 1 88 ? -6.132 6.649 -3.002 1.00 0.00 177 CYS A C 14
ATOM 21832 O O . CYS A 1 88 ? -5.494 6.886 -4.035 1.00 0.00 177 CYS A O 14
ATOM 21840 N N . ILE A 1 89 ? -6.502 7.605 -2.141 1.00 0.00 178 ILE A N 14
ATOM 21841 C CA . ILE A 1 89 ? -6.100 9.027 -2.256 1.00 0.00 178 ILE A CA 14
ATOM 21842 C C . ILE A 1 89 ? -5.598 9.495 -0.896 1.00 0.00 178 ILE A C 14
ATOM 21843 O O . ILE A 1 89 ? -5.953 8.905 0.131 1.00 0.00 178 ILE A O 14
ATOM 21859 N N . TYR A 1 90 ? -4.773 10.551 -0.885 1.00 0.00 179 TYR A N 14
ATOM 21860 C CA . TYR A 1 90 ? -4.455 11.264 0.355 1.00 0.00 179 TYR A CA 14
ATOM 21861 C C . TYR A 1 90 ? -5.719 12.039 0.784 1.00 0.00 179 TYR A C 14
ATOM 21862 O O . TYR A 1 90 ? -6.291 12.811 -0.007 1.00 0.00 179 TYR A O 14
ATOM 21880 N N . ASP A 1 91 ? -6.207 11.770 1.988 1.00 0.00 180 ASP A N 14
ATOM 21881 C CA . ASP A 1 91 ? -7.356 12.485 2.544 1.00 0.00 180 ASP A CA 14
ATOM 21882 C C . ASP A 1 91 ? -6.836 13.421 3.632 1.00 0.00 180 ASP A C 14
ATOM 21883 O O . ASP A 1 91 ? -6.319 12.956 4.654 1.00 0.00 180 ASP A O 14
ATOM 21892 N N . ASP A 1 92 ? -6.965 14.735 3.399 1.00 0.00 181 ASP A N 14
ATOM 21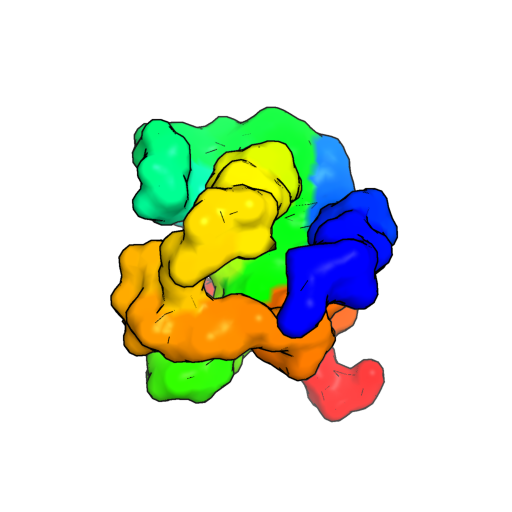893 C CA . ASP A 1 92 ? -6.312 15.770 4.220 1.00 0.00 181 ASP A CA 14
ATOM 21894 C C . ASP A 1 92 ? -7.055 16.054 5.539 1.00 0.00 181 ASP A C 14
ATOM 21895 O O . ASP A 1 92 ? -6.439 16.571 6.484 1.00 0.00 181 ASP A O 14
ATOM 21904 N N . THR A 1 93 ? -8.362 15.724 5.629 1.00 0.00 182 THR A N 14
ATOM 21905 C CA . THR A 1 93 ? -9.107 15.858 6.908 1.00 0.00 182 THR A CA 14
ATOM 21906 C C . THR A 1 93 ? -8.884 14.617 7.807 1.00 0.00 182 THR A C 14
ATOM 21907 O O . THR A 1 93 ? -8.971 14.715 9.037 1.00 0.00 182 THR A O 14
ATOM 21918 N N . ARG A 1 94 ? -8.572 13.458 7.190 1.00 0.00 183 ARG A N 14
ATOM 21919 C CA . ARG A 1 94 ? -8.072 12.274 7.924 1.00 0.00 183 ARG A CA 14
ATOM 21920 C C . ARG A 1 94 ? -6.572 12.418 8.233 1.00 0.00 183 ARG A C 14
ATOM 21921 O O . ARG A 1 94 ? -6.070 11.843 9.197 1.00 0.00 183 ARG A O 14
ATOM 21942 N N . GLY A 1 95 ? -5.873 13.174 7.376 1.00 0.00 184 GLY A N 14
ATOM 21943 C CA . GLY A 1 95 ? -4.428 13.405 7.507 1.00 0.00 184 GLY A CA 14
ATOM 21944 C C . GLY A 1 95 ? -3.586 12.248 6.980 1.00 0.00 184 GLY A C 14
ATOM 21945 O O . GLY A 1 95 ? -2.371 12.216 7.196 1.00 0.00 184 GLY A O 14
ATOM 21949 N N . ASN A 1 96 ? -4.234 11.299 6.286 1.00 0.00 185 ASN A N 14
ATOM 21950 C CA . ASN A 1 96 ? -3.604 10.046 5.817 1.00 0.00 185 ASN A CA 14
ATOM 21951 C C . ASN A 1 96 ? -4.252 9.598 4.501 1.00 0.00 185 ASN A C 14
ATOM 21952 O O . ASN A 1 96 ? -5.391 9.984 4.207 1.00 0.00 185 ASN A O 14
ATOM 21963 N N . PHE A 1 97 ? -3.522 8.769 3.723 1.00 0.00 186 PHE A N 14
ATOM 21964 C CA . PHE A 1 97 ? -4.073 8.070 2.557 1.00 0.00 186 PHE A CA 14
ATOM 21965 C C . PHE A 1 97 ? -5.157 7.075 3.026 1.00 0.00 186 PHE A C 14
ATOM 21966 O O . PHE A 1 97 ? -4.923 6.313 3.955 1.00 0.00 186 PHE A O 14
ATOM 21983 N N . ILE A 1 98 ? -6.359 7.157 2.429 1.00 0.00 187 ILE A N 14
ATOM 21984 C CA . ILE A 1 98 ? -7.478 6.210 2.667 1.00 0.00 187 ILE A CA 14
ATOM 21985 C C . ILE A 1 98 ? -8.089 5.806 1.302 1.00 0.00 187 ILE A C 14
ATOM 21986 O O . ILE A 1 98 ? -7.661 6.309 0.260 1.00 0.00 187 ILE A O 14
ATOM 22002 N N . ILE A 1 99 ? -9.100 4.914 1.321 1.00 0.00 188 ILE A N 14
ATOM 22003 C CA . ILE A 1 99 ? -9.766 4.432 0.092 1.00 0.00 188 ILE A CA 14
ATOM 22004 C C . ILE A 1 99 ? -10.779 5.486 -0.395 1.00 0.00 188 ILE A C 14
ATOM 22005 O O . ILE A 1 99 ? -11.393 6.179 0.432 1.00 0.00 188 ILE A O 14
ATOM 22021 N N . LYS A 1 100 ? -10.939 5.610 -1.734 1.00 0.00 189 LYS A N 14
ATOM 22022 C CA . LYS A 1 100 ? -11.885 6.565 -2.354 1.00 0.00 189 LYS A CA 14
ATOM 22023 C C . LYS A 1 100 ? -13.348 6.274 -1.963 1.00 0.00 189 LYS A C 14
ATOM 22024 O O . LYS A 1 100 ? -13.675 5.168 -1.514 1.00 0.00 189 LYS A O 14
ATOM 22043 N N . GLY A 1 101 ? -14.213 7.275 -2.187 1.00 0.00 190 GLY A N 14
ATOM 22044 C CA . GLY A 1 101 ? -15.629 7.196 -1.835 1.00 0.00 190 GLY A CA 14
ATOM 22045 C C . GLY A 1 101 ? -16.455 8.245 -2.581 1.00 0.00 190 GLY A C 14
ATOM 22046 O O . GLY A 1 101 ? -17.420 7.911 -3.279 1.00 0.00 190 GLY A O 14
ATOM 22050 N N . ASN A 1 102 ? -16.049 9.522 -2.431 1.00 0.00 191 ASN A N 14
ATOM 22051 C CA . ASN A 1 102 ? -16.681 10.693 -3.095 1.00 0.00 191 ASN A CA 14
ATOM 22052 C C . ASN A 1 102 ? -15.662 11.346 -4.064 1.00 0.00 191 ASN A C 14
ATOM 22053 O O . ASN A 1 102 ? -15.767 11.140 -5.297 1.00 0.00 191 ASN A O 14
ATOM 22065 N N . SER A 1 1 ? -2.640 -18.761 0.421 1.00 0.00 90 SER A N 15
ATOM 22066 C CA . SER A 1 1 ? -3.329 -18.275 -0.790 1.00 0.00 90 SER A CA 15
ATOM 22067 C C . SER A 1 1 ? -2.548 -17.089 -1.388 1.00 0.00 90 SER A C 15
ATOM 22068 O O . SER A 1 1 ? -3.060 -15.968 -1.487 1.00 0.00 90 SER A O 15
ATOM 22078 N N . GLN A 1 2 ? -1.292 -17.360 -1.790 1.00 0.00 91 GLN A N 15
ATOM 22079 C CA . GLN A 1 2 ? -0.359 -16.327 -2.256 1.00 0.00 91 GLN A CA 15
ATOM 22080 C C . GLN A 1 2 ? -0.715 -15.829 -3.665 1.00 0.00 91 GLN A C 15
ATOM 22081 O O . GLN A 1 2 ? -0.633 -14.635 -3.910 1.00 0.00 91 GLN A O 15
ATOM 22095 N N . GLU A 1 3 ? -1.129 -16.756 -4.557 1.00 0.00 92 GLU A N 15
ATOM 22096 C CA . GLU A 1 3 ? -1.185 -16.523 -6.025 1.00 0.00 92 GLU A CA 15
ATOM 22097 C C . GLU A 1 3 ? -1.897 -15.199 -6.402 1.00 0.00 92 GLU A C 15
ATOM 22098 O O . GLU A 1 3 ? -1.329 -14.369 -7.123 1.00 0.00 92 GLU A O 15
ATOM 22110 N N . SER A 1 4 ? -3.101 -14.982 -5.846 1.00 0.00 93 SER A N 15
ATOM 22111 C CA . SER A 1 4 ? -3.912 -13.789 -6.140 1.00 0.00 93 SER A CA 15
ATOM 22112 C C . SER A 1 4 ? -3.215 -12.528 -5.626 1.00 0.00 93 SER A C 15
ATOM 22113 O O . SER A 1 4 ? -3.103 -11.533 -6.346 1.00 0.00 93 SER A O 15
ATOM 22121 N N . ILE A 1 5 ? -2.678 -12.630 -4.398 1.00 0.00 94 ILE A N 15
ATOM 22122 C CA . ILE A 1 5 ? -2.058 -11.500 -3.687 1.00 0.00 94 ILE A CA 15
ATOM 22123 C C . ILE A 1 5 ? -0.801 -11.025 -4.439 1.00 0.00 94 ILE A C 15
ATOM 22124 O O . ILE A 1 5 ? -0.637 -9.839 -4.660 1.00 0.00 94 ILE A O 15
ATOM 22140 N N . GLN A 1 6 ? 0.046 -11.988 -4.852 1.00 0.00 95 GLN A N 15
ATOM 22141 C CA . GLN A 1 6 ? 1.317 -11.742 -5.565 1.00 0.00 95 GLN A CA 15
ATOM 22142 C C . GLN A 1 6 ? 1.095 -10.959 -6.868 1.00 0.00 95 GLN A C 15
ATOM 22143 O O . GLN A 1 6 ? 1.794 -9.975 -7.143 1.00 0.00 95 GLN A O 15
ATOM 22157 N N . ASN A 1 7 ? 0.111 -11.412 -7.660 1.00 0.00 96 ASN A N 15
ATOM 22158 C CA . ASN A 1 7 ? -0.280 -10.731 -8.905 1.00 0.00 96 ASN A CA 15
ATOM 22159 C C . ASN A 1 7 ? -0.871 -9.340 -8.613 1.00 0.00 96 ASN A C 15
ATOM 22160 O O . ASN A 1 7 ? -0.638 -8.403 -9.375 1.00 0.00 96 ASN A O 15
ATOM 22171 N N . LYS A 1 8 ? -1.614 -9.216 -7.495 1.00 0.00 97 LYS A N 15
ATOM 22172 C CA . LYS A 1 8 ? -2.174 -7.926 -7.041 1.00 0.00 97 LYS A CA 15
ATOM 22173 C C . LYS A 1 8 ? -1.054 -6.953 -6.670 1.00 0.00 97 LYS A C 15
ATOM 22174 O O . LYS A 1 8 ? -1.155 -5.788 -6.965 1.00 0.00 97 LYS A O 15
ATOM 22193 N N . ILE A 1 9 ? 0.018 -7.466 -6.050 1.00 0.00 98 ILE A N 15
ATOM 22194 C CA . ILE A 1 9 ? 1.190 -6.651 -5.642 1.00 0.00 98 ILE A CA 15
ATOM 22195 C C . ILE A 1 9 ? 1.911 -6.108 -6.887 1.00 0.00 98 ILE A C 15
ATOM 22196 O O . ILE A 1 9 ? 2.328 -4.947 -6.921 1.00 0.00 98 ILE A O 15
ATOM 22212 N N . SER A 1 10 ? 1.998 -6.959 -7.922 1.00 0.00 99 SER A N 15
ATOM 22213 C CA . SER A 1 10 ? 2.571 -6.589 -9.224 1.00 0.00 99 SER A CA 15
ATOM 22214 C C . SER A 1 10 ? 1.726 -5.497 -9.925 1.00 0.00 99 SER A C 15
ATOM 22215 O O . SER A 1 10 ? 2.268 -4.641 -10.623 1.00 0.00 99 SER A O 15
ATOM 22223 N N . GLN A 1 11 ? 0.394 -5.552 -9.740 1.00 0.00 100 GLN A N 15
ATOM 22224 C CA . GLN A 1 11 ? -0.555 -4.594 -10.358 1.00 0.00 100 GLN A CA 15
ATOM 22225 C C . GLN A 1 11 ? -0.774 -3.321 -9.507 1.00 0.00 100 GLN A C 15
ATOM 22226 O O . GLN A 1 11 ? -1.085 -2.256 -10.056 1.00 0.00 100 GLN A O 15
ATOM 22240 N N . CYS A 1 12 ? -0.615 -3.434 -8.177 1.00 0.00 101 CYS A N 15
ATOM 22241 C CA . CYS A 1 12 ? -0.929 -2.340 -7.223 1.00 0.00 101 CYS A CA 15
ATOM 22242 C C . CYS A 1 12 ? 0.297 -1.488 -6.911 1.00 0.00 101 CYS A C 15
ATOM 22243 O O . CYS A 1 12 ? 0.169 -0.433 -6.270 1.00 0.00 101 CYS A O 15
ATOM 22251 N N . LYS A 1 13 ? 1.487 -1.959 -7.316 1.00 0.00 102 LYS A N 15
ATOM 22252 C CA . LYS A 1 13 ? 2.720 -1.184 -7.140 1.00 0.00 102 LYS A CA 15
ATOM 22253 C C . LYS A 1 13 ? 2.805 -0.015 -8.128 1.00 0.00 102 LYS A C 15
ATOM 22254 O O . LYS A 1 13 ? 2.043 0.068 -9.109 1.00 0.00 102 LYS A O 15
ATOM 22273 N N . PHE A 1 14 ? 3.768 0.861 -7.854 1.00 0.00 103 PHE A N 15
ATOM 22274 C CA . PHE A 1 14 ? 4.141 1.973 -8.729 1.00 0.00 103 PHE A CA 15
ATOM 22275 C C . PHE A 1 14 ? 5.583 2.381 -8.407 1.00 0.00 103 PHE A C 15
ATOM 22276 O O . PHE A 1 14 ? 6.074 2.108 -7.300 1.00 0.00 103 PHE A O 15
ATOM 22293 N N . SER A 1 15 ? 6.251 3.028 -9.372 1.00 0.00 104 SER A N 15
ATOM 22294 C CA . SER A 1 15 ? 7.611 3.546 -9.185 1.00 0.00 104 SER A CA 15
ATOM 22295 C C . SER A 1 15 ? 7.585 4.725 -8.188 1.00 0.00 104 SER A C 15
ATOM 22296 O O . SER A 1 15 ? 7.216 5.851 -8.548 1.00 0.00 104 SER A O 15
ATOM 22304 N N . VAL A 1 16 ? 7.922 4.419 -6.921 1.00 0.00 105 VAL A N 15
ATOM 22305 C CA . VAL A 1 16 ? 7.853 5.375 -5.806 1.00 0.00 105 VAL A CA 15
ATOM 22306 C C . VAL A 1 16 ? 8.978 6.421 -5.921 1.00 0.00 105 VAL A C 15
ATOM 22307 O O . VAL A 1 16 ? 10.143 6.151 -5.584 1.00 0.00 105 VAL A O 15
ATOM 22320 N N . CYS A 1 17 ? 8.608 7.602 -6.440 1.00 0.00 106 CYS A N 15
ATOM 22321 C CA . CYS A 1 17 ? 9.519 8.733 -6.636 1.00 0.00 106 CYS A CA 15
ATOM 22322 C C . CYS A 1 17 ? 9.141 9.864 -5.656 1.00 0.00 106 CYS A C 15
ATOM 22323 O O . CYS A 1 17 ? 8.127 10.520 -5.875 1.00 0.00 106 CYS A O 15
ATOM 22331 N N . PRO A 1 18 ? 9.924 10.088 -4.545 1.00 0.00 107 PRO A N 15
ATOM 22332 C CA . PRO A 1 18 ? 9.658 11.164 -3.544 1.00 0.00 107 PRO A CA 15
ATOM 22333 C C . PRO A 1 18 ? 9.501 12.575 -4.156 1.00 0.00 107 PRO A C 15
ATOM 22334 O O . PRO A 1 18 ? 8.795 13.420 -3.592 1.00 0.00 107 PRO A O 15
ATOM 22345 N N . GLU A 1 19 ? 10.133 12.799 -5.329 1.00 0.00 108 GLU A N 15
ATOM 22346 C CA . GLU A 1 19 ? 10.098 14.099 -6.027 1.00 0.00 108 GLU A CA 15
ATOM 22347 C C . GLU A 1 19 ? 8.725 14.310 -6.705 1.00 0.00 108 GLU A C 15
ATOM 22348 O O . GLU A 1 19 ? 8.192 15.418 -6.709 1.00 0.00 108 GLU A O 15
ATOM 22360 N N . ARG A 1 20 ? 8.158 13.210 -7.247 1.00 0.00 109 ARG A N 15
ATOM 22361 C CA . ARG A 1 20 ? 6.883 13.230 -7.990 1.00 0.00 109 ARG A CA 15
ATOM 22362 C C . ARG A 1 20 ? 5.687 13.159 -7.027 1.00 0.00 109 ARG A C 15
ATOM 22363 O O . ARG A 1 20 ? 4.678 13.840 -7.230 1.00 0.00 109 ARG A O 15
ATOM 22384 N N . LEU A 1 21 ? 5.820 12.329 -5.979 1.00 0.00 110 LEU A N 15
ATOM 22385 C CA . LEU A 1 21 ? 4.789 12.164 -4.933 1.00 0.00 110 LEU A CA 15
ATOM 22386 C C . LEU A 1 21 ? 4.698 13.411 -4.041 1.00 0.00 110 LEU A C 15
ATOM 22387 O O . LEU A 1 21 ? 3.670 13.642 -3.400 1.00 0.00 110 LEU A O 15
ATOM 22403 N N . GLN A 1 22 ? 5.793 14.213 -4.044 1.00 0.00 111 GLN A N 15
ATOM 22404 C CA . GLN A 1 22 ? 5.954 15.417 -3.204 1.00 0.00 111 GLN A CA 15
ATOM 22405 C C . GLN A 1 22 ? 5.721 15.088 -1.714 1.00 0.00 111 GLN A C 15
ATOM 22406 O O . GLN A 1 22 ? 5.173 15.892 -0.951 1.00 0.00 111 GLN A O 15
ATOM 22420 N N . CYS A 1 23 ? 6.162 13.882 -1.324 1.00 0.00 112 CYS A N 15
ATOM 22421 C CA . CYS A 1 23 ? 6.101 13.383 0.056 1.00 0.00 112 CYS A CA 15
ATOM 22422 C C . CYS A 1 23 ? 7.533 13.169 0.571 1.00 0.00 112 CYS A C 15
ATOM 22423 O O . CYS A 1 23 ? 8.396 12.723 -0.213 1.00 0.00 112 CYS A O 15
ATOM 22431 N N . PRO A 1 24 ? 7.837 13.504 1.873 1.00 0.00 113 PRO A N 15
ATOM 22432 C CA . PRO A 1 24 ? 9.154 13.210 2.474 1.00 0.00 113 PRO A CA 15
ATOM 22433 C C . PRO A 1 24 ? 9.430 11.693 2.542 1.00 0.00 113 PRO A C 15
ATOM 22434 O O . PRO A 1 24 ? 8.488 10.888 2.523 1.00 0.00 113 PRO A O 15
ATOM 22445 N N . LEU A 1 25 ? 10.725 11.328 2.613 1.00 0.00 114 LEU A N 15
ATOM 22446 C CA . LEU A 1 25 ? 11.186 9.924 2.546 1.00 0.00 114 LEU A CA 15
ATOM 22447 C C . LEU A 1 25 ? 10.454 9.023 3.568 1.00 0.00 114 LEU A C 15
ATOM 22448 O O . LEU A 1 25 ? 9.950 7.958 3.211 1.00 0.00 114 LEU A O 15
ATOM 22464 N N . GLU A 1 26 ? 10.351 9.499 4.819 1.00 0.00 115 GLU A N 15
ATOM 22465 C CA . GLU A 1 26 ? 9.704 8.763 5.914 1.00 0.00 115 GLU A CA 15
ATOM 22466 C C . GLU A 1 26 ? 8.181 8.617 5.707 1.00 0.00 115 GLU A C 15
ATOM 22467 O O . GLU A 1 26 ? 7.600 7.608 6.118 1.00 0.00 115 GLU A O 15
ATOM 22479 N N . ALA A 1 27 ? 7.551 9.606 5.040 1.00 0.00 116 ALA A N 15
ATOM 22480 C CA . ALA A 1 27 ? 6.096 9.579 4.752 1.00 0.00 116 ALA A CA 15
ATOM 22481 C C . ALA A 1 27 ? 5.737 8.444 3.781 1.00 0.00 116 ALA A C 15
ATOM 22482 O O . ALA A 1 27 ? 4.613 7.934 3.795 1.00 0.00 116 ALA A O 15
ATOM 22489 N N . ILE A 1 28 ? 6.709 8.059 2.943 1.00 0.00 117 ILE A N 15
ATOM 22490 C CA . ILE A 1 28 ? 6.541 6.995 1.936 1.00 0.00 117 ILE A CA 15
ATOM 22491 C C . ILE A 1 28 ? 7.526 5.842 2.197 1.00 0.00 117 ILE A C 15
ATOM 22492 O O . ILE A 1 28 ? 7.743 5.001 1.325 1.00 0.00 117 ILE A O 15
ATOM 22508 N N . GLN A 1 29 ? 8.081 5.804 3.425 1.00 0.00 118 GLN A N 15
ATOM 22509 C CA . GLN A 1 29 ? 9.007 4.748 3.880 1.00 0.00 118 GLN A CA 15
ATOM 22510 C C . GLN A 1 29 ? 8.301 3.387 3.904 1.00 0.00 118 GLN A C 15
ATOM 22511 O O . GLN A 1 29 ? 7.205 3.276 4.460 1.00 0.00 118 GLN A O 15
ATOM 22525 N N . CYS A 1 30 ? 8.935 2.376 3.292 1.00 0.00 119 CYS A N 15
ATOM 22526 C CA . CYS A 1 30 ? 8.531 0.977 3.429 1.00 0.00 119 CYS A CA 15
ATOM 22527 C C . CYS A 1 30 ? 8.803 0.530 4.877 1.00 0.00 119 CYS A C 15
ATOM 22528 O O . CYS A 1 30 ? 9.972 0.410 5.268 1.00 0.00 119 CYS A O 15
ATOM 22536 N N . PRO A 1 31 ? 7.736 0.297 5.711 1.00 0.00 120 PRO A N 15
ATOM 22537 C CA . PRO A 1 31 ? 7.898 -0.029 7.147 1.00 0.00 120 PRO A CA 15
ATOM 22538 C C . PRO A 1 31 ? 8.303 -1.507 7.384 1.00 0.00 120 PRO A C 15
ATOM 22539 O O . PRO A 1 31 ? 8.364 -1.972 8.531 1.00 0.00 120 PRO A O 15
ATOM 22550 N N . ILE A 1 32 ? 8.566 -2.232 6.281 1.00 0.00 121 ILE A N 15
ATOM 22551 C CA . ILE A 1 32 ? 9.161 -3.573 6.300 1.00 0.00 121 ILE A CA 15
ATOM 22552 C C . ILE A 1 32 ? 10.687 -3.437 6.404 1.00 0.00 121 ILE A C 15
ATOM 22553 O O . ILE A 1 32 ? 11.332 -3.994 7.294 1.00 0.00 121 ILE A O 15
ATOM 22569 N N . THR A 1 33 ? 11.231 -2.658 5.463 1.00 0.00 122 THR A N 15
ATOM 22570 C CA . THR A 1 33 ? 12.676 -2.534 5.223 1.00 0.00 122 THR A CA 15
ATOM 22571 C C . THR A 1 33 ? 13.274 -1.309 5.937 1.00 0.00 122 THR A C 15
ATOM 22572 O O . THR A 1 33 ? 14.502 -1.171 5.999 1.00 0.00 122 THR A O 15
ATOM 22583 N N . LEU A 1 34 ? 12.390 -0.438 6.472 1.00 0.00 123 LEU A N 15
ATOM 22584 C CA . LEU A 1 34 ? 12.771 0.803 7.183 1.00 0.00 123 LEU A CA 15
ATOM 22585 C C . LEU A 1 34 ? 13.605 1.737 6.293 1.00 0.00 123 LEU A C 15
ATOM 22586 O O . LEU A 1 34 ? 14.513 2.428 6.759 1.00 0.00 123 LEU A O 15
ATOM 22602 N N . GLU A 1 35 ? 13.215 1.797 5.013 1.00 0.00 124 GLU A N 15
ATOM 22603 C CA . GLU A 1 35 ? 13.850 2.666 4.008 1.00 0.00 124 GLU A CA 15
ATOM 22604 C C . GLU A 1 35 ? 12.811 3.081 2.965 1.00 0.00 124 GLU A C 15
ATOM 22605 O O . GLU A 1 35 ? 11.771 2.427 2.826 1.00 0.00 124 GLU A O 15
ATOM 22617 N N . GLN A 1 36 ? 13.096 4.169 2.244 1.00 0.00 125 GLN A N 15
ATOM 22618 C CA . GLN A 1 36 ? 12.223 4.667 1.176 1.00 0.00 125 GLN A CA 15
ATOM 22619 C C . GLN A 1 36 ? 12.367 3.739 -0.065 1.00 0.00 125 GLN A C 15
ATOM 22620 O O . GLN A 1 36 ? 13.484 3.564 -0.563 1.00 0.00 125 GLN A O 15
ATOM 22634 N N . PRO A 1 37 ? 11.247 3.106 -0.550 1.00 0.00 126 PRO A N 15
ATOM 22635 C CA . PRO A 1 37 ? 11.285 2.149 -1.678 1.00 0.00 126 PRO A CA 15
ATOM 22636 C C . PRO A 1 37 ? 11.428 2.828 -3.053 1.00 0.00 126 PRO A C 15
ATOM 22637 O O . PRO A 1 37 ? 11.101 4.004 -3.228 1.00 0.00 126 PRO A O 15
ATOM 22648 N N . GLU A 1 38 ? 11.895 2.043 -4.027 1.00 0.00 127 GLU A N 15
ATOM 22649 C CA . GLU A 1 38 ? 11.996 2.469 -5.439 1.00 0.00 127 GLU A CA 15
ATOM 22650 C C . GLU A 1 38 ? 10.691 2.121 -6.181 1.00 0.00 127 GLU A C 15
ATOM 22651 O O . GLU A 1 38 ? 10.322 2.760 -7.170 1.00 0.00 127 GLU A O 15
ATOM 22663 N N . LYS A 1 39 ? 10.009 1.097 -5.663 1.00 0.00 128 LYS A N 15
ATOM 22664 C CA . LYS A 1 39 ? 8.724 0.613 -6.149 1.00 0.00 128 LYS A CA 15
ATOM 22665 C C . LYS A 1 39 ? 7.948 0.098 -4.937 1.00 0.00 128 LYS A C 15
ATOM 22666 O O . LYS A 1 39 ? 8.540 -0.520 -4.039 1.00 0.00 128 LYS A O 15
ATOM 22685 N N . GLY A 1 40 ? 6.641 0.356 -4.892 1.00 0.00 129 GLY A N 15
ATOM 22686 C CA . GLY A 1 40 ? 5.853 0.000 -3.727 1.00 0.00 129 GLY A CA 15
ATOM 22687 C C . GLY A 1 40 ? 4.367 0.056 -3.958 1.00 0.00 129 GLY A C 15
ATOM 22688 O O . GLY A 1 40 ? 3.895 0.743 -4.859 1.00 0.00 129 GLY A O 15
ATOM 22692 N N . ILE A 1 41 ? 3.637 -0.667 -3.103 1.00 0.00 130 ILE A N 15
ATOM 22693 C CA . ILE A 1 41 ? 2.179 -0.793 -3.150 1.00 0.00 130 ILE A CA 15
ATOM 22694 C C . ILE A 1 41 ? 1.553 -0.066 -1.941 1.00 0.00 130 ILE A C 15
ATOM 22695 O O . ILE A 1 41 ? 2.193 0.091 -0.896 1.00 0.00 130 ILE A O 15
ATOM 22711 N N . PHE A 1 42 ? 0.299 0.354 -2.087 1.00 0.00 131 PHE A N 15
ATOM 22712 C CA . PHE A 1 42 ? -0.514 0.809 -0.945 1.00 0.00 131 PHE A CA 15
ATOM 22713 C C . PHE A 1 42 ? -1.325 -0.383 -0.410 1.00 0.00 131 PHE A C 15
ATOM 22714 O O . PHE A 1 42 ? -1.935 -1.112 -1.177 1.00 0.00 131 PHE A O 15
ATOM 22731 N N . VAL A 1 43 ? -1.252 -0.618 0.901 1.00 0.00 132 VAL A N 15
ATOM 22732 C CA . VAL A 1 43 ? -2.100 -1.596 1.605 1.00 0.00 132 VAL A CA 15
ATOM 22733 C C . VAL A 1 43 ? -2.804 -0.857 2.738 1.00 0.00 132 VAL A C 15
ATOM 22734 O O . VAL A 1 43 ? -2.131 -0.200 3.555 1.00 0.00 132 VAL A O 15
ATOM 22747 N N . LYS A 1 44 ? -4.148 -0.922 2.760 1.00 0.00 133 LYS A N 15
ATOM 22748 C CA . LYS A 1 44 ? -4.941 -0.289 3.807 1.00 0.00 133 LYS A CA 15
ATOM 22749 C C . LYS A 1 44 ? -4.655 -0.950 5.171 1.00 0.00 133 LYS A C 15
ATOM 22750 O O . LYS A 1 44 ? -5.030 -2.102 5.435 1.00 0.00 133 LYS A O 15
ATOM 22769 N N . ASN A 1 45 ? -3.893 -0.233 5.996 1.00 0.00 134 ASN A N 15
ATOM 22770 C CA . ASN A 1 45 ? -3.712 -0.550 7.409 1.00 0.00 134 ASN A CA 15
ATOM 22771 C C . ASN A 1 45 ? -5.040 -0.226 8.137 1.00 0.00 134 ASN A C 15
ATOM 22772 O O . ASN A 1 45 ? -5.221 0.867 8.715 1.00 0.00 134 ASN A O 15
ATOM 22783 N N . SER A 1 46 ? -6.005 -1.161 7.986 1.00 0.00 135 SER A N 15
ATOM 22784 C CA . SER A 1 46 ? -7.360 -1.035 8.531 1.00 0.00 135 SER A CA 15
ATOM 22785 C C . SER A 1 46 ? -7.342 -1.035 10.065 1.00 0.00 135 SER A C 15
ATOM 22786 O O . SER A 1 46 ? -8.089 -0.284 10.697 1.00 0.00 135 SER A O 15
ATOM 22794 N N . ASP A 1 47 ? -6.445 -1.861 10.628 1.00 0.00 136 ASP A N 15
ATOM 22795 C CA . ASP A 1 47 ? -6.265 -2.026 12.085 1.00 0.00 136 ASP A CA 15
ATOM 22796 C C . ASP A 1 47 ? -5.957 -0.683 12.794 1.00 0.00 136 ASP A C 15
ATOM 22797 O O . ASP A 1 47 ? -6.408 -0.455 13.922 1.00 0.00 136 ASP A O 15
ATOM 22806 N N . GLY A 1 48 ? -5.184 0.185 12.116 1.00 0.00 137 GLY A N 15
ATOM 22807 C CA . GLY A 1 48 ? -4.814 1.495 12.657 1.00 0.00 137 GLY A CA 15
ATOM 22808 C C . GLY A 1 48 ? -5.962 2.499 12.628 1.00 0.00 137 GLY A C 15
ATOM 22809 O O . GLY A 1 48 ? -6.428 2.945 13.690 1.00 0.00 137 GLY A O 15
ATOM 22813 N N . SER A 1 49 ? -6.427 2.838 11.409 1.00 0.00 138 SER A N 15
ATOM 22814 C CA . SER A 1 49 ? -7.545 3.786 11.201 1.00 0.00 138 SER A CA 15
ATOM 22815 C C . SER A 1 49 ? -8.000 3.759 9.724 1.00 0.00 138 SER A C 15
ATOM 22816 O O . SER A 1 49 ? -8.489 4.767 9.192 1.00 0.00 138 SER A O 15
ATOM 22824 N N . ASP A 1 50 ? -7.853 2.577 9.087 1.00 0.00 139 ASP A N 15
ATOM 22825 C CA . ASP A 1 50 ? -8.233 2.343 7.663 1.00 0.00 139 ASP A CA 15
ATOM 22826 C C . ASP A 1 50 ? -7.357 3.186 6.703 1.00 0.00 139 ASP A C 15
ATOM 22827 O O . ASP A 1 50 ? -7.738 3.469 5.561 1.00 0.00 139 ASP A O 15
ATOM 22836 N N . VAL A 1 51 ? -6.139 3.514 7.171 1.00 0.00 140 VAL A N 15
ATOM 22837 C CA . VAL A 1 51 ? -5.199 4.406 6.465 1.00 0.00 140 VAL A CA 15
ATOM 22838 C C . VAL A 1 51 ? -4.365 3.602 5.464 1.00 0.00 140 VAL A C 15
ATOM 22839 O O . VAL A 1 51 ? -3.961 2.484 5.756 1.00 0.00 140 VAL A O 15
ATOM 22852 N N . CYS A 1 52 ? -4.084 4.200 4.302 1.00 0.00 141 CYS A N 15
ATOM 22853 C CA . CYS A 1 52 ? -3.304 3.558 3.242 1.00 0.00 141 CYS A CA 15
ATOM 22854 C C . CYS A 1 52 ? -1.806 3.776 3.507 1.00 0.00 141 CYS A C 15
ATOM 22855 O O . CYS A 1 52 ? -1.344 4.916 3.621 1.00 0.00 141 CYS A O 15
ATOM 22863 N N . THR A 1 53 ? -1.067 2.665 3.612 1.00 0.00 142 THR A N 15
ATOM 22864 C CA . THR A 1 53 ? 0.350 2.661 3.995 1.00 0.00 142 THR A CA 15
ATOM 22865 C C . THR A 1 53 ? 1.173 2.081 2.836 1.00 0.00 142 THR A C 15
ATOM 22866 O O . THR A 1 53 ? 0.772 1.087 2.222 1.00 0.00 142 THR A O 15
ATOM 22877 N N . LEU A 1 54 ? 2.317 2.709 2.540 1.00 0.00 143 LEU A N 15
ATOM 22878 C CA . LEU A 1 54 ? 3.153 2.335 1.392 1.00 0.00 143 LEU A CA 15
ATOM 22879 C C . LEU A 1 54 ? 4.234 1.320 1.819 1.00 0.00 143 LEU A C 15
ATOM 22880 O O . LEU A 1 54 ? 5.113 1.633 2.628 1.00 0.00 143 LEU A O 15
ATOM 22896 N N . PHE A 1 55 ? 4.125 0.102 1.281 1.00 0.00 144 PHE A N 15
ATOM 22897 C CA . PHE A 1 55 ? 5.096 -0.990 1.476 1.00 0.00 144 PHE A CA 15
ATOM 22898 C C . PHE A 1 55 ? 5.879 -1.179 0.181 1.00 0.00 144 PHE A C 15
ATOM 22899 O O . PHE A 1 55 ? 5.336 -0.916 -0.879 1.00 0.00 144 PHE A O 15
ATOM 22916 N N . ASP A 1 56 ? 7.141 -1.640 0.256 1.00 0.00 145 ASP A N 15
ATOM 22917 C CA . ASP A 1 56 ? 7.944 -1.947 -0.955 1.00 0.00 145 ASP A CA 15
ATOM 22918 C C . ASP A 1 56 ? 7.348 -3.170 -1.671 1.00 0.00 145 ASP A C 15
ATOM 22919 O O . ASP A 1 56 ? 6.959 -4.140 -1.013 1.00 0.00 145 ASP A O 15
ATOM 22928 N N . ALA A 1 57 ? 7.279 -3.094 -3.010 1.00 0.00 146 ALA A N 15
ATOM 22929 C CA . ALA A 1 57 ? 6.657 -4.127 -3.854 1.00 0.00 146 ALA A CA 15
ATOM 22930 C C . ALA A 1 57 ? 7.334 -5.495 -3.680 1.00 0.00 146 ALA A C 15
ATOM 22931 O O . ALA A 1 57 ? 6.659 -6.499 -3.465 1.00 0.00 146 ALA A O 15
ATOM 22938 N N . ALA A 1 58 ? 8.673 -5.505 -3.723 1.00 0.00 147 ALA A N 15
ATOM 22939 C CA . ALA A 1 58 ? 9.473 -6.746 -3.652 1.00 0.00 147 ALA A CA 15
ATOM 22940 C C . ALA A 1 58 ? 9.483 -7.335 -2.233 1.00 0.00 147 ALA A C 15
ATOM 22941 O O . ALA A 1 58 ? 9.459 -8.560 -2.062 1.00 0.00 147 ALA A O 15
ATOM 22948 N N . ALA A 1 59 ? 9.518 -6.444 -1.228 1.00 0.00 148 ALA A N 15
ATOM 22949 C CA . ALA A 1 59 ? 9.613 -6.832 0.190 1.00 0.00 148 ALA A CA 15
ATOM 22950 C C . ALA A 1 59 ? 8.310 -7.470 0.684 1.00 0.00 148 ALA A C 15
ATOM 22951 O O . ALA A 1 59 ? 8.331 -8.532 1.311 1.00 0.00 148 ALA A O 15
ATOM 22958 N N . PHE A 1 60 ? 7.182 -6.806 0.380 1.00 0.00 149 PHE A N 15
ATOM 22959 C CA . PHE A 1 60 ? 5.843 -7.256 0.794 1.00 0.00 149 PHE A CA 15
ATOM 22960 C C . PHE A 1 60 ? 5.470 -8.554 0.071 1.00 0.00 149 PHE A C 15
ATOM 22961 O O . PHE A 1 60 ? 4.908 -9.465 0.680 1.00 0.00 149 PHE A O 15
ATOM 22978 N N . SER A 1 61 ? 5.807 -8.621 -1.231 1.00 0.00 150 SER A N 15
ATOM 22979 C CA . SER A 1 61 ? 5.551 -9.804 -2.061 1.00 0.00 150 SER A CA 15
ATOM 22980 C C . SER A 1 61 ? 6.319 -11.019 -1.530 1.00 0.00 150 SER A C 15
ATOM 22981 O O . SER A 1 61 ? 5.806 -12.147 -1.553 1.00 0.00 150 SER A O 15
ATOM 22989 N N . ARG A 1 62 ? 7.544 -10.772 -1.034 1.00 0.00 151 ARG A N 15
ATOM 22990 C CA . ARG A 1 62 ? 8.354 -11.811 -0.402 1.00 0.00 151 ARG A CA 15
ATOM 22991 C C . ARG A 1 62 ? 7.653 -12.326 0.866 1.00 0.00 151 ARG A C 15
ATOM 22992 O O . ARG A 1 62 ? 7.493 -13.526 1.008 1.00 0.00 151 ARG A O 15
ATOM 23013 N N . LEU A 1 63 ? 7.196 -11.401 1.745 1.00 0.00 152 LEU A N 15
ATOM 23014 C CA . LEU A 1 63 ? 6.510 -11.750 3.019 1.00 0.00 152 LEU A CA 15
ATOM 23015 C C . LEU A 1 63 ? 5.316 -12.691 2.784 1.00 0.00 152 LEU A C 15
ATOM 23016 O O . LEU A 1 63 ? 5.174 -13.713 3.462 1.00 0.00 152 LEU A O 15
ATOM 23032 N N . VAL A 1 64 ? 4.488 -12.342 1.785 1.00 0.00 153 VAL A N 15
ATOM 23033 C CA . VAL A 1 64 ? 3.313 -13.141 1.398 1.00 0.00 153 VAL A CA 15
ATOM 23034 C C . VAL A 1 64 ? 3.763 -14.528 0.912 1.00 0.00 153 VAL A C 15
ATOM 23035 O O . VAL A 1 64 ? 3.223 -15.547 1.348 1.00 0.00 153 VAL A O 15
ATOM 23048 N N . GLY A 1 65 ? 4.781 -14.529 0.027 1.00 0.00 154 GLY A N 15
ATOM 23049 C CA . GLY A 1 65 ? 5.312 -15.748 -0.584 1.00 0.00 154 GLY A CA 15
ATOM 23050 C C . GLY A 1 65 ? 5.951 -16.707 0.425 1.00 0.00 154 GLY A C 15
ATOM 23051 O O . GLY A 1 65 ? 5.941 -17.927 0.214 1.00 0.00 154 GLY A O 15
ATOM 23055 N N . GLU A 1 66 ? 6.498 -16.155 1.523 1.00 0.00 155 GLU A N 15
ATOM 23056 C CA . GLU A 1 66 ? 7.044 -16.951 2.643 1.00 0.00 155 GLU A CA 15
ATOM 23057 C C . GLU A 1 66 ? 5.896 -17.587 3.459 1.00 0.00 155 GLU A C 15
ATOM 23058 O O . GLU A 1 66 ? 6.078 -18.616 4.106 1.00 0.00 155 GLU A O 15
ATOM 23070 N N . GLY A 1 67 ? 4.718 -16.951 3.404 1.00 0.00 156 GLY A N 15
ATOM 23071 C CA . GLY A 1 67 ? 3.552 -17.362 4.189 1.00 0.00 156 GLY A CA 15
ATOM 23072 C C . GLY A 1 67 ? 3.435 -16.584 5.489 1.00 0.00 156 GLY A C 15
ATOM 23073 O O . GLY A 1 67 ? 2.694 -16.981 6.397 1.00 0.00 156 GLY A O 15
ATOM 23077 N N . LEU A 1 68 ? 4.172 -15.469 5.559 1.00 0.00 157 LEU A N 15
ATOM 23078 C CA . LEU A 1 68 ? 4.196 -14.576 6.724 1.00 0.00 157 LEU A CA 15
ATOM 23079 C C . LEU A 1 68 ? 2.984 -13.628 6.688 1.00 0.00 157 LEU A C 15
ATOM 23080 O O . LEU A 1 68 ? 2.548 -13.235 5.594 1.00 0.00 157 LEU A O 15
ATOM 23096 N N . PRO A 1 69 ? 2.412 -13.261 7.877 1.00 0.00 158 PRO A N 15
ATOM 23097 C CA . PRO A 1 69 ? 1.306 -12.278 7.960 1.00 0.00 158 PRO A CA 15
ATOM 23098 C C . PRO A 1 69 ? 1.802 -10.831 7.759 1.00 0.00 158 PRO A C 15
ATOM 23099 O O . PRO A 1 69 ? 2.999 -10.601 7.535 1.00 0.00 158 PRO A O 15
ATOM 23110 N N . HIS A 1 70 ? 0.863 -9.873 7.830 1.00 0.00 159 HIS A N 15
ATOM 23111 C CA . HIS A 1 70 ? 1.132 -8.443 7.595 1.00 0.00 159 HIS A CA 15
ATOM 23112 C C . HIS A 1 70 ? 2.269 -7.928 8.518 1.00 0.00 159 HIS A C 15
ATOM 23113 O O . HIS A 1 70 ? 2.240 -8.194 9.722 1.00 0.00 159 HIS A O 15
ATOM 23127 N N . PRO A 1 71 ? 3.288 -7.195 7.970 1.00 0.00 160 PRO A N 15
ATOM 23128 C CA . PRO A 1 71 ? 4.496 -6.789 8.738 1.00 0.00 160 PRO A CA 15
ATOM 23129 C C . PRO A 1 71 ? 4.184 -5.877 9.941 1.00 0.00 160 PRO A C 15
ATOM 23130 O O . PRO A 1 71 ? 4.939 -5.862 10.919 1.00 0.00 160 PRO A O 15
ATOM 23141 N N . LEU A 1 72 ? 3.062 -5.130 9.862 1.00 0.00 161 LEU A N 15
ATOM 23142 C CA . LEU A 1 72 ? 2.674 -4.165 10.907 1.00 0.00 161 LEU A CA 15
ATOM 23143 C C . LEU A 1 72 ? 1.647 -4.770 11.870 1.00 0.00 161 LEU A C 15
ATOM 23144 O O . LEU A 1 72 ? 1.838 -4.741 13.084 1.00 0.00 161 LEU A O 15
ATOM 23160 N N . THR A 1 73 ? 0.557 -5.312 11.310 1.00 0.00 162 THR A N 15
ATOM 23161 C CA . THR A 1 73 ? -0.643 -5.712 12.081 1.00 0.00 162 THR A CA 15
ATOM 23162 C C . THR A 1 73 ? -0.623 -7.193 12.452 1.00 0.00 162 THR A C 15
ATOM 23163 O O . THR A 1 73 ? -1.275 -7.606 13.416 1.00 0.00 162 THR A O 15
ATOM 23174 N N . ARG A 1 74 ? 0.114 -7.978 11.639 1.00 0.00 163 ARG A N 15
ATOM 23175 C CA . ARG A 1 74 ? 0.118 -9.455 11.678 1.00 0.00 163 ARG A CA 15
ATOM 23176 C C . ARG A 1 74 ? -1.267 -10.031 11.310 1.00 0.00 163 ARG A C 15
ATOM 23177 O O . ARG A 1 74 ? -1.582 -11.179 11.638 1.00 0.00 163 ARG A O 15
ATOM 23198 N N . GLU A 1 75 ? -2.070 -9.219 10.590 1.00 0.00 164 GLU A N 15
ATOM 23199 C CA . GLU A 1 75 ? -3.342 -9.651 10.000 1.00 0.00 164 GLU A CA 15
ATOM 23200 C C . GLU A 1 75 ? -3.085 -10.532 8.761 1.00 0.00 164 GLU A C 15
ATOM 23201 O O . GLU A 1 75 ? -2.061 -10.358 8.090 1.00 0.00 164 GLU A O 15
ATOM 23213 N N . PRO A 1 76 ? -3.996 -11.506 8.451 1.00 0.00 165 PRO A N 15
ATOM 23214 C CA . PRO A 1 76 ? -3.845 -12.378 7.268 1.00 0.00 165 PRO A CA 15
ATOM 23215 C C . PRO A 1 76 ? -3.925 -11.550 5.965 1.00 0.00 165 PRO A C 15
ATOM 23216 O O . PRO A 1 76 ? -4.983 -10.981 5.643 1.00 0.00 165 PRO A O 15
ATOM 23227 N N . ILE A 1 77 ? -2.774 -11.447 5.262 1.00 0.00 166 ILE A N 15
ATOM 23228 C CA . ILE A 1 77 ? -2.657 -10.661 4.023 1.00 0.00 166 ILE A CA 15
ATOM 23229 C C . ILE A 1 77 ? -3.611 -11.219 2.952 1.00 0.00 166 ILE A C 15
ATOM 23230 O O . ILE A 1 77 ? -3.708 -12.434 2.765 1.00 0.00 166 ILE A O 15
ATOM 23246 N N . THR A 1 78 ? -4.312 -10.316 2.271 1.00 0.00 167 THR A N 15
ATOM 23247 C CA . THR A 1 78 ? -5.321 -10.673 1.275 1.00 0.00 167 THR A CA 15
ATOM 23248 C C . THR A 1 78 ? -5.388 -9.600 0.187 1.00 0.00 167 THR A C 15
ATOM 23249 O O . THR A 1 78 ? -4.882 -8.482 0.362 1.00 0.00 167 THR A O 15
ATOM 23260 N N . ALA A 1 79 ? -6.002 -9.966 -0.948 1.00 0.00 168 ALA A N 15
ATOM 23261 C CA . ALA A 1 79 ? -6.268 -9.042 -2.056 1.00 0.00 168 ALA A CA 15
ATOM 23262 C C . ALA A 1 79 ? -7.262 -7.934 -1.627 1.00 0.00 168 ALA A C 15
ATOM 23263 O O . ALA A 1 79 ? -7.257 -6.830 -2.176 1.00 0.00 168 ALA A O 15
ATOM 23270 N N . SER A 1 80 ? -8.071 -8.236 -0.598 1.00 0.00 169 SER A N 15
ATOM 23271 C CA . SER A 1 80 ? -9.094 -7.321 -0.061 1.00 0.00 169 SER A CA 15
ATOM 23272 C C . SER A 1 80 ? -8.488 -6.104 0.685 1.00 0.00 169 SER A C 15
ATOM 23273 O O . SER A 1 80 ? -9.133 -5.051 0.765 1.00 0.00 169 SER A O 15
ATOM 23281 N N . ILE A 1 81 ? -7.258 -6.244 1.237 1.00 0.00 170 ILE A N 15
ATOM 23282 C CA . ILE A 1 81 ? -6.595 -5.140 1.985 1.00 0.00 170 ILE A CA 15
ATOM 23283 C C . ILE A 1 81 ? -5.545 -4.413 1.135 1.00 0.00 170 ILE A C 15
ATOM 23284 O O . ILE A 1 81 ? -5.068 -3.350 1.533 1.00 0.00 170 ILE A O 15
ATOM 23300 N N . ILE A 1 82 ? -5.172 -4.964 -0.033 1.00 0.00 171 ILE A N 15
ATOM 23301 C CA . ILE A 1 82 ? -4.181 -4.306 -0.906 1.00 0.00 171 ILE A CA 15
ATOM 23302 C C . ILE A 1 82 ? -4.915 -3.449 -1.960 1.00 0.00 171 ILE A C 15
ATOM 23303 O O . ILE A 1 82 ? -5.904 -3.887 -2.566 1.00 0.00 171 ILE A O 15
ATOM 23319 N N . VAL A 1 83 ? -4.430 -2.212 -2.143 1.00 0.00 172 VAL A N 15
ATOM 23320 C CA . VAL A 1 83 ? -5.031 -1.202 -3.033 1.00 0.00 172 VAL A CA 15
ATOM 23321 C C . VAL A 1 83 ? -3.956 -0.529 -3.898 1.00 0.00 172 VAL A C 15
ATOM 23322 O O . VAL A 1 83 ? -2.755 -0.737 -3.718 1.00 0.00 172 VAL A O 15
ATOM 23335 N N . LYS A 1 84 ? -4.416 0.284 -4.854 1.00 0.00 173 LYS A N 15
ATOM 23336 C CA . LYS A 1 84 ? -3.539 0.988 -5.807 1.00 0.00 173 LYS A CA 15
ATOM 23337 C C . LYS A 1 84 ? -3.416 2.464 -5.415 1.00 0.00 173 LYS A C 15
ATOM 23338 O O . LYS A 1 84 ? -4.193 2.957 -4.584 1.00 0.00 173 LYS A O 15
ATOM 23357 N N . HIS A 1 85 ? -2.444 3.175 -6.017 1.00 0.00 174 HIS A N 15
ATOM 23358 C CA . HIS A 1 85 ? -2.179 4.597 -5.672 1.00 0.00 174 HIS A CA 15
ATOM 23359 C C . HIS A 1 85 ? -3.294 5.534 -6.179 1.00 0.00 174 HIS A C 15
ATOM 23360 O O . HIS A 1 85 ? -3.382 6.688 -5.750 1.00 0.00 174 HIS A O 15
ATOM 23375 N N . GLU A 1 86 ? -4.100 5.043 -7.139 1.00 0.00 175 GLU A N 15
ATOM 23376 C CA . GLU A 1 86 ? -5.265 5.775 -7.671 1.00 0.00 175 GLU A CA 15
ATOM 23377 C C . GLU A 1 86 ? -6.529 5.460 -6.840 1.00 0.00 175 GLU A C 15
ATOM 23378 O O . GLU A 1 86 ? -7.491 6.244 -6.846 1.00 0.00 175 GLU A O 15
ATOM 23390 N N . GLU A 1 87 ? -6.511 4.302 -6.132 1.00 0.00 176 GLU A N 15
ATOM 23391 C CA . GLU A 1 87 ? -7.613 3.863 -5.244 1.00 0.00 176 GLU A CA 15
ATOM 23392 C C . GLU A 1 87 ? -7.574 4.671 -3.939 1.00 0.00 176 GLU A C 15
ATOM 23393 O O . GLU A 1 87 ? -8.611 5.019 -3.368 1.00 0.00 176 GLU A O 15
ATOM 23405 N N . CYS A 1 88 ? -6.352 4.928 -3.464 1.00 0.00 177 CYS A N 15
ATOM 23406 C CA . CYS A 1 88 ? -6.116 5.760 -2.290 1.00 0.00 177 CYS A CA 15
ATOM 23407 C C . CYS A 1 88 ? -5.842 7.201 -2.728 1.00 0.00 177 CYS A C 15
ATOM 23408 O O . CYS A 1 88 ? -5.181 7.434 -3.744 1.00 0.00 177 CYS A O 15
ATOM 23416 N N . ILE A 1 89 ? -6.371 8.164 -1.971 1.00 0.00 178 ILE A N 15
ATOM 23417 C CA . ILE A 1 89 ? -6.167 9.604 -2.216 1.00 0.00 178 ILE A CA 15
ATOM 23418 C C . ILE A 1 89 ? -5.897 10.272 -0.867 1.00 0.00 178 ILE A C 15
ATOM 23419 O O . ILE A 1 89 ? -6.343 9.756 0.173 1.00 0.00 178 ILE A O 15
ATOM 23435 N N . TYR A 1 90 ? -5.158 11.402 -0.863 1.00 0.00 179 TYR A N 15
ATOM 23436 C CA . TYR A 1 90 ? -4.965 12.183 0.371 1.00 0.00 179 TYR A CA 15
ATOM 23437 C C . TYR A 1 90 ? -6.337 12.764 0.784 1.00 0.00 179 TYR A C 15
ATOM 23438 O O . TYR A 1 90 ? -7.059 13.332 -0.056 1.00 0.00 179 TYR A O 15
ATOM 23456 N N . ASP A 1 91 ? -6.725 12.560 2.035 1.00 0.00 180 ASP A N 15
ATOM 23457 C CA . ASP A 1 91 ? -7.964 13.125 2.571 1.00 0.00 180 ASP A CA 15
ATOM 23458 C C . ASP A 1 91 ? -7.623 14.249 3.543 1.00 0.00 180 ASP A C 15
ATOM 23459 O O . ASP A 1 91 ? -6.726 14.091 4.376 1.00 0.00 180 ASP A O 15
ATOM 23468 N N . ASP A 1 92 ? -8.347 15.371 3.423 1.00 0.00 181 ASP A N 15
ATOM 23469 C CA . ASP A 1 92 ? -8.063 16.597 4.179 1.00 0.00 181 ASP A CA 15
ATOM 23470 C C . ASP A 1 92 ? -8.533 16.484 5.645 1.00 0.00 181 ASP A C 15
ATOM 23471 O O . ASP A 1 92 ? -7.758 16.767 6.567 1.00 0.00 181 ASP A O 15
ATOM 23480 N N . THR A 1 93 ? -9.795 16.049 5.862 1.00 0.00 182 THR A N 15
ATOM 23481 C CA . THR A 1 93 ? -10.380 15.973 7.223 1.00 0.00 182 THR A CA 15
ATOM 23482 C C . THR A 1 93 ? -9.788 14.785 8.029 1.00 0.00 182 THR A C 15
ATOM 23483 O O . THR A 1 93 ? -9.801 14.801 9.266 1.00 0.00 182 THR A O 15
ATOM 23494 N N . ARG A 1 94 ? -9.269 13.761 7.319 1.00 0.00 183 ARG A N 15
ATOM 23495 C CA . ARG A 1 94 ? -8.504 12.658 7.933 1.00 0.00 183 ARG A CA 15
ATOM 23496 C C . ARG A 1 94 ? -7.031 13.061 8.120 1.00 0.00 183 ARG A C 15
ATOM 23497 O O . ARG A 1 94 ? -6.381 12.630 9.075 1.00 0.00 183 ARG A O 15
ATOM 23518 N N . GLY A 1 95 ? -6.524 13.888 7.189 1.00 0.00 184 GLY A N 15
ATOM 23519 C CA . GLY A 1 95 ? -5.144 14.378 7.221 1.00 0.00 184 GLY A CA 15
ATOM 23520 C C . GLY A 1 95 ? -4.115 13.364 6.724 1.00 0.00 184 GLY A C 15
ATOM 23521 O O . GLY A 1 95 ? -2.949 13.434 7.119 1.00 0.00 184 GLY A O 15
ATOM 23525 N N . ASN A 1 96 ? -4.541 12.433 5.849 1.00 0.00 185 ASN A N 15
ATOM 23526 C CA . ASN A 1 96 ? -3.671 11.340 5.334 1.00 0.00 185 ASN A CA 15
ATOM 23527 C C . ASN A 1 96 ? -4.393 10.587 4.199 1.00 0.00 185 ASN A C 15
ATOM 23528 O O . ASN A 1 96 ? -5.622 10.693 4.071 1.00 0.00 185 ASN A O 15
ATOM 23539 N N . PHE A 1 97 ? -3.619 9.819 3.402 1.00 0.00 186 PHE A N 15
ATOM 23540 C CA . PHE A 1 97 ? -4.142 8.931 2.352 1.00 0.00 186 PHE A CA 15
ATOM 23541 C C . PHE A 1 97 ? -5.079 7.864 2.944 1.00 0.00 186 PHE A C 15
ATOM 23542 O O . PHE A 1 97 ? -4.685 7.107 3.835 1.00 0.00 186 PHE A O 15
ATOM 23559 N N . ILE A 1 98 ? -6.328 7.855 2.465 1.00 0.00 187 ILE A N 15
ATOM 23560 C CA . ILE A 1 98 ? -7.324 6.812 2.773 1.00 0.00 187 ILE A CA 15
ATOM 23561 C C . ILE A 1 98 ? -7.890 6.249 1.458 1.00 0.00 187 ILE A C 15
ATOM 23562 O O . ILE A 1 98 ? -7.585 6.763 0.377 1.00 0.00 187 ILE A O 15
ATOM 23578 N N . ILE A 1 99 ? -8.735 5.214 1.571 1.00 0.00 188 ILE A N 15
ATOM 23579 C CA . ILE A 1 99 ? -9.446 4.616 0.421 1.00 0.00 188 ILE A CA 15
ATOM 23580 C C . ILE A 1 99 ? -10.528 5.591 -0.087 1.00 0.00 188 ILE A C 15
ATOM 23581 O O . ILE A 1 99 ? -11.053 6.392 0.702 1.00 0.00 188 ILE A O 15
ATOM 23597 N N . LYS A 1 100 ? -10.852 5.537 -1.391 1.00 0.00 189 LYS A N 15
ATOM 23598 C CA . LYS A 1 100 ? -11.969 6.300 -1.960 1.00 0.00 189 LYS A CA 15
ATOM 23599 C C . LYS A 1 100 ? -13.317 5.821 -1.401 1.00 0.00 189 LYS A C 15
ATOM 23600 O O . LYS A 1 100 ? -13.503 4.633 -1.103 1.00 0.00 189 LYS A O 15
ATOM 23619 N N . GLY A 1 101 ? -14.248 6.770 -1.300 1.00 0.00 190 GLY A N 15
ATOM 23620 C CA . GLY A 1 101 ? -15.615 6.521 -0.821 1.00 0.00 190 GLY A CA 15
ATOM 23621 C C . GLY A 1 101 ? -16.635 6.762 -1.922 1.00 0.00 190 GLY A C 15
ATOM 23622 O O . GLY A 1 101 ? -17.730 6.186 -1.909 1.00 0.00 190 GLY A O 15
ATOM 23626 N N . ASN A 1 102 ? -16.260 7.632 -2.876 1.00 0.00 191 ASN A N 15
ATOM 23627 C CA . ASN A 1 102 ? -17.089 8.004 -4.026 1.00 0.00 191 ASN A CA 15
ATOM 23628 C C . ASN A 1 102 ? -16.167 8.099 -5.270 1.00 0.00 191 ASN A C 15
ATOM 23629 O O . ASN A 1 102 ? -15.484 9.126 -5.435 1.00 0.00 191 ASN A O 15
ATOM 23641 N N . SER A 1 1 ? -3.175 -18.552 -0.497 1.00 0.00 90 SER A N 16
ATOM 23642 C CA . SER A 1 1 ? -3.564 -17.932 -1.786 1.00 0.00 90 SER A CA 16
ATOM 23643 C C . SER A 1 1 ? -2.528 -16.864 -2.169 1.00 0.00 90 SER A C 16
ATOM 23644 O O . SER A 1 1 ? -2.870 -15.711 -2.467 1.00 0.00 90 SER A O 16
ATOM 23654 N N . GLN A 1 2 ? -1.249 -17.286 -2.203 1.00 0.00 91 GLN A N 16
ATOM 23655 C CA . GLN A 1 2 ? -0.108 -16.396 -2.477 1.00 0.00 91 GLN A CA 16
ATOM 23656 C C . GLN A 1 2 ? -0.207 -15.785 -3.880 1.00 0.00 91 GLN A C 16
ATOM 23657 O O . GLN A 1 2 ? -0.003 -14.592 -4.027 1.00 0.00 91 GLN A O 16
ATOM 23671 N N . GLU A 1 3 ? -0.580 -16.605 -4.888 1.00 0.00 92 GLU A N 16
ATOM 23672 C CA . GLU A 1 3 ? -0.522 -16.199 -6.314 1.00 0.00 92 GLU A CA 16
ATOM 23673 C C . GLU A 1 3 ? -1.467 -15.014 -6.606 1.00 0.00 92 GLU A C 16
ATOM 23674 O O . GLU A 1 3 ? -1.126 -14.133 -7.385 1.00 0.00 92 GLU A O 16
ATOM 23686 N N . SER A 1 4 ? -2.633 -14.994 -5.929 1.00 0.00 93 SER A N 16
ATOM 23687 C CA . SER A 1 4 ? -3.652 -13.951 -6.103 1.00 0.00 93 SER A CA 16
ATOM 23688 C C . SER A 1 4 ? -3.120 -12.619 -5.552 1.00 0.00 93 SER A C 16
ATOM 23689 O O . SER A 1 4 ? -3.222 -11.574 -6.202 1.00 0.00 93 SER A O 16
ATOM 23697 N N . ILE A 1 5 ? -2.483 -12.705 -4.372 1.00 0.00 94 ILE A N 16
ATOM 23698 C CA . ILE A 1 5 ? -1.905 -11.540 -3.683 1.00 0.00 94 ILE A CA 16
ATOM 23699 C C . ILE A 1 5 ? -0.731 -10.981 -4.510 1.00 0.00 94 ILE A C 16
ATOM 23700 O O . ILE A 1 5 ? -0.671 -9.787 -4.747 1.00 0.00 94 ILE A O 16
ATOM 23716 N N . GLN A 1 6 ? 0.158 -11.889 -4.972 1.00 0.00 95 GLN A N 16
ATOM 23717 C CA . GLN A 1 6 ? 1.364 -11.576 -5.775 1.00 0.00 95 GLN A CA 16
ATOM 23718 C C . GLN A 1 6 ? 0.995 -10.847 -7.079 1.00 0.00 95 GLN A C 16
ATOM 23719 O O . GLN A 1 6 ? 1.649 -9.870 -7.462 1.00 0.00 95 GLN A O 16
ATOM 23733 N N . ASN A 1 7 ? -0.064 -11.344 -7.738 1.00 0.00 96 ASN A N 16
ATOM 23734 C CA . ASN A 1 7 ? -0.643 -10.714 -8.942 1.00 0.00 96 ASN A CA 16
ATOM 23735 C C . ASN A 1 7 ? -1.139 -9.297 -8.615 1.00 0.00 96 ASN A C 16
ATOM 23736 O O . ASN A 1 7 ? -0.930 -8.367 -9.391 1.00 0.00 96 ASN A O 16
ATOM 23747 N N . LYS A 1 8 ? -1.787 -9.150 -7.438 1.00 0.00 97 LYS A N 16
ATOM 23748 C CA . LYS A 1 8 ? -2.315 -7.856 -6.960 1.00 0.00 97 LYS A CA 16
ATOM 23749 C C . LYS A 1 8 ? -1.176 -6.904 -6.595 1.00 0.00 97 LYS A C 16
ATOM 23750 O O . LYS A 1 8 ? -1.320 -5.717 -6.771 1.00 0.00 97 LYS A O 16
ATOM 23769 N N . ILE A 1 9 ? -0.045 -7.441 -6.106 1.00 0.00 98 ILE A N 16
ATOM 23770 C CA . ILE A 1 9 ? 1.146 -6.624 -5.758 1.00 0.00 98 ILE A CA 16
ATOM 23771 C C . ILE A 1 9 ? 1.723 -6.009 -7.048 1.00 0.00 98 ILE A C 16
ATOM 23772 O O . ILE A 1 9 ? 2.094 -4.836 -7.078 1.00 0.00 98 ILE A O 16
ATOM 23788 N N . SER A 1 10 ? 1.744 -6.822 -8.116 1.00 0.00 99 SER A N 16
ATOM 23789 C CA . SER A 1 10 ? 2.148 -6.393 -9.465 1.00 0.00 99 SER A CA 16
ATOM 23790 C C . SER A 1 10 ? 1.194 -5.306 -10.028 1.00 0.00 99 SER A C 16
ATOM 23791 O O . SER A 1 10 ? 1.642 -4.342 -10.655 1.00 0.00 99 SER A O 16
ATOM 23799 N N . GLN A 1 11 ? -0.116 -5.484 -9.788 1.00 0.00 100 GLN A N 16
ATOM 23800 C CA . GLN A 1 11 ? -1.173 -4.589 -10.314 1.00 0.00 100 GLN A CA 16
ATOM 23801 C C . GLN A 1 11 ? -1.374 -3.328 -9.444 1.00 0.00 100 GLN A C 16
ATOM 23802 O O . GLN A 1 11 ? -1.884 -2.320 -9.934 1.00 0.00 100 GLN A O 16
ATOM 23816 N N . CYS A 1 12 ? -0.977 -3.392 -8.162 1.00 0.00 101 CYS A N 16
ATOM 23817 C CA . CYS A 1 12 ? -1.187 -2.288 -7.196 1.00 0.00 101 CYS A CA 16
ATOM 23818 C C . CYS A 1 12 ? 0.035 -1.377 -7.082 1.00 0.00 101 CYS A C 16
ATOM 23819 O O . CYS A 1 12 ? -0.093 -0.213 -6.660 1.00 0.00 101 CYS A O 16
ATOM 23827 N N . LYS A 1 13 ? 1.223 -1.906 -7.440 1.00 0.00 102 LYS A N 16
ATOM 23828 C CA . LYS A 1 13 ? 2.484 -1.159 -7.292 1.00 0.00 102 LYS A CA 16
ATOM 23829 C C . LYS A 1 13 ? 2.596 0.006 -8.283 1.00 0.00 102 LYS A C 16
ATOM 23830 O O . LYS A 1 13 ? 1.811 0.130 -9.235 1.00 0.00 102 LYS A O 16
ATOM 23849 N N . PHE A 1 14 ? 3.593 0.847 -8.021 1.00 0.00 103 PHE A N 16
ATOM 23850 C CA . PHE A 1 14 ? 3.998 1.941 -8.905 1.00 0.00 103 PHE A CA 16
ATOM 23851 C C . PHE A 1 14 ? 5.459 2.287 -8.615 1.00 0.00 103 PHE A C 16
ATOM 23852 O O . PHE A 1 14 ? 5.964 1.985 -7.524 1.00 0.00 103 PHE A O 16
ATOM 23869 N N . SER A 1 15 ? 6.130 2.910 -9.592 1.00 0.00 104 SER A N 16
ATOM 23870 C CA . SER A 1 15 ? 7.484 3.441 -9.407 1.00 0.00 104 SER A CA 16
ATOM 23871 C C . SER A 1 15 ? 7.394 4.691 -8.513 1.00 0.00 104 SER A C 16
ATOM 23872 O O . SER A 1 15 ? 6.988 5.766 -8.967 1.00 0.00 104 SER A O 16
ATOM 23880 N N . VAL A 1 16 ? 7.698 4.499 -7.217 1.00 0.00 105 VAL A N 16
ATOM 23881 C CA . VAL A 1 16 ? 7.485 5.521 -6.189 1.00 0.00 105 VAL A CA 16
ATOM 23882 C C . VAL A 1 16 ? 8.489 6.674 -6.334 1.00 0.00 105 VAL A C 16
ATOM 23883 O O . VAL A 1 16 ? 9.689 6.506 -6.071 1.00 0.00 105 VAL A O 16
ATOM 23896 N N . CYS A 1 17 ? 7.980 7.833 -6.765 1.00 0.00 106 CYS A N 16
ATOM 23897 C CA . CYS A 1 17 ? 8.769 9.056 -6.931 1.00 0.00 106 CYS A CA 16
ATOM 23898 C C . CYS A 1 17 ? 8.359 10.083 -5.853 1.00 0.00 106 CYS A C 16
ATOM 23899 O O . CYS A 1 17 ? 7.282 10.680 -5.963 1.00 0.00 106 CYS A O 16
ATOM 23907 N N . PRO A 1 18 ? 9.201 10.292 -4.778 1.00 0.00 107 PRO A N 16
ATOM 23908 C CA . PRO A 1 18 ? 8.928 11.299 -3.721 1.00 0.00 107 PRO A CA 16
ATOM 23909 C C . PRO A 1 18 ? 8.832 12.733 -4.278 1.00 0.00 107 PRO A C 16
ATOM 23910 O O . PRO A 1 18 ? 8.105 13.561 -3.726 1.00 0.00 107 PRO A O 16
ATOM 23921 N N . GLU A 1 19 ? 9.533 12.986 -5.406 1.00 0.00 108 GLU A N 16
ATOM 23922 C CA . GLU A 1 19 ? 9.562 14.313 -6.064 1.00 0.00 108 GLU A CA 16
ATOM 23923 C C . GLU A 1 19 ? 8.194 14.636 -6.698 1.00 0.00 108 GLU A C 16
ATOM 23924 O O . GLU A 1 19 ? 7.787 15.799 -6.762 1.00 0.00 108 GLU A O 16
ATOM 23936 N N . ARG A 1 20 ? 7.494 13.575 -7.146 1.00 0.00 109 ARG A N 16
ATOM 23937 C CA . ARG A 1 20 ? 6.190 13.684 -7.823 1.00 0.00 109 ARG A CA 16
ATOM 23938 C C . ARG A 1 20 ? 5.040 13.614 -6.809 1.00 0.00 109 ARG A C 16
ATOM 23939 O O . ARG A 1 20 ? 3.980 14.207 -7.026 1.00 0.00 109 ARG A O 16
ATOM 23960 N N . LEU A 1 21 ? 5.259 12.877 -5.706 1.00 0.00 110 LEU A N 16
ATOM 23961 C CA . LEU A 1 21 ? 4.292 12.791 -4.597 1.00 0.00 110 LEU A CA 16
ATOM 23962 C C . LEU A 1 21 ? 4.304 14.069 -3.750 1.00 0.00 110 LEU A C 16
ATOM 23963 O O . LEU A 1 21 ? 3.304 14.387 -3.095 1.00 0.00 110 LEU A O 16
ATOM 23979 N N . GLN A 1 22 ? 5.443 14.806 -3.811 1.00 0.00 111 GLN A N 16
ATOM 23980 C CA . GLN A 1 22 ? 5.722 15.982 -2.959 1.00 0.00 111 GLN A CA 16
ATOM 23981 C C . GLN A 1 22 ? 5.536 15.639 -1.460 1.00 0.00 111 GLN A C 16
ATOM 23982 O O . GLN A 1 22 ? 5.145 16.484 -0.650 1.00 0.00 111 GLN A O 16
ATOM 23996 N N . CYS A 1 23 ? 5.851 14.381 -1.113 1.00 0.00 112 CYS A N 16
ATOM 23997 C CA . CYS A 1 23 ? 5.778 13.854 0.257 1.00 0.00 112 CYS A CA 16
ATOM 23998 C C . CYS A 1 23 ? 7.200 13.507 0.733 1.00 0.00 112 CYS A C 16
ATOM 23999 O O . CYS A 1 23 ? 7.999 13.003 -0.078 1.00 0.00 112 CYS A O 16
ATOM 24007 N N . PRO A 1 24 ? 7.558 13.781 2.037 1.00 0.00 113 PRO A N 16
ATOM 24008 C CA . PRO A 1 24 ? 8.877 13.400 2.597 1.00 0.00 113 PRO A CA 16
ATOM 24009 C C . PRO A 1 24 ? 9.064 11.872 2.630 1.00 0.00 113 PRO A C 16
ATOM 24010 O O . PRO A 1 24 ? 8.077 11.127 2.618 1.00 0.00 113 PRO A O 16
ATOM 24021 N N . LEU A 1 25 ? 10.336 11.428 2.688 1.00 0.00 114 LEU A N 16
ATOM 24022 C CA . LEU A 1 25 ? 10.709 10.000 2.635 1.00 0.00 114 LEU A CA 16
ATOM 24023 C C . LEU A 1 25 ? 9.975 9.178 3.707 1.00 0.00 114 LEU A C 16
ATOM 24024 O O . LEU A 1 25 ? 9.442 8.112 3.413 1.00 0.00 114 LEU A O 16
ATOM 24040 N N . GLU A 1 26 ? 9.951 9.714 4.941 1.00 0.00 115 GLU A N 16
ATOM 24041 C CA . GLU A 1 26 ? 9.249 9.114 6.098 1.00 0.00 115 GLU A CA 16
ATOM 24042 C C . GLU A 1 26 ? 7.741 8.881 5.838 1.00 0.00 115 GLU A C 16
ATOM 24043 O O . GLU A 1 26 ? 7.203 7.837 6.217 1.00 0.00 115 GLU A O 16
ATOM 24055 N N . ALA A 1 27 ? 7.086 9.832 5.140 1.00 0.00 116 ALA A N 16
ATOM 24056 C CA . ALA A 1 27 ? 5.625 9.775 4.859 1.00 0.00 116 ALA A CA 16
ATOM 24057 C C . ALA A 1 27 ? 5.273 8.622 3.897 1.00 0.00 116 ALA A C 16
ATOM 24058 O O . ALA A 1 27 ? 4.135 8.142 3.873 1.00 0.00 116 ALA A O 16
ATOM 24065 N N . ILE A 1 28 ? 6.267 8.206 3.101 1.00 0.00 117 ILE A N 16
ATOM 24066 C CA . ILE A 1 28 ? 6.145 7.133 2.098 1.00 0.00 117 ILE A CA 16
ATOM 24067 C C . ILE A 1 28 ? 7.271 6.096 2.311 1.00 0.00 117 ILE A C 16
ATOM 24068 O O . ILE A 1 28 ? 7.759 5.453 1.368 1.00 0.00 117 ILE A O 16
ATOM 24084 N N . GLN A 1 29 ? 7.667 5.947 3.584 1.00 0.00 118 GLN A N 16
ATOM 24085 C CA . GLN A 1 29 ? 8.653 4.948 4.030 1.00 0.00 118 GLN A CA 16
ATOM 24086 C C . GLN A 1 29 ? 8.004 3.561 4.036 1.00 0.00 118 GLN A C 16
ATOM 24087 O O . GLN A 1 29 ? 6.944 3.382 4.644 1.00 0.00 118 GLN A O 16
ATOM 24101 N N . CYS A 1 30 ? 8.626 2.599 3.324 1.00 0.00 119 CYS A N 16
ATOM 24102 C CA . CYS A 1 30 ? 8.261 1.183 3.428 1.00 0.00 119 CYS A CA 16
ATOM 24103 C C . CYS A 1 30 ? 8.670 0.696 4.826 1.00 0.00 119 CYS A C 16
ATOM 24104 O O . CYS A 1 30 ? 9.871 0.604 5.106 1.00 0.00 119 CYS A O 16
ATOM 24112 N N . PRO A 1 31 ? 7.690 0.402 5.743 1.00 0.00 120 PRO A N 16
ATOM 24113 C CA . PRO A 1 31 ? 7.988 0.062 7.156 1.00 0.00 120 PRO A CA 16
ATOM 24114 C C . PRO A 1 31 ? 8.576 -1.354 7.320 1.00 0.00 120 PRO A C 16
ATOM 24115 O O . PRO A 1 31 ? 8.925 -1.758 8.435 1.00 0.00 120 PRO A O 16
ATOM 24126 N N . ILE A 1 32 ? 8.672 -2.099 6.205 1.00 0.00 121 ILE A N 16
ATOM 24127 C CA . ILE A 1 32 ? 9.311 -3.419 6.159 1.00 0.00 121 ILE A CA 16
ATOM 24128 C C . ILE A 1 32 ? 10.836 -3.222 6.080 1.00 0.00 121 ILE A C 16
ATOM 24129 O O . ILE A 1 32 ? 11.595 -3.756 6.892 1.00 0.00 121 ILE A O 16
ATOM 24145 N N . THR A 1 33 ? 11.247 -2.398 5.095 1.00 0.00 122 THR A N 16
ATOM 24146 C CA . THR A 1 33 ? 12.662 -2.129 4.765 1.00 0.00 122 THR A CA 16
ATOM 24147 C C . THR A 1 33 ? 13.213 -0.914 5.537 1.00 0.00 122 THR A C 16
ATOM 24148 O O . THR A 1 33 ? 14.427 -0.677 5.520 1.00 0.00 122 THR A O 16
ATOM 24159 N N . LEU A 1 34 ? 12.303 -0.161 6.199 1.00 0.00 123 LEU A N 16
ATOM 24160 C CA . LEU A 1 34 ? 12.613 1.086 6.941 1.00 0.00 123 LEU A CA 16
ATOM 24161 C C . LEU A 1 34 ? 13.238 2.157 6.028 1.00 0.00 123 LEU A C 16
ATOM 24162 O O . LEU A 1 34 ? 14.060 2.967 6.469 1.00 0.00 123 LEU A O 16
ATOM 24178 N N . GLU A 1 35 ? 12.763 2.203 4.778 1.00 0.00 124 GLU A N 16
ATOM 24179 C CA . GLU A 1 35 ? 13.256 3.150 3.763 1.00 0.00 124 GLU A CA 16
ATOM 24180 C C . GLU A 1 35 ? 12.219 3.329 2.655 1.00 0.00 124 GLU A C 16
ATOM 24181 O O . GLU A 1 35 ? 11.412 2.438 2.395 1.00 0.00 124 GLU A O 16
ATOM 24193 N N . GLN A 1 36 ? 12.259 4.507 2.024 1.00 0.00 125 GLN A N 16
ATOM 24194 C CA . GLN A 1 36 ? 11.366 4.876 0.928 1.00 0.00 125 GLN A CA 16
ATOM 24195 C C . GLN A 1 36 ? 11.694 4.011 -0.324 1.00 0.00 125 GLN A C 16
ATOM 24196 O O . GLN A 1 36 ? 12.840 4.022 -0.784 1.00 0.00 125 GLN A O 16
ATOM 24210 N N . PRO A 1 37 ? 10.704 3.228 -0.862 1.00 0.00 126 PRO A N 16
ATOM 24211 C CA . PRO A 1 37 ? 10.944 2.257 -1.962 1.00 0.00 126 PRO A CA 16
ATOM 24212 C C . PRO A 1 37 ? 11.069 2.891 -3.362 1.00 0.00 126 PRO A C 16
ATOM 24213 O O . PRO A 1 37 ? 10.679 4.042 -3.581 1.00 0.00 126 PRO A O 16
ATOM 24224 N N . GLU A 1 38 ? 11.607 2.097 -4.306 1.00 0.00 127 GLU A N 16
ATOM 24225 C CA . GLU A 1 38 ? 11.688 2.464 -5.736 1.00 0.00 127 GLU A CA 16
ATOM 24226 C C . GLU A 1 38 ? 10.382 2.065 -6.442 1.00 0.00 127 GLU A C 16
ATOM 24227 O O . GLU A 1 38 ? 9.964 2.684 -7.420 1.00 0.00 127 GLU A O 16
ATOM 24239 N N . LYS A 1 39 ? 9.772 1.002 -5.906 1.00 0.00 128 LYS A N 16
ATOM 24240 C CA . LYS A 1 39 ? 8.493 0.449 -6.335 1.00 0.00 128 LYS A CA 16
ATOM 24241 C C . LYS A 1 39 ? 7.752 0.015 -5.074 1.00 0.00 128 LYS A C 16
ATOM 24242 O O . LYS A 1 39 ? 8.350 -0.605 -4.183 1.00 0.00 128 LYS A O 16
ATOM 24261 N N . GLY A 1 40 ? 6.472 0.343 -4.991 1.00 0.00 129 GLY A N 16
ATOM 24262 C CA . GLY A 1 40 ? 5.700 0.064 -3.796 1.00 0.00 129 GLY A CA 16
ATOM 24263 C C . GLY A 1 40 ? 4.216 0.101 -4.047 1.00 0.00 129 GLY A C 16
ATOM 24264 O O . GLY A 1 40 ? 3.753 0.756 -4.979 1.00 0.00 129 GLY A O 16
ATOM 24268 N N . ILE A 1 41 ? 3.493 -0.619 -3.207 1.00 0.00 130 ILE A N 16
ATOM 24269 C CA . ILE A 1 41 ? 2.038 -0.744 -3.240 1.00 0.00 130 ILE A CA 16
ATOM 24270 C C . ILE A 1 41 ? 1.430 -0.015 -2.026 1.00 0.00 130 ILE A C 16
ATOM 24271 O O . ILE A 1 41 ? 2.113 0.216 -1.020 1.00 0.00 130 ILE A O 16
ATOM 24287 N N . PHE A 1 42 ? 0.151 0.330 -2.121 1.00 0.00 131 PHE A N 16
ATOM 24288 C CA . PHE A 1 42 ? -0.623 0.821 -0.965 1.00 0.00 131 PHE A CA 16
ATOM 24289 C C . PHE A 1 42 ? -1.541 -0.291 -0.447 1.00 0.00 131 PHE A C 16
ATOM 24290 O O . PHE A 1 42 ? -2.386 -0.792 -1.177 1.00 0.00 131 PHE A O 16
ATOM 24307 N N . VAL A 1 43 ? -1.326 -0.706 0.813 1.00 0.00 132 VAL A N 16
ATOM 24308 C CA . VAL A 1 43 ? -2.160 -1.714 1.492 1.00 0.00 132 VAL A CA 16
ATOM 24309 C C . VAL A 1 43 ? -2.870 -1.039 2.669 1.00 0.00 132 VAL A C 16
ATOM 24310 O O . VAL A 1 43 ? -2.207 -0.463 3.550 1.00 0.00 132 VAL A O 16
ATOM 24323 N N . LYS A 1 44 ? -4.208 -1.085 2.654 1.00 0.00 133 LYS A N 16
ATOM 24324 C CA . LYS A 1 44 ? -5.042 -0.484 3.686 1.00 0.00 133 LYS A CA 16
ATOM 24325 C C . LYS A 1 44 ? -4.959 -1.297 4.993 1.00 0.00 133 LYS A C 16
ATOM 24326 O O . LYS A 1 44 ? -5.406 -2.446 5.076 1.00 0.00 133 LYS A O 16
ATOM 24345 N N . ASN A 1 45 ? -4.283 -0.707 5.984 1.00 0.00 134 ASN A N 16
ATOM 24346 C CA . ASN A 1 45 ? -4.326 -1.155 7.378 1.00 0.00 134 ASN A CA 16
ATOM 24347 C C . ASN A 1 45 ? -5.751 -0.920 7.922 1.00 0.00 134 ASN A C 16
ATOM 24348 O O . ASN A 1 45 ? -6.053 0.138 8.504 1.00 0.00 134 ASN A O 16
ATOM 24359 N N . SER A 1 46 ? -6.628 -1.899 7.623 1.00 0.00 135 SER A N 16
ATOM 24360 C CA . SER A 1 46 ? -8.057 -1.866 7.955 1.00 0.00 135 SER A CA 16
ATOM 24361 C C . SER A 1 46 ? -8.274 -1.863 9.473 1.00 0.00 135 SER A C 16
ATOM 24362 O O . SER A 1 46 ? -9.107 -1.112 9.986 1.00 0.00 135 SER A O 16
ATOM 24370 N N . ASP A 1 47 ? -7.480 -2.687 10.176 1.00 0.00 136 ASP A N 16
ATOM 24371 C CA . ASP A 1 47 ? -7.570 -2.847 11.641 1.00 0.00 136 ASP A CA 16
ATOM 24372 C C . ASP A 1 47 ? -7.192 -1.535 12.366 1.00 0.00 136 ASP A C 16
ATOM 24373 O O . ASP A 1 47 ? -7.717 -1.239 13.446 1.00 0.00 136 ASP A O 16
ATOM 24382 N N . GLY A 1 48 ? -6.265 -0.767 11.757 1.00 0.00 137 GLY A N 16
ATOM 24383 C CA . GLY A 1 48 ? -5.886 0.544 12.278 1.00 0.00 137 GLY A CA 16
ATOM 24384 C C . GLY A 1 48 ? -6.977 1.588 12.065 1.00 0.00 137 GLY A C 16
ATOM 24385 O O . GLY A 1 48 ? -7.605 2.025 13.035 1.00 0.00 137 GLY A O 16
ATOM 24389 N N . SER A 1 49 ? -7.242 1.927 10.779 1.00 0.00 138 SER A N 16
ATOM 24390 C CA . SER A 1 49 ? -8.252 2.950 10.379 1.00 0.00 138 SER A CA 16
ATOM 24391 C C . SER A 1 49 ? -8.526 2.905 8.855 1.00 0.00 138 SER A C 16
ATOM 24392 O O . SER A 1 49 ? -8.940 3.911 8.268 1.00 0.00 138 SER A O 16
ATOM 24400 N N . ASP A 1 50 ? -8.322 1.720 8.236 1.00 0.00 139 ASP A N 16
ATOM 24401 C CA . ASP A 1 50 ? -8.388 1.525 6.755 1.00 0.00 139 ASP A CA 16
ATOM 24402 C C . ASP A 1 50 ? -7.379 2.433 6.015 1.00 0.00 139 ASP A C 16
ATOM 24403 O O . ASP A 1 50 ? -7.545 2.742 4.827 1.00 0.00 139 ASP A O 16
ATOM 24412 N N . VAL A 1 51 ? -6.301 2.793 6.729 1.00 0.00 140 VAL A N 16
ATOM 24413 C CA . VAL A 1 51 ? -5.269 3.717 6.234 1.00 0.00 140 VAL A CA 16
ATOM 24414 C C . VAL A 1 51 ? -4.290 2.980 5.312 1.00 0.00 140 VAL A C 16
ATOM 24415 O O . VAL A 1 51 ? -3.655 2.005 5.709 1.00 0.00 140 VAL A O 16
ATOM 24428 N N . CYS A 1 52 ? -4.151 3.482 4.090 1.00 0.00 141 CYS A N 16
ATOM 24429 C CA . CYS A 1 52 ? -3.319 2.868 3.062 1.00 0.00 141 CYS A CA 16
ATOM 24430 C C . CYS A 1 52 ? -1.865 3.300 3.275 1.00 0.00 141 CYS A C 16
ATOM 24431 O O . CYS A 1 52 ? -1.558 4.493 3.291 1.00 0.00 141 CYS A O 16
ATOM 24439 N N . THR A 1 53 ? -0.986 2.315 3.434 1.00 0.00 142 THR A N 16
ATOM 24440 C CA . THR A 1 53 ? 0.416 2.533 3.800 1.00 0.00 142 THR A CA 16
ATOM 24441 C C . THR A 1 53 ? 1.287 1.974 2.673 1.00 0.00 142 THR A C 16
ATOM 24442 O O . THR A 1 53 ? 0.916 0.972 2.043 1.00 0.00 142 THR A O 16
ATOM 24453 N N . LEU A 1 54 ? 2.416 2.629 2.408 1.00 0.00 143 LEU A N 16
ATOM 24454 C CA . LEU A 1 54 ? 3.289 2.269 1.295 1.00 0.00 143 LEU A CA 16
ATOM 24455 C C . LEU A 1 54 ? 4.278 1.176 1.726 1.00 0.00 143 LEU A C 16
ATOM 24456 O O . LEU A 1 54 ? 5.115 1.396 2.603 1.00 0.00 143 LEU A O 16
ATOM 24472 N N . PHE A 1 55 ? 4.128 -0.001 1.125 1.00 0.00 144 PHE A N 16
ATOM 24473 C CA . PHE A 1 55 ? 5.014 -1.152 1.317 1.00 0.00 144 PHE A CA 16
ATOM 24474 C C . PHE A 1 55 ? 5.748 -1.420 0.008 1.00 0.00 144 PHE A C 16
ATOM 24475 O O . PHE A 1 55 ? 5.116 -1.400 -1.038 1.00 0.00 144 PHE A O 16
ATOM 24492 N N . ASP A 1 56 ? 7.066 -1.671 0.066 1.00 0.00 145 ASP A N 16
ATOM 24493 C CA . ASP A 1 56 ? 7.873 -1.992 -1.135 1.00 0.00 145 ASP A CA 16
ATOM 24494 C C . ASP A 1 56 ? 7.320 -3.252 -1.820 1.00 0.00 145 ASP A C 16
ATOM 24495 O O . ASP A 1 56 ? 6.973 -4.214 -1.139 1.00 0.00 145 ASP A O 16
ATOM 24504 N N . ALA A 1 57 ? 7.246 -3.221 -3.165 1.00 0.00 146 ALA A N 16
ATOM 24505 C CA . ALA A 1 57 ? 6.627 -4.287 -3.971 1.00 0.00 146 ALA A CA 16
ATOM 24506 C C . ALA A 1 57 ? 7.310 -5.650 -3.734 1.00 0.00 146 ALA A C 16
ATOM 24507 O O . ALA A 1 57 ? 6.632 -6.652 -3.516 1.00 0.00 146 ALA A O 16
ATOM 24514 N N . ALA A 1 58 ? 8.650 -5.645 -3.705 1.00 0.00 147 ALA A N 16
ATOM 24515 C CA . ALA A 1 58 ? 9.463 -6.868 -3.539 1.00 0.00 147 ALA A CA 16
ATOM 24516 C C . ALA A 1 58 ? 9.525 -7.330 -2.066 1.00 0.00 147 ALA A C 16
ATOM 24517 O O . ALA A 1 58 ? 9.606 -8.534 -1.795 1.00 0.00 147 ALA A O 16
ATOM 24524 N N . ALA A 1 59 ? 9.482 -6.362 -1.132 1.00 0.00 148 ALA A N 16
ATOM 24525 C CA . ALA A 1 59 ? 9.599 -6.631 0.321 1.00 0.00 148 ALA A CA 16
ATOM 24526 C C . ALA A 1 59 ? 8.295 -7.205 0.899 1.00 0.00 148 ALA A C 16
ATOM 24527 O O . ALA A 1 59 ? 8.321 -8.081 1.769 1.00 0.00 148 ALA A O 16
ATOM 24534 N N . PHE A 1 60 ? 7.156 -6.676 0.426 1.00 0.00 149 PHE A N 16
ATOM 24535 C CA . PHE A 1 60 ? 5.823 -7.162 0.820 1.00 0.00 149 PHE A CA 16
ATOM 24536 C C . PHE A 1 60 ? 5.573 -8.527 0.173 1.00 0.00 149 PHE A C 16
ATOM 24537 O O . PHE A 1 60 ? 4.998 -9.418 0.794 1.00 0.00 149 PHE A O 16
ATOM 24554 N N . SER A 1 61 ? 6.038 -8.662 -1.082 1.00 0.00 150 SER A N 16
ATOM 24555 C CA . SER A 1 61 ? 6.044 -9.928 -1.825 1.00 0.00 150 SER A CA 16
ATOM 24556 C C . SER A 1 61 ? 6.809 -11.024 -1.063 1.00 0.00 150 SER A C 16
ATOM 24557 O O . SER A 1 61 ? 6.383 -12.184 -1.057 1.00 0.00 150 SER A O 16
ATOM 24565 N N . ARG A 1 62 ? 7.927 -10.631 -0.417 1.00 0.00 151 ARG A N 16
ATOM 24566 C CA . ARG A 1 62 ? 8.708 -11.516 0.465 1.00 0.00 151 ARG A CA 16
ATOM 24567 C C . ARG A 1 62 ? 7.814 -12.053 1.594 1.00 0.00 151 ARG A C 16
ATOM 24568 O O . ARG A 1 62 ? 7.735 -13.267 1.793 1.00 0.00 151 ARG A O 16
ATOM 24589 N N . LEU A 1 63 ? 7.131 -11.124 2.296 1.00 0.00 152 LEU A N 16
ATOM 24590 C CA . LEU A 1 63 ? 6.244 -11.460 3.431 1.00 0.00 152 LEU A CA 16
ATOM 24591 C C . LEU A 1 63 ? 5.149 -12.462 3.003 1.00 0.00 152 LEU A C 16
ATOM 24592 O O . LEU A 1 63 ? 4.923 -13.468 3.673 1.00 0.00 152 LEU A O 16
ATOM 24608 N N . VAL A 1 64 ? 4.512 -12.181 1.852 1.00 0.00 153 VAL A N 16
ATOM 24609 C CA . VAL A 1 64 ? 3.424 -13.013 1.296 1.00 0.00 153 VAL A CA 16
ATOM 24610 C C . VAL A 1 64 ? 3.930 -14.426 0.966 1.00 0.00 153 VAL A C 16
ATOM 24611 O O . VAL A 1 64 ? 3.305 -15.423 1.343 1.00 0.00 153 VAL A O 16
ATOM 24624 N N . GLY A 1 65 ? 5.093 -14.475 0.285 1.00 0.00 154 GLY A N 16
ATOM 24625 C CA . GLY A 1 65 ? 5.713 -15.727 -0.142 1.00 0.00 154 GLY A CA 16
ATOM 24626 C C . GLY A 1 65 ? 6.079 -16.633 1.030 1.00 0.00 154 GLY A C 16
ATOM 24627 O O . GLY A 1 65 ? 5.993 -17.860 0.925 1.00 0.00 154 GLY A O 16
ATOM 24631 N N . GLU A 1 66 ? 6.478 -16.009 2.157 1.00 0.00 155 GLU A N 16
ATOM 24632 C CA . GLU A 1 66 ? 6.787 -16.719 3.413 1.00 0.00 155 GLU A CA 16
ATOM 24633 C C . GLU A 1 66 ? 5.497 -17.179 4.127 1.00 0.00 155 GLU A C 16
ATOM 24634 O O . GLU A 1 66 ? 5.481 -18.211 4.793 1.00 0.00 155 GLU A O 16
ATOM 24646 N N . GLY A 1 67 ? 4.419 -16.394 3.958 1.00 0.00 156 GLY A N 16
ATOM 24647 C CA . GLY A 1 67 ? 3.148 -16.613 4.669 1.00 0.00 156 GLY A CA 16
ATOM 24648 C C . GLY A 1 67 ? 3.068 -15.816 5.965 1.00 0.00 156 GLY A C 16
ATOM 24649 O O . GLY A 1 67 ? 2.358 -16.191 6.911 1.00 0.00 156 GLY A O 16
ATOM 24653 N N . LEU A 1 68 ? 3.818 -14.709 5.996 1.00 0.00 157 LEU A N 16
ATOM 24654 C CA . LEU A 1 68 ? 3.868 -13.770 7.123 1.00 0.00 157 LEU A CA 16
ATOM 24655 C C . LEU A 1 68 ? 2.658 -12.818 7.080 1.00 0.00 157 LEU A C 16
ATOM 24656 O O . LEU A 1 68 ? 2.130 -12.550 5.994 1.00 0.00 157 LEU A O 16
ATOM 24672 N N . PRO A 1 69 ? 2.191 -12.302 8.261 1.00 0.00 158 PRO A N 16
ATOM 24673 C CA . PRO A 1 69 ? 1.085 -11.325 8.317 1.00 0.00 158 PRO A CA 16
ATOM 24674 C C . PRO A 1 69 ? 1.551 -9.881 8.021 1.00 0.00 158 PRO A C 16
ATOM 24675 O O . PRO A 1 69 ? 2.729 -9.637 7.737 1.00 0.00 158 PRO A O 16
ATOM 24686 N N . HIS A 1 70 ? 0.588 -8.948 8.070 1.00 0.00 159 HIS A N 16
ATOM 24687 C CA . HIS A 1 70 ? 0.811 -7.513 7.839 1.00 0.00 159 HIS A CA 16
ATOM 24688 C C . HIS A 1 70 ? 1.839 -6.964 8.869 1.00 0.00 159 HIS A C 16
ATOM 24689 O O . HIS A 1 70 ? 1.655 -7.158 10.066 1.00 0.00 159 HIS A O 16
ATOM 24703 N N . PRO A 1 71 ? 2.928 -6.267 8.437 1.00 0.00 160 PRO A N 16
ATOM 24704 C CA . PRO A 1 71 ? 4.049 -5.898 9.346 1.00 0.00 160 PRO A CA 16
ATOM 24705 C C . PRO A 1 71 ? 3.708 -4.753 10.334 1.00 0.00 160 PRO A C 16
ATOM 24706 O O . PRO A 1 71 ? 4.539 -4.394 11.176 1.00 0.00 160 PRO A O 16
ATOM 24717 N N . LEU A 1 72 ? 2.493 -4.185 10.229 1.00 0.00 161 LEU A N 16
ATOM 24718 C CA . LEU A 1 72 ? 2.030 -3.122 11.146 1.00 0.00 161 LEU A CA 16
ATOM 24719 C C . LEU A 1 72 ? 1.027 -3.674 12.166 1.00 0.00 161 LEU A C 16
ATOM 24720 O O . LEU A 1 72 ? 1.239 -3.575 13.379 1.00 0.00 161 LEU A O 16
ATOM 24736 N N . THR A 1 73 ? -0.064 -4.263 11.665 1.00 0.00 162 THR A N 16
ATOM 24737 C CA . THR A 1 73 ? -1.206 -4.685 12.507 1.00 0.00 162 THR A CA 16
ATOM 24738 C C . THR A 1 73 ? -1.257 -6.212 12.723 1.00 0.00 162 THR A C 16
ATOM 24739 O O . THR A 1 73 ? -2.016 -6.690 13.575 1.00 0.00 162 THR A O 16
ATOM 24750 N N . ARG A 1 74 ? -0.445 -6.958 11.946 1.00 0.00 163 ARG A N 16
ATOM 24751 C CA . ARG A 1 74 ? -0.338 -8.438 12.008 1.00 0.00 163 ARG A CA 16
ATOM 24752 C C . ARG A 1 74 ? -1.630 -9.156 11.569 1.00 0.00 163 ARG A C 16
ATOM 24753 O O . ARG A 1 74 ? -1.836 -10.329 11.901 1.00 0.00 163 ARG A O 16
ATOM 24774 N N . GLU A 1 75 ? -2.469 -8.458 10.782 1.00 0.00 164 GLU A N 16
ATOM 24775 C CA . GLU A 1 75 ? -3.669 -9.045 10.153 1.00 0.00 164 GLU A CA 16
ATOM 24776 C C . GLU A 1 75 ? -3.276 -9.906 8.930 1.00 0.00 164 GLU A C 16
ATOM 24777 O O . GLU A 1 75 ? -2.246 -9.640 8.304 1.00 0.00 164 GLU A O 16
ATOM 24789 N N . PRO A 1 76 ? -4.089 -10.950 8.574 1.00 0.00 165 PRO A N 16
ATOM 24790 C CA . PRO A 1 76 ? -3.766 -11.867 7.455 1.00 0.00 165 PRO A CA 16
ATOM 24791 C C . PRO A 1 76 ? -3.701 -11.123 6.103 1.00 0.00 165 PRO A C 16
ATOM 24792 O O . PRO A 1 76 ? -4.673 -10.461 5.704 1.00 0.00 165 PRO A O 16
ATOM 24803 N N . ILE A 1 77 ? -2.533 -11.190 5.432 1.00 0.00 166 ILE A N 16
ATOM 24804 C CA . ILE A 1 77 ? -2.343 -10.544 4.124 1.00 0.00 166 ILE A CA 16
ATOM 24805 C C . ILE A 1 77 ? -3.244 -11.211 3.064 1.00 0.00 166 ILE A C 16
ATOM 24806 O O . ILE A 1 77 ? -3.271 -12.436 2.948 1.00 0.00 166 ILE A O 16
ATOM 24822 N N . THR A 1 78 ? -3.971 -10.379 2.310 1.00 0.00 167 THR A N 16
ATOM 24823 C CA . THR A 1 78 ? -4.934 -10.826 1.295 1.00 0.00 167 THR A CA 16
ATOM 24824 C C . THR A 1 78 ? -5.042 -9.796 0.162 1.00 0.00 167 THR A C 16
ATOM 24825 O O . THR A 1 78 ? -4.589 -8.647 0.299 1.00 0.00 167 THR A O 16
ATOM 24836 N N . ALA A 1 79 ? -5.641 -10.234 -0.958 1.00 0.00 168 ALA A N 16
ATOM 24837 C CA . ALA A 1 79 ? -5.998 -9.363 -2.089 1.00 0.00 168 ALA A CA 16
ATOM 24838 C C . ALA A 1 79 ? -7.053 -8.302 -1.675 1.00 0.00 168 ALA A C 16
ATOM 24839 O O . ALA A 1 79 ? -7.132 -7.230 -2.279 1.00 0.00 168 ALA A O 16
ATOM 24846 N N . SER A 1 80 ? -7.825 -8.613 -0.614 1.00 0.00 169 SER A N 16
ATOM 24847 C CA . SER A 1 80 ? -8.896 -7.742 -0.094 1.00 0.00 169 SER A CA 16
ATOM 24848 C C . SER A 1 80 ? -8.356 -6.416 0.507 1.00 0.00 169 SER A C 16
ATOM 24849 O O . SER A 1 80 ? -9.023 -5.383 0.417 1.00 0.00 169 SER A O 16
ATOM 24857 N N . ILE A 1 81 ? -7.153 -6.447 1.116 1.00 0.00 170 ILE A N 16
ATOM 24858 C CA . ILE A 1 81 ? -6.579 -5.268 1.817 1.00 0.00 170 ILE A CA 16
ATOM 24859 C C . ILE A 1 81 ? -5.550 -4.514 0.960 1.00 0.00 170 ILE A C 16
ATOM 24860 O O . ILE A 1 81 ? -5.043 -3.479 1.383 1.00 0.00 170 ILE A O 16
ATOM 24876 N N . ILE A 1 82 ? -5.242 -5.007 -0.239 1.00 0.00 171 ILE A N 16
ATOM 24877 C CA . ILE A 1 82 ? -4.254 -4.352 -1.120 1.00 0.00 171 ILE A CA 16
ATOM 24878 C C . ILE A 1 82 ? -4.989 -3.564 -2.225 1.00 0.00 171 ILE A C 16
ATOM 24879 O O . ILE A 1 82 ? -5.961 -4.061 -2.813 1.00 0.00 171 ILE A O 16
ATOM 24895 N N . VAL A 1 83 ? -4.547 -2.317 -2.464 1.00 0.00 172 VAL A N 16
ATOM 24896 C CA . VAL A 1 83 ? -5.205 -1.353 -3.378 1.00 0.00 172 VAL A CA 16
ATOM 24897 C C . VAL A 1 83 ? -4.146 -0.619 -4.228 1.00 0.00 172 VAL A C 16
ATOM 24898 O O . VAL A 1 83 ? -2.948 -0.658 -3.914 1.00 0.00 172 VAL A O 16
ATOM 24911 N N . LYS A 1 84 ? -4.601 0.087 -5.279 1.00 0.00 173 LYS A N 16
ATOM 24912 C CA . LYS A 1 84 ? -3.699 0.848 -6.175 1.00 0.00 173 LYS A CA 16
ATOM 24913 C C . LYS A 1 84 ? -3.443 2.242 -5.600 1.00 0.00 173 LYS A C 16
ATOM 24914 O O . LYS A 1 84 ? -4.219 2.739 -4.773 1.00 0.00 173 LYS A O 16
ATOM 24933 N N . HIS A 1 85 ? -2.368 2.875 -6.088 1.00 0.00 174 HIS A N 16
ATOM 24934 C CA . HIS A 1 85 ? -2.004 4.253 -5.735 1.00 0.00 174 HIS A CA 16
ATOM 24935 C C . HIS A 1 85 ? -3.054 5.258 -6.247 1.00 0.00 174 HIS A C 16
ATOM 24936 O O . HIS A 1 85 ? -3.177 6.353 -5.710 1.00 0.00 174 HIS A O 16
ATOM 24951 N N . GLU A 1 86 ? -3.795 4.880 -7.300 1.00 0.00 175 GLU A N 16
ATOM 24952 C CA . GLU A 1 86 ? -4.883 5.708 -7.858 1.00 0.00 175 GLU A CA 16
ATOM 24953 C C . GLU A 1 86 ? -6.207 5.462 -7.104 1.00 0.00 175 GLU A C 16
ATOM 24954 O O . GLU A 1 86 ? -7.100 6.313 -7.131 1.00 0.00 175 GLU A O 16
ATOM 24966 N N . GLU A 1 87 ? -6.315 4.287 -6.438 1.00 0.00 176 GLU A N 16
ATOM 24967 C CA . GLU A 1 87 ? -7.531 3.880 -5.692 1.00 0.00 176 GLU A CA 16
ATOM 24968 C C . GLU A 1 87 ? -7.547 4.511 -4.289 1.00 0.00 176 GLU A C 16
ATOM 24969 O O . GLU A 1 87 ? -8.606 4.682 -3.669 1.00 0.00 176 GLU A O 16
ATOM 24981 N N . CYS A 1 88 ? -6.354 4.849 -3.799 1.00 0.00 177 CYS A N 16
ATOM 24982 C CA . CYS A 1 88 ? -6.172 5.597 -2.552 1.00 0.00 177 CYS A CA 16
ATOM 24983 C C . CYS A 1 88 ? -5.583 6.980 -2.874 1.00 0.00 177 CYS A C 16
ATOM 24984 O O . CYS A 1 88 ? -4.954 7.162 -3.913 1.00 0.00 177 CYS A O 16
ATOM 24992 N N . ILE A 1 89 ? -5.809 7.953 -1.987 1.00 0.00 178 ILE A N 16
ATOM 24993 C CA . ILE A 1 89 ? -5.277 9.334 -2.097 1.00 0.00 178 ILE A CA 16
ATOM 24994 C C . ILE A 1 89 ? -4.755 9.764 -0.719 1.00 0.00 178 ILE A C 16
ATOM 24995 O O . ILE A 1 89 ? -5.188 9.209 0.296 1.00 0.00 178 ILE A O 16
ATOM 25011 N N . TYR A 1 90 ? -3.833 10.745 -0.677 1.00 0.00 179 TYR A N 16
ATOM 25012 C CA . TYR A 1 90 ? -3.421 11.360 0.596 1.00 0.00 179 TYR A CA 16
ATOM 25013 C C . TYR A 1 90 ? -4.600 12.215 1.115 1.00 0.00 179 TYR A C 16
ATOM 25014 O O . TYR A 1 90 ? -5.198 12.991 0.350 1.00 0.00 179 TYR A O 16
ATOM 25032 N N . ASP A 1 91 ? -4.969 12.027 2.372 1.00 0.00 180 ASP A N 16
ATOM 25033 C CA . ASP A 1 91 ? -6.055 12.778 3.004 1.00 0.00 180 ASP A CA 16
ATOM 25034 C C . ASP A 1 91 ? -5.468 13.655 4.100 1.00 0.00 180 ASP A C 16
ATOM 25035 O O . ASP A 1 91 ? -4.763 13.153 4.993 1.00 0.00 180 ASP A O 16
ATOM 25044 N N . ASP A 1 92 ? -5.785 14.952 4.025 1.00 0.00 181 ASP A N 16
ATOM 25045 C CA . ASP A 1 92 ? -5.221 15.975 4.906 1.00 0.00 181 ASP A CA 16
ATOM 25046 C C . ASP A 1 92 ? -5.756 15.871 6.349 1.00 0.00 181 ASP A C 16
ATOM 25047 O O . ASP A 1 92 ? -4.987 16.046 7.300 1.00 0.00 181 ASP A O 16
ATOM 25056 N N . THR A 1 93 ? -7.070 15.570 6.519 1.00 0.00 182 THR A N 16
ATOM 25057 C CA . THR A 1 93 ? -7.703 15.522 7.861 1.00 0.00 182 THR A CA 16
ATOM 25058 C C . THR A 1 93 ? -7.485 14.151 8.550 1.00 0.00 182 THR A C 16
ATOM 25059 O O . THR A 1 93 ? -7.684 14.038 9.769 1.00 0.00 182 THR A O 16
ATOM 25070 N N . ARG A 1 94 ? -7.078 13.109 7.786 1.00 0.00 183 ARG A N 16
ATOM 25071 C CA . ARG A 1 94 ? -6.502 11.874 8.368 1.00 0.00 183 ARG A CA 16
ATOM 25072 C C . ARG A 1 94 ? -5.001 12.083 8.646 1.00 0.00 183 ARG A C 16
ATOM 25073 O O . ARG A 1 94 ? -4.439 11.496 9.574 1.00 0.00 183 ARG A O 16
ATOM 25094 N N . GLY A 1 95 ? -4.370 12.911 7.791 1.00 0.00 184 GLY A N 16
ATOM 25095 C CA . GLY A 1 95 ? -2.911 13.071 7.759 1.00 0.00 184 GLY A CA 16
ATOM 25096 C C . GLY A 1 95 ? -2.213 11.894 7.079 1.00 0.00 184 GLY A C 16
ATOM 25097 O O . GLY A 1 95 ? -0.983 11.818 7.075 1.00 0.00 184 GLY A O 16
ATOM 25101 N N . ASN A 1 96 ? -3.018 10.989 6.484 1.00 0.00 185 ASN A N 16
ATOM 25102 C CA . ASN A 1 96 ? -2.570 9.674 5.962 1.00 0.00 185 ASN A CA 16
ATOM 25103 C C . ASN A 1 96 ? -3.241 9.425 4.606 1.00 0.00 185 ASN A C 16
ATOM 25104 O O . ASN A 1 96 ? -4.316 9.978 4.336 1.00 0.00 185 ASN A O 16
ATOM 25115 N N . PHE A 1 97 ? -2.623 8.562 3.784 1.00 0.00 186 PHE A N 16
ATOM 25116 C CA . PHE A 1 97 ? -3.257 8.007 2.577 1.00 0.00 186 PHE A CA 16
ATOM 25117 C C . PHE A 1 97 ? -4.404 7.060 2.997 1.00 0.00 186 PHE A C 16
ATOM 25118 O O . PHE A 1 97 ? -4.210 6.224 3.875 1.00 0.00 186 PHE A O 16
ATOM 25135 N N . ILE A 1 98 ? -5.599 7.251 2.411 1.00 0.00 187 ILE A N 16
ATOM 25136 C CA . ILE A 1 98 ? -6.801 6.400 2.636 1.00 0.00 187 ILE A CA 16
ATOM 25137 C C . ILE A 1 98 ? -7.518 6.143 1.293 1.00 0.00 187 ILE A C 16
ATOM 25138 O O . ILE A 1 98 ? -7.149 6.732 0.281 1.00 0.00 187 ILE A O 16
ATOM 25154 N N . ILE A 1 99 ? -8.575 5.313 1.311 1.00 0.00 188 ILE A N 16
ATOM 25155 C CA . ILE A 1 99 ? -9.325 4.913 0.091 1.00 0.00 188 ILE A CA 16
ATOM 25156 C C . ILE A 1 99 ? -10.245 6.067 -0.373 1.00 0.00 188 ILE A C 16
ATOM 25157 O O . ILE A 1 99 ? -10.742 6.827 0.461 1.00 0.00 188 ILE A O 16
ATOM 25173 N N . LYS A 1 100 ? -10.477 6.178 -1.696 1.00 0.00 189 LYS A N 16
ATOM 25174 C CA . LYS A 1 100 ? -11.398 7.175 -2.277 1.00 0.00 189 LYS A CA 16
ATOM 25175 C C . LYS A 1 100 ? -12.852 6.916 -1.836 1.00 0.00 189 LYS A C 16
ATOM 25176 O O . LYS A 1 100 ? -13.182 5.825 -1.355 1.00 0.00 189 LYS A O 16
ATOM 25195 N N . GLY A 1 101 ? -13.703 7.932 -2.020 1.00 0.00 190 GLY A N 16
ATOM 25196 C CA . GLY A 1 101 ? -15.122 7.846 -1.670 1.00 0.00 190 GLY A CA 16
ATOM 25197 C C . GLY A 1 101 ? -15.899 6.982 -2.657 1.00 0.00 190 GLY A C 16
ATOM 25198 O O . GLY A 1 101 ? -16.694 6.127 -2.263 1.00 0.00 190 GLY A O 16
ATOM 25202 N N . ASN A 1 102 ? -15.635 7.210 -3.951 1.00 0.00 191 ASN A N 16
ATOM 25203 C CA . ASN A 1 102 ? -16.274 6.481 -5.060 1.00 0.00 191 ASN A CA 16
ATOM 25204 C C . ASN A 1 102 ? -15.674 5.058 -5.171 1.00 0.00 191 ASN A C 16
ATOM 25205 O O . ASN A 1 102 ? -16.405 4.066 -4.978 1.00 0.00 191 ASN A O 16
ATOM 25217 N N . SER A 1 1 ? -5.827 -16.740 -0.277 1.00 0.00 90 SER A N 17
ATOM 25218 C CA . SER A 1 1 ? -4.634 -17.488 -0.724 1.00 0.00 90 SER A CA 17
ATOM 25219 C C . SER A 1 1 ? -3.539 -16.518 -1.211 1.00 0.00 90 SER A C 17
ATOM 25220 O O . SER A 1 1 ? -3.849 -15.430 -1.714 1.00 0.00 90 SER A O 17
ATOM 25230 N N . GLN A 1 2 ? -2.263 -16.944 -1.082 1.00 0.00 91 GLN A N 17
ATOM 25231 C CA . GLN A 1 2 ? -1.086 -16.121 -1.422 1.00 0.00 91 GLN A CA 17
ATOM 25232 C C . GLN A 1 2 ? -1.052 -15.773 -2.923 1.00 0.00 91 GLN A C 17
ATOM 25233 O O . GLN A 1 2 ? -0.621 -14.681 -3.290 1.00 0.00 91 GLN A O 17
ATOM 25247 N N . GLU A 1 3 ? -1.530 -16.715 -3.762 1.00 0.00 92 GLU A N 17
ATOM 25248 C CA . GLU A 1 3 ? -1.568 -16.581 -5.239 1.00 0.00 92 GLU A CA 17
ATOM 25249 C C . GLU A 1 3 ? -2.228 -15.251 -5.689 1.00 0.00 92 GLU A C 17
ATOM 25250 O O . GLU A 1 3 ? -1.628 -14.470 -6.440 1.00 0.00 92 GLU A O 17
ATOM 25262 N N . SER A 1 4 ? -3.424 -14.969 -5.131 1.00 0.00 93 SER A N 17
ATOM 25263 C CA . SER A 1 4 ? -4.235 -13.790 -5.470 1.00 0.00 93 SER A CA 17
ATOM 25264 C C . SER A 1 4 ? -3.508 -12.490 -5.089 1.00 0.00 93 SER A C 17
ATOM 25265 O O . SER A 1 4 ? -3.565 -11.496 -5.816 1.00 0.00 93 SER A O 17
ATOM 25273 N N . ILE A 1 5 ? -2.782 -12.550 -3.963 1.00 0.00 94 ILE A N 17
ATOM 25274 C CA . ILE A 1 5 ? -2.093 -11.391 -3.391 1.00 0.00 94 ILE A CA 17
ATOM 25275 C C . ILE A 1 5 ? -0.892 -11.017 -4.269 1.00 0.00 94 ILE A C 17
ATOM 25276 O O . ILE A 1 5 ? -0.726 -9.864 -4.620 1.00 0.00 94 ILE A O 17
ATOM 25292 N N . GLN A 1 6 ? -0.083 -12.040 -4.612 1.00 0.00 95 GLN A N 17
ATOM 25293 C CA . GLN A 1 6 ? 1.154 -11.900 -5.409 1.00 0.00 95 GLN A CA 17
ATOM 25294 C C . GLN A 1 6 ? 0.876 -11.213 -6.763 1.00 0.00 95 GLN A C 17
ATOM 25295 O O . GLN A 1 6 ? 1.594 -10.272 -7.156 1.00 0.00 95 GLN A O 17
ATOM 25309 N N . ASN A 1 7 ? -0.193 -11.666 -7.452 1.00 0.00 96 ASN A N 17
ATOM 25310 C CA . ASN A 1 7 ? -0.670 -11.025 -8.694 1.00 0.00 96 ASN A CA 17
ATOM 25311 C C . ASN A 1 7 ? -1.068 -9.558 -8.445 1.00 0.00 96 ASN A C 17
ATOM 25312 O O . ASN A 1 7 ? -0.680 -8.667 -9.209 1.00 0.00 96 ASN A O 17
ATOM 25323 N N . LYS A 1 8 ? -1.812 -9.318 -7.347 1.00 0.00 97 LYS A N 17
ATOM 25324 C CA . LYS A 1 8 ? -2.248 -7.963 -6.957 1.00 0.00 97 LYS A CA 17
ATOM 25325 C C . LYS A 1 8 ? -1.060 -7.055 -6.616 1.00 0.00 97 LYS A C 17
ATOM 25326 O O . LYS A 1 8 ? -1.132 -5.883 -6.890 1.00 0.00 97 LYS A O 17
ATOM 25345 N N . ILE A 1 9 ? 0.030 -7.602 -6.055 1.00 0.00 98 ILE A N 17
ATOM 25346 C CA . ILE A 1 9 ? 1.231 -6.809 -5.699 1.00 0.00 98 ILE A CA 17
ATOM 25347 C C . ILE A 1 9 ? 1.889 -6.249 -6.978 1.00 0.00 98 ILE A C 17
ATOM 25348 O O . ILE A 1 9 ? 2.273 -5.078 -7.028 1.00 0.00 98 ILE A O 17
ATOM 25364 N N . SER A 1 10 ? 1.951 -7.094 -8.021 1.00 0.00 99 SER A N 17
ATOM 25365 C CA . SER A 1 10 ? 2.459 -6.701 -9.351 1.00 0.00 99 SER A CA 17
ATOM 25366 C C . SER A 1 10 ? 1.556 -5.630 -10.021 1.00 0.00 99 SER A C 17
ATOM 25367 O O . SER A 1 10 ? 2.051 -4.729 -10.715 1.00 0.00 99 SER A O 17
ATOM 25375 N N . GLN A 1 11 ? 0.235 -5.746 -9.797 1.00 0.00 100 GLN A N 17
ATOM 25376 C CA . GLN A 1 11 ? -0.787 -4.824 -10.366 1.00 0.00 100 GLN A CA 17
ATOM 25377 C C . GLN A 1 11 ? -0.929 -3.506 -9.559 1.00 0.00 100 GLN A C 17
ATOM 25378 O O . GLN A 1 11 ? -1.269 -2.453 -10.123 1.00 0.00 100 GLN A O 17
ATOM 25392 N N . CYS A 1 12 ? -0.680 -3.580 -8.242 1.00 0.00 101 CYS A N 17
ATOM 25393 C CA . CYS A 1 12 ? -0.902 -2.465 -7.298 1.00 0.00 101 CYS A CA 17
ATOM 25394 C C . CYS A 1 12 ? 0.348 -1.609 -7.137 1.00 0.00 101 CYS A C 17
ATOM 25395 O O . CYS A 1 12 ? 0.256 -0.466 -6.660 1.00 0.00 101 CYS A O 17
ATOM 25403 N N . LYS A 1 13 ? 1.520 -2.164 -7.499 1.00 0.00 102 LYS A N 17
ATOM 25404 C CA . LYS A 1 13 ? 2.788 -1.435 -7.374 1.00 0.00 102 LYS A CA 17
ATOM 25405 C C . LYS A 1 13 ? 2.919 -0.337 -8.422 1.00 0.00 102 LYS A C 17
ATOM 25406 O O . LYS A 1 13 ? 2.198 -0.312 -9.428 1.00 0.00 102 LYS A O 17
ATOM 25425 N N . PHE A 1 14 ? 3.884 0.539 -8.174 1.00 0.00 103 PHE A N 17
ATOM 25426 C CA . PHE A 1 14 ? 4.212 1.649 -9.051 1.00 0.00 103 PHE A CA 17
ATOM 25427 C C . PHE A 1 14 ? 5.644 2.110 -8.756 1.00 0.00 103 PHE A C 17
ATOM 25428 O O . PHE A 1 14 ? 6.183 1.838 -7.669 1.00 0.00 103 PHE A O 17
ATOM 25445 N N . SER A 1 15 ? 6.243 2.808 -9.727 1.00 0.00 104 SER A N 17
ATOM 25446 C CA . SER A 1 15 ? 7.541 3.472 -9.563 1.00 0.00 104 SER A CA 17
ATOM 25447 C C . SER A 1 15 ? 7.366 4.668 -8.610 1.00 0.00 104 SER A C 17
ATOM 25448 O O . SER A 1 15 ? 6.888 5.723 -9.030 1.00 0.00 104 SER A O 17
ATOM 25456 N N . VAL A 1 16 ? 7.685 4.459 -7.319 1.00 0.00 105 VAL A N 17
ATOM 25457 C CA . VAL A 1 16 ? 7.503 5.471 -6.266 1.00 0.00 105 VAL A CA 17
ATOM 25458 C C . VAL A 1 16 ? 8.442 6.665 -6.498 1.00 0.00 105 VAL A C 17
ATOM 25459 O O . VAL A 1 16 ? 9.670 6.533 -6.397 1.00 0.00 105 VAL A O 17
ATOM 25472 N N . CYS A 1 17 ? 7.836 7.816 -6.801 1.00 0.00 106 CYS A N 17
ATOM 25473 C CA . CYS A 1 17 ? 8.537 9.056 -7.141 1.00 0.00 106 CYS A CA 17
ATOM 25474 C C . CYS A 1 17 ? 8.260 10.111 -6.044 1.00 0.00 106 CYS A C 17
ATOM 25475 O O . CYS A 1 17 ? 7.276 10.844 -6.149 1.00 0.00 106 CYS A O 17
ATOM 25483 N N . PRO A 1 18 ? 9.114 10.202 -4.966 1.00 0.00 107 PRO A N 17
ATOM 25484 C CA . PRO A 1 18 ? 8.823 11.036 -3.766 1.00 0.00 107 PRO A CA 17
ATOM 25485 C C . PRO A 1 18 ? 8.616 12.523 -4.095 1.00 0.00 107 PRO A C 17
ATOM 25486 O O . PRO A 1 18 ? 7.708 13.167 -3.551 1.00 0.00 107 PRO A O 17
ATOM 25497 N N . GLU A 1 19 ? 9.428 13.032 -5.033 1.00 0.00 108 GLU A N 17
ATOM 25498 C CA . GLU A 1 19 ? 9.420 14.451 -5.420 1.00 0.00 108 GLU A CA 17
ATOM 25499 C C . GLU A 1 19 ? 8.172 14.789 -6.259 1.00 0.00 108 GLU A C 17
ATOM 25500 O O . GLU A 1 19 ? 7.565 15.847 -6.077 1.00 0.00 108 GLU A O 17
ATOM 25512 N N . ARG A 1 20 ? 7.765 13.854 -7.138 1.00 0.00 109 ARG A N 17
ATOM 25513 C CA . ARG A 1 20 ? 6.636 14.056 -8.058 1.00 0.00 109 ARG A CA 17
ATOM 25514 C C . ARG A 1 20 ? 5.317 13.953 -7.275 1.00 0.00 109 ARG A C 17
ATOM 25515 O O . ARG A 1 20 ? 4.405 14.748 -7.483 1.00 0.00 109 ARG A O 17
ATOM 25536 N N . LEU A 1 21 ? 5.248 12.981 -6.353 1.00 0.00 110 LEU A N 17
ATOM 25537 C CA . LEU A 1 21 ? 4.087 12.778 -5.467 1.00 0.00 110 LEU A CA 17
ATOM 25538 C C . LEU A 1 21 ? 3.943 13.928 -4.448 1.00 0.00 110 LEU A C 17
ATOM 25539 O O . LEU A 1 21 ? 2.886 14.073 -3.832 1.00 0.00 110 LEU A O 17
ATOM 25555 N N . GLN A 1 22 ? 5.029 14.735 -4.290 1.00 0.00 111 GLN A N 17
ATOM 25556 C CA . GLN A 1 22 ? 5.146 15.798 -3.259 1.00 0.00 111 GLN A CA 17
ATOM 25557 C C . GLN A 1 22 ? 5.067 15.217 -1.829 1.00 0.00 111 GLN A C 17
ATOM 25558 O O . GLN A 1 22 ? 4.868 15.954 -0.858 1.00 0.00 111 GLN A O 17
ATOM 25572 N N . CYS A 1 23 ? 5.259 13.900 -1.714 1.00 0.00 112 CYS A N 17
ATOM 25573 C CA . CYS A 1 23 ? 5.134 13.178 -0.452 1.00 0.00 112 CYS A CA 17
ATOM 25574 C C . CYS A 1 23 ? 6.512 13.085 0.225 1.00 0.00 112 CYS A C 17
ATOM 25575 O O . CYS A 1 23 ? 7.467 12.621 -0.422 1.00 0.00 112 CYS A O 17
ATOM 25583 N N . PRO A 1 24 ? 6.652 13.556 1.512 1.00 0.00 113 PRO A N 17
ATOM 25584 C CA . PRO A 1 24 ? 7.908 13.409 2.282 1.00 0.00 113 PRO A CA 17
ATOM 25585 C C . PRO A 1 24 ? 8.289 11.927 2.474 1.00 0.00 113 PRO A C 17
ATOM 25586 O O . PRO A 1 24 ? 7.408 11.062 2.526 1.00 0.00 113 PRO A O 17
ATOM 25597 N N . LEU A 1 25 ? 9.607 11.667 2.588 1.00 0.00 114 LEU A N 17
ATOM 25598 C CA . LEU A 1 25 ? 10.180 10.307 2.597 1.00 0.00 114 LEU A CA 17
ATOM 25599 C C . LEU A 1 25 ? 9.516 9.402 3.648 1.00 0.00 114 LEU A C 17
ATOM 25600 O O . LEU A 1 25 ? 9.106 8.293 3.321 1.00 0.00 114 LEU A O 17
ATOM 25616 N N . GLU A 1 26 ? 9.378 9.916 4.891 1.00 0.00 115 GLU A N 17
ATOM 25617 C CA . GLU A 1 26 ? 8.767 9.172 6.018 1.00 0.00 115 GLU A CA 17
ATOM 25618 C C . GLU A 1 26 ? 7.288 8.811 5.751 1.00 0.00 115 GLU A C 17
ATOM 25619 O O . GLU A 1 26 ? 6.836 7.721 6.113 1.00 0.00 115 GLU A O 17
ATOM 25631 N N . ALA A 1 27 ? 6.571 9.710 5.057 1.00 0.00 116 ALA A N 17
ATOM 25632 C CA . ALA A 1 27 ? 5.136 9.542 4.750 1.00 0.00 116 ALA A CA 17
ATOM 25633 C C . ALA A 1 27 ? 4.901 8.439 3.701 1.00 0.00 116 ALA A C 17
ATOM 25634 O O . ALA A 1 27 ? 3.796 7.902 3.593 1.00 0.00 116 ALA A O 17
ATOM 25641 N N . ILE A 1 28 ? 5.955 8.121 2.922 1.00 0.00 117 ILE A N 17
ATOM 25642 C CA . ILE A 1 28 ? 5.932 7.039 1.912 1.00 0.00 117 ILE A CA 17
ATOM 25643 C C . ILE A 1 28 ? 7.125 6.080 2.129 1.00 0.00 117 ILE A C 17
ATOM 25644 O O . ILE A 1 28 ? 7.633 5.465 1.187 1.00 0.00 117 ILE A O 17
ATOM 25660 N N . GLN A 1 29 ? 7.544 5.967 3.395 1.00 0.00 118 GLN A N 17
ATOM 25661 C CA . GLN A 1 29 ? 8.610 5.035 3.813 1.00 0.00 118 GLN A CA 17
ATOM 25662 C C . GLN A 1 29 ? 8.042 3.617 3.932 1.00 0.00 118 GLN A C 17
ATOM 25663 O O . GLN A 1 29 ? 6.973 3.431 4.521 1.00 0.00 118 GLN A O 17
ATOM 25677 N N . CYS A 1 30 ? 8.752 2.631 3.349 1.00 0.00 119 CYS A N 17
ATOM 25678 C CA . CYS A 1 30 ? 8.443 1.210 3.538 1.00 0.00 119 CYS A CA 17
ATOM 25679 C C . CYS A 1 30 ? 8.752 0.826 4.996 1.00 0.00 119 CYS A C 17
ATOM 25680 O O . CYS A 1 30 ? 9.928 0.815 5.383 1.00 0.00 119 CYS A O 17
ATOM 25688 N N . PRO A 1 31 ? 7.705 0.516 5.836 1.00 0.00 120 PRO A N 17
ATOM 25689 C CA . PRO A 1 31 ? 7.892 0.209 7.275 1.00 0.00 120 PRO A CA 17
ATOM 25690 C C . PRO A 1 31 ? 8.475 -1.206 7.499 1.00 0.00 120 PRO A C 17
ATOM 25691 O O . PRO A 1 31 ? 8.712 -1.609 8.639 1.00 0.00 120 PRO A O 17
ATOM 25702 N N . ILE A 1 32 ? 8.674 -1.954 6.395 1.00 0.00 121 ILE A N 17
ATOM 25703 C CA . ILE A 1 32 ? 9.337 -3.262 6.409 1.00 0.00 121 ILE A CA 17
ATOM 25704 C C . ILE A 1 32 ? 10.859 -3.049 6.404 1.00 0.00 121 ILE A C 17
ATOM 25705 O O . ILE A 1 32 ? 11.572 -3.506 7.297 1.00 0.00 121 ILE A O 17
ATOM 25721 N N . THR A 1 33 ? 11.322 -2.301 5.386 1.00 0.00 122 THR A N 17
ATOM 25722 C CA . THR A 1 33 ? 12.759 -2.131 5.066 1.00 0.00 122 THR A CA 17
ATOM 25723 C C . THR A 1 33 ? 13.348 -0.856 5.698 1.00 0.00 122 THR A C 17
ATOM 25724 O O . THR A 1 33 ? 14.564 -0.654 5.641 1.00 0.00 122 THR A O 17
ATOM 25735 N N . LEU A 1 34 ? 12.476 -0.011 6.291 1.00 0.00 123 LEU A N 17
ATOM 25736 C CA . LEU A 1 34 ? 12.864 1.267 6.940 1.00 0.00 123 LEU A CA 17
ATOM 25737 C C . LEU A 1 34 ? 13.649 2.164 5.976 1.00 0.00 123 LEU A C 17
ATOM 25738 O O . LEU A 1 34 ? 14.696 2.721 6.319 1.00 0.00 123 LEU A O 17
ATOM 25754 N N . GLU A 1 35 ? 13.094 2.304 4.770 1.00 0.00 124 GLU A N 17
ATOM 25755 C CA . GLU A 1 35 ? 13.626 3.181 3.719 1.00 0.00 124 GLU A CA 17
ATOM 25756 C C . GLU A 1 35 ? 12.504 3.497 2.727 1.00 0.00 124 GLU A C 17
ATOM 25757 O O . GLU A 1 35 ? 11.580 2.693 2.555 1.00 0.00 124 GLU A O 17
ATOM 25769 N N . GLN A 1 36 ? 12.573 4.679 2.113 1.00 0.00 125 GLN A N 17
ATOM 25770 C CA . GLN A 1 36 ? 11.618 5.112 1.098 1.00 0.00 125 GLN A CA 17
ATOM 25771 C C . GLN A 1 36 ? 11.905 4.329 -0.209 1.00 0.00 125 GLN A C 17
ATOM 25772 O O . GLN A 1 36 ? 13.005 4.461 -0.764 1.00 0.00 125 GLN A O 17
ATOM 25786 N N . PRO A 1 37 ? 10.942 3.478 -0.698 1.00 0.00 126 PRO A N 17
ATOM 25787 C CA . PRO A 1 37 ? 11.167 2.602 -1.868 1.00 0.00 126 PRO A CA 17
ATOM 25788 C C . PRO A 1 37 ? 11.138 3.354 -3.210 1.00 0.00 126 PRO A C 17
ATOM 25789 O O . PRO A 1 37 ? 10.628 4.476 -3.313 1.00 0.00 126 PRO A O 17
ATOM 25800 N N . GLU A 1 38 ? 11.710 2.712 -4.231 1.00 0.00 127 GLU A N 17
ATOM 25801 C CA . GLU A 1 38 ? 11.664 3.183 -5.629 1.00 0.00 127 GLU A CA 17
ATOM 25802 C C . GLU A 1 38 ? 10.510 2.495 -6.369 1.00 0.00 127 GLU A C 17
ATOM 25803 O O . GLU A 1 38 ? 10.066 2.960 -7.415 1.00 0.00 127 GLU A O 17
ATOM 25815 N N . LYS A 1 39 ? 10.045 1.371 -5.803 1.00 0.00 128 LYS A N 17
ATOM 25816 C CA . LYS A 1 39 ? 8.885 0.617 -6.289 1.00 0.00 128 LYS A CA 17
ATOM 25817 C C . LYS A 1 39 ? 8.150 0.037 -5.072 1.00 0.00 128 LYS A C 17
ATOM 25818 O O . LYS A 1 39 ? 8.774 -0.567 -4.191 1.00 0.00 128 LYS A O 17
ATOM 25837 N N . GLY A 1 40 ? 6.835 0.270 -5.004 1.00 0.00 129 GLY A N 17
ATOM 25838 C CA . GLY A 1 40 ? 6.054 -0.102 -3.832 1.00 0.00 129 GLY A CA 17
ATOM 25839 C C . GLY A 1 40 ? 4.566 -0.119 -4.099 1.00 0.00 129 GLY A C 17
ATOM 25840 O O . GLY A 1 40 ? 4.108 0.394 -5.116 1.00 0.00 129 GLY A O 17
ATOM 25844 N N . ILE A 1 41 ? 3.820 -0.701 -3.156 1.00 0.00 130 ILE A N 17
ATOM 25845 C CA . ILE A 1 41 ? 2.366 -0.883 -3.225 1.00 0.00 130 ILE A CA 17
ATOM 25846 C C . ILE A 1 41 ? 1.706 -0.195 -2.010 1.00 0.00 130 ILE A C 17
ATOM 25847 O O . ILE A 1 41 ? 2.322 -0.070 -0.945 1.00 0.00 130 ILE A O 17
ATOM 25863 N N . PHE A 1 42 ? 0.464 0.246 -2.172 1.00 0.00 131 PHE A N 17
ATOM 25864 C CA . PHE A 1 42 ? -0.342 0.762 -1.049 1.00 0.00 131 PHE A CA 17
ATOM 25865 C C . PHE A 1 42 ? -1.279 -0.345 -0.556 1.00 0.00 131 PHE A C 17
ATOM 25866 O O . PHE A 1 42 ? -2.125 -0.819 -1.302 1.00 0.00 131 PHE A O 17
ATOM 25883 N N . VAL A 1 43 ? -1.076 -0.788 0.695 1.00 0.00 132 VAL A N 17
ATOM 25884 C CA . VAL A 1 43 ? -1.936 -1.780 1.354 1.00 0.00 132 VAL A CA 17
ATOM 25885 C C . VAL A 1 43 ? -2.564 -1.110 2.570 1.00 0.00 132 VAL A C 17
ATOM 25886 O O . VAL A 1 43 ? -1.838 -0.591 3.431 1.00 0.00 132 VAL A O 17
ATOM 25899 N N . LYS A 1 44 ? -3.901 -1.089 2.623 1.00 0.00 133 LYS A N 17
ATOM 25900 C CA . LYS A 1 44 ? -4.625 -0.512 3.745 1.00 0.00 133 LYS A CA 17
ATOM 25901 C C . LYS A 1 44 ? -4.461 -1.373 5.004 1.00 0.00 133 LYS A C 17
ATOM 25902 O O . LYS A 1 44 ? -4.737 -2.584 5.001 1.00 0.00 133 LYS A O 17
ATOM 25921 N N . ASN A 1 45 ? -3.943 -0.744 6.063 1.00 0.00 134 ASN A N 17
ATOM 25922 C CA . ASN A 1 45 ? -4.067 -1.259 7.421 1.00 0.00 134 ASN A CA 17
ATOM 25923 C C . ASN A 1 45 ? -5.537 -1.032 7.829 1.00 0.00 134 ASN A C 17
ATOM 25924 O O . ASN A 1 45 ? -5.889 -0.013 8.451 1.00 0.00 134 ASN A O 17
ATOM 25935 N N . SER A 1 46 ? -6.382 -1.968 7.355 1.00 0.00 135 SER A N 17
ATOM 25936 C CA . SER A 1 46 ? -7.843 -1.896 7.442 1.00 0.00 135 SER A CA 17
ATOM 25937 C C . SER A 1 46 ? -8.310 -2.076 8.887 1.00 0.00 135 SER A C 17
ATOM 25938 O O . SER A 1 46 ? -9.147 -1.314 9.377 1.00 0.00 135 SER A O 17
ATOM 25946 N N . ASP A 1 47 ? -7.715 -3.075 9.562 1.00 0.00 136 ASP A N 17
ATOM 25947 C CA . ASP A 1 47 ? -8.063 -3.448 10.944 1.00 0.00 136 ASP A CA 17
ATOM 25948 C C . ASP A 1 47 ? -7.714 -2.316 11.927 1.00 0.00 136 ASP A C 17
ATOM 25949 O O . ASP A 1 47 ? -8.419 -2.103 12.920 1.00 0.00 136 ASP A O 17
ATOM 25958 N N . GLY A 1 48 ? -6.613 -1.601 11.634 1.00 0.00 137 GLY A N 17
ATOM 25959 C CA . GLY A 1 48 ? -6.155 -0.504 12.478 1.00 0.00 137 GLY A CA 17
ATOM 25960 C C . GLY A 1 48 ? -6.999 0.748 12.326 1.00 0.00 137 GLY A C 17
ATOM 25961 O O . GLY A 1 48 ? -7.691 1.139 13.277 1.00 0.00 137 GLY A O 17
ATOM 25965 N N . SER A 1 49 ? -6.985 1.364 11.121 1.00 0.00 138 SER A N 17
ATOM 25966 C CA . SER A 1 49 ? -7.685 2.655 10.867 1.00 0.00 138 SER A CA 17
ATOM 25967 C C . SER A 1 49 ? -8.000 2.872 9.368 1.00 0.00 138 SER A C 17
ATOM 25968 O O . SER A 1 49 ? -8.268 4.008 8.959 1.00 0.00 138 SER A O 17
ATOM 25976 N N . ASP A 1 50 ? -7.978 1.784 8.563 1.00 0.00 139 ASP A N 17
ATOM 25977 C CA . ASP A 1 50 ? -8.216 1.831 7.090 1.00 0.00 139 ASP A CA 17
ATOM 25978 C C . ASP A 1 50 ? -7.194 2.730 6.360 1.00 0.00 139 ASP A C 17
ATOM 25979 O O . ASP A 1 50 ? -7.418 3.145 5.210 1.00 0.00 139 ASP A O 17
ATOM 25988 N N . VAL A 1 51 ? -6.052 2.964 7.020 1.00 0.00 140 VAL A N 17
ATOM 25989 C CA . VAL A 1 51 ? -5.004 3.878 6.529 1.00 0.00 140 VAL A CA 17
ATOM 25990 C C . VAL A 1 51 ? -4.047 3.083 5.639 1.00 0.00 140 VAL A C 17
ATOM 25991 O O . VAL A 1 51 ? -3.478 2.083 6.084 1.00 0.00 140 VAL A O 17
ATOM 26004 N N . CYS A 1 52 ? -3.861 3.534 4.390 1.00 0.00 141 CYS A N 17
ATOM 26005 C CA . CYS A 1 52 ? -3.016 2.829 3.426 1.00 0.00 141 CYS A CA 17
ATOM 26006 C C . CYS A 1 52 ? -1.565 3.267 3.617 1.00 0.00 141 CYS A C 17
ATOM 26007 O O . CYS A 1 52 ? -1.269 4.463 3.725 1.00 0.00 141 CYS A O 17
ATOM 26015 N N . THR A 1 53 ? -0.675 2.279 3.658 1.00 0.00 142 THR A N 17
ATOM 26016 C CA . THR A 1 53 ? 0.749 2.473 3.925 1.00 0.00 142 THR A CA 17
ATOM 26017 C C . THR A 1 53 ? 1.533 1.916 2.731 1.00 0.00 142 THR A C 17
ATOM 26018 O O . THR A 1 53 ? 1.095 0.943 2.098 1.00 0.00 142 THR A O 17
ATOM 26029 N N . LEU A 1 54 ? 2.655 2.554 2.403 1.00 0.00 143 LEU A N 17
ATOM 26030 C CA . LEU A 1 54 ? 3.461 2.189 1.245 1.00 0.00 143 LEU A CA 17
ATOM 26031 C C . LEU A 1 54 ? 4.525 1.167 1.656 1.00 0.00 143 LEU A C 17
ATOM 26032 O O . LEU A 1 54 ? 5.462 1.486 2.385 1.00 0.00 143 LEU A O 17
ATOM 26048 N N . PHE A 1 55 ? 4.328 -0.068 1.208 1.00 0.00 144 PHE A N 17
ATOM 26049 C CA . PHE A 1 55 ? 5.253 -1.179 1.417 1.00 0.00 144 PHE A CA 17
ATOM 26050 C C . PHE A 1 55 ? 6.025 -1.397 0.123 1.00 0.00 144 PHE A C 17
ATOM 26051 O O . PHE A 1 55 ? 5.414 -1.360 -0.931 1.00 0.00 144 PHE A O 17
ATOM 26068 N N . ASP A 1 56 ? 7.352 -1.611 0.192 1.00 0.00 145 ASP A N 17
ATOM 26069 C CA . ASP A 1 56 ? 8.157 -1.925 -1.009 1.00 0.00 145 ASP A CA 17
ATOM 26070 C C . ASP A 1 56 ? 7.591 -3.181 -1.687 1.00 0.00 145 ASP A C 17
ATOM 26071 O O . ASP A 1 56 ? 7.332 -4.174 -1.003 1.00 0.00 145 ASP A O 17
ATOM 26080 N N . ALA A 1 57 ? 7.403 -3.113 -3.021 1.00 0.00 146 ALA A N 17
ATOM 26081 C CA . ALA A 1 57 ? 6.743 -4.170 -3.805 1.00 0.00 146 ALA A CA 17
ATOM 26082 C C . ALA A 1 57 ? 7.402 -5.543 -3.586 1.00 0.00 146 ALA A C 17
ATOM 26083 O O . ALA A 1 57 ? 6.706 -6.531 -3.374 1.00 0.00 146 ALA A O 17
ATOM 26090 N N . ALA A 1 58 ? 8.743 -5.565 -3.566 1.00 0.00 147 ALA A N 17
ATOM 26091 C CA . ALA A 1 58 ? 9.520 -6.799 -3.390 1.00 0.00 147 ALA A CA 17
ATOM 26092 C C . ALA A 1 58 ? 9.494 -7.279 -1.936 1.00 0.00 147 ALA A C 17
ATOM 26093 O O . ALA A 1 58 ? 9.380 -8.476 -1.687 1.00 0.00 147 ALA A O 17
ATOM 26100 N N . ALA A 1 59 ? 9.590 -6.333 -0.988 1.00 0.00 148 ALA A N 17
ATOM 26101 C CA . ALA A 1 59 ? 9.647 -6.642 0.458 1.00 0.00 148 ALA A CA 17
ATOM 26102 C C . ALA A 1 59 ? 8.329 -7.256 0.964 1.00 0.00 148 ALA A C 17
ATOM 26103 O O . ALA A 1 59 ? 8.339 -8.191 1.760 1.00 0.00 148 ALA A O 17
ATOM 26110 N N . PHE A 1 60 ? 7.204 -6.720 0.478 1.00 0.00 149 PHE A N 17
ATOM 26111 C CA . PHE A 1 60 ? 5.864 -7.194 0.853 1.00 0.00 149 PHE A CA 17
ATOM 26112 C C . PHE A 1 60 ? 5.545 -8.501 0.115 1.00 0.00 149 PHE A C 17
ATOM 26113 O O . PHE A 1 60 ? 4.940 -9.408 0.690 1.00 0.00 149 PHE A O 17
ATOM 26130 N N . SER A 1 61 ? 5.971 -8.585 -1.159 1.00 0.00 150 SER A N 17
ATOM 26131 C CA . SER A 1 61 ? 5.830 -9.808 -1.970 1.00 0.00 150 SER A CA 17
ATOM 26132 C C . SER A 1 61 ? 6.653 -10.952 -1.376 1.00 0.00 150 SER A C 17
ATOM 26133 O O . SER A 1 61 ? 6.292 -12.133 -1.518 1.00 0.00 150 SER A O 17
ATOM 26141 N N . ARG A 1 62 ? 7.751 -10.583 -0.695 1.00 0.00 151 ARG A N 17
ATOM 26142 C CA . ARG A 1 62 ? 8.559 -11.523 0.069 1.00 0.00 151 ARG A CA 17
ATOM 26143 C C . ARG A 1 62 ? 7.722 -12.078 1.216 1.00 0.00 151 ARG A C 17
ATOM 26144 O O . ARG A 1 62 ? 7.523 -13.280 1.282 1.00 0.00 151 ARG A O 17
ATOM 26165 N N . LEU A 1 63 ? 7.174 -11.173 2.055 1.00 0.00 152 LEU A N 17
ATOM 26166 C CA . LEU A 1 63 ? 6.382 -11.544 3.252 1.00 0.00 152 LEU A CA 17
ATOM 26167 C C . LEU A 1 63 ? 5.226 -12.502 2.900 1.00 0.00 152 LEU A C 17
ATOM 26168 O O . LEU A 1 63 ? 5.044 -13.525 3.557 1.00 0.00 152 LEU A O 17
ATOM 26184 N N . VAL A 1 64 ? 4.497 -12.176 1.820 1.00 0.00 153 VAL A N 17
ATOM 26185 C CA . VAL A 1 64 ? 3.367 -12.984 1.334 1.00 0.00 153 VAL A CA 17
ATOM 26186 C C . VAL A 1 64 ? 3.863 -14.352 0.832 1.00 0.00 153 VAL A C 17
ATOM 26187 O O . VAL A 1 64 ? 3.326 -15.394 1.219 1.00 0.00 153 VAL A O 17
ATOM 26200 N N . GLY A 1 65 ? 4.926 -14.326 0.012 1.00 0.00 154 GLY A N 17
ATOM 26201 C CA . GLY A 1 65 ? 5.530 -15.543 -0.540 1.00 0.00 154 GLY A CA 17
ATOM 26202 C C . GLY A 1 65 ? 6.205 -16.420 0.522 1.00 0.00 154 GLY A C 17
ATOM 26203 O O . GLY A 1 65 ? 6.486 -17.589 0.267 1.00 0.00 154 GLY A O 17
ATOM 26207 N N . GLU A 1 66 ? 6.493 -15.832 1.701 1.00 0.00 155 GLU A N 17
ATOM 26208 C CA . GLU A 1 66 ? 7.032 -16.560 2.868 1.00 0.00 155 GLU A CA 17
ATOM 26209 C C . GLU A 1 66 ? 5.894 -17.150 3.719 1.00 0.00 155 GLU A C 17
ATOM 26210 O O . GLU A 1 66 ? 6.105 -18.112 4.460 1.00 0.00 155 GLU A O 17
ATOM 26222 N N . GLY A 1 67 ? 4.696 -16.549 3.616 1.00 0.00 156 GLY A N 17
ATOM 26223 C CA . GLY A 1 67 ? 3.543 -16.934 4.437 1.00 0.00 156 GLY A CA 17
ATOM 26224 C C . GLY A 1 67 ? 3.558 -16.254 5.801 1.00 0.00 156 GLY A C 17
ATOM 26225 O O . GLY A 1 67 ? 3.196 -16.860 6.816 1.00 0.00 156 GLY A O 17
ATOM 26229 N N . LEU A 1 68 ? 4.010 -14.994 5.811 1.00 0.00 157 LEU A N 17
ATOM 26230 C CA . LEU A 1 68 ? 4.043 -14.127 7.002 1.00 0.00 157 LEU A CA 17
ATOM 26231 C C . LEU A 1 68 ? 2.857 -13.134 6.952 1.00 0.00 157 LEU A C 17
ATOM 26232 O O . LEU A 1 68 ? 2.430 -12.748 5.852 1.00 0.00 157 LEU A O 17
ATOM 26248 N N . PRO A 1 69 ? 2.305 -12.707 8.140 1.00 0.00 158 PRO A N 17
ATOM 26249 C CA . PRO A 1 69 ? 1.170 -11.742 8.217 1.00 0.00 158 PRO A CA 17
ATOM 26250 C C . PRO A 1 69 ? 1.553 -10.305 7.800 1.00 0.00 158 PRO A C 17
ATOM 26251 O O . PRO A 1 69 ? 2.716 -10.015 7.501 1.00 0.00 158 PRO A O 17
ATOM 26262 N N . HIS A 1 70 ? 0.540 -9.416 7.801 1.00 0.00 159 HIS A N 17
ATOM 26263 C CA . HIS A 1 70 ? 0.703 -7.988 7.493 1.00 0.00 159 HIS A CA 17
ATOM 26264 C C . HIS A 1 70 ? 1.688 -7.345 8.496 1.00 0.00 159 HIS A C 17
ATOM 26265 O O . HIS A 1 70 ? 1.471 -7.436 9.701 1.00 0.00 159 HIS A O 17
ATOM 26279 N N . PRO A 1 71 ? 2.782 -6.685 8.024 1.00 0.00 160 PRO A N 17
ATOM 26280 C CA . PRO A 1 71 ? 3.906 -6.255 8.906 1.00 0.00 160 PRO A CA 17
ATOM 26281 C C . PRO A 1 71 ? 3.519 -5.176 9.947 1.00 0.00 160 PRO A C 17
ATOM 26282 O O . PRO A 1 71 ? 4.295 -4.909 10.872 1.00 0.00 160 PRO A O 17
ATOM 26293 N N . LEU A 1 72 ? 2.325 -4.558 9.792 1.00 0.00 161 LEU A N 17
ATOM 26294 C CA . LEU A 1 72 ? 1.802 -3.578 10.767 1.00 0.00 161 LEU A CA 17
ATOM 26295 C C . LEU A 1 72 ? 0.773 -4.234 11.703 1.00 0.00 161 LEU A C 17
ATOM 26296 O O . LEU A 1 72 ? 1.042 -4.424 12.890 1.00 0.00 161 LEU A O 17
ATOM 26312 N N . THR A 1 73 ? -0.388 -4.636 11.144 1.00 0.00 162 THR A N 17
ATOM 26313 C CA . THR A 1 73 ? -1.565 -5.054 11.954 1.00 0.00 162 THR A CA 17
ATOM 26314 C C . THR A 1 73 ? -1.545 -6.573 12.246 1.00 0.00 162 THR A C 17
ATOM 26315 O O . THR A 1 73 ? -2.366 -7.063 13.023 1.00 0.00 162 THR A O 17
ATOM 26326 N N . ARG A 1 74 ? -0.606 -7.292 11.593 1.00 0.00 163 ARG A N 17
ATOM 26327 C CA . ARG A 1 74 ? -0.364 -8.747 11.785 1.00 0.00 163 ARG A CA 17
ATOM 26328 C C . ARG A 1 74 ? -1.597 -9.609 11.459 1.00 0.00 163 ARG A C 17
ATOM 26329 O O . ARG A 1 74 ? -1.723 -10.742 11.931 1.00 0.00 163 ARG A O 17
ATOM 26350 N N . GLU A 1 75 ? -2.473 -9.064 10.611 1.00 0.00 164 GLU A N 17
ATOM 26351 C CA . GLU A 1 75 ? -3.654 -9.763 10.092 1.00 0.00 164 GLU A CA 17
ATOM 26352 C C . GLU A 1 75 ? -3.292 -10.527 8.804 1.00 0.00 164 GLU A C 17
ATOM 26353 O O . GLU A 1 75 ? -2.326 -10.154 8.125 1.00 0.00 164 GLU A O 17
ATOM 26365 N N . PRO A 1 76 ? -4.055 -11.605 8.449 1.00 0.00 165 PRO A N 17
ATOM 26366 C CA . PRO A 1 76 ? -3.784 -12.402 7.239 1.00 0.00 165 PRO A CA 17
ATOM 26367 C C . PRO A 1 76 ? -3.971 -11.561 5.957 1.00 0.00 165 PRO A C 17
ATOM 26368 O O . PRO A 1 76 ? -5.091 -11.125 5.650 1.00 0.00 165 PRO A O 17
ATOM 26379 N N . ILE A 1 77 ? -2.850 -11.303 5.261 1.00 0.00 166 ILE A N 17
ATOM 26380 C CA . ILE A 1 77 ? -2.820 -10.507 4.022 1.00 0.00 166 ILE A CA 17
ATOM 26381 C C . ILE A 1 77 ? -3.769 -11.122 2.975 1.00 0.00 166 ILE A C 17
ATOM 26382 O O . ILE A 1 77 ? -3.853 -12.348 2.852 1.00 0.00 166 ILE A O 17
ATOM 26398 N N . THR A 1 78 ? -4.480 -10.260 2.247 1.00 0.00 167 THR A N 17
ATOM 26399 C CA . THR A 1 78 ? -5.496 -10.661 1.267 1.00 0.00 167 THR A CA 17
ATOM 26400 C C . THR A 1 78 ? -5.550 -9.638 0.124 1.00 0.00 167 THR A C 17
ATOM 26401 O O . THR A 1 78 ? -5.088 -8.497 0.280 1.00 0.00 167 THR A O 17
ATOM 26412 N N . ALA A 1 79 ? -6.119 -10.064 -1.020 1.00 0.00 168 ALA A N 17
ATOM 26413 C CA . ALA A 1 79 ? -6.268 -9.220 -2.217 1.00 0.00 168 ALA A CA 17
ATOM 26414 C C . ALA A 1 79 ? -7.186 -8.002 -1.954 1.00 0.00 168 ALA A C 17
ATOM 26415 O O . ALA A 1 79 ? -7.082 -6.982 -2.645 1.00 0.00 168 ALA A O 17
ATOM 26422 N N . SER A 1 80 ? -8.073 -8.126 -0.948 1.00 0.00 169 SER A N 17
ATOM 26423 C CA . SER A 1 80 ? -9.005 -7.053 -0.559 1.00 0.00 169 SER A CA 17
ATOM 26424 C C . SER A 1 80 ? -8.267 -5.839 0.049 1.00 0.00 169 SER A C 17
ATOM 26425 O O . SER A 1 80 ? -8.542 -4.693 -0.324 1.00 0.00 169 SER A O 17
ATOM 26433 N N . ILE A 1 81 ? -7.318 -6.094 0.978 1.00 0.00 170 ILE A N 17
ATOM 26434 C CA . ILE A 1 81 ? -6.636 -5.012 1.730 1.00 0.00 170 ILE A CA 17
ATOM 26435 C C . ILE A 1 81 ? -5.527 -4.335 0.904 1.00 0.00 170 ILE A C 17
ATOM 26436 O O . ILE A 1 81 ? -5.013 -3.299 1.313 1.00 0.00 170 ILE A O 17
ATOM 26452 N N . ILE A 1 82 ? -5.159 -4.898 -0.252 1.00 0.00 171 ILE A N 17
ATOM 26453 C CA . ILE A 1 82 ? -4.132 -4.297 -1.126 1.00 0.00 171 ILE A CA 17
ATOM 26454 C C . ILE A 1 82 ? -4.817 -3.520 -2.273 1.00 0.00 171 ILE A C 17
ATOM 26455 O O . ILE A 1 82 ? -5.738 -4.030 -2.912 1.00 0.00 171 ILE A O 17
ATOM 26471 N N . VAL A 1 83 ? -4.356 -2.277 -2.509 1.00 0.00 172 VAL A N 17
ATOM 26472 C CA . VAL A 1 83 ? -4.978 -1.317 -3.450 1.00 0.00 172 VAL A CA 17
ATOM 26473 C C . VAL A 1 83 ? -3.884 -0.653 -4.319 1.00 0.00 172 VAL A C 17
ATOM 26474 O O . VAL A 1 83 ? -2.686 -0.838 -4.073 1.00 0.00 172 VAL A O 17
ATOM 26487 N N . LYS A 1 84 ? -4.309 0.154 -5.309 1.00 0.00 173 LYS A N 17
ATOM 26488 C CA . LYS A 1 84 ? -3.379 0.936 -6.159 1.00 0.00 173 LYS A CA 17
ATOM 26489 C C . LYS A 1 84 ? -3.145 2.323 -5.548 1.00 0.00 173 LYS A C 17
ATOM 26490 O O . LYS A 1 84 ? -3.897 2.753 -4.664 1.00 0.00 173 LYS A O 17
ATOM 26509 N N . HIS A 1 85 ? -2.114 3.023 -6.050 1.00 0.00 174 HIS A N 17
ATOM 26510 C CA . HIS A 1 85 ? -1.800 4.403 -5.628 1.00 0.00 174 HIS A CA 17
ATOM 26511 C C . HIS A 1 85 ? -2.943 5.375 -5.976 1.00 0.00 174 HIS A C 17
ATOM 26512 O O . HIS A 1 85 ? -3.189 6.325 -5.249 1.00 0.00 174 HIS A O 17
ATOM 26527 N N . GLU A 1 86 ? -3.612 5.137 -7.108 1.00 0.00 175 GLU A N 17
ATOM 26528 C CA . GLU A 1 86 ? -4.737 5.973 -7.573 1.00 0.00 175 GLU A CA 17
ATOM 26529 C C . GLU A 1 86 ? -6.060 5.574 -6.878 1.00 0.00 175 GLU A C 17
ATOM 26530 O O . GLU A 1 86 ? -7.055 6.288 -6.986 1.00 0.00 175 GLU A O 17
ATOM 26542 N N . GLU A 1 87 ? -6.052 4.444 -6.143 1.00 0.00 176 GLU A N 17
ATOM 26543 C CA . GLU A 1 87 ? -7.218 3.955 -5.369 1.00 0.00 176 GLU A CA 17
ATOM 26544 C C . GLU A 1 87 ? -7.144 4.452 -3.899 1.00 0.00 176 GLU A C 17
ATOM 26545 O O . GLU A 1 87 ? -8.070 4.244 -3.098 1.00 0.00 176 GLU A O 17
ATOM 26557 N N . CYS A 1 88 ? -6.048 5.158 -3.576 1.00 0.00 177 CYS A N 17
ATOM 26558 C CA . CYS A 1 88 ? -5.810 5.755 -2.252 1.00 0.00 177 CYS A CA 17
ATOM 26559 C C . CYS A 1 88 ? -5.296 7.194 -2.426 1.00 0.00 177 CYS A C 17
ATOM 26560 O O . CYS A 1 88 ? -4.548 7.467 -3.356 1.00 0.00 177 CYS A O 17
ATOM 26568 N N . ILE A 1 89 ? -5.677 8.118 -1.540 1.00 0.00 178 ILE A N 17
ATOM 26569 C CA . ILE A 1 89 ? -5.257 9.541 -1.637 1.00 0.00 178 ILE A CA 17
ATOM 26570 C C . ILE A 1 89 ? -4.552 9.947 -0.347 1.00 0.00 178 ILE A C 17
ATOM 26571 O O . ILE A 1 89 ? -4.784 9.339 0.705 1.00 0.00 178 ILE A O 17
ATOM 26587 N N . TYR A 1 90 ? -3.685 10.975 -0.421 1.00 0.00 179 TYR A N 17
ATOM 26588 C CA . TYR A 1 90 ? -3.301 11.734 0.774 1.00 0.00 179 TYR A CA 17
ATOM 26589 C C . TYR A 1 90 ? -4.573 12.501 1.218 1.00 0.00 179 TYR A C 17
ATOM 26590 O O . TYR A 1 90 ? -5.112 13.328 0.470 1.00 0.00 179 TYR A O 17
ATOM 26608 N N . ASP A 1 91 ? -5.147 12.115 2.345 1.00 0.00 180 ASP A N 17
ATOM 26609 C CA . ASP A 1 91 ? -6.330 12.797 2.872 1.00 0.00 180 ASP A CA 17
ATOM 26610 C C . ASP A 1 91 ? -5.861 13.834 3.893 1.00 0.00 180 ASP A C 17
ATOM 26611 O O . ASP A 1 91 ? -5.150 13.491 4.847 1.00 0.00 180 ASP A O 17
ATOM 26620 N N . ASP A 1 92 ? -6.268 15.087 3.682 1.00 0.00 181 ASP A N 17
ATOM 26621 C CA . ASP A 1 92 ? -5.746 16.244 4.418 1.00 0.00 181 ASP A CA 17
ATOM 26622 C C . ASP A 1 92 ? -6.386 16.372 5.811 1.00 0.00 181 ASP A C 17
ATOM 26623 O O . ASP A 1 92 ? -5.693 16.743 6.763 1.00 0.00 181 ASP A O 17
ATOM 26632 N N . THR A 1 93 ? -7.695 16.042 5.953 1.00 0.00 182 THR A N 17
ATOM 26633 C CA . THR A 1 93 ? -8.374 16.127 7.266 1.00 0.00 182 THR A CA 17
ATOM 26634 C C . THR A 1 93 ? -7.935 14.954 8.178 1.00 0.00 182 THR A C 17
ATOM 26635 O O . THR A 1 93 ? -7.949 15.074 9.409 1.00 0.00 182 THR A O 17
ATOM 26646 N N . ARG A 1 94 ? -7.542 13.819 7.549 1.00 0.00 183 ARG A N 17
ATOM 26647 C CA . ARG A 1 94 ? -6.884 12.693 8.242 1.00 0.00 183 ARG A CA 17
ATOM 26648 C C . ARG A 1 94 ? -5.399 13.008 8.513 1.00 0.00 183 ARG A C 17
ATOM 26649 O O . ARG A 1 94 ? -4.830 12.555 9.509 1.00 0.00 183 ARG A O 17
ATOM 26670 N N . GLY A 1 95 ? -4.788 13.775 7.595 1.00 0.00 184 GLY A N 17
ATOM 26671 C CA . GLY A 1 95 ? -3.349 14.076 7.633 1.00 0.00 184 GLY A CA 17
ATOM 26672 C C . GLY A 1 95 ? -2.484 12.888 7.211 1.00 0.00 184 GLY A C 17
ATOM 26673 O O . GLY A 1 95 ? -1.267 12.895 7.418 1.00 0.00 184 GLY A O 17
ATOM 26677 N N . ASN A 1 96 ? -3.125 11.871 6.603 1.00 0.00 185 ASN A N 17
ATOM 26678 C CA . ASN A 1 96 ? -2.492 10.582 6.244 1.00 0.00 185 ASN A CA 17
ATOM 26679 C C . ASN A 1 96 ? -3.104 10.060 4.948 1.00 0.00 185 ASN A C 17
ATOM 26680 O O . ASN A 1 96 ? -4.231 10.431 4.595 1.00 0.00 185 ASN A O 17
ATOM 26691 N N . PHE A 1 97 ? -2.359 9.187 4.253 1.00 0.00 186 PHE A N 17
ATOM 26692 C CA . PHE A 1 97 ? -2.850 8.479 3.069 1.00 0.00 186 PHE A CA 17
ATOM 26693 C C . PHE A 1 97 ? -3.868 7.403 3.496 1.00 0.00 186 PHE A C 17
ATOM 26694 O O . PHE A 1 97 ? -3.520 6.481 4.234 1.00 0.00 186 PHE A O 17
ATOM 26711 N N . ILE A 1 98 ? -5.114 7.519 3.028 1.00 0.00 187 ILE A N 17
ATOM 26712 C CA . ILE A 1 98 ? -6.180 6.529 3.301 1.00 0.00 187 ILE A CA 17
ATOM 26713 C C . ILE A 1 98 ? -6.820 6.107 1.967 1.00 0.00 187 ILE A C 17
ATOM 26714 O O . ILE A 1 98 ? -6.469 6.640 0.907 1.00 0.00 187 ILE A O 17
ATOM 26730 N N . ILE A 1 99 ? -7.769 5.163 2.037 1.00 0.00 188 ILE A N 17
ATOM 26731 C CA . ILE A 1 99 ? -8.492 4.678 0.849 1.00 0.00 188 ILE A CA 17
ATOM 26732 C C . ILE A 1 99 ? -9.596 5.666 0.487 1.00 0.00 188 ILE A C 17
ATOM 26733 O O . ILE A 1 99 ? -10.191 6.270 1.382 1.00 0.00 188 ILE A O 17
ATOM 26749 N N . LYS A 1 100 ? -9.850 5.822 -0.826 1.00 0.00 189 LYS A N 17
ATOM 26750 C CA . LYS A 1 100 ? -10.880 6.740 -1.337 1.00 0.00 189 LYS A CA 17
ATOM 26751 C C . LYS A 1 100 ? -12.286 6.325 -0.880 1.00 0.00 189 LYS A C 17
ATOM 26752 O O . LYS A 1 100 ? -12.570 5.138 -0.692 1.00 0.00 189 LYS A O 17
ATOM 26771 N N . GLY A 1 101 ? -13.146 7.327 -0.727 1.00 0.00 190 GLY A N 17
ATOM 26772 C CA . GLY A 1 101 ? -14.510 7.140 -0.221 1.00 0.00 190 GLY A CA 17
ATOM 26773 C C . GLY A 1 101 ? -15.388 8.337 -0.533 1.00 0.00 190 GLY A C 17
ATOM 26774 O O . GLY A 1 101 ? -16.375 8.594 0.165 1.00 0.00 190 GLY A O 17
ATOM 26778 N N . ASN A 1 102 ? -15.022 9.072 -1.595 1.00 0.00 191 ASN A N 17
ATOM 26779 C CA . ASN A 1 102 ? -15.744 10.270 -2.049 1.00 0.00 191 ASN A CA 17
ATOM 26780 C C . ASN A 1 102 ? -16.571 9.897 -3.302 1.00 0.00 191 ASN A C 17
ATOM 26781 O O . ASN A 1 102 ? -15.981 9.753 -4.394 1.00 0.00 191 ASN A O 17
ATOM 26793 N N . SER A 1 1 ? -3.342 -19.068 -1.700 1.00 0.00 90 SER A N 18
ATOM 26794 C CA . SER A 1 1 ? -2.961 -17.947 -0.812 1.00 0.00 90 SER A CA 18
ATOM 26795 C C . SER A 1 1 ? -2.088 -16.936 -1.568 1.00 0.00 90 SER A C 18
ATOM 26796 O O . SER A 1 1 ? -2.538 -15.830 -1.885 1.00 0.00 90 SER A O 18
ATOM 26806 N N . GLN A 1 2 ? -0.846 -17.335 -1.899 1.00 0.00 91 GLN A N 18
ATOM 26807 C CA . GLN A 1 2 ? 0.166 -16.414 -2.450 1.00 0.00 91 GLN A CA 18
ATOM 26808 C C . GLN A 1 2 ? -0.170 -15.967 -3.876 1.00 0.00 91 GLN A C 18
ATOM 26809 O O . GLN A 1 2 ? -0.118 -14.781 -4.155 1.00 0.00 91 GLN A O 18
ATOM 26823 N N . GLU A 1 3 ? -0.553 -16.924 -4.737 1.00 0.00 92 GLU A N 18
ATOM 26824 C CA . GLU A 1 3 ? -0.731 -16.715 -6.204 1.00 0.00 92 GLU A CA 18
ATOM 26825 C C . GLU A 1 3 ? -1.565 -15.443 -6.554 1.00 0.00 92 GLU A C 18
ATOM 26826 O O . GLU A 1 3 ? -1.129 -14.609 -7.362 1.00 0.00 92 GLU A O 18
ATOM 26838 N N . SER A 1 4 ? -2.712 -15.284 -5.870 1.00 0.00 93 SER A N 18
ATOM 26839 C CA . SER A 1 4 ? -3.642 -14.157 -6.060 1.00 0.00 93 SER A CA 18
ATOM 26840 C C . SER A 1 4 ? -2.994 -12.825 -5.648 1.00 0.00 93 SER A C 18
ATOM 26841 O O . SER A 1 4 ? -3.025 -11.840 -6.398 1.00 0.00 93 SER A O 18
ATOM 26849 N N . ILE A 1 5 ? -2.342 -12.845 -4.475 1.00 0.00 94 ILE A N 18
ATOM 26850 C CA . ILE A 1 5 ? -1.793 -11.635 -3.835 1.00 0.00 94 ILE A CA 18
ATOM 26851 C C . ILE A 1 5 ? -0.578 -11.121 -4.627 1.00 0.00 94 ILE A C 18
ATOM 26852 O O . ILE A 1 5 ? -0.492 -9.937 -4.909 1.00 0.00 94 ILE A O 18
ATOM 26868 N N . GLN A 1 6 ? 0.330 -12.052 -4.990 1.00 0.00 95 GLN A N 18
ATOM 26869 C CA . GLN A 1 6 ? 1.569 -11.771 -5.755 1.00 0.00 95 GLN A CA 18
ATOM 26870 C C . GLN A 1 6 ? 1.239 -11.044 -7.076 1.00 0.00 95 GLN A C 18
ATOM 26871 O O . GLN A 1 6 ? 1.889 -10.040 -7.427 1.00 0.00 95 GLN A O 18
ATOM 26885 N N . ASN A 1 7 ? 0.198 -11.547 -7.772 1.00 0.00 96 ASN A N 18
ATOM 26886 C CA . ASN A 1 7 ? -0.338 -10.905 -8.987 1.00 0.00 96 ASN A CA 18
ATOM 26887 C C . ASN A 1 7 ? -0.832 -9.469 -8.693 1.00 0.00 96 ASN A C 18
ATOM 26888 O O . ASN A 1 7 ? -0.483 -8.529 -9.420 1.00 0.00 96 ASN A O 18
ATOM 26899 N N . LYS A 1 8 ? -1.598 -9.315 -7.588 1.00 0.00 97 LYS A N 18
ATOM 26900 C CA . LYS A 1 8 ? -2.132 -8.007 -7.157 1.00 0.00 97 LYS A CA 18
ATOM 26901 C C . LYS A 1 8 ? -0.999 -7.013 -6.846 1.00 0.00 97 LYS A C 18
ATOM 26902 O O . LYS A 1 8 ? -1.096 -5.860 -7.218 1.00 0.00 97 LYS A O 18
ATOM 26921 N N . ILE A 1 9 ? 0.088 -7.492 -6.212 1.00 0.00 98 ILE A N 18
ATOM 26922 C CA . ILE A 1 9 ? 1.242 -6.647 -5.820 1.00 0.00 98 ILE A CA 18
ATOM 26923 C C . ILE A 1 9 ? 1.914 -6.048 -7.072 1.00 0.00 98 ILE A C 18
ATOM 26924 O O . ILE A 1 9 ? 2.314 -4.880 -7.075 1.00 0.00 98 ILE A O 18
ATOM 26940 N N . SER A 1 10 ? 1.970 -6.855 -8.149 1.00 0.00 99 SER A N 18
ATOM 26941 C CA . SER A 1 10 ? 2.555 -6.445 -9.432 1.00 0.00 99 SER A CA 18
ATOM 26942 C C . SER A 1 10 ? 1.730 -5.310 -10.079 1.00 0.00 99 SER A C 18
ATOM 26943 O O . SER A 1 10 ? 2.291 -4.394 -10.697 1.00 0.00 99 SER A O 18
ATOM 26951 N N . GLN A 1 11 ? 0.392 -5.387 -9.918 1.00 0.00 100 GLN A N 18
ATOM 26952 C CA . GLN A 1 11 ? -0.547 -4.410 -10.507 1.00 0.00 100 GLN A CA 18
ATOM 26953 C C . GLN A 1 11 ? -0.738 -3.165 -9.602 1.00 0.00 100 GLN A C 18
ATOM 26954 O O . GLN A 1 11 ? -0.977 -2.063 -10.105 1.00 0.00 100 GLN A O 18
ATOM 26968 N N . CYS A 1 12 ? -0.633 -3.356 -8.277 1.00 0.00 101 CYS A N 18
ATOM 26969 C CA . CYS A 1 12 ? -0.945 -2.307 -7.278 1.00 0.00 101 CYS A CA 18
ATOM 26970 C C . CYS A 1 12 ? 0.269 -1.431 -6.979 1.00 0.00 101 CYS A C 18
ATOM 26971 O O . CYS A 1 12 ? 0.121 -0.350 -6.390 1.00 0.00 101 CYS A O 18
ATOM 26979 N N . LYS A 1 13 ? 1.478 -1.910 -7.342 1.00 0.00 102 LYS A N 18
ATOM 26980 C CA . LYS A 1 13 ? 2.704 -1.119 -7.164 1.00 0.00 102 LYS A CA 18
ATOM 26981 C C . LYS A 1 13 ? 2.789 0.021 -8.177 1.00 0.00 102 LYS A C 18
ATOM 26982 O O . LYS A 1 13 ? 2.016 0.082 -9.138 1.00 0.00 102 LYS A O 18
ATOM 27001 N N . PHE A 1 14 ? 3.747 0.910 -7.942 1.00 0.00 103 PHE A N 18
ATOM 27002 C CA . PHE A 1 14 ? 4.085 1.999 -8.860 1.00 0.00 103 PHE A CA 18
ATOM 27003 C C . PHE A 1 14 ? 5.542 2.404 -8.622 1.00 0.00 103 PHE A C 18
ATOM 27004 O O . PHE A 1 14 ? 6.108 2.101 -7.558 1.00 0.00 103 PHE A O 18
ATOM 27021 N N . SER A 1 15 ? 6.143 3.088 -9.608 1.00 0.00 104 SER A N 18
ATOM 27022 C CA . SER A 1 15 ? 7.482 3.664 -9.468 1.00 0.00 104 SER A CA 18
ATOM 27023 C C . SER A 1 15 ? 7.435 4.834 -8.466 1.00 0.00 104 SER A C 18
ATOM 27024 O O . SER A 1 15 ? 6.977 5.936 -8.802 1.00 0.00 104 SER A O 18
ATOM 27032 N N . VAL A 1 16 ? 7.840 4.543 -7.220 1.00 0.00 105 VAL A N 18
ATOM 27033 C CA . VAL A 1 16 ? 7.842 5.517 -6.124 1.00 0.00 105 VAL A CA 18
ATOM 27034 C C . VAL A 1 16 ? 8.876 6.622 -6.403 1.00 0.00 105 VAL A C 18
ATOM 27035 O O . VAL A 1 16 ? 10.083 6.433 -6.207 1.00 0.00 105 VAL A O 18
ATOM 27048 N N . CYS A 1 17 ? 8.370 7.751 -6.912 1.00 0.00 106 CYS A N 18
ATOM 27049 C CA . CYS A 1 17 ? 9.169 8.923 -7.259 1.00 0.00 106 CYS A CA 18
ATOM 27050 C C . CYS A 1 17 ? 8.814 10.074 -6.295 1.00 0.00 106 CYS A C 18
ATOM 27051 O O . CYS A 1 17 ? 7.785 10.720 -6.495 1.00 0.00 106 CYS A O 18
ATOM 27059 N N . PRO A 1 18 ? 9.651 10.326 -5.223 1.00 0.00 107 PRO A N 18
ATOM 27060 C CA . PRO A 1 18 ? 9.357 11.329 -4.154 1.00 0.00 107 PRO A CA 18
ATOM 27061 C C . PRO A 1 18 ? 9.009 12.742 -4.677 1.00 0.00 107 PRO A C 18
ATOM 27062 O O . PRO A 1 18 ? 8.205 13.454 -4.067 1.00 0.00 107 PRO A O 18
ATOM 27073 N N . GLU A 1 19 ? 9.607 13.108 -5.823 1.00 0.00 108 GLU A N 18
ATOM 27074 C CA . GLU A 1 19 ? 9.408 14.420 -6.469 1.00 0.00 108 GLU A CA 18
ATOM 27075 C C . GLU A 1 19 ? 7.983 14.530 -7.052 1.00 0.00 108 GLU A C 18
ATOM 27076 O O . GLU A 1 19 ? 7.302 15.537 -6.859 1.00 0.00 108 GLU A O 18
ATOM 27088 N N . ARG A 1 20 ? 7.529 13.453 -7.711 1.00 0.00 109 ARG A N 18
ATOM 27089 C CA . ARG A 1 20 ? 6.226 13.420 -8.396 1.00 0.00 109 ARG A CA 18
ATOM 27090 C C . ARG A 1 20 ? 5.097 13.142 -7.394 1.00 0.00 109 ARG A C 18
ATOM 27091 O O . ARG A 1 20 ? 3.956 13.543 -7.611 1.00 0.00 109 ARG A O 18
ATOM 27112 N N . LEU A 1 21 ? 5.445 12.453 -6.290 1.00 0.00 110 LEU A N 18
ATOM 27113 C CA . LEU A 1 21 ? 4.533 12.199 -5.166 1.00 0.00 110 LEU A CA 18
ATOM 27114 C C . LEU A 1 21 ? 4.391 13.443 -4.278 1.00 0.00 110 LEU A C 18
ATOM 27115 O O . LEU A 1 21 ? 3.414 13.549 -3.529 1.00 0.00 110 LEU A O 18
ATOM 27131 N N . GLN A 1 22 ? 5.381 14.368 -4.366 1.00 0.00 111 GLN A N 18
ATOM 27132 C CA . GLN A 1 22 ? 5.424 15.611 -3.553 1.00 0.00 111 GLN A CA 18
ATOM 27133 C C . GLN A 1 22 ? 5.424 15.293 -2.037 1.00 0.00 111 GLN A C 18
ATOM 27134 O O . GLN A 1 22 ? 4.996 16.108 -1.217 1.00 0.00 111 GLN A O 18
ATOM 27148 N N . CYS A 1 23 ? 5.955 14.106 -1.689 1.00 0.00 112 CYS A N 18
ATOM 27149 C CA . CYS A 1 23 ? 5.994 13.594 -0.310 1.00 0.00 112 CYS A CA 18
ATOM 27150 C C . CYS A 1 23 ? 7.454 13.442 0.154 1.00 0.00 112 CYS A C 18
ATOM 27151 O O . CYS A 1 23 ? 8.323 13.107 -0.672 1.00 0.00 112 CYS A O 18
ATOM 27159 N N . PRO A 1 24 ? 7.761 13.701 1.473 1.00 0.00 113 PRO A N 18
ATOM 27160 C CA . PRO A 1 24 ? 9.100 13.432 2.044 1.00 0.00 113 PRO A CA 18
ATOM 27161 C C . PRO A 1 24 ? 9.404 11.925 2.093 1.00 0.00 113 PRO A C 18
ATOM 27162 O O . PRO A 1 24 ? 8.485 11.096 2.049 1.00 0.00 113 PRO A O 18
ATOM 27173 N N . LEU A 1 25 ? 10.701 11.600 2.211 1.00 0.00 114 LEU A N 18
ATOM 27174 C CA . LEU A 1 25 ? 11.202 10.216 2.154 1.00 0.00 114 LEU A CA 18
ATOM 27175 C C . LEU A 1 25 ? 10.525 9.311 3.208 1.00 0.00 114 LEU A C 18
ATOM 27176 O O . LEU A 1 25 ? 10.117 8.184 2.904 1.00 0.00 114 LEU A O 18
ATOM 27192 N N . GLU A 1 26 ? 10.379 9.843 4.433 1.00 0.00 115 GLU A N 18
ATOM 27193 C CA . GLU A 1 26 ? 9.726 9.150 5.564 1.00 0.00 115 GLU A CA 18
ATOM 27194 C C . GLU A 1 26 ? 8.234 8.826 5.284 1.00 0.00 115 GLU A C 18
ATOM 27195 O O . GLU A 1 26 ? 7.759 7.750 5.652 1.00 0.00 115 GLU A O 18
ATOM 27207 N N . ALA A 1 27 ? 7.527 9.742 4.587 1.00 0.00 116 ALA A N 18
ATOM 27208 C CA . ALA A 1 27 ? 6.088 9.580 4.265 1.00 0.00 116 ALA A CA 18
ATOM 27209 C C . ALA A 1 27 ? 5.861 8.385 3.330 1.00 0.00 116 ALA A C 18
ATOM 27210 O O . ALA A 1 27 ? 4.795 7.766 3.338 1.00 0.00 116 ALA A O 18
ATOM 27217 N N . ILE A 1 28 ? 6.893 8.075 2.530 1.00 0.00 117 ILE A N 18
ATOM 27218 C CA . ILE A 1 28 ? 6.853 7.012 1.514 1.00 0.00 117 ILE A CA 18
ATOM 27219 C C . ILE A 1 28 ? 7.952 5.968 1.799 1.00 0.00 117 ILE A C 18
ATOM 27220 O O . ILE A 1 28 ? 8.486 5.327 0.884 1.00 0.00 117 ILE A O 18
ATOM 27236 N N . GLN A 1 29 ? 8.250 5.802 3.099 1.00 0.00 118 GLN A N 18
ATOM 27237 C CA . GLN A 1 29 ? 9.187 4.788 3.603 1.00 0.00 118 GLN A CA 18
ATOM 27238 C C . GLN A 1 29 ? 8.451 3.454 3.797 1.00 0.00 118 GLN A C 18
ATOM 27239 O O . GLN A 1 29 ? 7.369 3.427 4.393 1.00 0.00 118 GLN A O 18
ATOM 27253 N N . CYS A 1 30 ? 9.047 2.364 3.279 1.00 0.00 119 CYS A N 18
ATOM 27254 C CA . CYS A 1 30 ? 8.591 0.998 3.529 1.00 0.00 119 CYS A CA 18
ATOM 27255 C C . CYS A 1 30 ? 8.836 0.662 5.006 1.00 0.00 119 CYS A C 18
ATOM 27256 O O . CYS A 1 30 ? 9.993 0.608 5.424 1.00 0.00 119 CYS A O 18
ATOM 27264 N N . PRO A 1 31 ? 7.766 0.444 5.834 1.00 0.00 120 PRO A N 18
ATOM 27265 C CA . PRO A 1 31 ? 7.926 0.143 7.280 1.00 0.00 120 PRO A CA 18
ATOM 27266 C C . PRO A 1 31 ? 8.535 -1.255 7.539 1.00 0.00 120 PRO A C 18
ATOM 27267 O O . PRO A 1 31 ? 8.903 -1.576 8.674 1.00 0.00 120 PRO A O 18
ATOM 27278 N N . ILE A 1 32 ? 8.609 -2.071 6.474 1.00 0.00 121 ILE A N 18
ATOM 27279 C CA . ILE A 1 32 ? 9.159 -3.434 6.523 1.00 0.00 121 ILE A CA 18
ATOM 27280 C C . ILE A 1 32 ? 10.699 -3.369 6.532 1.00 0.00 121 ILE A C 18
ATOM 27281 O O . ILE A 1 32 ? 11.358 -3.861 7.451 1.00 0.00 121 ILE A O 18
ATOM 27297 N N . THR A 1 33 ? 11.247 -2.705 5.505 1.00 0.00 122 THR A N 18
ATOM 27298 C CA . THR A 1 33 ? 12.697 -2.672 5.215 1.00 0.00 122 THR A CA 18
ATOM 27299 C C . THR A 1 33 ? 13.355 -1.385 5.729 1.00 0.00 122 THR A C 18
ATOM 27300 O O . THR A 1 33 ? 14.585 -1.287 5.753 1.00 0.00 122 THR A O 18
ATOM 27311 N N . LEU A 1 34 ? 12.517 -0.407 6.119 1.00 0.00 123 LEU A N 18
ATOM 27312 C CA . LEU A 1 34 ? 12.951 0.934 6.572 1.00 0.00 123 LEU A CA 18
ATOM 27313 C C . LEU A 1 34 ? 13.714 1.699 5.481 1.00 0.00 123 LEU A C 18
ATOM 27314 O O . LEU A 1 34 ? 14.507 2.598 5.779 1.00 0.00 123 LEU A O 18
ATOM 27330 N N . GLU A 1 35 ? 13.402 1.382 4.218 1.00 0.00 124 GLU A N 18
ATOM 27331 C CA . GLU A 1 35 ? 13.990 2.049 3.049 1.00 0.00 124 GLU A CA 18
ATOM 27332 C C . GLU A 1 35 ? 12.951 3.005 2.453 1.00 0.00 124 GLU A C 18
ATOM 27333 O O . GLU A 1 35 ? 11.763 2.902 2.762 1.00 0.00 124 GLU A O 18
ATOM 27345 N N . GLN A 1 36 ? 13.396 3.925 1.602 1.00 0.00 125 GLN A N 18
ATOM 27346 C CA . GLN A 1 36 ? 12.512 4.692 0.716 1.00 0.00 125 GLN A CA 18
ATOM 27347 C C . GLN A 1 36 ? 12.595 4.000 -0.665 1.00 0.00 125 GLN A C 18
ATOM 27348 O O . GLN A 1 36 ? 13.583 4.195 -1.389 1.00 0.00 125 GLN A O 18
ATOM 27362 N N . PRO A 1 37 ? 11.585 3.137 -1.026 1.00 0.00 126 PRO A N 18
ATOM 27363 C CA . PRO A 1 37 ? 11.669 2.260 -2.216 1.00 0.00 126 PRO A CA 18
ATOM 27364 C C . PRO A 1 37 ? 11.551 3.013 -3.549 1.00 0.00 126 PRO A C 18
ATOM 27365 O O . PRO A 1 37 ? 11.127 4.171 -3.599 1.00 0.00 126 PRO A O 18
ATOM 27376 N N . GLU A 1 38 ? 11.952 2.331 -4.628 1.00 0.00 127 GLU A N 18
ATOM 27377 C CA . GLU A 1 38 ? 11.781 2.816 -6.010 1.00 0.00 127 GLU A CA 18
ATOM 27378 C C . GLU A 1 38 ? 10.488 2.239 -6.618 1.00 0.00 127 GLU A C 18
ATOM 27379 O O . GLU A 1 38 ? 10.000 2.719 -7.637 1.00 0.00 127 GLU A O 18
ATOM 27391 N N . LYS A 1 39 ? 9.967 1.181 -5.972 1.00 0.00 128 LYS A N 18
ATOM 27392 C CA . LYS A 1 39 ? 8.709 0.518 -6.329 1.00 0.00 128 LYS A CA 18
ATOM 27393 C C . LYS A 1 39 ? 8.006 0.097 -5.034 1.00 0.00 128 LYS A C 18
ATOM 27394 O O . LYS A 1 39 ? 8.643 -0.443 -4.121 1.00 0.00 128 LYS A O 18
ATOM 27413 N N . GLY A 1 40 ? 6.702 0.344 -4.947 1.00 0.00 129 GLY A N 18
ATOM 27414 C CA . GLY A 1 40 ? 5.948 0.010 -3.745 1.00 0.00 129 GLY A CA 18
ATOM 27415 C C . GLY A 1 40 ? 4.454 0.076 -3.952 1.00 0.00 129 GLY A C 18
ATOM 27416 O O . GLY A 1 40 ? 3.978 0.772 -4.850 1.00 0.00 129 GLY A O 18
ATOM 27420 N N . ILE A 1 41 ? 3.721 -0.641 -3.095 1.00 0.00 130 ILE A N 18
ATOM 27421 C CA . ILE A 1 41 ? 2.256 -0.738 -3.131 1.00 0.00 130 ILE A CA 18
ATOM 27422 C C . ILE A 1 41 ? 1.642 -0.014 -1.913 1.00 0.00 130 ILE A C 18
ATOM 27423 O O . ILE A 1 41 ? 2.305 0.184 -0.889 1.00 0.00 130 ILE A O 18
ATOM 27439 N N . PHE A 1 42 ? 0.367 0.352 -2.035 1.00 0.00 131 PHE A N 18
ATOM 27440 C CA . PHE A 1 42 ? -0.434 0.853 -0.902 1.00 0.00 131 PHE A CA 18
ATOM 27441 C C . PHE A 1 42 ? -1.362 -0.259 -0.399 1.00 0.00 131 PHE A C 18
ATOM 27442 O O . PHE A 1 42 ? -2.128 -0.820 -1.168 1.00 0.00 131 PHE A O 18
ATOM 27459 N N . VAL A 1 43 ? -1.236 -0.612 0.892 1.00 0.00 132 VAL A N 18
ATOM 27460 C CA . VAL A 1 43 ? -2.114 -1.596 1.555 1.00 0.00 132 VAL A CA 18
ATOM 27461 C C . VAL A 1 43 ? -2.835 -0.910 2.719 1.00 0.00 132 VAL A C 18
ATOM 27462 O O . VAL A 1 43 ? -2.188 -0.310 3.591 1.00 0.00 132 VAL A O 18
ATOM 27475 N N . LYS A 1 44 ? -4.174 -0.985 2.702 1.00 0.00 133 LYS A N 18
ATOM 27476 C CA . LYS A 1 44 ? -5.026 -0.387 3.728 1.00 0.00 133 LYS A CA 18
ATOM 27477 C C . LYS A 1 44 ? -4.873 -1.128 5.068 1.00 0.00 133 LYS A C 18
ATOM 27478 O O . LYS A 1 44 ? -5.149 -2.333 5.170 1.00 0.00 133 LYS A O 18
ATOM 27497 N N . ASN A 1 45 ? -4.382 -0.406 6.080 1.00 0.00 134 ASN A N 18
ATOM 27498 C CA . ASN A 1 45 ? -4.441 -0.846 7.476 1.00 0.00 134 ASN A CA 18
ATOM 27499 C C . ASN A 1 45 ? -5.894 -0.656 7.942 1.00 0.00 134 ASN A C 18
ATOM 27500 O O . ASN A 1 45 ? -6.246 0.383 8.530 1.00 0.00 134 ASN A O 18
ATOM 27511 N N . SER A 1 46 ? -6.738 -1.635 7.570 1.00 0.00 135 SER A N 18
ATOM 27512 C CA . SER A 1 46 ? -8.173 -1.664 7.884 1.00 0.00 135 SER A CA 18
ATOM 27513 C C . SER A 1 46 ? -8.399 -1.631 9.407 1.00 0.00 135 SER A C 18
ATOM 27514 O O . SER A 1 46 ? -9.375 -1.042 9.878 1.00 0.00 135 SER A O 18
ATOM 27522 N N . ASP A 1 47 ? -7.465 -2.251 10.159 1.00 0.00 136 ASP A N 18
ATOM 27523 C CA . ASP A 1 47 ? -7.457 -2.203 11.636 1.00 0.00 136 ASP A CA 18
ATOM 27524 C C . ASP A 1 47 ? -7.215 -0.779 12.153 1.00 0.00 136 ASP A C 18
ATOM 27525 O O . ASP A 1 47 ? -7.855 -0.358 13.122 1.00 0.00 136 ASP A O 18
ATOM 27534 N N . GLY A 1 48 ? -6.272 -0.060 11.512 1.00 0.00 137 GLY A N 18
ATOM 27535 C CA . GLY A 1 48 ? -5.973 1.315 11.892 1.00 0.00 137 GLY A CA 18
ATOM 27536 C C . GLY A 1 48 ? -7.175 2.230 11.698 1.00 0.00 137 GLY A C 18
ATOM 27537 O O . GLY A 1 48 ? -7.765 2.687 12.686 1.00 0.00 137 GLY A O 18
ATOM 27541 N N . SER A 1 49 ? -7.578 2.400 10.421 1.00 0.00 138 SER A N 18
ATOM 27542 C CA . SER A 1 49 ? -8.774 3.182 10.010 1.00 0.00 138 SER A CA 18
ATOM 27543 C C . SER A 1 49 ? -8.837 3.202 8.465 1.00 0.00 138 SER A C 18
ATOM 27544 O O . SER A 1 49 ? -9.154 4.232 7.851 1.00 0.00 138 SER A O 18
ATOM 27552 N N . ASP A 1 50 ? -8.530 2.026 7.856 1.00 0.00 139 ASP A N 18
ATOM 27553 C CA . ASP A 1 50 ? -8.393 1.848 6.380 1.00 0.00 139 ASP A CA 18
ATOM 27554 C C . ASP A 1 50 ? -7.217 2.691 5.843 1.00 0.00 139 ASP A C 18
ATOM 27555 O O . ASP A 1 50 ? -7.152 3.007 4.644 1.00 0.00 139 ASP A O 18
ATOM 27564 N N . VAL A 1 51 ? -6.263 2.994 6.747 1.00 0.00 140 VAL A N 18
ATOM 27565 C CA . VAL A 1 51 ? -5.131 3.888 6.470 1.00 0.00 140 VAL A CA 18
ATOM 27566 C C . VAL A 1 51 ? -4.087 3.162 5.617 1.00 0.00 140 VAL A C 18
ATOM 27567 O O . VAL A 1 51 ? -3.387 2.282 6.107 1.00 0.00 140 VAL A O 18
ATOM 27580 N N . CYS A 1 52 ? -3.958 3.572 4.353 1.00 0.00 141 CYS A N 18
ATOM 27581 C CA . CYS A 1 52 ? -3.109 2.888 3.382 1.00 0.00 141 CYS A CA 18
ATOM 27582 C C . CYS A 1 52 ? -1.660 3.363 3.525 1.00 0.00 141 CYS A C 18
ATOM 27583 O O . CYS A 1 52 ? -1.395 4.559 3.564 1.00 0.00 141 CYS A O 18
ATOM 27591 N N . THR A 1 53 ? -0.734 2.403 3.578 1.00 0.00 142 THR A N 18
ATOM 27592 C CA . THR A 1 53 ? 0.690 2.661 3.854 1.00 0.00 142 THR A CA 18
ATOM 27593 C C . THR A 1 53 ? 1.509 2.144 2.669 1.00 0.00 142 THR A C 18
ATOM 27594 O O . THR A 1 53 ? 1.091 1.179 2.011 1.00 0.00 142 THR A O 18
ATOM 27605 N N . LEU A 1 54 ? 2.650 2.782 2.385 1.00 0.00 143 LEU A N 18
ATOM 27606 C CA . LEU A 1 54 ? 3.492 2.395 1.255 1.00 0.00 143 LEU A CA 18
ATOM 27607 C C . LEU A 1 54 ? 4.490 1.321 1.703 1.00 0.00 143 LEU A C 18
ATOM 27608 O O . LEU A 1 54 ? 5.459 1.602 2.422 1.00 0.00 143 LEU A O 18
ATOM 27624 N N . PHE A 1 55 ? 4.205 0.085 1.303 1.00 0.00 144 PHE A N 18
ATOM 27625 C CA . PHE A 1 55 ? 5.076 -1.066 1.523 1.00 0.00 144 PHE A CA 18
ATOM 27626 C C . PHE A 1 55 ? 5.879 -1.288 0.248 1.00 0.00 144 PHE A C 18
ATOM 27627 O O . PHE A 1 55 ? 5.311 -1.185 -0.831 1.00 0.00 144 PHE A O 18
ATOM 27644 N N . ASP A 1 56 ? 7.187 -1.560 0.367 1.00 0.00 145 ASP A N 18
ATOM 27645 C CA . ASP A 1 56 ? 8.026 -1.893 -0.799 1.00 0.00 145 ASP A CA 18
ATOM 27646 C C . ASP A 1 56 ? 7.457 -3.129 -1.507 1.00 0.00 145 ASP A C 18
ATOM 27647 O O . ASP A 1 56 ? 7.103 -4.107 -0.846 1.00 0.00 145 ASP A O 18
ATOM 27656 N N . ALA A 1 57 ? 7.379 -3.056 -2.844 1.00 0.00 146 ALA A N 18
ATOM 27657 C CA . ALA A 1 57 ? 6.723 -4.071 -3.673 1.00 0.00 146 ALA A CA 18
ATOM 27658 C C . ALA A 1 57 ? 7.342 -5.465 -3.460 1.00 0.00 146 ALA A C 18
ATOM 27659 O O . ALA A 1 57 ? 6.618 -6.449 -3.319 1.00 0.00 146 ALA A O 18
ATOM 27666 N N . ALA A 1 58 ? 8.680 -5.512 -3.370 1.00 0.00 147 ALA A N 18
ATOM 27667 C CA . ALA A 1 58 ? 9.424 -6.772 -3.199 1.00 0.00 147 ALA A CA 18
ATOM 27668 C C . ALA A 1 58 ? 9.388 -7.263 -1.743 1.00 0.00 147 ALA A C 18
ATOM 27669 O O . ALA A 1 58 ? 9.398 -8.473 -1.501 1.00 0.00 147 ALA A O 18
ATOM 27676 N N . ALA A 1 59 ? 9.347 -6.321 -0.787 1.00 0.00 148 ALA A N 18
ATOM 27677 C CA . ALA A 1 59 ? 9.378 -6.624 0.659 1.00 0.00 148 ALA A CA 18
ATOM 27678 C C . ALA A 1 59 ? 8.048 -7.207 1.135 1.00 0.00 148 ALA A C 18
ATOM 27679 O O . ALA A 1 59 ? 8.019 -8.137 1.936 1.00 0.00 148 ALA A O 18
ATOM 27686 N N . PHE A 1 60 ? 6.950 -6.632 0.645 1.00 0.00 149 PHE A N 18
ATOM 27687 C CA . PHE A 1 60 ? 5.604 -7.111 0.960 1.00 0.00 149 PHE A CA 18
ATOM 27688 C C . PHE A 1 60 ? 5.364 -8.442 0.241 1.00 0.00 149 PHE A C 18
ATOM 27689 O O . PHE A 1 60 ? 4.786 -9.362 0.816 1.00 0.00 149 PHE A O 18
ATOM 27706 N N . SER A 1 61 ? 5.856 -8.536 -1.009 1.00 0.00 150 SER A N 18
ATOM 27707 C CA . SER A 1 61 ? 5.824 -9.778 -1.797 1.00 0.00 150 SER A CA 18
ATOM 27708 C C . SER A 1 61 ? 6.633 -10.893 -1.120 1.00 0.00 150 SER A C 18
ATOM 27709 O O . SER A 1 61 ? 6.294 -12.076 -1.246 1.00 0.00 150 SER A O 18
ATOM 27717 N N . ARG A 1 62 ? 7.698 -10.497 -0.399 1.00 0.00 151 ARG A N 18
ATOM 27718 C CA . ARG A 1 62 ? 8.485 -11.414 0.425 1.00 0.00 151 ARG A CA 18
ATOM 27719 C C . ARG A 1 62 ? 7.614 -11.964 1.555 1.00 0.00 151 ARG A C 18
ATOM 27720 O O . ARG A 1 62 ? 7.500 -13.171 1.693 1.00 0.00 151 ARG A O 18
ATOM 27741 N N . LEU A 1 63 ? 6.974 -11.058 2.318 1.00 0.00 152 LEU A N 18
ATOM 27742 C CA . LEU A 1 63 ? 6.118 -11.426 3.469 1.00 0.00 152 LEU A CA 18
ATOM 27743 C C . LEU A 1 63 ? 5.007 -12.399 3.057 1.00 0.00 152 LEU A C 18
ATOM 27744 O O . LEU A 1 63 ? 4.743 -13.379 3.751 1.00 0.00 152 LEU A O 18
ATOM 27760 N N . VAL A 1 64 ? 4.388 -12.122 1.901 1.00 0.00 153 VAL A N 18
ATOM 27761 C CA . VAL A 1 64 ? 3.355 -12.988 1.317 1.00 0.00 153 VAL A CA 18
ATOM 27762 C C . VAL A 1 64 ? 3.957 -14.354 0.971 1.00 0.00 153 VAL A C 18
ATOM 27763 O O . VAL A 1 64 ? 3.432 -15.386 1.379 1.00 0.00 153 VAL A O 18
ATOM 27776 N N . GLY A 1 65 ? 5.104 -14.317 0.270 1.00 0.00 154 GLY A N 18
ATOM 27777 C CA . GLY A 1 65 ? 5.801 -15.518 -0.189 1.00 0.00 154 GLY A CA 18
ATOM 27778 C C . GLY A 1 65 ? 6.407 -16.350 0.947 1.00 0.00 154 GLY A C 18
ATOM 27779 O O . GLY A 1 65 ? 6.783 -17.505 0.735 1.00 0.00 154 GLY A O 18
ATOM 27783 N N . GLU A 1 66 ? 6.532 -15.746 2.149 1.00 0.00 155 GLU A N 18
ATOM 27784 C CA . GLU A 1 66 ? 6.994 -16.441 3.370 1.00 0.00 155 GLU A CA 18
ATOM 27785 C C . GLU A 1 66 ? 5.801 -16.978 4.189 1.00 0.00 155 GLU A C 18
ATOM 27786 O O . GLU A 1 66 ? 5.993 -17.751 5.130 1.00 0.00 155 GLU A O 18
ATOM 27798 N N . GLY A 1 67 ? 4.583 -16.537 3.832 1.00 0.00 156 GLY A N 18
ATOM 27799 C CA . GLY A 1 67 ? 3.356 -16.929 4.535 1.00 0.00 156 GLY A CA 18
ATOM 27800 C C . GLY A 1 67 ? 3.184 -16.197 5.860 1.00 0.00 156 GLY A C 18
ATOM 27801 O O . GLY A 1 67 ? 2.611 -16.732 6.811 1.00 0.00 156 GLY A O 18
ATOM 27805 N N . LEU A 1 68 ? 3.712 -14.973 5.900 1.00 0.00 157 LEU A N 18
ATOM 27806 C CA . LEU A 1 68 ? 3.618 -14.059 7.050 1.00 0.00 157 LEU A CA 18
ATOM 27807 C C . LEU A 1 68 ? 2.392 -13.138 6.886 1.00 0.00 157 LEU A C 18
ATOM 27808 O O . LEU A 1 68 ? 2.017 -12.816 5.752 1.00 0.00 157 LEU A O 18
ATOM 27824 N N . PRO A 1 69 ? 1.733 -12.715 8.015 1.00 0.00 158 PRO A N 18
ATOM 27825 C CA . PRO A 1 69 ? 0.649 -11.701 7.981 1.00 0.00 158 PRO A CA 18
ATOM 27826 C C . PRO A 1 69 ? 1.187 -10.262 7.798 1.00 0.00 158 PRO A C 18
ATOM 27827 O O . PRO A 1 69 ? 2.394 -10.052 7.608 1.00 0.00 158 PRO A O 18
ATOM 27838 N N . HIS A 1 70 ? 0.257 -9.288 7.841 1.00 0.00 159 HIS A N 18
ATOM 27839 C CA . HIS A 1 70 ? 0.550 -7.853 7.675 1.00 0.00 159 HIS A CA 18
ATOM 27840 C C . HIS A 1 70 ? 1.617 -7.397 8.704 1.00 0.00 159 HIS A C 18
ATOM 27841 O O . HIS A 1 70 ? 1.491 -7.711 9.884 1.00 0.00 159 HIS A O 18
ATOM 27855 N N . PRO A 1 71 ? 2.682 -6.656 8.282 1.00 0.00 160 PRO A N 18
ATOM 27856 C CA . PRO A 1 71 ? 3.835 -6.367 9.167 1.00 0.00 160 PRO A CA 18
ATOM 27857 C C . PRO A 1 71 ? 3.488 -5.409 10.331 1.00 0.00 160 PRO A C 18
ATOM 27858 O O . PRO A 1 71 ? 4.088 -5.493 11.410 1.00 0.00 160 PRO A O 18
ATOM 27869 N N . LEU A 1 72 ? 2.493 -4.522 10.114 1.00 0.00 161 LEU A N 18
ATOM 27870 C CA . LEU A 1 72 ? 2.105 -3.508 11.108 1.00 0.00 161 LEU A CA 18
ATOM 27871 C C . LEU A 1 72 ? 1.084 -4.069 12.108 1.00 0.00 161 LEU A C 18
ATOM 27872 O O . LEU A 1 72 ? 1.322 -4.064 13.319 1.00 0.00 161 LEU A O 18
ATOM 27888 N N . THR A 1 73 ? -0.041 -4.572 11.591 1.00 0.00 162 THR A N 18
ATOM 27889 C CA . THR A 1 73 ? -1.213 -4.932 12.424 1.00 0.00 162 THR A CA 18
ATOM 27890 C C . THR A 1 73 ? -1.426 -6.457 12.536 1.00 0.00 162 THR A C 18
ATOM 27891 O O . THR A 1 73 ? -2.248 -6.904 13.341 1.00 0.00 162 THR A O 18
ATOM 27902 N N . ARG A 1 74 ? -0.666 -7.239 11.742 1.00 0.00 163 ARG A N 18
ATOM 27903 C CA . ARG A 1 74 ? -0.715 -8.730 11.732 1.00 0.00 163 ARG A CA 18
ATOM 27904 C C . ARG A 1 74 ? -2.057 -9.276 11.205 1.00 0.00 163 ARG A C 18
ATOM 27905 O O . ARG A 1 74 ? -2.402 -10.437 11.448 1.00 0.00 163 ARG A O 18
ATOM 27926 N N . GLU A 1 75 ? -2.784 -8.446 10.441 1.00 0.00 164 GLU A N 18
ATOM 27927 C CA . GLU A 1 75 ? -4.019 -8.857 9.758 1.00 0.00 164 GLU A CA 18
ATOM 27928 C C . GLU A 1 75 ? -3.674 -9.782 8.577 1.00 0.00 164 GLU A C 18
ATOM 27929 O O . GLU A 1 75 ? -2.676 -9.547 7.890 1.00 0.00 164 GLU A O 18
ATOM 27941 N N . PRO A 1 76 ? -4.489 -10.851 8.327 1.00 0.00 165 PRO A N 18
ATOM 27942 C CA . PRO A 1 76 ? -4.166 -11.871 7.309 1.00 0.00 165 PRO A CA 18
ATOM 27943 C C . PRO A 1 76 ? -4.111 -11.263 5.889 1.00 0.00 165 PRO A C 18
ATOM 27944 O O . PRO A 1 76 ? -5.123 -10.751 5.392 1.00 0.00 165 PRO A O 18
ATOM 27955 N N . ILE A 1 77 ? -2.904 -11.281 5.267 1.00 0.00 166 ILE A N 18
ATOM 27956 C CA . ILE A 1 77 ? -2.686 -10.659 3.951 1.00 0.00 166 ILE A CA 18
ATOM 27957 C C . ILE A 1 77 ? -3.586 -11.319 2.886 1.00 0.00 166 ILE A C 18
ATOM 27958 O O . ILE A 1 77 ? -3.605 -12.542 2.743 1.00 0.00 166 ILE A O 18
ATOM 27974 N N . THR A 1 78 ? -4.321 -10.473 2.165 1.00 0.00 167 THR A N 18
ATOM 27975 C CA . THR A 1 78 ? -5.305 -10.887 1.165 1.00 0.00 167 THR A CA 18
ATOM 27976 C C . THR A 1 78 ? -5.365 -9.840 0.045 1.00 0.00 167 THR A C 18
ATOM 27977 O O . THR A 1 78 ? -4.858 -8.715 0.203 1.00 0.00 167 THR A O 18
ATOM 27988 N N . ALA A 1 79 ? -5.983 -10.221 -1.079 1.00 0.00 168 ALA A N 18
ATOM 27989 C CA . ALA A 1 79 ? -6.215 -9.315 -2.212 1.00 0.00 168 ALA A CA 18
ATOM 27990 C C . ALA A 1 79 ? -7.203 -8.179 -1.843 1.00 0.00 168 ALA A C 18
ATOM 27991 O O . ALA A 1 79 ? -7.222 -7.136 -2.501 1.00 0.00 168 ALA A O 18
ATOM 27998 N N . SER A 1 80 ? -8.001 -8.395 -0.777 1.00 0.00 169 SER A N 18
ATOM 27999 C CA . SER A 1 80 ? -8.970 -7.403 -0.277 1.00 0.00 169 SER A CA 18
ATOM 28000 C C . SER A 1 80 ? -8.282 -6.131 0.276 1.00 0.00 169 SER A C 18
ATOM 28001 O O . SER A 1 80 ? -8.721 -5.008 -0.006 1.00 0.00 169 SER A O 18
ATOM 28009 N N . ILE A 1 81 ? -7.203 -6.315 1.069 1.00 0.00 170 ILE A N 18
ATOM 28010 C CA . ILE A 1 81 ? -6.538 -5.194 1.774 1.00 0.00 170 ILE A CA 18
ATOM 28011 C C . ILE A 1 81 ? -5.471 -4.495 0.923 1.00 0.00 170 ILE A C 18
ATOM 28012 O O . ILE A 1 81 ? -4.951 -3.458 1.328 1.00 0.00 170 ILE A O 18
ATOM 28028 N N . ILE A 1 82 ? -5.140 -5.037 -0.253 1.00 0.00 171 ILE A N 18
ATOM 28029 C CA . ILE A 1 82 ? -4.134 -4.408 -1.126 1.00 0.00 171 ILE A CA 18
ATOM 28030 C C . ILE A 1 82 ? -4.848 -3.536 -2.184 1.00 0.00 171 ILE A C 18
ATOM 28031 O O . ILE A 1 82 ? -5.799 -3.985 -2.836 1.00 0.00 171 ILE A O 18
ATOM 28047 N N . VAL A 1 83 ? -4.393 -2.279 -2.318 1.00 0.00 172 VAL A N 18
ATOM 28048 C CA . VAL A 1 83 ? -5.034 -1.252 -3.168 1.00 0.00 172 VAL A CA 18
ATOM 28049 C C . VAL A 1 83 ? -3.977 -0.473 -3.980 1.00 0.00 172 VAL A C 18
ATOM 28050 O O . VAL A 1 83 ? -2.770 -0.713 -3.855 1.00 0.00 172 VAL A O 18
ATOM 28063 N N . LYS A 1 84 ? -4.449 0.464 -4.819 1.00 0.00 173 LYS A N 18
ATOM 28064 C CA . LYS A 1 84 ? -3.586 1.285 -5.691 1.00 0.00 173 LYS A CA 18
ATOM 28065 C C . LYS A 1 84 ? -3.379 2.688 -5.085 1.00 0.00 173 LYS A C 18
ATOM 28066 O O . LYS A 1 84 ? -4.169 3.122 -4.242 1.00 0.00 173 LYS A O 18
ATOM 28085 N N . HIS A 1 85 ? -2.335 3.399 -5.555 1.00 0.00 174 HIS A N 18
ATOM 28086 C CA . HIS A 1 85 ? -2.022 4.783 -5.125 1.00 0.00 174 HIS A CA 18
ATOM 28087 C C . HIS A 1 85 ? -3.088 5.805 -5.596 1.00 0.00 174 HIS A C 18
ATOM 28088 O O . HIS A 1 85 ? -3.189 6.902 -5.043 1.00 0.00 174 HIS A O 18
ATOM 28103 N N . GLU A 1 86 ? -3.831 5.458 -6.655 1.00 0.00 175 GLU A N 18
ATOM 28104 C CA . GLU A 1 86 ? -4.955 6.280 -7.153 1.00 0.00 175 GLU A CA 18
ATOM 28105 C C . GLU A 1 86 ? -6.277 5.899 -6.449 1.00 0.00 175 GLU A C 18
ATOM 28106 O O . GLU A 1 86 ? -7.208 6.708 -6.390 1.00 0.00 175 GLU A O 18
ATOM 28118 N N . GLU A 1 87 ? -6.332 4.666 -5.911 1.00 0.00 176 GLU A N 18
ATOM 28119 C CA . GLU A 1 87 ? -7.536 4.097 -5.265 1.00 0.00 176 GLU A CA 18
ATOM 28120 C C . GLU A 1 87 ? -7.633 4.541 -3.790 1.00 0.00 176 GLU A C 18
ATOM 28121 O O . GLU A 1 87 ? -8.726 4.595 -3.193 1.00 0.00 176 GLU A O 18
ATOM 28133 N N . CYS A 1 88 ? -6.472 4.826 -3.211 1.00 0.00 177 CYS A N 18
ATOM 28134 C CA . CYS A 1 88 ? -6.345 5.477 -1.908 1.00 0.00 177 CYS A CA 18
ATOM 28135 C C . CYS A 1 88 ? -5.667 6.833 -2.118 1.00 0.00 177 CYS A C 18
ATOM 28136 O O . CYS A 1 88 ? -4.888 6.991 -3.051 1.00 0.00 177 CYS A O 18
ATOM 28144 N N . ILE A 1 89 ? -5.969 7.812 -1.263 1.00 0.00 178 ILE A N 18
ATOM 28145 C CA . ILE A 1 89 ? -5.419 9.190 -1.371 1.00 0.00 178 ILE A CA 18
ATOM 28146 C C . ILE A 1 89 ? -4.944 9.633 0.008 1.00 0.00 178 ILE A C 18
ATOM 28147 O O . ILE A 1 89 ? -5.379 9.054 1.006 1.00 0.00 178 ILE A O 18
ATOM 28163 N N . TYR A 1 90 ? -4.066 10.661 0.080 1.00 0.00 179 TYR A N 18
ATOM 28164 C CA . TYR A 1 90 ? -3.812 11.332 1.365 1.00 0.00 179 TYR A CA 18
ATOM 28165 C C . TYR A 1 90 ? -5.092 12.100 1.727 1.00 0.00 179 TYR A C 18
ATOM 28166 O O . TYR A 1 90 ? -5.552 12.957 0.957 1.00 0.00 179 TYR A O 18
ATOM 28184 N N . ASP A 1 91 ? -5.749 11.705 2.812 1.00 0.00 180 ASP A N 18
ATOM 28185 C CA . ASP A 1 91 ? -6.939 12.408 3.278 1.00 0.00 180 ASP A CA 18
ATOM 28186 C C . ASP A 1 91 ? -6.501 13.470 4.280 1.00 0.00 180 ASP A C 18
ATOM 28187 O O . ASP A 1 91 ? -5.750 13.169 5.225 1.00 0.00 180 ASP A O 18
ATOM 28196 N N . ASP A 1 92 ? -6.980 14.699 4.067 1.00 0.00 181 ASP A N 18
ATOM 28197 C CA . ASP A 1 92 ? -6.554 15.875 4.821 1.00 0.00 181 ASP A CA 18
ATOM 28198 C C . ASP A 1 92 ? -7.119 15.838 6.255 1.00 0.00 181 ASP A C 18
ATOM 28199 O O . ASP A 1 92 ? -6.367 16.030 7.221 1.00 0.00 181 ASP A O 18
ATOM 28208 N N . THR A 1 93 ? -8.435 15.561 6.396 1.00 0.00 182 THR A N 18
ATOM 28209 C CA . THR A 1 93 ? -9.119 15.634 7.707 1.00 0.00 182 THR A CA 18
ATOM 28210 C C . THR A 1 93 ? -8.823 14.389 8.579 1.00 0.00 182 THR A C 18
ATOM 28211 O O . THR A 1 93 ? -8.909 14.468 9.810 1.00 0.00 182 THR A O 18
ATOM 28222 N N . ARG A 1 94 ? -8.487 13.245 7.938 1.00 0.00 183 ARG A N 18
ATOM 28223 C CA . ARG A 1 94 ? -7.959 12.069 8.649 1.00 0.00 183 ARG A CA 18
ATOM 28224 C C . ARG A 1 94 ? -6.483 12.286 9.011 1.00 0.00 183 ARG A C 18
ATOM 28225 O O . ARG A 1 94 ? -5.993 11.766 10.016 1.00 0.00 183 ARG A O 18
ATOM 28246 N N . GLY A 1 95 ? -5.785 13.057 8.159 1.00 0.00 184 GLY A N 18
ATOM 28247 C CA . GLY A 1 95 ? -4.394 13.437 8.393 1.00 0.00 184 GLY A CA 18
ATOM 28248 C C . GLY A 1 95 ? -3.388 12.457 7.814 1.00 0.00 184 GLY A C 18
ATOM 28249 O O . GLY A 1 95 ? -2.203 12.530 8.155 1.00 0.00 184 GLY A O 18
ATOM 28253 N N . ASN A 1 96 ? -3.843 11.548 6.924 1.00 0.00 185 ASN A N 18
ATOM 28254 C CA . ASN A 1 96 ? -2.973 10.506 6.320 1.00 0.00 185 ASN A CA 18
ATOM 28255 C C . ASN A 1 96 ? -3.723 9.761 5.202 1.00 0.00 185 ASN A C 18
ATOM 28256 O O . ASN A 1 96 ? -4.941 9.926 5.052 1.00 0.00 185 ASN A O 18
ATOM 28267 N N . PHE A 1 97 ? -2.975 8.954 4.414 1.00 0.00 186 PHE A N 18
ATOM 28268 C CA . PHE A 1 97 ? -3.517 8.150 3.306 1.00 0.00 186 PHE A CA 18
ATOM 28269 C C . PHE A 1 97 ? -4.573 7.148 3.800 1.00 0.00 186 PHE A C 18
ATOM 28270 O O . PHE A 1 97 ? -4.281 6.341 4.664 1.00 0.00 186 PHE A O 18
ATOM 28287 N N . ILE A 1 98 ? -5.802 7.237 3.265 1.00 0.00 187 ILE A N 18
ATOM 28288 C CA . ILE A 1 98 ? -6.882 6.256 3.507 1.00 0.00 187 ILE A CA 18
ATOM 28289 C C . ILE A 1 98 ? -7.515 5.851 2.160 1.00 0.00 187 ILE A C 18
ATOM 28290 O O . ILE A 1 98 ? -7.149 6.395 1.112 1.00 0.00 187 ILE A O 18
ATOM 28306 N N . ILE A 1 99 ? -8.493 4.929 2.218 1.00 0.00 188 ILE A N 18
ATOM 28307 C CA . ILE A 1 99 ? -9.302 4.536 1.045 1.00 0.00 188 ILE A CA 18
ATOM 28308 C C . ILE A 1 99 ? -10.261 5.679 0.674 1.00 0.00 188 ILE A C 18
ATOM 28309 O O . ILE A 1 99 ? -10.818 6.331 1.572 1.00 0.00 188 ILE A O 18
ATOM 28325 N N . LYS A 1 100 ? -10.435 5.919 -0.647 1.00 0.00 189 LYS A N 18
ATOM 28326 C CA . LYS A 1 100 ? -11.402 6.917 -1.149 1.00 0.00 189 LYS A CA 18
ATOM 28327 C C . LYS A 1 100 ? -12.832 6.563 -0.712 1.00 0.00 189 LYS A C 18
ATOM 28328 O O . LYS A 1 100 ? -13.192 5.383 -0.613 1.00 0.00 189 LYS A O 18
ATOM 28347 N N . GLY A 1 101 ? -13.634 7.601 -0.502 1.00 0.00 190 GLY A N 18
ATOM 28348 C CA . GLY A 1 101 ? -14.954 7.474 0.110 1.00 0.00 190 GLY A CA 18
ATOM 28349 C C . GLY A 1 101 ? -14.936 7.950 1.554 1.00 0.00 190 GLY A C 18
ATOM 28350 O O . GLY A 1 101 ? -14.777 7.146 2.480 1.00 0.00 190 GLY A O 18
ATOM 28354 N N . ASN A 1 102 ? -15.077 9.273 1.731 1.00 0.00 191 ASN A N 18
ATOM 28355 C CA . ASN A 1 102 ? -15.089 9.923 3.054 1.00 0.00 191 ASN A CA 18
ATOM 28356 C C . ASN A 1 102 ? -16.097 11.099 3.013 1.00 0.00 191 ASN A C 18
ATOM 28357 O O . ASN A 1 102 ? -17.179 10.999 3.633 1.00 0.00 191 ASN A O 18
ATOM 28369 N N . SER A 1 1 ? -3.263 -17.539 0.851 1.00 0.00 90 SER A N 19
ATOM 28370 C CA . SER A 1 1 ? -3.711 -17.365 -0.545 1.00 0.00 90 SER A CA 19
ATOM 28371 C C . SER A 1 1 ? -2.695 -16.489 -1.298 1.00 0.00 90 SER A C 19
ATOM 28372 O O . SER A 1 1 ? -3.048 -15.457 -1.883 1.00 0.00 90 SER A O 19
ATOM 28382 N N . GLN A 1 2 ? -1.437 -16.971 -1.313 1.00 0.00 91 GLN A N 19
ATOM 28383 C CA . GLN A 1 2 ? -0.267 -16.234 -1.823 1.00 0.00 91 GLN A CA 19
ATOM 28384 C C . GLN A 1 2 ? -0.427 -15.828 -3.295 1.00 0.00 91 GLN A C 19
ATOM 28385 O O . GLN A 1 2 ? -0.216 -14.668 -3.627 1.00 0.00 91 GLN A O 19
ATOM 28399 N N . GLU A 1 3 ? -0.828 -16.793 -4.148 1.00 0.00 92 GLU A N 19
ATOM 28400 C CA . GLU A 1 3 ? -0.838 -16.625 -5.621 1.00 0.00 92 GLU A CA 19
ATOM 28401 C C . GLU A 1 3 ? -1.635 -15.376 -6.050 1.00 0.00 92 GLU A C 19
ATOM 28402 O O . GLU A 1 3 ? -1.129 -14.547 -6.804 1.00 0.00 92 GLU A O 19
ATOM 28414 N N . SER A 1 4 ? -2.847 -15.220 -5.487 1.00 0.00 93 SER A N 19
ATOM 28415 C CA . SER A 1 4 ? -3.756 -14.115 -5.818 1.00 0.00 93 SER A CA 19
ATOM 28416 C C . SER A 1 4 ? -3.184 -12.767 -5.353 1.00 0.00 93 SER A C 19
ATOM 28417 O O . SER A 1 4 ? -3.280 -11.770 -6.068 1.00 0.00 93 SER A O 19
ATOM 28425 N N . ILE A 1 5 ? -2.549 -12.777 -4.166 1.00 0.00 94 ILE A N 19
ATOM 28426 C CA . ILE A 1 5 ? -1.982 -11.563 -3.556 1.00 0.00 94 ILE A CA 19
ATOM 28427 C C . ILE A 1 5 ? -0.815 -11.054 -4.417 1.00 0.00 94 ILE A C 19
ATOM 28428 O O . ILE A 1 5 ? -0.721 -9.866 -4.687 1.00 0.00 94 ILE A O 19
ATOM 28444 N N . GLN A 1 6 ? 0.041 -11.996 -4.860 1.00 0.00 95 GLN A N 19
ATOM 28445 C CA . GLN A 1 6 ? 1.224 -11.716 -5.694 1.00 0.00 95 GLN A CA 19
ATOM 28446 C C . GLN A 1 6 ? 0.817 -10.994 -7.000 1.00 0.00 95 GLN A C 19
ATOM 28447 O O . GLN A 1 6 ? 1.446 -10.004 -7.388 1.00 0.00 95 GLN A O 19
ATOM 28461 N N . ASN A 1 7 ? -0.264 -11.491 -7.646 1.00 0.00 96 ASN A N 19
ATOM 28462 C CA . ASN A 1 7 ? -0.848 -10.846 -8.847 1.00 0.00 96 ASN A CA 19
ATOM 28463 C C . ASN A 1 7 ? -1.305 -9.406 -8.536 1.00 0.00 96 ASN A C 19
ATOM 28464 O O . ASN A 1 7 ? -1.047 -8.487 -9.320 1.00 0.00 96 ASN A O 19
ATOM 28475 N N . LYS A 1 8 ? -1.964 -9.231 -7.370 1.00 0.00 97 LYS A N 19
ATOM 28476 C CA . LYS A 1 8 ? -2.428 -7.911 -6.895 1.00 0.00 97 LYS A CA 19
ATOM 28477 C C . LYS A 1 8 ? -1.246 -6.962 -6.641 1.00 0.00 97 LYS A C 19
ATOM 28478 O O . LYS A 1 8 ? -1.361 -5.784 -6.892 1.00 0.00 97 LYS A O 19
ATOM 28497 N N . ILE A 1 9 ? -0.111 -7.499 -6.159 1.00 0.00 98 ILE A N 19
ATOM 28498 C CA . ILE A 1 9 ? 1.098 -6.694 -5.874 1.00 0.00 98 ILE A CA 19
ATOM 28499 C C . ILE A 1 9 ? 1.701 -6.156 -7.192 1.00 0.00 98 ILE A C 19
ATOM 28500 O O . ILE A 1 9 ? 2.157 -5.016 -7.253 1.00 0.00 98 ILE A O 19
ATOM 28516 N N . SER A 1 10 ? 1.648 -6.990 -8.245 1.00 0.00 99 SER A N 19
ATOM 28517 C CA . SER A 1 10 ? 2.109 -6.625 -9.600 1.00 0.00 99 SER A CA 19
ATOM 28518 C C . SER A 1 10 ? 1.269 -5.467 -10.187 1.00 0.00 99 SER A C 19
ATOM 28519 O O . SER A 1 10 ? 1.808 -4.569 -10.844 1.00 0.00 99 SER A O 19
ATOM 28527 N N . GLN A 1 11 ? -0.053 -5.510 -9.947 1.00 0.00 100 GLN A N 19
ATOM 28528 C CA . GLN A 1 11 ? -1.007 -4.508 -10.474 1.00 0.00 100 GLN A CA 19
ATOM 28529 C C . GLN A 1 11 ? -1.011 -3.211 -9.636 1.00 0.00 100 GLN A C 19
ATOM 28530 O O . GLN A 1 11 ? -0.956 -2.102 -10.181 1.00 0.00 100 GLN A O 19
ATOM 28544 N N . CYS A 1 12 ? -1.037 -3.376 -8.310 1.00 0.00 101 CYS A N 19
ATOM 28545 C CA . CYS A 1 12 ? -1.275 -2.282 -7.349 1.00 0.00 101 CYS A CA 19
ATOM 28546 C C . CYS A 1 12 ? -0.007 -1.470 -7.048 1.00 0.00 101 CYS A C 19
ATOM 28547 O O . CYS A 1 12 ? -0.089 -0.442 -6.364 1.00 0.00 101 CYS A O 19
ATOM 28555 N N . LYS A 1 13 ? 1.165 -1.952 -7.501 1.00 0.00 102 LYS A N 19
ATOM 28556 C CA . LYS A 1 13 ? 2.424 -1.198 -7.359 1.00 0.00 102 LYS A CA 19
ATOM 28557 C C . LYS A 1 13 ? 2.529 -0.037 -8.359 1.00 0.00 102 LYS A C 19
ATOM 28558 O O . LYS A 1 13 ? 1.745 0.067 -9.311 1.00 0.00 102 LYS A O 19
ATOM 28577 N N . PHE A 1 14 ? 3.538 0.805 -8.122 1.00 0.00 103 PHE A N 19
ATOM 28578 C CA . PHE A 1 14 ? 3.932 1.894 -9.020 1.00 0.00 103 PHE A CA 19
ATOM 28579 C C . PHE A 1 14 ? 5.392 2.275 -8.732 1.00 0.00 103 PHE A C 19
ATOM 28580 O O . PHE A 1 14 ? 5.913 1.971 -7.651 1.00 0.00 103 PHE A O 19
ATOM 28597 N N . SER A 1 15 ? 6.029 2.944 -9.701 1.00 0.00 104 SER A N 19
ATOM 28598 C CA . SER A 1 15 ? 7.379 3.493 -9.541 1.00 0.00 104 SER A CA 19
ATOM 28599 C C . SER A 1 15 ? 7.333 4.685 -8.558 1.00 0.00 104 SER A C 19
ATOM 28600 O O . SER A 1 15 ? 6.907 5.791 -8.927 1.00 0.00 104 SER A O 19
ATOM 28608 N N . VAL A 1 16 ? 7.714 4.422 -7.291 1.00 0.00 105 VAL A N 19
ATOM 28609 C CA . VAL A 1 16 ? 7.642 5.413 -6.207 1.00 0.00 105 VAL A CA 19
ATOM 28610 C C . VAL A 1 16 ? 8.645 6.551 -6.439 1.00 0.00 105 VAL A C 19
ATOM 28611 O O . VAL A 1 16 ? 9.858 6.335 -6.419 1.00 0.00 105 VAL A O 19
ATOM 28624 N N . CYS A 1 17 ? 8.110 7.750 -6.660 1.00 0.00 106 CYS A N 19
ATOM 28625 C CA . CYS A 1 17 ? 8.888 8.951 -6.952 1.00 0.00 106 CYS A CA 19
ATOM 28626 C C . CYS A 1 17 ? 8.639 9.999 -5.847 1.00 0.00 106 CYS A C 19
ATOM 28627 O O . CYS A 1 17 ? 7.607 10.663 -5.873 1.00 0.00 106 CYS A O 19
ATOM 28635 N N . PRO A 1 18 ? 9.580 10.151 -4.847 1.00 0.00 107 PRO A N 19
ATOM 28636 C CA . PRO A 1 18 ? 9.367 11.010 -3.642 1.00 0.00 107 PRO A CA 19
ATOM 28637 C C . PRO A 1 18 ? 9.179 12.505 -3.983 1.00 0.00 107 PRO A C 19
ATOM 28638 O O . PRO A 1 18 ? 8.338 13.195 -3.388 1.00 0.00 107 PRO A O 19
ATOM 28649 N N . GLU A 1 19 ? 9.935 12.961 -4.987 1.00 0.00 108 GLU A N 19
ATOM 28650 C CA . GLU A 1 19 ? 9.941 14.368 -5.437 1.00 0.00 108 GLU A CA 19
ATOM 28651 C C . GLU A 1 19 ? 8.745 14.681 -6.365 1.00 0.00 108 GLU A C 19
ATOM 28652 O O . GLU A 1 19 ? 8.440 15.847 -6.619 1.00 0.00 108 GLU A O 19
ATOM 28664 N N . ARG A 1 20 ? 8.090 13.626 -6.875 1.00 0.00 109 ARG A N 19
ATOM 28665 C CA . ARG A 1 20 ? 6.870 13.743 -7.697 1.00 0.00 109 ARG A CA 19
ATOM 28666 C C . ARG A 1 20 ? 5.624 13.738 -6.794 1.00 0.00 109 ARG A C 19
ATOM 28667 O O . ARG A 1 20 ? 4.704 14.542 -6.972 1.00 0.00 109 ARG A O 19
ATOM 28688 N N . LEU A 1 21 ? 5.630 12.830 -5.801 1.00 0.00 110 LEU A N 19
ATOM 28689 C CA . LEU A 1 21 ? 4.540 12.694 -4.813 1.00 0.00 110 LEU A CA 19
ATOM 28690 C C . LEU A 1 21 ? 4.543 13.866 -3.807 1.00 0.00 110 LEU A C 19
ATOM 28691 O O . LEU A 1 21 ? 3.587 14.020 -3.038 1.00 0.00 110 LEU A O 19
ATOM 28707 N N . GLN A 1 22 ? 5.649 14.658 -3.819 1.00 0.00 111 GLN A N 19
ATOM 28708 C CA . GLN A 1 22 ? 5.866 15.827 -2.929 1.00 0.00 111 GLN A CA 19
ATOM 28709 C C . GLN A 1 22 ? 5.982 15.399 -1.448 1.00 0.00 111 GLN A C 19
ATOM 28710 O O . GLN A 1 22 ? 5.875 16.229 -0.536 1.00 0.00 111 GLN A O 19
ATOM 28724 N N . CYS A 1 23 ? 6.244 14.098 -1.228 1.00 0.00 112 CYS A N 19
ATOM 28725 C CA . CYS A 1 23 ? 6.279 13.487 0.108 1.00 0.00 112 CYS A CA 19
ATOM 28726 C C . CYS A 1 23 ? 7.737 13.235 0.538 1.00 0.00 112 CYS A C 19
ATOM 28727 O O . CYS A 1 23 ? 8.544 12.774 -0.281 1.00 0.00 112 CYS A O 19
ATOM 28735 N N . PRO A 1 24 ? 8.109 13.558 1.823 1.00 0.00 113 PRO A N 19
ATOM 28736 C CA . PRO A 1 24 ? 9.406 13.144 2.409 1.00 0.00 113 PRO A CA 19
ATOM 28737 C C . PRO A 1 24 ? 9.478 11.614 2.573 1.00 0.00 113 PRO A C 19
ATOM 28738 O O . PRO A 1 24 ? 8.439 10.936 2.539 1.00 0.00 113 PRO A O 19
ATOM 28749 N N . LEU A 1 25 ? 10.702 11.096 2.778 1.00 0.00 114 LEU A N 19
ATOM 28750 C CA . LEU A 1 25 ? 10.972 9.646 2.835 1.00 0.00 114 LEU A CA 19
ATOM 28751 C C . LEU A 1 25 ? 10.064 8.943 3.861 1.00 0.00 114 LEU A C 19
ATOM 28752 O O . LEU A 1 25 ? 9.438 7.945 3.542 1.00 0.00 114 LEU A O 19
ATOM 28768 N N . GLU A 1 26 ? 9.978 9.532 5.067 1.00 0.00 115 GLU A N 19
ATOM 28769 C CA . GLU A 1 26 ? 9.153 9.039 6.192 1.00 0.00 115 GLU A CA 19
ATOM 28770 C C . GLU A 1 26 ? 7.667 8.843 5.815 1.00 0.00 115 GLU A C 19
ATOM 28771 O O . GLU A 1 26 ? 7.075 7.819 6.154 1.00 0.00 115 GLU A O 19
ATOM 28783 N N . ALA A 1 27 ? 7.107 9.799 5.051 1.00 0.00 116 ALA A N 19
ATOM 28784 C CA . ALA A 1 27 ? 5.675 9.821 4.683 1.00 0.00 116 ALA A CA 19
ATOM 28785 C C . ALA A 1 27 ? 5.299 8.643 3.762 1.00 0.00 116 ALA A C 19
ATOM 28786 O O . ALA A 1 27 ? 4.144 8.206 3.733 1.00 0.00 116 ALA A O 19
ATOM 28793 N N . ILE A 1 28 ? 6.300 8.152 3.015 1.00 0.00 117 ILE A N 19
ATOM 28794 C CA . ILE A 1 28 ? 6.143 7.070 2.024 1.00 0.00 117 ILE A CA 19
ATOM 28795 C C . ILE A 1 28 ? 7.155 5.934 2.301 1.00 0.00 117 ILE A C 19
ATOM 28796 O O . ILE A 1 28 ? 7.476 5.140 1.414 1.00 0.00 117 ILE A O 19
ATOM 28812 N N . GLN A 1 29 ? 7.612 5.854 3.564 1.00 0.00 118 GLN A N 19
ATOM 28813 C CA . GLN A 1 29 ? 8.573 4.834 4.016 1.00 0.00 118 GLN A CA 19
ATOM 28814 C C . GLN A 1 29 ? 7.908 3.452 4.040 1.00 0.00 118 GLN A C 19
ATOM 28815 O O . GLN A 1 29 ? 6.815 3.303 4.592 1.00 0.00 118 GLN A O 19
ATOM 28829 N N . CYS A 1 30 ? 8.559 2.475 3.395 1.00 0.00 119 CYS A N 19
ATOM 28830 C CA . CYS A 1 30 ? 8.198 1.063 3.509 1.00 0.00 119 CYS A CA 19
ATOM 28831 C C . CYS A 1 30 ? 8.564 0.578 4.926 1.00 0.00 119 CYS A C 19
ATOM 28832 O O . CYS A 1 30 ? 9.752 0.491 5.244 1.00 0.00 119 CYS A O 19
ATOM 28840 N N . PRO A 1 31 ? 7.556 0.267 5.809 1.00 0.00 120 PRO A N 19
ATOM 28841 C CA . PRO A 1 31 ? 7.812 -0.130 7.220 1.00 0.00 120 PRO A CA 19
ATOM 28842 C C . PRO A 1 31 ? 8.354 -1.569 7.345 1.00 0.00 120 PRO A C 19
ATOM 28843 O O . PRO A 1 31 ? 8.659 -2.031 8.445 1.00 0.00 120 PRO A O 19
ATOM 28854 N N . ILE A 1 32 ? 8.456 -2.268 6.206 1.00 0.00 121 ILE A N 19
ATOM 28855 C CA . ILE A 1 32 ? 9.025 -3.615 6.115 1.00 0.00 121 ILE A CA 19
ATOM 28856 C C . ILE A 1 32 ? 10.559 -3.524 6.197 1.00 0.00 121 ILE A C 19
ATOM 28857 O O . ILE A 1 32 ? 11.210 -4.203 6.996 1.00 0.00 121 ILE A O 19
ATOM 28873 N N . THR A 1 33 ? 11.102 -2.651 5.338 1.00 0.00 122 THR A N 19
ATOM 28874 C CA . THR A 1 33 ? 12.545 -2.476 5.123 1.00 0.00 122 THR A CA 19
ATOM 28875 C C . THR A 1 33 ? 13.100 -1.257 5.891 1.00 0.00 122 THR A C 19
ATOM 28876 O O . THR A 1 33 ? 14.318 -1.138 6.069 1.00 0.00 122 THR A O 19
ATOM 28887 N N . LEU A 1 34 ? 12.187 -0.379 6.351 1.00 0.00 123 LEU A N 19
ATOM 28888 C CA . LEU A 1 34 ? 12.515 0.925 6.971 1.00 0.00 123 LEU A CA 19
ATOM 28889 C C . LEU A 1 34 ? 13.352 1.811 6.030 1.00 0.00 123 LEU A C 19
ATOM 28890 O O . LEU A 1 34 ? 14.344 2.425 6.439 1.00 0.00 123 LEU A O 19
ATOM 28906 N N . GLU A 1 35 ? 12.891 1.907 4.778 1.00 0.00 124 GLU A N 19
ATOM 28907 C CA . GLU A 1 35 ? 13.477 2.803 3.769 1.00 0.00 124 GLU A CA 19
ATOM 28908 C C . GLU A 1 35 ? 12.390 3.258 2.795 1.00 0.00 124 GLU A C 19
ATOM 28909 O O . GLU A 1 35 ? 11.315 2.652 2.725 1.00 0.00 124 GLU A O 19
ATOM 28921 N N . GLN A 1 36 ? 12.687 4.322 2.048 1.00 0.00 125 GLN A N 19
ATOM 28922 C CA . GLN A 1 36 ? 11.813 4.830 0.991 1.00 0.00 125 GLN A CA 19
ATOM 28923 C C . GLN A 1 36 ? 11.976 3.929 -0.260 1.00 0.00 125 GLN A C 19
ATOM 28924 O O . GLN A 1 36 ? 13.088 3.843 -0.813 1.00 0.00 125 GLN A O 19
ATOM 28938 N N . PRO A 1 37 ? 10.883 3.215 -0.701 1.00 0.00 126 PRO A N 19
ATOM 28939 C CA . PRO A 1 37 ? 10.959 2.214 -1.786 1.00 0.00 126 PRO A CA 19
ATOM 28940 C C . PRO A 1 37 ? 11.176 2.826 -3.183 1.00 0.00 126 PRO A C 19
ATOM 28941 O O . PRO A 1 37 ? 10.934 4.015 -3.413 1.00 0.00 126 PRO A O 19
ATOM 28952 N N . GLU A 1 38 ? 11.637 1.966 -4.101 1.00 0.00 127 GLU A N 19
ATOM 28953 C CA . GLU A 1 38 ? 11.835 2.297 -5.526 1.00 0.00 127 GLU A CA 19
ATOM 28954 C C . GLU A 1 38 ? 10.523 2.056 -6.293 1.00 0.00 127 GLU A C 19
ATOM 28955 O O . GLU A 1 38 ? 10.156 2.807 -7.199 1.00 0.00 127 GLU A O 19
ATOM 28967 N N . LYS A 1 39 ? 9.836 0.985 -5.889 1.00 0.00 128 LYS A N 19
ATOM 28968 C CA . LYS A 1 39 ? 8.532 0.577 -6.396 1.00 0.00 128 LYS A CA 19
ATOM 28969 C C . LYS A 1 39 ? 7.741 0.080 -5.191 1.00 0.00 128 LYS A C 19
ATOM 28970 O O . LYS A 1 39 ? 8.308 -0.578 -4.314 1.00 0.00 128 LYS A O 19
ATOM 28989 N N . GLY A 1 40 ? 6.454 0.402 -5.128 1.00 0.00 129 GLY A N 19
ATOM 28990 C CA . GLY A 1 40 ? 5.664 0.087 -3.954 1.00 0.00 129 GLY A CA 19
ATOM 28991 C C . GLY A 1 40 ? 4.183 0.096 -4.216 1.00 0.00 129 GLY A C 19
ATOM 28992 O O . GLY A 1 40 ? 3.712 0.737 -5.152 1.00 0.00 129 GLY A O 19
ATOM 28996 N N . ILE A 1 41 ? 3.466 -0.626 -3.364 1.00 0.00 130 ILE A N 19
ATOM 28997 C CA . ILE A 1 41 ? 2.015 -0.743 -3.370 1.00 0.00 130 ILE A CA 19
ATOM 28998 C C . ILE A 1 41 ? 1.443 0.008 -2.146 1.00 0.00 130 ILE A C 19
ATOM 28999 O O . ILE A 1 41 ? 2.146 0.227 -1.151 1.00 0.00 130 ILE A O 19
ATOM 29015 N N . PHE A 1 42 ? 0.176 0.384 -2.226 1.00 0.00 131 PHE A N 19
ATOM 29016 C CA . PHE A 1 42 ? -0.576 0.859 -1.052 1.00 0.00 131 PHE A CA 19
ATOM 29017 C C . PHE A 1 42 ? -1.436 -0.281 -0.512 1.00 0.00 131 PHE A C 19
ATOM 29018 O O . PHE A 1 42 ? -2.127 -0.947 -1.265 1.00 0.00 131 PHE A O 19
ATOM 29035 N N . VAL A 1 43 ? -1.321 -0.551 0.796 1.00 0.00 132 VAL A N 19
ATOM 29036 C CA . VAL A 1 43 ? -2.174 -1.520 1.498 1.00 0.00 132 VAL A CA 19
ATOM 29037 C C . VAL A 1 43 ? -2.930 -0.777 2.598 1.00 0.00 132 VAL A C 19
ATOM 29038 O O . VAL A 1 43 ? -2.310 -0.146 3.470 1.00 0.00 132 VAL A O 19
ATOM 29051 N N . LYS A 1 44 ? -4.267 -0.840 2.533 1.00 0.00 133 LYS A N 19
ATOM 29052 C CA . LYS A 1 44 ? -5.144 -0.220 3.522 1.00 0.00 133 LYS A CA 19
ATOM 29053 C C . LYS A 1 44 ? -5.100 -1.042 4.817 1.00 0.00 133 LYS A C 19
ATOM 29054 O O . LYS A 1 44 ? -5.480 -2.223 4.839 1.00 0.00 133 LYS A O 19
ATOM 29073 N N . ASN A 1 45 ? -4.547 -0.443 5.876 1.00 0.00 134 ASN A N 19
ATOM 29074 C CA . ASN A 1 45 ? -4.652 -0.985 7.230 1.00 0.00 134 ASN A CA 19
ATOM 29075 C C . ASN A 1 45 ? -6.095 -0.729 7.710 1.00 0.00 134 ASN A C 19
ATOM 29076 O O . ASN A 1 45 ? -6.396 0.286 8.371 1.00 0.00 134 ASN A O 19
ATOM 29087 N N . SER A 1 46 ? -6.988 -1.619 7.246 1.00 0.00 135 SER A N 19
ATOM 29088 C CA . SER A 1 46 ? -8.422 -1.599 7.547 1.00 0.00 135 SER A CA 19
ATOM 29089 C C . SER A 1 46 ? -8.658 -1.930 9.026 1.00 0.00 135 SER A C 19
ATOM 29090 O O . SER A 1 46 ? -9.623 -1.453 9.633 1.00 0.00 135 SER A O 19
ATOM 29098 N N . ASP A 1 47 ? -7.747 -2.753 9.585 1.00 0.00 136 ASP A N 19
ATOM 29099 C CA . ASP A 1 47 ? -7.723 -3.090 11.014 1.00 0.00 136 ASP A CA 19
ATOM 29100 C C . ASP A 1 47 ? -7.497 -1.824 11.856 1.00 0.00 136 ASP A C 19
ATOM 29101 O O . ASP A 1 47 ? -8.109 -1.658 12.912 1.00 0.00 136 ASP A O 19
ATOM 29110 N N . GLY A 1 48 ? -6.626 -0.929 11.356 1.00 0.00 137 GLY A N 19
ATOM 29111 C CA . GLY A 1 48 ? -6.336 0.319 12.041 1.00 0.00 137 GLY A CA 19
ATOM 29112 C C . GLY A 1 48 ? -7.496 1.304 11.954 1.00 0.00 137 GLY A C 19
ATOM 29113 O O . GLY A 1 48 ? -8.179 1.543 12.962 1.00 0.00 137 GLY A O 19
ATOM 29117 N N . SER A 1 49 ? -7.762 1.798 10.722 1.00 0.00 138 SER A N 19
ATOM 29118 C CA . SER A 1 49 ? -8.824 2.792 10.443 1.00 0.00 138 SER A CA 19
ATOM 29119 C C . SER A 1 49 ? -8.826 3.153 8.936 1.00 0.00 138 SER A C 19
ATOM 29120 O O . SER A 1 49 ? -8.906 4.346 8.569 1.00 0.00 138 SER A O 19
ATOM 29128 N N . ASP A 1 50 ? -8.713 2.104 8.068 1.00 0.00 139 ASP A N 19
ATOM 29129 C CA . ASP A 1 50 ? -8.744 2.245 6.575 1.00 0.00 139 ASP A CA 19
ATOM 29130 C C . ASP A 1 50 ? -7.453 2.940 6.041 1.00 0.00 139 ASP A C 19
ATOM 29131 O O . ASP A 1 50 ? -7.315 3.219 4.839 1.00 0.00 139 ASP A O 19
ATOM 29140 N N . VAL A 1 51 ? -6.468 3.136 6.944 1.00 0.00 140 VAL A N 19
ATOM 29141 C CA . VAL A 1 51 ? -5.281 3.973 6.670 1.00 0.00 140 VAL A CA 19
ATOM 29142 C C . VAL A 1 51 ? -4.282 3.219 5.782 1.00 0.00 140 VAL A C 19
ATOM 29143 O O . VAL A 1 51 ? -3.668 2.244 6.217 1.00 0.00 140 VAL A O 19
ATOM 29156 N N . CYS A 1 52 ? -4.096 3.713 4.554 1.00 0.00 141 CYS A N 19
ATOM 29157 C CA . CYS A 1 52 ? -3.190 3.115 3.573 1.00 0.00 141 CYS A CA 19
ATOM 29158 C C . CYS A 1 52 ? -1.759 3.609 3.830 1.00 0.00 141 CYS A C 19
ATOM 29159 O O . CYS A 1 52 ? -1.535 4.781 4.159 1.00 0.00 141 CYS A O 19
ATOM 29167 N N . THR A 1 53 ? -0.812 2.685 3.719 1.00 0.00 142 THR A N 19
ATOM 29168 C CA . THR A 1 53 ? 0.620 2.951 3.911 1.00 0.00 142 THR A CA 19
ATOM 29169 C C . THR A 1 53 ? 1.363 2.384 2.694 1.00 0.00 142 THR A C 19
ATOM 29170 O O . THR A 1 53 ? 0.857 1.466 2.027 1.00 0.00 142 THR A O 19
ATOM 29181 N N . LEU A 1 54 ? 2.537 2.946 2.381 1.00 0.00 143 LEU A N 19
ATOM 29182 C CA . LEU A 1 54 ? 3.324 2.515 1.224 1.00 0.00 143 LEU A CA 19
ATOM 29183 C C . LEU A 1 54 ? 4.292 1.394 1.642 1.00 0.00 143 LEU A C 19
ATOM 29184 O O . LEU A 1 54 ? 5.098 1.565 2.556 1.00 0.00 143 LEU A O 19
ATOM 29200 N N . PHE A 1 55 ? 4.151 0.243 0.983 1.00 0.00 144 PHE A N 19
ATOM 29201 C CA . PHE A 1 55 ? 4.984 -0.949 1.183 1.00 0.00 144 PHE A CA 19
ATOM 29202 C C . PHE A 1 55 ? 5.713 -1.232 -0.122 1.00 0.00 144 PHE A C 19
ATOM 29203 O O . PHE A 1 55 ? 5.074 -1.205 -1.158 1.00 0.00 144 PHE A O 19
ATOM 29220 N N . ASP A 1 56 ? 7.028 -1.504 -0.084 1.00 0.00 145 ASP A N 19
ATOM 29221 C CA . ASP A 1 56 ? 7.793 -1.857 -1.303 1.00 0.00 145 ASP A CA 19
ATOM 29222 C C . ASP A 1 56 ? 7.199 -3.123 -1.937 1.00 0.00 145 ASP A C 19
ATOM 29223 O O . ASP A 1 56 ? 6.881 -4.073 -1.222 1.00 0.00 145 ASP A O 19
ATOM 29232 N N . ALA A 1 57 ? 7.040 -3.101 -3.270 1.00 0.00 146 ALA A N 19
ATOM 29233 C CA . ALA A 1 57 ? 6.388 -4.172 -4.035 1.00 0.00 146 ALA A CA 19
ATOM 29234 C C . ALA A 1 57 ? 7.063 -5.529 -3.794 1.00 0.00 146 ALA A C 19
ATOM 29235 O O . ALA A 1 57 ? 6.400 -6.494 -3.429 1.00 0.00 146 ALA A O 19
ATOM 29242 N N . ALA A 1 58 ? 8.395 -5.559 -3.935 1.00 0.00 147 ALA A N 19
ATOM 29243 C CA . ALA A 1 58 ? 9.192 -6.788 -3.803 1.00 0.00 147 ALA A CA 19
ATOM 29244 C C . ALA A 1 58 ? 9.303 -7.233 -2.328 1.00 0.00 147 ALA A C 19
ATOM 29245 O O . ALA A 1 58 ? 9.308 -8.431 -2.041 1.00 0.00 147 ALA A O 19
ATOM 29252 N N . ALA A 1 59 ? 9.367 -6.254 -1.405 1.00 0.00 148 ALA A N 19
ATOM 29253 C CA . ALA A 1 59 ? 9.522 -6.507 0.045 1.00 0.00 148 ALA A CA 19
ATOM 29254 C C . ALA A 1 59 ? 8.241 -7.090 0.662 1.00 0.00 148 ALA A C 19
ATOM 29255 O O . ALA A 1 59 ? 8.301 -7.950 1.548 1.00 0.00 148 ALA A O 19
ATOM 29262 N N . PHE A 1 60 ? 7.089 -6.600 0.188 1.00 0.00 149 PHE A N 19
ATOM 29263 C CA . PHE A 1 60 ? 5.771 -7.073 0.638 1.00 0.00 149 PHE A CA 19
ATOM 29264 C C . PHE A 1 60 ? 5.464 -8.421 -0.018 1.00 0.00 149 PHE A C 19
ATOM 29265 O O . PHE A 1 60 ? 4.878 -9.299 0.606 1.00 0.00 149 PHE A O 19
ATOM 29282 N N . SER A 1 61 ? 5.892 -8.557 -1.286 1.00 0.00 150 SER A N 19
ATOM 29283 C CA . SER A 1 61 ? 5.793 -9.809 -2.041 1.00 0.00 150 SER A CA 19
ATOM 29284 C C . SER A 1 61 ? 6.625 -10.916 -1.375 1.00 0.00 150 SER A C 19
ATOM 29285 O O . SER A 1 61 ? 6.279 -12.100 -1.468 1.00 0.00 150 SER A O 19
ATOM 29293 N N . ARG A 1 62 ? 7.719 -10.500 -0.705 1.00 0.00 151 ARG A N 19
ATOM 29294 C CA . ARG A 1 62 ? 8.514 -11.379 0.146 1.00 0.00 151 ARG A CA 19
ATOM 29295 C C . ARG A 1 62 ? 7.678 -11.845 1.344 1.00 0.00 151 ARG A C 19
ATOM 29296 O O . ARG A 1 62 ? 7.551 -13.039 1.550 1.00 0.00 151 ARG A O 19
ATOM 29317 N N . LEU A 1 63 ? 7.081 -10.893 2.102 1.00 0.00 152 LEU A N 19
ATOM 29318 C CA . LEU A 1 63 ? 6.272 -11.210 3.311 1.00 0.00 152 LEU A CA 19
ATOM 29319 C C . LEU A 1 63 ? 5.179 -12.242 3.001 1.00 0.00 152 LEU A C 19
ATOM 29320 O O . LEU A 1 63 ? 5.034 -13.245 3.703 1.00 0.00 152 LEU A O 19
ATOM 29336 N N . VAL A 1 64 ? 4.454 -11.987 1.905 1.00 0.00 153 VAL A N 19
ATOM 29337 C CA . VAL A 1 64 ? 3.392 -12.868 1.415 1.00 0.00 153 VAL A CA 19
ATOM 29338 C C . VAL A 1 64 ? 3.979 -14.249 1.080 1.00 0.00 153 VAL A C 19
ATOM 29339 O O . VAL A 1 64 ? 3.514 -15.270 1.595 1.00 0.00 153 VAL A O 19
ATOM 29352 N N . GLY A 1 65 ? 5.057 -14.232 0.277 1.00 0.00 154 GLY A N 19
ATOM 29353 C CA . GLY A 1 65 ? 5.692 -15.444 -0.236 1.00 0.00 154 GLY A CA 19
ATOM 29354 C C . GLY A 1 65 ? 6.416 -16.276 0.830 1.00 0.00 154 GLY A C 19
ATOM 29355 O O . GLY A 1 65 ? 6.699 -17.453 0.601 1.00 0.00 154 GLY A O 19
ATOM 29359 N N . GLU A 1 66 ? 6.729 -15.661 1.990 1.00 0.00 155 GLU A N 19
ATOM 29360 C CA . GLU A 1 66 ? 7.324 -16.372 3.147 1.00 0.00 155 GLU A CA 19
ATOM 29361 C C . GLU A 1 66 ? 6.213 -16.964 4.036 1.00 0.00 155 GLU A C 19
ATOM 29362 O O . GLU A 1 66 ? 6.436 -17.932 4.759 1.00 0.00 155 GLU A O 19
ATOM 29374 N N . GLY A 1 67 ? 5.012 -16.375 3.957 1.00 0.00 156 GLY A N 19
ATOM 29375 C CA . GLY A 1 67 ? 3.887 -16.750 4.826 1.00 0.00 156 GLY A CA 19
ATOM 29376 C C . GLY A 1 67 ? 3.781 -15.845 6.050 1.00 0.00 156 GLY A C 19
ATOM 29377 O O . GLY A 1 67 ? 3.057 -16.152 6.999 1.00 0.00 156 GLY A O 19
ATOM 29381 N N . LEU A 1 68 ? 4.519 -14.725 6.013 1.00 0.00 157 LEU A N 19
ATOM 29382 C CA . LEU A 1 68 ? 4.481 -13.679 7.045 1.00 0.00 157 LEU A CA 19
ATOM 29383 C C . LEU A 1 68 ? 3.229 -12.797 6.844 1.00 0.00 157 LEU A C 19
ATOM 29384 O O . LEU A 1 68 ? 2.873 -12.502 5.696 1.00 0.00 157 LEU A O 19
ATOM 29400 N N . PRO A 1 69 ? 2.535 -12.377 7.946 1.00 0.00 158 PRO A N 19
ATOM 29401 C CA . PRO A 1 69 ? 1.369 -11.468 7.860 1.00 0.00 158 PRO A CA 19
ATOM 29402 C C . PRO A 1 69 ? 1.779 -9.996 7.610 1.00 0.00 158 PRO A C 19
ATOM 29403 O O . PRO A 1 69 ? 2.918 -9.708 7.235 1.00 0.00 158 PRO A O 19
ATOM 29414 N N . HIS A 1 70 ? 0.806 -9.090 7.768 1.00 0.00 159 HIS A N 19
ATOM 29415 C CA . HIS A 1 70 ? 0.981 -7.641 7.576 1.00 0.00 159 HIS A CA 19
ATOM 29416 C C . HIS A 1 70 ? 2.046 -7.098 8.566 1.00 0.00 159 HIS A C 19
ATOM 29417 O O . HIS A 1 70 ? 1.967 -7.395 9.749 1.00 0.00 159 HIS A O 19
ATOM 29431 N N . PRO A 1 71 ? 3.053 -6.295 8.109 1.00 0.00 160 PRO A N 19
ATOM 29432 C CA . PRO A 1 71 ? 4.196 -5.881 8.970 1.00 0.00 160 PRO A CA 19
ATOM 29433 C C . PRO A 1 71 ? 3.793 -4.909 10.101 1.00 0.00 160 PRO A C 19
ATOM 29434 O O . PRO A 1 71 ? 4.467 -4.847 11.134 1.00 0.00 160 PRO A O 19
ATOM 29445 N N . LEU A 1 72 ? 2.679 -4.173 9.900 1.00 0.00 161 LEU A N 19
ATOM 29446 C CA . LEU A 1 72 ? 2.185 -3.202 10.888 1.00 0.00 161 LEU A CA 19
ATOM 29447 C C . LEU A 1 72 ? 1.419 -3.918 12.014 1.00 0.00 161 LEU A C 19
ATOM 29448 O O . LEU A 1 72 ? 1.868 -3.958 13.164 1.00 0.00 161 LEU A O 19
ATOM 29464 N N . THR A 1 73 ? 0.289 -4.529 11.647 1.00 0.00 162 THR A N 19
ATOM 29465 C CA . THR A 1 73 ? -0.719 -5.026 12.614 1.00 0.00 162 THR A CA 19
ATOM 29466 C C . THR A 1 73 ? -0.644 -6.559 12.804 1.00 0.00 162 THR A C 19
ATOM 29467 O O . THR A 1 73 ? -1.284 -7.108 13.705 1.00 0.00 162 THR A O 19
ATOM 29478 N N . ARG A 1 74 ? 0.155 -7.230 11.951 1.00 0.00 163 ARG A N 19
ATOM 29479 C CA . ARG A 1 74 ? 0.325 -8.707 11.932 1.00 0.00 163 ARG A CA 19
ATOM 29480 C C . ARG A 1 74 ? -0.995 -9.438 11.613 1.00 0.00 163 ARG A C 19
ATOM 29481 O O . ARG A 1 74 ? -1.154 -10.616 11.941 1.00 0.00 163 ARG A O 19
ATOM 29502 N N . GLU A 1 75 ? -1.919 -8.735 10.933 1.00 0.00 164 GLU A N 19
ATOM 29503 C CA . GLU A 1 75 ? -3.163 -9.323 10.418 1.00 0.00 164 GLU A CA 19
ATOM 29504 C C . GLU A 1 75 ? -2.883 -10.094 9.116 1.00 0.00 164 GLU A C 19
ATOM 29505 O O . GLU A 1 75 ? -1.980 -9.717 8.376 1.00 0.00 164 GLU A O 19
ATOM 29517 N N . PRO A 1 76 ? -3.644 -11.193 8.831 1.00 0.00 165 PRO A N 19
ATOM 29518 C CA . PRO A 1 76 ? -3.423 -12.028 7.632 1.00 0.00 165 PRO A CA 19
ATOM 29519 C C . PRO A 1 76 ? -3.606 -11.218 6.323 1.00 0.00 165 PRO A C 19
ATOM 29520 O O . PRO A 1 76 ? -4.664 -10.597 6.104 1.00 0.00 165 PRO A O 19
ATOM 29531 N N . ILE A 1 77 ? -2.549 -11.210 5.484 1.00 0.00 166 ILE A N 19
ATOM 29532 C CA . ILE A 1 77 ? -2.544 -10.495 4.198 1.00 0.00 166 ILE A CA 19
ATOM 29533 C C . ILE A 1 77 ? -3.562 -11.133 3.237 1.00 0.00 166 ILE A C 19
ATOM 29534 O O . ILE A 1 77 ? -3.628 -12.357 3.110 1.00 0.00 166 ILE A O 19
ATOM 29550 N N . THR A 1 78 ? -4.351 -10.285 2.577 1.00 0.00 167 THR A N 19
ATOM 29551 C CA . THR A 1 78 ? -5.358 -10.700 1.594 1.00 0.00 167 THR A CA 19
ATOM 29552 C C . THR A 1 78 ? -5.375 -9.706 0.425 1.00 0.00 167 THR A C 19
ATOM 29553 O O . THR A 1 78 ? -4.897 -8.567 0.550 1.00 0.00 167 THR A O 19
ATOM 29564 N N . ALA A 1 79 ? -5.933 -10.157 -0.713 1.00 0.00 168 ALA A N 19
ATOM 29565 C CA . ALA A 1 79 ? -6.124 -9.331 -1.919 1.00 0.00 168 ALA A CA 19
ATOM 29566 C C . ALA A 1 79 ? -7.086 -8.147 -1.651 1.00 0.00 168 ALA A C 19
ATOM 29567 O O . ALA A 1 79 ? -7.048 -7.131 -2.352 1.00 0.00 168 ALA A O 19
ATOM 29574 N N . SER A 1 80 ? -7.947 -8.315 -0.633 1.00 0.00 169 SER A N 19
ATOM 29575 C CA . SER A 1 80 ? -8.938 -7.306 -0.224 1.00 0.00 169 SER A CA 19
ATOM 29576 C C . SER A 1 80 ? -8.275 -6.042 0.376 1.00 0.00 169 SER A C 19
ATOM 29577 O O . SER A 1 80 ? -8.702 -4.916 0.082 1.00 0.00 169 SER A O 19
ATOM 29585 N N . ILE A 1 81 ? -7.227 -6.226 1.211 1.00 0.00 170 ILE A N 19
ATOM 29586 C CA . ILE A 1 81 ? -6.579 -5.094 1.922 1.00 0.00 170 ILE A CA 19
ATOM 29587 C C . ILE A 1 81 ? -5.509 -4.398 1.067 1.00 0.00 170 ILE A C 19
ATOM 29588 O O . ILE A 1 81 ? -5.009 -3.354 1.464 1.00 0.00 170 ILE A O 19
ATOM 29604 N N . ILE A 1 82 ? -5.149 -4.956 -0.099 1.00 0.00 171 ILE A N 19
ATOM 29605 C CA . ILE A 1 82 ? -4.158 -4.316 -0.987 1.00 0.00 171 ILE A CA 19
ATOM 29606 C C . ILE A 1 82 ? -4.899 -3.535 -2.093 1.00 0.00 171 ILE A C 19
ATOM 29607 O O . ILE A 1 82 ? -5.855 -4.042 -2.694 1.00 0.00 171 ILE A O 19
ATOM 29623 N N . VAL A 1 83 ? -4.455 -2.287 -2.329 1.00 0.00 172 VAL A N 19
ATOM 29624 C CA . VAL A 1 83 ? -5.118 -1.312 -3.220 1.00 0.00 172 VAL A CA 19
ATOM 29625 C C . VAL A 1 83 ? -4.072 -0.563 -4.069 1.00 0.00 172 VAL A C 19
ATOM 29626 O O . VAL A 1 83 ? -2.864 -0.713 -3.865 1.00 0.00 172 VAL A O 19
ATOM 29639 N N . LYS A 1 84 ? -4.554 0.267 -5.005 1.00 0.00 173 LYS A N 19
ATOM 29640 C CA . LYS A 1 84 ? -3.693 0.992 -5.963 1.00 0.00 173 LYS A CA 19
ATOM 29641 C C . LYS A 1 84 ? -3.530 2.464 -5.547 1.00 0.00 173 LYS A C 19
ATOM 29642 O O . LYS A 1 84 ? -4.317 2.965 -4.742 1.00 0.00 173 LYS A O 19
ATOM 29661 N N . HIS A 1 85 ? -2.529 3.161 -6.131 1.00 0.00 174 HIS A N 19
ATOM 29662 C CA . HIS A 1 85 ? -2.240 4.585 -5.809 1.00 0.00 174 HIS A CA 19
ATOM 29663 C C . HIS A 1 85 ? -3.292 5.528 -6.418 1.00 0.00 174 HIS A C 19
ATOM 29664 O O . HIS A 1 85 ? -3.352 6.701 -6.049 1.00 0.00 174 HIS A O 19
ATOM 29679 N N . GLU A 1 86 ? -4.054 5.022 -7.406 1.00 0.00 175 GLU A N 19
ATOM 29680 C CA . GLU A 1 86 ? -5.209 5.740 -7.970 1.00 0.00 175 GLU A CA 19
ATOM 29681 C C . GLU A 1 86 ? -6.433 5.509 -7.056 1.00 0.00 175 GLU A C 19
ATOM 29682 O O . GLU A 1 86 ? -7.262 6.396 -6.890 1.00 0.00 175 GLU A O 19
ATOM 29694 N N . GLU A 1 87 ? -6.499 4.316 -6.435 1.00 0.00 176 GLU A N 19
ATOM 29695 C CA . GLU A 1 87 ? -7.651 3.891 -5.614 1.00 0.00 176 GLU A CA 19
ATOM 29696 C C . GLU A 1 87 ? -7.604 4.553 -4.226 1.00 0.00 176 GLU A C 19
ATOM 29697 O O . GLU A 1 87 ? -8.645 4.809 -3.599 1.00 0.00 176 GLU A O 19
ATOM 29709 N N . CYS A 1 88 ? -6.383 4.830 -3.760 1.00 0.00 177 CYS A N 19
ATOM 29710 C CA . CYS A 1 88 ? -6.137 5.544 -2.504 1.00 0.00 177 CYS A CA 19
ATOM 29711 C C . CYS A 1 88 ? -5.493 6.906 -2.802 1.00 0.00 177 CYS A C 19
ATOM 29712 O O . CYS A 1 88 ? -4.865 7.089 -3.844 1.00 0.00 177 CYS A O 19
ATOM 29720 N N . ILE A 1 89 ? -5.665 7.854 -1.879 1.00 0.00 178 ILE A N 19
ATOM 29721 C CA . ILE A 1 89 ? -5.114 9.226 -1.978 1.00 0.00 178 ILE A CA 19
ATOM 29722 C C . ILE A 1 89 ? -4.507 9.612 -0.631 1.00 0.00 178 ILE A C 19
ATOM 29723 O O . ILE A 1 89 ? -4.799 8.957 0.375 1.00 0.00 178 ILE A O 19
ATOM 29739 N N . TYR A 1 90 ? -3.674 10.677 -0.599 1.00 0.00 179 TYR A N 19
ATOM 29740 C CA . TYR A 1 90 ? -3.359 11.355 0.671 1.00 0.00 179 TYR A CA 19
ATOM 29741 C C . TYR A 1 90 ? -4.652 12.064 1.112 1.00 0.00 179 TYR A C 19
ATOM 29742 O O . TYR A 1 90 ? -5.280 12.757 0.298 1.00 0.00 179 TYR A O 19
ATOM 29760 N N . ASP A 1 91 ? -5.104 11.842 2.338 1.00 0.00 180 ASP A N 19
ATOM 29761 C CA . ASP A 1 91 ? -6.308 12.509 2.850 1.00 0.00 180 ASP A CA 19
ATOM 29762 C C . ASP A 1 91 ? -5.920 13.572 3.882 1.00 0.00 180 ASP A C 19
ATOM 29763 O O . ASP A 1 91 ? -5.047 13.336 4.731 1.00 0.00 180 ASP A O 19
ATOM 29772 N N . ASP A 1 92 ? -6.608 14.723 3.805 1.00 0.00 181 ASP A N 19
ATOM 29773 C CA . ASP A 1 92 ? -6.323 15.902 4.631 1.00 0.00 181 ASP A CA 19
ATOM 29774 C C . ASP A 1 92 ? -6.842 15.728 6.076 1.00 0.00 181 ASP A C 19
ATOM 29775 O O . ASP A 1 92 ? -6.076 15.927 7.021 1.00 0.00 181 ASP A O 19
ATOM 29784 N N . THR A 1 93 ? -8.130 15.339 6.252 1.00 0.00 182 THR A N 19
ATOM 29785 C CA . THR A 1 93 ? -8.743 15.251 7.603 1.00 0.00 182 THR A CA 19
ATOM 29786 C C . THR A 1 93 ? -8.165 14.061 8.402 1.00 0.00 182 THR A C 19
ATOM 29787 O O . THR A 1 93 ? -8.018 14.147 9.630 1.00 0.00 182 THR A O 19
ATOM 29798 N N . ARG A 1 94 ? -7.825 12.961 7.697 1.00 0.00 183 ARG A N 19
ATOM 29799 C CA . ARG A 1 94 ? -7.157 11.795 8.304 1.00 0.00 183 ARG A CA 19
ATOM 29800 C C . ARG A 1 94 ? -5.664 12.104 8.542 1.00 0.00 183 ARG A C 19
ATOM 29801 O O . ARG A 1 94 ? -5.039 11.533 9.439 1.00 0.00 183 ARG A O 19
ATOM 29822 N N . GLY A 1 95 ? -5.116 13.005 7.701 1.00 0.00 184 GLY A N 19
ATOM 29823 C CA . GLY A 1 95 ? -3.718 13.441 7.798 1.00 0.00 184 GLY A CA 19
ATOM 29824 C C . GLY A 1 95 ? -2.726 12.396 7.294 1.00 0.00 184 GLY A C 19
ATOM 29825 O O . GLY A 1 95 ? -1.555 12.403 7.693 1.00 0.00 184 GLY A O 19
ATOM 29829 N N . ASN A 1 96 ? -3.210 11.510 6.408 1.00 0.00 185 ASN A N 19
ATOM 29830 C CA . ASN A 1 96 ? -2.441 10.361 5.891 1.00 0.00 185 ASN A CA 19
ATOM 29831 C C . ASN A 1 96 ? -3.221 9.725 4.726 1.00 0.00 185 ASN A C 19
ATOM 29832 O O . ASN A 1 96 ? -4.421 9.987 4.565 1.00 0.00 185 ASN A O 19
ATOM 29843 N N . PHE A 1 97 ? -2.534 8.897 3.927 1.00 0.00 186 PHE A N 19
ATOM 29844 C CA . PHE A 1 97 ? -3.134 8.133 2.828 1.00 0.00 186 PHE A CA 19
ATOM 29845 C C . PHE A 1 97 ? -4.238 7.185 3.345 1.00 0.00 186 PHE A C 19
ATOM 29846 O O . PHE A 1 97 ? -4.022 6.460 4.309 1.00 0.00 186 PHE A O 19
ATOM 29863 N N . ILE A 1 98 ? -5.432 7.269 2.735 1.00 0.00 187 ILE A N 19
ATOM 29864 C CA . ILE A 1 98 ? -6.551 6.314 2.935 1.00 0.00 187 ILE A CA 19
ATOM 29865 C C . ILE A 1 98 ? -7.211 6.021 1.571 1.00 0.00 187 ILE A C 19
ATOM 29866 O O . ILE A 1 98 ? -6.803 6.581 0.551 1.00 0.00 187 ILE A O 19
ATOM 29882 N N . ILE A 1 99 ? -8.252 5.169 1.580 1.00 0.00 188 ILE A N 19
ATOM 29883 C CA . ILE A 1 99 ? -9.054 4.860 0.370 1.00 0.00 188 ILE A CA 19
ATOM 29884 C C . ILE A 1 99 ? -9.912 6.085 -0.019 1.00 0.00 188 ILE A C 19
ATOM 29885 O O . ILE A 1 99 ? -10.239 6.910 0.842 1.00 0.00 188 ILE A O 19
ATOM 29901 N N . LYS A 1 100 ? -10.246 6.212 -1.318 1.00 0.00 189 LYS A N 19
ATOM 29902 C CA . LYS A 1 100 ? -11.159 7.259 -1.802 1.00 0.00 189 LYS A CA 19
ATOM 29903 C C . LYS A 1 100 ? -12.543 7.136 -1.134 1.00 0.00 189 LYS A C 19
ATOM 29904 O O . LYS A 1 100 ? -13.344 6.253 -1.459 1.00 0.00 189 LYS A O 19
ATOM 29923 N N . GLY A 1 101 ? -12.765 8.045 -0.189 1.00 0.00 190 GLY A N 19
ATOM 29924 C CA . GLY A 1 101 ? -13.978 8.106 0.630 1.00 0.00 190 GLY A CA 19
ATOM 29925 C C . GLY A 1 101 ? -14.745 9.398 0.408 1.00 0.00 190 GLY A C 19
ATOM 29926 O O . GLY A 1 101 ? -15.789 9.616 1.028 1.00 0.00 190 GLY A O 19
ATOM 29930 N N . ASN A 1 102 ? -14.214 10.267 -0.479 1.00 0.00 191 ASN A N 19
ATOM 29931 C CA . ASN A 1 102 ? -14.843 11.543 -0.845 1.00 0.00 191 ASN A CA 19
ATOM 29932 C C . ASN A 1 102 ? -15.942 11.280 -1.908 1.00 0.00 191 ASN A C 19
ATOM 29933 O O . ASN A 1 102 ? -17.119 11.138 -1.531 1.00 0.00 191 ASN A O 19
ATOM 29945 N N . SER A 1 1 ? -4.243 -18.905 -2.958 1.00 0.00 90 SER A N 20
ATOM 29946 C CA . SER A 1 1 ? -4.139 -17.856 -1.940 1.00 0.00 90 SER A CA 20
ATOM 29947 C C . SER A 1 1 ? -3.018 -16.854 -2.305 1.00 0.00 90 SER A C 20
ATOM 29948 O O . SER A 1 1 ? -3.297 -15.693 -2.625 1.00 0.00 90 SER A O 20
ATOM 29958 N N . GLN A 1 2 ? -1.757 -17.339 -2.287 1.00 0.00 91 GLN A N 20
ATOM 29959 C CA . GLN A 1 2 ? -0.542 -16.518 -2.515 1.00 0.00 91 GLN A CA 20
ATOM 29960 C C . GLN A 1 2 ? -0.552 -15.853 -3.900 1.00 0.00 91 GLN A C 20
ATOM 29961 O O . GLN A 1 2 ? -0.347 -14.651 -4.010 1.00 0.00 91 GLN A O 20
ATOM 29975 N N . GLU A 1 3 ? -0.822 -16.662 -4.934 1.00 0.00 92 GLU A N 20
ATOM 29976 C CA . GLU A 1 3 ? -0.762 -16.246 -6.354 1.00 0.00 92 GLU A CA 20
ATOM 29977 C C . GLU A 1 3 ? -1.757 -15.106 -6.670 1.00 0.00 92 GLU A C 20
ATOM 29978 O O . GLU A 1 3 ? -1.477 -14.251 -7.512 1.00 0.00 92 GLU A O 20
ATOM 29990 N N . SER A 1 4 ? -2.888 -15.090 -5.942 1.00 0.00 93 SER A N 20
ATOM 29991 C CA . SER A 1 4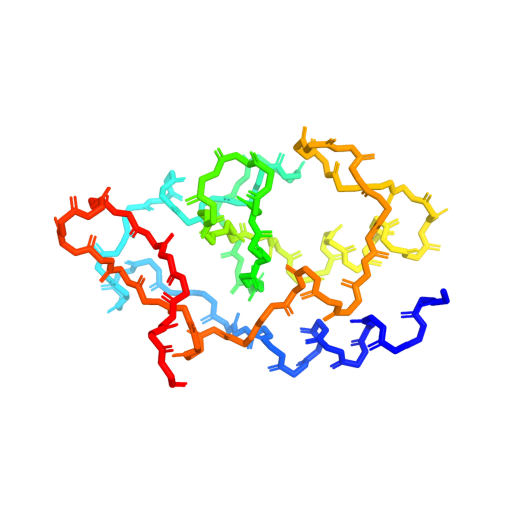 ? -3.930 -14.065 -6.064 1.00 0.00 93 SER A CA 20
ATOM 29992 C C . SER A 1 4 ? -3.399 -12.720 -5.548 1.00 0.00 93 SER A C 20
ATOM 29993 O O . SER A 1 4 ? -3.512 -11.685 -6.217 1.00 0.00 93 SER A O 20
ATOM 30001 N N . ILE A 1 5 ? -2.765 -12.787 -4.366 1.00 0.00 94 ILE A N 20
ATOM 30002 C CA . ILE A 1 5 ? -2.187 -11.626 -3.680 1.00 0.00 94 ILE A CA 20
ATOM 30003 C C . ILE A 1 5 ? -1.033 -11.042 -4.527 1.00 0.00 94 ILE A C 20
ATOM 30004 O O . ILE A 1 5 ? -0.955 -9.834 -4.720 1.00 0.00 94 ILE A O 20
ATOM 30020 N N . GLN A 1 6 ? -0.177 -11.942 -5.051 1.00 0.00 95 GLN A N 20
ATOM 30021 C CA . GLN A 1 6 ? 0.989 -11.604 -5.884 1.00 0.00 95 GLN A CA 20
ATOM 30022 C C . GLN A 1 6 ? 0.598 -10.884 -7.175 1.00 0.00 95 GLN A C 20
ATOM 30023 O O . GLN A 1 6 ? 1.309 -9.973 -7.605 1.00 0.00 95 GLN A O 20
ATOM 30037 N N . ASN A 1 7 ? -0.526 -11.305 -7.792 1.00 0.00 96 ASN A N 20
ATOM 30038 C CA . ASN A 1 7 ? -1.094 -10.604 -8.959 1.00 0.00 96 ASN A CA 20
ATOM 30039 C C . ASN A 1 7 ? -1.468 -9.170 -8.584 1.00 0.00 96 ASN A C 20
ATOM 30040 O O . ASN A 1 7 ? -1.206 -8.243 -9.349 1.00 0.00 96 ASN A O 20
ATOM 30051 N N . LYS A 1 8 ? -2.054 -8.996 -7.378 1.00 0.00 97 LYS A N 20
ATOM 30052 C CA . LYS A 1 8 ? -2.423 -7.670 -6.867 1.00 0.00 97 LYS A CA 20
ATOM 30053 C C . LYS A 1 8 ? -1.170 -6.825 -6.603 1.00 0.00 97 LYS A C 20
ATOM 30054 O O . LYS A 1 8 ? -1.175 -5.655 -6.897 1.00 0.00 97 LYS A O 20
ATOM 30073 N N . ILE A 1 9 ? -0.099 -7.442 -6.074 1.00 0.00 98 ILE A N 20
ATOM 30074 C CA . ILE A 1 9 ? 1.163 -6.730 -5.757 1.00 0.00 98 ILE A CA 20
ATOM 30075 C C . ILE A 1 9 ? 1.818 -6.216 -7.053 1.00 0.00 98 ILE A C 20
ATOM 30076 O O . ILE A 1 9 ? 2.212 -5.057 -7.143 1.00 0.00 98 ILE A O 20
ATOM 30092 N N . SER A 1 10 ? 1.874 -7.098 -8.060 1.00 0.00 99 SER A N 20
ATOM 30093 C CA . SER A 1 10 ? 2.494 -6.817 -9.360 1.00 0.00 99 SER A CA 20
ATOM 30094 C C . SER A 1 10 ? 1.740 -5.715 -10.143 1.00 0.00 99 SER A C 20
ATOM 30095 O O . SER A 1 10 ? 2.362 -4.921 -10.854 1.00 0.00 99 SER A O 20
ATOM 30103 N N . GLN A 1 11 ? 0.402 -5.691 -10.024 1.00 0.00 100 GLN A N 20
ATOM 30104 C CA . GLN A 1 11 ? -0.449 -4.687 -10.700 1.00 0.00 100 GLN A CA 20
ATOM 30105 C C . GLN A 1 11 ? -0.513 -3.353 -9.912 1.00 0.00 100 GLN A C 20
ATOM 30106 O O . GLN A 1 11 ? -0.428 -2.265 -10.500 1.00 0.00 100 GLN A O 20
ATOM 30120 N N . CYS A 1 12 ? -0.650 -3.459 -8.582 1.00 0.00 101 CYS A N 20
ATOM 30121 C CA . CYS A 1 12 ? -0.877 -2.300 -7.678 1.00 0.00 101 CYS A CA 20
ATOM 30122 C C . CYS A 1 12 ? 0.433 -1.598 -7.286 1.00 0.00 101 CYS A C 20
ATOM 30123 O O . CYS A 1 12 ? 0.394 -0.569 -6.600 1.00 0.00 101 CYS A O 20
ATOM 30131 N N . LYS A 1 13 ? 1.594 -2.172 -7.664 1.00 0.00 102 LYS A N 20
ATOM 30132 C CA . LYS A 1 13 ? 2.880 -1.479 -7.478 1.00 0.00 102 LYS A CA 20
ATOM 30133 C C . LYS A 1 13 ? 3.072 -0.366 -8.507 1.00 0.00 102 LYS A C 20
ATOM 30134 O O . LYS A 1 13 ? 2.407 -0.337 -9.553 1.00 0.00 102 LYS A O 20
ATOM 30153 N N . PHE A 1 14 ? 4.026 0.515 -8.202 1.00 0.00 103 PHE A N 20
ATOM 30154 C CA . PHE A 1 14 ? 4.414 1.618 -9.072 1.00 0.00 103 PHE A CA 20
ATOM 30155 C C . PHE A 1 14 ? 5.835 2.071 -8.739 1.00 0.00 103 PHE A C 20
ATOM 30156 O O . PHE A 1 14 ? 6.327 1.823 -7.636 1.00 0.00 103 PHE A O 20
ATOM 30173 N N . SER A 1 15 ? 6.462 2.754 -9.697 1.00 0.00 104 SER A N 20
ATOM 30174 C CA . SER A 1 15 ? 7.771 3.387 -9.511 1.00 0.00 104 SER A CA 20
ATOM 30175 C C . SER A 1 15 ? 7.613 4.640 -8.629 1.00 0.00 104 SER A C 20
ATOM 30176 O O . SER A 1 15 ? 7.132 5.685 -9.086 1.00 0.00 104 SER A O 20
ATOM 30184 N N . VAL A 1 16 ? 7.959 4.481 -7.342 1.00 0.00 105 VAL A N 20
ATOM 30185 C CA . VAL A 1 16 ? 7.783 5.513 -6.318 1.00 0.00 105 VAL A CA 20
ATOM 30186 C C . VAL A 1 16 ? 8.805 6.647 -6.502 1.00 0.00 105 VAL A C 20
ATOM 30187 O O . VAL A 1 16 ? 10.017 6.411 -6.460 1.00 0.00 105 VAL A O 20
ATOM 30200 N N . CYS A 1 17 ? 8.292 7.872 -6.698 1.00 0.00 106 CYS A N 20
ATOM 30201 C CA . CYS A 1 17 ? 9.104 9.079 -6.886 1.00 0.00 106 CYS A CA 20
ATOM 30202 C C . CYS A 1 17 ? 8.632 10.167 -5.895 1.00 0.00 106 CYS A C 20
ATOM 30203 O O . CYS A 1 17 ? 7.650 10.856 -6.173 1.00 0.00 106 CYS A O 20
ATOM 30211 N N . PRO A 1 18 ? 9.317 10.301 -4.700 1.00 0.00 107 PRO A N 20
ATOM 30212 C CA . PRO A 1 18 ? 8.924 11.232 -3.599 1.00 0.00 107 PRO A CA 20
ATOM 30213 C C . PRO A 1 18 ? 8.641 12.683 -4.024 1.00 0.00 107 PRO A C 20
ATOM 30214 O O . PRO A 1 18 ? 7.752 13.330 -3.462 1.00 0.00 107 PRO A O 20
ATOM 30225 N N . GLU A 1 19 ? 9.387 13.169 -5.031 1.00 0.00 108 GLU A N 20
ATOM 30226 C CA . GLU A 1 19 ? 9.298 14.567 -5.491 1.00 0.00 108 GLU A CA 20
ATOM 30227 C C . GLU A 1 19 ? 7.988 14.802 -6.279 1.00 0.00 108 GLU A C 20
ATOM 30228 O O . GLU A 1 19 ? 7.372 15.869 -6.183 1.00 0.00 108 GLU A O 20
ATOM 30240 N N . ARG A 1 20 ? 7.562 13.766 -7.025 1.00 0.00 109 ARG A N 20
ATOM 30241 C CA . ARG A 1 20 ? 6.352 13.807 -7.873 1.00 0.00 109 ARG A CA 20
ATOM 30242 C C . ARG A 1 20 ? 5.104 13.541 -7.022 1.00 0.00 109 ARG A C 20
ATOM 30243 O O . ARG A 1 20 ? 4.041 14.131 -7.249 1.00 0.00 109 ARG A O 20
ATOM 30264 N N . LEU A 1 21 ? 5.262 12.641 -6.033 1.00 0.00 110 LEU A N 20
ATOM 30265 C CA . LEU A 1 21 ? 4.233 12.367 -5.018 1.00 0.00 110 LEU A CA 20
ATOM 30266 C C . LEU A 1 21 ? 4.102 13.543 -4.031 1.00 0.00 110 LEU A C 20
ATOM 30267 O O . LEU A 1 21 ? 3.084 13.652 -3.336 1.00 0.00 110 LEU A O 20
ATOM 30283 N N . GLN A 1 22 ? 5.140 14.418 -4.007 1.00 0.00 111 GLN A N 20
ATOM 30284 C CA . GLN A 1 22 ? 5.248 15.568 -3.089 1.00 0.00 111 GLN A CA 20
ATOM 30285 C C . GLN A 1 22 ? 5.139 15.109 -1.613 1.00 0.00 111 GLN A C 20
ATOM 30286 O O . GLN A 1 22 ? 4.609 15.822 -0.751 1.00 0.00 111 GLN A O 20
ATOM 30300 N N . CYS A 1 23 ? 5.678 13.911 -1.350 1.00 0.00 112 CYS A N 20
ATOM 30301 C CA . CYS A 1 23 ? 5.698 13.289 -0.020 1.00 0.00 112 CYS A CA 20
ATOM 30302 C C . CYS A 1 23 ? 7.154 13.162 0.456 1.00 0.00 112 CYS A C 20
ATOM 30303 O O . CYS A 1 23 ? 8.020 12.771 -0.344 1.00 0.00 112 CYS A O 20
ATOM 30311 N N . PRO A 1 24 ? 7.461 13.504 1.751 1.00 0.00 113 PRO A N 20
ATOM 30312 C CA . PRO A 1 24 ? 8.773 13.201 2.362 1.00 0.00 113 PRO A CA 20
ATOM 30313 C C . PRO A 1 24 ? 9.052 11.688 2.390 1.00 0.00 113 PRO A C 20
ATOM 30314 O O . PRO A 1 24 ? 8.112 10.881 2.428 1.00 0.00 113 PRO A O 20
ATOM 30325 N N . LEU A 1 25 ? 10.346 11.329 2.380 1.00 0.00 114 LEU A N 20
ATOM 30326 C CA . LEU A 1 25 ? 10.823 9.933 2.314 1.00 0.00 114 LEU A CA 20
ATOM 30327 C C . LEU A 1 25 ? 10.178 9.057 3.404 1.00 0.00 114 LEU A C 20
ATOM 30328 O O . LEU A 1 25 ? 9.659 7.976 3.120 1.00 0.00 114 LEU A O 20
ATOM 30344 N N . GLU A 1 26 ? 10.193 9.571 4.641 1.00 0.00 115 GLU A N 20
ATOM 30345 C CA . GLU A 1 26 ? 9.629 8.900 5.828 1.00 0.00 115 GLU A CA 20
ATOM 30346 C C . GLU A 1 26 ? 8.105 8.646 5.700 1.00 0.00 115 GLU A C 20
ATOM 30347 O O . GLU A 1 26 ? 7.621 7.590 6.115 1.00 0.00 115 GLU A O 20
ATOM 30359 N N . ALA A 1 27 ? 7.377 9.586 5.063 1.00 0.00 116 ALA A N 20
ATOM 30360 C CA . ALA A 1 27 ? 5.906 9.494 4.878 1.00 0.00 116 ALA A CA 20
ATOM 30361 C C . ALA A 1 27 ? 5.524 8.339 3.943 1.00 0.00 116 ALA A C 20
ATOM 30362 O O . ALA A 1 27 ? 4.415 7.812 4.023 1.00 0.00 116 ALA A O 20
ATOM 30369 N N . ILE A 1 28 ? 6.462 7.960 3.059 1.00 0.00 117 ILE A N 20
ATOM 30370 C CA . ILE A 1 28 ? 6.263 6.885 2.064 1.00 0.00 117 ILE A CA 20
ATOM 30371 C C . ILE A 1 28 ? 7.359 5.805 2.209 1.00 0.00 117 ILE A C 20
ATOM 30372 O O . ILE A 1 28 ? 7.670 5.082 1.264 1.00 0.00 117 ILE A O 20
ATOM 30388 N N . GLN A 1 29 ? 7.924 5.716 3.425 1.00 0.00 118 GLN A N 20
ATOM 30389 C CA . GLN A 1 29 ? 8.901 4.671 3.799 1.00 0.00 118 GLN A CA 20
ATOM 30390 C C . GLN A 1 29 ? 8.227 3.292 3.869 1.00 0.00 118 GLN A C 20
ATOM 30391 O O . GLN A 1 29 ? 7.124 3.172 4.409 1.00 0.00 118 GLN A O 20
ATOM 30405 N N . CYS A 1 30 ? 8.888 2.268 3.303 1.00 0.00 119 CYS A N 20
ATOM 30406 C CA . CYS A 1 30 ? 8.503 0.868 3.492 1.00 0.00 119 CYS A CA 20
ATOM 30407 C C . CYS A 1 30 ? 8.801 0.456 4.953 1.00 0.00 119 CYS A C 20
ATOM 30408 O O . CYS A 1 30 ? 9.979 0.377 5.335 1.00 0.00 119 CYS A O 20
ATOM 30416 N N . PRO A 1 31 ? 7.745 0.186 5.792 1.00 0.00 120 PRO A N 20
ATOM 30417 C CA . PRO A 1 31 ? 7.924 -0.182 7.222 1.00 0.00 120 PRO A CA 20
ATOM 30418 C C . PRO A 1 31 ? 8.513 -1.596 7.406 1.00 0.00 120 PRO A C 20
ATOM 30419 O O . PRO A 1 31 ? 8.818 -1.998 8.532 1.00 0.00 120 PRO A O 20
ATOM 30430 N N . ILE A 1 32 ? 8.650 -2.343 6.296 1.00 0.00 121 ILE A N 20
ATOM 30431 C CA . ILE A 1 32 ? 9.223 -3.693 6.287 1.00 0.00 121 ILE A CA 20
ATOM 30432 C C . ILE A 1 32 ? 10.762 -3.598 6.232 1.00 0.00 121 ILE A C 20
ATOM 30433 O O . ILE A 1 32 ? 11.463 -4.166 7.072 1.00 0.00 121 ILE A O 20
ATOM 30449 N N . THR A 1 33 ? 11.263 -2.846 5.237 1.00 0.00 122 THR A N 20
ATOM 30450 C CA . THR A 1 33 ? 12.710 -2.742 4.935 1.00 0.00 122 THR A CA 20
ATOM 30451 C C . THR A 1 33 ? 13.384 -1.566 5.666 1.00 0.00 122 THR A C 20
ATOM 30452 O O . THR A 1 33 ? 14.619 -1.476 5.662 1.00 0.00 122 THR A O 20
ATOM 30463 N N . LEU A 1 34 ? 12.569 -0.670 6.274 1.00 0.00 123 LEU A N 20
ATOM 30464 C CA . LEU A 1 34 ? 13.052 0.535 7.001 1.00 0.00 123 LEU A CA 20
ATOM 30465 C C . LEU A 1 34 ? 13.789 1.503 6.058 1.00 0.00 123 LEU A C 20
ATOM 30466 O O . LEU A 1 34 ? 14.743 2.178 6.449 1.00 0.00 123 LEU A O 20
ATOM 30482 N N . GLU A 1 35 ? 13.278 1.588 4.825 1.00 0.00 124 GLU A N 20
ATOM 30483 C CA . GLU A 1 35 ? 13.778 2.520 3.803 1.00 0.00 124 GLU A CA 20
ATOM 30484 C C . GLU A 1 35 ? 12.643 2.884 2.846 1.00 0.00 124 GLU A C 20
ATOM 30485 O O . GLU A 1 35 ? 11.729 2.082 2.620 1.00 0.00 124 GLU A O 20
ATOM 30497 N N . GLN A 1 36 ? 12.705 4.106 2.313 1.00 0.00 125 GLN A N 20
ATOM 30498 C CA . GLN A 1 36 ? 11.787 4.583 1.274 1.00 0.00 125 GLN A CA 20
ATOM 30499 C C . GLN A 1 36 ? 12.038 3.787 -0.043 1.00 0.00 125 GLN A C 20
ATOM 30500 O O . GLN A 1 36 ? 13.175 3.771 -0.540 1.00 0.00 125 GLN A O 20
ATOM 30514 N N . PRO A 1 37 ? 11.000 3.079 -0.602 1.00 0.00 126 PRO A N 20
ATOM 30515 C CA . PRO A 1 37 ? 11.162 2.261 -1.822 1.00 0.00 126 PRO A CA 20
ATOM 30516 C C . PRO A 1 37 ? 11.257 3.091 -3.118 1.00 0.00 126 PRO A C 20
ATOM 30517 O O . PRO A 1 37 ? 10.723 4.195 -3.211 1.00 0.00 126 PRO A O 20
ATOM 30528 N N . GLU A 1 38 ? 11.933 2.513 -4.113 1.00 0.00 127 GLU A N 20
ATOM 30529 C CA . GLU A 1 38 ? 11.959 3.054 -5.492 1.00 0.00 127 GLU A CA 20
ATOM 30530 C C . GLU A 1 38 ? 10.758 2.498 -6.285 1.00 0.00 127 GLU A C 20
ATOM 30531 O O . GLU A 1 38 ? 10.393 3.023 -7.340 1.00 0.00 127 GLU A O 20
ATOM 30543 N N . LYS A 1 39 ? 10.168 1.410 -5.747 1.00 0.00 128 LYS A N 20
ATOM 30544 C CA . LYS A 1 39 ? 8.990 0.740 -6.306 1.00 0.00 128 LYS A CA 20
ATOM 30545 C C . LYS A 1 39 ? 8.200 0.091 -5.143 1.00 0.00 128 LYS A C 20
ATOM 30546 O O . LYS A 1 39 ? 8.784 -0.594 -4.291 1.00 0.00 128 LYS A O 20
ATOM 30565 N N . GLY A 1 40 ? 6.883 0.332 -5.096 1.00 0.00 129 GLY A N 20
ATOM 30566 C CA . GLY A 1 40 ? 6.071 -0.096 -3.960 1.00 0.00 129 GLY A CA 20
ATOM 30567 C C . GLY A 1 40 ? 4.581 -0.055 -4.228 1.00 0.00 129 GLY A C 20
ATOM 30568 O O . GLY A 1 40 ? 4.140 0.503 -5.228 1.00 0.00 129 GLY A O 20
ATOM 30572 N N . ILE A 1 41 ? 3.820 -0.649 -3.300 1.00 0.00 130 ILE A N 20
ATOM 30573 C CA . ILE A 1 41 ? 2.357 -0.799 -3.371 1.00 0.00 130 ILE A CA 20
ATOM 30574 C C . ILE A 1 41 ? 1.690 -0.063 -2.185 1.00 0.00 130 ILE A C 20
ATOM 30575 O O . ILE A 1 41 ? 2.307 0.106 -1.124 1.00 0.00 130 ILE A O 20
ATOM 30591 N N . PHE A 1 42 ? 0.431 0.348 -2.363 1.00 0.00 131 PHE A N 20
ATOM 30592 C CA . PHE A 1 42 ? -0.401 0.854 -1.249 1.00 0.00 131 PHE A CA 20
ATOM 30593 C C . PHE A 1 42 ? -1.280 -0.291 -0.717 1.00 0.00 131 PHE A C 20
ATOM 30594 O O . PHE A 1 42 ? -2.016 -0.904 -1.472 1.00 0.00 131 PHE A O 20
ATOM 30611 N N . VAL A 1 43 ? -1.139 -0.612 0.574 1.00 0.00 132 VAL A N 20
ATOM 30612 C CA . VAL A 1 43 ? -2.010 -1.570 1.282 1.00 0.00 132 VAL A CA 20
ATOM 30613 C C . VAL A 1 43 ? -2.682 -0.825 2.442 1.00 0.00 132 VAL A C 20
ATOM 30614 O O . VAL A 1 43 ? -1.989 -0.244 3.289 1.00 0.00 132 VAL A O 20
ATOM 30627 N N . LYS A 1 44 ? -4.024 -0.825 2.454 1.00 0.00 133 LYS A N 20
ATOM 30628 C CA . LYS A 1 44 ? -4.805 -0.157 3.496 1.00 0.00 133 LYS A CA 20
ATOM 30629 C C . LYS A 1 44 ? -4.646 -0.876 4.845 1.00 0.00 133 LYS A C 20
ATOM 30630 O O . LYS A 1 44 ? -4.914 -2.082 4.970 1.00 0.00 133 LYS A O 20
ATOM 30649 N N . ASN A 1 45 ? -4.139 -0.138 5.832 1.00 0.00 134 ASN A N 20
ATOM 30650 C CA . ASN A 1 45 ? -4.189 -0.538 7.231 1.00 0.00 134 ASN A CA 20
ATOM 30651 C C . ASN A 1 45 ? -5.634 -0.327 7.720 1.00 0.00 134 ASN A C 20
ATOM 30652 O O . ASN A 1 45 ? -5.963 0.716 8.304 1.00 0.00 134 ASN A O 20
ATOM 30663 N N . SER A 1 46 ? -6.500 -1.303 7.365 1.00 0.00 135 SER A N 20
ATOM 30664 C CA . SER A 1 46 ? -7.941 -1.275 7.657 1.00 0.00 135 SER A CA 20
ATOM 30665 C C . SER A 1 46 ? -8.179 -1.425 9.158 1.00 0.00 135 SER A C 20
ATOM 30666 O O . SER A 1 46 ? -9.078 -0.801 9.720 1.00 0.00 135 SER A O 20
ATOM 30674 N N . ASP A 1 47 ? -7.335 -2.261 9.781 1.00 0.00 136 ASP A N 20
ATOM 30675 C CA . ASP A 1 47 ? -7.359 -2.530 11.224 1.00 0.00 136 ASP A CA 20
ATOM 30676 C C . ASP A 1 47 ? -7.097 -1.245 12.044 1.00 0.00 136 ASP A C 20
ATOM 30677 O O . ASP A 1 47 ? -7.665 -1.063 13.131 1.00 0.00 136 ASP A O 20
ATOM 30686 N N . GLY A 1 48 ? -6.232 -0.370 11.501 1.00 0.00 137 GLY A N 20
ATOM 30687 C CA . GLY A 1 48 ? -5.882 0.893 12.141 1.00 0.00 137 GLY A CA 20
ATOM 30688 C C . GLY A 1 48 ? -6.959 1.962 11.944 1.00 0.00 137 GLY A C 20
ATOM 30689 O O . GLY A 1 48 ? -7.593 2.390 12.913 1.00 0.00 137 GLY A O 20
ATOM 30693 N N . SER A 1 49 ? -7.187 2.372 10.678 1.00 0.00 138 SER A N 20
ATOM 30694 C CA . SER A 1 49 ? -8.151 3.453 10.340 1.00 0.00 138 SER A CA 20
ATOM 30695 C C . SER A 1 49 ? -8.355 3.559 8.811 1.00 0.00 138 SER A C 20
ATOM 30696 O O . SER A 1 49 ? -8.705 4.630 8.290 1.00 0.00 138 SER A O 20
ATOM 30704 N N . ASP A 1 50 ? -8.166 2.420 8.106 1.00 0.00 139 ASP A N 20
ATOM 30705 C CA . ASP A 1 50 ? -8.322 2.310 6.628 1.00 0.00 139 ASP A CA 20
ATOM 30706 C C . ASP A 1 50 ? -7.308 3.203 5.876 1.00 0.00 139 ASP A C 20
ATOM 30707 O O . ASP A 1 50 ? -7.512 3.558 4.708 1.00 0.00 139 ASP A O 20
ATOM 30716 N N . VAL A 1 51 ? -6.176 3.492 6.548 1.00 0.00 140 VAL A N 20
ATOM 30717 C CA . VAL A 1 51 ? -5.124 4.388 6.030 1.00 0.00 140 VAL A CA 20
ATOM 30718 C C . VAL A 1 51 ? -4.165 3.583 5.149 1.00 0.00 140 VAL A C 20
ATOM 30719 O O . VAL A 1 51 ? -3.565 2.612 5.619 1.00 0.00 140 VAL A O 20
ATOM 30732 N N . CYS A 1 52 ? -3.975 4.018 3.896 1.00 0.00 141 CYS A N 20
ATOM 30733 C CA . CYS A 1 52 ? -3.184 3.268 2.919 1.00 0.00 141 CYS A CA 20
ATOM 30734 C C . CYS A 1 52 ? -1.699 3.585 3.117 1.00 0.00 141 CYS A C 20
ATOM 30735 O O . CYS A 1 52 ? -1.298 4.753 3.218 1.00 0.00 141 CYS A O 20
ATOM 30743 N N . THR A 1 53 ? -0.899 2.525 3.200 1.00 0.00 142 THR A N 20
ATOM 30744 C CA . THR A 1 53 ? 0.511 2.598 3.581 1.00 0.00 142 THR A CA 20
ATOM 30745 C C . THR A 1 53 ? 1.366 2.044 2.442 1.00 0.00 142 THR A C 20
ATOM 30746 O O . THR A 1 53 ? 0.992 1.050 1.813 1.00 0.00 142 THR A O 20
ATOM 30757 N N . LEU A 1 54 ? 2.505 2.690 2.177 1.00 0.00 143 LEU A N 20
ATOM 30758 C CA . LEU A 1 54 ? 3.385 2.303 1.078 1.00 0.00 143 LEU A CA 20
ATOM 30759 C C . LEU A 1 54 ? 4.409 1.261 1.562 1.00 0.00 143 LEU A C 20
ATOM 30760 O O . LEU A 1 54 ? 5.322 1.568 2.339 1.00 0.00 143 LEU A O 20
ATOM 30776 N N . PHE A 1 55 ? 4.205 0.020 1.125 1.00 0.00 144 PHE A N 20
ATOM 30777 C CA . PHE A 1 55 ? 5.134 -1.091 1.346 1.00 0.00 144 PHE A CA 20
ATOM 30778 C C . PHE A 1 55 ? 5.949 -1.281 0.070 1.00 0.00 144 PHE A C 20
ATOM 30779 O O . PHE A 1 55 ? 5.420 -1.059 -1.006 1.00 0.00 144 PHE A O 20
ATOM 30796 N N . ASP A 1 56 ? 7.226 -1.676 0.179 1.00 0.00 145 ASP A N 20
ATOM 30797 C CA . ASP A 1 56 ? 8.030 -2.020 -1.011 1.00 0.00 145 ASP A CA 20
ATOM 30798 C C . ASP A 1 56 ? 7.427 -3.267 -1.673 1.00 0.00 145 ASP A C 20
ATOM 30799 O O . ASP A 1 56 ? 7.084 -4.223 -0.971 1.00 0.00 145 ASP A O 20
ATOM 30808 N N . ALA A 1 57 ? 7.288 -3.234 -3.012 1.00 0.00 146 ALA A N 20
ATOM 30809 C CA . ALA A 1 57 ? 6.630 -4.305 -3.781 1.00 0.00 146 ALA A CA 20
ATOM 30810 C C . ALA A 1 57 ? 7.279 -5.675 -3.526 1.00 0.00 146 ALA A C 20
ATOM 30811 O O . ALA A 1 57 ? 6.581 -6.647 -3.227 1.00 0.00 146 ALA A O 20
ATOM 30818 N N . ALA A 1 58 ? 8.620 -5.708 -3.571 1.00 0.00 147 ALA A N 20
ATOM 30819 C CA . ALA A 1 58 ? 9.400 -6.940 -3.376 1.00 0.00 147 ALA A CA 20
ATOM 30820 C C . ALA A 1 58 ? 9.395 -7.389 -1.904 1.00 0.00 147 ALA A C 20
ATOM 30821 O O . ALA A 1 58 ? 9.452 -8.589 -1.623 1.00 0.00 147 ALA A O 20
ATOM 30828 N N . ALA A 1 59 ? 9.320 -6.420 -0.975 1.00 0.00 148 ALA A N 20
ATOM 30829 C CA . ALA A 1 59 ? 9.349 -6.691 0.474 1.00 0.00 148 ALA A CA 20
ATOM 30830 C C . ALA A 1 59 ? 8.030 -7.309 0.964 1.00 0.00 148 ALA A C 20
ATOM 30831 O O . ALA A 1 59 ? 8.032 -8.204 1.814 1.00 0.00 148 ALA A O 20
ATOM 30838 N N . PHE A 1 60 ? 6.909 -6.809 0.430 1.00 0.00 149 PHE A N 20
ATOM 30839 C CA . PHE A 1 60 ? 5.571 -7.306 0.777 1.00 0.00 149 PHE A CA 20
ATOM 30840 C C . PHE A 1 60 ? 5.326 -8.653 0.074 1.00 0.00 149 PHE A C 20
ATOM 30841 O O . PHE A 1 60 ? 4.688 -9.548 0.631 1.00 0.00 149 PHE A O 20
ATOM 30858 N N . SER A 1 61 ? 5.869 -8.771 -1.152 1.00 0.00 150 SER A N 20
ATOM 30859 C CA . SER A 1 61 ? 5.897 -10.028 -1.916 1.00 0.00 150 SER A CA 20
ATOM 30860 C C . SER A 1 61 ? 6.655 -11.124 -1.149 1.00 0.00 150 SER A C 20
ATOM 30861 O O . SER A 1 61 ? 6.244 -12.295 -1.159 1.00 0.00 150 SER A O 20
ATOM 30869 N N . ARG A 1 62 ? 7.751 -10.710 -0.483 1.00 0.00 151 ARG A N 20
ATOM 30870 C CA . ARG A 1 62 ? 8.545 -11.571 0.402 1.00 0.00 151 ARG A CA 20
ATOM 30871 C C . ARG A 1 62 ? 7.659 -12.140 1.518 1.00 0.00 151 ARG A C 20
ATOM 30872 O O . ARG A 1 62 ? 7.656 -13.346 1.744 1.00 0.00 151 ARG A O 20
ATOM 30893 N N . LEU A 1 63 ? 6.897 -11.252 2.187 1.00 0.00 152 LEU A N 20
ATOM 30894 C CA . LEU A 1 63 ? 6.008 -11.633 3.302 1.00 0.00 152 LEU A CA 20
ATOM 30895 C C . LEU A 1 63 ? 4.993 -12.709 2.877 1.00 0.00 152 LEU A C 20
ATOM 30896 O O . LEU A 1 63 ? 4.805 -13.705 3.572 1.00 0.00 152 LEU A O 20
ATOM 30912 N N . VAL A 1 64 ? 4.370 -12.490 1.713 1.00 0.00 153 VAL A N 20
ATOM 30913 C CA . VAL A 1 64 ? 3.321 -13.377 1.178 1.00 0.00 153 VAL A CA 20
ATOM 30914 C C . VAL A 1 64 ? 3.898 -14.772 0.837 1.00 0.00 153 VAL A C 20
ATOM 30915 O O . VAL A 1 64 ? 3.290 -15.797 1.162 1.00 0.00 153 VAL A O 20
ATOM 30928 N N . GLY A 1 65 ? 5.095 -14.780 0.223 1.00 0.00 154 GLY A N 20
ATOM 30929 C CA . GLY A 1 65 ? 5.768 -16.019 -0.179 1.00 0.00 154 GLY A CA 20
ATOM 30930 C C . GLY A 1 65 ? 6.308 -16.829 0.999 1.00 0.00 154 GLY A C 20
ATOM 30931 O O . GLY A 1 65 ? 6.283 -18.064 0.977 1.00 0.00 154 GLY A O 20
ATOM 30935 N N . GLU A 1 66 ? 6.788 -16.129 2.038 1.00 0.00 155 GLU A N 20
ATOM 30936 C CA . GLU A 1 66 ? 7.333 -16.761 3.261 1.00 0.00 155 GLU A CA 20
ATOM 30937 C C . GLU A 1 66 ? 6.209 -17.121 4.250 1.00 0.00 155 GLU A C 20
ATOM 30938 O O . GLU A 1 66 ? 6.441 -17.848 5.215 1.00 0.00 155 GLU A O 20
ATOM 30950 N N . GLY A 1 67 ? 4.996 -16.598 4.003 1.00 0.00 156 GLY A N 20
ATOM 30951 C CA . GLY A 1 67 ? 3.842 -16.833 4.876 1.00 0.00 156 GLY A CA 20
ATOM 30952 C C . GLY A 1 67 ? 3.847 -15.960 6.123 1.00 0.00 156 GLY A C 20
ATOM 30953 O O . GLY A 1 67 ? 3.159 -16.263 7.107 1.00 0.00 156 GLY A O 20
ATOM 30957 N N . LEU A 1 68 ? 4.637 -14.884 6.070 1.00 0.00 157 LEU A N 20
ATOM 30958 C CA . LEU A 1 68 ? 4.700 -13.863 7.111 1.00 0.00 157 LEU A CA 20
ATOM 30959 C C . LEU A 1 68 ? 3.417 -13.003 7.063 1.00 0.00 157 LEU A C 20
ATOM 30960 O O . LEU A 1 68 ? 2.985 -12.622 5.965 1.00 0.00 157 LEU A O 20
ATOM 30976 N N . PRO A 1 69 ? 2.762 -12.726 8.238 1.00 0.00 158 PRO A N 20
ATOM 30977 C CA . PRO A 1 69 ? 1.547 -11.867 8.302 1.00 0.00 158 PRO A CA 20
ATOM 30978 C C . PRO A 1 69 ? 1.853 -10.381 8.009 1.00 0.00 158 PRO A C 20
ATOM 30979 O O . PRO A 1 69 ? 3.009 -10.003 7.772 1.00 0.00 158 PRO A O 20
ATOM 30990 N N . HIS A 1 70 ? 0.790 -9.550 8.034 1.00 0.00 159 HIS A N 20
ATOM 30991 C CA . HIS A 1 70 ? 0.891 -8.100 7.787 1.00 0.00 159 HIS A CA 20
ATOM 30992 C C . HIS A 1 70 ? 1.867 -7.463 8.806 1.00 0.00 159 HIS A C 20
ATOM 30993 O O . HIS A 1 70 ? 1.708 -7.675 10.003 1.00 0.00 159 HIS A O 20
ATOM 31007 N N . PRO A 1 71 ? 2.889 -6.679 8.350 1.00 0.00 160 PRO A N 20
ATOM 31008 C CA . PRO A 1 71 ? 4.018 -6.245 9.220 1.00 0.00 160 PRO A CA 20
ATOM 31009 C C . PRO A 1 71 ? 3.583 -5.322 10.376 1.00 0.00 160 PRO A C 20
ATOM 31010 O O . PRO A 1 71 ? 4.239 -5.275 11.424 1.00 0.00 160 PRO A O 20
ATOM 31021 N N . LEU A 1 72 ? 2.457 -4.619 10.180 1.00 0.00 161 LEU A N 20
ATOM 31022 C CA . LEU A 1 72 ? 1.974 -3.605 11.125 1.00 0.00 161 LEU A CA 20
ATOM 31023 C C . LEU A 1 72 ? 1.074 -4.226 12.207 1.00 0.00 161 LEU A C 20
ATOM 31024 O O . LEU A 1 72 ? 1.329 -4.052 13.399 1.00 0.00 161 LEU A O 20
ATOM 31040 N N . THR A 1 73 ? 0.032 -4.960 11.782 1.00 0.00 162 THR A N 20
ATOM 31041 C CA . THR A 1 73 ? -1.036 -5.465 12.693 1.00 0.00 162 THR A CA 20
ATOM 31042 C C . THR A 1 73 ? -0.973 -6.994 12.913 1.00 0.00 162 THR A C 20
ATOM 31043 O O . THR A 1 73 ? -1.625 -7.513 13.819 1.00 0.00 162 THR A O 20
ATOM 31054 N N . ARG A 1 74 ? -0.180 -7.691 12.080 1.00 0.00 163 ARG A N 20
ATOM 31055 C CA . ARG A 1 74 ? -0.030 -9.173 12.098 1.00 0.00 163 ARG A CA 20
ATOM 31056 C C . ARG A 1 74 ? -1.360 -9.897 11.784 1.00 0.00 163 ARG A C 20
ATOM 31057 O O . ARG A 1 74 ? -1.585 -11.026 12.219 1.00 0.00 163 ARG A O 20
ATOM 31078 N N .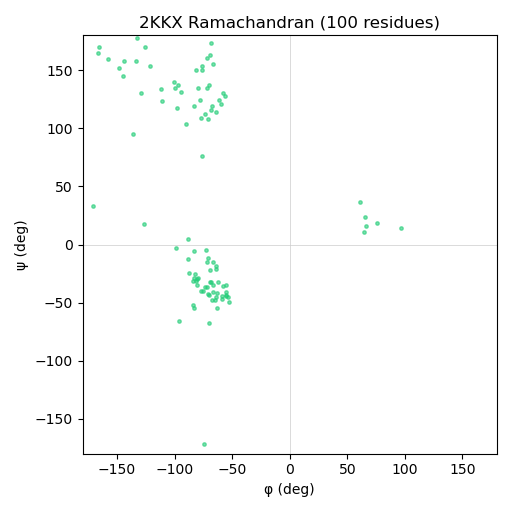 GLU A 1 75 ? -2.229 -9.231 11.004 1.00 0.00 164 GLU A N 20
ATOM 31079 C CA . GLU A 1 75 ? -3.453 -9.835 10.444 1.00 0.00 164 GLU A CA 20
ATOM 31080 C C . GLU A 1 75 ? -3.113 -10.609 9.150 1.00 0.00 164 GLU A C 20
ATOM 31081 O O . GLU A 1 75 ? -2.073 -10.337 8.534 1.00 0.00 164 GLU A O 20
ATOM 31093 N N . PRO A 1 76 ? -3.969 -11.592 8.720 1.00 0.00 165 PRO A N 20
ATOM 31094 C CA . PRO A 1 76 ? -3.686 -12.414 7.524 1.00 0.00 165 PRO A CA 20
ATOM 31095 C C . PRO A 1 76 ? -3.702 -11.563 6.236 1.00 0.00 165 PRO A C 20
ATOM 31096 O O . PRO A 1 76 ? -4.719 -10.923 5.922 1.00 0.00 165 PRO A O 20
ATOM 31107 N N . ILE A 1 77 ? -2.550 -11.525 5.526 1.00 0.00 166 ILE A N 20
ATOM 31108 C CA . ILE A 1 77 ? -2.418 -10.786 4.262 1.00 0.00 166 ILE A CA 20
ATOM 31109 C C . ILE A 1 77 ? -3.418 -11.336 3.232 1.00 0.00 166 ILE A C 20
ATOM 31110 O O . ILE A 1 77 ? -3.473 -12.545 2.991 1.00 0.00 166 ILE A O 20
ATOM 31126 N N . THR A 1 78 ? -4.191 -10.429 2.641 1.00 0.00 167 THR A N 20
ATOM 31127 C CA . THR A 1 78 ? -5.279 -10.753 1.720 1.00 0.00 167 THR A CA 20
ATOM 31128 C C . THR A 1 78 ? -5.288 -9.736 0.579 1.00 0.00 167 THR A C 20
ATOM 31129 O O . THR A 1 78 ? -4.783 -8.611 0.732 1.00 0.00 167 THR A O 20
ATOM 31140 N N . ALA A 1 79 ? -5.849 -10.142 -0.569 1.00 0.00 168 ALA A N 20
ATOM 31141 C CA . ALA A 1 79 ? -6.019 -9.254 -1.733 1.00 0.00 168 ALA A CA 20
ATOM 31142 C C . ALA A 1 79 ? -7.017 -8.116 -1.420 1.00 0.00 168 ALA A C 20
ATOM 31143 O O . ALA A 1 79 ? -6.973 -7.053 -2.044 1.00 0.00 168 ALA A O 20
ATOM 31150 N N . SER A 1 80 ? -7.884 -8.355 -0.420 1.00 0.00 169 SER A N 20
ATOM 31151 C CA . SER A 1 80 ? -8.923 -7.410 0.024 1.00 0.00 169 SER A CA 20
ATOM 31152 C C . SER A 1 80 ? -8.337 -6.091 0.587 1.00 0.00 169 SER A C 20
ATOM 31153 O O . SER A 1 80 ? -8.962 -5.030 0.462 1.00 0.00 169 SER A O 20
ATOM 31161 N N . ILE A 1 81 ? -7.146 -6.165 1.223 1.00 0.00 170 ILE A N 20
ATOM 31162 C CA . ILE A 1 81 ? -6.529 -4.991 1.886 1.00 0.00 170 ILE A CA 20
ATOM 31163 C C . ILE A 1 81 ? -5.485 -4.294 1.002 1.00 0.00 170 ILE A C 20
ATOM 31164 O O . ILE A 1 81 ? -5.002 -3.231 1.370 1.00 0.00 170 ILE A O 20
ATOM 31180 N N . ILE A 1 82 ? -5.120 -4.866 -0.156 1.00 0.00 171 ILE A N 20
ATOM 31181 C CA . ILE A 1 82 ? -4.146 -4.212 -1.055 1.00 0.00 171 ILE A CA 20
ATOM 31182 C C . ILE A 1 82 ? -4.900 -3.432 -2.149 1.00 0.00 171 ILE A C 20
ATOM 31183 O O . ILE A 1 82 ? -5.860 -3.937 -2.748 1.00 0.00 171 ILE A O 20
ATOM 31199 N N . VAL A 1 83 ? -4.456 -2.188 -2.375 1.00 0.00 172 VAL A N 20
ATOM 31200 C CA . VAL A 1 83 ? -5.097 -1.207 -3.265 1.00 0.00 172 VAL A CA 20
ATOM 31201 C C . VAL A 1 83 ? -4.034 -0.554 -4.172 1.00 0.00 172 VAL A C 20
ATOM 31202 O O . VAL A 1 83 ? -2.840 -0.851 -4.070 1.00 0.00 172 VAL A O 20
ATOM 31215 N N . LYS A 1 84 ? -4.482 0.348 -5.051 1.00 0.00 173 LYS A N 20
ATOM 31216 C CA . LYS A 1 84 ? -3.598 1.093 -5.967 1.00 0.00 173 LYS A CA 20
ATOM 31217 C C . LYS A 1 84 ? -3.329 2.513 -5.431 1.00 0.00 173 LYS A C 20
ATOM 31218 O O . LYS A 1 84 ? -3.990 2.959 -4.482 1.00 0.00 173 LYS A O 20
ATOM 31237 N N . HIS A 1 85 ? -2.371 3.230 -6.069 1.00 0.00 174 HIS A N 20
ATOM 31238 C CA . HIS A 1 85 ? -2.112 4.660 -5.774 1.00 0.00 174 HIS A CA 20
ATOM 31239 C C . HIS A 1 85 ? -3.284 5.541 -6.247 1.00 0.00 174 HIS A C 20
ATOM 31240 O O . HIS A 1 85 ? -3.512 6.625 -5.708 1.00 0.00 174 HIS A O 20
ATOM 31255 N N . GLU A 1 86 ? -3.990 5.063 -7.287 1.00 0.00 175 GLU A N 20
ATOM 31256 C CA . GLU A 1 86 ? -5.233 5.678 -7.780 1.00 0.00 175 GLU A CA 20
ATOM 31257 C C . GLU A 1 86 ? -6.341 5.516 -6.739 1.00 0.00 175 GLU A C 20
ATOM 31258 O O . GLU A 1 86 ? -7.078 6.459 -6.451 1.00 0.00 175 GLU A O 20
ATOM 31270 N N . GLU A 1 87 ? -6.409 4.312 -6.147 1.00 0.00 176 GLU A N 20
ATOM 31271 C CA . GLU A 1 87 ? -7.546 3.880 -5.315 1.00 0.00 176 GLU A CA 20
ATOM 31272 C C . GLU A 1 87 ? -7.517 4.559 -3.929 1.00 0.00 176 GLU A C 20
ATOM 31273 O O . GLU A 1 87 ? -8.496 4.517 -3.168 1.00 0.00 176 GLU A O 20
ATOM 31285 N N . CYS A 1 88 ? -6.382 5.190 -3.624 1.00 0.00 177 CYS A N 20
ATOM 31286 C CA . CYS A 1 88 ? -6.182 5.958 -2.401 1.00 0.00 177 CYS A CA 20
ATOM 31287 C C . CYS A 1 88 ? -5.886 7.422 -2.751 1.00 0.00 177 CYS A C 20
ATOM 31288 O O . CYS A 1 88 ? -5.341 7.715 -3.818 1.00 0.00 177 CYS A O 20
ATOM 31296 N N . ILE A 1 89 ? -6.260 8.337 -1.845 1.00 0.00 178 ILE A N 20
ATOM 31297 C CA . ILE A 1 89 ? -5.993 9.790 -1.977 1.00 0.00 178 ILE A CA 20
ATOM 31298 C C . ILE A 1 89 ? -5.514 10.322 -0.627 1.00 0.00 178 ILE A C 20
ATOM 31299 O O . ILE A 1 89 ? -5.762 9.684 0.401 1.00 0.00 178 ILE A O 20
ATOM 31315 N N . TYR A 1 90 ? -4.839 11.486 -0.623 1.00 0.00 179 TYR A N 20
ATOM 31316 C CA . TYR A 1 90 ? -4.528 12.185 0.636 1.00 0.00 179 TYR A CA 20
ATOM 31317 C C . TYR A 1 90 ? -5.851 12.710 1.234 1.00 0.00 179 TYR A C 20
ATOM 31318 O O . TYR A 1 90 ? -6.660 13.336 0.524 1.00 0.00 179 TYR A O 20
ATOM 31336 N N . ASP A 1 91 ? -6.117 12.393 2.496 1.00 0.00 180 ASP A N 20
ATOM 31337 C CA . ASP A 1 91 ? -7.286 12.919 3.206 1.00 0.00 180 ASP A CA 20
ATOM 31338 C C . ASP A 1 91 ? -6.818 13.968 4.216 1.00 0.00 180 ASP A C 20
ATOM 31339 O O . ASP A 1 91 ? -5.912 13.699 5.016 1.00 0.00 180 ASP A O 20
ATOM 31348 N N . ASP A 1 92 ? -7.438 15.155 4.154 1.00 0.00 181 ASP A N 20
ATOM 31349 C CA . ASP A 1 92 ? -7.045 16.317 4.962 1.00 0.00 181 ASP A CA 20
ATOM 31350 C C . ASP A 1 92 ? -7.442 16.157 6.443 1.00 0.00 181 ASP A C 20
ATOM 31351 O O . ASP A 1 92 ? -6.641 16.479 7.329 1.00 0.00 181 ASP A O 20
ATOM 31360 N N . THR A 1 93 ? -8.665 15.645 6.716 1.00 0.00 182 THR A N 20
ATOM 31361 C CA . THR A 1 93 ? -9.175 15.530 8.104 1.00 0.00 182 THR A CA 20
ATOM 31362 C C . THR A 1 93 ? -8.577 14.300 8.824 1.00 0.00 182 THR A C 20
ATOM 31363 O O . THR A 1 93 ? -8.652 14.200 10.050 1.00 0.00 182 THR A O 20
ATOM 31374 N N . ARG A 1 94 ? -7.991 13.359 8.057 1.00 0.00 183 ARG A N 20
ATOM 31375 C CA . ARG A 1 94 ? -7.150 12.283 8.606 1.00 0.00 183 ARG A CA 20
ATOM 31376 C C . ARG A 1 94 ? -5.684 12.739 8.701 1.00 0.00 183 ARG A C 20
ATOM 31377 O O . ARG A 1 94 ? -4.940 12.288 9.576 1.00 0.00 183 ARG A O 20
ATOM 31398 N N . GLY A 1 95 ? -5.291 13.644 7.787 1.00 0.00 184 GLY A N 20
ATOM 31399 C CA . GLY A 1 95 ? -3.909 14.144 7.715 1.00 0.00 184 GLY A CA 20
ATOM 31400 C C . GLY A 1 95 ? -2.953 13.158 7.053 1.00 0.00 184 GLY A C 20
ATOM 31401 O O . GLY A 1 95 ? -1.731 13.280 7.198 1.00 0.00 184 GLY A O 20
ATOM 31405 N N . ASN A 1 96 ? -3.520 12.190 6.310 1.00 0.00 185 ASN A N 20
ATOM 31406 C CA . ASN A 1 96 ? -2.760 11.089 5.688 1.00 0.00 185 ASN A CA 20
ATOM 31407 C C . ASN A 1 96 ? -3.616 10.448 4.573 1.00 0.00 185 ASN A C 20
ATOM 31408 O O . ASN A 1 96 ? -4.842 10.600 4.558 1.00 0.00 185 ASN A O 20
ATOM 31419 N N . PHE A 1 97 ? -2.943 9.735 3.657 1.00 0.00 186 PHE A N 20
ATOM 31420 C CA . PHE A 1 97 ? -3.568 8.967 2.576 1.00 0.00 186 PHE A CA 20
ATOM 31421 C C . PHE A 1 97 ? -4.485 7.852 3.123 1.00 0.00 186 PHE A C 20
ATOM 31422 O O . PHE A 1 97 ? -4.043 7.008 3.899 1.00 0.00 186 PHE A O 20
ATOM 31439 N N . ILE A 1 98 ? -5.756 7.855 2.697 1.00 0.00 187 ILE A N 20
ATOM 31440 C CA . ILE A 1 98 ? -6.737 6.785 2.994 1.00 0.00 187 ILE A CA 20
ATOM 31441 C C . ILE A 1 98 ? -7.379 6.335 1.674 1.00 0.00 187 ILE A C 20
ATOM 31442 O O . ILE A 1 98 ? -7.055 6.868 0.611 1.00 0.00 187 ILE A O 20
ATOM 31458 N N . ILE A 1 99 ? -8.294 5.357 1.752 1.00 0.00 188 ILE A N 20
ATOM 31459 C CA . ILE A 1 99 ? -9.006 4.840 0.568 1.00 0.00 188 ILE A CA 20
ATOM 31460 C C . ILE A 1 99 ? -10.160 5.783 0.179 1.00 0.00 188 ILE A C 20
ATOM 31461 O O . ILE A 1 99 ? -10.750 6.441 1.046 1.00 0.00 188 ILE A O 20
ATOM 31477 N N . LYS A 1 100 ? -10.461 5.835 -1.129 1.00 0.00 189 LYS A N 20
ATOM 31478 C CA . LYS A 1 100 ? -11.536 6.660 -1.693 1.00 0.00 189 LYS A CA 20
ATOM 31479 C C . LYS A 1 100 ? -12.930 6.219 -1.223 1.00 0.00 189 LYS A C 20
ATOM 31480 O O . LYS A 1 100 ? -13.158 5.059 -0.865 1.00 0.00 189 LYS A O 20
ATOM 31499 N N . GLY A 1 101 ? -13.845 7.184 -1.272 1.00 0.00 190 GLY A N 20
ATOM 31500 C CA . GLY A 1 101 ? -15.270 6.959 -1.027 1.00 0.00 190 GLY A CA 20
ATOM 31501 C C . GLY A 1 101 ? -16.040 6.852 -2.342 1.00 0.00 190 GLY A C 20
ATOM 31502 O O . GLY A 1 101 ? -17.251 6.611 -2.343 1.00 0.00 190 GLY A O 20
ATOM 31506 N N . ASN A 1 102 ? -15.324 7.072 -3.468 1.00 0.00 191 ASN A N 20
ATOM 31507 C CA . ASN A 1 102 ? -15.862 6.949 -4.833 1.00 0.00 191 ASN A CA 20
ATOM 31508 C C . ASN A 1 102 ? -15.609 5.513 -5.349 1.00 0.00 191 ASN A C 20
ATOM 31509 O O . ASN A 1 102 ? -16.575 4.785 -5.635 1.00 0.00 191 ASN A O 20
#

Nearest PDB structures (foldseek):
  2kkx-assembly1_A  TM=9.828E-01  e=1.939E-21  Escherichia coli O157:H7
  2kky-assembly1_A  TM=9.054E-01  e=1.034E-18  Escherichia coli O157:H7
  5vgc-assembly1_A  TM=9.149E-01  e=8.072E-12  Enterobacteria phage YYZ-2008
  5vgc-assembly1_B  TM=8.926E-01  e=1.847E-11  Enterobacteria phage YYZ-2008
  9esi-assembly1_U  TM=6.320E-01  e=1.761E-01  Schizosaccharomyces pombe

Solvent-accessible surface area: 6243 Å² total; per-residue (Å²): 117,85,137,53,13,49,87,76,5,60,130,4,83,33,84,12,26,34,118,185,74,157,18,81,108,145,49,0,55,0,40,47,61,131,101,41,2,129,70,0,0,7,0,52,23,68,111,46,84,41,44,4,27,2,0,15,4,54,12,0,32,138,18,7,36,107,59,95,60,1,30,80,35,168,85,103,23,48,37,89,34,8,21,111,75,124,56,5,64,169,35,137,112,164,64,70,22,27,30,92,89,186

Radius of gyration: 12.53 Å; Cα contacts (8 Å, |Δi|>4): 179; chains: 1; bounding box: 30×35×23 Å